Protein 1XIM (pdb70)

Foldseek 3Di:
DAAAVQQFEEEELCALQPQQADPVGDGPADGDQLLVSLVLCLVLHHQAYEYALCSQPPPDDDVVSSVVSLVSNLVSCVVSNHAHQEYEHDLDPDPLQQQWQLQRPDPVSNVVSLVRQLVRLVSCLVRLHAEYEYEGQNHDAQDDVPHDLVVSLVSVQVSVLVVVVVCVVVVSNHAYAYEAAQPPPHNGHQRQALVSLLVSLVPHPCSVSAAHAYEPQRCQLQPHQVQVSVVVSLVVPRHPHYEAAADAHNDHRQQHAGCPHVVVSSLSNLLQQQCDPPRGGSDRHHHYYHGHQHSPDYSVSSSVSSSVNVVSSVLSNVLSVVCVVDVVLVVLCVLLCVVVVVPDPDDVPDDPVNCVVDCCNPVVDDCVVVVPRDNSVVVSVVSSVCSSVVND/DAAAVQQQEEEELCALQVQAADPPHDGLADGDDLLVVLVLCLVLHHQAYEYALCSQDPDPDDPVVSVVSLVSNLVSCVVRNHAHQEYEHDLDPDPLQQQWQQQRVDPVSNVVSLVRVLVRLVVCLVRPHAEYEYEGQNADAQDDVPGDLVVSLVSVLVSVLVSVVSCVVVVSNHAYAYEAAQCPPHNGHQQQALVSLLVSLVPHPPSVRAAHAYEPQRCQLQPHQPQVSVVVSLVVPRHPHYEAAADAHNDPRQQHQHCPHPVLSSLSNLLQQQCDPPSGGSDRHHPYYHGHQHSVDYSVSSSVRVSVNVVSSVLSNVLSVVQVVDPVLVVLCVLLCVVVVVDDPDDPPDDVVNVVVDCCVPVPDDPPVVVVDDRSVVVSSVSSVCSSVVVD/DAAALQQFEEEELCALQPQQADPPHHGLADGDQLLNSLVLCLVLHHQAYEYALCSQQPPPDDCVRSVVSLVSNLVSCVVSNHAYAEYEHDLDDDPLQQQWQQQRPDPVSNVVSLVRQLVRLVSCLVRPHAEYEYEGQNADAQDDVPGDLVVSLVSVQVSVLVSVVVCVVVVSNHAYAYEAAQCPPHNGHQQHALVSLLVSLVPHPCSVRAAHAYEPQRCQLQPHQVQVSVVVSLVVPRHPHYEAAADAHRDPRQQHQHCPHPVVSSLSNLLQQQCDDPSGGSDNHHPYYHGHQHSPDYSVSSSVSSSVNVVSSVLSNVLSNVLVPDPVLVVLCVLLCVVVVVPDPDDPPDDPVNVVVDCCNPVVPDPVVVVVDDNSVVVSSVSSVCSSVVVD/DAAALQQQEEEELCALQVQQADPPGDGLADGDQLLNSLVLCLVRHHQAYEYALCSQPPPPDPPVSSVVSLVSNLVSCVVSVHAHQEYEHDLDPDPLQQQWQLQRVDPVSNVVSLVRQLVRLVSCLVRPHQEYEYEGQNHDAQDDVVGDVVVRLVSVLVSVLVVVVVCVVVVSNHAYAYEAAQCPPHNGHQQHALVSLLVSLVPHPCSVSAAHAYEPQRCQLQPHQVLVSVVVSLVVPRHPHYEAAADAHRDPRQQHQHCPHPVLSSLSNLLQQACDPPNGGSDRHHPYYPGHQDSPDYSVSSSVSSSVNVVSSVLSNVLSVVLVVDVVLVVLCVLLVVCVVVDDPADVVDDVVVVVVDCCNPVVPDCPVVVPDDNNVVVSVVSSVCSSVVVD

Secondary structure (DSSP, 8-state):
----GGG-EEEEHHHHT----BTTB--SSPPPPHHHHHHHHHHHT-SEEE-BHHHHS-TT--HHHHHHHHHHHHHHHHHHT-B--EEE---SSSGGGBTBSTT-SSHHHHHHHHHHHHHHHHHHHHHT--EEEEE-TTSEESSGGG--HHHHHHHHHHHHHHHHHHHHHHT---EEEEE--SSSSSSEESS-SHHHHHHHHTTSSSGGGEEE--BHHHHHTTT--HHHHHHHHHHHT-B---EE-B--SSSS---BPTTSSSHHHHHHHHHHHHS-GGGS-S--S-EEE-----TT--HHHHHHHHHHHHHHHHHHHHHHHHHHH-HHHHHHHHHTTSGGGGS-SSPTT--HHHHHH-GGGTTT--HHHHHTS---HHHHHHHHHHHHTT--/----GGG-EEEEHHHHT----BTTB--SSPPPPHHHHHHHHHHHT-SEEE-BHHHHS-SS--HHHHHHHHHHHHHHHHHHT-B--EEE---SSSGGGTT-STT-SSHHHHHHHHHHHHHHHHHHHHHT--EEEEE-TT-EESSGGG--HHHHHHHHHHHHHHHHHHHHHHT---EEEEE--SSSSSSEESS-SHHHHHHHHTTSSSGGGEEE--BHHHHHTTT--HHHHHHHHHHTT-B---EE-B--SSSS---BPTTSS-HHHHHHHHHHHHS-SSSS-S--S-EEE-----TT--HHHHHHHHHHHHHHHHHHHHHHHHHHH-HHHHHHHHHHTGGGGGS-SSPTT--HHHHHH-GGGTTT--HHHHHTS---HHHHHHHHHHHHTT--/----GGG-EEEEHHHHT----BTTB---SPPPPHHHHHHHHHHHT-SEEE-BHHHHS-TT--HHHHHHHHHHHHHHHHHHT-B--EEE---SSSGGGTT-STT-SSHHHHHHHHHHHHHHHHHHHHHT--EEEEE-TT-EESSGGG--HHHHHHHHHHHHHHHHHHHHHHT---EEEEE--SSSSSSEESS-SHHHHHHHHTTSSSGGGEEE--BHHHHHTTT--HHHHHHHHHHTT-B---EE-B--SSSS---BPTTSS-HHHHHHHHHHHHS-SSSS-S--S-EEE-----TT--HHHHHHHHHHHHHHHHHHHHHHHHHHH-HHHHHHHHHTTGGGGGS-SSPTT--HHHHHH-GGGTTT--HHHHTTS---HHHHHHHHHHHHTT--/----GGG-EEEEHHHHT----BTTB--SSPPPPHHHHHHHHHHHT-SEEE-BHHHHS-TT--HHHHHHHHHHHHHHHHHHT-B--EEE---SSSGGGTT-STT-SSHHHHHHHHHHHHHHHHHHHHHT--EEEE--TTSEESSGGG--HHHHHHHHHHHHHHHHHHHHHHT---EEEE---SSSSSSEESS-SHHHHHHHHTTSSSGGGEEE--BHHHHHTTT--HHHHHHHHHHHT-B---EE-B--SSSS---BPTTSS-HHHHHHHHHHHHS-TTSS-S--S-EEE-----TT--HHHHHHHHHHHHHHHHHHHHHHHHHHT-HHHHHHHHHHTSGGGGS-SSPTT--HHHHHH-GGGTTT--HHHHTTS---HHHHHHHHHHHHTT--

InterPro domains:
  IPR001998 Xylose isomerase [MF_00455] (1-390)
  IPR001998 Xylose isomerase [PR00688] (45-67)
  IPR001998 Xylose isomerase [PR00688] (82-102)
  IPR001998 Xylose isomerase [PR00688] (105-124)
  IPR001998 Xylose isomerase [PR00688] (129-150)
  IPR001998 Xylose isomerase [PR00688] (156-175)
  IPR001998 Xylose isomerase [PR00688] (178-202)
  IPR001998 Xylose isomerase [PR00688] (220-247)
  IPR001998 Xylose isomerase [PR00688] (248-259)
  IPR001998 Xylose isomerase [PR00688] (286-297)
  IPR001998 Xylose isomerase [PS51415] (4-390)
  IPR001998 Xylose isomerase [PTHR48408] (43-247)
  IPR013022 Xylose isomerase-like, TIM barrel domain [PF01261] (41-277)
  IPR013453 Xylose isomerase, actinobacteria [TIGR02631] (3-391)
  IPR036237 Xylose isomerase-like superfamily [SSF51658] (4-394)

Organism: Actinoplanes missouriensis (strain ATCC 14538 / DSM 43046 / CBS 188.64 / JCM 3121 / NBRC 102363 / NCIMB 12654 / NRRL B-3342 / UNCC 431) (NCBI:txid512565)

CATH classification: 3.20.20.150

Structure (mmCIF, N/CA/C/O backbone):
data_1XIM
#
_entry.id   1XIM
#
_cell.length_a   143.450
_cell.length_b   143.450
_cell.length_c   231.500
_cell.angle_alpha   90.00
_cell.angle_beta   90.00
_cell.angle_gamma   120.00
#
_symmetry.space_group_name_H-M   'P 32 2 1'
#
loop_
_entity.id
_entity.type
_entity.pdbx_description
1 polymer 'D-XYLOSE ISOMERASE'
2 non-polymer Xylitol
3 non-polymer 'COBALT (II) ION'
4 water water
#
loop_
_atom_site.group_PDB
_atom_site.id
_atom_site.type_symbol
_atom_site.label_atom_id
_atom_site.label_alt_id
_atom_site.label_comp_id
_atom_site.label_asym_id
_atom_site.label_entity_id
_atom_site.label_seq_id
_atom_site.pdbx_PDB_ins_code
_atom_site.Cartn_x
_atom_site.Cartn_y
_atom_site.Cartn_z
_atom_site.occupancy
_atom_site.B_iso_or_equiv
_atom_site.auth_seq_id
_atom_site.auth_comp_id
_atom_site.auth_asym_id
_atom_site.auth_atom_id
_atom_site.pdbx_PDB_model_num
ATOM 1 N N . VAL A 1 2 ? 21.222 45.104 144.152 1.00 77.89 3 VAL A N 1
ATOM 2 C CA . VAL A 1 2 ? 22.562 44.551 143.894 1.00 78.11 3 VAL A CA 1
ATOM 3 C C . VAL A 1 2 ? 22.627 43.122 144.460 1.00 76.96 3 VAL A C 1
ATOM 4 O O . VAL A 1 2 ? 21.753 42.671 145.241 1.00 78.14 3 VAL A O 1
ATOM 8 N N . GLN A 1 3 ? 23.697 42.440 144.061 1.00 74.40 4 GLN A N 1
ATOM 9 C CA . GLN A 1 3 ? 23.978 41.058 144.488 1.00 71.35 4 GLN A CA 1
ATOM 10 C C . GLN A 1 3 ? 25.388 40.909 145.089 1.00 68.36 4 GLN A C 1
ATOM 11 O O . GLN A 1 3 ? 26.408 41.417 144.573 1.00 67.42 4 GLN A O 1
ATOM 13 N N . ALA A 1 4 ? 25.401 40.180 146.210 1.00 64.68 5 ALA A N 1
ATOM 14 C CA . ALA A 1 4 ? 26.635 39.902 146.952 1.00 61.13 5 ALA A CA 1
ATOM 15 C C . ALA A 1 4 ? 27.300 38.645 146.393 1.00 59.13 5 ALA A C 1
ATOM 16 O O . ALA A 1 4 ? 26.637 37.661 146.046 1.00 59.78 5 ALA A O 1
ATOM 18 N N . THR A 1 5 ? 28.607 38.705 146.338 1.00 56.91 6 THR A N 1
ATOM 19 C CA . THR A 1 5 ? 29.458 37.595 145.869 1.00 54.49 6 THR A CA 1
ATOM 20 C C . THR A 1 5 ? 30.410 37.281 147.023 1.00 53.22 6 THR A C 1
ATOM 21 O O . THR A 1 5 ? 30.572 38.111 147.941 1.00 51.69 6 THR A O 1
ATOM 25 N N . ARG A 1 6 ? 31.006 36.121 146.969 1.00 53.71 7 ARG A N 1
ATOM 26 C CA . ARG A 1 6 ? 31.975 35.694 147.978 1.00 55.84 7 ARG A CA 1
ATOM 27 C C . ARG A 1 6 ? 33.140 36.675 147.958 1.00 53.25 7 ARG A C 1
ATOM 28 O O . ARG A 1 6 ? 33.831 36.863 148.971 1.00 52.15 7 ARG A O 1
ATOM 36 N N . GLU A 1 7 ? 33.336 37.323 146.827 1.00 51.46 8 GLU A N 1
ATOM 37 C CA . GLU A 1 7 ? 34.398 38.323 146.632 1.00 49.69 8 GLU A CA 1
ATOM 38 C C . GLU A 1 7 ? 34.184 39.631 147.373 1.00 45.79 8 GLU A C 1
ATOM 39 O O . GLU A 1 7 ? 35.090 40.490 147.467 1.00 45.99 8 GLU A O 1
ATOM 45 N N . ASP A 1 8 ? 32.990 39.767 147.911 1.00 40.26 9 ASP A N 1
ATOM 46 C CA . ASP A 1 8 ? 32.537 40.906 148.705 1.00 34.90 9 ASP A CA 1
ATOM 47 C C . ASP A 1 8 ? 32.998 40.686 150.153 1.00 32.78 9 ASP A C 1
ATOM 48 O O . ASP A 1 8 ? 33.146 41.658 150.924 1.00 34.05 9 ASP A O 1
ATOM 53 N N . LYS A 1 9 ? 33.150 39.412 150.489 1.00 27.32 10 LYS A N 1
ATOM 54 C CA . LYS A 1 9 ? 33.578 39.013 151.814 1.00 23.95 10 LYS A CA 1
ATOM 55 C C . LYS A 1 9 ? 32.776 39.529 152.987 1.00 21.99 10 LYS A C 1
ATOM 56 O O . LYS A 1 9 ? 33.382 40.085 153.923 1.00 22.33 10 LYS A O 1
ATOM 62 N N . PHE A 1 10 ? 31.486 39.340 152.971 1.00 20.13 11 PHE A N 1
ATOM 63 C CA . PHE A 1 10 ? 30.589 39.765 154.049 1.00 19.42 11 PHE A CA 1
ATOM 64 C C . PHE A 1 10 ? 30.594 38.627 155.067 1.00 19.87 11 PHE A C 1
ATOM 65 O O . PHE A 1 10 ? 30.390 37.480 154.595 1.00 20.02 11 PHE A O 1
ATOM 73 N N . SER A 1 11 ? 30.791 38.920 156.339 1.00 17.54 12 SER A N 1
ATOM 74 C CA . SER A 1 11 ? 30.761 37.844 157.349 1.00 16.69 12 SER A CA 1
ATOM 75 C C . SER A 1 11 ? 29.825 38.317 158.458 1.00 16.83 12 SER A C 1
ATOM 76 O O . SER A 1 11 ? 29.589 39.532 158.547 1.00 17.80 12 SER A O 1
ATOM 79 N N . PHE A 1 12 ? 29.319 37.388 159.239 1.00 16.81 13 PHE A N 1
ATOM 80 C CA . PHE A 1 12 ? 28.393 37.725 160.319 1.00 16.36 13 PHE A CA 1
ATOM 81 C C . PHE A 1 12 ? 28.802 36.916 161.544 1.00 16.83 13 PHE A C 1
ATOM 82 O O . PHE A 1 12 ? 29.287 35.811 161.276 1.00 18.62 13 PHE A O 1
ATOM 90 N N . GLY A 1 13 ? 28.589 37.459 162.719 1.00 15.73 14 GLY A N 1
ATOM 91 C CA . GLY A 1 13 ? 28.953 36.692 163.926 1.00 16.28 14 GLY A CA 1
ATOM 92 C C . GLY A 1 13 ? 27.696 35.850 164.201 1.00 18.42 14 GLY A C 1
ATOM 93 O O . GLY A 1 13 ? 26.583 36.327 163.939 1.00 19.40 14 GLY A O 1
ATOM 94 N N . LEU A 1 14 ? 27.901 34.670 164.735 1.00 17.70 15 LEU A N 1
ATOM 95 C CA . LEU A 1 14 ? 26.774 33.793 165.068 1.00 17.02 15 LEU A CA 1
ATOM 96 C C . LEU A 1 14 ? 25.940 34.468 166.142 1.00 16.88 15 LEU A C 1
ATOM 97 O O . LEU A 1 14 ? 24.716 34.228 166.259 1.00 16.66 15 LEU A O 1
ATOM 102 N N . TRP A 1 15 ? 26.557 35.288 166.964 1.00 16.32 16 TRP A N 1
ATOM 103 C CA . TRP A 1 15 ? 25.892 35.994 168.062 1.00 16.57 16 TRP A CA 1
ATOM 104 C C . TRP A 1 15 ? 25.067 37.192 167.571 1.00 16.76 16 TRP A C 1
ATOM 105 O O . TRP A 1 15 ? 24.348 37.801 168.382 1.00 17.69 16 TRP A O 1
ATOM 116 N N . THR A 1 16 ? 25.155 37.510 166.286 1.00 15.96 17 THR A N 1
ATOM 117 C CA . THR A 1 16 ? 24.404 38.644 165.713 1.00 15.04 17 THR A CA 1
ATOM 118 C C . THR A 1 16 ? 22.984 38.201 165.388 1.00 16.38 17 THR A C 1
ATOM 119 O O . THR A 1 16 ? 22.073 38.517 166.190 1.00 16.05 17 THR A O 1
ATOM 123 N N . VAL A 1 17 ? 22.769 37.475 164.310 1.00 16.32 18 VAL A N 1
ATOM 124 C CA . VAL A 1 17 ? 21.443 36.961 163.935 1.00 15.81 18 VAL A CA 1
ATOM 125 C C . VAL A 1 17 ? 20.937 36.045 165.042 1.00 17.09 18 VAL A C 1
ATOM 126 O O . VAL A 1 17 ? 19.731 35.748 165.136 1.00 19.37 18 VAL A O 1
ATOM 130 N N . GLY A 1 18 ? 21.805 35.569 165.900 1.00 17.08 19 GLY A N 1
ATOM 131 C CA . GLY A 1 18 ? 21.450 34.666 166.993 1.00 16.93 19 GLY A CA 1
ATOM 132 C C . GLY A 1 18 ? 21.040 35.353 168.275 1.00 17.19 19 GLY A C 1
ATOM 133 O O . GLY A 1 18 ? 20.653 34.681 169.250 1.00 16.15 19 GLY A O 1
ATOM 134 N N . TRP A 1 19 ? 21.169 36.670 168.303 1.00 17.91 20 TRP A N 1
ATOM 135 C CA . TRP A 1 19 ? 20.820 37.468 169.497 1.00 18.02 20 TRP A CA 1
ATOM 136 C C . TRP A 1 19 ? 19.320 37.292 169.787 1.00 18.13 20 TRP A C 1
ATOM 137 O O . TRP A 1 19 ? 18.435 37.673 169.004 1.00 18.82 20 TRP A O 1
ATOM 148 N N . GLN A 1 20 ? 19.062 36.755 170.949 1.00 17.87 21 GLN A N 1
ATOM 149 C CA . GLN A 1 20 ? 17.724 36.482 171.445 1.00 19.61 21 GLN A CA 1
ATOM 150 C C . GLN A 1 20 ? 16.962 37.678 171.932 1.00 19.54 21 GLN A C 1
ATOM 151 O O . GLN A 1 20 ? 15.773 37.562 172.291 1.00 20.38 21 GLN A O 1
ATOM 157 N N . ALA A 1 21 ? 17.583 38.818 172.006 1.00 21.22 22 ALA A N 1
ATOM 158 C CA . ALA A 1 21 ? 17.001 40.106 172.403 1.00 21.96 22 ALA A CA 1
ATOM 159 C C . ALA A 1 21 ? 16.588 40.308 173.852 1.00 22.88 22 ALA A C 1
ATOM 160 O O . ALA A 1 21 ? 15.546 40.909 174.191 1.00 21.41 22 ALA A O 1
ATOM 162 N N . ARG A 1 22 ? 17.423 39.810 174.736 1.00 24.21 23 ARG A N 1
ATOM 163 C CA . ARG A 1 22 ? 17.311 39.951 176.195 1.00 26.54 23 ARG A CA 1
ATOM 164 C C . ARG A 1 22 ? 18.220 41.177 176.437 1.00 26.22 23 ARG A C 1
ATOM 165 O O . ARG A 1 22 ? 19.435 40.982 176.247 1.00 26.85 23 ARG A O 1
ATOM 173 N N . ASP A 1 23 ? 17.655 42.326 176.723 1.00 23.40 24 ASP A N 1
ATOM 174 C CA . ASP A 1 23 ? 18.525 43.492 176.939 1.00 21.77 24 ASP A CA 1
ATOM 175 C C . ASP A 1 23 ? 18.602 43.666 178.464 1.00 22.83 24 ASP A C 1
ATOM 176 O O . ASP A 1 23 ? 18.162 42.781 179.227 1.00 22.85 24 ASP A O 1
ATOM 181 N N . ALA A 1 24 ? 19.163 44.800 178.860 1.00 22.43 25 ALA A N 1
ATOM 182 C CA . ALA A 1 24 ? 19.294 45.036 180.307 1.00 23.06 25 ALA A CA 1
ATOM 183 C C . ALA A 1 24 ? 17.951 45.264 180.984 1.00 23.47 25 ALA A C 1
ATOM 184 O O . ALA A 1 24 ? 17.988 45.221 182.226 1.00 25.25 25 ALA A O 1
ATOM 186 N N . PHE A 1 25 ? 16.881 45.536 180.256 1.00 23.19 26 PHE A N 1
ATOM 187 C CA . PHE A 1 25 ? 15.585 45.804 180.879 1.00 22.85 26 PHE A CA 1
ATOM 188 C C . PHE A 1 25 ? 14.507 44.777 180.562 1.00 23.19 26 PHE A C 1
ATOM 189 O O . PHE A 1 25 ? 13.410 45.096 181.041 1.00 24.42 26 PHE A O 1
ATOM 197 N N . GLY A 1 26 ? 14.813 43.731 179.818 1.00 23.05 27 GLY A N 1
ATOM 198 C CA . GLY A 1 26 ? 13.771 42.766 179.497 1.00 22.77 27 GLY A CA 1
ATOM 199 C C . GLY A 1 26 ? 14.308 41.412 179.091 1.00 22.53 27 GLY A C 1
ATOM 200 O O . GLY A 1 26 ? 15.491 41.250 178.818 1.00 22.71 27 GLY A O 1
ATOM 201 N N . ASP A 1 27 ? 13.373 40.486 179.037 1.00 22.41 28 ASP A N 1
ATOM 202 C CA . ASP A 1 27 ? 13.597 39.093 178.681 1.00 22.46 28 ASP A CA 1
ATOM 203 C C . ASP A 1 27 ? 13.722 39.003 177.168 1.00 22.31 28 ASP A C 1
ATOM 204 O O . ASP A 1 27 ? 13.380 39.964 176.463 1.00 23.31 28 ASP A O 1
ATOM 209 N N . ALA A 1 28 ? 14.202 37.864 176.736 1.00 21.29 29 ALA A N 1
ATOM 210 C CA . ALA A 1 28 ? 14.390 37.521 175.330 1.00 21.72 29 ALA A CA 1
ATOM 211 C C . ALA A 1 28 ? 13.037 37.524 174.626 1.00 21.64 29 ALA A C 1
ATOM 212 O O . ALA A 1 28 ? 12.026 37.108 175.214 1.00 22.39 29 ALA A O 1
ATOM 214 N N . THR A 1 29 ? 13.039 37.961 173.385 1.00 21.30 30 THR A N 1
ATOM 215 C CA . THR A 1 29 ? 11.791 37.990 172.601 1.00 20.02 30 THR A CA 1
ATOM 216 C C . THR A 1 29 ? 11.864 36.960 171.490 1.00 21.11 30 THR A C 1
ATOM 217 O O . THR A 1 29 ? 10.857 36.794 170.781 1.00 23.78 30 THR A O 1
ATOM 221 N N . ARG A 1 30 ? 13.009 36.332 171.313 1.00 21.22 31 ARG A N 1
ATOM 222 C CA . ARG A 1 30 ? 13.231 35.337 170.275 1.00 21.17 31 ARG A CA 1
ATOM 223 C C . ARG A 1 30 ? 13.876 34.108 170.910 1.00 24.18 31 ARG A C 1
ATOM 224 O O . ARG A 1 30 ? 14.553 34.165 171.936 1.00 25.72 31 ARG A O 1
ATOM 232 N N . THR A 1 31 ? 13.628 32.997 170.265 1.00 26.32 32 THR A N 1
ATOM 233 C CA . THR A 1 31 ? 14.130 31.686 170.634 1.00 28.29 32 THR A CA 1
ATOM 234 C C . THR A 1 31 ? 15.557 31.606 170.075 1.00 28.71 32 THR A C 1
ATOM 235 O O . THR A 1 31 ? 15.934 32.429 169.221 1.00 28.42 32 THR A O 1
ATOM 239 N N . ALA A 1 32 ? 16.245 30.615 170.619 1.00 28.23 33 ALA A N 1
ATOM 240 C CA . ALA A 1 32 ? 17.635 30.319 170.258 1.00 28.21 33 ALA A CA 1
ATOM 241 C C . ALA A 1 32 ? 17.754 29.843 168.820 1.00 28.79 33 ALA A C 1
ATOM 242 O O . ALA A 1 32 ? 16.871 29.133 168.280 1.00 31.60 33 ALA A O 1
ATOM 244 N N . LEU A 1 33 ? 18.819 30.268 168.176 1.00 28.39 34 LEU A N 1
ATOM 245 C CA . LEU A 1 33 ? 19.116 29.902 166.791 1.00 28.87 34 LEU A CA 1
ATOM 246 C C . LEU A 1 33 ? 20.142 28.763 166.825 1.00 29.77 34 LEU A C 1
ATOM 247 O O . LEU A 1 33 ? 21.176 28.807 167.523 1.00 30.94 34 LEU A O 1
ATOM 252 N N . ASP A 1 34 ? 19.848 27.744 166.038 1.00 31.37 35 ASP A N 1
ATOM 253 C CA . ASP A 1 34 ? 20.705 26.557 165.880 1.00 30.71 35 ASP A CA 1
ATOM 254 C C . ASP A 1 34 ? 21.845 26.982 164.949 1.00 29.52 35 ASP A C 1
ATOM 255 O O . ASP A 1 34 ? 21.580 27.529 163.862 1.00 29.40 35 ASP A O 1
ATOM 260 N N . PRO A 1 35 ? 23.069 26.734 165.385 1.00 28.31 36 PRO A N 1
ATOM 261 C CA . PRO A 1 35 ? 24.274 27.097 164.646 1.00 28.13 36 PRO A CA 1
ATOM 262 C C . PRO A 1 35 ? 24.268 26.611 163.210 1.00 27.98 36 PRO A C 1
ATOM 263 O O . PRO A 1 35 ? 24.652 27.321 162.260 1.00 28.20 36 PRO A O 1
ATOM 267 N N . VAL A 1 36 ? 23.800 25.384 163.063 1.00 27.53 37 VAL A N 1
ATOM 268 C CA . VAL A 1 36 ? 23.718 24.739 161.742 1.00 25.94 37 VAL A CA 1
ATOM 269 C C . VAL A 1 36 ? 22.726 25.479 160.866 1.00 25.35 37 VAL A C 1
ATOM 270 O O . VAL A 1 36 ? 23.040 25.661 159.674 1.00 25.44 37 VAL A O 1
ATOM 274 N N . GLU A 1 37 ? 21.604 25.891 161.404 1.00 25.26 38 GLU A N 1
ATOM 275 C CA . GLU A 1 37 ? 20.600 26.655 160.652 1.00 27.27 38 GLU A CA 1
ATOM 276 C C . GLU A 1 37 ? 21.161 28.037 160.299 1.00 25.96 38 GLU A C 1
ATOM 277 O O . GLU A 1 37 ? 20.945 28.529 159.172 1.00 26.36 38 GLU A O 1
ATOM 283 N N . ALA A 1 38 ? 21.867 28.649 161.248 1.00 23.26 39 ALA A N 1
ATOM 284 C CA . ALA A 1 38 ? 22.483 29.964 160.999 1.00 22.04 39 ALA A CA 1
ATOM 285 C C . ALA A 1 38 ? 23.375 29.839 159.764 1.00 22.25 39 ALA A C 1
ATOM 286 O O . ALA A 1 38 ? 23.286 30.685 158.851 1.00 23.01 39 ALA A O 1
ATOM 288 N N . VAL A 1 39 ? 24.200 28.794 159.716 1.00 22.68 40 VAL A N 1
ATOM 289 C CA . VAL A 1 39 ? 25.103 28.528 158.599 1.00 23.23 40 VAL A CA 1
ATOM 290 C C . VAL A 1 39 ? 24.353 28.438 157.265 1.00 24.82 40 VAL A C 1
ATOM 291 O O . VAL A 1 39 ? 24.847 29.040 156.273 1.00 26.72 40 VAL A O 1
ATOM 295 N N . HIS A 1 40 ? 23.242 27.709 157.226 1.00 25.60 41 HIS A N 1
ATOM 296 C CA . HIS A 1 40 ? 22.483 27.580 155.956 1.00 26.67 41 HIS A CA 1
ATOM 297 C C . HIS A 1 40 ? 21.822 28.894 155.560 1.00 26.85 41 HIS A C 1
ATOM 298 O O . HIS A 1 40 ? 21.869 29.236 154.355 1.00 25.85 41 HIS A O 1
ATOM 305 N N . LYS A 1 41 ? 21.263 29.638 156.514 1.00 27.12 42 LYS A N 1
ATOM 306 C CA . LYS A 1 41 ? 20.609 30.930 156.213 1.00 26.91 42 LYS A CA 1
ATOM 307 C C . LYS A 1 41 ? 21.560 32.016 155.722 1.00 24.56 42 LYS A C 1
ATOM 308 O O . LYS A 1 41 ? 21.235 32.780 154.809 1.00 24.51 42 LYS A O 1
ATOM 314 N N . LEU A 1 42 ? 22.725 32.043 156.354 1.00 22.10 43 LEU A N 1
ATOM 315 C CA . LEU A 1 42 ? 23.733 33.047 155.999 1.00 21.02 43 LEU A CA 1
ATOM 316 C C . LEU A 1 42 ? 24.277 32.783 154.612 1.00 21.34 43 LEU A C 1
ATOM 317 O O . LEU A 1 42 ? 24.553 33.709 153.846 1.00 21.75 43 LEU A O 1
ATOM 322 N N . ALA A 1 43 ? 24.462 31.525 154.318 1.00 22.96 44 ALA A N 1
ATOM 323 C CA . ALA A 1 43 ? 25.008 31.093 153.023 1.00 26.03 44 ALA A CA 1
ATOM 324 C C . ALA A 1 43 ? 24.030 31.570 151.954 1.00 28.09 44 ALA A C 1
ATOM 325 O O . ALA A 1 43 ? 24.360 32.093 150.883 1.00 28.87 44 ALA A O 1
ATOM 327 N N . GLU A 1 44 ? 22.782 31.366 152.311 1.00 31.60 45 GLU A N 1
ATOM 328 C CA . GLU A 1 44 ? 21.640 31.716 151.457 1.00 35.53 45 GLU A CA 1
ATOM 329 C C . GLU A 1 44 ? 21.542 33.221 151.251 1.00 34.04 45 GLU A C 1
ATOM 330 O O . GLU A 1 44 ? 21.264 33.550 150.079 1.00 33.33 45 GLU A O 1
ATOM 336 N N . ILE A 1 45 ? 21.770 34.040 152.281 1.00 32.04 46 ILE A N 1
ATOM 337 C CA . ILE A 1 45 ? 21.654 35.484 152.009 1.00 29.06 46 ILE A CA 1
ATOM 338 C C . ILE A 1 45 ? 22.894 36.027 151.337 1.00 28.66 46 ILE A C 1
ATOM 339 O O . ILE A 1 45 ? 22.783 37.248 151.056 1.00 31.21 46 ILE A O 1
ATOM 344 N N . GLY A 1 46 ? 23.957 35.302 151.065 1.00 26.58 47 GLY A N 1
ATOM 345 C CA . GLY A 1 46 ? 25.146 35.813 150.390 1.00 23.66 47 GLY A CA 1
ATOM 346 C C . GLY A 1 46 ? 26.465 35.990 151.133 1.00 23.40 47 GLY A C 1
ATOM 347 O O . GLY A 1 46 ? 27.477 36.450 150.549 1.00 22.37 47 GLY A O 1
ATOM 348 N N . ALA A 1 47 ? 26.463 35.624 152.414 1.00 21.59 48 ALA A N 1
ATOM 349 C CA . ALA A 1 47 ? 27.664 35.769 153.245 1.00 20.53 48 ALA A CA 1
ATOM 350 C C . ALA A 1 47 ? 28.724 34.781 152.795 1.00 20.46 48 ALA A C 1
ATOM 351 O O . ALA A 1 47 ? 28.341 33.709 152.355 1.00 20.35 48 ALA A O 1
ATOM 353 N N . TYR A 1 48 ? 29.971 35.135 152.963 1.00 20.88 49 TYR A N 1
ATOM 354 C CA . TYR A 1 48 ? 31.055 34.205 152.606 1.00 20.77 49 TYR A CA 1
ATOM 355 C C . TYR A 1 48 ? 31.639 33.549 153.865 1.00 19.55 49 TYR A C 1
ATOM 356 O O . TYR A 1 48 ? 32.360 32.545 153.693 1.00 18.45 49 TYR A O 1
ATOM 365 N N . GLY A 1 49 ? 31.357 34.029 155.073 1.00 17.00 50 GLY A N 1
ATOM 366 C CA . GLY A 1 49 ? 31.974 33.403 156.252 1.00 16.27 50 GLY A CA 1
ATOM 367 C C . GLY A 1 49 ? 31.160 33.695 157.485 1.00 15.77 50 GLY A C 1
ATOM 368 O O . GLY A 1 49 ? 30.312 34.580 157.441 1.00 17.08 50 GLY A O 1
ATOM 369 N N . ILE A 1 50 ? 31.419 32.990 158.541 1.00 15.69 51 ILE A N 1
ATOM 370 C CA . ILE A 1 50 ? 30.750 33.135 159.830 1.00 16.90 51 ILE A CA 1
ATOM 371 C C . ILE A 1 50 ? 31.834 33.184 160.915 1.00 17.16 51 ILE A C 1
ATOM 372 O O . ILE A 1 50 ? 32.910 32.595 160.713 1.00 17.36 51 ILE A O 1
ATOM 377 N N . THR A 1 51 ? 31.536 33.877 162.016 1.00 15.72 52 THR A N 1
ATOM 378 C CA . THR A 1 51 ? 32.480 33.983 163.139 1.00 13.81 52 THR A CA 1
ATOM 379 C C . THR A 1 51 ? 31.725 33.593 164.398 1.00 15.54 52 THR A C 1
ATOM 380 O O . THR A 1 51 ? 30.473 33.582 164.342 1.00 17.08 52 THR A O 1
ATOM 384 N N . PHE A 1 52 ? 32.427 33.296 165.483 1.00 14.99 53 PHE A N 1
ATOM 385 C CA . PHE A 1 52 ? 31.719 32.926 166.717 1.00 15.52 53 PHE A CA 1
ATOM 386 C C . PHE A 1 52 ? 32.671 33.073 167.903 1.00 15.60 53 PHE A C 1
ATOM 387 O O . PHE A 1 52 ? 33.884 33.073 167.739 1.00 15.52 53 PHE A O 1
ATOM 395 N N . HIS A 1 53 ? 32.058 33.170 169.064 1.00 16.60 54 HIS A N 1
ATOM 396 C CA . HIS A 1 53 ? 32.744 33.202 170.352 1.00 16.52 54 HIS A CA 1
ATOM 397 C C . HIS A 1 53 ? 32.727 31.698 170.731 1.00 16.86 54 HIS A C 1
ATOM 398 O O . HIS A 1 53 ? 31.742 31.043 170.337 1.00 16.76 54 HIS A O 1
ATOM 405 N N . ASP A 1 54 ? 33.719 31.198 171.411 1.00 16.41 55 ASP A N 1
ATOM 406 C CA . ASP A 1 54 ? 33.713 29.796 171.827 1.00 16.43 55 ASP A CA 1
ATOM 407 C C . ASP A 1 54 ? 32.340 29.464 172.413 1.00 17.10 55 ASP A C 1
ATOM 408 O O . ASP A 1 54 ? 31.719 28.475 171.979 1.00 18.75 55 ASP A O 1
ATOM 413 N N . ASP A 1 55 ? 31.864 30.246 173.361 1.00 17.45 56 ASP A N 1
ATOM 414 C CA . ASP A 1 55 ? 30.598 29.983 174.030 1.00 17.81 56 ASP A CA 1
ATOM 415 C C . ASP A 1 55 ? 29.343 30.181 173.204 1.00 19.44 56 ASP A C 1
ATOM 416 O O . ASP A 1 55 ? 28.279 29.836 173.768 1.00 21.18 56 ASP A O 1
ATOM 421 N N . ASP A 1 56 ? 29.431 30.720 172.019 1.00 19.45 57 ASP A N 1
ATOM 422 C CA . ASP A 1 56 ? 28.286 30.896 171.141 1.00 19.30 57 ASP A CA 1
ATOM 423 C C . ASP A 1 56 ? 28.038 29.491 170.512 1.00 21.15 57 ASP A C 1
ATOM 424 O O . ASP A 1 56 ? 26.842 29.189 170.350 1.00 23.11 57 ASP A O 1
ATOM 429 N N . LEU A 1 57 ? 29.068 28.748 170.149 1.00 20.17 58 LEU A N 1
ATOM 430 C CA . LEU A 1 57 ? 28.945 27.426 169.530 1.00 20.73 58 LEU A CA 1
ATOM 431 C C . LEU A 1 57 ? 28.842 26.281 170.533 1.00 23.26 58 LEU A C 1
ATOM 432 O O . LEU A 1 57 ? 27.971 25.404 170.376 1.00 23.28 58 LEU A O 1
ATOM 437 N N . VAL A 1 58 ? 29.672 26.269 171.562 1.00 24.31 59 VAL A N 1
ATOM 438 C CA . VAL A 1 58 ? 29.645 25.222 172.580 1.00 24.86 59 VAL A CA 1
ATOM 439 C C . VAL A 1 58 ? 29.290 25.860 173.907 1.00 26.63 59 VAL A C 1
ATOM 440 O O . VAL A 1 58 ? 30.073 26.644 174.454 1.00 29.20 59 VAL A O 1
ATOM 444 N N . PRO A 1 59 ? 28.127 25.522 174.426 1.00 27.95 60 PRO A N 1
ATOM 445 C CA . PRO A 1 59 ? 27.658 26.050 175.716 1.00 28.26 60 PRO A CA 1
ATOM 446 C C . PRO A 1 59 ? 28.746 25.917 176.767 1.00 28.92 60 PRO A C 1
ATOM 447 O O . PRO A 1 59 ? 29.346 24.842 176.898 1.00 31.07 60 PRO A O 1
ATOM 451 N N . PHE A 1 60 ? 29.000 26.991 177.473 1.00 29.46 61 PHE A N 1
ATOM 452 C CA . PHE A 1 60 ? 30.015 27.042 178.536 1.00 30.13 61 PHE A CA 1
ATOM 453 C C . PHE A 1 60 ? 29.825 25.762 179.346 1.00 32.60 61 PHE A C 1
ATOM 454 O O . PHE A 1 60 ? 28.637 25.515 179.659 1.00 32.34 61 PHE A O 1
ATOM 462 N N . GLY A 1 61 ? 30.866 25.021 179.647 1.00 33.92 62 GLY A N 1
ATOM 463 C CA . GLY A 1 61 ? 30.749 23.798 180.448 1.00 35.89 62 GLY A CA 1
ATOM 464 C C . GLY A 1 61 ? 30.268 22.500 179.849 1.00 37.95 62 GLY A C 1
ATOM 465 O O . GLY A 1 61 ? 29.783 21.627 180.600 1.00 39.57 62 GLY A O 1
ATOM 466 N N . SER A 1 62 ? 30.340 22.346 178.558 1.00 38.86 63 SER A N 1
ATOM 467 C CA . SER A 1 62 ? 29.941 21.140 177.841 1.00 40.91 63 SER A CA 1
ATOM 468 C C . SER A 1 62 ? 31.088 20.136 178.014 1.00 42.25 63 SER A C 1
ATOM 469 O O . SER A 1 62 ? 32.250 20.583 178.054 1.00 42.76 63 SER A O 1
ATOM 472 N N . ASP A 1 63 ? 30.759 18.863 178.107 1.00 43.81 64 ASP A N 1
ATOM 473 C CA . ASP A 1 63 ? 31.817 17.824 178.233 1.00 45.21 64 ASP A CA 1
ATOM 474 C C . ASP A 1 63 ? 32.420 17.764 176.823 1.00 44.50 64 ASP A C 1
ATOM 475 O O . ASP A 1 63 ? 31.829 18.356 175.898 1.00 44.86 64 ASP A O 1
ATOM 480 N N . ALA A 1 64 ? 33.524 17.055 176.713 1.00 43.89 65 ALA A N 1
ATOM 481 C CA . ALA A 1 64 ? 34.198 16.949 175.405 1.00 43.47 65 ALA A CA 1
ATOM 482 C C . ALA A 1 64 ? 33.366 16.142 174.410 1.00 42.88 65 ALA A C 1
ATOM 483 O O . ALA A 1 64 ? 33.471 16.356 173.180 1.00 42.77 65 ALA A O 1
ATOM 485 N N . GLN A 1 65 ? 32.557 15.249 174.958 1.00 42.00 66 GLN A N 1
ATOM 486 C CA . GLN A 1 65 ? 31.716 14.423 174.073 1.00 41.95 66 GLN A CA 1
ATOM 487 C C . GLN A 1 65 ? 30.748 15.390 173.384 1.00 41.23 66 GLN A C 1
ATOM 488 O O . GLN A 1 65 ? 30.657 15.343 172.139 1.00 42.66 66 GLN A O 1
ATOM 490 N N . THR A 1 66 ? 30.076 16.213 174.167 1.00 38.58 67 THR A N 1
ATOM 491 C CA . THR A 1 66 ? 29.108 17.183 173.654 1.00 36.90 67 THR A CA 1
ATOM 492 C C . THR A 1 66 ? 29.814 18.163 172.727 1.00 36.02 67 THR A C 1
ATOM 493 O O . THR A 1 66 ? 29.445 18.384 171.571 1.00 36.13 67 THR A O 1
ATOM 497 N N . ARG A 1 67 ? 30.864 18.724 173.285 1.00 34.86 68 ARG A N 1
ATOM 498 C CA . ARG A 1 67 ? 31.708 19.710 172.622 1.00 34.20 68 ARG A CA 1
ATOM 499 C C . ARG A 1 67 ? 32.091 19.173 171.259 1.00 35.50 68 ARG A C 1
ATOM 500 O O . ARG A 1 67 ? 31.875 19.802 170.203 1.00 36.34 68 ARG A O 1
ATOM 508 N N . ASP A 1 68 ? 32.658 17.994 171.253 1.00 37.63 69 ASP A N 1
ATOM 509 C CA . ASP A 1 68 ? 33.108 17.320 170.026 1.00 39.56 69 ASP A CA 1
ATOM 510 C C . ASP A 1 68 ? 32.025 17.108 168.966 1.00 37.70 69 ASP A C 1
ATOM 511 O O . ASP A 1 68 ? 32.298 17.251 167.756 1.00 37.33 69 ASP A O 1
ATOM 516 N N . GLY A 1 69 ? 30.860 16.755 169.471 1.00 35.64 70 GLY A N 1
ATOM 517 C CA . GLY A 1 69 ? 29.695 16.494 168.628 1.00 34.85 70 GLY A CA 1
ATOM 518 C C . GLY A 1 69 ? 29.292 17.752 167.866 1.00 35.03 70 GLY A C 1
ATOM 519 O O . GLY A 1 69 ? 29.111 17.734 166.629 1.00 35.09 70 GLY A O 1
ATOM 520 N N . ILE A 1 70 ? 29.150 18.815 168.660 1.00 34.14 71 ILE A N 1
ATOM 521 C CA . ILE A 1 70 ? 28.797 20.147 168.161 1.00 31.39 71 ILE A CA 1
ATOM 522 C C . ILE A 1 70 ? 29.778 20.593 167.075 1.00 30.87 71 ILE A C 1
ATOM 523 O O . ILE A 1 70 ? 29.339 21.001 165.976 1.00 31.32 71 ILE A O 1
ATOM 528 N N . ILE A 1 71 ? 31.062 20.493 167.378 1.00 29.69 72 ILE A N 1
ATOM 529 C CA . ILE A 1 71 ? 32.045 20.907 166.368 1.00 29.96 72 ILE A CA 1
ATOM 530 C C . ILE A 1 71 ? 31.877 20.128 165.083 1.00 30.82 72 ILE A C 1
ATOM 531 O O . ILE A 1 71 ? 31.891 20.734 163.982 1.00 32.05 72 ILE A O 1
ATOM 536 N N . ALA A 1 72 ? 31.692 18.818 165.178 1.00 31.24 73 ALA A N 1
ATOM 537 C CA . ALA A 1 72 ? 31.519 17.953 163.991 1.00 30.97 73 ALA A CA 1
ATOM 538 C C . ALA A 1 72 ? 30.376 18.362 163.069 1.00 30.56 73 ALA A C 1
ATOM 539 O O . ALA A 1 72 ? 30.541 18.424 161.844 1.00 30.92 73 ALA A O 1
ATOM 541 N N . GLY A 1 73 ? 29.235 18.656 163.636 1.00 31.24 74 GLY A N 1
ATOM 542 C CA . GLY A 1 73 ? 28.036 19.090 162.904 1.00 32.31 74 GLY A CA 1
ATOM 543 C C . GLY A 1 73 ? 28.231 20.457 162.246 1.00 33.21 74 GLY A C 1
ATOM 544 O O . GLY A 1 73 ? 27.849 20.681 161.070 1.00 33.83 74 GLY A O 1
ATOM 545 N N . PHE A 1 74 ? 28.839 21.331 163.047 1.00 32.53 75 PHE A N 1
ATOM 546 C CA . PHE A 1 74 ? 29.098 22.702 162.559 1.00 31.68 75 PHE A CA 1
ATOM 547 C C . PHE A 1 74 ? 29.988 22.578 161.323 1.00 31.52 75 PHE A C 1
ATOM 548 O O . PHE A 1 74 ? 29.762 23.178 160.263 1.00 30.49 75 PHE A O 1
ATOM 556 N N . LYS A 1 75 ? 31.011 21.755 161.481 1.00 32.60 76 LYS A N 1
ATOM 557 C CA . LYS A 1 75 ? 31.978 21.497 160.417 1.00 34.34 76 LYS A CA 1
ATOM 558 C C . LYS A 1 75 ? 31.317 20.978 159.146 1.00 35.22 76 LYS A C 1
ATOM 559 O O . LYS A 1 75 ? 31.753 21.364 158.047 1.00 34.70 76 LYS A O 1
ATOM 565 N N . LYS A 1 76 ? 30.314 20.122 159.287 1.00 35.25 77 LYS A N 1
ATOM 566 C CA . LYS A 1 76 ? 29.607 19.574 158.131 1.00 36.13 77 LYS A CA 1
ATOM 567 C C . LYS A 1 76 ? 28.862 20.687 157.379 1.00 32.03 77 LYS A C 1
ATOM 568 O O . LYS A 1 76 ? 28.941 20.740 156.147 1.00 29.25 77 LYS A O 1
ATOM 574 N N . ALA A 1 77 ? 28.177 21.489 158.187 1.00 28.61 78 ALA A N 1
ATOM 575 C CA . ALA A 1 77 ? 27.397 22.609 157.645 1.00 25.35 78 ALA A CA 1
ATOM 576 C C . ALA A 1 77 ? 28.294 23.514 156.829 1.00 25.30 78 ALA A C 1
ATOM 577 O O . ALA A 1 77 ? 27.839 23.905 155.726 1.00 25.73 78 ALA A O 1
ATOM 579 N N . LEU A 1 78 ? 29.496 23.827 157.272 1.00 24.79 79 LEU A N 1
ATOM 580 C CA . LEU A 1 78 ? 30.374 24.728 156.517 1.00 27.62 79 LEU A CA 1
ATOM 581 C C . LEU A 1 78 ? 30.767 24.115 155.175 1.00 30.66 79 LEU A C 1
ATOM 582 O O . LEU A 1 78 ? 30.985 24.723 154.119 1.00 30.19 79 LEU A O 1
ATOM 587 N N . ASP A 1 79 ? 30.921 22.816 155.300 1.00 35.01 80 ASP A N 1
ATOM 588 C CA . ASP A 1 79 ? 31.293 21.900 154.231 1.00 38.70 80 ASP A CA 1
ATOM 589 C C . ASP A 1 79 ? 30.328 21.920 153.057 1.00 37.67 80 ASP A C 1
ATOM 590 O O . ASP A 1 79 ? 30.736 22.177 151.927 1.00 36.27 80 ASP A O 1
ATOM 595 N N . GLU A 1 80 ? 29.088 21.643 153.431 1.00 38.11 81 GLU A N 1
ATOM 596 C CA . GLU A 1 80 ? 27.978 21.616 152.485 1.00 40.24 81 GLU A CA 1
ATOM 597 C C . GLU A 1 80 ? 27.674 22.967 151.874 1.00 38.17 81 GLU A C 1
ATOM 598 O O . GLU A 1 80 ? 27.346 23.014 150.675 1.00 39.44 81 GLU A O 1
ATOM 604 N N . THR A 1 81 ? 27.783 24.024 152.661 1.00 34.68 82 THR A N 1
ATOM 605 C CA . THR A 1 81 ? 27.511 25.391 152.223 1.00 30.44 82 THR A CA 1
ATOM 606 C C . THR A 1 81 ? 28.671 26.127 151.586 1.00 28.01 82 THR A C 1
ATOM 607 O O . THR A 1 81 ? 28.370 27.070 150.815 1.00 29.43 82 THR A O 1
ATOM 611 N N . GLY A 1 82 ? 29.900 25.761 151.859 1.00 25.35 83 GLY A N 1
ATOM 612 C CA . GLY A 1 82 ? 31.032 26.502 151.269 1.00 24.71 83 GLY A CA 1
ATOM 613 C C . GLY A 1 82 ? 31.410 27.723 152.110 1.00 24.22 83 GLY A C 1
ATOM 614 O O . GLY A 1 82 ? 32.247 28.520 151.647 1.00 24.81 83 GLY A O 1
ATOM 615 N N . LEU A 1 83 ? 30.843 27.883 153.299 1.00 23.57 84 LEU A N 1
ATOM 616 C CA . LEU A 1 83 ? 31.189 29.027 154.150 1.00 23.79 84 LEU A CA 1
ATOM 617 C C . LEU A 1 83 ? 32.521 28.756 154.834 1.00 24.09 84 LEU A C 1
ATOM 618 O O . LEU A 1 83 ? 32.811 27.588 155.140 1.00 25.65 84 LEU A O 1
ATOM 623 N N . ILE A 1 84 ? 33.264 29.813 155.068 1.00 23.60 85 ILE A N 1
ATOM 624 C CA . ILE A 1 84 ? 34.543 29.710 155.799 1.00 21.38 85 ILE A CA 1
ATOM 625 C C . ILE A 1 84 ? 34.367 30.478 157.137 1.00 21.60 85 ILE A C 1
ATOM 626 O O . ILE A 1 84 ? 33.368 31.203 157.373 1.00 22.41 85 ILE A O 1
ATOM 631 N N . VAL A 1 85 ? 35.320 30.289 158.027 1.00 19.13 86 VAL A N 1
ATOM 632 C CA . VAL A 1 85 ? 35.435 30.875 159.353 1.00 17.27 86 VAL A CA 1
ATOM 633 C C . VAL A 1 85 ? 36.707 31.726 159.283 1.00 16.64 86 VAL A C 1
ATOM 634 O O . VAL A 1 85 ? 37.758 31.166 159.548 1.00 17.50 86 VAL A O 1
ATOM 638 N N . PRO A 1 86 ? 36.547 32.996 158.948 1.00 16.24 87 PRO A N 1
ATOM 639 C CA . PRO A 1 86 ? 37.687 33.890 158.830 1.00 15.21 87 PRO A CA 1
ATOM 640 C C . PRO A 1 86 ? 38.189 34.349 160.183 1.00 15.39 87 PRO A C 1
ATOM 641 O O . PRO A 1 86 ? 39.382 34.689 160.209 1.00 16.40 87 PRO A O 1
ATOM 645 N N . MET A 1 87 ? 37.357 34.311 161.206 1.00 13.31 88 MET A N 1
ATOM 646 C CA . MET A 1 87 ? 37.848 34.806 162.506 1.00 12.39 88 MET A CA 1
ATOM 647 C C . MET A 1 87 ? 37.110 34.097 163.613 1.00 11.79 88 MET A C 1
ATOM 648 O O . MET A 1 87 ? 35.980 33.699 163.335 1.00 12.77 88 MET A O 1
ATOM 653 N N . VAL A 1 88 ? 37.718 33.997 164.765 1.00 10.68 89 VAL A N 1
ATOM 654 C CA . VAL A 1 88 ? 37.081 33.400 165.943 1.00 10.54 89 VAL A CA 1
ATOM 655 C C . VAL A 1 88 ? 37.464 34.350 167.094 1.00 11.15 89 VAL A C 1
ATOM 656 O O . VAL A 1 88 ? 38.466 35.097 167.005 1.00 11.41 89 VAL A O 1
ATOM 660 N N . THR A 1 89 ? 36.697 34.266 168.149 1.00 12.24 90 THR A N 1
ATOM 661 C CA . THR A 1 89 ? 36.955 35.108 169.350 1.00 11.97 90 THR A CA 1
ATOM 662 C C . THR A 1 89 ? 36.571 34.275 170.564 1.00 11.91 90 THR A C 1
ATOM 663 O O . THR A 1 89 ? 35.965 33.181 170.412 1.00 12.66 90 THR A O 1
ATOM 667 N N . THR A 1 90 ? 36.897 34.766 171.741 1.00 11.39 91 THR A N 1
ATOM 668 C CA . THR A 1 90 ? 36.597 34.063 172.999 1.00 12.53 91 THR A CA 1
ATOM 669 C C . THR A 1 90 ? 35.729 34.944 173.906 1.00 14.31 91 THR A C 1
ATOM 670 O O . THR A 1 90 ? 35.945 36.167 173.973 1.00 15.77 91 THR A O 1
ATOM 674 N N . ASN A 1 91 ? 34.792 34.318 174.594 1.00 15.09 92 ASN A N 1
ATOM 675 C CA . ASN A 1 91 ? 33.930 35.078 175.525 1.00 14.83 92 ASN A CA 1
ATOM 676 C C . ASN A 1 91 ? 34.606 35.242 176.888 1.00 14.56 92 ASN A C 1
ATOM 677 O O . ASN A 1 91 ? 34.628 34.274 177.669 1.00 14.77 92 ASN A O 1
ATOM 682 N N . LEU A 1 92 ? 35.148 36.419 177.146 1.00 14.41 93 LEU A N 1
ATOM 683 C CA . LEU A 1 92 ? 35.790 36.754 178.426 1.00 14.02 93 LEU A CA 1
ATOM 684 C C . LEU A 1 92 ? 34.968 37.849 179.134 1.00 14.29 93 LEU A C 1
ATOM 685 O O . LEU A 1 92 ? 35.550 38.700 179.837 1.00 14.34 93 LEU A O 1
ATOM 690 N N . PHE A 1 93 ? 33.657 37.850 178.998 1.00 14.45 94 PHE A N 1
ATOM 691 C CA . PHE A 1 93 ? 32.773 38.846 179.605 1.00 15.85 94 PHE A CA 1
ATOM 692 C C . PHE A 1 93 ? 31.481 38.344 180.209 1.00 17.24 94 PHE A C 1
ATOM 693 O O . PHE A 1 93 ? 31.023 38.962 181.204 1.00 18.28 94 PHE A O 1
ATOM 701 N N . THR A 1 94 ? 30.882 37.260 179.748 1.00 18.03 95 THR A N 1
ATOM 702 C CA . THR A 1 94 ? 29.617 36.784 180.277 1.00 18.82 95 THR A CA 1
ATOM 703 C C . THR A 1 94 ? 29.621 36.146 181.651 1.00 19.02 95 THR A C 1
ATOM 704 O O . THR A 1 94 ? 28.762 36.567 182.449 1.00 19.83 95 THR A O 1
ATOM 708 N N . HIS A 1 95 ? 30.460 35.162 181.852 1.00 17.48 96 HIS A N 1
ATOM 709 C CA . HIS A 1 95 ? 30.472 34.470 183.146 1.00 16.36 96 HIS A CA 1
ATOM 710 C C . HIS A 1 95 ? 30.894 35.378 184.290 1.00 15.98 96 HIS A C 1
ATOM 711 O O . HIS A 1 95 ? 31.860 36.167 184.172 1.00 17.11 96 HIS A O 1
ATOM 718 N N . PRO A 1 96 ? 30.192 35.235 185.414 1.00 14.10 97 PRO A N 1
ATOM 719 C CA . PRO A 1 96 ? 30.454 36.016 186.620 1.00 12.97 97 PRO A CA 1
ATOM 720 C C . PRO A 1 96 ? 31.917 36.047 187.008 1.00 14.49 97 PRO A C 1
ATOM 721 O O . PRO A 1 96 ? 32.385 37.031 187.634 1.00 15.87 97 PRO A O 1
ATOM 725 N N . VAL A 1 97 ? 32.685 35.036 186.656 1.00 14.38 98 VAL A N 1
ATOM 726 C CA . VAL A 1 97 ? 34.110 35.024 187.046 1.00 15.52 98 VAL A CA 1
ATOM 727 C C . VAL A 1 97 ? 34.827 36.214 186.423 1.00 15.19 98 VAL A C 1
ATOM 728 O O . VAL A 1 97 ? 35.811 36.722 186.994 1.00 15.69 98 VAL A O 1
ATOM 732 N N . PHE A 1 98 ? 34.339 36.612 185.255 1.00 14.33 99 PHE A N 1
ATOM 733 C CA . PHE A 1 98 ? 35.003 37.738 184.566 1.00 13.94 99 PHE A CA 1
ATOM 734 C C . PHE A 1 98 ? 34.440 39.113 184.947 1.00 14.24 99 PHE A C 1
ATOM 735 O O . PHE A 1 98 ? 34.671 40.067 184.195 1.00 13.28 99 PHE A O 1
ATOM 743 N N . LYS A 1 99 ? 33.774 39.269 186.060 1.00 13.28 100 LYS A N 1
ATOM 744 C CA . LYS A 1 99 ? 33.182 40.540 186.474 1.00 14.18 100 LYS A CA 1
ATOM 745 C C . LYS A 1 99 ? 34.197 41.668 186.557 1.00 13.30 100 LYS A C 1
ATOM 746 O O . LYS A 1 99 ? 33.760 42.817 186.369 1.00 16.01 100 LYS A O 1
ATOM 752 N N . ASP A 1 100 ? 35.453 41.412 186.794 1.00 12.53 101 ASP A N 1
ATOM 753 C CA . ASP A 1 100 ? 36.487 42.453 186.846 1.00 12.72 101 ASP A CA 1
ATOM 754 C C . ASP A 1 100 ? 37.453 42.267 185.664 1.00 12.21 101 ASP A C 1
ATOM 755 O O . ASP A 1 100 ? 38.522 42.899 185.711 1.00 13.50 101 ASP A O 1
ATOM 760 N N . GLY A 1 101 ? 37.056 41.484 184.679 1.00 11.05 102 GLY A N 1
ATOM 761 C CA . GLY A 1 101 ? 37.932 41.306 183.511 1.00 11.18 102 GLY A CA 1
ATOM 762 C C . GLY A 1 101 ? 38.460 39.866 183.421 1.00 10.09 102 GLY A C 1
ATOM 763 O O . GLY A 1 101 ? 38.227 39.093 184.354 1.00 8.31 102 GLY A O 1
ATOM 764 N N . GLY A 1 102 ? 39.137 39.638 182.311 1.00 10.03 103 GLY A N 1
ATOM 765 C CA . GLY A 1 102 ? 39.758 38.329 182.044 1.00 11.25 103 GLY A CA 1
ATOM 766 C C . GLY A 1 102 ? 41.257 38.479 182.362 1.00 13.86 103 GLY A C 1
ATOM 767 O O . GLY A 1 102 ? 41.792 38.238 183.466 1.00 15.37 103 GLY A O 1
ATOM 768 N N . PHE A 1 103 ? 41.951 38.946 181.350 1.00 13.82 104 PHE A N 1
ATOM 769 C CA . PHE A 1 103 ? 43.390 39.211 181.361 1.00 12.96 104 PHE A CA 1
ATOM 770 C C . PHE A 1 103 ? 43.812 40.220 182.416 1.00 13.44 104 PHE A C 1
ATOM 771 O O . PHE A 1 103 ? 45.012 40.151 182.799 1.00 14.60 104 PHE A O 1
ATOM 779 N N . THR A 1 104 ? 42.921 41.143 182.773 1.00 12.51 105 THR A N 1
ATOM 780 C CA . THR A 1 104 ? 43.312 42.185 183.742 1.00 10.82 105 THR A CA 1
ATOM 781 C C . THR A 1 104 ? 42.480 42.142 185.020 1.00 10.27 105 THR A C 1
ATOM 782 O O . THR A 1 104 ? 42.491 43.142 185.765 1.00 11.78 105 THR A O 1
ATOM 786 N N . SER A 1 105 ? 41.840 41.036 185.324 1.00 7.97 106 SER A N 1
ATOM 787 C CA . SER A 1 105 ? 41.127 40.913 186.582 1.00 9.39 106 SER A CA 1
ATOM 788 C C . SER A 1 105 ? 42.148 41.122 187.697 1.00 11.65 106 SER A C 1
ATOM 789 O O . SER A 1 105 ? 43.324 40.706 187.576 1.00 14.37 106 SER A O 1
ATOM 792 N N . ASN A 1 106 ? 41.773 41.721 188.813 1.00 11.94 107 ASN A N 1
ATOM 793 C CA . ASN A 1 106 ? 42.686 41.943 189.941 1.00 11.95 107 ASN A CA 1
ATOM 794 C C . ASN A 1 106 ? 43.033 40.563 190.525 1.00 12.87 107 ASN A C 1
ATOM 795 O O . ASN A 1 106 ? 44.079 40.395 191.147 1.00 13.95 107 ASN A O 1
ATOM 800 N N . ASP A 1 107 ? 42.134 39.615 190.381 1.00 14.55 108 ASP A N 1
ATOM 801 C CA . ASP A 1 107 ? 42.342 38.259 190.905 1.00 14.44 108 ASP A CA 1
ATOM 802 C C . ASP A 1 107 ? 43.291 37.488 189.983 1.00 13.65 108 ASP A C 1
ATOM 803 O O . ASP A 1 107 ? 42.959 37.258 188.807 1.00 13.27 108 ASP A O 1
ATOM 808 N N . ARG A 1 108 ? 44.437 37.095 190.503 1.00 11.17 109 ARG A N 1
ATOM 809 C CA . ARG A 1 108 ? 45.409 36.335 189.712 1.00 13.20 109 ARG A CA 1
ATOM 810 C C . ARG A 1 108 ? 44.935 35.046 189.063 1.00 13.71 109 ARG A C 1
ATOM 811 O O . ARG A 1 108 ? 45.243 34.695 187.900 1.00 14.17 109 ARG A O 1
ATOM 819 N N . SER A 1 109 ? 44.139 34.269 189.760 1.00 14.32 110 SER A N 1
ATOM 820 C CA . SER A 1 109 ? 43.582 32.988 189.300 1.00 14.88 110 SER A CA 1
ATOM 821 C C . SER A 1 109 ? 42.686 33.209 188.094 1.00 14.94 110 SER A C 1
ATOM 822 O O . SER A 1 109 ? 42.693 32.359 187.185 1.00 16.59 110 SER A O 1
ATOM 825 N N . VAL A 1 110 ? 41.964 34.333 188.071 1.00 14.84 111 VAL A N 1
ATOM 826 C CA . VAL A 1 110 ? 41.071 34.633 186.938 1.00 13.02 111 VAL A CA 1
ATOM 827 C C . VAL A 1 110 ? 41.962 34.899 185.723 1.00 12.54 111 VAL A C 1
ATOM 828 O O . VAL A 1 110 ? 41.618 34.404 184.627 1.00 14.90 111 VAL A O 1
ATOM 832 N N . ARG A 1 111 ? 43.062 35.584 185.930 1.00 11.15 112 ARG A N 1
ATOM 833 C CA . ARG A 1 111 ? 43.940 35.864 184.773 1.00 12.38 112 ARG A CA 1
ATOM 834 C C . ARG A 1 111 ? 44.472 34.597 184.134 1.00 14.24 112 ARG A C 1
ATOM 835 O O . ARG A 1 111 ? 44.522 34.562 182.889 1.00 15.21 112 ARG A O 1
ATOM 843 N N . ARG A 1 112 ? 44.886 33.613 184.915 1.00 14.05 113 ARG A N 1
ATOM 844 C CA . ARG A 1 112 ? 45.430 32.322 184.470 1.00 13.39 113 ARG A CA 1
ATOM 845 C C . ARG A 1 112 ? 44.362 31.582 183.660 1.00 12.75 113 ARG A C 1
ATOM 846 O O . ARG A 1 112 ? 44.606 31.100 182.545 1.00 11.89 113 ARG A O 1
ATOM 854 N N . TYR A 1 113 ? 43.187 31.522 184.262 1.00 11.98 114 TYR A N 1
ATOM 855 C CA . TYR A 1 113 ? 42.006 30.926 183.654 1.00 13.40 114 TYR A CA 1
ATOM 856 C C . TYR A 1 113 ? 41.653 31.609 182.330 1.00 14.81 114 TYR A C 1
ATOM 857 O O . TYR A 1 113 ? 41.389 30.902 181.329 1.00 16.66 114 TYR A O 1
ATOM 866 N N . ALA A 1 114 ? 41.622 32.945 182.262 1.00 13.74 115 ALA A N 1
ATOM 867 C CA . ALA A 1 114 ? 41.300 33.620 180.992 1.00 12.42 115 ALA A CA 1
ATOM 868 C C . ALA A 1 114 ? 42.241 33.215 179.872 1.00 12.19 115 ALA A C 1
ATOM 869 O O . ALA A 1 114 ? 41.816 33.024 178.720 1.00 10.49 115 ALA A O 1
ATOM 871 N N . ILE A 1 115 ? 43.530 33.078 180.146 1.00 12.34 116 ILE A N 1
ATOM 872 C CA . ILE A 1 115 ? 44.537 32.700 179.128 1.00 13.19 116 ILE A CA 1
ATOM 873 C C . ILE A 1 115 ? 44.232 31.306 178.581 1.00 14.47 116 ILE A C 1
ATOM 874 O O . ILE A 1 115 ? 44.200 31.078 177.354 1.00 15.57 116 ILE A O 1
ATOM 879 N N . ARG A 1 116 ? 43.952 30.373 179.470 1.00 15.12 117 ARG A N 1
ATOM 880 C CA . ARG A 1 116 ? 43.633 28.986 179.153 1.00 15.52 117 ARG A CA 1
ATOM 881 C C . ARG A 1 116 ? 42.409 28.960 178.237 1.00 16.23 117 ARG A C 1
ATOM 882 O O . ARG A 1 116 ? 42.442 28.263 177.200 1.00 18.02 117 ARG A O 1
ATOM 890 N N . LYS A 1 117 ? 41.360 29.691 178.588 1.00 14.87 118 LYS A N 1
ATOM 891 C CA . LYS A 1 117 ? 40.124 29.751 177.791 1.00 12.93 118 LYS A CA 1
ATOM 892 C C . LYS A 1 117 ? 40.454 30.171 176.361 1.00 13.72 118 LYS A C 1
ATOM 893 O O . LYS A 1 117 ? 39.937 29.541 175.414 1.00 13.54 118 LYS A O 1
ATOM 899 N N . VAL A 1 118 ? 41.295 31.168 176.182 1.00 13.15 119 VAL A N 1
ATOM 900 C CA . VAL A 1 118 ? 41.711 31.675 174.873 1.00 14.02 119 VAL A CA 1
ATOM 901 C C . VAL A 1 118 ? 42.599 30.670 174.133 1.00 14.63 119 VAL A C 1
ATOM 902 O O . VAL A 1 118 ? 42.362 30.462 172.922 1.00 15.07 119 VAL A O 1
ATOM 906 N N . LEU A 1 119 ? 43.576 30.058 174.784 1.00 15.55 120 LEU A N 1
ATOM 907 C CA . LEU A 1 119 ? 44.458 29.072 174.107 1.00 14.74 120 LEU A CA 1
ATOM 908 C C . LEU A 1 119 ? 43.601 27.993 173.445 1.00 14.65 120 LEU A C 1
ATOM 909 O O . LEU A 1 119 ? 43.746 27.585 172.284 1.00 14.75 120 LEU A O 1
ATOM 914 N N . ARG A 1 120 ? 42.665 27.530 174.238 1.00 15.29 121 ARG A N 1
ATOM 915 C CA . ARG A 1 120 ? 41.729 26.500 173.752 1.00 17.07 121 ARG A CA 1
ATOM 916 C C . ARG A 1 120 ? 40.986 26.940 172.501 1.00 18.18 121 ARG A C 1
ATOM 917 O O . ARG A 1 120 ? 40.898 26.160 171.522 1.00 18.96 121 ARG A O 1
ATOM 925 N N . GLN A 1 121 ? 40.483 28.175 172.467 1.00 18.59 122 GLN A N 1
ATOM 926 C CA . GLN A 1 121 ? 39.732 28.727 171.339 1.00 17.16 122 GLN A CA 1
ATOM 927 C C . GLN A 1 121 ? 40.673 28.906 170.164 1.00 17.24 122 GLN A C 1
ATOM 928 O O . GLN A 1 121 ? 40.249 28.759 169.020 1.00 19.68 122 GLN A O 1
ATOM 934 N N . MET A 1 122 ? 41.929 29.196 170.463 1.00 17.14 123 MET A N 1
ATOM 935 C CA . MET A 1 122 ? 42.949 29.338 169.420 1.00 17.08 123 MET A CA 1
ATOM 936 C C . MET A 1 122 ? 43.091 27.991 168.690 1.00 18.78 123 MET A C 1
ATOM 937 O O . MET A 1 122 ? 43.289 27.939 167.456 1.00 19.72 123 MET A O 1
ATOM 942 N N . ASP A 1 123 ? 43.019 26.911 169.451 1.00 18.54 124 ASP A N 1
ATOM 943 C CA . ASP A 1 123 ? 43.113 25.550 168.892 1.00 18.43 124 ASP A CA 1
ATOM 944 C C . ASP A 1 123 ? 41.970 25.282 167.909 1.00 16.92 124 ASP A C 1
ATOM 945 O O . ASP A 1 123 ? 42.232 24.812 166.789 1.00 16.95 124 ASP A O 1
ATOM 950 N N . LEU A 1 124 ? 40.745 25.546 168.280 1.00 17.26 125 LEU A N 1
ATOM 951 C CA . LEU A 1 124 ? 39.583 25.329 167.421 1.00 18.13 125 LEU A CA 1
ATOM 952 C C . LEU A 1 124 ? 39.677 26.210 166.191 1.00 19.17 125 LEU A C 1
ATOM 953 O O . LEU A 1 124 ? 39.403 25.774 165.056 1.00 21.07 125 LEU A O 1
ATOM 958 N N . GLY A 1 125 ? 40.063 27.464 166.436 1.00 19.61 126 GLY A N 1
ATOM 959 C CA . GLY A 1 125 ? 40.214 28.427 165.334 1.00 19.48 126 GLY A CA 1
ATOM 960 C C . GLY A 1 125 ? 41.111 27.887 164.243 1.00 22.05 126 GLY A C 1
ATOM 961 O O . GLY A 1 125 ? 40.813 27.926 163.038 1.00 23.47 126 GLY A O 1
ATOM 962 N N . ALA A 1 126 ? 42.291 27.405 164.617 1.00 23.67 127 ALA A N 1
ATOM 963 C CA . ALA A 1 126 ? 43.331 26.847 163.748 1.00 22.72 127 ALA A CA 1
ATOM 964 C C . ALA A 1 126 ? 42.781 25.620 163.017 1.00 22.87 127 ALA A C 1
ATOM 965 O O . ALA A 1 126 ? 43.021 25.512 161.810 1.00 23.51 127 ALA A O 1
ATOM 967 N N . GLU A 1 127 ? 42.073 24.760 163.695 1.00 23.26 128 GLU A N 1
ATOM 968 C CA . GLU A 1 127 ? 41.452 23.588 163.076 1.00 26.18 128 GLU A CA 1
ATOM 969 C C . GLU A 1 127 ? 40.430 23.948 162.008 1.00 25.17 128 GLU A C 1
ATOM 970 O O . GLU A 1 127 ? 40.347 23.274 160.970 1.00 26.63 128 GLU A O 1
ATOM 976 N N . LEU A 1 128 ? 39.650 24.993 162.196 1.00 23.66 129 LEU A N 1
ATOM 977 C CA . LEU A 1 128 ? 38.651 25.511 161.276 1.00 20.41 129 LEU A CA 1
ATOM 978 C C . LEU A 1 128 ? 39.237 26.435 160.208 1.00 19.53 129 LEU A C 1
ATOM 979 O O . LEU A 1 128 ? 38.474 26.879 159.322 1.00 21.65 129 LEU A O 1
ATOM 984 N N . GLY A 1 129 ? 40.492 26.795 160.206 1.00 17.45 130 GLY A N 1
ATOM 985 C CA . GLY A 1 129 ? 41.136 27.646 159.228 1.00 15.55 130 GLY A CA 1
ATOM 986 C C . GLY A 1 129 ? 41.095 29.148 159.440 1.00 19.03 130 GLY A C 1
ATOM 987 O O . GLY A 1 129 ? 41.459 29.920 158.516 1.00 19.57 130 GLY A O 1
ATOM 988 N N . ALA A 1 130 ? 40.676 29.571 160.623 1.00 18.99 131 ALA A N 1
ATOM 989 C CA . ALA A 1 130 ? 40.564 31.002 160.965 1.00 18.84 131 ALA A CA 1
ATOM 990 C C . ALA A 1 130 ? 41.944 31.622 160.879 1.00 19.64 131 ALA A C 1
ATOM 991 O O . ALA A 1 130 ? 42.922 30.979 161.255 1.00 22.38 131 ALA A O 1
ATOM 993 N N . LYS A 1 131 ? 42.038 32.829 160.402 1.00 20.66 132 LYS A N 1
ATOM 994 C CA . LYS A 1 131 ? 43.283 33.553 160.272 1.00 21.59 132 LYS A CA 1
ATOM 995 C C . LYS A 1 131 ? 43.423 34.671 161.290 1.00 18.73 132 LYS A C 1
ATOM 996 O O . LYS A 1 131 ? 44.566 35.145 161.473 1.00 17.61 132 LYS A O 1
ATOM 1002 N N . THR A 1 132 ? 42.311 35.097 161.868 1.00 15.51 133 THR A N 1
ATOM 1003 C CA . THR A 1 132 ? 42.374 36.188 162.830 1.00 14.26 133 THR A CA 1
ATOM 1004 C C . THR A 1 132 ? 41.752 35.872 164.170 1.00 13.93 133 THR A C 1
ATOM 1005 O O . THR A 1 132 ? 40.633 35.328 164.159 1.00 15.84 133 THR A O 1
ATOM 1009 N N . LEU A 1 133 ? 42.429 36.217 165.245 1.00 12.70 134 LEU A N 1
ATOM 1010 C CA . LEU A 1 133 ? 41.846 36.020 166.583 1.00 12.48 134 LEU A CA 1
ATOM 1011 C C . LEU A 1 133 ? 41.463 37.448 167.041 1.00 12.64 134 LEU A C 1
ATOM 1012 O O . LEU A 1 133 ? 42.363 38.333 167.106 1.00 12.29 134 LEU A O 1
ATOM 1017 N N . VAL A 1 134 ? 40.158 37.652 167.299 1.00 12.24 135 VAL A N 1
ATOM 1018 C CA . VAL A 1 134 ? 39.746 38.986 167.769 1.00 11.37 135 VAL A CA 1
ATOM 1019 C C . VAL A 1 134 ? 39.701 38.954 169.304 1.00 12.35 135 VAL A C 1
ATOM 1020 O O . VAL A 1 134 ? 39.179 37.959 169.840 1.00 11.18 135 VAL A O 1
ATOM 1024 N N . LEU A 1 135 ? 40.202 39.992 169.950 1.00 12.29 136 LEU A N 1
ATOM 1025 C CA . LEU A 1 135 ? 40.186 40.036 171.430 1.00 13.44 136 LEU A CA 1
ATOM 1026 C C . LEU A 1 135 ? 39.360 41.247 171.837 1.00 14.40 136 LEU A C 1
ATOM 1027 O O . LEU A 1 135 ? 39.865 42.343 171.528 1.00 15.74 136 LEU A O 1
ATOM 1032 N N . TRP A 1 136 ? 38.194 41.057 172.399 1.00 14.84 137 TRP A N 1
ATOM 1033 C CA . TRP A 1 136 ? 37.412 42.238 172.824 1.00 16.04 137 TRP A CA 1
ATOM 1034 C C . TRP A 1 136 ? 37.491 42.203 174.357 1.00 17.20 137 TRP A C 1
ATOM 1035 O O . TRP A 1 136 ? 36.860 41.294 174.941 1.00 16.88 137 TRP A O 1
ATOM 1046 N N . GLY A 1 137 ? 38.236 43.145 174.944 1.00 17.35 138 GLY A N 1
ATOM 1047 C CA . GLY A 1 137 ? 38.335 43.124 176.419 1.00 16.75 138 GLY A CA 1
ATOM 1048 C C . GLY A 1 137 ? 37.205 43.921 177.077 1.00 17.11 138 GLY A C 1
ATOM 1049 O O . GLY A 1 137 ? 37.519 44.926 177.744 1.00 17.25 138 GLY A O 1
ATOM 1050 N N . GLY A 1 138 ? 35.978 43.460 176.928 1.00 16.13 139 GLY A N 1
ATOM 1051 C CA . GLY A 1 138 ? 34.786 44.088 177.443 1.00 15.17 139 GLY A CA 1
ATOM 1052 C C . GLY A 1 138 ? 34.719 44.324 178.937 1.00 15.51 139 GLY A C 1
ATOM 1053 O O . GLY A 1 138 ? 34.034 45.273 179.359 1.00 15.31 139 GLY A O 1
ATOM 1054 N N . ARG A 1 139 ? 35.394 43.482 179.712 1.00 13.84 140 ARG A N 1
ATOM 1055 C CA . ARG A 1 139 ? 35.340 43.653 181.170 1.00 12.49 140 ARG A CA 1
ATOM 1056 C C . ARG A 1 139 ? 36.659 44.228 181.656 1.00 12.68 140 ARG A C 1
ATOM 1057 O O . ARG A 1 139 ? 36.769 44.355 182.886 1.00 13.02 140 ARG A O 1
ATOM 1065 N N . GLU A 1 140 ? 37.601 44.558 180.781 1.00 13.01 141 GLU A N 1
ATOM 1066 C CA . GLU A 1 140 ? 38.872 45.119 181.298 1.00 12.97 141 GLU A CA 1
ATOM 1067 C C . GLU A 1 140 ? 38.652 46.615 181.534 1.00 13.33 141 GLU A C 1
ATOM 1068 O O . GLU A 1 140 ? 38.451 47.352 180.556 1.00 12.30 141 GLU A O 1
ATOM 1074 N N . GLY A 1 141 ? 38.696 47.018 182.799 1.00 12.42 142 GLY A N 1
ATOM 1075 C CA . GLY A 1 141 ? 38.485 48.463 183.050 1.00 13.61 142 GLY A CA 1
ATOM 1076 C C . GLY A 1 141 ? 37.973 48.683 184.472 1.00 14.26 142 GLY A C 1
ATOM 1077 O O . GLY A 1 141 ? 38.403 47.925 185.355 1.00 15.29 142 GLY A O 1
ATOM 1078 N N . ALA A 1 142 ? 37.071 49.642 184.624 1.00 12.32 143 ALA A N 1
ATOM 1079 C CA . ALA A 1 142 ? 36.581 49.922 185.985 1.00 12.49 143 ALA A CA 1
ATOM 1080 C C . ALA A 1 142 ? 35.416 50.882 186.038 1.00 13.14 143 ALA A C 1
ATOM 1081 O O . ALA A 1 142 ? 35.172 51.582 185.039 1.00 14.20 143 ALA A O 1
ATOM 1083 N N . GLU A 1 143 ? 34.804 50.914 187.204 1.00 13.03 144 GLU A N 1
ATOM 1084 C CA . GLU A 1 143 ? 33.716 51.835 187.494 1.00 12.59 144 GLU A CA 1
ATOM 1085 C C . GLU A 1 143 ? 34.264 52.956 188.385 1.00 12.67 144 GLU A C 1
ATOM 1086 O O . GLU A 1 143 ? 33.666 54.047 188.352 1.00 13.78 144 GLU A O 1
ATOM 1092 N N . TYR A 1 144 ? 35.296 52.711 189.148 1.00 11.89 145 TYR A N 1
ATOM 1093 C CA . TYR A 1 144 ? 35.919 53.642 190.101 1.00 11.92 145 TYR A CA 1
ATOM 1094 C C . TYR A 1 144 ? 37.422 53.757 189.882 1.00 12.76 145 TYR A C 1
ATOM 1095 O O . TYR A 1 144 ? 38.075 52.701 189.737 1.00 16.03 145 TYR A O 1
ATOM 1104 N N . ASP A 1 145 ? 37.984 54.934 189.873 1.00 13.08 146 ASP A N 1
ATOM 1105 C CA . ASP A 1 145 ? 39.410 55.139 189.617 1.00 13.82 146 ASP A CA 1
ATOM 1106 C C . ASP A 1 145 ? 40.372 54.408 190.540 1.00 14.63 146 ASP A C 1
ATOM 1107 O O . ASP A 1 145 ? 41.374 53.895 189.995 1.00 15.77 146 ASP A O 1
ATOM 1112 N N . SER A 1 146 ? 40.115 54.328 191.825 1.00 13.91 147 SER A N 1
ATOM 1113 C CA . SER A 1 146 ? 41.032 53.669 192.755 1.00 14.67 147 SER A CA 1
ATOM 1114 C C . SER A 1 146 ? 41.000 52.146 192.702 1.00 15.28 147 SER A C 1
ATOM 1115 O O . SER A 1 146 ? 41.890 51.520 193.310 1.00 15.43 147 SER A O 1
ATOM 1118 N N . ALA A 1 147 ? 40.060 51.529 192.009 1.00 13.21 148 ALA A N 1
ATOM 1119 C CA . ALA A 1 147 ? 39.944 50.079 191.940 1.00 12.11 148 ALA A CA 1
ATOM 1120 C C . ALA A 1 147 ? 40.868 49.372 190.967 1.00 13.53 148 ALA A C 1
ATOM 1121 O O . ALA A 1 147 ? 41.038 48.136 191.048 1.00 14.78 148 ALA A O 1
ATOM 1123 N N . LYS A 1 148 ? 41.416 50.135 190.039 1.00 13.09 149 LYS A N 1
ATOM 1124 C CA . LYS A 1 148 ? 42.248 49.550 188.983 1.00 14.00 149 LYS A CA 1
ATOM 1125 C C . LYS A 1 148 ? 43.515 50.333 188.728 1.00 15.31 149 LYS A C 1
ATOM 1126 O O . LYS A 1 148 ? 43.429 51.526 188.414 1.00 17.12 149 LYS A O 1
ATOM 1132 N N . ASP A 1 149 ? 44.629 49.640 188.874 1.00 15.24 150 ASP A N 1
ATOM 1133 C CA . ASP A 1 149 ? 45.955 50.250 188.593 1.00 14.49 150 ASP A CA 1
ATOM 1134 C C . ASP A 1 149 ? 46.139 50.036 187.087 1.00 13.27 150 ASP A C 1
ATOM 1135 O O . ASP A 1 149 ? 46.427 48.914 186.656 1.00 13.79 150 ASP A O 1
ATOM 1140 N N . VAL A 1 150 ? 45.942 51.060 186.288 1.00 12.79 151 VAL A N 1
ATOM 1141 C CA . VAL A 1 150 ? 46.029 50.978 184.830 1.00 12.70 151 VAL A CA 1
ATOM 1142 C C . VAL A 1 150 ? 47.368 50.506 184.305 1.00 13.93 151 VAL A C 1
ATOM 1143 O O . VAL A 1 150 ? 47.464 49.735 183.342 1.00 16.03 151 VAL A O 1
ATOM 1147 N N . SER A 1 151 ? 48.425 50.952 184.926 1.00 14.51 152 SER A N 1
ATOM 1148 C CA . SER A 1 151 ? 49.803 50.586 184.534 1.00 14.53 152 SER A CA 1
ATOM 1149 C C . SER A 1 151 ? 49.988 49.075 184.686 1.00 14.59 152 SER A C 1
ATOM 1150 O O . SER A 1 151 ? 50.441 48.385 183.758 1.00 16.77 152 SER A O 1
ATOM 1153 N N . ALA A 1 152 ? 49.612 48.557 185.843 1.00 11.57 153 ALA A N 1
ATOM 1154 C CA . ALA A 1 152 ? 49.706 47.136 186.161 1.00 11.58 153 ALA A CA 1
ATOM 1155 C C . ALA A 1 152 ? 48.798 46.390 185.181 1.00 13.57 153 ALA A C 1
ATOM 1156 O O . ALA A 1 152 ? 49.148 45.325 184.631 1.00 15.83 153 ALA A O 1
ATOM 1158 N N . ALA A 1 153 ? 47.630 46.951 184.930 1.00 13.08 154 ALA A N 1
ATOM 1159 C CA . ALA A 1 153 ? 46.672 46.337 184.013 1.00 13.02 154 ALA A CA 1
ATOM 1160 C C . ALA A 1 153 ? 47.286 46.214 182.624 1.00 13.09 154 ALA A C 1
ATOM 1161 O O . ALA A 1 153 ? 47.112 45.159 181.977 1.00 13.78 154 ALA A O 1
ATOM 1163 N N . LEU A 1 154 ? 47.941 47.253 182.154 1.00 12.56 155 LEU A N 1
ATOM 1164 C CA . LEU A 1 154 ? 48.550 47.218 180.806 1.00 12.25 155 LEU A CA 1
ATOM 1165 C C . LEU A 1 154 ? 49.684 46.214 180.773 1.00 12.80 155 LEU A C 1
ATOM 1166 O O . LEU A 1 154 ? 49.842 45.494 179.775 1.00 12.86 155 LEU A O 1
ATOM 1171 N N . ASP A 1 155 ? 50.438 46.101 181.846 1.00 12.99 156 ASP A N 1
ATOM 1172 C CA . ASP A 1 155 ? 51.510 45.098 181.941 1.00 11.21 156 ASP A CA 1
ATOM 1173 C C . ASP A 1 155 ? 50.909 43.690 181.815 1.00 13.22 156 ASP A C 1
ATOM 1174 O O . ASP A 1 155 ? 51.487 42.824 181.123 1.00 13.51 156 ASP A O 1
ATOM 1179 N N . ARG A 1 156 ? 49.785 43.468 182.510 1.00 12.17 157 ARG A N 1
ATOM 1180 C CA . ARG A 1 156 ? 49.134 42.166 182.510 1.00 11.65 157 ARG A CA 1
ATOM 1181 C C . ARG A 1 156 ? 48.473 41.828 181.185 1.00 13.51 157 ARG A C 1
ATOM 1182 O O . ARG A 1 156 ? 48.426 40.623 180.822 1.00 14.84 157 ARG A O 1
ATOM 1190 N N . TYR A 1 157 ? 47.980 42.803 180.471 1.00 13.04 158 TYR A N 1
ATOM 1191 C CA . TYR A 1 157 ? 47.341 42.645 179.162 1.00 12.84 158 TYR A CA 1
ATOM 1192 C C . TYR A 1 157 ? 48.420 42.197 178.171 1.00 11.63 158 TYR A C 1
ATOM 1193 O O . TYR A 1 157 ? 48.308 41.310 177.318 1.00 11.87 158 TYR A O 1
ATOM 1202 N N . ARG A 1 158 ? 49.569 42.816 178.243 1.00 12.15 159 ARG A N 1
ATOM 1203 C CA . ARG A 1 158 ? 50.770 42.620 177.450 1.00 13.53 159 ARG A CA 1
ATOM 1204 C C . ARG A 1 158 ? 51.352 41.222 177.717 1.00 13.50 159 ARG A C 1
ATOM 1205 O O . ARG A 1 158 ? 51.617 40.459 176.779 1.00 12.53 159 ARG A O 1
ATOM 1213 N N . GLU A 1 159 ? 51.477 40.902 178.998 1.00 13.39 160 GLU A N 1
ATOM 1214 C CA . GLU A 1 159 ? 51.982 39.584 179.398 1.00 13.38 160 GLU A CA 1
ATOM 1215 C C . GLU A 1 159 ? 51.185 38.461 178.748 1.00 15.32 160 GLU A C 1
ATOM 1216 O O . GLU A 1 159 ? 51.762 37.507 178.229 1.00 14.20 160 GLU A O 1
ATOM 1222 N N . ALA A 1 160 ? 49.858 38.553 178.791 1.00 15.19 161 ALA A N 1
ATOM 1223 C CA . ALA A 1 160 ? 48.925 37.591 178.242 1.00 14.86 161 ALA A CA 1
ATOM 1224 C C . ALA A 1 160 ? 49.038 37.540 176.717 1.00 15.65 161 ALA A C 1
ATOM 1225 O O . ALA A 1 160 ? 49.125 36.426 176.154 1.00 18.26 161 ALA A O 1
ATOM 1227 N N . LEU A 1 161 ? 49.064 38.684 176.075 1.00 14.36 162 LEU A N 1
ATOM 1228 C CA . LEU A 1 161 ? 49.152 38.695 174.614 1.00 13.65 162 LEU A CA 1
ATOM 1229 C C . LEU A 1 161 ? 50.458 38.132 174.092 1.00 13.98 162 LEU A C 1
ATOM 1230 O O . LEU A 1 161 ? 50.432 37.467 173.031 1.00 12.24 162 LEU A O 1
ATOM 1235 N N . ASN A 1 162 ? 51.556 38.439 174.765 1.00 14.89 163 ASN A N 1
ATOM 1236 C CA . ASN A 1 162 ? 52.881 37.962 174.327 1.00 16.59 163 ASN A CA 1
ATOM 1237 C C . ASN A 1 162 ? 52.919 36.422 174.368 1.00 16.91 163 ASN A C 1
ATOM 1238 O O . ASN A 1 162 ? 53.577 35.864 173.475 1.00 17.70 163 ASN A O 1
ATOM 1243 N N . LEU A 1 163 ? 52.252 35.841 175.351 1.00 16.61 164 LEU A N 1
ATOM 1244 C CA . LEU A 1 163 ? 52.204 34.383 175.479 1.00 15.69 164 LEU A CA 1
ATOM 1245 C C . LEU A 1 163 ? 51.386 33.788 174.330 1.00 17.28 164 LEU A C 1
ATOM 1246 O O . LEU A 1 163 ? 51.800 32.779 173.745 1.00 20.01 164 LEU A O 1
ATOM 1251 N N . LEU A 1 164 ? 50.277 34.401 173.999 1.00 15.87 165 LEU A N 1
ATOM 1252 C CA . LEU A 1 164 ? 49.408 33.952 172.904 1.00 15.94 165 LEU A CA 1
ATOM 1253 C C . LEU A 1 164 ? 50.143 33.943 171.559 1.00 15.94 165 LEU A C 1
ATOM 1254 O O . LEU A 1 164 ? 49.973 33.006 170.775 1.00 16.27 165 LEU A O 1
ATOM 1259 N N . ALA A 1 165 ? 50.928 34.971 171.290 1.00 17.50 166 ALA A N 1
ATOM 1260 C CA . ALA A 1 165 ? 51.701 35.074 170.034 1.00 19.05 166 ALA A CA 1
ATOM 1261 C C . ALA A 1 165 ? 52.783 33.979 169.998 1.00 21.60 166 ALA A C 1
ATOM 1262 O O . ALA A 1 165 ? 53.096 33.363 168.960 1.00 23.30 166 ALA A O 1
ATOM 1264 N N . GLN A 1 166 ? 53.400 33.728 171.136 1.00 22.19 167 GLN A N 1
ATOM 1265 C CA . GLN A 1 166 ? 54.454 32.727 171.320 1.00 23.62 167 GLN A CA 1
ATOM 1266 C C . GLN A 1 166 ? 53.898 31.359 170.922 1.00 21.46 167 GLN A C 1
ATOM 1267 O O . GLN A 1 166 ? 54.441 30.671 170.047 1.00 21.72 167 GLN A O 1
ATOM 1273 N N . TYR A 1 167 ? 52.805 30.995 171.524 1.00 19.20 168 TYR A N 1
ATOM 1274 C CA . TYR A 1 167 ? 52.100 29.751 171.255 1.00 18.75 168 TYR A CA 1
ATOM 1275 C C . TYR A 1 167 ? 51.680 29.599 169.796 1.00 20.42 168 TYR A C 1
ATOM 1276 O O . TYR A 1 167 ? 51.886 28.545 169.183 1.00 19.79 168 TYR A O 1
ATOM 1285 N N . SER A 1 168 ? 51.056 30.646 169.247 1.00 20.75 169 SER A N 1
ATOM 1286 C CA . SER A 1 168 ? 50.596 30.582 167.856 1.00 19.86 169 SER A CA 1
ATOM 1287 C C . SER A 1 168 ? 51.789 30.351 166.923 1.00 20.61 169 SER A C 1
ATOM 1288 O O . SER A 1 168 ? 51.754 29.533 165.985 1.00 20.00 169 SER A O 1
ATOM 1291 N N . GLU A 1 169 ? 52.838 31.110 167.149 1.00 21.47 170 GLU A N 1
ATOM 1292 C CA . GLU A 1 169 ? 54.037 31.018 166.323 1.00 23.00 170 GLU A CA 1
ATOM 1293 C C . GLU A 1 169 ? 54.684 29.660 166.461 1.00 22.87 170 GLU A C 1
ATOM 1294 O O . GLU A 1 169 ? 55.084 29.118 165.418 1.00 24.16 170 GLU A O 1
ATOM 1300 N N . ASP A 1 170 ? 54.744 29.123 167.664 1.00 22.05 171 ASP A N 1
ATOM 1301 C CA . ASP A 1 170 ? 55.337 27.824 167.924 1.00 21.38 171 ASP A CA 1
ATOM 1302 C C . ASP A 1 170 ? 54.469 26.712 167.333 1.00 23.18 171 ASP A C 1
ATOM 1303 O O . ASP A 1 170 ? 55.094 25.768 166.812 1.00 23.25 171 ASP A O 1
ATOM 1308 N N . ARG A 1 171 ? 53.170 26.764 167.397 1.00 24.62 172 ARG A N 1
ATOM 1309 C CA . ARG A 1 171 ? 52.312 25.713 166.870 1.00 25.75 172 ARG A CA 1
ATOM 1310 C C . ARG A 1 171 ? 52.130 25.906 165.377 1.00 25.14 172 ARG A C 1
ATOM 1311 O O . ARG A 1 171 ? 51.475 25.076 164.718 1.00 25.85 172 ARG A O 1
ATOM 1319 N N . GLY A 1 172 ? 52.688 26.970 164.861 1.00 23.52 173 GLY A N 1
ATOM 1320 C CA . GLY A 1 172 ? 52.594 27.329 163.439 1.00 22.15 173 GLY A CA 1
ATOM 1321 C C . GLY A 1 172 ? 51.175 27.661 163.025 1.00 23.10 173 GLY A C 1
ATOM 1322 O O . GLY A 1 172 ? 50.879 27.350 161.854 1.00 24.75 173 GLY A O 1
ATOM 1323 N N . TYR A 1 173 ? 50.309 28.262 163.824 1.00 22.25 174 TYR A N 1
ATOM 1324 C CA . TYR A 1 173 ? 48.933 28.587 163.436 1.00 20.49 174 TYR A CA 1
ATOM 1325 C C . TYR A 1 173 ? 48.815 29.753 162.442 1.00 20.59 174 TYR A C 1
ATOM 1326 O O . TYR A 1 173 ? 47.803 29.912 161.730 1.00 20.81 174 TYR A O 1
ATOM 1335 N N . GLY A 1 174 ? 49.817 30.587 162.381 1.00 20.40 175 GLY A N 1
ATOM 1336 C CA . GLY A 1 174 ? 49.865 31.764 161.522 1.00 23.03 175 GLY A CA 1
ATOM 1337 C C . GLY A 1 174 ? 48.719 32.742 161.793 1.00 23.77 175 GLY A C 1
ATOM 1338 O O . GLY A 1 174 ? 48.285 33.369 160.802 1.00 25.94 175 GLY A O 1
ATOM 1339 N N . LEU A 1 175 ? 48.229 32.889 163.017 1.00 22.26 176 LEU A N 1
ATOM 1340 C CA . LEU A 1 175 ? 47.130 33.811 163.315 1.00 19.40 176 LEU A CA 1
ATOM 1341 C C . LEU A 1 175 ? 47.652 35.246 163.414 1.00 19.74 176 LEU A C 1
ATOM 1342 O O . LEU A 1 175 ? 48.849 35.485 163.664 1.00 19.80 176 LEU A O 1
ATOM 1347 N N . ARG A 1 176 ? 46.708 36.160 163.223 1.00 19.58 177 ARG A N 1
ATOM 1348 C CA . ARG A 1 176 ? 46.930 37.605 163.376 1.00 17.34 177 ARG A CA 1
ATOM 1349 C C . ARG A 1 176 ? 45.980 37.903 164.544 1.00 15.14 177 ARG A C 1
ATOM 1350 O O . ARG A 1 176 ? 44.952 37.227 164.674 1.00 13.65 177 ARG A O 1
ATOM 1358 N N . PHE A 1 177 ? 46.331 38.830 165.420 1.00 15.00 178 PHE A N 1
ATOM 1359 C CA . PHE A 1 177 ? 45.533 39.213 166.590 1.00 13.24 178 PHE A CA 1
ATOM 1360 C C . PHE A 1 177 ? 45.024 40.647 166.376 1.00 12.36 178 PHE A C 1
ATOM 1361 O O . PHE A 1 177 ? 45.796 41.549 166.017 1.00 11.51 178 PHE A O 1
ATOM 1369 N N . ALA A 1 178 ? 43.724 40.775 166.649 1.00 11.35 179 ALA A N 1
ATOM 1370 C CA . ALA A 1 178 ? 43.071 42.098 166.483 1.00 11.12 179 ALA A CA 1
ATOM 1371 C C . ALA A 1 178 ? 42.389 42.486 167.778 1.00 11.94 179 ALA A C 1
ATOM 1372 O O . ALA A 1 178 ? 41.451 41.812 168.191 1.00 12.89 179 ALA A O 1
ATOM 1374 N N . ILE A 1 179 ? 42.892 43.548 168.383 1.00 12.33 180 ILE A N 1
ATOM 1375 C CA . ILE A 1 179 ? 42.416 44.112 169.639 1.00 13.89 180 ILE A CA 1
ATOM 1376 C C . ILE A 1 179 ? 41.201 44.994 169.318 1.00 14.15 180 ILE A C 1
ATOM 1377 O O . ILE A 1 179 ? 41.361 45.882 168.460 1.00 14.43 180 ILE A O 1
ATOM 1382 N N . GLU A 1 180 ? 40.097 44.744 170.003 1.00 14.60 181 GLU A N 1
ATOM 1383 C CA . GLU A 1 180 ? 38.915 45.582 169.715 1.00 14.67 181 GLU A CA 1
ATOM 1384 C C . GLU A 1 180 ? 38.703 46.635 170.798 1.00 14.63 181 GLU A C 1
ATOM 1385 O O . GLU A 1 180 ? 38.408 46.234 171.945 1.00 15.10 181 GLU A O 1
ATOM 1391 N N . PRO A 1 181 ? 38.859 47.892 170.392 1.00 12.49 182 PRO A N 1
ATOM 1392 C CA . PRO A 1 181 ? 38.647 49.016 171.311 1.00 13.19 182 PRO A CA 1
ATOM 1393 C C . PRO A 1 181 ? 37.177 49.328 171.540 1.00 12.93 182 PRO A C 1
ATOM 1394 O O . PRO A 1 181 ? 36.322 49.175 170.644 1.00 15.02 182 PRO A O 1
ATOM 1398 N N . LYS A 1 182 ? 36.815 49.765 172.727 1.00 12.35 183 LYS A N 1
ATOM 1399 C CA . LYS A 1 182 ? 35.468 50.164 173.152 1.00 12.06 183 LYS A CA 1
ATOM 1400 C C . LYS A 1 182 ? 35.652 51.136 174.330 1.00 13.46 183 LYS A C 1
ATOM 1401 O O . LYS A 1 182 ? 36.436 50.789 175.219 1.00 14.45 183 LYS A O 1
ATOM 1407 N N . PRO A 1 183 ? 34.917 52.245 174.369 1.00 11.67 184 PRO A N 1
ATOM 1408 C CA . PRO A 1 183 ? 35.097 53.217 175.425 1.00 9.59 184 PRO A CA 1
ATOM 1409 C C . PRO A 1 183 ? 34.470 52.888 176.750 1.00 9.93 184 PRO A C 1
ATOM 1410 O O . PRO A 1 183 ? 35.069 53.233 177.798 1.00 8.95 184 PRO A O 1
ATOM 1414 N N . ASN A 1 184 ? 33.317 52.251 176.675 1.00 9.17 185 ASN A N 1
ATOM 1415 C CA . ASN A 1 184 ? 32.594 51.900 177.908 1.00 9.68 185 ASN A CA 1
ATOM 1416 C C . ASN A 1 184 ? 31.502 50.906 177.531 1.00 11.32 185 ASN A C 1
ATOM 1417 O O . ASN A 1 184 ? 31.282 50.712 176.328 1.00 12.76 185 ASN A O 1
ATOM 1422 N N . GLU A 1 185 ? 30.890 50.334 178.543 1.00 11.93 186 GLU A N 1
ATOM 1423 C CA . GLU A 1 185 ? 29.798 49.368 178.371 1.00 14.27 186 GLU A CA 1
ATOM 1424 C C . GLU A 1 185 ? 30.310 47.983 177.960 1.00 14.45 186 GLU A C 1
ATOM 1425 O O . GLU A 1 185 ? 30.697 47.697 176.814 1.00 14.91 186 GLU A O 1
ATOM 1431 N N . PRO A 1 186 ? 30.279 47.037 178.897 1.00 14.11 187 PRO A N 1
ATOM 1432 C CA . PRO A 1 186 ? 29.752 47.175 180.245 1.00 13.81 187 PRO A CA 1
ATOM 1433 C C . PRO A 1 186 ? 30.538 47.775 181.370 1.00 14.11 187 PRO A C 1
ATOM 1434 O O . PRO A 1 186 ? 29.803 47.940 182.382 1.00 16.73 187 PRO A O 1
ATOM 1438 N N . ARG A 1 187 ? 31.807 48.066 181.354 1.00 10.24 188 ARG A N 1
ATOM 1439 C CA . ARG A 1 187 ? 32.501 48.676 182.496 1.00 10.54 188 ARG A CA 1
ATOM 1440 C C . ARG A 1 187 ? 32.247 50.194 182.396 1.00 10.44 188 ARG A C 1
ATOM 1441 O O . ARG A 1 187 ? 31.954 50.668 181.265 1.00 10.88 188 ARG A O 1
ATOM 1449 N N . GLY A 1 188 ? 32.383 50.904 183.497 1.00 9.47 189 GLY A N 1
ATOM 1450 C CA . GLY A 1 188 ? 32.188 52.378 183.482 1.00 7.33 189 GLY A CA 1
ATOM 1451 C C . GLY A 1 188 ? 33.078 52.964 182.385 1.00 8.97 189 GLY A C 1
ATOM 1452 O O . GLY A 1 188 ? 32.662 53.813 181.557 1.00 10.65 189 GLY A O 1
ATOM 1453 N N . ASP A 1 189 ? 34.330 52.505 182.381 1.00 7.45 190 ASP A N 1
ATOM 1454 C CA . ASP A 1 189 ? 35.364 52.872 181.435 1.00 6.89 190 ASP A CA 1
ATOM 1455 C C . ASP A 1 189 ? 36.147 51.597 181.128 1.00 7.39 190 ASP A C 1
ATOM 1456 O O . ASP A 1 189 ? 36.551 50.925 182.078 1.00 9.17 190 ASP A O 1
ATOM 1461 N N . ILE A 1 190 ? 36.383 51.333 179.868 1.00 8.00 191 ILE A N 1
ATOM 1462 C CA . ILE A 1 190 ? 37.144 50.176 179.378 1.00 8.19 191 ILE A CA 1
ATOM 1463 C C . ILE A 1 190 ? 38.572 50.526 179.048 1.00 8.76 191 ILE A C 1
ATOM 1464 O O . ILE A 1 190 ? 38.778 51.670 178.590 1.00 9.34 191 ILE A O 1
ATOM 1469 N N . LEU A 1 191 ? 39.578 49.678 179.271 1.00 10.32 192 LEU A N 1
ATOM 1470 C CA . LEU A 1 191 ? 40.982 49.957 178.938 1.00 10.47 192 LEU A CA 1
ATOM 1471 C C . LEU A 1 191 ? 41.080 49.986 177.418 1.00 10.13 192 LEU A C 1
ATOM 1472 O O . LEU A 1 191 ? 40.334 49.209 176.800 1.00 12.77 192 LEU A O 1
ATOM 1477 N N . LEU A 1 192 ? 41.929 50.788 176.846 1.00 10.93 193 LEU A N 1
ATOM 1478 C CA . LEU A 1 192 ? 42.088 50.960 175.404 1.00 11.27 193 LEU A CA 1
ATOM 1479 C C . LEU A 1 192 ? 40.726 51.401 174.846 1.00 11.55 193 LEU A C 1
ATOM 1480 O O . LEU A 1 192 ? 40.092 50.685 174.055 1.00 11.61 193 LEU A O 1
ATOM 1485 N N . PRO A 1 193 ? 40.308 52.617 175.209 1.00 11.39 194 PRO A N 1
ATOM 1486 C CA . PRO A 1 193 ? 39.010 53.131 174.777 1.00 10.74 194 PRO A CA 1
ATOM 1487 C C . PRO A 1 193 ? 38.806 53.444 173.326 1.00 12.58 194 PRO A C 1
ATOM 1488 O O . PRO A 1 193 ? 37.613 53.348 172.966 1.00 14.70 194 PRO A O 1
ATOM 1492 N N . THR A 1 194 ? 39.783 53.757 172.509 1.00 13.16 195 THR A N 1
ATOM 1493 C CA . THR A 1 194 ? 39.584 54.095 171.092 1.00 12.56 195 THR A CA 1
ATOM 1494 C C . THR A 1 194 ? 40.563 53.380 170.177 1.00 13.43 195 THR A C 1
ATOM 1495 O O . THR A 1 194 ? 41.484 52.756 170.700 1.00 13.86 195 THR A O 1
ATOM 1499 N N . ALA A 1 195 ? 40.373 53.516 168.876 1.00 13.40 196 ALA A N 1
ATOM 1500 C CA . ALA A 1 195 ? 41.287 52.885 167.897 1.00 12.04 196 ALA A CA 1
ATOM 1501 C C . ALA A 1 195 ? 42.690 53.375 168.171 1.00 11.50 196 ALA A C 1
ATOM 1502 O O . ALA A 1 195 ? 43.688 52.628 168.100 1.00 11.96 196 ALA A O 1
ATOM 1504 N N . GLY A 1 196 ? 42.854 54.649 168.510 1.00 11.71 197 GLY A N 1
ATOM 1505 C CA . GLY A 1 196 ? 44.129 55.276 168.826 1.00 10.56 197 GLY A CA 1
ATOM 1506 C C . GLY A 1 196 ? 44.838 54.608 169.999 1.00 11.61 197 GLY A C 1
ATOM 1507 O O . GLY A 1 196 ? 46.029 54.245 169.880 1.00 12.85 197 GLY A O 1
ATOM 1508 N N . HIS A 1 197 ? 44.185 54.444 171.139 1.00 11.06 198 HIS A N 1
ATOM 1509 C CA . HIS A 1 197 ? 44.763 53.802 172.322 1.00 9.81 198 HIS A CA 1
ATOM 1510 C C . HIS A 1 197 ? 45.125 52.344 172.019 1.00 11.35 198 HIS A C 1
ATOM 1511 O O . HIS A 1 197 ? 46.164 51.886 172.529 1.00 10.64 198 HIS A O 1
ATOM 1518 N N . ALA A 1 198 ? 44.297 51.626 171.254 1.00 11.00 199 ALA A N 1
ATOM 1519 C CA . ALA A 1 198 ? 44.563 50.223 170.914 1.00 11.27 199 ALA A CA 1
ATOM 1520 C C . ALA A 1 198 ? 45.820 50.150 170.051 1.00 13.17 199 ALA A C 1
ATOM 1521 O O . ALA A 1 198 ? 46.701 49.301 170.324 1.00 15.20 199 ALA A O 1
ATOM 1523 N N . ILE A 1 199 ? 45.982 51.004 169.044 1.00 13.14 200 ILE A N 1
ATOM 1524 C CA . ILE A 1 199 ? 47.162 51.012 168.173 1.00 12.52 200 ILE A CA 1
ATOM 1525 C C . ILE A 1 199 ? 48.405 51.323 168.990 1.00 13.98 200 ILE A C 1
ATOM 1526 O O . ILE A 1 199 ? 49.410 50.595 168.821 1.00 17.59 200 ILE A O 1
ATOM 1531 N N . ALA A 1 200 ? 48.386 52.359 169.836 1.00 11.62 201 ALA A N 1
ATOM 1532 C CA . ALA A 1 200 ? 49.568 52.689 170.642 1.00 10.42 201 ALA A CA 1
ATOM 1533 C C . ALA A 1 200 ? 50.004 51.504 171.497 1.00 11.62 201 ALA A C 1
ATOM 1534 O O . ALA A 1 200 ? 51.191 51.137 171.650 1.00 13.62 201 ALA A O 1
ATOM 1536 N N . PHE A 1 201 ? 49.075 50.825 172.129 1.00 12.23 202 PHE A N 1
ATOM 1537 C CA . PHE A 1 201 ? 49.337 49.674 172.990 1.00 12.16 202 PHE A CA 1
ATOM 1538 C C . PHE A 1 201 ? 50.056 48.535 172.260 1.00 13.51 202 PHE A C 1
ATOM 1539 O O . PHE A 1 201 ? 51.060 47.942 172.716 1.00 11.86 202 PHE A O 1
ATOM 1547 N N . VAL A 1 202 ? 49.553 48.158 171.117 1.00 14.85 203 VAL A N 1
ATOM 1548 C CA . VAL A 1 202 ? 50.041 47.073 170.254 1.00 17.25 203 VAL A CA 1
ATOM 1549 C C . VAL A 1 202 ? 51.504 47.236 169.856 1.00 19.51 203 VAL A C 1
ATOM 1550 O O . VAL A 1 202 ? 52.276 46.275 169.692 1.00 20.31 203 VAL A O 1
ATOM 1554 N N . GLN A 1 203 ? 51.901 48.489 169.726 1.00 19.68 204 GLN A N 1
ATOM 1555 C CA . GLN A 1 203 ? 53.218 48.945 169.346 1.00 20.20 204 GLN A CA 1
ATOM 1556 C C . GLN A 1 203 ? 54.189 48.563 170.455 1.00 19.49 204 GLN A C 1
ATOM 1557 O O . GLN A 1 203 ? 55.399 48.549 170.180 1.00 17.70 204 GLN A O 1
ATOM 1563 N N . GLU A 1 204 ? 53.729 48.263 171.643 1.00 18.33 205 GLU A N 1
ATOM 1564 C CA . GLU A 1 204 ? 54.609 47.901 172.757 1.00 18.03 205 GLU A CA 1
ATOM 1565 C C . GLU A 1 204 ? 54.724 46.393 172.958 1.00 18.39 205 GLU A C 1
ATOM 1566 O O . GLU A 1 204 ? 55.385 45.986 173.939 1.00 17.90 205 GLU A O 1
ATOM 1572 N N . LEU A 1 205 ? 54.094 45.588 172.115 1.00 17.00 206 LEU A N 1
ATOM 1573 C CA . LEU A 1 205 ? 54.149 44.130 172.318 1.00 16.57 206 LEU A CA 1
ATOM 1574 C C . LEU A 1 205 ? 55.488 43.585 171.850 1.00 18.88 206 LEU A C 1
ATOM 1575 O O . LEU A 1 205 ? 56.254 44.323 171.235 1.00 18.38 206 LEU A O 1
ATOM 1580 N N . GLU A 1 206 ? 55.740 42.335 172.131 1.00 20.81 207 GLU A N 1
ATOM 1581 C CA . GLU A 1 206 ? 56.978 41.662 171.742 1.00 23.98 207 GLU A CA 1
ATOM 1582 C C . GLU A 1 206 ? 57.051 41.470 170.247 1.00 21.21 207 GLU A C 1
ATOM 1583 O O . GLU A 1 206 ? 58.096 41.826 169.696 1.00 20.85 207 GLU A O 1
ATOM 1589 N N . ARG A 1 207 ? 56.011 40.985 169.620 1.00 20.80 208 ARG A N 1
ATOM 1590 C CA . ARG A 1 207 ? 56.007 40.805 168.142 1.00 22.58 208 ARG A CA 1
ATOM 1591 C C . ARG A 1 207 ? 54.841 41.626 167.584 1.00 21.39 208 ARG A C 1
ATOM 1592 O O . ARG A 1 207 ? 53.780 41.089 167.208 1.00 21.37 208 ARG A O 1
ATOM 1600 N N . PRO A 1 208 ? 55.024 42.925 167.553 1.00 21.08 209 PRO A N 1
ATOM 1601 C CA . PRO A 1 208 ? 53.985 43.883 167.130 1.00 20.66 209 PRO A CA 1
ATOM 1602 C C . PRO A 1 208 ? 53.403 43.662 165.753 1.00 21.05 209 PRO A C 1
ATOM 1603 O O . PRO A 1 208 ? 52.244 44.034 165.488 1.00 22.48 209 PRO A O 1
ATOM 1607 N N . GLU A 1 209 ? 54.160 43.062 164.877 1.00 20.73 210 GLU A N 1
ATOM 1608 C CA . GLU A 1 209 ? 53.764 42.765 163.501 1.00 20.35 210 GLU A CA 1
ATOM 1609 C C . GLU A 1 209 ? 52.646 41.738 163.447 1.00 18.29 210 GLU A C 1
ATOM 1610 O O . GLU A 1 209 ? 51.998 41.696 162.391 1.00 18.26 210 GLU A O 1
ATOM 1616 N N . LEU A 1 210 ? 52.438 41.001 164.526 1.00 15.49 211 LEU A N 1
ATOM 1617 C CA . LEU A 1 210 ? 51.354 40.011 164.518 1.00 14.73 211 LEU A CA 1
ATOM 1618 C C . LEU A 1 210 ? 50.081 40.657 165.057 1.00 14.27 211 LEU A C 1
ATOM 1619 O O . LEU A 1 210 ? 49.078 39.950 165.038 1.00 15.87 211 LEU A O 1
ATOM 1624 N N . PHE A 1 211 ? 50.140 41.879 165.541 1.00 14.05 212 PHE A N 1
ATOM 1625 C CA . PHE A 1 211 ? 49.021 42.581 166.153 1.00 13.55 212 PHE A CA 1
ATOM 1626 C C . PHE A 1 211 ? 48.494 43.820 165.443 1.00 13.36 212 PHE A C 1
ATOM 1627 O O . PHE A 1 211 ? 49.271 44.662 164.986 1.00 15.58 212 PHE A O 1
ATOM 1635 N N . GLY A 1 212 ? 47.162 43.907 165.450 1.00 11.92 213 GLY A N 1
ATOM 1636 C CA . GLY A 1 212 ? 46.484 45.085 164.848 1.00 9.13 213 GLY A CA 1
ATOM 1637 C C . GLY A 1 212 ? 45.197 45.317 165.622 1.00 10.13 213 GLY A C 1
ATOM 1638 O O . GLY A 1 212 ? 45.049 44.792 166.747 1.00 9.97 213 GLY A O 1
ATOM 1639 N N . ILE A 1 213 ? 44.279 46.070 165.040 1.00 10.29 214 ILE A N 1
ATOM 1640 C CA . ILE A 1 213 ? 43.004 46.345 165.732 1.00 11.00 214 ILE A CA 1
ATOM 1641 C C . ILE A 1 213 ? 41.821 45.923 164.875 1.00 11.79 214 ILE A C 1
ATOM 1642 O O . ILE A 1 213 ? 41.950 45.729 163.649 1.00 12.85 214 ILE A O 1
ATOM 1647 N N . ASN A 1 214 ? 40.699 45.756 165.532 1.00 11.46 215 ASN A N 1
ATOM 1648 C CA . ASN A 1 214 ? 39.384 45.416 164.991 1.00 10.80 215 ASN A CA 1
ATOM 1649 C C . ASN A 1 214 ? 38.455 46.554 165.483 1.00 11.50 215 ASN A C 1
ATOM 1650 O O . ASN A 1 214 ? 37.799 46.336 166.528 1.00 11.28 215 ASN A O 1
ATOM 1655 N N . PRO A 1 215 ? 38.448 47.690 164.821 1.00 11.65 216 PRO A N 1
ATOM 1656 C CA . PRO A 1 215 ? 37.604 48.825 165.262 1.00 12.82 216 PRO A CA 1
ATOM 1657 C C . PRO A 1 215 ? 36.149 48.561 164.939 1.00 13.61 216 PRO A C 1
ATOM 1658 O O . PRO A 1 215 ? 35.963 47.895 163.924 1.00 15.39 216 PRO A O 1
ATOM 1662 N N . GLU A 1 216 ? 35.206 49.045 165.719 1.00 13.05 217 GLU A N 1
ATOM 1663 C CA . GLU A 1 216 ? 33.785 48.843 165.439 1.00 12.13 217 GLU A CA 1
ATOM 1664 C C . GLU A 1 216 ? 33.129 50.208 165.226 1.00 12.93 217 GLU A C 1
ATOM 1665 O O . GLU A 1 216 ? 33.380 51.106 166.051 1.00 12.62 217 GLU A O 1
ATOM 1671 N N . THR A 1 217 ? 32.325 50.396 164.204 1.00 12.22 218 THR A N 1
ATOM 1672 C CA . THR A 1 217 ? 31.631 51.648 163.905 1.00 11.78 218 THR A CA 1
ATOM 1673 C C . THR A 1 217 ? 31.017 52.333 165.134 1.00 11.47 218 THR A C 1
ATOM 1674 O O . THR A 1 217 ? 31.390 53.470 165.473 1.00 10.77 218 THR A O 1
ATOM 1678 N N . GLY A 1 218 ? 30.115 51.676 165.816 1.00 11.11 219 GLY A N 1
ATOM 1679 C CA . GLY A 1 218 ? 29.452 52.218 166.978 1.00 11.38 219 GLY A CA 1
ATOM 1680 C C . GLY A 1 218 ? 30.379 52.511 168.113 1.00 12.07 219 GLY A C 1
ATOM 1681 O O . GLY A 1 218 ? 30.109 53.468 168.879 1.00 14.01 219 GLY A O 1
ATOM 1682 N N . HIS A 1 219 ? 31.444 51.760 168.305 1.00 12.16 220 HIS A N 1
ATOM 1683 C CA . HIS A 1 219 ? 32.369 51.991 169.439 1.00 11.40 220 HIS A CA 1
ATOM 1684 C C . HIS A 1 219 ? 32.986 53.373 169.360 1.00 11.53 220 HIS A C 1
ATOM 1685 O O . HIS A 1 219 ? 32.987 54.048 170.389 1.00 10.53 220 HIS A O 1
ATOM 1692 N N . GLU A 1 220 ? 33.495 53.768 168.200 1.00 10.77 221 GLU A N 1
ATOM 1693 C CA . GLU A 1 220 ? 34.112 55.079 168.045 1.00 10.96 221 GLU A CA 1
ATOM 1694 C C . GLU A 1 220 ? 33.026 56.147 168.088 1.00 10.25 221 GLU A C 1
ATOM 1695 O O . GLU A 1 220 ? 33.343 57.220 168.592 1.00 9.84 221 GLU A O 1
ATOM 1701 N N . GLN A 1 221 ? 31.838 55.855 167.610 1.00 10.01 222 GLN A N 1
ATOM 1702 C CA . GLN A 1 221 ? 30.741 56.835 167.611 1.00 9.10 222 GLN A CA 1
ATOM 1703 C C . GLN A 1 221 ? 30.187 57.065 168.991 1.00 9.57 222 GLN A C 1
ATOM 1704 O O . GLN A 1 221 ? 29.584 58.138 169.210 1.00 10.59 222 GLN A O 1
ATOM 1710 N N . MET A 1 222 ? 30.423 56.174 169.915 1.00 9.02 223 MET A N 1
ATOM 1711 C CA . MET A 1 222 ? 29.971 56.250 171.312 1.00 9.09 223 MET A CA 1
ATOM 1712 C C . MET A 1 222 ? 30.704 57.375 172.022 1.00 10.56 223 MET A C 1
ATOM 1713 O O . MET A 1 222 ? 30.276 57.911 173.065 1.00 9.59 223 MET A O 1
ATOM 1718 N N . SER A 1 223 ? 31.849 57.770 171.488 1.00 11.09 224 SER A N 1
ATOM 1719 C CA . SER A 1 223 ? 32.663 58.890 172.019 1.00 11.37 224 SER A CA 1
ATOM 1720 C C . SER A 1 223 ? 32.533 60.100 171.071 1.00 11.12 224 SER A C 1
ATOM 1721 O O . SER A 1 223 ? 33.296 61.071 171.215 1.00 11.92 224 SER A O 1
ATOM 1724 N N . ASN A 1 224 ? 31.625 59.992 170.117 1.00 10.44 225 ASN A N 1
ATOM 1725 C CA . ASN A 1 224 ? 31.404 61.039 169.115 1.00 10.43 225 ASN A CA 1
ATOM 1726 C C . ASN A 1 224 ? 32.624 61.283 168.238 1.00 10.01 225 ASN A C 1
ATOM 1727 O O . ASN A 1 224 ? 32.802 62.429 167.765 1.00 10.95 225 ASN A O 1
ATOM 1732 N N . LEU A 1 225 ? 33.414 60.267 167.953 1.00 10.51 226 LEU A N 1
ATOM 1733 C CA . LEU A 1 225 ? 34.603 60.400 167.085 1.00 10.44 226 LEU A CA 1
ATOM 1734 C C . LEU A 1 225 ? 34.207 60.130 165.630 1.00 11.15 226 LEU A C 1
ATOM 1735 O O . LEU A 1 225 ? 33.118 59.584 165.408 1.00 12.80 226 LEU A O 1
ATOM 1740 N N . ASN A 1 226 ? 35.052 60.520 164.709 1.00 10.68 227 ASN A N 1
ATOM 1741 C CA . ASN A 1 226 ? 34.773 60.294 163.266 1.00 10.36 227 ASN A CA 1
ATOM 1742 C C . ASN A 1 226 ? 35.359 58.912 162.953 1.00 10.67 227 ASN A C 1
ATOM 1743 O O . ASN A 1 226 ? 36.591 58.741 162.981 1.00 10.95 227 ASN A O 1
ATOM 1748 N N . PHE A 1 227 ? 34.461 57.976 162.719 1.00 10.25 228 PHE A N 1
ATOM 1749 C CA . PHE A 1 227 ? 34.909 56.597 162.440 1.00 10.47 228 PHE A CA 1
ATOM 1750 C C . PHE A 1 227 ? 35.754 56.573 161.184 1.00 11.52 228 PHE A C 1
ATOM 1751 O O . PHE A 1 227 ? 36.902 56.086 161.267 1.00 11.83 228 PHE A O 1
ATOM 1759 N N . THR A 1 228 ? 35.324 57.096 160.050 1.00 12.20 229 THR A N 1
ATOM 1760 C CA . THR A 1 228 ? 36.088 57.126 158.821 1.00 11.30 229 THR A CA 1
ATOM 1761 C C . THR A 1 228 ? 37.488 57.674 159.045 1.00 12.54 229 THR A C 1
ATOM 1762 O O . THR A 1 228 ? 38.458 57.057 158.561 1.00 14.11 229 THR A O 1
ATOM 1766 N N . GLN A 1 229 ? 37.617 58.819 159.672 1.00 13.65 230 GLN A N 1
ATOM 1767 C CA . GLN A 1 229 ? 38.954 59.412 159.925 1.00 13.87 230 GLN A CA 1
ATOM 1768 C C . GLN A 1 229 ? 39.822 58.476 160.768 1.00 13.36 230 GLN A C 1
ATOM 1769 O O . GLN A 1 229 ? 41.034 58.380 160.528 1.00 13.88 230 GLN A O 1
ATOM 1775 N N . GLY A 1 230 ? 39.234 57.800 161.746 1.00 13.17 231 GLY A N 1
ATOM 1776 C CA . GLY A 1 230 ? 39.919 56.841 162.605 1.00 13.22 231 GLY A CA 1
ATOM 1777 C C . GLY A 1 230 ? 40.427 55.625 161.826 1.00 13.22 231 GLY A C 1
ATOM 1778 O O . GLY A 1 230 ? 41.517 55.121 162.114 1.00 14.78 231 GLY A O 1
ATOM 1779 N N . ILE A 1 231 ? 39.701 55.094 160.860 1.00 12.42 232 ILE A N 1
ATOM 1780 C CA . ILE A 1 231 ? 40.044 53.971 160.002 1.00 10.86 232 ILE A CA 1
ATOM 1781 C C . ILE A 1 231 ? 41.182 54.436 159.094 1.00 10.38 232 ILE A C 1
ATOM 1782 O O . ILE A 1 231 ? 42.124 53.695 158.853 1.00 14.10 232 ILE A O 1
ATOM 1787 N N . ALA A 1 232 ? 41.096 55.662 158.628 1.00 9.32 233 ALA A N 1
ATOM 1788 C CA . ALA A 1 232 ? 42.108 56.252 157.749 1.00 7.93 233 ALA A CA 1
ATOM 1789 C C . ALA A 1 232 ? 43.453 56.228 158.479 1.00 10.70 233 ALA A C 1
ATOM 1790 O O . ALA A 1 232 ? 44.505 55.918 157.886 1.00 13.56 233 ALA A O 1
ATOM 1792 N N . GLN A 1 233 ? 43.401 56.572 159.759 1.00 10.83 234 GLN A N 1
ATOM 1793 C CA . GLN A 1 233 ? 44.611 56.544 160.584 1.00 11.19 234 GLN A CA 1
ATOM 1794 C C . GLN A 1 233 ? 45.059 55.078 160.736 1.00 11.80 234 GLN A C 1
ATOM 1795 O O . GLN A 1 233 ? 46.260 54.859 160.617 1.00 9.79 234 GLN A O 1
ATOM 1801 N N . ALA A 1 234 ? 44.163 54.142 161.024 1.00 11.53 235 ALA A N 1
ATOM 1802 C CA . ALA A 1 234 ? 44.494 52.738 161.208 1.00 11.41 235 ALA A CA 1
ATOM 1803 C C . ALA A 1 234 ? 45.153 52.213 159.921 1.00 13.58 235 ALA A C 1
ATOM 1804 O O . ALA A 1 234 ? 46.131 51.466 160.026 1.00 15.50 235 ALA A O 1
ATOM 1806 N N . LEU A 1 235 ? 44.621 52.578 158.767 1.00 12.70 236 LEU A N 1
ATOM 1807 C CA . LEU A 1 235 ? 45.188 52.193 157.489 1.00 12.23 236 LEU A CA 1
ATOM 1808 C C . LEU A 1 235 ? 46.576 52.804 157.331 1.00 12.78 236 LEU A C 1
ATOM 1809 O O . LEU A 1 235 ? 47.467 52.109 156.806 1.00 12.26 236 LEU A O 1
ATOM 1814 N N . TRP A 1 236 ? 46.791 54.052 157.713 1.00 12.40 237 TRP A N 1
ATOM 1815 C CA . TRP A 1 236 ? 48.112 54.697 157.581 1.00 11.26 237 TRP A CA 1
ATOM 1816 C C . TRP A 1 236 ? 49.186 53.909 158.344 1.00 14.19 237 TRP A C 1
ATOM 1817 O O . TRP A 1 236 ? 50.355 53.824 157.935 1.00 14.69 237 TRP A O 1
ATOM 1828 N N . HIS A 1 237 ? 48.802 53.374 159.494 1.00 14.01 238 HIS A N 1
ATOM 1829 C CA . HIS A 1 237 ? 49.644 52.569 160.370 1.00 14.19 238 HIS A CA 1
ATOM 1830 C C . HIS A 1 237 ? 49.726 51.103 159.910 1.00 15.17 238 HIS A C 1
ATOM 1831 O O . HIS A 1 237 ? 50.598 50.334 160.374 1.00 15.36 238 HIS A O 1
ATOM 1838 N N . LYS A 1 238 ? 48.831 50.693 159.037 1.00 15.97 239 LYS A N 1
ATOM 1839 C CA . LYS A 1 238 ? 48.769 49.306 158.537 1.00 15.95 239 LYS A CA 1
ATOM 1840 C C . LYS A 1 238 ? 48.361 48.353 159.632 1.00 13.69 239 LYS A C 1
ATOM 1841 O O . LYS A 1 238 ? 48.860 47.230 159.648 1.00 15.73 239 LYS A O 1
ATOM 1847 N N . LYS A 1 239 ? 47.476 48.816 160.483 1.00 11.68 240 LYS A N 1
ATOM 1848 C CA . LYS A 1 239 ? 46.999 48.014 161.607 1.00 11.14 240 LYS A CA 1
ATOM 1849 C C . LYS A 1 239 ? 45.532 47.680 161.470 1.00 9.82 240 LYS A C 1
ATOM 1850 O O . LYS A 1 239 ? 45.019 47.202 162.480 1.00 11.80 240 LYS A O 1
ATOM 1856 N N . LEU A 1 240 ? 44.914 47.886 160.337 1.00 9.99 241 LEU A N 1
ATOM 1857 C CA . LEU A 1 240 ? 43.493 47.540 160.205 1.00 11.46 241 LEU A CA 1
ATOM 1858 C C . LEU A 1 240 ? 43.466 46.044 159.878 1.00 13.76 241 LEU A C 1
ATOM 1859 O O . LEU A 1 240 ? 43.422 45.686 158.685 1.00 16.73 241 LEU A O 1
ATOM 1864 N N . PHE A 1 241 ? 43.443 45.167 160.859 1.00 14.88 242 PHE A N 1
ATOM 1865 C CA . PHE A 1 241 ? 43.416 43.714 160.600 1.00 14.56 242 PHE A CA 1
ATOM 1866 C C . PHE A 1 241 ? 42.024 43.139 160.382 1.00 16.57 242 PHE A C 1
ATOM 1867 O O . PHE A 1 241 ? 41.892 42.029 159.822 1.00 18.51 242 PHE A O 1
ATOM 1875 N N . HIS A 1 242 ? 40.994 43.828 160.828 1.00 16.25 243 HIS A N 1
ATOM 1876 C CA . HIS A 1 242 ? 39.587 43.372 160.703 1.00 15.13 243 HIS A CA 1
ATOM 1877 C C . HIS A 1 242 ? 38.666 44.561 160.945 1.00 14.63 243 HIS A C 1
ATOM 1878 O O . HIS A 1 242 ? 39.158 45.619 161.395 1.00 14.70 243 HIS A O 1
ATOM 1885 N N . ILE A 1 243 ? 37.380 44.413 160.665 1.00 15.18 244 ILE A N 1
ATOM 1886 C CA . ILE A 1 243 ? 36.535 45.598 160.943 1.00 15.27 244 ILE A CA 1
ATOM 1887 C C . ILE A 1 243 ? 35.140 45.150 161.285 1.00 15.93 244 ILE A C 1
ATOM 1888 O O . ILE A 1 243 ? 34.749 44.217 160.594 1.00 17.11 244 ILE A O 1
ATOM 1893 N N . ASP A 1 244 ? 34.523 45.762 162.263 1.00 14.62 245 ASP A N 1
ATOM 1894 C CA . ASP A 1 244 ? 33.150 45.419 162.647 1.00 13.56 245 ASP A CA 1
ATOM 1895 C C . ASP A 1 244 ? 32.283 46.606 162.195 1.00 14.31 245 ASP A C 1
ATOM 1896 O O . ASP A 1 244 ? 32.539 47.709 162.714 1.00 13.68 245 ASP A O 1
ATOM 1901 N N . LEU A 1 245 ? 31.349 46.377 161.306 1.00 12.76 246 LEU A N 1
ATOM 1902 C CA . LEU A 1 245 ? 30.440 47.370 160.767 1.00 12.48 246 LEU A CA 1
ATOM 1903 C C . LEU A 1 245 ? 29.058 47.293 161.402 1.00 13.01 246 LEU A C 1
ATOM 1904 O O . LEU A 1 245 ? 28.512 46.190 161.529 1.00 12.90 246 LEU A O 1
ATOM 1909 N N . ASN A 1 246 ? 28.535 48.462 161.775 1.00 12.99 247 ASN A N 1
ATOM 1910 C CA . ASN A 1 246 ? 27.197 48.520 162.410 1.00 10.27 247 ASN A CA 1
ATOM 1911 C C . ASN A 1 246 ? 26.827 50.000 162.466 1.00 10.85 247 ASN A C 1
ATOM 1912 O O . ASN A 1 246 ? 27.563 50.824 161.893 1.00 11.94 247 ASN A O 1
ATOM 1917 N N . GLY A 1 247 ? 25.705 50.296 163.108 1.00 10.32 248 GLY A N 1
ATOM 1918 C CA . GLY A 1 247 ? 25.181 51.659 163.188 1.00 9.50 248 GLY A CA 1
ATOM 1919 C C . GLY A 1 247 ? 24.968 52.098 164.619 1.00 9.22 248 GLY A C 1
ATOM 1920 O O . GLY A 1 247 ? 24.701 51.221 165.443 1.00 9.03 248 GLY A O 1
ATOM 1921 N N . GLN A 1 248 ? 25.101 53.392 164.850 1.00 8.95 249 GLN A N 1
ATOM 1922 C CA . GLN A 1 248 ? 24.913 53.918 166.229 1.00 9.54 249 GLN A CA 1
ATOM 1923 C C . GLN A 1 248 ? 24.470 55.377 166.106 1.00 10.24 249 GLN A C 1
ATOM 1924 O O . GLN A 1 248 ? 24.837 55.986 165.095 1.00 11.37 249 GLN A O 1
ATOM 1930 N N . HIS A 1 249 ? 23.764 55.904 167.084 1.00 10.67 250 HIS A N 1
ATOM 1931 C CA . HIS A 1 249 ? 23.362 57.320 167.067 1.00 10.98 250 HIS A CA 1
ATOM 1932 C C . HIS A 1 249 ? 24.098 58.076 168.181 1.00 11.99 250 HIS A C 1
ATOM 1933 O O . HIS A 1 249 ? 23.502 58.403 169.220 1.00 12.07 250 HIS A O 1
ATOM 1940 N N . GLY A 1 250 ? 25.392 58.342 168.043 1.00 12.28 251 GLY A N 1
ATOM 1941 C CA . GLY A 1 250 ? 26.225 59.060 168.984 1.00 11.39 251 GLY A CA 1
ATOM 1942 C C . GLY A 1 250 ? 26.427 58.422 170.336 1.00 12.52 251 GLY A C 1
ATOM 1943 O O . GLY A 1 250 ? 26.300 57.206 170.563 1.00 14.91 251 GLY A O 1
ATOM 1944 N N . PRO A 1 251 ? 26.759 59.249 171.317 1.00 14.03 252 PRO A N 1
ATOM 1945 C CA . PRO A 1 251 ? 27.015 58.773 172.681 1.00 14.82 252 PRO A CA 1
ATOM 1946 C C . PRO A 1 251 ? 25.810 58.349 173.470 1.00 15.26 252 PRO A C 1
ATOM 1947 O O . PRO A 1 251 ? 25.145 59.153 174.109 1.00 19.03 252 PRO A O 1
ATOM 1951 N N . LYS A 1 252 ? 25.528 57.067 173.519 1.00 15.66 253 LYS A N 1
ATOM 1952 C CA . LYS A 1 252 ? 24.424 56.436 174.249 1.00 14.55 253 LYS A CA 1
ATOM 1953 C C . LYS A 1 252 ? 24.841 54.961 174.331 1.00 15.54 253 LYS A C 1
ATOM 1954 O O . LYS A 1 252 ? 25.989 54.666 173.937 1.00 15.17 253 LYS A O 1
ATOM 1960 N N . PHE A 1 253 ? 24.000 54.094 174.851 1.00 14.90 254 PHE A N 1
ATOM 1961 C CA . PHE A 1 253 ? 24.311 52.662 174.941 1.00 14.39 254 PHE A CA 1
ATOM 1962 C C . PHE A 1 253 ? 24.661 52.246 173.495 1.00 16.53 254 PHE A C 1
ATOM 1963 O O . PHE A 1 253 ? 24.325 52.912 172.473 1.00 16.17 254 PHE A O 1
ATOM 1971 N N . ASP A 1 254 ? 25.341 51.118 173.428 1.00 16.37 255 ASP A N 1
ATOM 1972 C CA . ASP A 1 254 ? 25.792 50.506 172.157 1.00 17.98 255 ASP A CA 1
ATOM 1973 C C . ASP A 1 254 ? 24.504 49.960 171.533 1.00 16.79 255 ASP A C 1
ATOM 1974 O O . ASP A 1 254 ? 23.887 49.052 172.088 1.00 16.68 255 ASP A O 1
ATOM 1979 N N . GLN A 1 255 ? 24.092 50.524 170.426 1.00 14.17 256 GLN A N 1
ATOM 1980 C CA . GLN A 1 255 ? 22.877 50.179 169.701 1.00 14.02 256 GLN A CA 1
ATOM 1981 C C . GLN A 1 255 ? 23.006 48.990 168.748 1.00 14.72 256 GLN A C 1
ATOM 1982 O O . GLN A 1 255 ? 22.025 48.246 168.604 1.00 14.19 256 GLN A O 1
ATOM 1988 N N . ASP A 1 256 ? 24.149 48.847 168.099 1.00 15.38 257 ASP A N 1
ATOM 1989 C CA . ASP A 1 256 ? 24.364 47.747 167.161 1.00 16.69 257 ASP A CA 1
ATOM 1990 C C . ASP A 1 256 ? 23.296 47.688 166.059 1.00 16.16 257 ASP A C 1
ATOM 1991 O O . ASP A 1 256 ? 22.793 46.569 165.783 1.00 15.96 257 ASP A O 1
ATOM 1996 N N . LEU A 1 257 ? 22.956 48.800 165.436 1.00 12.85 258 LEU A N 1
ATOM 1997 C CA . LEU A 1 257 ? 21.969 48.801 164.354 1.00 11.51 258 LEU A CA 1
ATOM 1998 C C . LEU A 1 257 ? 22.677 48.247 163.107 1.00 12.09 258 LEU A C 1
ATOM 1999 O O . LEU A 1 257 ? 23.909 48.081 163.043 1.00 13.00 258 LEU A O 1
ATOM 2004 N N . VAL A 1 258 ? 21.874 48.038 162.070 1.00 13.77 259 VAL A N 1
ATOM 2005 C CA . VAL A 1 258 ? 22.362 47.580 160.770 1.00 10.65 259 VAL A CA 1
ATOM 2006 C C . VAL A 1 258 ? 23.325 48.676 160.314 1.00 11.87 259 VAL A C 1
ATOM 2007 O O . VAL A 1 258 ? 23.126 49.862 160.622 1.00 12.44 259 VAL A O 1
ATOM 2011 N N . PHE A 1 259 ? 24.350 48.307 159.574 1.00 11.84 260 PHE A N 1
ATOM 2012 C CA . PHE A 1 259 ? 25.347 49.184 159.028 1.00 10.84 260 PHE A CA 1
ATOM 2013 C C . PHE A 1 259 ? 24.672 50.232 158.143 1.00 13.63 260 PHE A C 1
ATOM 2014 O O . PHE A 1 259 ? 23.954 49.876 157.198 1.00 16.21 260 PHE A O 1
ATOM 2022 N N . GLY A 1 260 ? 24.913 51.499 158.387 1.00 14.22 261 GLY A N 1
ATOM 2023 C CA . GLY A 1 260 ? 24.359 52.609 157.640 1.00 12.41 261 GLY A CA 1
ATOM 2024 C C . GLY A 1 260 ? 23.029 53.090 158.207 1.00 12.70 261 GLY A C 1
ATOM 2025 O O . GLY A 1 260 ? 22.576 54.067 157.597 1.00 14.21 261 GLY A O 1
ATOM 2026 N N . HIS A 1 261 ? 22.465 52.465 159.203 1.00 10.09 262 HIS A N 1
ATOM 2027 C CA . HIS A 1 261 ? 21.212 52.916 159.803 1.00 10.74 262 HIS A CA 1
ATOM 2028 C C . HIS A 1 261 ? 21.428 53.935 160.939 1.00 13.00 262 HIS A C 1
ATOM 2029 O O . HIS A 1 261 ? 20.446 54.399 161.564 1.00 14.50 262 HIS A O 1
ATOM 2036 N N . GLY A 1 262 ? 22.665 54.307 161.217 1.00 12.00 263 GLY A N 1
ATOM 2037 C CA . GLY A 1 262 ? 23.044 55.275 162.233 1.00 11.67 263 GLY A CA 1
ATOM 2038 C C . GLY A 1 262 ? 23.573 56.565 161.595 1.00 12.71 263 GLY A C 1
ATOM 2039 O O . GLY A 1 262 ? 22.742 57.383 161.159 1.00 13.50 263 GLY A O 1
ATOM 2040 N N . ASP A 1 263 ? 24.884 56.762 161.548 1.00 11.74 264 ASP A N 1
ATOM 2041 C CA . ASP A 1 263 ? 25.405 57.998 160.909 1.00 9.83 264 ASP A CA 1
ATOM 2042 C C . ASP A 1 263 ? 25.554 57.601 159.451 1.00 11.28 264 ASP A C 1
ATOM 2043 O O . ASP A 1 263 ? 26.560 56.936 159.115 1.00 12.81 264 ASP A O 1
ATOM 2048 N N . LEU A 1 264 ? 24.572 57.931 158.615 1.00 11.48 265 LEU A N 1
ATOM 2049 C CA . LEU A 1 264 ? 24.603 57.561 157.199 1.00 10.83 265 LEU A CA 1
ATOM 2050 C C . LEU A 1 264 ? 25.688 58.237 156.389 1.00 10.61 265 LEU A C 1
ATOM 2051 O O . LEU A 1 264 ? 26.267 57.586 155.485 1.00 13.34 265 LEU A O 1
ATOM 2056 N N . LEU A 1 265 ? 25.955 59.506 156.639 1.00 10.33 266 LEU A N 1
ATOM 2057 C CA . LEU A 1 265 ? 26.988 60.246 155.883 1.00 10.21 266 LEU A CA 1
ATOM 2058 C C . LEU A 1 265 ? 28.377 59.650 156.127 1.00 10.48 266 LEU A C 1
ATOM 2059 O O . LEU A 1 265 ? 29.225 59.580 155.222 1.00 11.54 266 LEU A O 1
ATOM 2064 N N . ASN A 1 266 ? 28.645 59.245 157.344 1.00 11.22 267 ASN A N 1
ATOM 2065 C CA . ASN A 1 266 ? 29.918 58.624 157.750 1.00 11.07 267 ASN A CA 1
ATOM 2066 C C . ASN A 1 266 ? 30.002 57.212 157.170 1.00 12.88 267 ASN A C 1
ATOM 2067 O O . ASN A 1 266 ? 31.134 56.734 156.867 1.00 15.66 267 ASN A O 1
ATOM 2072 N N . ALA A 1 267 ? 28.861 56.541 157.019 1.00 12.73 268 ALA A N 1
ATOM 2073 C CA . ALA A 1 267 ? 28.819 55.186 156.448 1.00 11.70 268 ALA A CA 1
ATOM 2074 C C . ALA A 1 267 ? 29.262 55.281 154.987 1.00 12.40 268 ALA A C 1
ATOM 2075 O O . ALA A 1 267 ? 29.967 54.431 154.428 1.00 14.48 268 ALA A O 1
ATOM 2077 N N . PHE A 1 268 ? 28.887 56.357 154.335 1.00 11.42 269 PHE A N 1
ATOM 2078 C CA . PHE A 1 268 ? 29.228 56.617 152.929 1.00 9.38 269 PHE A CA 1
ATOM 2079 C C . PHE A 1 268 ? 30.705 56.939 152.792 1.00 9.88 269 PHE A C 1
ATOM 2080 O O . PHE A 1 268 ? 31.353 56.377 151.910 1.00 8.67 269 PHE A O 1
ATOM 2088 N N . SER A 1 269 ? 31.259 57.855 153.570 1.00 10.24 270 SER A N 1
ATOM 2089 C CA . SER A 1 269 ? 32.694 58.190 153.475 1.00 9.86 270 SER A CA 1
ATOM 2090 C C . SER A 1 269 ? 33.514 56.961 153.819 1.00 10.82 270 SER A C 1
ATOM 2091 O O . SER A 1 269 ? 34.621 56.782 153.273 1.00 13.65 270 SER A O 1
ATOM 2094 N N . LEU A 1 270 ? 33.048 56.074 154.674 1.00 12.49 271 LEU A N 1
ATOM 2095 C CA . LEU A 1 270 ? 33.745 54.851 155.060 1.00 11.55 271 LEU A CA 1
ATOM 2096 C C . LEU A 1 270 ? 33.863 53.893 153.873 1.00 13.35 271 LEU A C 1
ATOM 2097 O O . LEU A 1 270 ? 34.986 53.450 153.591 1.00 15.31 271 LEU A O 1
ATOM 2102 N N . VAL A 1 271 ? 32.793 53.551 153.188 1.00 13.48 272 VAL A N 1
ATOM 2103 C CA . VAL A 1 271 ? 32.808 52.636 152.039 1.00 12.55 272 VAL A CA 1
ATOM 2104 C C . VAL A 1 271 ? 33.731 53.196 150.971 1.00 12.98 272 VAL A C 1
ATOM 2105 O O . VAL A 1 271 ? 34.497 52.447 150.348 1.00 14.71 272 VAL A O 1
ATOM 2109 N N . ASP A 1 272 ? 33.654 54.484 150.788 1.00 12.39 273 ASP A N 1
ATOM 2110 C CA . ASP A 1 272 ? 34.514 55.229 149.840 1.00 14.15 273 ASP A CA 1
ATOM 2111 C C . ASP A 1 272 ? 35.997 54.971 150.171 1.00 15.60 273 ASP A C 1
ATOM 2112 O O . ASP A 1 272 ? 36.827 54.570 149.306 1.00 14.67 273 ASP A O 1
ATOM 2117 N N . LEU A 1 273 ? 36.357 55.165 151.434 1.00 14.84 274 LEU A N 1
ATOM 2118 C CA . LEU A 1 273 ? 37.711 54.940 151.923 1.00 14.43 274 LEU A CA 1
ATOM 2119 C C . LEU A 1 273 ? 38.091 53.480 151.686 1.00 14.90 274 LEU A C 1
ATOM 2120 O O . LEU A 1 273 ? 39.168 53.272 151.100 1.00 16.75 274 LEU A O 1
ATOM 2125 N N . LEU A 1 274 ? 37.301 52.511 152.126 1.00 15.69 275 LEU A N 1
ATOM 2126 C CA . LEU A 1 274 ? 37.676 51.103 151.981 1.00 14.73 275 LEU A CA 1
ATOM 2127 C C . LEU A 1 274 ? 37.748 50.620 150.534 1.00 16.24 275 LEU A C 1
ATOM 2128 O O . LEU A 1 274 ? 38.635 49.791 150.268 1.00 17.35 275 LEU A O 1
ATOM 2133 N N . GLU A 1 275 ? 36.840 51.081 149.706 1.00 15.60 276 GLU A N 1
ATOM 2134 C CA . GLU A 1 275 ? 36.779 50.631 148.321 1.00 17.11 276 GLU A CA 1
ATOM 2135 C C . GLU A 1 275 ? 37.524 51.391 147.260 1.00 18.84 276 GLU A C 1
ATOM 2136 O O . GLU A 1 275 ? 38.034 50.743 146.334 1.00 18.51 276 GLU A O 1
ATOM 2142 N N . ASN A 1 276 ? 37.559 52.686 147.345 1.00 21.71 277 ASN A N 1
ATOM 2143 C CA . ASN A 1 276 ? 38.247 53.523 146.337 1.00 25.49 277 ASN A CA 1
ATOM 2144 C C . ASN A 1 276 ? 39.643 53.780 146.891 1.00 28.91 277 ASN A C 1
ATOM 2145 O O . ASN A 1 276 ? 40.017 54.877 147.297 1.00 27.27 277 ASN A O 1
ATOM 2150 N N . GLY A 1 277 ? 40.342 52.662 146.926 1.00 35.34 278 GLY A N 1
ATOM 2151 C CA . GLY A 1 277 ? 41.735 52.658 147.416 1.00 42.70 278 GLY A CA 1
ATOM 2152 C C . GLY A 1 277 ? 42.599 53.053 146.199 1.00 49.70 278 GLY A C 1
ATOM 2153 O O . GLY A 1 277 ? 42.127 53.245 145.054 1.00 50.06 278 GLY A O 1
ATOM 2154 N N . PRO A 1 278 ? 43.887 53.143 146.509 1.00 54.36 279 PRO A N 1
ATOM 2155 C CA . PRO A 1 278 ? 44.917 53.482 145.515 1.00 56.29 279 PRO A CA 1
ATOM 2156 C C . PRO A 1 278 ? 44.930 52.495 144.338 1.00 56.87 279 PRO A C 1
ATOM 2157 O O . PRO A 1 278 ? 45.053 51.257 144.412 1.00 56.69 279 PRO A O 1
ATOM 2161 N N . ASP A 1 279 ? 44.762 53.164 143.203 1.00 56.94 280 ASP A N 1
ATOM 2162 C CA . ASP A 1 279 ? 44.733 52.552 141.874 1.00 56.57 280 ASP A CA 1
ATOM 2163 C C . ASP A 1 279 ? 43.533 51.644 141.636 1.00 56.11 280 ASP A C 1
ATOM 2164 O O . ASP A 1 279 ? 43.751 50.497 141.180 1.00 56.37 280 ASP A O 1
ATOM 2166 N N . GLY A 1 280 ? 42.340 52.139 141.908 1.00 55.05 281 GLY A N 1
ATOM 2167 C CA . GLY A 1 280 ? 41.096 51.387 141.704 1.00 53.91 281 GLY A CA 1
ATOM 2168 C C . GLY A 1 280 ? 40.704 50.392 142.800 1.00 53.52 281 GLY A C 1
ATOM 2169 O O . GLY A 1 280 ? 39.517 50.341 143.234 1.00 54.82 281 GLY A O 1
ATOM 2170 N N . ALA A 1 281 ? 41.721 49.629 143.194 1.00 48.80 282 ALA A N 1
ATOM 2171 C CA . ALA A 1 281 ? 41.634 48.583 144.205 1.00 43.54 282 ALA A CA 1
ATOM 2172 C C . ALA A 1 281 ? 41.296 49.095 145.598 1.00 38.92 282 ALA A C 1
ATOM 2173 O O . ALA A 1 281 ? 41.665 50.211 145.967 1.00 37.73 282 ALA A O 1
ATOM 2175 N N . PRO A 1 282 ? 40.624 48.228 146.335 1.00 35.78 283 PRO A N 1
ATOM 2176 C CA . PRO A 1 282 ? 40.214 48.546 147.710 1.00 33.53 283 PRO A CA 1
ATOM 2177 C C . PRO A 1 282 ? 41.464 48.894 148.503 1.00 31.60 283 PRO A C 1
ATOM 2178 O O . PRO A 1 282 ? 42.560 48.418 148.162 1.00 31.30 283 PRO A O 1
ATOM 2182 N N . ALA A 1 283 ? 41.255 49.685 149.532 1.00 29.03 284 ALA A N 1
ATOM 2183 C CA . ALA A 1 283 ? 42.353 50.064 150.435 1.00 27.11 284 ALA A CA 1
ATOM 2184 C C . ALA A 1 283 ? 42.424 48.993 151.528 1.00 26.51 284 ALA A C 1
ATOM 2185 O O . ALA A 1 283 ? 43.439 48.854 152.216 1.00 26.97 284 ALA A O 1
ATOM 2187 N N . TYR A 1 284 ? 41.367 48.218 151.691 1.00 24.68 285 TYR A N 1
ATOM 2188 C CA . TYR A 1 284 ? 41.238 47.155 152.683 1.00 23.31 285 TYR A CA 1
ATOM 2189 C C . TYR A 1 284 ? 40.782 45.859 152.010 1.00 24.44 285 TYR A C 1
ATOM 2190 O O . TYR A 1 284 ? 39.857 45.848 151.198 1.00 26.04 285 TYR A O 1
ATOM 2199 N N . ASP A 1 285 ? 41.415 44.786 152.386 1.00 26.24 286 ASP A N 1
ATOM 2200 C CA . ASP A 1 285 ? 41.216 43.446 151.873 1.00 28.28 286 ASP A CA 1
ATOM 2201 C C . ASP A 1 285 ? 40.600 42.392 152.766 1.00 26.88 286 ASP A C 1
ATOM 2202 O O . ASP A 1 285 ? 40.429 41.279 152.195 1.00 28.21 286 ASP A O 1
ATOM 2207 N N . GLY A 1 286 ? 40.316 42.693 154.009 1.00 23.09 287 GLY A N 1
ATOM 2208 C CA . GLY A 1 286 ? 39.790 41.635 154.885 1.00 19.51 287 GLY A CA 1
ATOM 2209 C C . GLY A 1 286 ? 38.278 41.588 154.789 1.00 18.56 287 GLY A C 1
ATOM 2210 O O . GLY A 1 286 ? 37.687 42.269 153.945 1.00 18.34 287 GLY A O 1
ATOM 2211 N N . PRO A 1 287 ? 37.747 40.780 155.703 1.00 17.87 288 PRO A N 1
ATOM 2212 C CA . PRO A 1 287 ? 36.308 40.622 155.805 1.00 16.56 288 PRO A CA 1
ATOM 2213 C C . PRO A 1 287 ? 35.634 41.957 156.171 1.00 16.58 288 PRO A C 1
ATOM 2214 O O . PRO A 1 287 ? 36.175 42.806 156.890 1.00 16.99 288 PRO A O 1
ATOM 2218 N N . ARG A 1 288 ? 34.439 42.097 155.666 1.00 15.43 289 ARG A N 1
ATOM 2219 C CA . ARG A 1 288 ? 33.518 43.212 155.910 1.00 14.99 289 ARG A CA 1
ATOM 2220 C C . ARG A 1 288 ? 32.553 42.479 156.847 1.00 14.60 289 ARG A C 1
ATOM 2221 O O . ARG A 1 288 ? 31.623 41.834 156.363 1.00 15.16 289 ARG A O 1
ATOM 2229 N N . HIS A 1 289 ? 32.825 42.493 158.131 1.00 13.01 290 HIS A N 1
ATOM 2230 C CA . HIS A 1 289 ? 32.079 41.800 159.166 1.00 11.04 290 HIS A CA 1
ATOM 2231 C C . HIS A 1 289 ? 31.007 42.635 159.821 1.00 13.72 290 HIS A C 1
ATOM 2232 O O . HIS A 1 289 ? 31.368 43.760 160.213 1.00 13.93 290 HIS A O 1
ATOM 2239 N N . PHE A 1 290 ? 29.777 42.116 159.913 1.00 13.91 291 PHE A N 1
ATOM 2240 C CA . PHE A 1 290 ? 28.695 42.901 160.541 1.00 13.53 291 PHE A CA 1
ATOM 2241 C C . PHE A 1 290 ? 28.537 42.442 161.978 1.00 15.22 291 PHE A C 1
ATOM 2242 O O . PHE A 1 290 ? 28.203 41.244 162.156 1.00 17.58 291 PHE A O 1
ATOM 2250 N N . ASP A 1 291 ? 28.769 43.333 162.913 1.00 14.09 292 ASP A N 1
ATOM 2251 C CA . ASP A 1 291 ? 28.604 42.958 164.359 1.00 13.60 292 ASP A CA 1
ATOM 2252 C C . ASP A 1 291 ? 27.481 43.903 164.813 1.00 14.33 292 ASP A C 1
ATOM 2253 O O . ASP A 1 291 ? 27.698 45.034 165.259 1.00 14.54 292 ASP A O 1
ATOM 2258 N N . TYR A 1 292 ? 26.286 43.409 164.585 1.00 14.88 293 TYR A N 1
ATOM 2259 C CA . TYR A 1 292 ? 25.042 44.141 164.839 1.00 15.93 293 TYR A CA 1
ATOM 2260 C C . TYR A 1 292 ? 24.042 43.223 165.500 1.00 16.87 293 TYR A C 1
ATOM 2261 O O . TYR A 1 292 ? 24.394 42.061 165.707 1.00 17.51 293 TYR A O 1
ATOM 2270 N N . LYS A 1 293 ? 22.889 43.747 165.821 1.00 16.80 294 LYS A N 1
ATOM 2271 C CA . LYS A 1 293 ? 21.815 43.005 166.464 1.00 17.20 294 LYS A CA 1
ATOM 2272 C C . LYS A 1 293 ? 20.473 43.378 165.827 1.00 17.26 294 LYS A C 1
ATOM 2273 O O . LYS A 1 293 ? 20.191 44.565 165.653 1.00 18.73 294 LYS A O 1
ATOM 2279 N N . PRO A 1 294 ? 19.700 42.372 165.496 1.00 16.30 295 PRO A N 1
ATOM 2280 C CA . PRO A 1 294 ? 18.360 42.598 164.914 1.00 14.90 295 PRO A CA 1
ATOM 2281 C C . PRO A 1 294 ? 17.580 43.166 166.095 1.00 14.48 295 PRO A C 1
ATOM 2282 O O . PRO A 1 294 ? 17.644 42.546 167.157 1.00 13.97 295 PRO A O 1
ATOM 2286 N N . SER A 1 295 ? 16.909 44.289 165.894 1.00 15.31 296 SER A N 1
ATOM 2287 C CA . SER A 1 295 ? 16.142 44.974 166.947 1.00 14.66 296 SER A CA 1
ATOM 2288 C C . SER A 1 295 ? 15.244 44.015 167.730 1.00 15.27 296 SER A C 1
ATOM 2289 O O . SER A 1 295 ? 14.698 43.046 167.184 1.00 14.86 296 SER A O 1
ATOM 2292 N N . ARG A 1 296 ? 15.072 44.291 169.018 1.00 14.90 297 ARG A N 1
ATOM 2293 C CA . ARG A 1 296 ? 14.284 43.497 169.953 1.00 15.64 297 ARG A CA 1
ATOM 2294 C C . ARG A 1 296 ? 12.819 43.304 169.551 1.00 17.19 297 ARG A C 1
ATOM 2295 O O . ARG A 1 296 ? 12.134 42.336 169.958 1.00 18.55 297 ARG A O 1
ATOM 2303 N N . THR A 1 297 ? 12.316 44.218 168.748 1.00 15.57 298 THR A N 1
ATOM 2304 C CA . THR A 1 297 ? 10.945 44.209 168.289 1.00 13.89 298 THR A CA 1
ATOM 2305 C C . THR A 1 297 ? 10.764 43.234 167.127 1.00 15.10 298 THR A C 1
ATOM 2306 O O . THR A 1 297 ? 9.594 43.163 166.704 1.00 15.04 298 THR A O 1
ATOM 2310 N N . GLU A 1 298 ? 11.797 42.592 166.640 1.00 15.61 299 GLU A N 1
ATOM 2311 C CA . GLU A 1 298 ? 11.619 41.711 165.489 1.00 16.76 299 GLU A CA 1
ATOM 2312 C C . GLU A 1 298 ? 11.583 40.222 165.786 1.00 18.88 299 GLU A C 1
ATOM 2313 O O . GLU A 1 298 ? 12.047 39.754 166.844 1.00 18.43 299 GLU A O 1
ATOM 2319 N N . ASP A 1 299 ? 11.011 39.550 164.790 1.00 19.30 300 ASP A N 1
ATOM 2320 C CA . ASP A 1 299 ? 10.925 38.069 164.891 1.00 20.64 300 ASP A CA 1
ATOM 2321 C C . ASP A 1 299 ? 11.962 37.533 163.917 1.00 21.47 300 ASP A C 1
ATOM 2322 O O . ASP A 1 299 ? 12.693 38.379 163.345 1.00 24.06 300 ASP A O 1
ATOM 2327 N N . TYR A 1 300 ? 12.033 36.220 163.737 1.00 22.77 301 TYR A N 1
ATOM 2328 C CA . TYR A 1 300 ? 13.037 35.640 162.828 1.00 23.58 301 TYR A CA 1
ATOM 2329 C C . TYR A 1 300 ? 12.883 36.210 161.442 1.00 24.05 301 TYR A C 1
ATOM 2330 O O . TYR A 1 300 ? 13.908 36.364 160.758 1.00 24.59 301 TYR A O 1
ATOM 2339 N N . ASP A 1 301 ? 11.675 36.585 161.061 1.00 25.03 302 ASP A N 1
ATOM 2340 C CA . ASP A 1 301 ? 11.515 37.188 159.718 1.00 26.80 302 ASP A CA 1
ATOM 2341 C C . ASP A 1 301 ? 12.361 38.477 159.694 1.00 24.86 302 ASP A C 1
ATOM 2342 O O . ASP A 1 301 ? 13.123 38.704 158.750 1.00 23.59 302 ASP A O 1
ATOM 2347 N N . GLY A 1 302 ? 12.147 39.263 160.745 1.00 22.27 303 GLY A N 1
ATOM 2348 C CA . GLY A 1 302 ? 12.840 40.538 160.944 1.00 19.79 303 GLY A CA 1
ATOM 2349 C C . GLY A 1 302 ? 14.346 40.276 161.002 1.00 17.08 303 GLY A C 1
ATOM 2350 O O . GLY A 1 302 ? 15.100 41.096 160.475 1.00 17.10 303 GLY A O 1
ATOM 2351 N N . VAL A 1 303 ? 14.719 39.159 161.603 1.00 16.27 304 VAL A N 1
ATOM 2352 C CA . VAL A 1 303 ? 16.133 38.786 161.707 1.00 14.93 304 VAL A CA 1
ATOM 2353 C C . VAL A 1 303 ? 16.766 38.639 160.338 1.00 17.61 304 VAL A C 1
ATOM 2354 O O . VAL A 1 303 ? 17.801 39.316 160.082 1.00 18.57 304 VAL A O 1
ATOM 2358 N N . TRP A 1 304 ? 16.191 37.810 159.467 1.00 18.87 305 TRP A N 1
ATOM 2359 C CA . TRP A 1 304 ? 16.833 37.608 158.128 1.00 19.90 305 TRP A CA 1
ATOM 2360 C C . TRP A 1 304 ? 16.833 38.850 157.259 1.00 20.80 305 TRP A C 1
ATOM 2361 O O . TRP A 1 304 ? 17.754 39.080 156.447 1.00 22.06 305 TRP A O 1
ATOM 2372 N N . GLU A 1 305 ? 15.818 39.665 157.420 1.00 21.28 306 GLU A N 1
ATOM 2373 C CA . GLU A 1 305 ? 15.639 40.912 156.722 1.00 22.04 306 GLU A CA 1
ATOM 2374 C C . GLU A 1 305 ? 16.797 41.835 157.082 1.00 19.60 306 GLU A C 1
ATOM 2375 O O . GLU A 1 305 ? 17.421 42.446 156.217 1.00 20.51 306 GLU A O 1
ATOM 2381 N N . SER A 1 306 ? 17.016 41.926 158.374 1.00 17.59 307 SER A N 1
ATOM 2382 C CA . SER A 1 306 ? 18.100 42.811 158.872 1.00 18.47 307 SER A CA 1
ATOM 2383 C C . SER A 1 306 ? 19.471 42.314 158.439 1.00 17.84 307 SER A C 1
ATOM 2384 O O . SER A 1 306 ? 20.384 43.135 158.223 1.00 18.11 307 SER A O 1
ATOM 2387 N N . ALA A 1 307 ? 19.630 41.021 158.258 1.00 16.95 308 ALA A N 1
ATOM 2388 C CA . ALA A 1 307 ? 20.919 40.434 157.842 1.00 15.01 308 ALA A CA 1
ATOM 2389 C C . ALA A 1 307 ? 21.114 40.916 156.426 1.00 15.07 308 ALA A C 1
ATOM 2390 O O . ALA A 1 307 ? 22.181 41.460 156.120 1.00 16.70 308 ALA A O 1
ATOM 2392 N N . LYS A 1 308 ? 20.108 40.754 155.603 1.00 16.90 309 LYS A N 1
ATOM 2393 C CA . LYS A 1 308 ? 20.232 41.242 154.220 1.00 19.19 309 LYS A CA 1
ATOM 2394 C C . LYS A 1 308 ? 20.313 42.759 154.172 1.00 17.09 309 LYS A C 1
ATOM 2395 O O . LYS A 1 308 ? 20.995 43.223 153.229 1.00 18.91 309 LYS A O 1
ATOM 2401 N N . ALA A 1 309 ? 19.701 43.527 155.047 1.00 14.69 310 ALA A N 1
ATOM 2402 C CA . ALA A 1 309 ? 19.815 45.001 154.949 1.00 12.65 310 ALA A CA 1
ATOM 2403 C C . ALA A 1 309 ? 21.276 45.452 155.043 1.00 14.15 310 ALA A C 1
ATOM 2404 O O . ALA A 1 309 ? 21.669 46.412 154.340 1.00 13.29 310 ALA A O 1
ATOM 2406 N N . ASN A 1 310 ? 22.070 44.752 155.876 1.00 14.47 311 ASN A N 1
ATOM 2407 C CA . ASN A 1 310 ? 23.500 45.095 156.029 1.00 15.12 311 ASN A CA 1
ATOM 2408 C C . ASN A 1 310 ? 24.228 45.019 154.680 1.00 15.02 311 ASN A C 1
ATOM 2409 O O . ASN A 1 310 ? 24.930 45.960 154.310 1.00 15.55 311 ASN A O 1
ATOM 2414 N N . ILE A 1 311 ? 24.052 43.905 153.990 1.00 16.24 312 ILE A N 1
ATOM 2415 C CA . ILE A 1 311 ? 24.687 43.714 152.673 1.00 15.14 312 ILE A CA 1
ATOM 2416 C C . ILE A 1 311 ? 24.234 44.740 151.666 1.00 15.13 312 ILE A C 1
ATOM 2417 O O . ILE A 1 311 ? 25.035 45.284 150.899 1.00 16.13 312 ILE A O 1
ATOM 2422 N N . ARG A 1 312 ? 22.950 44.960 151.676 1.00 16.17 313 ARG A N 1
ATOM 2423 C CA . ARG A 1 312 ? 22.246 45.915 150.806 1.00 19.07 313 ARG A CA 1
ATOM 2424 C C . ARG A 1 312 ? 22.784 47.319 150.975 1.00 17.30 313 ARG A C 1
ATOM 2425 O O . ARG A 1 312 ? 23.125 48.019 150.004 1.00 17.79 313 ARG A O 1
ATOM 2433 N N . MET A 1 313 ? 22.851 47.744 152.228 1.00 15.95 314 MET A N 1
ATOM 2434 C CA . MET A 1 313 ? 23.391 49.077 152.592 1.00 14.48 314 MET A CA 1
ATOM 2435 C C . MET A 1 313 ? 24.807 49.257 152.056 1.00 13.36 314 MET A C 1
ATOM 2436 O O . MET A 1 313 ? 25.155 50.256 151.416 1.00 13.93 314 MET A O 1
ATOM 2441 N N . TYR A 1 314 ? 25.673 48.287 152.288 1.00 12.61 315 TYR A N 1
ATOM 2442 C CA . TYR A 1 314 ? 27.068 48.313 151.854 1.00 12.65 315 TYR A CA 1
ATOM 2443 C C . TYR A 1 314 ? 27.176 48.359 150.344 1.00 13.50 315 TYR A C 1
ATOM 2444 O O . TYR A 1 314 ? 28.000 49.174 149.867 1.00 13.21 315 TYR A O 1
ATOM 2453 N N . LEU A 1 315 ? 26.410 47.517 149.640 1.00 14.75 316 LEU A N 1
ATOM 2454 C CA . LEU A 1 315 ? 26.450 47.533 148.155 1.00 15.04 316 LEU A CA 1
ATOM 2455 C C . LEU A 1 315 ? 25.861 48.813 147.562 1.00 15.33 316 LEU A C 1
ATOM 2456 O O . LEU A 1 315 ? 26.404 49.269 146.533 1.00 17.28 316 LEU A O 1
ATOM 2461 N N . LEU A 1 316 ? 24.813 49.403 148.119 1.00 15.12 317 LEU A N 1
ATOM 2462 C CA . LEU A 1 316 ? 24.236 50.656 147.611 1.00 13.66 317 LEU A CA 1
ATOM 2463 C C . LEU A 1 316 ? 25.245 51.784 147.792 1.00 13.49 317 LEU A C 1
ATOM 2464 O O . LEU A 1 316 ? 25.505 52.611 146.910 1.00 14.51 317 LEU A O 1
ATOM 2469 N N . LEU A 1 317 ? 25.872 51.837 148.956 1.00 14.06 318 LEU A N 1
ATOM 2470 C CA . LEU A 1 317 ? 26.875 52.862 149.283 1.00 14.88 318 LEU A CA 1
ATOM 2471 C C . LEU A 1 317 ? 28.074 52.762 148.349 1.00 14.65 318 LEU A C 1
ATOM 2472 O O . LEU A 1 317 ? 28.589 53.775 147.848 1.00 15.20 318 LEU A O 1
ATOM 2477 N N . LYS A 1 318 ? 28.533 51.555 148.109 1.00 15.18 319 LYS A N 1
ATOM 2478 C CA . LYS A 1 318 ? 29.706 51.335 147.231 1.00 18.10 319 LYS A CA 1
ATOM 2479 C C . LYS A 1 318 ? 29.507 51.900 145.840 1.00 17.26 319 LYS A C 1
ATOM 2480 O O . LYS A 1 318 ? 30.307 52.600 145.195 1.00 18.99 319 LYS A O 1
ATOM 2486 N N . GLU A 1 319 ? 28.355 51.569 145.313 1.00 18.10 320 GLU A N 1
ATOM 2487 C CA . GLU A 1 319 ? 27.842 51.987 144.008 1.00 21.13 320 GLU A CA 1
ATOM 2488 C C . GLU A 1 319 ? 27.851 53.502 143.932 1.00 20.44 320 GLU A C 1
ATOM 2489 O O . GLU A 1 319 ? 28.323 54.101 142.940 1.00 20.79 320 GLU A O 1
ATOM 2495 N N . ARG A 1 320 ? 27.387 54.173 144.988 1.00 17.75 321 ARG A N 1
ATOM 2496 C CA . ARG A 1 320 ? 27.388 55.657 144.966 1.00 16.94 321 ARG A CA 1
ATOM 2497 C C . ARG A 1 320 ? 28.761 56.261 145.171 1.00 16.34 321 ARG A C 1
ATOM 2498 O O . ARG A 1 320 ? 29.031 57.344 144.616 1.00 16.32 321 ARG A O 1
ATOM 2506 N N . ALA A 1 321 ? 29.607 55.575 145.926 1.00 16.05 322 ALA A N 1
ATOM 2507 C CA . ALA A 1 321 ? 30.978 56.036 146.201 1.00 16.26 322 ALA A CA 1
ATOM 2508 C C . ALA A 1 321 ? 31.736 55.972 144.876 1.00 17.50 322 ALA A C 1
ATOM 2509 O O . ALA A 1 321 ? 32.475 56.907 144.526 1.00 19.33 322 ALA A O 1
ATOM 2511 N N . LYS A 1 322 ? 31.504 54.912 144.142 1.00 17.58 323 LYS A N 1
ATOM 2512 C CA . LYS A 1 322 ? 32.141 54.744 142.821 1.00 20.90 323 LYS A CA 1
ATOM 2513 C C . LYS A 1 322 ? 31.753 55.809 141.813 1.00 19.24 323 LYS A C 1
ATOM 2514 O O . LYS A 1 322 ? 32.554 56.377 141.068 1.00 19.61 323 LYS A O 1
ATOM 2520 N N . ALA A 1 323 ? 30.451 56.079 141.770 1.00 17.72 324 ALA A N 1
ATOM 2521 C CA . ALA A 1 323 ? 29.849 57.084 140.880 1.00 15.32 324 ALA A CA 1
ATOM 2522 C C . ALA A 1 323 ? 30.363 58.451 141.283 1.00 16.69 324 ALA A C 1
ATOM 2523 O O . ALA A 1 323 ? 30.657 59.266 140.398 1.00 20.10 324 ALA A O 1
ATOM 2525 N N . PHE A 1 324 ? 30.492 58.713 142.567 1.00 16.90 325 PHE A N 1
ATOM 2526 C CA . PHE A 1 324 ? 30.993 59.987 143.091 1.00 16.40 325 PHE A CA 1
ATOM 2527 C C . PHE A 1 324 ? 32.371 60.320 142.514 1.00 17.74 325 PHE A C 1
ATOM 2528 O O . PHE A 1 324 ? 32.641 61.404 141.969 1.00 17.90 325 PHE A O 1
ATOM 2536 N N . ARG A 1 325 ? 33.287 59.380 142.673 1.00 18.84 326 ARG A N 1
ATOM 2537 C CA . ARG A 1 325 ? 34.664 59.511 142.236 1.00 20.97 326 ARG A CA 1
ATOM 2538 C C . ARG A 1 325 ? 34.810 59.588 140.727 1.00 22.05 326 ARG A C 1
ATOM 2539 O O . ARG A 1 325 ? 35.751 60.244 140.242 1.00 23.42 326 ARG A O 1
ATOM 2547 N N . ALA A 1 326 ? 33.929 58.915 140.023 1.00 21.23 327 ALA A N 1
ATOM 2548 C CA . ALA A 1 326 ? 33.949 58.872 138.558 1.00 21.61 327 ALA A CA 1
ATOM 2549 C C . ALA A 1 326 ? 33.418 60.107 137.870 1.00 22.74 327 ALA A C 1
ATOM 2550 O O . ALA A 1 326 ? 33.670 60.299 136.667 1.00 24.77 327 ALA A O 1
ATOM 2552 N N . ASP A 1 327 ? 32.685 60.945 138.561 1.00 24.16 328 ASP A N 1
ATOM 2553 C CA . ASP A 1 327 ? 32.068 62.186 138.084 1.00 22.66 328 ASP A CA 1
ATOM 2554 C C . ASP A 1 327 ? 33.097 63.287 137.855 1.00 24.01 328 ASP A C 1
ATOM 2555 O O . ASP A 1 327 ? 33.779 63.808 138.750 1.00 26.74 328 ASP A O 1
ATOM 2560 N N . PRO A 1 328 ? 33.217 63.699 136.598 1.00 24.39 329 PRO A N 1
ATOM 2561 C CA . PRO A 1 328 ? 34.128 64.769 136.184 1.00 24.06 329 PRO A CA 1
ATOM 2562 C C . PRO A 1 328 ? 33.850 66.059 136.922 1.00 24.45 329 PRO A C 1
ATOM 2563 O O . PRO A 1 328 ? 34.813 66.843 137.123 1.00 25.39 329 PRO A O 1
ATOM 2567 N N . GLU A 1 329 ? 32.620 66.325 137.318 1.00 25.81 330 GLU A N 1
ATOM 2568 C CA . GLU A 1 329 ? 32.329 67.545 138.093 1.00 27.53 330 GLU A CA 1
ATOM 2569 C C . GLU A 1 329 ? 32.938 67.400 139.496 1.00 24.45 330 GLU A C 1
ATOM 2570 O O . GLU A 1 329 ? 33.429 68.407 140.001 1.00 24.03 330 GLU A O 1
ATOM 2576 N N . VAL A 1 330 ? 32.914 66.230 140.083 1.00 22.10 331 VAL A N 1
ATOM 2577 C CA . VAL A 1 330 ? 33.486 65.936 141.391 1.00 21.21 331 VAL A CA 1
ATOM 2578 C C . VAL A 1 330 ? 34.995 66.081 141.227 1.00 21.56 331 VAL A C 1
ATOM 2579 O O . VAL A 1 330 ? 35.655 66.700 142.070 1.00 21.29 331 VAL A O 1
ATOM 2583 N N . GLN A 1 331 ? 35.479 65.537 140.122 1.00 21.93 332 GLN A N 1
ATOM 2584 C CA . GLN A 1 331 ? 36.914 65.574 139.796 1.00 23.97 332 GLN A CA 1
ATOM 2585 C C . GLN A 1 331 ? 37.375 67.023 139.730 1.00 24.83 332 GLN A C 1
ATOM 2586 O O . GLN A 1 331 ? 38.473 67.380 140.208 1.00 24.69 332 GLN A O 1
ATOM 2592 N N . GLU A 1 332 ? 36.576 67.897 139.180 1.00 26.35 333 GLU A N 1
ATOM 2593 C CA . GLU A 1 332 ? 36.866 69.328 139.072 1.00 28.23 333 GLU A CA 1
ATOM 2594 C C . GLU A 1 332 ? 36.837 70.001 140.438 1.00 24.75 333 GLU A C 1
ATOM 2595 O O . GLU A 1 332 ? 37.711 70.826 140.741 1.00 24.69 333 GLU A O 1
ATOM 2601 N N . ALA A 1 333 ? 35.850 69.647 141.238 1.00 20.70 334 ALA A N 1
ATOM 2602 C CA . ALA A 1 333 ? 35.706 70.198 142.592 1.00 17.97 334 ALA A CA 1
ATOM 2603 C C . ALA A 1 333 ? 36.877 69.707 143.431 1.00 16.89 334 ALA A C 1
ATOM 2604 O O . ALA A 1 333 ? 37.381 70.534 144.207 1.00 18.31 334 ALA A O 1
ATOM 2606 N N . LEU A 1 334 ? 37.306 68.462 143.299 1.00 15.39 335 LEU A N 1
ATOM 2607 C CA . LEU A 1 334 ? 38.440 67.942 144.061 1.00 16.04 335 LEU A CA 1
ATOM 2608 C C . LEU A 1 334 ? 39.709 68.752 143.785 1.00 17.02 335 LEU A C 1
ATOM 2609 O O . LEU A 1 334 ? 40.532 69.010 144.667 1.00 17.71 335 LEU A O 1
ATOM 2614 N N . ALA A 1 335 ? 39.854 69.104 142.527 1.00 17.39 336 ALA A N 1
ATOM 2615 C CA . ALA A 1 335 ? 41.008 69.885 142.044 1.00 17.94 336 ALA A CA 1
ATOM 2616 C C . ALA A 1 335 ? 40.972 71.279 142.641 1.00 17.95 336 ALA A C 1
ATOM 2617 O O . ALA A 1 335 ? 41.999 71.738 143.146 1.00 20.91 336 ALA A O 1
ATOM 2619 N N . ALA A 1 336 ? 39.831 71.933 142.584 1.00 18.14 337 ALA A N 1
ATOM 2620 C CA . ALA A 1 336 ? 39.641 73.267 143.135 1.00 17.58 337 ALA A CA 1
ATOM 2621 C C . ALA A 1 336 ? 39.914 73.262 144.640 1.00 18.36 337 ALA A C 1
ATOM 2622 O O . ALA A 1 336 ? 40.518 74.236 145.142 1.00 19.68 337 ALA A O 1
ATOM 2624 N N . SER A 1 337 ? 39.503 72.208 145.348 1.00 17.27 338 SER A N 1
ATOM 2625 C CA . SER A 1 337 ? 39.706 72.155 146.799 1.00 16.38 338 SER A CA 1
ATOM 2626 C C . SER A 1 337 ? 41.100 71.724 147.183 1.00 17.46 338 SER A C 1
ATOM 2627 O O . SER A 1 337 ? 41.421 71.638 148.390 1.00 18.31 338 SER A O 1
ATOM 2630 N N . LYS A 1 338 ? 41.898 71.397 146.184 1.00 17.96 339 LYS A N 1
ATOM 2631 C CA . LYS A 1 338 ? 43.294 70.958 146.378 1.00 17.04 339 LYS A CA 1
ATOM 2632 C C . LYS A 1 338 ? 43.496 69.718 147.240 1.00 14.74 339 LYS A C 1
ATOM 2633 O O . LYS A 1 338 ? 44.547 69.620 147.899 1.00 14.53 339 LYS A O 1
ATOM 2639 N N . VAL A 1 339 ? 42.563 68.816 147.231 1.00 14.17 340 VAL A N 1
ATOM 2640 C CA . VAL A 1 339 ? 42.612 67.608 148.044 1.00 14.06 340 VAL A CA 1
ATOM 2641 C C . VAL A 1 339 ? 43.859 66.785 147.706 1.00 15.99 340 VAL A C 1
ATOM 2642 O O . VAL A 1 339 ? 44.480 66.263 148.678 1.00 17.91 340 VAL A O 1
ATOM 2646 N N . ALA A 1 340 ? 44.176 66.671 146.435 1.00 14.04 341 ALA A N 1
ATOM 2647 C CA . ALA A 1 340 ? 45.353 65.893 146.033 1.00 15.47 341 ALA A CA 1
ATOM 2648 C C . ALA A 1 340 ? 46.657 66.641 146.261 1.00 16.20 341 ALA A C 1
ATOM 2649 O O . ALA A 1 340 ? 47.692 65.997 146.331 1.00 18.43 341 ALA A O 1
ATOM 2651 N N . GLU A 1 341 ? 46.649 67.944 146.397 1.00 18.02 342 GLU A N 1
ATOM 2652 C CA . GLU A 1 341 ? 47.864 68.715 146.649 1.00 17.36 342 GLU A CA 1
ATOM 2653 C C . GLU A 1 341 ? 48.438 68.335 148.002 1.00 17.50 342 GLU A C 1
ATOM 2654 O O . GLU A 1 341 ? 49.618 68.667 148.283 1.00 18.61 342 GLU A O 1
ATOM 2660 N N . LEU A 1 342 ? 47.680 67.675 148.866 1.00 15.79 343 LEU A N 1
ATOM 2661 C CA . LEU A 1 342 ? 48.220 67.302 150.197 1.00 16.09 343 LEU A CA 1
ATOM 2662 C C . LEU A 1 342 ? 49.215 66.149 150.064 1.00 17.47 343 LEU A C 1
ATOM 2663 O O . LEU A 1 342 ? 50.028 65.896 150.968 1.00 18.96 343 LEU A O 1
ATOM 2668 N N . LYS A 1 343 ? 49.198 65.451 148.953 1.00 19.05 344 LYS A N 1
ATOM 2669 C CA . LYS A 1 343 ? 50.072 64.338 148.630 1.00 20.15 344 LYS A CA 1
ATOM 2670 C C . LYS A 1 343 ? 51.438 64.780 148.150 1.00 19.35 344 LYS A C 1
ATOM 2671 O O . LYS A 1 343 ? 52.318 63.932 148.116 1.00 19.46 344 LYS A O 1
ATOM 2677 N N . THR A 1 344 ? 51.570 66.029 147.774 1.00 18.13 345 THR A N 1
ATOM 2678 C CA . THR A 1 344 ? 52.869 66.564 147.338 1.00 17.28 345 THR A CA 1
ATOM 2679 C C . THR A 1 344 ? 53.618 66.957 148.612 1.00 17.13 345 THR A C 1
ATOM 2680 O O . THR A 1 344 ? 53.019 67.707 149.427 1.00 18.57 345 THR A O 1
ATOM 2684 N N . PRO A 1 345 ? 54.833 66.465 148.746 1.00 15.21 346 PRO A N 1
ATOM 2685 C CA . PRO A 1 345 ? 55.650 66.790 149.921 1.00 13.85 346 PRO A CA 1
ATOM 2686 C C . PRO A 1 345 ? 55.732 68.304 150.053 1.00 15.11 346 PRO A C 1
ATOM 2687 O O . PRO A 1 345 ? 55.711 69.045 149.045 1.00 17.40 346 PRO A O 1
ATOM 2691 N N . THR A 1 346 ? 55.792 68.750 151.303 1.00 15.15 347 THR A N 1
ATOM 2692 C CA . THR A 1 346 ? 55.887 70.187 151.610 1.00 14.51 347 THR A CA 1
ATOM 2693 C C . THR A 1 346 ? 57.248 70.699 151.157 1.00 15.36 347 THR A C 1
ATOM 2694 O O . THR A 1 346 ? 57.427 71.848 150.748 1.00 16.57 347 THR A O 1
ATOM 2698 N N . LEU A 1 347 ? 58.227 69.826 151.324 1.00 15.51 348 LEU A N 1
ATOM 2699 C CA . LEU A 1 347 ? 59.624 70.114 150.974 1.00 16.27 348 LEU A CA 1
ATOM 2700 C C . LEU A 1 347 ? 59.986 69.608 149.587 1.00 17.72 348 LEU A C 1
ATOM 2701 O O . LEU A 1 347 ? 59.527 68.536 149.172 1.00 18.37 348 LEU A O 1
ATOM 2706 N N . ASN A 1 348 ? 60.799 70.369 148.883 1.00 19.16 349 ASN A N 1
ATOM 2707 C CA . ASN A 1 348 ? 61.340 70.041 147.565 1.00 18.40 349 ASN A CA 1
ATOM 2708 C C . ASN A 1 348 ? 62.291 68.866 147.805 1.00 17.75 349 ASN A C 1
ATOM 2709 O O . ASN A 1 348 ? 62.739 68.598 148.928 1.00 17.05 349 ASN A O 1
ATOM 2714 N N . PRO A 1 349 ? 62.594 68.204 146.715 1.00 19.77 350 PRO A N 1
ATOM 2715 C CA . PRO A 1 349 ? 63.489 67.022 146.756 1.00 19.69 350 PRO A CA 1
ATOM 2716 C C . PRO A 1 349 ? 64.851 67.486 147.242 1.00 19.14 350 PRO A C 1
ATOM 2717 O O . PRO A 1 349 ? 65.454 68.406 146.692 1.00 20.32 350 PRO A O 1
ATOM 2721 N N . GLY A 1 350 ? 65.306 66.871 148.288 1.00 19.70 351 GLY A N 1
ATOM 2722 C CA . GLY A 1 350 ? 66.555 67.077 148.975 1.00 21.04 351 GLY A CA 1
ATOM 2723 C C . GLY A 1 350 ? 66.586 68.333 149.820 1.00 21.94 351 GLY A C 1
ATOM 2724 O O . GLY A 1 350 ? 67.663 68.625 150.360 1.00 23.33 351 GLY A O 1
ATOM 2725 N N . GLU A 1 351 ? 65.473 69.024 149.935 1.00 22.02 352 GLU A N 1
ATOM 2726 C CA . GLU A 1 351 ? 65.430 70.278 150.724 1.00 20.22 352 GLU A CA 1
ATOM 2727 C C . GLU A 1 351 ? 65.382 70.006 152.199 1.00 18.63 352 GLU A C 1
ATOM 2728 O O . GLU A 1 351 ? 64.679 69.098 152.662 1.00 19.60 352 GLU A O 1
ATOM 2734 N N . GLY A 1 352 ? 66.147 70.730 152.983 1.00 17.49 353 GLY A N 1
ATOM 2735 C CA . GLY A 1 352 ? 66.207 70.556 154.441 1.00 15.38 353 GLY A CA 1
ATOM 2736 C C . GLY A 1 352 ? 65.931 71.907 155.106 1.00 15.17 353 GLY A C 1
ATOM 2737 O O . GLY A 1 352 ? 65.465 72.814 154.412 1.00 14.95 353 GLY A O 1
ATOM 2738 N N . TYR A 1 353 ? 66.224 71.966 156.399 1.00 15.47 354 TYR A N 1
ATOM 2739 C CA . TYR A 1 353 ? 65.969 73.206 157.152 1.00 16.70 354 TYR A CA 1
ATOM 2740 C C . TYR A 1 353 ? 66.683 74.410 156.572 1.00 18.78 354 TYR A C 1
ATOM 2741 O O . TYR A 1 353 ? 66.062 75.504 156.451 1.00 21.71 354 TYR A O 1
ATOM 2750 N N . ALA A 1 354 ? 67.951 74.252 156.213 1.00 18.93 355 ALA A N 1
ATOM 2751 C CA . ALA A 1 354 ? 68.778 75.355 155.657 1.00 16.61 355 ALA A CA 1
ATOM 2752 C C . ALA A 1 354 ? 68.252 75.894 154.344 1.00 14.93 355 ALA A C 1
ATOM 2753 O O . ALA A 1 354 ? 68.232 77.129 154.252 1.00 15.73 355 ALA A O 1
ATOM 2755 N N . GLU A 1 355 ? 67.869 75.044 153.426 1.00 15.03 356 GLU A N 1
ATOM 2756 C CA . GLU A 1 355 ? 67.315 75.534 152.157 1.00 16.68 356 GLU A CA 1
ATOM 2757 C C . GLU A 1 355 ? 65.986 76.243 152.443 1.00 18.02 356 GLU A C 1
ATOM 2758 O O . GLU A 1 355 ? 65.696 77.312 151.854 1.00 18.47 356 GLU A O 1
ATOM 2764 N N . LEU A 1 356 ? 65.186 75.676 153.345 1.00 16.91 357 LEU A N 1
ATOM 2765 C CA . LEU A 1 356 ? 63.885 76.254 153.697 1.00 17.71 357 LEU A CA 1
ATOM 2766 C C . LEU A 1 356 ? 64.088 77.626 154.355 1.00 18.19 357 LEU A C 1
ATOM 2767 O O . LEU A 1 356 ? 63.378 78.590 154.021 1.00 18.72 357 LEU A O 1
ATOM 2772 N N . LEU A 1 357 ? 65.011 77.724 155.274 1.00 17.64 358 LEU A N 1
ATOM 2773 C CA . LEU A 1 357 ? 65.340 78.968 155.961 1.00 20.10 358 LEU A CA 1
ATOM 2774 C C . LEU A 1 357 ? 65.805 80.026 154.954 1.00 21.58 358 LEU A C 1
ATOM 2775 O O . LEU A 1 357 ? 65.609 81.232 155.195 1.00 22.36 358 LEU A O 1
ATOM 2780 N N . ALA A 1 358 ? 66.420 79.603 153.862 1.00 23.08 359 ALA A N 1
ATOM 2781 C CA . ALA A 1 358 ? 66.921 80.543 152.847 1.00 23.94 359 ALA A CA 1
ATOM 2782 C C . ALA A 1 358 ? 65.850 80.930 151.829 1.00 25.48 359 ALA A C 1
ATOM 2783 O O . ALA A 1 358 ? 66.103 81.880 151.054 1.00 27.29 359 ALA A O 1
ATOM 2785 N N . ASP A 1 359 ? 64.726 80.226 151.829 1.00 24.70 360 ASP A N 1
ATOM 2786 C CA . ASP A 1 359 ? 63.631 80.538 150.896 1.00 23.72 360 ASP A CA 1
ATOM 2787 C C . ASP A 1 359 ? 62.748 81.658 151.444 1.00 24.27 360 ASP A C 1
ATOM 2788 O O . ASP A 1 359 ? 61.898 81.403 152.335 1.00 25.14 360 ASP A O 1
ATOM 2793 N N . ARG A 1 360 ? 62.920 82.849 150.915 1.00 23.89 361 ARG A N 1
ATOM 2794 C CA . ARG A 1 360 ? 62.205 84.057 151.307 1.00 24.78 361 ARG A CA 1
ATOM 2795 C C . ARG A 1 360 ? 60.724 84.015 150.998 1.00 25.33 361 ARG A C 1
ATOM 2796 O O . ARG A 1 360 ? 59.920 84.694 151.666 1.00 26.75 361 ARG A O 1
ATOM 2804 N N . SER A 1 361 ? 60.387 83.236 149.997 1.00 23.85 362 SER A N 1
ATOM 2805 C CA . SER A 1 361 ? 59.001 83.053 149.573 1.00 22.80 362 SER A CA 1
ATOM 2806 C C . SER A 1 361 ? 58.231 82.217 150.599 1.00 21.99 362 SER A C 1
ATOM 2807 O O . SER A 1 361 ? 57.008 82.267 150.497 1.00 22.00 362 SER A O 1
ATOM 2810 N N . ALA A 1 362 ? 58.891 81.497 151.471 1.00 20.33 363 ALA A N 1
ATOM 2811 C CA . ALA A 1 362 ? 58.245 80.658 152.466 1.00 20.32 363 ALA A CA 1
ATOM 2812 C C . ALA A 1 362 ? 58.003 81.483 153.732 1.00 21.35 363 ALA A C 1
ATOM 2813 O O . ALA A 1 362 ? 57.409 80.941 154.685 1.00 21.90 363 ALA A O 1
ATOM 2815 N N . PHE A 1 363 ? 58.444 82.735 153.721 1.00 21.38 364 PHE A N 1
ATOM 2816 C CA . PHE A 1 363 ? 58.206 83.519 154.953 1.00 22.50 364 PHE A CA 1
ATOM 2817 C C . PHE A 1 363 ? 58.275 85.020 154.794 1.00 23.55 364 PHE A C 1
ATOM 2818 O O . PHE A 1 363 ? 57.231 85.684 154.813 1.00 24.63 364 PHE A O 1
ATOM 2826 N N . GLU A 1 364 ? 59.470 85.529 154.643 1.00 24.44 365 GLU A N 1
ATOM 2827 C CA . GLU A 1 364 ? 59.762 86.947 154.519 1.00 23.54 365 GLU A CA 1
ATOM 2828 C C . GLU A 1 364 ? 58.939 87.627 153.447 1.00 23.91 365 GLU A C 1
ATOM 2829 O O . GLU A 1 364 ? 58.446 88.722 153.762 1.00 25.51 365 GLU A O 1
ATOM 2835 N N . ASP A 1 365 ? 58.859 87.021 152.294 1.00 24.09 366 ASP A N 1
ATOM 2836 C CA . ASP A 1 365 ? 58.108 87.566 151.168 1.00 25.06 366 ASP A CA 1
ATOM 2837 C C . ASP A 1 365 ? 56.760 86.868 150.965 1.00 25.37 366 ASP A C 1
ATOM 2838 O O . ASP A 1 365 ? 56.236 87.026 149.853 1.00 27.12 366 ASP A O 1
ATOM 2843 N N . TYR A 1 366 ? 56.247 86.135 151.921 1.00 24.63 367 TYR A N 1
ATOM 2844 C CA . TYR A 1 366 ? 54.976 85.427 151.772 1.00 23.08 367 TYR A CA 1
ATOM 2845 C C . TYR A 1 366 ? 53.785 86.328 152.070 1.00 22.94 367 TYR A C 1
ATOM 2846 O O . TYR A 1 366 ? 53.827 87.011 153.095 1.00 23.56 367 TYR A O 1
ATOM 2855 N N . ASP A 1 367 ? 52.779 86.292 151.230 1.00 24.22 368 ASP A N 1
ATOM 2856 C CA . ASP A 1 367 ? 51.585 87.134 151.471 1.00 26.72 368 ASP A CA 1
ATOM 2857 C C . ASP A 1 367 ? 50.481 86.284 152.104 1.00 25.01 368 ASP A C 1
ATOM 2858 O O . ASP A 1 367 ? 49.642 85.731 151.372 1.00 25.79 368 ASP A O 1
ATOM 2863 N N . ALA A 1 368 ? 50.532 86.227 153.420 1.00 24.16 369 ALA A N 1
ATOM 2864 C CA . ALA A 1 368 ? 49.561 85.401 154.157 1.00 23.95 369 ALA A CA 1
ATOM 2865 C C . ALA A 1 368 ? 48.149 85.927 153.974 1.00 25.48 369 ALA A C 1
ATOM 2866 O O . ALA A 1 368 ? 47.208 85.126 153.828 1.00 25.73 369 ALA A O 1
ATOM 2868 N N . ASP A 1 369 ? 48.015 87.238 153.958 1.00 27.58 370 ASP A N 1
ATOM 2869 C CA . ASP A 1 369 ? 46.694 87.881 153.800 1.00 29.87 370 ASP A CA 1
ATOM 2870 C C . ASP A 1 369 ? 46.068 87.508 152.461 1.00 28.70 370 ASP A C 1
ATOM 2871 O O . ASP A 1 369 ? 44.869 87.192 152.434 1.00 29.78 370 ASP A O 1
ATOM 2876 N N . ALA A 1 370 ? 46.870 87.536 151.431 1.00 27.57 371 ALA A N 1
ATOM 2877 C CA . ALA A 1 370 ? 46.341 87.199 150.093 1.00 27.58 371 ALA A CA 1
ATOM 2878 C C . ALA A 1 370 ? 45.926 85.743 150.054 1.00 26.80 371 ALA A C 1
ATOM 2879 O O . ALA A 1 370 ? 44.837 85.453 149.516 1.00 27.52 371 ALA A O 1
ATOM 2881 N N . VAL A 1 371 ? 46.764 84.865 150.566 1.00 26.32 372 VAL A N 1
ATOM 2882 C CA . VAL A 1 371 ? 46.397 83.427 150.562 1.00 23.62 372 VAL A CA 1
ATOM 2883 C C . VAL A 1 371 ? 45.246 83.173 151.529 1.00 21.58 372 VAL A C 1
ATOM 2884 O O . VAL A 1 371 ? 44.417 82.311 151.187 1.00 22.32 372 VAL A O 1
ATOM 2888 N N . GLY A 1 372 ? 45.191 83.871 152.647 1.00 18.16 373 GLY A N 1
ATOM 2889 C CA . GLY A 1 372 ? 44.128 83.652 153.621 1.00 19.26 373 GLY A CA 1
ATOM 2890 C C . GLY A 1 372 ? 42.729 83.964 153.123 1.00 21.01 373 GLY A C 1
ATOM 2891 O O . GLY A 1 372 ? 41.696 83.579 153.729 1.00 22.40 373 GLY A O 1
ATOM 2892 N N . ALA A 1 373 ? 42.640 84.686 152.020 1.00 20.47 374 ALA A N 1
ATOM 2893 C CA . ALA A 1 373 ? 41.346 85.078 151.460 1.00 20.73 374 ALA A CA 1
ATOM 2894 C C . ALA A 1 373 ? 40.766 84.163 150.412 1.00 21.34 374 ALA A C 1
ATOM 2895 O O . ALA A 1 373 ? 39.557 84.354 150.141 1.00 22.42 374 ALA A O 1
ATOM 2897 N N . LYS A 1 374 ? 41.511 83.253 149.845 1.00 22.03 375 LYS A N 1
ATOM 2898 C CA . LYS A 1 374 ? 41.019 82.323 148.826 1.00 23.77 375 LYS A CA 1
ATOM 2899 C C . LYS A 1 374 ? 40.145 81.240 149.451 1.00 21.51 375 LYS A C 1
ATOM 2900 O O . LYS A 1 374 ? 40.587 80.754 150.493 1.00 21.21 375 LYS A O 1
ATOM 2906 N N . GLY A 1 375 ? 39.035 80.856 148.864 1.00 17.44 376 GLY A N 1
ATOM 2907 C CA . GLY A 1 375 ? 38.175 79.839 149.445 1.00 17.72 376 GLY A CA 1
ATOM 2908 C C . GLY A 1 375 ? 38.653 78.462 148.993 1.00 18.92 376 GLY A C 1
ATOM 2909 O O . GLY A 1 375 ? 39.289 78.360 147.917 1.00 19.48 376 GLY A O 1
ATOM 2910 N N . PHE A 1 376 ? 38.276 77.474 149.779 1.00 16.64 377 PHE A N 1
ATOM 2911 C CA . PHE A 1 376 ? 38.667 76.098 149.439 1.00 15.58 377 PHE A CA 1
ATOM 2912 C C . PHE A 1 376 ? 37.577 75.384 148.663 1.00 15.27 377 PHE A C 1
ATOM 2913 O O . PHE A 1 376 ? 37.892 74.274 148.141 1.00 17.25 377 PHE A O 1
ATOM 2921 N N . GLY A 1 377 ? 36.389 75.943 148.569 1.00 14.63 378 GLY A N 1
ATOM 2922 C CA . GLY A 1 377 ? 35.317 75.265 147.826 1.00 12.78 378 GLY A CA 1
ATOM 2923 C C . GLY A 1 377 ? 34.842 73.959 148.446 1.00 13.80 378 GLY A C 1
ATOM 2924 O O . GLY A 1 377 ? 34.284 73.075 147.758 1.00 12.70 378 GLY A O 1
ATOM 2925 N N . PHE A 1 378 ? 34.998 73.802 149.750 1.00 13.89 379 PHE A N 1
ATOM 2926 C CA . PHE A 1 378 ? 34.627 72.566 150.466 1.00 14.18 379 PHE A CA 1
ATOM 2927 C C . PHE A 1 378 ? 33.130 72.260 150.586 1.00 14.94 379 PHE A C 1
ATOM 2928 O O . PHE A 1 378 ? 32.766 71.049 150.592 1.00 15.14 379 PHE A O 1
ATOM 2936 N N . VAL A 1 379 ? 32.272 73.266 150.728 1.00 14.11 380 VAL A N 1
ATOM 2937 C CA . VAL A 1 379 ? 30.825 73.025 150.875 1.00 15.52 380 VAL A CA 1
ATOM 2938 C C . VAL A 1 379 ? 30.249 72.440 149.593 1.00 15.25 380 VAL A C 1
ATOM 2939 O O . VAL A 1 379 ? 29.402 71.549 149.607 1.00 16.87 380 VAL A O 1
ATOM 2943 N N . LYS A 1 380 ? 30.735 72.994 148.511 1.00 15.55 381 LYS A N 1
ATOM 2944 C CA . LYS A 1 380 ? 30.359 72.593 147.162 1.00 15.96 381 LYS A CA 1
ATOM 2945 C C . LYS A 1 380 ? 30.754 71.157 146.903 1.00 15.50 381 LYS A C 1
ATOM 2946 O O . LYS A 1 380 ? 29.964 70.394 146.348 1.00 18.69 381 LYS A O 1
ATOM 2952 N N . LEU A 1 381 ? 31.955 70.743 147.225 1.00 14.24 382 LEU A N 1
ATOM 2953 C CA . LEU A 1 381 ? 32.425 69.363 147.063 1.00 13.17 382 LEU A CA 1
ATOM 2954 C C . LEU A 1 381 ? 31.551 68.476 147.956 1.00 13.16 382 LEU A C 1
ATOM 2955 O O . LEU A 1 381 ? 31.117 67.406 147.480 1.00 14.81 382 LEU A O 1
ATOM 2960 N N . ASN A 1 382 ? 31.306 68.878 149.199 1.00 11.29 383 ASN A N 1
ATOM 2961 C CA . ASN A 1 382 ? 30.457 68.113 150.116 1.00 11.86 383 ASN A CA 1
ATOM 2962 C C . ASN A 1 382 ? 29.015 67.907 149.609 1.00 12.11 383 ASN A C 1
ATOM 2963 O O . ASN A 1 382 ? 28.394 66.849 149.792 1.00 13.31 383 ASN A O 1
ATOM 2968 N N . GLN A 1 383 ? 28.478 68.943 148.991 1.00 12.79 384 GLN A N 1
ATOM 2969 C CA . GLN A 1 383 ? 27.122 68.941 148.423 1.00 13.77 384 GLN A CA 1
ATOM 2970 C C . GLN A 1 383 ? 27.099 67.950 147.263 1.00 15.84 384 GLN A C 1
ATOM 2971 O O . GLN A 1 383 ? 26.100 67.227 147.079 1.00 19.38 384 GLN A O 1
ATOM 2977 N N . LEU A 1 384 ? 28.157 67.867 146.453 1.00 16.07 385 LEU A N 1
ATOM 2978 C CA . LEU A 1 384 ? 28.272 66.951 145.321 1.00 15.12 385 LEU A CA 1
ATOM 2979 C C . LEU A 1 384 ? 28.244 65.507 145.820 1.00 15.76 385 LEU A C 1
ATOM 2980 O O . LEU A 1 384 ? 27.541 64.672 145.208 1.00 16.46 385 LEU A O 1
ATOM 2985 N N . ALA A 1 385 ? 28.966 65.255 146.911 1.00 15.18 386 ALA A N 1
ATOM 2986 C CA . ALA A 1 385 ? 28.986 63.916 147.528 1.00 14.69 386 ALA A CA 1
ATOM 2987 C C . ALA A 1 385 ? 27.598 63.477 147.989 1.00 14.57 386 ALA A C 1
ATOM 2988 O O . ALA A 1 385 ? 27.185 62.318 147.733 1.00 17.45 386 ALA A O 1
ATOM 2990 N N . ILE A 1 386 ? 26.876 64.327 148.709 1.00 13.57 387 ILE A N 1
ATOM 2991 C CA . ILE A 1 386 ? 25.519 64.012 149.192 1.00 12.38 387 ILE A CA 1
ATOM 2992 C C . ILE A 1 386 ? 24.541 63.816 148.033 1.00 12.85 387 ILE A C 1
ATOM 2993 O O . ILE A 1 386 ? 23.660 62.939 148.079 1.00 13.21 387 ILE A O 1
ATOM 2998 N N . GLU A 1 387 ? 24.671 64.583 146.974 1.00 12.52 388 GLU A N 1
ATOM 2999 C CA . GLU A 1 387 ? 23.779 64.404 145.820 1.00 13.37 388 GLU A CA 1
ATOM 3000 C C . GLU A 1 387 ? 24.014 63.065 145.181 1.00 14.50 388 GLU A C 1
ATOM 3001 O O . GLU A 1 387 ? 23.067 62.441 144.648 1.00 16.81 388 GLU A O 1
ATOM 3007 N N . HIS A 1 388 ? 25.250 62.599 145.208 1.00 14.06 389 HIS A N 1
ATOM 3008 C CA . HIS A 1 388 ? 25.577 61.265 144.675 1.00 13.54 389 HIS A CA 1
ATOM 3009 C C . HIS A 1 388 ? 24.941 60.240 145.622 1.00 14.03 389 HIS A C 1
ATOM 3010 O O . HIS A 1 388 ? 24.274 59.287 145.178 1.00 15.75 389 HIS A O 1
ATOM 3017 N N . LEU A 1 389 ? 25.126 60.467 146.926 1.00 12.61 390 LEU A N 1
ATOM 3018 C CA . LEU A 1 389 ? 24.516 59.522 147.884 1.00 11.73 390 LEU A CA 1
ATOM 3019 C C . LEU A 1 389 ? 23.009 59.415 147.698 1.00 12.05 390 LEU A C 1
ATOM 3020 O O . LEU A 1 389 ? 22.418 58.327 147.865 1.00 12.38 390 LEU A O 1
ATOM 3025 N N . LEU A 1 390 ? 22.387 60.543 147.426 1.00 14.22 391 LEU A N 1
ATOM 3026 C CA . LEU A 1 390 ? 20.924 60.662 147.300 1.00 15.88 391 LEU A CA 1
ATOM 3027 C C . LEU A 1 390 ? 20.424 60.168 145.945 1.00 17.89 391 LEU A C 1
ATOM 3028 O O . LEU A 1 390 ? 19.198 60.122 145.755 1.00 19.68 391 LEU A O 1
ATOM 3033 N N . GLY A 1 391 ? 21.357 59.846 145.076 1.00 18.53 392 GLY A N 1
ATOM 3034 C CA . GLY A 1 391 ? 20.980 59.348 143.747 1.00 18.59 392 GLY A CA 1
ATOM 3035 C C . GLY A 1 391 ? 20.399 60.508 142.966 1.00 20.59 392 GLY A C 1
ATOM 3036 O O . GLY A 1 391 ? 19.518 60.234 142.125 1.00 20.34 392 GLY A O 1
ATOM 3037 N N . ALA A 1 392 ? 20.861 61.709 143.206 1.00 20.78 393 ALA A N 1
ATOM 3038 C CA . ALA A 1 392 ? 20.308 62.857 142.469 1.00 23.30 393 ALA A CA 1
ATOM 3039 C C . ALA A 1 392 ? 21.199 63.311 141.329 1.00 25.58 393 ALA A C 1
ATOM 3040 O O . ALA A 1 392 ? 20.892 64.265 140.597 1.00 26.74 393 ALA A O 1
ATOM 3042 N N . ARG A 1 393 ? 22.340 62.694 141.201 1.00 28.90 394 ARG A N 1
ATOM 3043 C CA . ARG A 1 393 ? 23.393 62.989 140.216 1.00 32.52 394 ARG A CA 1
ATOM 3044 C C . ARG A 1 393 ? 23.698 61.628 139.538 1.00 37.40 394 ARG A C 1
ATOM 3045 O O . ARG A 1 393 ? 23.763 60.627 140.333 1.00 40.24 394 ARG A O 1
ATOM 3054 N N . VAL B 1 2 ? 27.449 61.450 210.526 1.00 79.87 3 VAL B N 1
ATOM 3055 C CA . VAL B 1 2 ? 26.016 61.654 210.826 1.00 78.50 3 VAL B CA 1
ATOM 3056 C C . VAL B 1 2 ? 25.264 60.313 210.895 1.00 75.52 3 VAL B C 1
ATOM 3057 O O . VAL B 1 2 ? 25.814 59.197 210.780 1.00 76.75 3 VAL B O 1
ATOM 3061 N N . GLN B 1 3 ? 23.961 60.429 211.115 1.00 70.15 4 GLN B N 1
ATOM 3062 C CA . GLN B 1 3 ? 23.033 59.302 211.226 1.00 64.64 4 GLN B CA 1
ATOM 3063 C C . GLN B 1 3 ? 21.709 59.698 210.575 1.00 60.54 4 GLN B C 1
ATOM 3064 O O . GLN B 1 3 ? 21.275 60.862 210.704 1.00 60.15 4 GLN B O 1
ATOM 3066 N N . ALA B 1 4 ? 21.102 58.740 209.907 1.00 55.46 5 ALA B N 1
ATOM 3067 C CA . ALA B 1 4 ? 19.822 58.991 209.236 1.00 52.44 5 ALA B CA 1
ATOM 3068 C C . ALA B 1 4 ? 18.660 58.917 210.211 1.00 50.95 5 ALA B C 1
ATOM 3069 O O . ALA B 1 4 ? 18.674 58.011 211.050 1.00 51.09 5 ALA B O 1
ATOM 3071 N N . THR B 1 5 ? 17.699 59.800 210.090 1.00 49.63 6 THR B N 1
ATOM 3072 C CA . THR B 1 5 ? 16.488 59.788 210.933 1.00 49.67 6 THR B CA 1
ATOM 3073 C C . THR B 1 5 ? 15.315 59.525 209.982 1.00 50.18 6 THR B C 1
ATOM 3074 O O . THR B 1 5 ? 15.527 59.643 208.750 1.00 49.82 6 THR B O 1
ATOM 3078 N N . ARG B 1 6 ? 14.152 59.204 210.521 1.00 51.28 7 ARG B N 1
ATOM 3079 C CA . ARG B 1 6 ? 13.002 58.975 209.622 1.00 52.75 7 ARG B CA 1
ATOM 3080 C C . ARG B 1 6 ? 12.580 60.286 208.975 1.00 50.40 7 ARG B C 1
ATOM 3081 O O . ARG B 1 6 ? 11.971 60.273 207.889 1.00 48.98 7 ARG B O 1
ATOM 3089 N N . GLU B 1 7 ? 12.944 61.393 209.582 1.00 49.43 8 GLU B N 1
ATOM 3090 C CA . GLU B 1 7 ? 12.636 62.721 209.039 1.00 50.21 8 GLU B CA 1
ATOM 3091 C C . GLU B 1 7 ? 13.420 63.091 207.786 1.00 44.93 8 GLU B C 1
ATOM 3092 O O . GLU B 1 7 ? 13.027 64.050 207.091 1.00 44.71 8 GLU B O 1
ATOM 3098 N N . ASP B 1 8 ? 14.475 62.360 207.493 1.00 38.47 9 ASP B N 1
ATOM 3099 C CA . ASP B 1 8 ? 15.315 62.552 206.305 1.00 33.04 9 ASP B CA 1
ATOM 3100 C C . ASP B 1 8 ? 14.578 61.972 205.084 1.00 29.33 9 ASP B C 1
ATOM 3101 O O . ASP B 1 8 ? 14.801 62.357 203.935 1.00 27.71 9 ASP B O 1
ATOM 3106 N N . LYS B 1 9 ? 13.708 61.024 205.366 1.00 26.64 10 LYS B N 1
ATOM 3107 C CA . LYS B 1 9 ? 12.903 60.357 204.354 1.00 25.02 10 LYS B CA 1
ATOM 3108 C C . LYS B 1 9 ? 13.671 59.684 203.226 1.00 22.56 10 LYS B C 1
ATOM 3109 O O . LYS B 1 9 ? 13.341 59.936 202.057 1.00 21.18 10 LYS B O 1
ATOM 3115 N N . PHE B 1 10 ? 14.618 58.871 203.608 1.00 19.38 11 PHE B N 1
ATOM 3116 C CA . PHE B 1 10 ? 15.432 58.121 202.630 1.00 18.40 11 PHE B CA 1
ATOM 3117 C C . PHE B 1 10 ? 14.592 56.894 202.264 1.00 18.01 11 PHE B C 1
ATOM 3118 O O . PHE B 1 10 ? 14.173 56.223 203.218 1.00 18.57 11 PHE B O 1
ATOM 3126 N N . SER B 1 11 ? 14.335 56.659 200.994 1.00 15.79 12 SER B N 1
ATOM 3127 C CA . SER B 1 11 ? 13.559 55.474 200.607 1.00 16.28 12 SER B CA 1
ATOM 3128 C C . SER B 1 11 ? 14.386 54.769 199.513 1.00 16.75 12 SER B C 1
ATOM 3129 O O . SER B 1 11 ? 15.284 55.414 198.940 1.00 16.62 12 SER B O 1
ATOM 3132 N N . PHE B 1 12 ? 14.096 53.515 199.253 1.00 15.56 13 PHE B N 1
ATOM 3133 C CA . PHE B 1 12 ? 14.827 52.736 198.246 1.00 15.67 13 PHE B CA 1
ATOM 3134 C C . PHE B 1 12 ? 13.880 51.783 197.529 1.00 16.62 13 PHE B C 1
ATOM 3135 O O . PHE B 1 12 ? 12.934 51.312 198.183 1.00 17.04 13 PHE B O 1
ATOM 3143 N N . GLY B 1 13 ? 14.178 51.500 196.279 1.00 17.34 14 GLY B N 1
ATOM 3144 C CA . GLY B 1 13 ? 13.336 50.545 195.528 1.00 17.67 14 GLY B CA 1
ATOM 3145 C C . GLY B 1 13 ? 13.860 49.140 195.860 1.00 20.13 14 GLY B C 1
ATOM 3146 O O . GLY B 1 13 ? 15.064 48.918 196.113 1.00 20.52 14 GLY B O 1
ATOM 3147 N N . LEU B 1 14 ? 12.938 48.202 195.860 1.00 20.65 15 LEU B N 1
ATOM 3148 C CA . LEU B 1 14 ? 13.270 46.795 196.133 1.00 21.99 15 LEU B CA 1
ATOM 3149 C C . LEU B 1 14 ? 14.230 46.284 195.065 1.00 21.19 15 LEU B C 1
ATOM 3150 O O . LEU B 1 14 ? 15.079 45.402 195.270 1.00 22.03 15 LEU B O 1
ATOM 3155 N N . TRP B 1 15 ? 14.121 46.828 193.874 1.00 20.03 16 TRP B N 1
ATOM 3156 C CA . TRP B 1 15 ? 14.913 46.475 192.697 1.00 18.49 16 TRP B CA 1
ATOM 3157 C C . TRP B 1 15 ? 16.318 47.049 192.725 1.00 18.50 16 TRP B C 1
ATOM 3158 O O . TRP B 1 15 ? 17.119 46.730 191.832 1.00 19.73 16 TRP B O 1
ATOM 3169 N N . THR B 1 16 ? 16.611 47.930 193.646 1.00 18.03 17 THR B N 1
ATOM 3170 C CA . THR B 1 16 ? 17.926 48.567 193.760 1.00 16.30 17 THR B CA 1
ATOM 3171 C C . THR B 1 16 ? 18.825 47.569 194.449 1.00 16.99 17 THR B C 1
ATOM 3172 O O . THR B 1 16 ? 19.608 46.945 193.722 1.00 17.46 17 THR B O 1
ATOM 3176 N N . VAL B 1 17 ? 18.692 47.398 195.753 1.00 18.61 18 VAL B N 1
ATOM 3177 C CA . VAL B 1 17 ? 19.500 46.437 196.521 1.00 19.12 18 VAL B CA 1
ATOM 3178 C C . VAL B 1 17 ? 19.193 45.008 196.071 1.00 20.54 18 VAL B C 1
ATOM 3179 O O . VAL B 1 17 ? 20.002 44.120 196.376 1.00 22.53 18 VAL B O 1
ATOM 3183 N N . GLY B 1 18 ? 18.076 44.792 195.412 1.00 20.04 19 GLY B N 1
ATOM 3184 C CA . GLY B 1 18 ? 17.690 43.471 194.913 1.00 19.47 19 GLY B CA 1
ATOM 3185 C C . GLY B 1 18 ? 18.234 43.229 193.498 1.00 21.91 19 GLY B C 1
ATOM 3186 O O . GLY B 1 18 ? 17.943 42.132 192.975 1.00 22.67 19 GLY B O 1
ATOM 3187 N N . TRP B 1 19 ? 18.974 44.147 192.875 1.00 20.67 20 TRP B N 1
ATOM 3188 C CA . TRP B 1 19 ? 19.499 43.912 191.505 1.00 19.08 20 TRP B CA 1
ATOM 3189 C C . TRP B 1 19 ? 20.568 42.810 191.579 1.00 19.62 20 TRP B C 1
ATOM 3190 O O . TRP B 1 19 ? 21.581 42.984 192.278 1.00 19.70 20 TRP B O 1
ATOM 3201 N N . GLN B 1 20 ? 20.297 41.751 190.863 1.00 19.93 21 GLN B N 1
ATOM 3202 C CA . GLN B 1 20 ? 21.128 40.561 190.778 1.00 22.31 21 GLN B CA 1
ATOM 3203 C C . GLN B 1 20 ? 22.340 40.722 189.869 1.00 22.46 21 GLN B C 1
ATOM 3204 O O . GLN B 1 20 ? 23.167 39.815 189.855 1.00 22.12 21 GLN B O 1
ATOM 3210 N N . ALA B 1 21 ? 22.417 41.823 189.164 1.00 22.28 22 ALA B N 1
ATOM 3211 C CA . ALA B 1 21 ? 23.536 42.169 188.302 1.00 21.58 22 ALA B CA 1
ATOM 3212 C C . ALA B 1 21 ? 23.663 41.439 186.985 1.00 22.45 22 ALA B C 1
ATOM 3213 O O . ALA B 1 21 ? 24.782 41.186 186.494 1.00 23.12 22 ALA B O 1
ATOM 3215 N N . ARG B 1 22 ? 22.543 41.121 186.386 1.00 23.19 23 ARG B N 1
ATOM 3216 C CA . ARG B 1 22 ? 22.525 40.524 185.047 1.00 25.84 23 ARG B CA 1
ATOM 3217 C C . ARG B 1 22 ? 22.542 41.787 184.162 1.00 25.82 23 ARG B C 1
ATOM 3218 O O . ARG B 1 22 ? 21.576 42.561 184.224 1.00 27.71 23 ARG B O 1
ATOM 3226 N N . ASP B 1 23 ? 23.599 42.066 183.436 1.00 25.16 24 ASP B N 1
ATOM 3227 C CA . ASP B 1 23 ? 23.647 43.268 182.583 1.00 24.87 24 ASP B CA 1
ATOM 3228 C C . ASP B 1 23 ? 23.437 42.791 181.135 1.00 25.18 24 ASP B C 1
ATOM 3229 O O . ASP B 1 23 ? 23.124 41.602 180.900 1.00 26.64 24 ASP B O 1
ATOM 3234 N N . ALA B 1 24 ? 23.578 43.721 180.211 1.00 24.90 25 ALA B N 1
ATOM 3235 C CA . ALA B 1 24 ? 23.343 43.370 178.799 1.00 24.85 25 ALA B CA 1
ATOM 3236 C C . ALA B 1 24 ? 24.399 42.394 178.302 1.00 25.20 25 ALA B C 1
ATOM 3237 O O . ALA B 1 24 ? 24.168 41.760 177.265 1.00 26.44 25 ALA B O 1
ATOM 3239 N N . PHE B 1 25 ? 25.511 42.280 178.999 1.00 24.52 26 PHE B N 1
ATOM 3240 C CA . PHE B 1 25 ? 26.619 41.435 178.561 1.00 22.94 26 PHE B CA 1
ATOM 3241 C C . PHE B 1 25 ? 26.969 40.272 179.454 1.00 23.26 26 PHE B C 1
ATOM 3242 O O . PHE B 1 25 ? 27.973 39.635 179.108 1.00 22.85 26 PHE B O 1
ATOM 3250 N N . GLY B 1 26 ? 26.253 40.022 180.520 1.00 23.42 27 GLY B N 1
ATOM 3251 C CA . GLY B 1 26 ? 26.640 38.919 181.413 1.00 23.30 27 GLY B CA 1
ATOM 3252 C C . GLY B 1 26 ? 25.535 38.532 182.377 1.00 23.27 27 GLY B C 1
ATOM 3253 O O . GLY B 1 26 ? 24.541 39.252 182.564 1.00 23.75 27 GLY B O 1
ATOM 3254 N N . ASP B 1 27 ? 25.780 37.383 182.976 1.00 23.14 28 ASP B N 1
ATOM 3255 C CA . ASP B 1 27 ? 24.863 36.759 183.927 1.00 23.53 28 ASP B CA 1
ATOM 3256 C C . ASP B 1 27 ? 24.892 37.414 185.306 1.00 22.47 28 ASP B C 1
ATOM 3257 O O . ASP B 1 27 ? 25.832 38.136 185.644 1.00 20.94 28 ASP B O 1
ATOM 3262 N N . ALA B 1 28 ? 23.831 37.069 186.016 1.00 21.37 29 ALA B N 1
ATOM 3263 C CA . ALA B 1 28 ? 23.679 37.581 187.396 1.00 22.25 29 ALA B CA 1
ATOM 3264 C C . ALA B 1 28 ? 24.861 37.097 188.225 1.00 21.71 29 ALA B C 1
ATOM 3265 O O . ALA B 1 28 ? 25.276 35.939 188.049 1.00 23.14 29 ALA B O 1
ATOM 3267 N N . THR B 1 29 ? 25.374 37.963 189.069 1.00 21.08 30 THR B N 1
ATOM 3268 C CA . THR B 1 29 ? 26.492 37.670 189.946 1.00 19.88 30 THR B CA 1
ATOM 3269 C C . THR B 1 29 ? 26.043 37.538 191.404 1.00 22.19 30 THR B C 1
ATOM 3270 O O . THR B 1 29 ? 26.899 37.263 192.289 1.00 24.02 30 THR B O 1
ATOM 3274 N N . ARG B 1 30 ? 24.773 37.783 191.638 1.00 21.19 31 ARG B N 1
ATOM 3275 C CA . ARG B 1 30 ? 24.221 37.714 193.005 1.00 22.02 31 ARG B CA 1
ATOM 3276 C C . ARG B 1 30 ? 22.914 36.918 192.940 1.00 23.28 31 ARG B C 1
ATOM 3277 O O . ARG B 1 30 ? 22.214 36.922 191.895 1.00 24.04 31 ARG B O 1
ATOM 3285 N N . THR B 1 31 ? 22.612 36.276 194.046 1.00 24.98 32 THR B N 1
ATOM 3286 C CA . THR B 1 31 ? 21.344 35.514 194.134 1.00 28.36 32 THR B CA 1
ATOM 3287 C C . THR B 1 31 ? 20.201 36.484 194.434 1.00 28.62 32 THR B C 1
ATOM 3288 O O . THR B 1 31 ? 20.514 37.643 194.769 1.00 29.34 32 THR B O 1
ATOM 3292 N N . ALA B 1 32 ? 18.988 35.959 194.330 1.00 28.16 33 ALA B N 1
ATOM 3293 C CA . ALA B 1 32 ? 17.788 36.796 194.577 1.00 28.57 33 ALA B CA 1
ATOM 3294 C C . ALA B 1 32 ? 17.647 37.234 196.028 1.00 27.82 33 ALA B C 1
ATOM 3295 O O . ALA B 1 32 ? 17.968 36.482 196.957 1.00 30.40 33 ALA B O 1
ATOM 3297 N N . LEU B 1 33 ? 17.201 38.468 196.230 1.00 27.64 34 LEU B N 1
ATOM 3298 C CA . LEU B 1 33 ? 17.036 39.000 197.589 1.00 27.97 34 LEU B CA 1
ATOM 3299 C C . LEU B 1 33 ? 15.588 38.826 198.037 1.00 27.77 34 LEU B C 1
ATOM 3300 O O . LEU B 1 33 ? 14.695 39.173 197.265 1.00 28.59 34 LEU B O 1
ATOM 3305 N N . ASP B 1 34 ? 15.426 38.306 199.225 1.00 29.31 35 ASP B N 1
ATOM 3306 C CA . ASP B 1 34 ? 14.100 38.094 199.805 1.00 30.32 35 ASP B CA 1
ATOM 3307 C C . ASP B 1 34 ? 13.607 39.472 200.292 1.00 29.68 35 ASP B C 1
ATOM 3308 O O . ASP B 1 34 ? 14.299 40.173 201.056 1.00 29.41 35 ASP B O 1
ATOM 3313 N N . PRO B 1 35 ? 12.410 39.804 199.825 1.00 29.06 36 PRO B N 1
ATOM 3314 C CA . PRO B 1 35 ? 11.739 41.053 200.122 1.00 29.92 36 PRO B CA 1
ATOM 3315 C C . PRO B 1 35 ? 11.591 41.338 201.603 1.00 31.71 36 PRO B C 1
ATOM 3316 O O . PRO B 1 35 ? 11.734 42.527 201.957 1.00 33.48 36 PRO B O 1
ATOM 3320 N N . VAL B 1 36 ? 11.302 40.307 202.383 1.00 31.83 37 VAL B N 1
ATOM 3321 C CA . VAL B 1 36 ? 11.131 40.523 203.829 1.00 31.06 37 VAL B CA 1
ATOM 3322 C C . VAL B 1 36 ? 12.479 40.920 204.401 1.00 30.81 37 VAL B C 1
ATOM 3323 O O . VAL B 1 36 ? 12.533 41.827 205.242 1.00 31.51 37 VAL B O 1
ATOM 3327 N N . GLU B 1 37 ? 13.485 40.223 203.911 1.00 30.92 38 GLU B N 1
ATOM 3328 C CA . GLU B 1 37 ? 14.869 40.497 204.340 1.00 32.57 38 GLU B CA 1
ATOM 3329 C C . GLU B 1 37 ? 15.242 41.931 203.962 1.00 30.37 38 GLU B C 1
ATOM 3330 O O . GLU B 1 37 ? 15.823 42.709 204.734 1.00 28.59 38 GLU B O 1
ATOM 3336 N N . ALA B 1 38 ? 14.871 42.265 202.726 1.00 28.68 39 ALA B N 1
ATOM 3337 C CA . ALA B 1 38 ? 15.108 43.620 202.176 1.00 27.02 39 ALA B CA 1
ATOM 3338 C C . ALA B 1 38 ? 14.499 44.624 203.146 1.00 26.28 39 ALA B C 1
ATOM 3339 O O . ALA B 1 38 ? 15.193 45.571 203.558 1.00 28.31 39 ALA B O 1
ATOM 3341 N N . VAL B 1 39 ? 13.257 44.400 203.554 1.00 26.49 40 VAL B N 1
ATOM 3342 C CA . VAL B 1 39 ? 12.552 45.289 204.478 1.00 27.34 40 VAL B CA 1
ATOM 3343 C C . VAL B 1 39 ? 13.368 45.439 205.761 1.00 28.28 40 VAL B C 1
ATOM 3344 O O . VAL B 1 39 ? 13.590 46.571 206.226 1.00 28.31 40 VAL B O 1
ATOM 3348 N N . HIS B 1 40 ? 13.792 44.302 206.272 1.00 29.33 41 HIS B N 1
ATOM 3349 C CA . HIS B 1 40 ? 14.596 44.305 207.509 1.00 29.97 41 HIS B CA 1
ATOM 3350 C C . HIS B 1 40 ? 15.931 45.002 207.353 1.00 29.54 41 HIS B C 1
ATOM 3351 O O . HIS B 1 40 ? 16.311 45.853 208.188 1.00 29.05 41 HIS B O 1
ATOM 3358 N N . LYS B 1 41 ? 16.673 44.694 206.310 1.00 29.67 42 LYS B N 1
ATOM 3359 C CA . LYS B 1 41 ? 17.992 45.277 206.052 1.00 29.77 42 LYS B CA 1
ATOM 3360 C C . LYS B 1 41 ? 17.906 46.776 205.878 1.00 28.58 42 LYS B C 1
ATOM 3361 O O . LYS B 1 41 ? 18.735 47.473 206.474 1.00 27.61 42 LYS B O 1
ATOM 3367 N N . LEU B 1 42 ? 16.931 47.209 205.092 1.00 27.16 43 LEU B N 1
ATOM 3368 C CA . LEU B 1 42 ? 16.780 48.661 204.876 1.00 27.17 43 LEU B CA 1
ATOM 3369 C C . LEU B 1 42 ? 16.401 49.386 206.153 1.00 27.78 43 LEU B C 1
ATOM 3370 O O . LEU B 1 42 ? 16.912 50.507 206.370 1.00 27.86 43 LEU B O 1
ATOM 3375 N N . ALA B 1 43 ? 15.534 48.809 206.978 1.00 28.59 44 ALA B N 1
ATOM 3376 C CA . ALA B 1 43 ? 15.098 49.469 208.228 1.00 29.81 44 ALA B CA 1
ATOM 3377 C C . ALA B 1 43 ? 16.303 49.735 209.123 1.00 31.33 44 ALA B C 1
ATOM 3378 O O . ALA B 1 43 ? 16.451 50.753 209.808 1.00 31.40 44 ALA B O 1
ATOM 3380 N N . GLU B 1 44 ? 17.182 48.763 209.091 1.00 34.09 45 GLU B N 1
ATOM 3381 C CA . GLU B 1 44 ? 18.436 48.776 209.862 1.00 36.96 45 GLU B CA 1
ATOM 3382 C C . GLU B 1 44 ? 19.407 49.865 209.432 1.00 36.43 45 GLU B C 1
ATOM 3383 O O . GLU B 1 44 ? 20.097 50.425 210.311 1.00 36.01 45 GLU B O 1
ATOM 3389 N N . ILE B 1 45 ? 19.496 50.186 208.133 1.00 35.05 46 ILE B N 1
ATOM 3390 C CA . ILE B 1 45 ? 20.435 51.201 207.646 1.00 32.01 46 ILE B CA 1
ATOM 3391 C C . ILE B 1 45 ? 19.878 52.614 207.742 1.00 30.48 46 ILE B C 1
ATOM 3392 O O . ILE B 1 45 ? 20.683 53.541 207.542 1.00 30.53 46 ILE B O 1
ATOM 3397 N N . GLY B 1 46 ? 18.599 52.756 208.048 1.00 29.76 47 GLY B N 1
ATOM 3398 C CA . GLY B 1 46 ? 17.975 54.071 208.205 1.00 27.46 47 GLY B CA 1
ATOM 3399 C C . GLY B 1 46 ? 16.907 54.527 207.246 1.00 24.92 47 GLY B C 1
ATOM 3400 O O . GLY B 1 46 ? 16.482 55.678 207.403 1.00 25.75 47 GLY B O 1
ATOM 3401 N N . ALA B 1 47 ? 16.500 53.731 206.292 1.00 24.13 48 ALA B N 1
ATOM 3402 C CA . ALA B 1 47 ? 15.468 54.065 205.319 1.00 22.98 48 ALA B CA 1
ATOM 3403 C C . ALA B 1 47 ? 14.160 54.224 206.085 1.00 23.95 48 ALA B C 1
ATOM 3404 O O . ALA B 1 47 ? 13.952 53.499 207.085 1.00 26.54 48 ALA B O 1
ATOM 3406 N N . TYR B 1 48 ? 13.311 55.114 205.608 1.00 24.08 49 TYR B N 1
ATOM 3407 C CA . TYR B 1 48 ? 12.008 55.307 206.269 1.00 23.58 49 TYR B CA 1
ATOM 3408 C C . TYR B 1 48 ? 10.940 54.644 205.408 1.00 22.71 49 TYR B C 1
ATOM 3409 O O . TYR B 1 48 ? 9.815 54.477 205.900 1.00 22.60 49 TYR B O 1
ATOM 3418 N N . GLY B 1 49 ? 11.288 54.262 204.186 1.00 21.49 50 GLY B N 1
ATOM 3419 C CA . GLY B 1 49 ? 10.347 53.641 203.252 1.00 20.12 50 GLY B CA 1
ATOM 3420 C C . GLY B 1 49 ? 10.967 52.776 202.173 1.00 19.43 50 GLY B C 1
ATOM 3421 O O . GLY B 1 49 ? 12.173 52.825 201.906 1.00 18.50 50 GLY B O 1
ATOM 3422 N N . ILE B 1 50 ? 10.139 51.953 201.555 1.00 18.99 51 ILE B N 1
ATOM 3423 C CA . ILE B 1 50 ? 10.550 51.050 200.483 1.00 19.69 51 ILE B CA 1
ATOM 3424 C C . ILE B 1 50 ? 9.537 51.188 199.363 1.00 19.38 51 ILE B C 1
ATOM 3425 O O . ILE B 1 50 ? 8.372 51.513 199.690 1.00 20.90 51 ILE B O 1
ATOM 3430 N N . THR B 1 51 ? 9.977 50.961 198.144 1.00 18.06 52 THR B N 1
ATOM 3431 C CA . THR B 1 51 ? 9.085 51.063 196.977 1.00 17.71 52 THR B CA 1
ATOM 3432 C C . THR B 1 51 ? 9.299 49.827 196.108 1.00 17.80 52 THR B C 1
ATOM 3433 O O . THR B 1 51 ? 10.268 49.088 196.390 1.00 17.70 52 THR B O 1
ATOM 3437 N N . PHE B 1 52 ? 8.421 49.626 195.129 1.00 16.89 53 PHE B N 1
ATOM 3438 C CA . PHE B 1 52 ? 8.578 48.455 194.258 1.00 16.48 53 PHE B CA 1
ATOM 3439 C C . PHE B 1 52 ? 7.670 48.520 193.041 1.00 16.98 53 PHE B C 1
ATOM 3440 O O . PHE B 1 52 ? 6.716 49.299 192.977 1.00 17.23 53 PHE B O 1
ATOM 3448 N N . HIS B 1 53 ? 8.001 47.679 192.088 1.00 16.81 54 HIS B N 1
ATOM 3449 C CA . HIS B 1 53 ? 7.234 47.483 190.871 1.00 18.33 54 HIS B CA 1
ATOM 3450 C C . HIS B 1 53 ? 6.387 46.245 191.258 1.00 19.89 54 HIS B C 1
ATOM 3451 O O . HIS B 1 53 ? 6.899 45.436 192.038 1.00 20.53 54 HIS B O 1
ATOM 3458 N N . ASP B 1 54 ? 5.211 46.128 190.703 1.00 21.60 55 ASP B N 1
ATOM 3459 C CA . ASP B 1 54 ? 4.339 44.982 190.981 1.00 22.07 55 ASP B CA 1
ATOM 3460 C C . ASP B 1 54 ? 5.178 43.697 190.940 1.00 22.24 55 ASP B C 1
ATOM 3461 O O . ASP B 1 54 ? 5.206 42.945 191.921 1.00 23.76 55 ASP B O 1
ATOM 3466 N N . ASP B 1 55 ? 5.823 43.481 189.819 1.00 21.11 56 ASP B N 1
ATOM 3467 C CA . ASP B 1 55 ? 6.639 42.329 189.486 1.00 21.48 56 ASP B CA 1
ATOM 3468 C C . ASP B 1 55 ? 7.923 42.136 190.292 1.00 23.24 56 ASP B C 1
ATOM 3469 O O . ASP B 1 55 ? 8.553 41.065 190.131 1.00 23.56 56 ASP B O 1
ATOM 3474 N N . ASP B 1 56 ? 8.293 43.079 191.136 1.00 23.94 57 ASP B N 1
ATOM 3475 C CA . ASP B 1 56 ? 9.489 42.945 191.971 1.00 24.46 57 ASP B CA 1
ATOM 3476 C C . ASP B 1 56 ? 9.034 42.060 193.159 1.00 25.11 57 ASP B C 1
ATOM 3477 O O . ASP B 1 56 ? 9.771 41.174 193.569 1.00 26.81 57 ASP B O 1
ATOM 3482 N N . LEU B 1 57 ? 7.860 42.363 193.643 1.00 25.69 58 LEU B N 1
ATOM 3483 C CA . LEU B 1 57 ? 7.258 41.707 194.783 1.00 27.15 58 LEU B CA 1
ATOM 3484 C C . LEU B 1 57 ? 6.599 40.378 194.449 1.00 29.41 58 LEU B C 1
ATOM 3485 O O . LEU B 1 57 ? 6.940 39.340 195.055 1.00 30.89 58 LEU B O 1
ATOM 3490 N N . VAL B 1 58 ? 5.650 40.429 193.545 1.00 30.52 59 VAL B N 1
ATOM 3491 C CA . VAL B 1 58 ? 4.903 39.250 193.119 1.00 32.16 59 VAL B CA 1
ATOM 3492 C C . VAL B 1 58 ? 5.346 38.857 191.710 1.00 34.40 59 VAL B C 1
ATOM 3493 O O . VAL B 1 58 ? 5.132 39.610 190.739 1.00 34.94 59 VAL B O 1
ATOM 3497 N N . PRO B 1 59 ? 5.911 37.674 191.624 1.00 35.40 60 PRO B N 1
ATOM 3498 C CA . PRO B 1 59 ? 6.355 37.126 190.344 1.00 35.54 60 PRO B CA 1
ATOM 3499 C C . PRO B 1 59 ? 5.244 37.189 189.311 1.00 36.70 60 PRO B C 1
ATOM 3500 O O . PRO B 1 59 ? 4.083 36.828 189.565 1.00 36.64 60 PRO B O 1
ATOM 3504 N N . PHE B 1 60 ? 5.629 37.648 188.139 1.00 38.67 61 PHE B N 1
ATOM 3505 C CA . PHE B 1 60 ? 4.759 37.775 186.971 1.00 41.51 61 PHE B CA 1
ATOM 3506 C C . PHE B 1 60 ? 4.105 36.395 186.795 1.00 45.32 61 PHE B C 1
ATOM 3507 O O . PHE B 1 60 ? 4.833 35.366 186.747 1.00 47.00 61 PHE B O 1
ATOM 3515 N N . GLY B 1 61 ? 2.776 36.426 186.715 1.00 47.60 62 GLY B N 1
ATOM 3516 C CA . GLY B 1 61 ? 2.004 35.182 186.536 1.00 49.10 62 GLY B CA 1
ATOM 3517 C C . GLY B 1 61 ? 1.905 34.321 187.794 1.00 50.36 62 GLY B C 1
ATOM 3518 O O . GLY B 1 61 ? 2.133 33.088 187.773 1.00 52.12 62 GLY B O 1
ATOM 3519 N N . SER B 1 62 ? 1.593 34.976 188.895 1.00 49.90 63 SER B N 1
ATOM 3520 C CA . SER B 1 62 ? 1.432 34.310 190.194 1.00 49.39 63 SER B CA 1
ATOM 3521 C C . SER B 1 62 ? -0.086 34.151 190.313 1.00 50.80 63 SER B C 1
ATOM 3522 O O . SER B 1 62 ? -0.776 35.097 189.869 1.00 51.08 63 SER B O 1
ATOM 3525 N N . ASP B 1 63 ? -0.497 33.018 190.849 1.00 51.73 64 ASP B N 1
ATOM 3526 C CA . ASP B 1 63 ? -1.956 32.799 191.029 1.00 52.36 64 ASP B CA 1
ATOM 3527 C C . ASP B 1 63 ? -2.364 33.700 192.210 1.00 51.45 64 ASP B C 1
ATOM 3528 O O . ASP B 1 63 ? -1.506 34.177 192.977 1.00 50.87 64 ASP B O 1
ATOM 3533 N N . ALA B 1 64 ? -3.657 33.893 192.322 1.00 50.69 65 ALA B N 1
ATOM 3534 C CA . ALA B 1 64 ? -4.242 34.725 193.365 1.00 50.66 65 ALA B CA 1
ATOM 3535 C C . ALA B 1 64 ? -3.733 34.355 194.740 1.00 50.82 65 ALA B C 1
ATOM 3536 O O . ALA B 1 64 ? -3.369 35.245 195.502 1.00 51.62 65 ALA B O 1
ATOM 3538 N N . GLN B 1 65 ? -3.745 33.074 195.012 1.00 52.37 66 GLN B N 1
ATOM 3539 C CA . GLN B 1 65 ? -3.330 32.506 196.302 1.00 53.66 66 GLN B CA 1
ATOM 3540 C C . GLN B 1 65 ? -1.926 32.978 196.666 1.00 52.66 66 GLN B C 1
ATOM 3541 O O . GLN B 1 65 ? -1.772 33.555 197.753 1.00 53.26 66 GLN B O 1
ATOM 3543 N N . THR B 1 66 ? -0.990 32.703 195.785 1.00 51.88 67 THR B N 1
ATOM 3544 C CA . THR B 1 66 ? 0.410 33.090 195.980 1.00 50.97 67 THR B CA 1
ATOM 3545 C C . THR B 1 66 ? 0.587 34.605 196.181 1.00 49.20 67 THR B C 1
ATOM 3546 O O . THR B 1 66 ? 1.253 35.021 197.151 1.00 49.21 67 THR B O 1
ATOM 3550 N N . ARG B 1 67 ? 0.006 35.343 195.250 1.00 46.29 68 ARG B N 1
ATOM 3551 C CA . ARG B 1 67 ? 0.081 36.813 195.286 1.00 44.63 68 ARG B CA 1
ATOM 3552 C C . ARG B 1 67 ? -0.346 37.321 196.657 1.00 43.71 68 ARG B C 1
ATOM 3553 O O . ARG B 1 67 ? 0.372 38.099 197.311 1.00 42.57 68 ARG B O 1
ATOM 3561 N N . ASP B 1 68 ? -1.492 36.840 197.095 1.00 43.98 69 ASP B N 1
ATOM 3562 C CA . ASP B 1 68 ? -2.100 37.184 198.383 1.00 44.04 69 ASP B CA 1
ATOM 3563 C C . ASP B 1 68 ? -1.161 36.844 199.545 1.00 42.10 69 ASP B C 1
ATOM 3564 O O . ASP B 1 68 ? -1.060 37.601 200.507 1.00 41.51 69 ASP B O 1
ATOM 3569 N N . GLY B 1 69 ? -0.557 35.691 199.376 1.00 40.85 70 GLY B N 1
ATOM 3570 C CA . GLY B 1 69 ? 0.384 35.116 200.335 1.00 39.33 70 GLY B CA 1
ATOM 3571 C C . GLY B 1 69 ? 1.581 36.031 200.507 1.00 39.68 70 GLY B C 1
ATOM 3572 O O . GLY B 1 69 ? 1.944 36.326 201.659 1.00 39.81 70 GLY B O 1
ATOM 3573 N N . ILE B 1 70 ? 2.159 36.456 199.382 1.00 39.37 71 ILE B N 1
ATOM 3574 C CA . ILE B 1 70 ? 3.334 37.337 199.346 1.00 37.20 71 ILE B CA 1
ATOM 3575 C C . ILE B 1 70 ? 3.087 38.699 199.999 1.00 37.42 71 ILE B C 1
ATOM 3576 O O . ILE B 1 70 ? 3.895 39.216 200.816 1.00 38.03 71 ILE B O 1
ATOM 3581 N N . ILE B 1 71 ? 1.934 39.250 199.623 1.00 36.37 72 ILE B N 1
ATOM 3582 C CA . ILE B 1 71 ? 1.512 40.556 200.143 1.00 36.57 72 ILE B CA 1
ATOM 3583 C C . ILE B 1 71 ? 1.383 40.574 201.656 1.00 37.73 72 ILE B C 1
ATOM 3584 O O . ILE B 1 71 ? 1.894 41.499 202.327 1.00 38.68 72 ILE B O 1
ATOM 3589 N N . ALA B 1 72 ? 0.705 39.550 202.182 1.00 37.79 73 ALA B N 1
ATOM 3590 C CA . ALA B 1 72 ? 0.480 39.436 203.635 1.00 36.62 73 ALA B CA 1
ATOM 3591 C C . ALA B 1 72 ? 1.782 39.394 204.423 1.00 35.64 73 ALA B C 1
ATOM 3592 O O . ALA B 1 72 ? 1.811 40.023 205.501 1.00 35.60 73 ALA B O 1
ATOM 3594 N N . GLY B 1 73 ? 2.791 38.715 203.929 1.00 34.35 74 GLY B N 1
ATOM 3595 C CA . GLY B 1 73 ? 4.109 38.598 204.553 1.00 34.62 74 GLY B CA 1
ATOM 3596 C C . GLY B 1 73 ? 4.871 39.934 204.527 1.00 35.36 74 GLY B C 1
ATOM 3597 O O . GLY B 1 73 ? 5.533 40.332 205.506 1.00 35.27 74 GLY B O 1
ATOM 3598 N N . PHE B 1 74 ? 4.718 40.566 203.367 1.00 34.79 75 PHE B N 1
ATOM 3599 C CA . PHE B 1 74 ? 5.303 41.878 203.091 1.00 34.09 75 PHE B CA 1
ATOM 3600 C C . PHE B 1 74 ? 4.700 42.906 204.050 1.00 34.00 75 PHE B C 1
ATOM 3601 O O . PHE B 1 74 ? 5.442 43.717 204.634 1.00 33.11 75 PHE B O 1
ATOM 3609 N N . LYS B 1 75 ? 3.389 42.863 204.222 1.00 36.07 76 LYS B N 1
ATOM 3610 C CA . LYS B 1 75 ? 2.714 43.795 205.154 1.00 38.51 76 LYS B CA 1
ATOM 3611 C C . LYS B 1 75 ? 3.195 43.591 206.590 1.00 38.25 76 LYS B C 1
ATOM 3612 O O . LYS B 1 75 ? 3.370 44.586 207.322 1.00 38.29 76 LYS B O 1
ATOM 3618 N N . LYS B 1 76 ? 3.440 42.357 206.982 1.00 39.29 77 LYS B N 1
ATOM 3619 C CA . LYS B 1 76 ? 3.941 42.010 208.309 1.00 40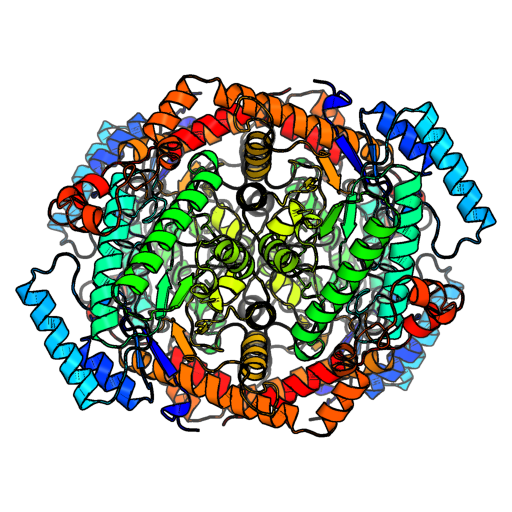.00 77 LYS B CA 1
ATOM 3620 C C . LYS B 1 76 ? 5.316 42.622 208.548 1.00 37.56 77 LYS B C 1
ATOM 3621 O O . LYS B 1 76 ? 5.518 43.155 209.650 1.00 37.24 77 LYS B O 1
ATOM 3627 N N . ALA B 1 77 ? 6.170 42.466 207.544 1.00 34.92 78 ALA B N 1
ATOM 3628 C CA . ALA B 1 77 ? 7.540 43.018 207.654 1.00 32.96 78 ALA B CA 1
ATOM 3629 C C . ALA B 1 77 ? 7.506 44.540 207.818 1.00 31.17 78 ALA B C 1
ATOM 3630 O O . ALA B 1 77 ? 8.288 45.050 208.640 1.00 28.96 78 ALA B O 1
ATOM 3632 N N . LEU B 1 78 ? 6.630 45.203 207.082 1.00 30.49 79 LEU B N 1
ATOM 3633 C CA . LEU B 1 78 ? 6.516 46.666 207.191 1.00 32.75 79 LEU B CA 1
ATOM 3634 C C . LEU B 1 78 ? 6.063 47.027 208.612 1.00 35.87 79 LEU B C 1
ATOM 3635 O O . LEU B 1 78 ? 6.516 47.973 209.277 1.00 36.55 79 LEU B O 1
ATOM 3640 N N . ASP B 1 79 ? 5.092 46.243 209.052 1.00 39.80 80 ASP B N 1
ATOM 3641 C CA . ASP B 1 79 ? 4.467 46.344 210.370 1.00 43.51 80 ASP B CA 1
ATOM 3642 C C . ASP B 1 79 ? 5.468 46.325 211.526 1.00 42.68 80 ASP B C 1
ATOM 3643 O O . ASP B 1 79 ? 5.527 47.185 212.391 1.00 42.61 80 ASP B O 1
ATOM 3648 N N . GLU B 1 80 ? 6.193 45.234 211.456 1.00 42.20 81 GLU B N 1
ATOM 3649 C CA . GLU B 1 80 ? 7.246 44.902 212.398 1.00 42.93 81 GLU B CA 1
ATOM 3650 C C . GLU B 1 80 ? 8.312 45.991 212.402 1.00 41.83 81 GLU B C 1
ATOM 3651 O O . GLU B 1 80 ? 8.752 46.432 213.483 1.00 42.16 81 GLU B O 1
ATOM 3657 N N . THR B 1 81 ? 8.701 46.424 211.196 1.00 38.42 82 THR B N 1
ATOM 3658 C CA . THR B 1 81 ? 9.757 47.422 211.054 1.00 34.25 82 THR B CA 1
ATOM 3659 C C . THR B 1 81 ? 9.387 48.886 211.100 1.00 32.62 82 THR B C 1
ATOM 3660 O O . THR B 1 81 ? 10.335 49.644 211.430 1.00 33.61 82 THR B O 1
ATOM 3664 N N . GLY B 1 82 ? 8.193 49.279 210.765 1.00 29.79 83 GLY B N 1
ATOM 3665 C CA . GLY B 1 82 ? 7.901 50.721 210.784 1.00 30.65 83 GLY B CA 1
ATOM 3666 C C . GLY B 1 82 ? 8.177 51.416 209.453 1.00 31.12 83 GLY B C 1
ATOM 3667 O O . GLY B 1 82 ? 8.067 52.661 209.374 1.00 32.46 83 GLY B O 1
ATOM 3668 N N . LEU B 1 83 ? 8.525 50.678 208.419 1.00 30.16 84 LEU B N 1
ATOM 3669 C CA . LEU B 1 83 ? 8.788 51.226 207.086 1.00 28.72 84 LEU B CA 1
ATOM 3670 C C . LEU B 1 83 ? 7.428 51.438 206.424 1.00 28.79 84 LEU B C 1
ATOM 3671 O O . LEU B 1 83 ? 6.497 50.671 206.705 1.00 30.40 84 LEU B O 1
ATOM 3676 N N . ILE B 1 84 ? 7.324 52.435 205.581 1.00 27.58 85 ILE B N 1
ATOM 3677 C CA . ILE B 1 84 ? 6.117 52.775 204.820 1.00 25.66 85 ILE B CA 1
ATOM 3678 C C . ILE B 1 84 ? 6.419 52.558 203.333 1.00 24.48 85 ILE B C 1
ATOM 3679 O O . ILE B 1 84 ? 7.604 52.310 203.033 1.00 24.25 85 ILE B O 1
ATOM 3684 N N . VAL B 1 85 ? 5.406 52.630 202.493 1.00 22.31 86 VAL B N 1
ATOM 3685 C CA . VAL B 1 85 ? 5.530 52.484 201.043 1.00 19.71 86 VAL B CA 1
ATOM 3686 C C . VAL B 1 85 ? 5.068 53.821 200.498 1.00 19.78 86 VAL B C 1
ATOM 3687 O O . VAL B 1 85 ? 3.868 53.964 200.318 1.00 22.90 86 VAL B O 1
ATOM 3691 N N . PRO B 1 86 ? 5.956 54.768 200.314 1.00 20.56 87 PRO B N 1
ATOM 3692 C CA . PRO B 1 86 ? 5.632 56.100 199.823 1.00 18.83 87 PRO B CA 1
ATOM 3693 C C . PRO B 1 86 ? 5.180 56.120 198.375 1.00 19.68 87 PRO B C 1
ATOM 3694 O O . PRO B 1 86 ? 4.381 57.015 198.041 1.00 20.65 87 PRO B O 1
ATOM 3698 N N . MET B 1 87 ? 5.721 55.176 197.617 1.00 19.51 88 MET B N 1
ATOM 3699 C CA . MET B 1 87 ? 5.413 55.175 196.166 1.00 18.77 88 MET B CA 1
ATOM 3700 C C . MET B 1 87 ? 5.367 53.764 195.631 1.00 17.80 88 MET B C 1
ATOM 3701 O O . MET B 1 87 ? 6.066 52.923 196.231 1.00 19.29 88 MET B O 1
ATOM 3706 N N . VAL B 1 88 ? 4.638 53.531 194.572 1.00 16.84 89 VAL B N 1
ATOM 3707 C CA . VAL B 1 88 ? 4.609 52.194 193.947 1.00 16.96 89 VAL B CA 1
ATOM 3708 C C . VAL B 1 88 ? 4.727 52.508 192.439 1.00 16.65 89 VAL B C 1
ATOM 3709 O O . VAL B 1 88 ? 4.383 53.628 192.027 1.00 16.68 89 VAL B O 1
ATOM 3713 N N . THR B 1 89 ? 5.147 51.494 191.710 1.00 17.18 90 THR B N 1
ATOM 3714 C CA . THR B 1 89 ? 5.293 51.671 190.246 1.00 16.90 90 THR B CA 1
ATOM 3715 C C . THR B 1 89 ? 4.921 50.369 189.561 1.00 17.76 90 THR B C 1
ATOM 3716 O O . THR B 1 89 ? 4.755 49.366 190.299 1.00 18.51 90 THR B O 1
ATOM 3720 N N . THR B 1 90 ? 4.789 50.370 188.254 1.00 17.21 91 THR B N 1
ATOM 3721 C CA . THR B 1 90 ? 4.382 49.166 187.524 1.00 19.19 91 THR B CA 1
ATOM 3722 C C . THR B 1 90 ? 5.423 48.787 186.475 1.00 19.51 91 THR B C 1
ATOM 3723 O O . THR B 1 90 ? 5.896 49.709 185.790 1.00 20.31 91 THR B O 1
ATOM 3727 N N . ASN B 1 91 ? 5.680 47.500 186.340 1.00 19.30 92 ASN B N 1
ATOM 3728 C CA . ASN B 1 91 ? 6.661 47.095 185.321 1.00 18.10 92 ASN B CA 1
ATOM 3729 C C . ASN B 1 91 ? 5.958 46.942 183.978 1.00 18.06 92 ASN B C 1
ATOM 3730 O O . ASN B 1 91 ? 5.223 45.942 183.823 1.00 17.95 92 ASN B O 1
ATOM 3735 N N . LEU B 1 92 ? 6.222 47.877 183.088 1.00 16.56 93 LEU B N 1
ATOM 3736 C CA . LEU B 1 92 ? 5.698 47.871 181.730 1.00 16.78 93 LEU B CA 1
ATOM 3737 C C . LEU B 1 92 ? 6.888 47.795 180.751 1.00 17.95 93 LEU B C 1
ATOM 3738 O O . LEU B 1 92 ? 6.800 48.352 179.628 1.00 17.84 93 LEU B O 1
ATOM 3743 N N . PHE B 1 93 ? 7.966 47.140 181.168 1.00 18.34 94 PHE B N 1
ATOM 3744 C CA . PHE B 1 93 ? 9.151 47.074 180.280 1.00 18.78 94 PHE B CA 1
ATOM 3745 C C . PHE B 1 93 ? 9.789 45.723 180.114 1.00 18.41 94 PHE B C 1
ATOM 3746 O O . PHE B 1 93 ? 10.380 45.494 179.040 1.00 18.11 94 PHE B O 1
ATOM 3754 N N . THR B 1 94 ? 9.681 44.836 181.082 1.00 18.53 95 THR B N 1
ATOM 3755 C CA . THR B 1 94 ? 10.314 43.510 181.010 1.00 18.87 95 THR B CA 1
ATOM 3756 C C . THR B 1 94 ? 9.753 42.452 180.099 1.00 18.89 95 THR B C 1
ATOM 3757 O O . THR B 1 94 ? 10.493 41.895 179.247 1.00 19.89 95 THR B O 1
ATOM 3761 N N . HIS B 1 95 ? 8.486 42.139 180.273 1.00 19.30 96 HIS B N 1
ATOM 3762 C CA . HIS B 1 95 ? 7.862 41.081 179.447 1.00 19.22 96 HIS B CA 1
ATOM 3763 C C . HIS B 1 95 ? 7.915 41.369 177.973 1.00 18.93 96 HIS B C 1
ATOM 3764 O O . HIS B 1 95 ? 7.675 42.543 177.628 1.00 20.71 96 HIS B O 1
ATOM 3771 N N . PRO B 1 96 ? 8.186 40.396 177.109 1.00 17.90 97 PRO B N 1
ATOM 3772 C CA . PRO B 1 96 ? 8.228 40.566 175.661 1.00 16.78 97 PRO B CA 1
ATOM 3773 C C . PRO B 1 96 ? 7.053 41.301 175.033 1.00 18.98 97 PRO B C 1
ATOM 3774 O O . PRO B 1 96 ? 7.213 42.009 174.007 1.00 19.42 97 PRO B O 1
ATOM 3778 N N . VAL B 1 97 ? 5.852 41.172 175.573 1.00 20.06 98 VAL B N 1
ATOM 3779 C CA . VAL B 1 97 ? 4.648 41.843 175.078 1.00 19.68 98 VAL B CA 1
ATOM 3780 C C . VAL B 1 97 ? 4.825 43.366 175.034 1.00 20.57 98 VAL B C 1
ATOM 3781 O O . VAL B 1 97 ? 4.214 44.027 174.156 1.00 22.63 98 VAL B O 1
ATOM 3785 N N . PHE B 1 98 ? 5.605 43.966 175.913 1.00 20.04 99 PHE B N 1
ATOM 3786 C CA . PHE B 1 98 ? 5.872 45.411 175.969 1.00 18.08 99 PHE B CA 1
ATOM 3787 C C . PHE B 1 98 ? 7.083 45.847 175.130 1.00 17.39 99 PHE B C 1
ATOM 3788 O O . PHE B 1 98 ? 7.544 46.975 175.334 1.00 18.00 99 PHE B O 1
ATOM 3796 N N . LYS B 1 99 ? 7.567 45.057 174.201 1.00 17.09 100 LYS B N 1
ATOM 3797 C CA . LYS B 1 99 ? 8.738 45.372 173.390 1.00 16.82 100 LYS B CA 1
ATOM 3798 C C . LYS B 1 99 ? 8.612 46.676 172.628 1.00 17.08 100 LYS B C 1
ATOM 3799 O O . LYS B 1 99 ? 9.663 47.333 172.387 1.00 17.32 100 LYS B O 1
ATOM 3805 N N . ASP B 1 100 ? 7.394 47.052 172.284 1.00 15.74 101 ASP B N 1
ATOM 3806 C CA . ASP B 1 100 ? 7.110 48.310 171.568 1.00 14.22 101 ASP B CA 1
ATOM 3807 C C . ASP B 1 100 ? 6.432 49.362 172.456 1.00 13.39 101 ASP B C 1
ATOM 3808 O O . ASP B 1 100 ? 5.977 50.414 171.950 1.00 14.19 101 ASP B O 1
ATOM 3813 N N . GLY B 1 101 ? 6.374 49.066 173.717 1.00 13.18 102 GLY B N 1
ATOM 3814 C CA . GLY B 1 101 ? 5.800 49.927 174.727 1.00 15.16 102 GLY B CA 1
ATOM 3815 C C . GLY B 1 101 ? 4.593 49.266 175.392 1.00 16.50 102 GLY B C 1
ATOM 3816 O O . GLY B 1 101 ? 4.222 48.162 175.013 1.00 18.14 102 GLY B O 1
ATOM 3817 N N . GLY B 1 102 ? 4.084 49.984 176.362 1.00 15.33 103 GLY B N 1
ATOM 3818 C CA . GLY B 1 102 ? 2.909 49.617 177.136 1.00 15.06 103 GLY B CA 1
ATOM 3819 C C . GLY B 1 102 ? 1.746 50.492 176.603 1.00 16.60 103 GLY B C 1
ATOM 3820 O O . GLY B 1 102 ? 1.005 50.138 175.675 1.00 17.20 103 GLY B O 1
ATOM 3821 N N . PHE B 1 103 ? 1.631 51.675 177.183 1.00 15.38 104 PHE B N 1
ATOM 3822 C CA . PHE B 1 103 ? 0.641 52.664 176.846 1.00 15.73 104 PHE B CA 1
ATOM 3823 C C . PHE B 1 103 ? 0.670 53.135 175.384 1.00 17.63 104 PHE B C 1
ATOM 3824 O O . PHE B 1 103 ? -0.410 53.579 174.901 1.00 19.03 104 PHE B O 1
ATOM 3832 N N . THR B 1 104 ? 1.819 53.113 174.731 1.00 16.24 105 THR B N 1
ATOM 3833 C CA . THR B 1 104 ? 1.888 53.587 173.345 1.00 13.81 105 THR B CA 1
ATOM 3834 C C . THR B 1 104 ? 2.354 52.512 172.391 1.00 14.64 105 THR B C 1
ATOM 3835 O O . THR B 1 104 ? 2.901 52.893 171.348 1.00 14.38 105 THR B O 1
ATOM 3839 N N . SER B 1 105 ? 2.146 51.253 172.750 1.00 14.33 106 SER B N 1
ATOM 3840 C CA . SER B 1 105 ? 2.494 50.167 171.813 1.00 15.91 106 SER B CA 1
ATOM 3841 C C . SER B 1 105 ? 1.678 50.361 170.527 1.00 17.30 106 SER B C 1
ATOM 3842 O O . SER B 1 105 ? 0.512 50.825 170.640 1.00 18.59 106 SER B O 1
ATOM 3845 N N . ASN B 1 106 ? 2.209 50.052 169.354 1.00 16.60 107 ASN B N 1
ATOM 3846 C CA . ASN B 1 106 ? 1.496 50.195 168.073 1.00 15.68 107 ASN B CA 1
ATOM 3847 C C . ASN B 1 106 ? 0.267 49.272 168.163 1.00 17.49 107 ASN B C 1
ATOM 3848 O O . ASN B 1 106 ? -0.808 49.552 167.625 1.00 19.27 107 ASN B O 1
ATOM 3853 N N . ASP B 1 107 ? 0.418 48.177 168.853 1.00 18.41 108 ASP B N 1
ATOM 3854 C CA . ASP B 1 107 ? -0.594 47.169 169.089 1.00 19.08 108 ASP B CA 1
ATOM 3855 C C . ASP B 1 107 ? -1.575 47.598 170.180 1.00 19.08 108 ASP B C 1
ATOM 3856 O O . ASP B 1 107 ? -1.226 47.663 171.389 1.00 20.03 108 ASP B O 1
ATOM 3861 N N . ARG B 1 108 ? -2.800 47.801 169.704 1.00 19.25 109 ARG B N 1
ATOM 3862 C CA . ARG B 1 108 ? -3.917 48.220 170.589 1.00 20.72 109 ARG B CA 1
ATOM 3863 C C . ARG B 1 108 ? -4.241 47.289 171.750 1.00 19.63 109 ARG B C 1
ATOM 3864 O O . ARG B 1 108 ? -4.593 47.755 172.871 1.00 19.03 109 ARG B O 1
ATOM 3872 N N . SER B 1 109 ? -4.073 45.999 171.488 1.00 18.97 110 SER B N 1
ATOM 3873 C CA . SER B 1 109 ? -4.349 44.986 172.536 1.00 20.41 110 SER B CA 1
ATOM 3874 C C . SER B 1 109 ? -3.339 45.119 173.667 1.00 20.16 110 SER B C 1
ATOM 3875 O O . SER B 1 109 ? -3.691 44.879 174.838 1.00 20.63 110 SER B O 1
ATOM 3878 N N . VAL B 1 110 ? -2.116 45.540 173.321 1.00 19.67 111 VAL B N 1
ATOM 3879 C CA . VAL B 1 110 ? -1.088 45.729 174.351 1.00 18.05 111 VAL B CA 1
ATOM 3880 C C . VAL B 1 110 ? -1.424 46.947 175.192 1.00 18.12 111 VAL B C 1
ATOM 3881 O O . VAL B 1 110 ? -1.250 46.875 176.425 1.00 20.72 111 VAL B O 1
ATOM 3885 N N . ARG B 1 111 ? -1.903 47.991 174.559 1.00 18.31 112 ARG B N 1
ATOM 3886 C CA . ARG B 1 111 ? -2.245 49.221 175.312 1.00 17.23 112 ARG B CA 1
ATOM 3887 C C . ARG B 1 111 ? -3.314 48.939 176.344 1.00 18.88 112 ARG B C 1
ATOM 3888 O O . ARG B 1 111 ? -3.213 49.466 177.468 1.00 18.77 112 ARG B O 1
ATOM 3896 N N . ARG B 1 112 ? -4.293 48.124 175.950 1.00 20.69 113 ARG B N 1
ATOM 3897 C CA . ARG B 1 112 ? -5.428 47.780 176.860 1.00 20.28 113 ARG B CA 1
ATOM 3898 C C . ARG B 1 112 ? -4.924 46.968 178.039 1.00 20.40 113 ARG B C 1
ATOM 3899 O O . ARG B 1 112 ? -5.299 47.219 179.198 1.00 20.77 113 ARG B O 1
ATOM 3907 N N . TYR B 1 113 ? -4.057 46.013 177.746 1.00 19.96 114 TYR B N 1
ATOM 3908 C CA . TYR B 1 113 ? -3.433 45.154 178.761 1.00 19.09 114 TYR B CA 1
ATOM 3909 C C . TYR B 1 113 ? -2.615 45.991 179.734 1.00 19.72 114 TYR B C 1
ATOM 3910 O O . TYR B 1 113 ? -2.702 45.865 180.977 1.00 20.58 114 TYR B O 1
ATOM 3919 N N . ALA B 1 114 ? -1.826 46.921 179.210 1.00 19.61 115 ALA B N 1
ATOM 3920 C CA . ALA B 1 114 ? -0.978 47.823 180.028 1.00 18.97 115 ALA B CA 1
ATOM 3921 C C . ALA B 1 114 ? -1.793 48.606 181.053 1.00 19.40 115 ALA B C 1
ATOM 3922 O O . ALA B 1 114 ? -1.411 48.736 182.238 1.00 20.08 115 ALA B O 1
ATOM 3924 N N . ILE B 1 115 ? -2.925 49.152 180.594 1.00 20.32 116 ILE B N 1
ATOM 3925 C CA . ILE B 1 115 ? -3.798 49.911 181.497 1.00 21.41 116 ILE B CA 1
ATOM 3926 C C . ILE B 1 115 ? -4.276 48.979 182.627 1.00 22.92 116 ILE B C 1
ATOM 3927 O O . ILE B 1 115 ? -4.179 49.351 183.831 1.00 23.99 116 ILE B O 1
ATOM 3932 N N . ARG B 1 116 ? -4.743 47.784 182.251 1.00 21.22 117 ARG B N 1
ATOM 3933 C CA . ARG B 1 116 ? -5.238 46.799 183.223 1.00 20.92 117 ARG B CA 1
ATOM 3934 C C . ARG B 1 116 ? -4.159 46.490 184.269 1.00 21.00 117 ARG B C 1
ATOM 3935 O O . ARG B 1 116 ? -4.443 46.493 185.495 1.00 21.09 117 ARG B O 1
ATOM 3943 N N . LYS B 1 117 ? -2.948 46.249 183.785 1.00 18.60 118 LYS B N 1
ATOM 3944 C CA . LYS B 1 117 ? -1.833 45.940 184.682 1.00 17.52 118 LYS B CA 1
ATOM 3945 C C . LYS B 1 117 ? -1.611 47.103 185.633 1.00 17.81 118 LYS B C 1
ATOM 3946 O O . LYS B 1 117 ? -1.336 46.826 186.817 1.00 18.52 118 LYS B O 1
ATOM 3952 N N . VAL B 1 118 ? -1.757 48.346 185.207 1.00 17.65 119 VAL B N 1
ATOM 3953 C CA . VAL B 1 118 ? -1.541 49.465 186.132 1.00 18.57 119 VAL B CA 1
ATOM 3954 C C . VAL B 1 118 ? -2.667 49.622 187.148 1.00 20.86 119 VAL B C 1
ATOM 3955 O O . VAL B 1 118 ? -2.424 49.912 188.352 1.00 22.06 119 VAL B O 1
ATOM 3959 N N . LEU B 1 119 ? -3.904 49.455 186.694 1.00 21.42 120 LEU B N 1
ATOM 3960 C CA . LEU B 1 119 ? -5.072 49.617 187.603 1.00 20.98 120 LEU B CA 1
ATOM 3961 C C . LEU B 1 119 ? -4.859 48.722 188.810 1.00 20.69 120 LEU B C 1
ATOM 3962 O O . LEU B 1 119 ? -5.022 49.135 189.967 1.00 22.02 120 LEU B O 1
ATOM 3967 N N . ARG B 1 120 ? -4.458 47.504 188.517 1.00 21.66 121 ARG B N 1
ATOM 3968 C CA . ARG B 1 120 ? -4.209 46.494 189.555 1.00 23.00 121 ARG B CA 1
ATOM 3969 C C . ARG B 1 120 ? -3.173 46.903 190.577 1.00 22.61 121 ARG B C 1
ATOM 3970 O O . ARG B 1 120 ? -3.346 46.640 191.784 1.00 22.85 121 ARG B O 1
ATOM 3978 N N . GLN B 1 121 ? -2.111 47.541 190.115 1.00 22.15 122 GLN B N 1
ATOM 3979 C CA . GLN B 1 121 ? -1.035 48.025 191.002 1.00 20.41 122 GLN B CA 1
ATOM 3980 C C . GLN B 1 121 ? -1.559 49.223 191.785 1.00 20.77 122 GLN B C 1
ATOM 3981 O O . GLN B 1 121 ? -1.168 49.438 192.946 1.00 21.55 122 GLN B O 1
ATOM 3987 N N . MET B 1 122 ? -2.425 50.023 191.172 1.00 21.18 123 MET B N 1
ATOM 3988 C CA . MET B 1 122 ? -3.004 51.179 191.875 1.00 21.73 123 MET B CA 1
ATOM 3989 C C . MET B 1 122 ? -3.772 50.641 193.094 1.00 22.28 123 MET B C 1
ATOM 3990 O O . MET B 1 122 ? -3.674 51.263 194.174 1.00 23.64 123 MET B O 1
ATOM 3995 N N . ASP B 1 123 ? -4.480 49.535 192.911 1.00 22.37 124 ASP B N 1
ATOM 3996 C CA . ASP B 1 123 ? -5.257 48.960 194.037 1.00 22.87 124 ASP B CA 1
ATOM 3997 C C . ASP B 1 123 ? -4.322 48.533 195.170 1.00 23.33 124 ASP B C 1
ATOM 3998 O O . ASP B 1 123 ? -4.586 48.903 196.334 1.00 24.48 124 ASP B O 1
ATOM 4003 N N . LEU B 1 124 ? -3.280 47.811 194.803 1.00 22.66 125 LEU B N 1
ATOM 4004 C CA . LEU B 1 124 ? -2.313 47.347 195.812 1.00 23.24 125 LEU B CA 1
ATOM 4005 C C . LEU B 1 124 ? -1.634 48.519 196.507 1.00 24.57 125 LEU B C 1
ATOM 4006 O O . LEU B 1 124 ? -1.343 48.502 197.724 1.00 25.92 125 LEU B O 1
ATOM 4011 N N . GLY B 1 125 ? -1.360 49.537 195.707 1.00 24.44 126 GLY B N 1
ATOM 4012 C CA . GLY B 1 125 ? -0.699 50.751 196.186 1.00 24.81 126 GLY B CA 1
ATOM 4013 C C . GLY B 1 125 ? -1.583 51.429 197.215 1.00 26.92 126 GLY B C 1
ATOM 4014 O O . GLY B 1 125 ? -1.116 51.784 198.294 1.00 27.04 126 GLY B O 1
ATOM 4015 N N . ALA B 1 126 ? -2.838 51.627 196.852 1.00 29.40 127 ALA B N 1
ATOM 4016 C CA . ALA B 1 126 ? -3.848 52.280 197.717 1.00 29.93 127 ALA B CA 1
ATOM 4017 C C . ALA B 1 126 ? -3.961 51.519 199.039 1.00 30.24 127 ALA B C 1
ATOM 4018 O O . ALA B 1 126 ? -4.007 52.079 200.133 1.00 30.22 127 ALA B O 1
ATOM 4020 N N . GLU B 1 127 ? -3.984 50.217 198.936 1.00 31.81 128 GLU B N 1
ATOM 4021 C CA . GLU B 1 127 ? -4.053 49.324 200.084 1.00 34.36 128 GLU B CA 1
ATOM 4022 C C . GLU B 1 127 ? -2.848 49.399 201.004 1.00 34.15 128 GLU B C 1
ATOM 4023 O O . GLU B 1 127 ? -3.014 49.204 202.230 1.00 35.89 128 GLU B O 1
ATOM 4029 N N . LEU B 1 128 ? -1.657 49.668 200.486 1.00 33.15 129 LEU B N 1
ATOM 4030 C CA . LEU B 1 128 ? -0.430 49.782 201.286 1.00 30.16 129 LEU B CA 1
ATOM 4031 C C . LEU B 1 128 ? -0.188 51.202 201.783 1.00 30.09 129 LEU B C 1
ATOM 4032 O O . LEU B 1 128 ? 0.775 51.446 202.540 1.00 31.57 129 LEU B O 1
ATOM 4037 N N . GLY B 1 129 ? -1.000 52.182 201.420 1.00 29.65 130 GLY B N 1
ATOM 4038 C CA . GLY B 1 129 ? -0.865 53.569 201.845 1.00 28.21 130 GLY B CA 1
ATOM 4039 C C . GLY B 1 129 ? 0.022 54.457 200.986 1.00 29.30 130 GLY B C 1
ATOM 4040 O O . GLY B 1 129 ? 0.332 55.586 201.419 1.00 29.70 130 GLY B O 1
ATOM 4041 N N . ALA B 1 130 ? 0.405 54.000 199.800 1.00 28.08 131 ALA B N 1
ATOM 4042 C CA . ALA B 1 130 ? 1.253 54.786 198.900 1.00 27.49 131 ALA B CA 1
ATOM 4043 C C . ALA B 1 130 ? 0.526 56.064 198.502 1.00 27.77 131 ALA B C 1
ATOM 4044 O O . ALA B 1 130 ? -0.704 56.112 198.304 1.00 28.67 131 ALA B O 1
ATOM 4046 N N . LYS B 1 131 ? 1.298 57.125 198.357 1.00 28.16 132 LYS B N 1
ATOM 4047 C CA . LYS B 1 131 ? 0.751 58.416 197.935 1.00 30.00 132 LYS B CA 1
ATOM 4048 C C . LYS B 1 131 ? 1.019 58.754 196.475 1.00 26.62 132 LYS B C 1
ATOM 4049 O O . LYS B 1 131 ? 0.343 59.613 195.894 1.00 25.11 132 LYS B O 1
ATOM 4055 N N . THR B 1 132 ? 2.041 58.140 195.900 1.00 24.19 133 THR B N 1
ATOM 4056 C CA . THR B 1 132 ? 2.459 58.419 194.535 1.00 20.67 133 THR B CA 1
ATOM 4057 C C . THR B 1 132 ? 2.550 57.210 193.643 1.00 19.63 133 THR B C 1
ATOM 4058 O O . THR B 1 132 ? 3.019 56.180 194.130 1.00 20.76 133 THR B O 1
ATOM 4062 N N . LEU B 1 133 ? 2.128 57.378 192.416 1.00 18.76 134 LEU B N 1
ATOM 4063 C CA . LEU B 1 133 ? 2.240 56.323 191.410 1.00 18.87 134 LEU B CA 1
ATOM 4064 C C . LEU B 1 133 ? 3.307 56.880 190.429 1.00 18.52 134 LEU B C 1
ATOM 4065 O O . LEU B 1 133 ? 3.027 57.925 189.819 1.00 18.24 134 LEU B O 1
ATOM 4070 N N . VAL B 1 134 ? 4.432 56.223 190.325 1.00 18.62 135 VAL B N 1
ATOM 4071 C CA . VAL B 1 134 ? 5.477 56.674 189.394 1.00 18.28 135 VAL B CA 1
ATOM 4072 C C . VAL B 1 134 ? 5.206 55.939 188.072 1.00 19.12 135 VAL B C 1
ATOM 4073 O O . VAL B 1 134 ? 4.899 54.734 188.100 1.00 20.78 135 VAL B O 1
ATOM 4077 N N . LEU B 1 135 ? 5.322 56.671 186.975 1.00 18.30 136 LEU B N 1
ATOM 4078 C CA . LEU B 1 135 ? 5.099 56.064 185.660 1.00 17.27 136 LEU B CA 1
ATOM 4079 C C . LEU B 1 135 ? 6.377 56.254 184.838 1.00 18.16 136 LEU B C 1
ATOM 4080 O O . LEU B 1 135 ? 6.684 57.397 184.483 1.00 17.37 136 LEU B O 1
ATOM 4085 N N . TRP B 1 136 ? 7.045 55.140 184.593 1.00 19.20 137 TRP B N 1
ATOM 4086 C CA . TRP B 1 136 ? 8.275 55.138 183.770 1.00 21.14 137 TRP B CA 1
ATOM 4087 C C . TRP B 1 136 ? 7.986 54.414 182.447 1.00 19.98 137 TRP B C 1
ATOM 4088 O O . TRP B 1 136 ? 7.818 53.177 182.374 1.00 22.51 137 TRP B O 1
ATOM 4099 N N . GLY B 1 137 ? 7.896 55.180 181.384 1.00 19.22 138 GLY B N 1
ATOM 4100 C CA . GLY B 1 137 ? 7.615 54.634 180.049 1.00 19.13 138 GLY B CA 1
ATOM 4101 C C . GLY B 1 137 ? 8.905 54.261 179.325 1.00 18.94 138 GLY B C 1
ATOM 4102 O O . GLY B 1 137 ? 9.155 54.832 178.255 1.00 21.05 138 GLY B O 1
ATOM 4103 N N . GLY B 1 138 ? 9.665 53.348 179.878 1.00 18.06 139 GLY B N 1
ATOM 4104 C CA . GLY B 1 138 ? 10.919 52.847 179.375 1.00 16.47 139 GLY B CA 1
ATOM 4105 C C . GLY B 1 138 ? 10.882 52.272 177.982 1.00 16.36 139 GLY B C 1
ATOM 4106 O O . GLY B 1 138 ? 11.906 52.327 177.293 1.00 16.82 139 GLY B O 1
ATOM 4107 N N . ARG B 1 139 ? 9.770 51.712 177.549 1.00 16.37 140 ARG B N 1
ATOM 4108 C CA . ARG B 1 139 ? 9.613 51.132 176.214 1.00 14.65 140 ARG B CA 1
ATOM 4109 C C . ARG B 1 139 ? 8.805 52.023 175.270 1.00 14.73 140 ARG B C 1
ATOM 4110 O O . ARG B 1 139 ? 8.571 51.648 174.108 1.00 15.57 140 ARG B O 1
ATOM 4118 N N . GLU B 1 140 ? 8.444 53.211 175.710 1.00 13.84 141 GLU B N 1
ATOM 4119 C CA . GLU B 1 140 ? 7.694 54.170 174.907 1.00 12.53 141 GLU B CA 1
ATOM 4120 C C . GLU B 1 140 ? 8.696 54.913 174.033 1.00 11.71 141 GLU B C 1
ATOM 4121 O O . GLU B 1 140 ? 9.411 55.767 174.582 1.00 12.12 141 GLU B O 1
ATOM 4127 N N . GLY B 1 141 ? 8.750 54.646 172.733 1.00 10.68 142 GLY B N 1
ATOM 4128 C CA . GLY B 1 141 ? 9.702 55.369 171.885 1.00 10.03 142 GLY B CA 1
ATOM 4129 C C . GLY B 1 141 ? 9.917 54.550 170.609 1.00 11.97 142 GLY B C 1
ATOM 4130 O O . GLY B 1 141 ? 8.964 53.901 170.188 1.00 13.22 142 GLY B O 1
ATOM 4131 N N . ALA B 1 142 ? 11.133 54.621 170.089 1.00 10.17 143 ALA B N 1
ATOM 4132 C CA . ALA B 1 142 ? 11.387 53.904 168.844 1.00 10.75 143 ALA B CA 1
ATOM 4133 C C . ALA B 1 142 ? 12.876 53.831 168.561 1.00 12.23 143 ALA B C 1
ATOM 4134 O O . ALA B 1 142 ? 13.628 54.591 169.180 1.00 11.52 143 ALA B O 1
ATOM 4136 N N . GLU B 1 143 ? 13.211 52.984 167.610 1.00 13.01 144 GLU B N 1
ATOM 4137 C CA . GLU B 1 143 ? 14.584 52.829 167.137 1.00 13.18 144 GLU B CA 1
ATOM 4138 C C . GLU B 1 143 ? 14.662 53.514 165.762 1.00 13.92 144 GLU B C 1
ATOM 4139 O O . GLU B 1 143 ? 15.746 53.934 165.317 1.00 14.59 144 GLU B O 1
ATOM 4145 N N . TYR B 1 144 ? 13.501 53.590 165.115 1.00 13.28 145 TYR B N 1
ATOM 4146 C CA . TYR B 1 144 ? 13.359 54.160 163.759 1.00 13.13 145 TYR B CA 1
ATOM 4147 C C . TYR B 1 144 ? 12.237 55.182 163.711 1.00 14.44 145 TYR B C 1
ATOM 4148 O O . TYR B 1 144 ? 11.140 54.883 164.204 1.00 15.65 145 TYR B O 1
ATOM 4157 N N . ASP B 1 145 ? 12.451 56.345 163.127 1.00 13.59 146 ASP B N 1
ATOM 4158 C CA . ASP B 1 145 ? 11.501 57.426 163.044 1.00 15.78 146 ASP B CA 1
ATOM 4159 C C . ASP B 1 145 ? 10.189 57.072 162.336 1.00 16.21 146 ASP B C 1
ATOM 4160 O O . ASP B 1 145 ? 9.187 57.613 162.810 1.00 16.46 146 ASP B O 1
ATOM 4165 N N . SER B 1 146 ? 10.246 56.285 161.281 1.00 14.33 147 SER B N 1
ATOM 4166 C CA . SER B 1 146 ? 8.984 56.004 160.582 1.00 14.41 147 SER B CA 1
ATOM 4167 C C . SER B 1 146 ? 8.154 54.982 161.331 1.00 15.39 147 SER B C 1
ATOM 4168 O O . SER B 1 146 ? 7.003 54.781 160.887 1.00 17.27 147 SER B O 1
ATOM 4171 N N . ALA B 1 147 ? 8.666 54.398 162.393 1.00 14.86 148 ALA B N 1
ATOM 4172 C CA . ALA B 1 147 ? 7.878 53.376 163.098 1.00 14.68 148 ALA B CA 1
ATOM 4173 C C . ALA B 1 147 ? 6.929 53.832 164.183 1.00 14.85 148 ALA B C 1
ATOM 4174 O O . ALA B 1 147 ? 6.210 52.970 164.737 1.00 15.38 148 ALA B O 1
ATOM 4176 N N . LYS B 1 148 ? 6.940 55.112 164.504 1.00 15.07 149 LYS B N 1
ATOM 4177 C CA . LYS B 1 148 ? 6.096 55.586 165.618 1.00 14.83 149 LYS B CA 1
ATOM 4178 C C . LYS B 1 148 ? 5.539 56.955 165.317 1.00 14.87 149 LYS B C 1
ATOM 4179 O O . LYS B 1 148 ? 6.350 57.831 165.055 1.00 13.81 149 LYS B O 1
ATOM 4185 N N . ASP B 1 149 ? 4.238 57.071 165.356 1.00 16.61 150 ASP B N 1
ATOM 4186 C CA . ASP B 1 149 ? 3.610 58.389 165.108 1.00 16.87 150 ASP B CA 1
ATOM 4187 C C . ASP B 1 149 ? 3.668 59.040 166.490 1.00 16.47 150 ASP B C 1
ATOM 4188 O O . ASP B 1 149 ? 2.903 58.589 167.375 1.00 16.01 150 ASP B O 1
ATOM 4193 N N . VAL B 1 150 ? 4.554 60.010 166.667 1.00 15.48 151 VAL B N 1
ATOM 4194 C CA . VAL B 1 150 ? 4.689 60.614 168.013 1.00 14.47 151 VAL B CA 1
ATOM 4195 C C . VAL B 1 150 ? 3.434 61.295 168.523 1.00 14.84 151 VAL B C 1
ATOM 4196 O O . VAL B 1 150 ? 3.066 61.217 169.714 1.00 14.26 151 VAL B O 1
ATOM 4200 N N . SER B 1 151 ? 2.781 61.995 167.625 1.00 14.91 152 SER B N 1
ATOM 4201 C CA . SER B 1 151 ? 1.531 62.728 167.966 1.00 14.42 152 SER B CA 1
ATOM 4202 C C . SER B 1 151 ? 0.479 61.745 168.461 1.00 15.13 152 SER B C 1
ATOM 4203 O O . SER B 1 151 ? -0.115 61.896 169.541 1.00 14.78 152 SER B O 1
ATOM 4206 N N . ALA B 1 152 ? 0.285 60.647 167.750 1.00 14.26 153 ALA B N 1
ATOM 4207 C CA . ALA B 1 152 ? -0.657 59.606 168.131 1.00 14.75 153 ALA B CA 1
ATOM 4208 C C . ALA B 1 152 ? -0.239 58.996 169.459 1.00 15.39 153 ALA B C 1
ATOM 4209 O O . ALA B 1 152 ? -1.099 58.625 170.293 1.00 17.45 153 ALA B O 1
ATOM 4211 N N . ALA B 1 153 ? 1.070 58.821 169.630 1.00 15.16 154 ALA B N 1
ATOM 4212 C CA . ALA B 1 153 ? 1.577 58.200 170.869 1.00 13.30 154 ALA B CA 1
ATOM 4213 C C . ALA B 1 153 ? 1.286 59.149 172.014 1.00 13.62 154 ALA B C 1
ATOM 4214 O O . ALA B 1 153 ? 0.970 58.650 173.100 1.00 14.56 154 ALA B O 1
ATOM 4216 N N . LEU B 1 154 ? 1.387 60.460 171.811 1.00 13.33 155 LEU B N 1
ATOM 4217 C CA . LEU B 1 154 ? 1.110 61.402 172.922 1.00 14.15 155 LEU B CA 1
ATOM 4218 C C . LEU B 1 154 ? -0.387 61.364 173.252 1.00 15.51 155 LEU B C 1
ATOM 4219 O O . LEU B 1 154 ? -0.795 61.486 174.425 1.00 15.28 155 LEU B O 1
ATOM 4224 N N . ASP B 1 155 ? -1.195 61.160 172.214 1.00 15.77 156 ASP B N 1
ATOM 4225 C CA . ASP B 1 155 ? -2.652 61.075 172.414 1.00 16.11 156 ASP B CA 1
ATOM 4226 C C . ASP B 1 155 ? -2.998 59.867 173.271 1.00 16.74 156 ASP B C 1
ATOM 4227 O O . ASP B 1 155 ? -3.835 60.007 174.155 1.00 17.80 156 ASP B O 1
ATOM 4232 N N . ARG B 1 156 ? -2.366 58.742 172.962 1.00 17.01 157 ARG B N 1
ATOM 4233 C CA . ARG B 1 156 ? -2.608 57.482 173.661 1.00 15.82 157 ARG B CA 1
ATOM 4234 C C . ARG B 1 156 ? -2.086 57.471 175.074 1.00 18.27 157 ARG B C 1
ATOM 4235 O O . ARG B 1 156 ? -2.672 56.753 175.905 1.00 19.31 157 ARG B O 1
ATOM 4243 N N . TYR B 1 157 ? -1.021 58.211 175.316 1.00 18.74 158 TYR B N 1
ATOM 4244 C CA . TYR B 1 157 ? -0.353 58.335 176.626 1.00 17.98 158 TYR B CA 1
ATOM 4245 C C . TYR B 1 157 ? -1.288 59.150 177.510 1.00 17.38 158 TYR B C 1
ATOM 4246 O O . TYR B 1 157 ? -1.599 58.823 178.670 1.00 18.94 158 TYR B O 1
ATOM 4255 N N . ARG B 1 158 ? -1.800 60.240 176.963 1.00 17.26 159 ARG B N 1
ATOM 4256 C CA . ARG B 1 158 ? -2.732 61.150 177.629 1.00 17.20 159 ARG B CA 1
ATOM 4257 C C . ARG B 1 158 ? -4.027 60.407 177.952 1.00 17.19 159 ARG B C 1
ATOM 4258 O O . ARG B 1 158 ? -4.555 60.451 179.069 1.00 18.03 159 ARG B O 1
ATOM 4266 N N . GLU B 1 159 ? -4.508 59.704 176.951 1.00 18.32 160 GLU B N 1
ATOM 4267 C CA . GLU B 1 159 ? -5.740 58.895 177.053 1.00 19.65 160 GLU B CA 1
ATOM 4268 C C . GLU B 1 159 ? -5.652 57.918 178.216 1.00 21.07 160 GLU B C 1
ATOM 4269 O O . GLU B 1 159 ? -6.619 57.788 178.989 1.00 23.32 160 GLU B O 1
ATOM 4275 N N . ALA B 1 160 ? -4.526 57.247 178.377 1.00 20.78 161 ALA B N 1
ATOM 4276 C CA . ALA B 1 160 ? -4.302 56.300 179.457 1.00 20.01 161 ALA B CA 1
ATOM 4277 C C . ALA B 1 160 ? -4.177 57.039 180.782 1.00 20.25 161 ALA B C 1
ATOM 4278 O O . ALA B 1 160 ? -4.780 56.512 181.730 1.00 21.10 161 ALA B O 1
ATOM 4280 N N . LEU B 1 161 ? -3.470 58.146 180.859 1.00 19.57 162 LEU B N 1
ATOM 4281 C CA . LEU B 1 161 ? -3.339 58.843 182.151 1.00 19.71 162 LEU B CA 1
ATOM 4282 C C . LEU B 1 161 ? -4.656 59.448 182.645 1.00 19.98 162 LEU B C 1
ATOM 4283 O O . LEU B 1 161 ? -4.941 59.477 183.855 1.00 18.95 162 LEU B O 1
ATOM 4288 N N . ASN B 1 162 ? -5.434 59.980 181.719 1.00 20.84 163 ASN B N 1
ATOM 4289 C CA . ASN B 1 162 ? -6.731 60.594 182.049 1.00 20.97 163 ASN B CA 1
ATOM 4290 C C . ASN B 1 162 ? -7.599 59.578 182.793 1.00 21.77 163 ASN B C 1
ATOM 4291 O O . ASN B 1 162 ? -8.233 59.915 183.814 1.00 22.73 163 ASN B O 1
ATOM 4296 N N . LEU B 1 163 ? -7.606 58.364 182.267 1.00 22.13 164 LEU B N 1
ATOM 4297 C CA . LEU B 1 163 ? -8.358 57.243 182.826 1.00 22.93 164 LEU B CA 1
ATOM 4298 C C . LEU B 1 163 ? -7.884 56.859 184.225 1.00 25.25 164 LEU B C 1
ATOM 4299 O O . LEU B 1 163 ? -8.733 56.649 185.127 1.00 26.12 164 LEU B O 1
ATOM 4304 N N . LEU B 1 164 ? -6.571 56.768 184.432 1.00 25.21 165 LEU B N 1
ATOM 4305 C CA . LEU B 1 164 ? -6.016 56.422 185.738 1.00 23.04 165 LEU B CA 1
ATOM 4306 C C . LEU B 1 164 ? -6.425 57.480 186.765 1.00 22.66 165 LEU B C 1
ATOM 4307 O O . LEU B 1 164 ? -6.671 57.106 187.915 1.00 21.39 165 LEU B O 1
ATOM 4312 N N . ALA B 1 165 ? -6.442 58.742 186.354 1.00 23.91 166 ALA B N 1
ATOM 4313 C CA . ALA B 1 165 ? -6.778 59.853 187.277 1.00 24.69 166 ALA B CA 1
ATOM 4314 C C . ALA B 1 165 ? -8.244 59.703 187.720 1.00 26.59 166 ALA B C 1
ATOM 4315 O O . ALA B 1 165 ? -8.622 59.780 188.893 1.00 25.97 166 ALA B O 1
ATOM 4317 N N . GLN B 1 166 ? -9.077 59.455 186.733 1.00 28.03 167 GLN B N 1
ATOM 4318 C CA . GLN B 1 166 ? -10.511 59.248 186.841 1.00 30.08 167 GLN B CA 1
ATOM 4319 C C . GLN B 1 166 ? -10.775 58.175 187.884 1.00 28.21 167 GLN B C 1
ATOM 4320 O O . GLN B 1 166 ? -11.506 58.381 188.845 1.00 26.91 167 GLN B O 1
ATOM 4326 N N . TYR B 1 167 ? -10.137 57.037 187.690 1.00 27.54 168 TYR B N 1
ATOM 4327 C CA . TYR B 1 167 ? -10.262 55.860 188.561 1.00 26.57 168 TYR B CA 1
ATOM 4328 C C . TYR B 1 167 ? -9.866 56.137 189.993 1.00 26.99 168 TYR B C 1
ATOM 4329 O O . TYR B 1 167 ? -10.616 55.818 190.929 1.00 28.17 168 TYR B O 1
ATOM 4338 N N . SER B 1 168 ? -8.692 56.720 190.131 1.00 26.73 169 SER B N 1
ATOM 4339 C CA . SER B 1 168 ? -8.144 57.039 191.451 1.00 26.46 169 SER B CA 1
ATOM 4340 C C . SER B 1 168 ? -9.071 57.997 192.178 1.00 28.30 169 SER B C 1
ATOM 4341 O O . SER B 1 168 ? -9.261 57.854 193.395 1.00 29.19 169 SER B O 1
ATOM 4344 N N . GLU B 1 169 ? -9.603 58.970 191.462 1.00 30.13 170 GLU B N 1
ATOM 4345 C CA . GLU B 1 169 ? -10.486 59.971 192.081 1.00 32.19 170 GLU B CA 1
ATOM 4346 C C . GLU B 1 169 ? -11.814 59.370 192.498 1.00 33.15 170 GLU B C 1
ATOM 4347 O O . GLU B 1 169 ? -12.246 59.723 193.603 1.00 34.34 170 GLU B O 1
ATOM 4353 N N . ASP B 1 170 ? -12.376 58.501 191.666 1.00 32.63 171 ASP B N 1
ATOM 4354 C CA . ASP B 1 170 ? -13.634 57.833 191.956 1.00 31.61 171 ASP B CA 1
ATOM 4355 C C . ASP B 1 170 ? -13.461 56.811 193.087 1.00 32.88 171 ASP B C 1
ATOM 4356 O O . ASP B 1 170 ? -14.443 56.678 193.854 1.00 35.05 171 ASP B O 1
ATOM 4361 N N . ARG B 1 171 ? -12.349 56.121 193.160 1.00 33.23 172 ARG B N 1
ATOM 4362 C CA . ARG B 1 171 ? -12.144 55.119 194.219 1.00 33.78 172 ARG B CA 1
ATOM 4363 C C . ARG B 1 171 ? -11.720 55.770 195.527 1.00 32.39 172 ARG B C 1
ATOM 4364 O O . ARG B 1 171 ? -11.645 55.131 196.600 1.00 33.83 172 ARG B O 1
ATOM 4372 N N . GLY B 1 172 ? -11.422 57.048 195.453 1.00 30.65 173 GLY B N 1
ATOM 4373 C CA . GLY B 1 172 ? -10.948 57.860 196.573 1.00 30.28 173 GLY B CA 1
ATOM 4374 C C . GLY B 1 172 ? -9.545 57.485 197.032 1.00 30.87 173 GLY B C 1
ATOM 4375 O O . GLY B 1 172 ? -9.301 57.593 198.248 1.00 32.67 173 GLY B O 1
ATOM 4376 N N . TYR B 1 173 ? -8.630 57.101 196.153 1.00 29.89 174 TYR B N 1
ATOM 4377 C CA . TYR B 1 173 ? -7.268 56.708 196.485 1.00 28.46 174 TYR B CA 1
ATOM 4378 C C . TYR B 1 173 ? -6.334 57.842 196.899 1.00 28.63 174 TYR B C 1
ATOM 4379 O O . TY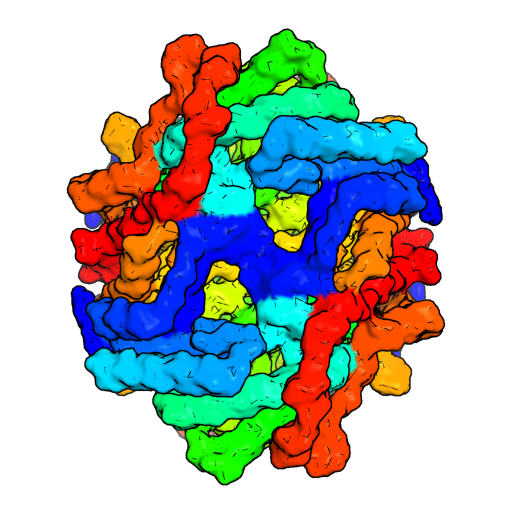R B 1 173 ? -5.364 57.627 197.666 1.00 30.15 174 TYR B O 1
ATOM 4388 N N . GLY B 1 174 ? -6.619 59.014 196.378 1.00 27.71 175 GLY B N 1
ATOM 4389 C CA . GLY B 1 174 ? -5.830 60.213 196.660 1.00 28.16 175 GLY B CA 1
ATOM 4390 C C . GLY B 1 174 ? -4.398 60.107 196.119 1.00 28.43 175 GLY B C 1
ATOM 4391 O O . GLY B 1 174 ? -3.515 60.704 196.768 1.00 28.86 175 GLY B O 1
ATOM 4392 N N . LEU B 1 175 ? -4.157 59.402 195.019 1.00 27.46 176 LEU B N 1
ATOM 4393 C CA . LEU B 1 175 ? -2.806 59.283 194.477 1.00 25.42 176 LEU B CA 1
ATOM 4394 C C . LEU B 1 175 ? -2.440 60.515 193.644 1.00 26.29 176 LEU B C 1
ATOM 4395 O O . LEU B 1 175 ? -3.320 61.157 193.050 1.00 27.19 176 LEU B O 1
ATOM 4400 N N . ARG B 1 176 ? -1.141 60.780 193.606 1.00 25.92 177 ARG B N 1
ATOM 4401 C CA . ARG B 1 176 ? -0.559 61.852 192.772 1.00 24.65 177 ARG B CA 1
ATOM 4402 C C . ARG B 1 176 ? 0.199 61.036 191.715 1.00 22.41 177 ARG B C 1
ATOM 4403 O O . ARG B 1 176 ? 0.574 59.898 192.084 1.00 24.31 177 ARG B O 1
ATOM 4411 N N . PHE B 1 177 ? 0.399 61.511 190.524 1.00 21.11 178 PHE B N 1
ATOM 4412 C CA . PHE B 1 177 ? 1.094 60.722 189.487 1.00 19.84 178 PHE B CA 1
ATOM 4413 C C . PHE B 1 177 ? 2.344 61.490 189.057 1.00 19.31 178 PHE B C 1
ATOM 4414 O O . PHE B 1 177 ? 2.245 62.700 188.778 1.00 21.48 178 PHE B O 1
ATOM 4422 N N . ALA B 1 178 ? 3.408 60.726 189.023 1.00 17.05 179 ALA B N 1
ATOM 4423 C CA . ALA B 1 178 ? 4.719 61.304 188.649 1.00 15.90 179 ALA B CA 1
ATOM 4424 C C . ALA B 1 178 ? 5.263 60.579 187.439 1.00 15.21 179 ALA B C 1
ATOM 4425 O O . ALA B 1 178 ? 5.555 59.369 187.502 1.00 16.35 179 ALA B O 1
ATOM 4427 N N . ILE B 1 179 ? 5.362 61.295 186.337 1.00 15.60 180 ILE B N 1
ATOM 4428 C CA . ILE B 1 179 ? 5.893 60.769 185.072 1.00 17.30 180 ILE B CA 1
ATOM 4429 C C . ILE B 1 179 ? 7.428 60.864 185.123 1.00 16.63 180 ILE B C 1
ATOM 4430 O O . ILE B 1 179 ? 7.967 61.924 185.488 1.00 15.43 180 ILE B O 1
ATOM 4435 N N . GLU B 1 180 ? 8.114 59.798 184.779 1.00 16.07 181 GLU B N 1
ATOM 4436 C CA . GLU B 1 180 ? 9.580 59.779 184.800 1.00 16.02 181 GLU B CA 1
ATOM 4437 C C . GLU B 1 180 ? 10.162 59.831 183.405 1.00 16.84 181 GLU B C 1
ATOM 4438 O O . GLU B 1 180 ? 9.964 58.893 182.596 1.00 19.23 181 GLU B O 1
ATOM 4444 N N . PRO B 1 181 ? 10.818 60.921 183.056 1.00 16.10 182 PRO B N 1
ATOM 4445 C CA . PRO B 1 181 ? 11.442 61.072 181.714 1.00 16.74 182 PRO B CA 1
ATOM 4446 C C . PRO B 1 181 ? 12.801 60.364 181.655 1.00 16.87 182 PRO B C 1
ATOM 4447 O O . PRO B 1 181 ? 13.456 60.234 182.717 1.00 17.67 182 PRO B O 1
ATOM 4451 N N . LYS B 1 182 ? 13.231 59.926 180.487 1.00 15.08 183 LYS B N 1
ATOM 4452 C CA . LYS B 1 182 ? 14.531 59.279 180.252 1.00 13.55 183 LYS B CA 1
ATOM 4453 C C . LYS B 1 182 ? 14.772 59.478 178.756 1.00 12.24 183 LYS B C 1
ATOM 4454 O O . LYS B 1 182 ? 13.798 59.229 178.028 1.00 11.85 183 LYS B O 1
ATOM 4460 N N . PRO B 1 183 ? 15.960 59.848 178.344 1.00 10.86 184 PRO B N 1
ATOM 4461 C CA . PRO B 1 183 ? 16.193 60.087 176.916 1.00 9.38 184 PRO B CA 1
ATOM 4462 C C . PRO B 1 183 ? 16.296 58.905 176.012 1.00 11.24 184 PRO B C 1
ATOM 4463 O O . PRO B 1 183 ? 15.878 59.009 174.844 1.00 12.61 184 PRO B O 1
ATOM 4467 N N . ASN B 1 184 ? 16.857 57.798 176.462 1.00 11.97 185 ASN B N 1
ATOM 4468 C CA . ASN B 1 184 ? 17.074 56.567 175.708 1.00 11.69 185 ASN B CA 1
ATOM 4469 C C . ASN B 1 184 ? 17.391 55.431 176.674 1.00 11.08 185 ASN B C 1
ATOM 4470 O O . ASN B 1 184 ? 17.568 55.677 177.869 1.00 12.60 185 ASN B O 1
ATOM 4475 N N . GLU B 1 185 ? 17.471 54.249 176.128 1.00 13.34 186 GLU B N 1
ATOM 4476 C CA . GLU B 1 185 ? 17.776 53.014 176.871 1.00 15.44 186 GLU B CA 1
ATOM 4477 C C . GLU B 1 185 ? 16.638 52.549 177.789 1.00 15.20 186 GLU B C 1
ATOM 4478 O O . GLU B 1 185 ? 16.409 53.150 178.848 1.00 16.53 186 GLU B O 1
ATOM 4484 N N . PRO B 1 186 ? 15.956 51.470 177.436 1.00 15.16 187 PRO B N 1
ATOM 4485 C CA . PRO B 1 186 ? 16.201 50.617 176.279 1.00 13.90 187 PRO B CA 1
ATOM 4486 C C . PRO B 1 186 ? 15.763 51.035 174.916 1.00 14.90 187 PRO B C 1
ATOM 4487 O O . PRO B 1 186 ? 16.345 50.373 174.029 1.00 16.71 187 PRO B O 1
ATOM 4491 N N . ARG B 1 187 ? 14.871 51.973 174.650 1.00 13.05 188 ARG B N 1
ATOM 4492 C CA . ARG B 1 187 ? 14.557 52.307 173.253 1.00 11.08 188 ARG B CA 1
ATOM 4493 C C . ARG B 1 187 ? 15.632 53.259 172.732 1.00 11.74 188 ARG B C 1
ATOM 4494 O O . ARG B 1 187 ? 16.247 54.009 173.537 1.00 12.37 188 ARG B O 1
ATOM 4502 N N . GLY B 1 188 ? 15.873 53.258 171.449 1.00 9.49 189 GLY B N 1
ATOM 4503 C CA . GLY B 1 188 ? 16.847 54.167 170.821 1.00 10.67 189 GLY B CA 1
ATOM 4504 C C . GLY B 1 188 ? 16.488 55.585 171.280 1.00 13.05 189 GLY B C 1
ATOM 4505 O O . GLY B 1 188 ? 17.416 56.345 171.621 1.00 13.64 189 GLY B O 1
ATOM 4506 N N . ASP B 1 189 ? 15.239 55.996 171.297 1.00 11.56 190 ASP B N 1
ATOM 4507 C CA . ASP B 1 189 ? 14.768 57.296 171.751 1.00 12.21 190 ASP B CA 1
ATOM 4508 C C . ASP B 1 189 ? 13.447 57.018 172.489 1.00 12.11 190 ASP B C 1
ATOM 4509 O O . ASP B 1 189 ? 12.590 56.325 171.960 1.00 14.29 190 ASP B O 1
ATOM 4514 N N . ILE B 1 190 ? 13.354 57.543 173.676 1.00 11.98 191 ILE B N 1
ATOM 4515 C CA . ILE B 1 190 ? 12.195 57.401 174.553 1.00 11.35 191 ILE B CA 1
ATOM 4516 C C . ILE B 1 190 ? 11.345 58.667 174.467 1.00 13.13 191 ILE B C 1
ATOM 4517 O O . ILE B 1 190 ? 11.975 59.724 174.284 1.00 13.93 191 ILE B O 1
ATOM 4522 N N . LEU B 1 191 ? 10.028 58.553 174.542 1.00 13.58 192 LEU B N 1
ATOM 4523 C CA . LEU B 1 191 ? 9.119 59.704 174.502 1.00 14.02 192 LEU B CA 1
ATOM 4524 C C . LEU B 1 191 ? 9.215 60.439 175.841 1.00 13.60 192 LEU B C 1
ATOM 4525 O O . LEU B 1 191 ? 9.234 59.751 176.871 1.00 14.13 192 LEU B O 1
ATOM 4530 N N . LEU B 1 192 ? 9.161 61.748 175.839 1.00 14.29 193 LEU B N 1
ATOM 4531 C CA . LEU B 1 192 ? 9.273 62.589 177.042 1.00 13.43 193 LEU B CA 1
ATOM 4532 C C . LEU B 1 192 ? 10.714 62.388 177.526 1.00 12.22 193 LEU B C 1
ATOM 4533 O O . LEU B 1 192 ? 10.889 61.871 178.633 1.00 15.14 193 LEU B O 1
ATOM 4538 N N . PRO B 1 193 ? 11.675 62.774 176.703 1.00 10.90 194 PRO B N 1
ATOM 4539 C CA . PRO B 1 193 ? 13.082 62.604 177.042 1.00 11.28 194 PRO B CA 1
ATOM 4540 C C . PRO B 1 193 ? 13.650 63.429 178.167 1.00 11.31 194 PRO B C 1
ATOM 4541 O O . PRO B 1 193 ? 14.689 62.920 178.626 1.00 12.56 194 PRO B O 1
ATOM 4545 N N . THR B 1 194 ? 13.125 64.552 178.596 1.00 10.77 195 THR B N 1
ATOM 4546 C CA . THR B 1 194 ? 13.778 65.312 179.668 1.00 10.02 195 THR B CA 1
ATOM 4547 C C . THR B 1 194 ? 12.670 65.782 180.589 1.00 10.81 195 THR B C 1
ATOM 4548 O O . THR B 1 194 ? 11.489 65.649 180.199 1.00 10.76 195 THR B O 1
ATOM 4552 N N . ALA B 1 195 ? 13.066 66.275 181.742 1.00 10.98 196 ALA B N 1
ATOM 4553 C CA . ALA B 1 195 ? 12.150 66.831 182.735 1.00 11.05 196 ALA B CA 1
ATOM 4554 C C . ALA B 1 195 ? 11.264 67.879 182.062 1.00 12.30 196 ALA B C 1
ATOM 4555 O O . ALA B 1 195 ? 10.060 67.993 182.361 1.00 15.77 196 ALA B O 1
ATOM 4557 N N . GLY B 1 196 ? 11.792 68.643 181.142 1.00 12.96 197 GLY B N 1
ATOM 4558 C CA . GLY B 1 196 ? 11.116 69.699 180.401 1.00 11.84 197 GLY B CA 1
ATOM 4559 C C . GLY B 1 196 ? 9.959 69.134 179.613 1.00 11.97 197 GLY B C 1
ATOM 4560 O O . GLY B 1 196 ? 8.802 69.563 179.755 1.00 12.10 197 GLY B O 1
ATOM 4561 N N . HIS B 1 197 ? 10.214 68.202 178.726 1.00 12.37 198 HIS B N 1
ATOM 4562 C CA . HIS B 1 197 ? 9.246 67.527 177.881 1.00 10.60 198 HIS B CA 1
ATOM 4563 C C . HIS B 1 197 ? 8.135 66.907 178.727 1.00 11.74 198 HIS B C 1
ATOM 4564 O O . HIS B 1 197 ? 6.966 66.924 178.301 1.00 13.36 198 HIS B O 1
ATOM 4571 N N . ALA B 1 198 ? 8.470 66.316 179.852 1.00 12.14 199 ALA B N 1
ATOM 4572 C CA . ALA B 1 198 ? 7.505 65.657 180.748 1.00 12.36 199 ALA B CA 1
ATOM 4573 C C . ALA B 1 198 ? 6.596 66.686 181.394 1.00 14.09 199 ALA B C 1
ATOM 4574 O O . ALA B 1 198 ? 5.365 66.444 181.477 1.00 16.47 199 ALA B O 1
ATOM 4576 N N . ILE B 1 199 ? 7.101 67.825 181.832 1.00 14.26 200 ILE B N 1
ATOM 4577 C CA . ILE B 1 199 ? 6.287 68.896 182.416 1.00 14.54 200 ILE B CA 1
ATOM 4578 C C . ILE B 1 199 ? 5.311 69.466 181.380 1.00 14.39 200 ILE B C 1
ATOM 4579 O O . ILE B 1 199 ? 4.123 69.596 181.706 1.00 15.12 200 ILE B O 1
ATOM 4584 N N . ALA B 1 200 ? 5.806 69.749 180.193 1.00 13.88 201 ALA B N 1
ATOM 4585 C CA . ALA B 1 200 ? 4.974 70.286 179.096 1.00 13.81 201 ALA B CA 1
ATOM 4586 C C . ALA B 1 200 ? 3.806 69.347 178.830 1.00 14.92 201 ALA B C 1
ATOM 4587 O O . ALA B 1 200 ? 2.659 69.788 178.684 1.00 19.09 201 ALA B O 1
ATOM 4589 N N . PHE B 1 201 ? 4.030 68.062 178.757 1.00 14.03 202 PHE B N 1
ATOM 4590 C CA . PHE B 1 201 ? 3.032 67.024 178.509 1.00 12.47 202 PHE B CA 1
ATOM 4591 C C . PHE B 1 201 ? 1.952 66.993 179.574 1.00 14.16 202 PHE B C 1
ATOM 4592 O O . PHE B 1 201 ? 0.756 66.958 179.290 1.00 14.75 202 PHE B O 1
ATOM 4600 N N . VAL B 1 202 ? 2.313 67.013 180.816 1.00 15.65 203 VAL B N 1
ATOM 4601 C CA . VAL B 1 202 ? 1.470 66.947 182.011 1.00 18.00 203 VAL B CA 1
ATOM 4602 C C . VAL B 1 202 ? 0.447 68.063 182.050 1.00 19.71 203 VAL B C 1
ATOM 4603 O O . VAL B 1 202 ? -0.693 67.912 182.509 1.00 21.91 203 VAL B O 1
ATOM 4607 N N . GLN B 1 203 ? 0.856 69.183 181.543 1.00 20.81 204 GLN B N 1
ATOM 4608 C CA . GLN B 1 203 ? 0.073 70.419 181.465 1.00 21.96 204 GLN B CA 1
ATOM 4609 C C . GLN B 1 203 ? -1.054 70.186 180.472 1.00 21.55 204 GLN B C 1
ATOM 4610 O O . GLN B 1 203 ? -2.012 70.985 180.506 1.00 21.94 204 GLN B O 1
ATOM 4616 N N . GLU B 1 204 ? -0.992 69.184 179.619 1.00 21.29 205 GLU B N 1
ATOM 4617 C CA . GLU B 1 204 ? -2.035 68.936 178.636 1.00 20.64 205 GLU B CA 1
ATOM 4618 C C . GLU B 1 204 ? -3.067 67.901 179.087 1.00 21.10 205 GLU B C 1
ATOM 4619 O O . GLU B 1 204 ? -3.975 67.656 178.274 1.00 20.26 205 GLU B O 1
ATOM 4625 N N . LEU B 1 205 ? -2.912 67.371 180.287 1.00 20.63 206 LEU B N 1
ATOM 4626 C CA . LEU B 1 205 ? -3.829 66.369 180.801 1.00 22.18 206 LEU B CA 1
ATOM 4627 C C . LEU B 1 205 ? -5.121 67.026 181.313 1.00 24.03 206 LEU B C 1
ATOM 4628 O O . LEU B 1 205 ? -5.201 68.248 181.507 1.00 23.93 206 LEU B O 1
ATOM 4633 N N . GLU B 1 206 ? -6.104 66.175 181.538 1.00 25.85 207 GLU B N 1
ATOM 4634 C CA . GLU B 1 206 ? -7.415 66.623 182.027 1.00 28.55 207 GLU B CA 1
ATOM 4635 C C . GLU B 1 206 ? -7.391 67.131 183.445 1.00 27.15 207 GLU B C 1
ATOM 4636 O O . GLU B 1 206 ? -8.062 68.162 183.656 1.00 28.38 207 GLU B O 1
ATOM 4642 N N . ARG B 1 207 ? -6.689 66.568 184.384 1.00 26.26 208 ARG B N 1
ATOM 4643 C CA . ARG B 1 207 ? -6.564 67.006 185.771 1.00 26.39 208 ARG B CA 1
ATOM 4644 C C . ARG B 1 207 ? -5.077 67.194 186.086 1.00 24.41 208 ARG B C 1
ATOM 4645 O O . ARG B 1 207 ? -4.458 66.473 186.867 1.00 24.34 208 ARG B O 1
ATOM 4653 N N . PRO B 1 208 ? -4.507 68.216 185.485 1.00 24.58 209 PRO B N 1
ATOM 4654 C CA . PRO B 1 208 ? -3.063 68.500 185.603 1.00 24.12 209 PRO B CA 1
ATOM 4655 C C . PRO B 1 208 ? -2.603 68.628 187.026 1.00 24.33 209 PRO B C 1
ATOM 4656 O O . PRO B 1 208 ? -1.433 68.294 187.286 1.00 24.32 209 PRO B O 1
ATOM 4660 N N . GLU B 1 209 ? -3.478 69.089 187.903 1.00 23.92 210 GLU B N 1
ATOM 4661 C CA . GLU B 1 209 ? -3.089 69.238 189.310 1.00 23.78 210 GLU B CA 1
ATOM 4662 C C . GLU B 1 209 ? -2.731 67.882 189.893 1.00 21.07 210 GLU B C 1
ATOM 4663 O O . GLU B 1 209 ? -2.027 67.901 190.917 1.00 22.28 210 GLU B O 1
ATOM 4669 N N . LEU B 1 210 ? -3.160 66.791 189.316 1.00 19.56 211 LEU B N 1
ATOM 4670 C CA . LEU B 1 210 ? -2.825 65.462 189.842 1.00 19.76 211 LEU B CA 1
ATOM 4671 C C . LEU B 1 210 ? -1.489 64.895 189.345 1.00 19.12 211 LEU B C 1
ATOM 4672 O O . LEU B 1 210 ? -0.991 63.873 189.853 1.00 19.00 211 LEU B O 1
ATOM 4677 N N . PHE B 1 211 ? -0.901 65.519 188.351 1.00 18.63 212 PHE B N 1
ATOM 4678 C CA . PHE B 1 211 ? 0.352 65.089 187.730 1.00 18.29 212 PHE B CA 1
ATOM 4679 C C . PHE B 1 211 ? 1.552 66.008 187.866 1.00 18.85 212 PHE B C 1
ATOM 4680 O O . PHE B 1 211 ? 1.455 67.231 187.816 1.00 18.75 212 PHE B O 1
ATOM 4688 N N . GLY B 1 212 ? 2.688 65.346 188.017 1.00 18.84 213 GLY B N 1
ATOM 4689 C CA . GLY B 1 212 ? 3.997 65.985 188.149 1.00 16.42 213 GLY B CA 1
ATOM 4690 C C . GLY B 1 212 ? 5.015 65.005 187.544 1.00 16.33 213 GLY B C 1
ATOM 4691 O O . GLY B 1 212 ? 4.613 64.103 186.776 1.00 15.22 213 GLY B O 1
ATOM 4692 N N . ILE B 1 213 ? 6.277 65.248 187.936 1.00 14.85 214 ILE B N 1
ATOM 4693 C CA . ILE B 1 213 ? 7.346 64.408 187.394 1.00 13.85 214 ILE B CA 1
ATOM 4694 C C . ILE B 1 213 ? 8.220 63.829 188.488 1.00 14.20 214 ILE B C 1
ATOM 4695 O O . ILE B 1 213 ? 8.222 64.296 189.633 1.00 13.50 214 ILE B O 1
ATOM 4700 N N . ASN B 1 214 ? 8.907 62.800 188.044 1.00 14.18 215 ASN B N 1
ATOM 4701 C CA . ASN B 1 214 ? 9.890 62.091 188.913 1.00 15.72 215 ASN B CA 1
ATOM 4702 C C . ASN B 1 214 ? 11.203 62.044 188.113 1.00 16.02 215 ASN B C 1
ATOM 4703 O O . ASN B 1 214 ? 11.404 61.025 187.442 1.00 18.39 215 ASN B O 1
ATOM 4708 N N . PRO B 1 215 ? 12.001 63.094 188.151 1.00 15.61 216 PRO B N 1
ATOM 4709 C CA . PRO B 1 215 ? 13.252 63.172 187.390 1.00 15.03 216 PRO B CA 1
ATOM 4710 C C . PRO B 1 215 ? 14.327 62.363 188.090 1.00 15.29 216 PRO B C 1
ATOM 4711 O O . PRO B 1 215 ? 14.242 62.310 189.321 1.00 15.60 216 PRO B O 1
ATOM 4715 N N . GLU B 1 216 ? 15.228 61.771 187.316 1.00 14.72 217 GLU B N 1
ATOM 4716 C CA . GLU B 1 216 ? 16.318 60.952 187.908 1.00 12.70 217 GLU B CA 1
ATOM 4717 C C . GLU B 1 216 ? 17.660 61.589 187.593 1.00 11.50 217 GLU B C 1
ATOM 4718 O O . GLU B 1 216 ? 17.776 61.969 186.401 1.00 10.09 217 GLU B O 1
ATOM 4724 N N . THR B 1 217 ? 18.585 61.752 188.530 1.00 9.65 218 THR B N 1
ATOM 4725 C CA . THR B 1 217 ? 19.851 62.427 188.289 1.00 9.83 218 THR B CA 1
ATOM 4726 C C . THR B 1 217 ? 20.538 61.977 186.999 1.00 12.87 218 THR B C 1
ATOM 4727 O O . THR B 1 217 ? 20.916 62.799 186.154 1.00 12.28 218 THR B O 1
ATOM 4731 N N . GLY B 1 218 ? 20.695 60.665 186.875 1.00 12.88 219 GLY B N 1
ATOM 4732 C CA . GLY B 1 218 ? 21.332 60.005 185.755 1.00 12.59 219 GLY B CA 1
ATOM 4733 C C . GLY B 1 218 ? 20.681 60.229 184.411 1.00 13.77 219 GLY B C 1
ATOM 4734 O O . GLY B 1 218 ? 21.442 60.361 183.421 1.00 13.42 219 GLY B O 1
ATOM 4735 N N . HIS B 1 219 ? 19.338 60.269 184.404 1.00 13.57 220 HIS B N 1
ATOM 4736 C CA . HIS B 1 219 ? 18.615 60.488 183.136 1.00 13.30 220 HIS B CA 1
ATOM 4737 C C . HIS B 1 219 ? 18.928 61.826 182.470 1.00 11.96 220 HIS B C 1
ATOM 4738 O O . HIS B 1 219 ? 19.143 61.830 181.233 1.00 12.70 220 HIS B O 1
ATOM 4745 N N . GLU B 1 220 ? 18.943 62.906 183.225 1.00 10.25 221 GLU B N 1
ATOM 4746 C CA . GLU B 1 220 ? 19.230 64.227 182.662 1.00 11.13 221 GLU B CA 1
ATOM 4747 C C . GLU B 1 220 ? 20.691 64.304 182.262 1.00 11.42 221 GLU B C 1
ATOM 4748 O O . GLU B 1 220 ? 21.050 64.972 181.268 1.00 13.17 221 GLU B O 1
ATOM 4754 N N . GLN B 1 221 ? 21.555 63.610 183.006 1.00 10.41 222 GLN B N 1
ATOM 4755 C CA . GLN B 1 221 ? 23.001 63.609 182.761 1.00 8.58 222 GLN B CA 1
ATOM 4756 C C . GLN B 1 221 ? 23.327 62.790 181.535 1.00 10.39 222 GLN B C 1
ATOM 4757 O O . GLN B 1 221 ? 24.355 63.130 180.938 1.00 9.99 222 GLN B O 1
ATOM 4763 N N . MET B 1 222 ? 22.493 61.847 181.142 1.00 11.01 223 MET B N 1
ATOM 4764 C CA . MET B 1 222 ? 22.694 61.029 179.930 1.00 11.46 223 MET B CA 1
ATOM 4765 C C . MET B 1 222 ? 22.627 61.923 178.697 1.00 11.48 223 MET B C 1
ATOM 4766 O O . MET B 1 222 ? 23.149 61.535 177.641 1.00 12.59 223 MET B O 1
ATOM 4771 N N . SER B 1 223 ? 21.992 63.080 178.802 1.00 10.69 224 SER B N 1
ATOM 4772 C CA . SER B 1 223 ? 21.876 64.059 177.736 1.00 11.24 224 SER B CA 1
ATOM 4773 C C . SER B 1 223 ? 22.811 65.236 178.006 1.00 11.63 224 SER B C 1
ATOM 4774 O O . SER B 1 223 ? 22.729 66.260 177.323 1.00 12.03 224 SER B O 1
ATOM 4777 N N . ASN B 1 224 ? 23.645 65.130 179.026 1.00 12.24 225 ASN B N 1
ATOM 4778 C CA . ASN B 1 224 ? 24.591 66.145 179.476 1.00 11.43 225 ASN B CA 1
ATOM 4779 C C . ASN B 1 224 ? 23.897 67.401 179.987 1.00 11.48 225 ASN B C 1
ATOM 4780 O O . ASN B 1 224 ? 24.507 68.511 179.962 1.00 11.57 225 ASN B O 1
ATOM 4785 N N . LEU B 1 225 ? 22.668 67.317 180.473 1.00 11.21 226 LEU B N 1
ATOM 4786 C CA . LEU B 1 225 ? 21.978 68.512 181.005 1.00 10.91 226 LEU B CA 1
ATOM 4787 C C . LEU B 1 225 ? 22.358 68.697 182.483 1.00 10.73 226 LEU B C 1
ATOM 4788 O O . LEU B 1 225 ? 22.814 67.784 183.173 1.00 10.99 226 LEU B O 1
ATOM 4793 N N . ASN B 1 226 ? 22.149 69.892 182.998 1.00 11.32 227 ASN B N 1
ATOM 4794 C CA . ASN B 1 226 ? 22.440 70.266 184.399 1.00 10.29 227 ASN B CA 1
ATOM 4795 C C . ASN B 1 226 ? 21.243 69.801 185.220 1.00 12.06 227 ASN B C 1
ATOM 4796 O O . ASN B 1 226 ? 20.167 70.374 185.109 1.00 14.06 227 ASN B O 1
ATOM 4801 N N . PHE B 1 227 ? 21.419 68.780 186.038 1.00 12.82 228 PHE B N 1
ATOM 4802 C CA . PHE B 1 227 ? 20.336 68.233 186.854 1.00 10.49 228 PHE B CA 1
ATOM 4803 C C . PHE B 1 227 ? 19.811 69.289 187.805 1.00 11.11 228 PHE B C 1
ATOM 4804 O O . PHE B 1 227 ? 18.597 69.507 187.769 1.00 12.96 228 PHE B O 1
ATOM 4812 N N . THR B 1 228 ? 20.647 69.866 188.635 1.00 12.67 229 THR B N 1
ATOM 4813 C CA . THR B 1 228 ? 20.193 70.890 189.585 1.00 12.51 229 THR B CA 1
ATOM 4814 C C . THR B 1 228 ? 19.299 71.965 188.960 1.00 13.91 229 THR B C 1
ATOM 4815 O O . THR B 1 228 ? 18.249 72.316 189.541 1.00 14.01 229 THR B O 1
ATOM 4819 N N . GLN B 1 229 ? 19.712 72.492 187.807 1.00 14.18 230 GLN B N 1
ATOM 4820 C CA . GLN B 1 229 ? 18.986 73.527 187.067 1.00 12.29 230 GLN B CA 1
ATOM 4821 C C . GLN B 1 229 ? 17.618 73.025 186.619 1.00 12.65 230 GLN B C 1
ATOM 4822 O O . GLN B 1 229 ? 16.667 73.820 186.701 1.00 13.38 230 GLN B O 1
ATOM 4828 N N . GLY B 1 230 ? 17.520 71.778 186.209 1.00 12.34 231 GLY B N 1
ATOM 4829 C CA . GLY B 1 230 ? 16.243 71.210 185.759 1.00 11.47 231 GLY B CA 1
ATOM 4830 C C . GLY B 1 230 ? 15.320 71.036 186.945 1.00 12.52 231 GLY B C 1
ATOM 4831 O O . GLY B 1 230 ? 14.103 71.246 186.802 1.00 16.12 231 GLY B O 1
ATOM 4832 N N . ILE B 1 231 ? 15.837 70.649 188.082 1.00 12.83 232 ILE B N 1
ATOM 4833 C CA . ILE B 1 231 ? 15.058 70.465 189.304 1.00 11.61 232 ILE B CA 1
ATOM 4834 C C . ILE B 1 231 ? 14.611 71.869 189.732 1.00 12.84 232 ILE B C 1
ATOM 4835 O O . ILE B 1 231 ? 13.468 71.955 190.185 1.00 14.74 232 ILE B O 1
ATOM 4840 N N . ALA B 1 232 ? 15.469 72.858 189.594 1.00 12.06 233 ALA B N 1
ATOM 4841 C CA . ALA B 1 232 ? 15.097 74.235 189.957 1.00 12.73 233 ALA B CA 1
ATOM 4842 C C . ALA B 1 232 ? 13.902 74.667 189.107 1.00 13.02 233 ALA B C 1
ATOM 4843 O O . ALA B 1 232 ? 13.010 75.316 189.649 1.00 15.53 233 ALA B O 1
ATOM 4845 N N . GLN B 1 233 ? 13.849 74.322 187.842 1.00 12.38 234 GLN B N 1
ATOM 4846 C CA . GLN B 1 233 ? 12.738 74.654 186.949 1.00 11.65 234 GLN B CA 1
ATOM 4847 C C . GLN B 1 233 ? 11.519 73.854 187.379 1.00 13.46 234 GLN B C 1
ATOM 4848 O O . GLN B 1 233 ? 10.425 74.440 187.445 1.00 14.43 234 GLN B O 1
ATOM 4854 N N . ALA B 1 234 ? 11.706 72.569 187.682 1.00 13.85 235 ALA B N 1
ATOM 4855 C CA . ALA B 1 234 ? 10.573 71.720 188.124 1.00 13.50 235 ALA B CA 1
ATOM 4856 C C . ALA B 1 234 ? 9.919 72.314 189.368 1.00 14.57 235 ALA B C 1
ATOM 4857 O O . ALA B 1 234 ? 8.683 72.298 189.459 1.00 14.67 235 ALA B O 1
ATOM 4859 N N . LEU B 1 235 ? 10.713 72.769 190.333 1.00 15.45 236 LEU B N 1
ATOM 4860 C CA . LEU B 1 235 ? 10.199 73.377 191.562 1.00 14.39 236 LEU B CA 1
ATOM 4861 C C . LEU B 1 235 ? 9.454 74.678 191.230 1.00 14.67 236 LEU B C 1
ATOM 4862 O O . LEU B 1 235 ? 8.455 74.932 191.877 1.00 15.31 236 LEU B O 1
ATOM 4867 N N . TRP B 1 236 ? 9.948 75.443 190.281 1.00 15.27 237 TRP B N 1
ATOM 4868 C CA . TRP B 1 236 ? 9.347 76.692 189.844 1.00 15.13 237 TRP B CA 1
ATOM 4869 C C . TRP B 1 236 ? 7.913 76.401 189.357 1.00 16.25 237 TRP B C 1
ATOM 4870 O O . TRP B 1 236 ? 6.993 77.175 189.679 1.00 16.71 237 TRP B O 1
ATOM 4881 N N . HIS B 1 237 ? 7.781 75.325 188.606 1.00 15.39 238 HIS B N 1
ATOM 4882 C CA . HIS B 1 237 ? 6.497 74.892 188.097 1.00 13.95 238 HIS B CA 1
ATOM 4883 C C . HIS B 1 237 ? 5.709 74.188 189.182 1.00 16.30 238 HIS B C 1
ATOM 4884 O O . HIS B 1 237 ? 4.518 73.912 188.905 1.00 18.17 238 HIS B O 1
ATOM 4891 N N . LYS B 1 238 ? 6.276 73.815 190.301 1.00 16.95 239 LYS B N 1
ATOM 4892 C CA . LYS B 1 238 ? 5.572 73.063 191.345 1.00 19.80 239 LYS B CA 1
ATOM 4893 C C . LYS B 1 238 ? 5.144 71.669 190.919 1.00 18.16 239 LYS B C 1
ATOM 4894 O O . LYS B 1 238 ? 4.086 71.173 191.329 1.00 18.76 239 LYS B O 1
ATOM 4900 N N . LYS B 1 239 ? 5.993 71.066 190.116 1.00 17.70 240 LYS B N 1
ATOM 4901 C CA . LYS B 1 239 ? 5.806 69.742 189.563 1.00 16.81 240 LYS B CA 1
ATOM 4902 C C . LYS B 1 239 ? 6.793 68.700 190.078 1.00 17.35 240 LYS B C 1
ATOM 4903 O O . LYS B 1 239 ? 6.775 67.592 189.481 1.00 18.01 240 LYS B O 1
ATOM 4909 N N . LEU B 1 240 ? 7.558 68.998 191.139 1.00 16.25 241 LEU B N 1
ATOM 4910 C CA . LEU B 1 240 ? 8.501 68.013 191.680 1.00 15.30 241 LEU B CA 1
ATOM 4911 C C . LEU B 1 240 ? 7.691 67.112 192.631 1.00 15.48 241 LEU B C 1
ATOM 4912 O O . LEU B 1 240 ? 7.671 67.431 193.816 1.00 16.50 241 LEU B O 1
ATOM 4917 N N . PHE B 1 241 ? 7.071 66.077 192.106 1.00 15.85 242 PHE B N 1
ATOM 4918 C CA . PHE B 1 241 ? 6.262 65.172 192.942 1.00 16.86 242 PHE B CA 1
ATOM 4919 C C . PHE B 1 241 ? 7.116 64.103 193.615 1.00 19.16 242 PHE B C 1
ATOM 4920 O O . PHE B 1 241 ? 6.703 63.532 194.656 1.00 20.87 242 PHE B O 1
ATOM 4928 N N . HIS B 1 242 ? 8.281 63.826 193.040 1.00 18.71 243 HIS B N 1
ATOM 4929 C CA . HIS B 1 242 ? 9.167 62.771 193.584 1.00 18.79 243 HIS B CA 1
ATOM 4930 C C . HIS B 1 242 ? 10.525 62.958 192.918 1.00 18.73 243 HIS B C 1
ATOM 4931 O O . HIS B 1 242 ? 10.515 63.670 191.899 1.00 19.71 243 HIS B O 1
ATOM 4938 N N . ILE B 1 243 ? 11.566 62.342 193.425 1.00 17.55 244 ILE B N 1
ATOM 4939 C CA . ILE B 1 243 ? 12.880 62.473 192.803 1.00 17.43 244 ILE B CA 1
ATOM 4940 C C . ILE B 1 243 ? 13.667 61.186 192.938 1.00 17.93 244 ILE B C 1
ATOM 4941 O O . ILE B 1 243 ? 13.585 60.581 194.020 1.00 18.96 244 ILE B O 1
ATOM 4946 N N . ASP B 1 244 ? 14.386 60.796 191.899 1.00 17.03 245 ASP B N 1
ATOM 4947 C CA . ASP B 1 244 ? 15.211 59.566 191.937 1.00 15.22 245 ASP B CA 1
ATOM 4948 C C . ASP B 1 244 ? 16.679 60.034 191.992 1.00 14.72 245 ASP B C 1
ATOM 4949 O O . ASP B 1 244 ? 17.107 60.710 191.043 1.00 14.53 245 ASP B O 1
ATOM 4954 N N . LEU B 1 245 ? 17.408 59.688 193.029 1.00 13.68 246 LEU B N 1
ATOM 4955 C CA . LEU B 1 245 ? 18.806 60.107 193.173 1.00 13.24 246 LEU B CA 1
ATOM 4956 C C . LEU B 1 245 ? 19.783 59.002 192.823 1.00 14.05 246 LEU B C 1
ATOM 4957 O O . LEU B 1 245 ? 19.586 57.871 193.277 1.00 16.25 246 LEU B O 1
ATOM 4962 N N . ASN B 1 246 ? 20.807 59.297 192.034 1.00 14.44 247 ASN B N 1
ATOM 4963 C CA . ASN B 1 246 ? 21.839 58.293 191.665 1.00 12.24 247 ASN B CA 1
ATOM 4964 C C . ASN B 1 246 ? 22.990 59.059 191.038 1.00 13.49 247 ASN B C 1
ATOM 4965 O O . ASN B 1 246 ? 23.045 60.305 191.112 1.00 12.96 247 ASN B O 1
ATOM 4970 N N . GLY B 1 247 ? 23.940 58.331 190.468 1.00 14.25 248 GLY B N 1
ATOM 4971 C CA . GLY B 1 247 ? 25.141 58.982 189.883 1.00 13.09 248 GLY B CA 1
ATOM 4972 C C . GLY B 1 247 ? 25.334 58.497 188.456 1.00 12.43 248 GLY B C 1
ATOM 4973 O O . GLY B 1 247 ? 24.906 57.390 188.138 1.00 12.53 248 GLY B O 1
ATOM 4974 N N . GLN B 1 248 ? 25.968 59.347 187.667 1.00 13.09 249 GLN B N 1
ATOM 4975 C CA . GLN B 1 248 ? 26.204 59.049 186.243 1.00 11.92 249 GLN B CA 1
ATOM 4976 C C . GLN B 1 248 ? 27.408 59.855 185.783 1.00 11.93 249 GLN B C 1
ATOM 4977 O O . GLN B 1 248 ? 27.637 60.919 186.336 1.00 10.75 249 GLN B O 1
ATOM 4983 N N . HIS B 1 249 ? 28.112 59.309 184.809 1.00 12.12 250 HIS B N 1
ATOM 4984 C CA . HIS B 1 249 ? 29.281 59.964 184.205 1.00 12.13 250 HIS B CA 1
ATOM 498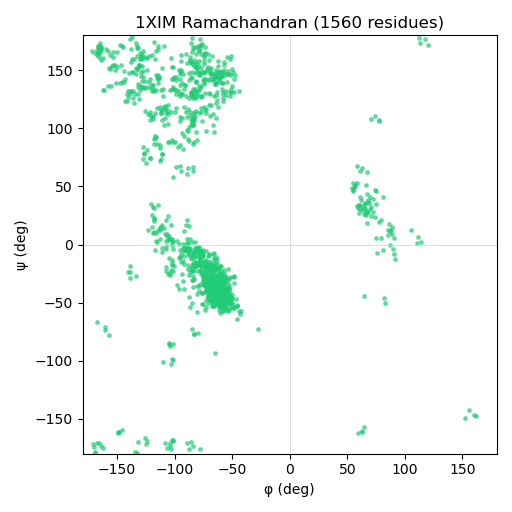5 C C . HIS B 1 249 ? 28.967 60.337 182.740 1.00 13.56 250 HIS B C 1
ATOM 4986 O O . HIS B 1 249 ? 29.440 59.693 181.793 1.00 14.21 250 HIS B O 1
ATOM 4993 N N . GLY B 1 250 ? 28.126 61.342 182.548 1.00 13.67 251 GLY B N 1
ATOM 4994 C CA . GLY B 1 250 ? 27.728 61.895 181.276 1.00 12.43 251 GLY B CA 1
ATOM 4995 C C . GLY B 1 250 ? 26.989 60.974 180.343 1.00 12.66 251 GLY B C 1
ATOM 4996 O O . GLY B 1 250 ? 26.425 59.942 180.758 1.00 13.30 251 GLY B O 1
ATOM 4997 N N . PRO B 1 251 ? 27.000 61.360 179.054 1.00 13.24 252 PRO B N 1
ATOM 4998 C CA . PRO B 1 251 ? 26.296 60.589 178.020 1.00 13.49 252 PRO B CA 1
ATOM 4999 C C . PRO B 1 251 ? 26.853 59.204 177.763 1.00 14.95 252 PRO B C 1
ATOM 5000 O O . PRO B 1 251 ? 27.824 59.103 177.008 1.00 17.56 252 PRO B O 1
ATOM 5004 N N . LYS B 1 252 ? 26.301 58.172 178.352 1.00 14.54 253 LYS B N 1
ATOM 5005 C CA . LYS B 1 252 ? 26.775 56.785 178.116 1.00 15.35 253 LYS B CA 1
ATOM 5006 C C . LYS B 1 252 ? 25.617 55.955 178.651 1.00 16.76 253 LYS B C 1
ATOM 5007 O O . LYS B 1 252 ? 24.599 56.638 178.999 1.00 18.95 253 LYS B O 1
ATOM 5013 N N . PHE B 1 253 ? 25.755 54.654 178.719 1.00 15.28 254 PHE B N 1
ATOM 5014 C CA . PHE B 1 253 ? 24.656 53.818 179.276 1.00 13.86 254 PHE B CA 1
ATOM 5015 C C . PHE B 1 253 ? 24.385 54.330 180.695 1.00 15.18 254 PHE B C 1
ATOM 5016 O O . PHE B 1 253 ? 25.223 54.957 181.382 1.00 15.94 254 PHE B O 1
ATOM 5024 N N . ASP B 1 254 ? 23.188 54.064 181.146 1.00 14.98 255 ASP B N 1
ATOM 5025 C CA . ASP B 1 254 ? 22.664 54.426 182.483 1.00 17.96 255 ASP B CA 1
ATOM 5026 C C . ASP B 1 254 ? 23.485 53.663 183.522 1.00 16.33 255 ASP B C 1
ATOM 5027 O O . ASP B 1 254 ? 23.359 52.423 183.580 1.00 16.72 255 ASP B O 1
ATOM 5032 N N . GLN B 1 255 ? 24.334 54.314 184.289 1.00 14.46 256 GLN B N 1
ATOM 5033 C CA . GLN B 1 255 ? 25.171 53.615 185.256 1.00 12.64 256 GLN B CA 1
ATOM 5034 C C . GLN B 1 255 ? 24.508 53.334 186.590 1.00 15.33 256 GLN B C 1
ATOM 5035 O O . GLN B 1 255 ? 24.932 52.313 187.199 1.00 17.06 256 GLN B O 1
ATOM 5041 N N . ASP B 1 256 ? 23.588 54.139 187.067 1.00 16.07 257 ASP B N 1
ATOM 5042 C CA . ASP B 1 256 ? 22.944 53.894 188.365 1.00 15.34 257 ASP B CA 1
ATOM 5043 C C . ASP B 1 256 ? 23.952 53.780 189.501 1.00 14.03 257 ASP B C 1
ATOM 5044 O O . ASP B 1 256 ? 23.814 52.817 190.278 1.00 13.77 257 ASP B O 1
ATOM 5049 N N . LEU B 1 257 ? 24.900 54.697 189.617 1.00 12.85 258 LEU B N 1
ATOM 5050 C CA . LEU B 1 257 ? 25.891 54.644 190.708 1.00 12.49 258 LEU B CA 1
ATOM 5051 C C . LEU B 1 257 ? 25.227 55.244 191.948 1.00 12.65 258 LEU B C 1
ATOM 5052 O O . LEU B 1 257 ? 24.155 55.843 191.848 1.00 13.84 258 LEU B O 1
ATOM 5057 N N . VAL B 1 258 ? 25.888 55.100 193.066 1.00 13.24 259 VAL B N 1
ATOM 5058 C CA . VAL B 1 258 ? 25.448 55.687 194.336 1.00 13.07 259 VAL B CA 1
ATOM 5059 C C . VAL B 1 258 ? 25.344 57.197 194.109 1.00 13.76 259 VAL B C 1
ATOM 5060 O O . VAL B 1 258 ? 26.179 57.771 193.375 1.00 15.36 259 VAL B O 1
ATOM 5064 N N . PHE B 1 259 ? 24.391 57.832 194.735 1.00 14.11 260 PHE B N 1
ATOM 5065 C CA . PHE B 1 259 ? 24.224 59.289 194.629 1.00 12.84 260 PHE B CA 1
ATOM 5066 C C . PHE B 1 259 ? 25.543 59.941 195.032 1.00 12.98 260 PHE B C 1
ATOM 5067 O O . PHE B 1 259 ? 26.122 59.600 196.078 1.00 13.42 260 PHE B O 1
ATOM 5075 N N . GLY B 1 260 ? 26.009 60.882 194.226 1.00 13.59 261 GLY B N 1
ATOM 5076 C CA . GLY B 1 260 ? 27.252 61.625 194.511 1.00 11.17 261 GLY B CA 1
ATOM 5077 C C . GLY B 1 260 ? 28.491 60.930 193.999 1.00 12.19 261 GLY B C 1
ATOM 5078 O O . GLY B 1 260 ? 29.566 61.517 194.139 1.00 14.64 261 GLY B O 1
ATOM 5079 N N . HIS B 1 261 ? 28.393 59.778 193.371 1.00 12.61 262 HIS B N 1
ATOM 5080 C CA . HIS B 1 261 ? 29.544 59.040 192.846 1.00 12.24 262 HIS B CA 1
ATOM 5081 C C . HIS B 1 261 ? 29.760 59.356 191.378 1.00 13.70 262 HIS B C 1
ATOM 5082 O O . HIS B 1 261 ? 30.774 58.916 190.796 1.00 15.25 262 HIS B O 1
ATOM 5089 N N . GLY B 1 262 ? 28.883 60.130 190.789 1.00 13.98 263 GLY B N 1
ATOM 5090 C CA . GLY B 1 262 ? 28.993 60.566 189.371 1.00 14.40 263 GLY B CA 1
ATOM 5091 C C . GLY B 1 262 ? 29.522 61.991 189.312 1.00 14.26 263 GLY B C 1
ATOM 5092 O O . GLY B 1 262 ? 30.734 62.269 189.406 1.00 18.13 263 GLY B O 1
ATOM 5093 N N . ASP B 1 263 ? 28.657 62.951 189.138 1.00 14.09 264 ASP B N 1
ATOM 5094 C CA . ASP B 1 263 ? 28.988 64.395 189.088 1.00 12.59 264 ASP B CA 1
ATOM 5095 C C . ASP B 1 263 ? 28.808 64.907 190.536 1.00 14.03 264 ASP B C 1
ATOM 5096 O O . ASP B 1 263 ? 27.655 65.223 190.907 1.00 13.79 264 ASP B O 1
ATOM 5101 N N . LEU B 1 264 ? 29.905 64.967 191.297 1.00 12.65 265 LEU B N 1
ATOM 5102 C CA . LEU B 1 264 ? 29.963 65.396 192.676 1.00 9.89 265 LEU B CA 1
ATOM 5103 C C . LEU B 1 264 ? 29.575 66.861 192.864 1.00 10.94 265 LEU B C 1
ATOM 5104 O O . LEU B 1 264 ? 28.809 67.120 193.813 1.00 11.98 265 LEU B O 1
ATOM 5109 N N . LEU B 1 265 ? 30.074 67.738 192.005 1.00 10.58 266 LEU B N 1
ATOM 5110 C CA . LEU B 1 265 ? 29.748 69.155 192.102 1.00 11.29 266 LEU B CA 1
ATOM 5111 C C . LEU B 1 265 ? 28.241 69.384 191.950 1.00 11.59 266 LEU B C 1
ATOM 5112 O O . LEU B 1 265 ? 27.679 70.208 192.703 1.00 13.64 266 LEU B O 1
ATOM 5117 N N . ASN B 1 266 ? 27.610 68.706 191.016 1.00 10.49 267 ASN B N 1
ATOM 5118 C CA . ASN B 1 266 ? 26.167 68.856 190.794 1.00 10.47 267 ASN B CA 1
ATOM 5119 C C . ASN B 1 266 ? 25.373 68.193 191.914 1.00 11.86 267 ASN B C 1
ATOM 5120 O O . ASN B 1 266 ? 24.220 68.607 192.129 1.00 13.26 267 ASN B O 1
ATOM 5125 N N . ALA B 1 267 ? 25.927 67.208 192.593 1.00 12.08 268 ALA B N 1
ATOM 5126 C CA . ALA B 1 267 ? 25.198 66.547 193.684 1.00 10.68 268 ALA B CA 1
ATOM 5127 C C . ALA B 1 267 ? 25.174 67.524 194.855 1.00 10.32 268 ALA B C 1
ATOM 5128 O O . ALA B 1 267 ? 24.221 67.585 195.612 1.00 11.73 268 ALA B O 1
ATOM 5130 N N . PHE B 1 268 ? 26.206 68.303 194.996 1.00 10.22 269 PHE B N 1
ATOM 5131 C CA . PHE B 1 268 ? 26.384 69.306 196.057 1.00 12.23 269 PHE B CA 1
ATOM 5132 C C . PHE B 1 268 ? 25.345 70.432 195.893 1.00 13.94 269 PHE B C 1
ATOM 5133 O O . PHE B 1 268 ? 24.599 70.750 196.846 1.00 14.24 269 PHE B O 1
ATOM 5141 N N . SER B 1 269 ? 25.293 70.996 194.688 1.00 13.10 270 SER B N 1
ATOM 5142 C CA . SER B 1 269 ? 24.352 72.073 194.351 1.00 12.99 270 SER B CA 1
ATOM 5143 C C . SER B 1 269 ? 22.905 71.589 194.436 1.00 14.39 270 SER B C 1
ATOM 5144 O O . SER B 1 269 ? 22.015 72.380 194.777 1.00 15.52 270 SER B O 1
ATOM 5147 N N . LEU B 1 270 ? 22.618 70.338 194.128 1.00 14.45 271 LEU B N 1
ATOM 5148 C CA . LEU B 1 270 ? 21.298 69.737 194.225 1.00 13.42 271 LEU B CA 1
ATOM 5149 C C . LEU B 1 270 ? 20.841 69.681 195.685 1.00 14.46 271 LEU B C 1
ATOM 5150 O O . LEU B 1 270 ? 19.719 70.129 195.992 1.00 15.98 271 LEU B O 1
ATOM 5155 N N . VAL B 1 271 ? 21.698 69.168 196.557 1.00 14.62 272 VAL B N 1
ATOM 5156 C CA . VAL B 1 271 ? 21.384 69.045 197.988 1.00 14.04 272 VAL B CA 1
ATOM 5157 C C . VAL B 1 271 ? 21.157 70.443 198.561 1.00 15.10 272 VAL B C 1
ATOM 5158 O O . VAL B 1 271 ? 20.262 70.664 199.389 1.00 16.60 272 VAL B O 1
ATOM 5162 N N . ASP B 1 272 ? 21.965 71.385 198.144 1.00 15.69 273 ASP B N 1
ATOM 5163 C CA . ASP B 1 272 ? 21.832 72.788 198.567 1.00 16.82 273 ASP B CA 1
ATOM 5164 C C . ASP B 1 272 ? 20.439 73.300 198.173 1.00 17.68 273 ASP B C 1
ATOM 5165 O O . ASP B 1 272 ? 19.735 73.898 199.012 1.00 19.16 273 ASP B O 1
ATOM 5170 N N . LEU B 1 273 ? 20.022 73.078 196.938 1.00 15.98 274 LEU B N 1
ATOM 5171 C CA . LEU B 1 273 ? 18.729 73.511 196.441 1.00 15.12 274 LEU B CA 1
ATOM 5172 C C . LEU B 1 273 ? 17.578 72.869 197.205 1.00 17.09 274 LEU B C 1
ATOM 5173 O O . LEU B 1 273 ? 16.654 73.629 197.569 1.00 19.81 274 LEU B O 1
ATOM 5178 N N . LEU B 1 274 ? 17.588 71.565 197.427 1.00 15.47 275 LEU B N 1
ATOM 5179 C CA . LEU B 1 274 ? 16.508 70.905 198.129 1.00 15.43 275 LEU B CA 1
ATOM 5180 C C . LEU B 1 274 ? 16.387 71.275 199.607 1.00 16.54 275 LEU B C 1
ATOM 5181 O O . LEU B 1 274 ? 15.270 71.264 200.142 1.00 17.88 275 LEU B O 1
ATOM 5186 N N . GLU B 1 275 ? 17.486 71.510 200.265 1.00 17.78 276 GLU B N 1
ATOM 5187 C CA . GLU B 1 275 ? 17.511 71.770 201.685 1.00 20.99 276 GLU B CA 1
ATOM 5188 C C . GLU B 1 275 ? 17.563 73.201 202.171 1.00 24.12 276 GLU B C 1
ATOM 5189 O O . GLU B 1 275 ? 17.021 73.505 203.260 1.00 24.82 276 GLU B O 1
ATOM 5195 N N . ASN B 1 276 ? 18.260 74.019 201.404 1.00 25.93 277 ASN B N 1
ATOM 5196 C CA . ASN B 1 276 ? 18.426 75.436 201.788 1.00 27.13 277 ASN B CA 1
ATOM 5197 C C . ASN B 1 276 ? 17.384 76.171 200.957 1.00 29.91 277 ASN B C 1
ATOM 5198 O O . ASN B 1 276 ? 17.733 76.916 200.054 1.00 30.74 277 ASN B O 1
ATOM 5203 N N . GLY B 1 277 ? 16.179 75.842 201.322 1.00 34.61 278 GLY B N 1
ATOM 5204 C CA . GLY B 1 277 ? 14.986 76.413 200.706 1.00 42.14 278 GLY B CA 1
ATOM 5205 C C . GLY B 1 277 ? 14.716 77.732 201.458 1.00 48.97 278 GLY B C 1
ATOM 5206 O O . GLY B 1 277 ? 15.357 78.091 202.466 1.00 50.56 278 GLY B O 1
ATOM 5207 N N . PRO B 1 278 ? 13.734 78.431 200.907 1.00 53.44 279 PRO B N 1
ATOM 5208 C CA . PRO B 1 278 ? 13.288 79.722 201.454 1.00 54.62 279 PRO B CA 1
ATOM 5209 C C . PRO B 1 278 ? 12.570 79.424 202.780 1.00 54.71 279 PRO B C 1
ATOM 5210 O O . PRO B 1 278 ? 11.839 78.422 202.968 1.00 55.27 279 PRO B O 1
ATOM 5214 N N . ASP B 1 279 ? 12.869 80.396 203.634 1.00 53.54 280 ASP B N 1
ATOM 5215 C CA . ASP B 1 279 ? 12.346 80.409 205.009 1.00 52.47 280 ASP B CA 1
ATOM 5216 C C . ASP B 1 279 ? 13.168 79.326 205.711 1.00 50.58 280 ASP B C 1
ATOM 5217 O O . ASP B 1 279 ? 12.541 78.479 206.377 1.00 50.09 280 ASP B O 1
ATOM 5219 N N . GLY B 1 280 ? 14.468 79.358 205.506 1.00 49.37 281 GLY B N 1
ATOM 5220 C CA . GLY B 1 280 ? 15.375 78.371 206.106 1.00 47.94 281 GLY B CA 1
ATOM 5221 C C . GLY B 1 280 ? 15.220 76.910 205.666 1.00 47.15 281 GLY B C 1
ATOM 5222 O O . GLY B 1 280 ? 16.206 76.149 205.398 1.00 47.88 281 GLY B O 1
ATOM 5223 N N . ALA B 1 281 ? 13.961 76.500 205.615 1.00 45.26 282 ALA B N 1
ATOM 5224 C CA . ALA B 1 281 ? 13.423 75.201 205.246 1.00 42.96 282 ALA B CA 1
ATOM 5225 C C . ALA B 1 281 ? 13.644 74.665 203.829 1.00 40.28 282 ALA B C 1
ATOM 5226 O O . ALA B 1 281 ? 13.852 75.406 202.850 1.00 40.73 282 ALA B O 1
ATOM 5228 N N . PRO B 1 282 ? 13.543 73.342 203.723 1.00 36.74 283 PRO B N 1
ATOM 5229 C CA . PRO B 1 282 ? 13.714 72.639 202.454 1.00 34.11 283 PRO B CA 1
ATOM 5230 C C . PRO B 1 282 ? 12.663 73.129 201.459 1.00 31.94 283 PRO B C 1
ATOM 5231 O O . PRO B 1 282 ? 11.503 73.429 201.788 1.00 31.64 283 PRO B O 1
ATOM 5235 N N . ALA B 1 283 ? 13.152 73.187 200.240 1.00 27.79 284 ALA B N 1
ATOM 5236 C CA . ALA B 1 283 ? 12.324 73.606 199.110 1.00 25.09 284 ALA B CA 1
ATOM 5237 C C . ALA B 1 283 ? 11.519 72.399 198.678 1.00 24.45 284 ALA B C 1
ATOM 5238 O O . ALA B 1 283 ? 10.564 72.543 197.907 1.00 27.04 284 ALA B O 1
ATOM 5240 N N . TYR B 1 284 ? 11.912 71.226 199.126 1.00 23.60 285 TYR B N 1
ATOM 5241 C CA . TYR B 1 284 ? 11.254 69.960 198.732 1.00 22.17 285 TYR B CA 1
ATOM 5242 C C . TYR B 1 284 ? 11.085 69.115 199.980 1.00 23.93 285 TYR B C 1
ATOM 5243 O O . TYR B 1 284 ? 12.014 68.945 200.770 1.00 25.09 285 TYR B O 1
ATOM 5252 N N . ASP B 1 285 ? 9.873 68.618 200.108 1.00 27.98 286 ASP B N 1
ATOM 5253 C CA . ASP B 1 285 ? 9.488 67.796 201.274 1.00 31.34 286 ASP B CA 1
ATOM 5254 C C . ASP B 1 285 ? 9.117 66.376 200.913 1.00 27.96 286 ASP B C 1
ATOM 5255 O O . ASP B 1 285 ? 8.640 65.727 201.861 1.00 29.35 286 ASP B O 1
ATOM 5260 N N . GLY B 1 286 ? 9.305 65.864 199.723 1.00 25.49 287 GLY B N 1
ATOM 5261 C CA . GLY B 1 286 ? 8.946 64.457 199.441 1.00 22.39 287 GLY B CA 1
ATOM 5262 C C . GLY B 1 286 ? 10.137 63.560 199.850 1.00 22.09 287 GLY B C 1
ATOM 5263 O O . GLY B 1 286 ? 11.144 63.970 200.465 1.00 22.59 287 GLY B O 1
ATOM 5264 N N . PRO B 1 287 ? 9.989 62.304 199.443 1.00 21.08 288 PRO B N 1
ATOM 5265 C CA . PRO B 1 287 ? 11.000 61.274 199.670 1.00 20.28 288 PRO B CA 1
ATOM 5266 C C . PRO B 1 287 ? 12.277 61.552 198.861 1.00 18.69 288 PRO B C 1
ATOM 5267 O O . PRO B 1 287 ? 12.245 62.100 197.745 1.00 18.07 288 PRO B O 1
ATOM 5271 N N . ARG B 1 288 ? 13.374 61.191 199.490 1.00 17.55 289 ARG B N 1
ATOM 5272 C CA . ARG B 1 288 ? 14.732 61.288 198.890 1.00 16.71 289 ARG B CA 1
ATOM 5273 C C . ARG B 1 288 ? 14.931 59.825 198.492 1.00 15.12 289 ARG B C 1
ATOM 5274 O O . ARG B 1 288 ? 15.395 59.054 199.329 1.00 16.24 289 ARG B O 1
ATOM 5282 N N . HIS B 1 289 ? 14.502 59.460 197.316 1.00 14.29 290 HIS B N 1
ATOM 5283 C CA . HIS B 1 289 ? 14.582 58.066 196.846 1.00 15.35 290 HIS B CA 1
ATOM 5284 C C . HIS B 1 289 ? 15.799 57.758 195.996 1.00 16.83 290 HIS B C 1
ATOM 5285 O O . HIS B 1 289 ? 16.142 58.460 195.022 1.00 18.74 290 HIS B O 1
ATOM 5292 N N . PHE B 1 290 ? 16.511 56.707 196.347 1.00 16.28 291 PHE B N 1
ATOM 5293 C CA . PHE B 1 290 ? 17.722 56.218 195.671 1.00 14.77 291 PHE B CA 1
ATOM 5294 C C . PHE B 1 290 ? 17.369 55.150 194.644 1.00 13.91 291 PHE B C 1
ATOM 5295 O O . PHE B 1 290 ? 17.002 54.073 195.108 1.00 14.74 291 PHE B O 1
ATOM 5303 N N . ASP B 1 291 ? 17.473 55.446 193.372 1.00 13.70 292 ASP B N 1
ATOM 5304 C CA . ASP B 1 291 ? 17.167 54.425 192.339 1.00 14.56 292 ASP B CA 1
ATOM 5305 C C . ASP B 1 291 ? 18.548 54.197 191.722 1.00 15.27 292 ASP B C 1
ATOM 5306 O O . ASP B 1 291 ? 18.904 54.899 190.767 1.00 17.34 292 ASP B O 1
ATOM 5311 N N . TYR B 1 292 ? 19.316 53.324 192.324 1.00 16.46 293 TYR B N 1
ATOM 5312 C CA . TYR B 1 292 ? 20.694 53.019 191.909 1.00 15.31 293 TYR B CA 1
ATOM 5313 C C . TYR B 1 292 ? 20.849 51.509 191.903 1.00 17.39 293 TYR B C 1
ATOM 5314 O O . TYR B 1 292 ? 19.873 50.771 192.155 1.00 18.41 293 TYR B O 1
ATOM 5323 N N . LYS B 1 293 ? 22.042 51.057 191.573 1.00 17.17 294 LYS B N 1
ATOM 5324 C CA . LYS B 1 293 ? 22.400 49.647 191.499 1.00 17.29 294 LYS B CA 1
ATOM 5325 C C . LYS B 1 293 ? 23.803 49.394 192.053 1.00 15.85 294 LYS B C 1
ATOM 5326 O O . LYS B 1 293 ? 24.751 50.046 191.608 1.00 17.27 294 LYS B O 1
ATOM 5332 N N . PRO B 1 294 ? 23.894 48.464 192.975 1.00 14.09 295 PRO B N 1
ATOM 5333 C CA . PRO B 1 294 ? 25.190 48.080 193.563 1.00 13.62 295 PRO B CA 1
ATOM 5334 C C . PRO B 1 294 ? 25.990 47.509 192.389 1.00 14.31 295 PRO B C 1
ATOM 5335 O O . PRO B 1 294 ? 25.390 46.682 191.691 1.00 14.46 295 PRO B O 1
ATOM 5339 N N . SER B 1 295 ? 27.221 47.909 192.163 1.00 14.23 296 SER B N 1
ATOM 5340 C CA . SER B 1 295 ? 28.002 47.429 191.018 1.00 14.81 296 SER B CA 1
ATOM 5341 C C . SER B 1 295 ? 28.042 45.911 190.982 1.00 16.66 296 SER B C 1
ATOM 5342 O O . SER B 1 295 ? 28.010 45.248 192.028 1.00 17.60 296 SER B O 1
ATOM 5345 N N . ARG B 1 296 ? 28.123 45.361 189.782 1.00 16.28 297 ARG B N 1
ATOM 5346 C CA . ARG B 1 296 ? 28.150 43.922 189.503 1.00 16.35 297 ARG B CA 1
ATOM 5347 C C . ARG B 1 296 ? 29.364 43.231 190.128 1.00 16.98 297 ARG B C 1
ATOM 5348 O O . ARG B 1 296 ? 29.335 42.001 190.336 1.00 17.49 297 ARG B O 1
ATOM 5356 N N . THR B 1 297 ? 30.404 43.972 190.464 1.00 16.20 298 THR B N 1
ATOM 5357 C CA . THR B 1 297 ? 31.611 43.392 191.066 1.00 14.40 298 THR B CA 1
ATOM 5358 C C . THR B 1 297 ? 31.422 43.066 192.537 1.00 14.17 298 THR B C 1
ATOM 5359 O O . THR B 1 297 ? 32.327 42.492 193.168 1.00 14.58 298 THR B O 1
ATOM 5363 N N . GLU B 1 298 ? 30.288 43.434 193.093 1.00 13.42 299 GLU B N 1
ATOM 5364 C CA . GLU B 1 298 ? 29.992 43.287 194.511 1.00 14.53 299 GLU B CA 1
ATOM 5365 C C . GLU B 1 298 ? 29.123 42.142 194.953 1.00 15.86 299 GLU B C 1
ATOM 5366 O O . GLU B 1 298 ? 28.271 41.646 194.224 1.00 16.55 299 GLU B O 1
ATOM 5372 N N . ASP B 1 299 ? 29.331 41.723 196.187 1.00 18.07 300 ASP B N 1
ATOM 5373 C CA . ASP B 1 299 ? 28.520 40.658 196.826 1.00 20.15 300 ASP B CA 1
ATOM 5374 C C . ASP B 1 299 ? 27.550 41.394 197.772 1.00 19.45 300 ASP B C 1
ATOM 5375 O O . ASP B 1 299 ? 27.528 42.639 197.788 1.00 18.22 300 ASP B O 1
ATOM 5380 N N . TYR B 1 300 ? 26.779 40.606 198.511 1.00 21.06 301 TYR B N 1
ATOM 5381 C CA . TYR B 1 300 ? 25.767 41.162 199.427 1.00 22.71 301 TYR B CA 1
ATOM 5382 C C . TYR B 1 300 ? 26.367 42.144 200.417 1.00 24.58 301 TYR B C 1
ATOM 5383 O O . TYR B 1 300 ? 25.632 43.070 200.823 1.00 24.99 301 TYR B O 1
ATOM 5392 N N . ASP B 1 301 ? 27.643 41.998 200.759 1.00 25.04 302 ASP B N 1
ATOM 5393 C CA . ASP B 1 301 ? 28.204 42.968 201.711 1.00 27.33 302 ASP B CA 1
ATOM 5394 C C . ASP B 1 301 ? 28.383 44.307 200.981 1.00 24.35 302 ASP B C 1
ATOM 5395 O O . ASP B 1 301 ? 28.163 45.339 201.630 1.00 23.97 302 ASP B O 1
ATOM 5400 N N . GLY B 1 302 ? 28.787 44.204 199.734 1.00 20.63 303 GLY B N 1
ATOM 5401 C CA . GLY B 1 302 ? 28.991 45.402 198.903 1.00 18.99 303 GLY B CA 1
ATOM 5402 C C . GLY B 1 302 ? 27.615 46.043 198.719 1.00 16.70 303 GLY B C 1
ATOM 5403 O O . GLY B 1 302 ? 27.505 47.264 198.707 1.00 17.09 303 GLY B O 1
ATOM 5404 N N . VAL B 1 303 ? 26.610 45.197 198.621 1.00 16.61 304 VAL B N 1
ATOM 5405 C CA . VAL B 1 303 ? 25.220 45.653 198.485 1.00 15.43 304 VAL B CA 1
ATOM 5406 C C . VAL B 1 303 ? 24.835 46.525 199.682 1.00 17.31 304 VAL B C 1
ATOM 5407 O O . VAL B 1 303 ? 24.439 47.696 199.448 1.00 18.20 304 VAL B O 1
ATOM 5411 N N . TRP B 1 304 ? 24.915 46.098 200.915 1.00 17.73 305 TRP B N 1
ATOM 5412 C CA . TRP B 1 304 ? 24.535 46.935 202.065 1.00 18.83 305 TRP B CA 1
ATOM 5413 C C . TRP B 1 304 ? 25.482 48.102 202.206 1.00 20.75 305 TRP B C 1
ATOM 5414 O O . TRP B 1 304 ? 25.095 49.179 202.712 1.00 22.50 305 TRP B O 1
ATOM 5425 N N . GLU B 1 305 ? 26.722 47.902 201.784 1.00 22.93 306 GLU B N 1
ATOM 5426 C CA . GLU B 1 305 ? 27.709 49.008 201.868 1.00 23.25 306 GLU B CA 1
ATOM 5427 C C . GLU B 1 305 ? 27.263 50.165 200.969 1.00 20.76 306 GLU B C 1
ATOM 5428 O O . GLU B 1 305 ? 27.260 51.361 201.317 1.00 19.09 306 GLU B O 1
ATOM 5434 N N . SER B 1 306 ? 26.865 49.816 199.763 1.00 18.47 307 SER B N 1
ATOM 5435 C CA . SER B 1 306 ? 26.402 50.783 198.755 1.00 18.43 307 SER B CA 1
ATOM 5436 C C . SER B 1 306 ? 25.098 51.448 199.184 1.00 18.82 307 SER B C 1
ATOM 5437 O O . SER B 1 306 ? 24.954 52.648 198.876 1.00 18.79 307 SER B O 1
ATOM 5440 N N . ALA B 1 307 ? 24.203 50.739 199.880 1.00 18.60 308 ALA B N 1
ATOM 5441 C CA . ALA B 1 307 ? 22.942 51.315 200.346 1.00 17.78 308 ALA B CA 1
ATOM 5442 C C . ALA B 1 307 ? 23.250 52.408 201.370 1.00 18.25 308 ALA B C 1
ATOM 5443 O O . ALA B 1 307 ? 22.682 53.504 201.294 1.00 20.79 308 ALA B O 1
ATOM 5445 N N . LYS B 1 308 ? 24.128 52.150 202.294 1.00 19.08 309 LYS B N 1
ATOM 5446 C CA . LYS B 1 308 ? 24.557 53.087 203.321 1.00 19.40 309 LYS B CA 1
ATOM 5447 C C . LYS B 1 308 ? 25.303 54.257 202.706 1.00 17.68 309 LYS B C 1
ATOM 5448 O O . LYS B 1 308 ? 25.207 55.384 203.217 1.00 17.13 309 LYS B O 1
ATOM 5454 N N . ALA B 1 309 ? 26.033 53.984 201.637 1.00 16.83 310 ALA B N 1
ATOM 5455 C CA . ALA B 1 309 ? 26.811 55.042 200.956 1.00 15.18 310 ALA B CA 1
ATOM 5456 C C . ALA B 1 309 ? 25.861 56.109 200.417 1.00 13.73 310 ALA B C 1
ATOM 5457 O O . ALA B 1 309 ? 26.207 57.284 200.473 1.00 13.57 310 ALA B O 1
ATOM 5459 N N . ASN B 1 310 ? 24.706 55.715 199.912 1.00 14.38 311 ASN B N 1
ATOM 5460 C CA . ASN B 1 310 ? 23.723 56.708 199.394 1.00 14.18 311 ASN B CA 1
ATOM 5461 C C . ASN B 1 310 ? 23.360 57.677 200.522 1.00 14.72 311 ASN B C 1
ATOM 5462 O O . ASN B 1 310 ? 23.397 58.890 200.290 1.00 15.27 311 ASN B O 1
ATOM 5467 N N . ILE B 1 311 ? 22.994 57.191 201.685 1.00 15.72 312 ILE B N 1
ATOM 5468 C CA . ILE B 1 311 ? 22.635 58.014 202.831 1.00 17.23 312 ILE B CA 1
ATOM 5469 C C . ILE B 1 311 ? 23.814 58.847 203.306 1.00 19.04 312 ILE B C 1
ATOM 5470 O O . ILE B 1 311 ? 23.632 60.068 203.490 1.00 20.65 312 ILE B O 1
ATOM 5475 N N . ARG B 1 312 ? 24.987 58.255 203.464 1.00 19.48 313 ARG B N 1
ATOM 5476 C CA . ARG B 1 312 ? 26.177 59.013 203.930 1.00 19.10 313 ARG B CA 1
ATOM 5477 C C . ARG B 1 312 ? 26.477 60.178 203.010 1.00 18.32 313 ARG B C 1
ATOM 5478 O O . ARG B 1 312 ? 26.689 61.307 203.476 1.00 19.75 313 ARG B O 1
ATOM 5486 N N . MET B 1 313 ? 26.465 60.036 201.701 1.00 17.24 314 MET B N 1
ATOM 5487 C CA . MET B 1 313 ? 26.713 61.047 200.668 1.00 16.20 314 MET B CA 1
ATOM 5488 C C . MET B 1 313 ? 25.750 62.235 200.817 1.00 14.62 314 MET B C 1
ATOM 5489 O O . MET B 1 313 ? 26.167 63.401 200.895 1.00 15.87 314 MET B O 1
ATOM 5494 N N . TYR B 1 314 ? 24.471 61.972 200.869 1.00 13.98 315 TYR B N 1
ATOM 5495 C CA . TYR B 1 314 ? 23.434 62.989 201.034 1.00 14.22 315 TYR B CA 1
ATOM 5496 C C . TYR B 1 314 ? 23.653 63.792 202.304 1.00 14.38 315 TYR B C 1
ATOM 5497 O O . TYR B 1 314 ? 23.662 65.025 202.204 1.00 14.48 315 TYR B O 1
ATOM 5506 N N . LEU B 1 315 ? 23.854 63.128 203.444 1.00 14.49 316 LEU B N 1
ATOM 5507 C CA . LEU B 1 315 ? 24.081 63.767 204.739 1.00 13.95 316 LEU B CA 1
ATOM 5508 C C . LEU B 1 315 ? 25.397 64.535 204.784 1.00 14.86 316 LEU B C 1
ATOM 5509 O O . LEU B 1 315 ? 25.375 65.614 205.420 1.00 15.53 316 LEU B O 1
ATOM 5514 N N . LEU B 1 316 ? 26.467 64.051 204.181 1.00 15.20 317 LEU B N 1
ATOM 5515 C CA . LEU B 1 316 ? 27.743 64.802 204.169 1.00 15.10 317 LEU B CA 1
ATOM 5516 C C . LEU B 1 316 ? 27.600 66.060 203.318 1.00 14.60 317 LEU B C 1
ATOM 5517 O O . LEU B 1 316 ? 28.184 67.099 203.649 1.00 17.13 317 LEU B O 1
ATOM 5522 N N . LEU B 1 317 ? 26.875 65.958 202.206 1.00 14.97 318 LEU B N 1
ATOM 5523 C CA . LEU B 1 317 ? 26.646 67.081 201.279 1.00 14.82 318 LEU B CA 1
ATOM 5524 C C . LEU B 1 317 ? 25.759 68.125 201.971 1.00 14.47 318 LEU B C 1
ATOM 5525 O O . LEU B 1 317 ? 26.032 69.331 201.882 1.00 14.26 318 LEU B O 1
ATOM 5530 N N . LYS B 1 318 ? 24.726 67.677 202.644 1.00 15.83 319 LYS B N 1
ATOM 5531 C CA . LYS B 1 318 ? 23.796 68.551 203.371 1.00 18.08 319 LYS B CA 1
ATOM 5532 C C . LYS B 1 318 ? 24.544 69.422 204.371 1.00 18.35 319 LYS B C 1
ATOM 5533 O O . LYS B 1 318 ? 24.441 70.642 204.461 1.00 18.34 319 LYS B O 1
ATOM 5539 N N . GLU B 1 319 ? 25.363 68.780 205.152 1.00 20.55 320 GLU B N 1
ATOM 5540 C CA . GLU B 1 319 ? 26.235 69.355 206.171 1.00 22.90 320 GLU B CA 1
ATOM 5541 C C . GLU B 1 319 ? 27.093 70.444 205.561 1.00 21.31 320 GLU B C 1
ATOM 5542 O O . GLU B 1 319 ? 27.236 71.535 206.138 1.00 21.26 320 GLU B O 1
ATOM 5548 N N . ARG B 1 320 ? 27.675 70.195 204.386 1.00 19.05 321 ARG B N 1
ATOM 5549 C CA . ARG B 1 320 ? 28.517 71.189 203.702 1.00 16.03 321 ARG B CA 1
ATOM 5550 C C . ARG B 1 320 ? 27.731 72.330 203.063 1.00 14.41 321 ARG B C 1
ATOM 5551 O O . ARG B 1 320 ? 28.291 73.431 203.055 1.00 14.06 321 ARG B O 1
ATOM 5559 N N . ALA B 1 321 ? 26.550 72.085 202.543 1.00 14.54 322 ALA B N 1
ATOM 5560 C CA . ALA B 1 321 ? 25.667 73.057 201.914 1.00 14.48 322 ALA B CA 1
ATOM 5561 C C . ALA B 1 321 ? 25.235 74.042 202.989 1.00 16.52 322 ALA B C 1
ATOM 5562 O O . ALA B 1 321 ? 25.224 75.244 202.723 1.00 19.56 322 ALA B O 1
ATOM 5564 N N . LYS B 1 322 ? 24.918 73.578 204.181 1.00 18.41 323 LYS B N 1
ATOM 5565 C CA . LYS B 1 322 ? 24.538 74.473 205.288 1.00 21.43 323 LYS B CA 1
ATOM 5566 C C . LYS B 1 322 ? 25.742 75.296 205.718 1.00 20.61 323 LYS B C 1
ATOM 5567 O O . LYS B 1 322 ? 25.618 76.510 205.880 1.00 21.07 323 LYS B O 1
ATOM 5573 N N . ALA B 1 323 ? 26.908 74.672 205.893 1.00 19.05 324 ALA B N 1
ATOM 5574 C CA . ALA B 1 323 ? 28.093 75.439 206.304 1.00 17.47 324 ALA B CA 1
ATOM 5575 C C . ALA B 1 323 ? 28.369 76.528 205.284 1.00 17.12 324 ALA B C 1
ATOM 5576 O O . ALA B 1 323 ? 28.792 77.653 205.639 1.00 17.31 324 ALA B O 1
ATOM 5578 N N . PHE B 1 324 ? 28.205 76.223 204.016 1.00 16.37 325 PHE B N 1
ATOM 5579 C CA . PHE B 1 324 ? 28.451 77.146 202.898 1.00 15.53 325 PHE B CA 1
ATOM 5580 C C . PHE B 1 324 ? 27.570 78.393 203.003 1.00 16.85 325 PHE B C 1
ATOM 5581 O O . PHE B 1 324 ? 28.067 79.537 202.905 1.00 19.00 325 PHE B O 1
ATOM 5589 N N . ARG B 1 325 ? 26.287 78.186 203.196 1.00 16.48 326 ARG B N 1
ATOM 5590 C CA . ARG B 1 325 ? 25.327 79.295 203.280 1.00 18.88 326 ARG B CA 1
ATOM 5591 C C . ARG B 1 325 ? 25.554 80.142 204.537 1.00 19.81 326 ARG B C 1
ATOM 5592 O O . ARG B 1 325 ? 25.329 81.359 204.482 1.00 20.59 326 ARG B O 1
ATOM 5600 N N . ALA B 1 326 ? 25.981 79.511 205.601 1.00 20.68 327 ALA B N 1
ATOM 5601 C CA . ALA B 1 326 ? 26.233 80.197 206.863 1.00 21.34 327 ALA B CA 1
ATOM 5602 C C . ALA B 1 326 ? 27.537 80.966 206.909 1.00 22.65 327 ALA B C 1
ATOM 5603 O O . ALA B 1 326 ? 27.666 81.771 207.847 1.00 25.32 327 ALA B O 1
ATOM 5605 N N . ASP B 1 327 ? 28.470 80.818 206.017 1.00 22.82 328 ASP B N 1
ATOM 5606 C CA . ASP B 1 327 ? 29.751 81.499 205.968 1.00 22.59 328 ASP B CA 1
ATOM 5607 C C . ASP B 1 327 ? 29.646 82.952 205.527 1.00 22.47 328 ASP B C 1
ATOM 5608 O O . ASP B 1 327 ? 29.264 83.267 204.390 1.00 23.70 328 ASP B O 1
ATOM 5613 N N . PRO B 1 328 ? 30.053 83.866 206.397 1.00 22.20 329 PRO B N 1
ATOM 5614 C CA . PRO B 1 328 ? 30.055 85.303 206.140 1.00 22.03 329 PRO B CA 1
ATOM 5615 C C . PRO B 1 328 ? 30.808 85.719 204.877 1.00 22.36 329 PRO B C 1
ATOM 5616 O O . PRO B 1 328 ? 30.387 86.702 204.214 1.00 23.36 329 PRO B O 1
ATOM 5620 N N . GLU B 1 329 ? 31.881 85.006 204.561 1.00 21.74 330 GLU B N 1
ATOM 5621 C CA . GLU B 1 329 ? 32.655 85.292 203.353 1.00 21.72 330 GLU B CA 1
ATOM 5622 C C . GLU B 1 329 ? 31.864 84.902 202.106 1.00 18.30 330 GLU B C 1
ATOM 5623 O O . GLU B 1 329 ? 31.988 85.578 201.079 1.00 16.30 330 GLU B O 1
ATOM 5629 N N . VAL B 1 330 ? 31.076 83.856 202.240 1.00 16.13 331 VAL B N 1
ATOM 5630 C CA . VAL B 1 330 ? 30.212 83.413 201.147 1.00 16.20 331 VAL B CA 1
ATOM 5631 C C . VAL B 1 330 ? 29.149 84.518 200.981 1.00 17.60 331 VAL B C 1
ATOM 5632 O O . VAL B 1 330 ? 28.847 84.986 199.874 1.00 18.65 331 VAL B O 1
ATOM 5636 N N . GLN B 1 331 ? 28.632 84.942 202.130 1.00 18.16 332 GLN B N 1
ATOM 5637 C CA . GLN B 1 331 ? 27.595 85.989 202.190 1.00 19.32 332 GLN B CA 1
ATOM 5638 C C . GLN B 1 331 ? 28.136 87.223 201.471 1.00 17.64 332 GLN B C 1
ATOM 5639 O O . GLN B 1 331 ? 27.478 87.897 200.657 1.00 15.85 332 GLN B O 1
ATOM 5645 N N . GLU B 1 332 ? 29.393 87.508 201.709 1.00 17.84 333 GLU B N 1
ATOM 5646 C CA . GLU B 1 332 ? 30.045 88.654 201.049 1.00 19.33 333 GLU B CA 1
ATOM 5647 C C . GLU B 1 332 ? 30.187 88.417 199.551 1.00 18.57 333 GLU B C 1
ATOM 5648 O O . GLU B 1 332 ? 30.015 89.370 198.759 1.00 17.78 333 GLU B O 1
ATOM 5654 N N . ALA B 1 333 ? 30.478 87.179 199.159 1.00 17.42 334 ALA B N 1
ATOM 5655 C CA . ALA B 1 333 ? 30.623 86.847 197.729 1.00 15.55 334 ALA B CA 1
ATOM 5656 C C . ALA B 1 333 ? 29.255 86.878 197.046 1.00 15.24 334 ALA B C 1
ATOM 5657 O O . ALA B 1 333 ? 29.193 87.393 195.903 1.00 13.92 334 ALA B O 1
ATOM 5659 N N . LEU B 1 334 ? 28.194 86.393 197.687 1.00 15.15 335 LEU B N 1
ATOM 5660 C CA . LEU B 1 334 ? 26.834 86.406 197.124 1.00 15.04 335 LEU B CA 1
ATOM 5661 C C . LEU B 1 334 ? 26.420 87.836 196.809 1.00 15.98 335 LEU B C 1
ATOM 5662 O O . LEU B 1 334 ? 25.873 88.098 195.740 1.00 17.27 335 LEU B O 1
ATOM 5667 N N . ALA B 1 335 ? 26.742 88.735 197.720 1.00 16.25 336 ALA B N 1
ATOM 5668 C CA . ALA B 1 335 ? 26.422 90.166 197.568 1.00 13.42 336 ALA B CA 1
ATOM 5669 C C . ALA B 1 335 ? 27.167 90.746 196.396 1.00 13.80 336 ALA B C 1
ATOM 5670 O O . ALA B 1 335 ? 26.571 91.457 195.587 1.00 14.54 336 ALA B O 1
ATOM 5672 N N . ALA B 1 336 ? 28.453 90.502 196.259 1.00 13.30 337 ALA B N 1
ATOM 5673 C CA . ALA B 1 336 ? 29.226 91.027 195.141 1.00 12.09 337 ALA B CA 1
ATOM 5674 C C . ALA B 1 336 ? 28.736 90.397 193.852 1.00 13.20 337 ALA B C 1
ATOM 5675 O O . ALA B 1 336 ? 28.959 91.071 192.837 1.00 15.24 337 ALA B O 1
ATOM 5677 N N . SER B 1 337 ? 28.162 89.214 193.882 1.00 13.95 338 SER B N 1
ATOM 5678 C CA . SER B 1 337 ? 27.733 88.553 192.633 1.00 14.85 338 SER B CA 1
ATOM 5679 C C . SER B 1 337 ? 26.318 88.942 192.224 1.00 16.00 338 SER B C 1
ATOM 5680 O O . SER B 1 337 ? 25.861 88.588 191.115 1.00 15.13 338 SER B O 1
ATOM 5683 N N . LYS B 1 338 ? 25.662 89.644 193.140 1.00 16.32 339 LYS B N 1
ATOM 5684 C CA . LYS B 1 338 ? 24.314 90.166 193.026 1.00 15.30 339 LYS B CA 1
ATOM 5685 C C . LYS B 1 338 ? 23.252 89.094 192.816 1.00 15.12 339 LYS B C 1
ATOM 5686 O O . LYS B 1 338 ? 22.286 89.323 192.086 1.00 16.12 339 LYS B O 1
ATOM 5692 N N . VAL B 1 339 ? 2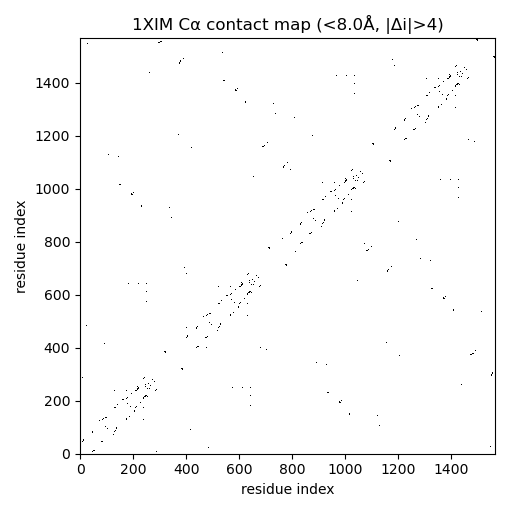3.547 87.977 193.441 1.00 13.92 340 VAL B N 1
ATOM 5693 C CA . VAL B 1 339 ? 22.666 86.829 193.327 1.00 11.94 340 VAL B CA 1
ATOM 5694 C C . VAL B 1 339 ? 21.256 87.243 193.731 1.00 12.49 340 VAL B C 1
ATOM 5695 O O . VAL B 1 339 ? 20.308 86.882 192.977 1.00 13.60 340 VAL B O 1
ATOM 5699 N N . ALA B 1 340 ? 21.091 87.898 194.857 1.00 11.51 341 ALA B N 1
ATOM 5700 C CA . ALA B 1 340 ? 19.764 88.277 195.348 1.00 11.73 341 ALA B CA 1
ATOM 5701 C C . ALA B 1 340 ? 19.097 89.438 194.618 1.00 11.88 341 ALA B C 1
ATOM 5702 O O . ALA B 1 340 ? 17.887 89.604 194.836 1.00 12.11 341 ALA B O 1
ATOM 5704 N N . GLU B 1 341 ? 19.827 90.198 193.843 1.00 13.17 342 GLU B N 1
ATOM 5705 C CA . GLU B 1 341 ? 19.270 91.332 193.116 1.00 13.67 342 GLU B CA 1
ATOM 5706 C C . GLU B 1 341 ? 18.351 90.848 192.014 1.00 15.76 342 GLU B C 1
ATOM 5707 O O . GLU B 1 341 ? 17.543 91.593 191.427 1.00 18.39 342 GLU B O 1
ATOM 5713 N N . LEU B 1 342 ? 18.474 89.562 191.666 1.00 16.02 343 LEU B N 1
ATOM 5714 C CA . LEU B 1 342 ? 17.668 88.906 190.632 1.00 14.29 343 LEU B CA 1
ATOM 5715 C C . LEU B 1 342 ? 16.261 88.668 191.197 1.00 14.96 343 LEU B C 1
ATOM 5716 O O . LEU B 1 342 ? 15.323 88.474 190.410 1.00 17.10 343 LEU B O 1
ATOM 5721 N N . LYS B 1 343 ? 16.150 88.674 192.509 1.00 16.18 344 LYS B N 1
ATOM 5722 C CA . LYS B 1 343 ? 14.817 88.467 193.116 1.00 16.80 344 LYS B CA 1
ATOM 5723 C C . LYS B 1 343 ? 13.981 89.744 193.138 1.00 15.69 344 LYS B C 1
ATOM 5724 O O . LYS B 1 343 ? 12.756 89.630 193.307 1.00 16.82 344 LYS B O 1
ATOM 5730 N N . THR B 1 344 ? 14.596 90.893 193.001 1.00 14.40 345 THR B N 1
ATOM 5731 C CA . THR B 1 344 ? 13.880 92.168 192.953 1.00 13.94 345 THR B CA 1
ATOM 5732 C C . THR B 1 344 ? 13.342 92.327 191.520 1.00 13.37 345 THR B C 1
ATOM 5733 O O . THR B 1 344 ? 14.156 92.210 190.584 1.00 15.37 345 THR B O 1
ATOM 5737 N N . PRO B 1 345 ? 12.072 92.622 191.363 1.00 11.81 346 PRO B N 1
ATOM 5738 C CA . PRO B 1 345 ? 11.481 92.801 190.044 1.00 11.74 346 PRO B CA 1
ATOM 5739 C C . PRO B 1 345 ? 12.276 93.807 189.229 1.00 10.78 346 PRO B C 1
ATOM 5740 O O . PRO B 1 345 ? 12.820 94.784 189.755 1.00 12.73 346 PRO B O 1
ATOM 5744 N N . THR B 1 346 ? 12.298 93.545 187.943 1.00 11.17 347 THR B N 1
ATOM 5745 C CA . THR B 1 346 ? 12.938 94.435 186.970 1.00 12.38 347 THR B CA 1
ATOM 5746 C C . THR B 1 346 ? 12.206 95.794 186.942 1.00 13.69 347 THR B C 1
ATOM 5747 O O . THR B 1 346 ? 12.848 96.862 186.819 1.00 12.87 347 THR B O 1
ATOM 5751 N N . LEU B 1 347 ? 10.886 95.755 187.001 1.00 14.04 348 LEU B N 1
ATOM 5752 C CA . LEU B 1 347 ? 10.073 96.989 187.015 1.00 14.95 348 LEU B CA 1
ATOM 5753 C C . LEU B 1 347 ? 9.704 97.415 188.438 1.00 14.50 348 LEU B C 1
ATOM 5754 O O . LEU B 1 347 ? 9.473 96.571 189.331 1.00 13.76 348 LEU B O 1
ATOM 5759 N N . ASN B 1 348 ? 9.628 98.711 188.630 1.00 13.62 349 ASN B N 1
ATOM 5760 C CA . ASN B 1 348 ? 9.215 99.294 189.930 1.00 13.02 349 ASN B CA 1
ATOM 5761 C C . ASN B 1 348 ? 7.719 99.023 190.059 1.00 13.61 349 ASN B C 1
ATOM 5762 O O . ASN B 1 348 ? 7.066 98.925 189.008 1.00 14.68 349 ASN B O 1
ATOM 5767 N N . PRO B 1 349 ? 7.195 98.888 191.255 1.00 13.91 350 PRO B N 1
ATOM 5768 C CA . PRO B 1 349 ? 5.754 98.636 191.454 1.00 14.76 350 PRO B CA 1
ATOM 5769 C C . PRO B 1 349 ? 4.959 99.681 190.688 1.00 17.62 350 PRO B C 1
ATOM 5770 O O . PRO B 1 349 ? 5.256 100.895 190.683 1.00 19.77 350 PRO B O 1
ATOM 5774 N N . GLY B 1 350 ? 3.981 99.251 189.928 1.00 19.19 351 GLY B N 1
ATOM 5775 C CA . GLY B 1 350 ? 3.109 100.063 189.102 1.00 19.97 351 GLY B CA 1
ATOM 5776 C C . GLY B 1 350 ? 3.705 100.460 187.776 1.00 22.88 351 GLY B C 1
ATOM 5777 O O . GLY B 1 350 ? 2.953 101.107 187.008 1.00 26.06 351 GLY B O 1
ATOM 5778 N N . GLU B 1 351 ? 4.942 100.161 187.460 1.00 21.56 352 GLU B N 1
ATOM 5779 C CA . GLU B 1 351 ? 5.516 100.560 186.159 1.00 21.26 352 GLU B CA 1
ATOM 5780 C C . GLU B 1 351 ? 5.101 99.581 185.083 1.00 20.47 352 GLU B C 1
ATOM 5781 O O . GLU B 1 351 ? 5.059 98.380 185.381 1.00 23.51 352 GLU B O 1
ATOM 5787 N N . GLY B 1 352 ? 4.794 99.986 183.886 1.00 18.38 353 GLY B N 1
ATOM 5788 C CA . GLY B 1 352 ? 4.398 99.139 182.751 1.00 15.41 353 GLY B CA 1
ATOM 5789 C C . GLY B 1 352 ? 5.248 99.597 181.561 1.00 16.16 353 GLY B C 1
ATOM 5790 O O . GLY B 1 352 ? 6.167 100.422 181.822 1.00 16.91 353 GLY B O 1
ATOM 5791 N N . TYR B 1 353 ? 4.969 99.160 180.350 1.00 16.60 354 TYR B N 1
ATOM 5792 C CA . TYR B 1 353 ? 5.830 99.598 179.248 1.00 17.28 354 TYR B CA 1
ATOM 5793 C C . TYR B 1 353 ? 5.853 101.093 179.050 1.00 18.41 354 TYR B C 1
ATOM 5794 O O . TYR B 1 353 ? 6.903 101.645 178.630 1.00 20.68 354 TYR B O 1
ATOM 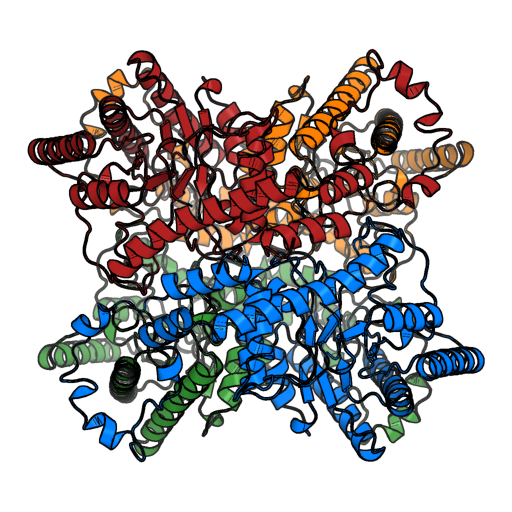5803 N N . ALA B 1 354 ? 4.763 101.766 179.338 1.00 19.68 355 ALA B N 1
ATOM 5804 C CA . ALA B 1 354 ? 4.666 103.241 179.161 1.00 19.35 355 ALA B CA 1
ATOM 5805 C C . ALA B 1 354 ? 5.694 103.983 180.010 1.00 18.63 355 ALA B C 1
ATOM 5806 O O . ALA B 1 354 ? 6.381 104.884 179.539 1.00 18.46 355 ALA B O 1
ATOM 5808 N N . GLU B 1 355 ? 5.774 103.623 181.275 1.00 17.90 356 GLU B N 1
ATOM 5809 C CA . GLU B 1 355 ? 6.735 104.215 182.193 1.00 18.21 356 GLU B CA 1
ATOM 5810 C C . GLU B 1 355 ? 8.133 103.757 181.846 1.00 18.37 356 GLU B C 1
ATOM 5811 O O . GLU B 1 355 ? 9.074 104.557 181.986 1.00 21.63 356 GLU B O 1
ATOM 5817 N N . LEU B 1 356 ? 8.304 102.514 181.424 1.00 18.20 357 LEU B N 1
ATOM 5818 C CA . LEU B 1 356 ? 9.650 102.028 181.073 1.00 18.38 357 LEU B CA 1
ATOM 5819 C C . LEU B 1 356 ? 10.137 102.812 179.863 1.00 18.07 357 LEU B C 1
ATOM 5820 O O . LEU B 1 356 ? 11.303 103.191 179.888 1.00 17.80 357 LEU B O 1
ATOM 5825 N N . LEU B 1 357 ? 9.258 103.039 178.898 1.00 18.00 358 LEU B N 1
ATOM 5826 C CA . LEU B 1 357 ? 9.642 103.803 177.689 1.00 18.04 358 LEU B CA 1
ATOM 5827 C C . LEU B 1 357 ? 10.029 105.243 177.991 1.00 18.32 358 LEU B C 1
ATOM 5828 O O . LEU B 1 357 ? 10.855 105.828 177.274 1.00 19.80 358 LEU B O 1
ATOM 5833 N N . ALA B 1 358 ? 9.459 105.806 179.034 1.00 17.29 359 ALA B N 1
ATOM 5834 C CA . ALA B 1 358 ? 9.691 107.176 179.472 1.00 17.87 359 ALA B CA 1
ATOM 5835 C C . ALA B 1 358 ? 10.994 107.324 180.231 1.00 18.28 359 ALA B C 1
ATOM 5836 O O . ALA B 1 358 ? 11.447 108.460 180.415 1.00 19.22 359 ALA B O 1
ATOM 5838 N N . ASP B 1 359 ? 11.569 106.236 180.687 1.00 17.96 360 ASP B N 1
ATOM 5839 C CA . ASP B 1 359 ? 12.817 106.250 181.476 1.00 16.50 360 ASP B CA 1
ATOM 5840 C C . ASP B 1 359 ? 14.031 106.371 180.580 1.00 17.72 360 ASP B C 1
ATOM 5841 O O . ASP B 1 359 ? 14.505 105.348 180.026 1.00 17.87 360 ASP B O 1
ATOM 5846 N N . ARG B 1 360 ? 14.584 107.555 180.378 1.00 19.50 361 ARG B N 1
ATOM 5847 C CA . ARG B 1 360 ? 15.750 107.698 179.513 1.00 21.49 361 ARG B CA 1
ATOM 5848 C C . ARG B 1 360 ? 16.923 106.900 180.040 1.00 21.54 361 ARG B C 1
ATOM 5849 O O . ARG B 1 360 ? 17.778 106.467 179.268 1.00 22.33 361 ARG B O 1
ATOM 5857 N N . SER B 1 361 ? 16.967 106.737 181.345 1.00 21.21 362 SER B N 1
ATOM 5858 C CA . SER B 1 361 ? 18.074 106.025 182.000 1.00 21.05 362 SER B CA 1
ATOM 5859 C C . SER B 1 361 ? 18.121 104.525 181.686 1.00 20.03 362 SER B C 1
ATOM 5860 O O . SER B 1 361 ? 19.205 103.962 181.916 1.00 20.50 362 SER B O 1
ATOM 5863 N N . ALA B 1 362 ? 17.078 103.920 181.183 1.00 17.87 363 ALA B N 1
ATOM 5864 C CA . ALA B 1 362 ? 17.063 102.506 180.846 1.00 16.95 363 ALA B CA 1
ATOM 5865 C C . ALA B 1 362 ? 17.475 102.355 179.393 1.00 17.09 363 ALA B C 1
ATOM 5866 O O . ALA B 1 362 ? 17.502 101.211 178.962 1.00 17.21 363 ALA B O 1
ATOM 5868 N N . PHE B 1 363 ? 17.748 103.436 178.665 1.00 17.76 364 PHE B N 1
ATOM 5869 C CA . PHE B 1 363 ? 18.118 103.234 177.255 1.00 17.16 364 PHE B CA 1
ATOM 5870 C C . PHE B 1 363 ? 18.904 104.398 176.712 1.00 18.85 364 PHE B C 1
ATOM 5871 O O . PHE B 1 363 ? 20.145 104.314 176.615 1.00 18.64 364 PHE B O 1
ATOM 5879 N N . GLU B 1 364 ? 18.220 105.474 176.390 1.00 19.91 365 GLU B N 1
ATOM 5880 C CA . GLU B 1 364 ? 18.909 106.652 175.828 1.00 20.57 365 GLU B CA 1
ATOM 5881 C C . GLU B 1 364 ? 20.109 107.108 176.612 1.00 20.51 365 GLU B C 1
ATOM 5882 O O . GLU B 1 364 ? 21.120 107.466 175.966 1.00 23.09 365 GLU B O 1
ATOM 5888 N N . ASP B 1 365 ? 20.045 107.163 177.918 1.00 20.17 366 ASP B N 1
ATOM 5889 C CA . ASP B 1 365 ? 21.180 107.656 178.704 1.00 21.44 366 ASP B CA 1
ATOM 5890 C C . ASP B 1 365 ? 21.854 106.497 179.417 1.00 21.42 366 ASP B C 1
ATOM 5891 O O . ASP B 1 365 ? 22.495 106.814 180.438 1.00 22.09 366 ASP B O 1
ATOM 5896 N N . TYR B 1 366 ? 21.665 105.294 178.959 1.00 21.36 367 TYR B N 1
ATOM 5897 C CA . TYR B 1 366 ? 22.322 104.158 179.653 1.00 21.99 367 TYR B CA 1
ATOM 5898 C C . TYR B 1 366 ? 23.740 103.955 179.133 1.00 22.85 367 TYR B C 1
ATOM 5899 O O . TYR B 1 366 ? 23.983 103.870 177.907 1.00 25.53 367 TYR B O 1
ATOM 5908 N N . ASP B 1 367 ? 24.667 103.853 180.069 1.00 24.68 368 ASP B N 1
ATOM 5909 C CA . ASP B 1 367 ? 26.082 103.620 179.736 1.00 26.24 368 ASP B CA 1
ATOM 5910 C C . ASP B 1 367 ? 26.368 102.103 179.758 1.00 25.95 368 ASP B C 1
ATOM 5911 O O . ASP B 1 367 ? 26.866 101.625 180.787 1.00 25.87 368 ASP B O 1
ATOM 5916 N N . ALA B 1 368 ? 26.058 101.405 178.684 1.00 25.57 369 ALA B N 1
ATOM 5917 C CA . ALA B 1 368 ? 26.262 99.969 178.562 1.00 25.64 369 ALA B CA 1
ATOM 5918 C C . ALA B 1 368 ? 27.745 99.628 178.725 1.00 26.79 369 ALA B C 1
ATOM 5919 O O . ALA B 1 368 ? 28.064 98.600 179.351 1.00 27.74 369 ALA B O 1
ATOM 5921 N N . ASP B 1 369 ? 28.614 100.467 178.231 1.00 27.47 370 ASP B N 1
ATOM 5922 C CA . ASP B 1 369 ? 30.056 100.248 178.325 1.00 30.53 370 ASP B CA 1
ATOM 5923 C C . ASP B 1 369 ? 30.584 100.216 179.747 1.00 29.94 370 ASP B C 1
ATOM 5924 O O . ASP B 1 369 ? 31.450 99.370 180.014 1.00 29.83 370 ASP B O 1
ATOM 5929 N N . ALA B 1 370 ? 30.127 101.112 180.576 1.00 29.28 371 ALA B N 1
ATOM 5930 C CA . ALA B 1 370 ? 30.592 101.143 181.969 1.00 27.91 371 ALA B CA 1
ATOM 5931 C C . ALA B 1 370 ? 30.037 99.931 182.702 1.00 28.11 371 ALA B C 1
ATOM 5932 O O . ALA B 1 370 ? 30.835 99.371 183.493 1.00 30.24 371 ALA B O 1
ATOM 5934 N N . VAL B 1 371 ? 28.785 99.575 182.463 1.00 25.56 372 VAL B N 1
ATOM 5935 C CA . VAL B 1 371 ? 28.205 98.412 183.144 1.00 25.06 372 VAL B CA 1
ATOM 5936 C C . VAL B 1 371 ? 28.914 97.121 182.718 1.00 25.03 372 VAL B C 1
ATOM 5937 O O . VAL B 1 371 ? 29.173 96.243 183.563 1.00 26.83 372 VAL B O 1
ATOM 5941 N N . GLY B 1 372 ? 29.204 97.000 181.439 1.00 23.45 373 GLY B N 1
ATOM 5942 C CA . GLY B 1 372 ? 29.880 95.875 180.832 1.00 21.69 373 GLY B CA 1
ATOM 5943 C C . GLY B 1 372 ? 31.293 95.636 181.306 1.00 22.90 373 GLY B C 1
ATOM 5944 O O . GLY B 1 372 ? 31.787 94.489 181.171 1.00 23.48 373 GLY B O 1
ATOM 5945 N N . ALA B 1 373 ? 31.970 96.623 181.868 1.00 22.97 374 ALA B N 1
ATOM 5946 C CA . ALA B 1 373 ? 33.329 96.465 182.385 1.00 24.17 374 ALA B CA 1
ATOM 5947 C C . ALA B 1 373 ? 33.406 95.909 183.815 1.00 24.63 374 ALA B C 1
ATOM 5948 O O . ALA B 1 373 ? 34.492 95.467 184.221 1.00 24.66 374 ALA B O 1
ATOM 5950 N N . LYS B 1 374 ? 32.339 95.918 184.577 1.00 25.36 375 LYS B N 1
ATOM 5951 C CA . LYS B 1 374 ? 32.328 95.427 185.948 1.00 26.51 375 LYS B CA 1
ATOM 5952 C C . LYS B 1 374 ? 32.165 93.921 186.020 1.00 23.23 375 LYS B C 1
ATOM 5953 O O . LYS B 1 374 ? 31.234 93.416 185.402 1.00 23.45 375 LYS B O 1
ATOM 5959 N N . GLY B 1 375 ? 32.993 93.257 186.773 1.00 20.06 376 GLY B N 1
ATOM 5960 C CA . GLY B 1 375 ? 32.954 91.801 186.923 1.00 18.90 376 GLY B CA 1
ATOM 5961 C C . GLY B 1 375 ? 31.937 91.293 187.916 1.00 17.70 376 GLY B C 1
ATOM 5962 O O . GLY B 1 375 ? 31.562 92.059 188.826 1.00 18.57 376 GLY B O 1
ATOM 5963 N N . PHE B 1 376 ? 31.504 90.046 187.808 1.00 15.31 377 PHE B N 1
ATOM 5964 C CA . PHE B 1 376 ? 30.499 89.527 188.742 1.00 12.73 377 PHE B CA 1
ATOM 5965 C C . PHE B 1 376 ? 31.074 88.758 189.908 1.00 12.88 377 PHE B C 1
ATOM 5966 O O . PHE B 1 376 ? 30.290 88.445 190.841 1.00 14.49 377 PHE B O 1
ATOM 5974 N N . GLY B 1 377 ? 32.355 88.416 189.883 1.00 11.54 378 GLY B N 1
ATOM 5975 C CA . GLY B 1 377 ? 32.955 87.687 191.000 1.00 10.47 378 GLY B CA 1
ATOM 5976 C C . GLY B 1 377 ? 32.414 86.275 191.139 1.00 11.28 378 GLY B C 1
ATOM 5977 O O . GLY B 1 377 ? 32.418 85.726 192.257 1.00 12.88 378 GLY B O 1
ATOM 5978 N N . PHE B 1 378 ? 31.985 85.669 190.059 1.00 10.98 379 PHE B N 1
ATOM 5979 C CA . PHE B 1 378 ? 31.422 84.305 190.050 1.00 11.26 379 PHE B CA 1
ATOM 5980 C C . PHE B 1 378 ? 32.488 83.257 190.328 1.00 12.27 379 PHE B C 1
ATOM 5981 O O . PHE B 1 378 ? 32.146 82.289 191.042 1.00 14.00 379 PHE B O 1
ATOM 5989 N N . VAL B 1 379 ? 33.694 83.446 189.803 1.00 12.72 380 VAL B N 1
ATOM 5990 C CA . VAL B 1 379 ? 34.758 82.458 190.039 1.00 13.68 380 VAL B CA 1
ATOM 5991 C C . VAL B 1 379 ? 35.082 82.327 191.527 1.00 15.20 380 VAL B C 1
ATOM 5992 O O . VAL B 1 379 ? 35.187 81.199 192.014 1.00 16.46 380 VAL B O 1
ATOM 5996 N N . LYS B 1 380 ? 35.236 83.447 192.187 1.00 15.73 381 LYS B N 1
ATOM 5997 C CA . LYS B 1 380 ? 35.500 83.462 193.630 1.00 16.29 381 LYS B CA 1
ATOM 5998 C C . LYS B 1 380 ? 34.361 82.789 194.384 1.00 14.52 381 LYS B C 1
ATOM 5999 O O . LYS B 1 380 ? 34.596 82.013 195.322 1.00 15.44 381 LYS B O 1
ATOM 6005 N N . LEU B 1 381 ? 33.136 83.110 194.017 1.00 13.83 382 LEU B N 1
ATOM 6006 C CA . LEU B 1 381 ? 31.962 82.492 194.679 1.00 13.23 382 LEU B CA 1
ATOM 6007 C C . LEU B 1 381 ? 32.027 80.969 194.473 1.00 13.24 382 LEU B C 1
ATOM 6008 O O . LEU B 1 381 ? 31.748 80.225 195.431 1.00 13.95 382 LEU B O 1
ATOM 6013 N N . ASN B 1 382 ? 32.340 80.509 193.267 1.00 11.55 383 ASN B N 1
ATOM 6014 C CA . ASN B 1 382 ? 32.417 79.065 192.999 1.00 11.82 383 ASN B CA 1
ATOM 6015 C C . ASN B 1 382 ? 33.516 78.401 193.835 1.00 12.88 383 ASN B C 1
ATOM 6016 O O . ASN B 1 382 ? 33.323 77.318 194.441 1.00 14.97 383 ASN B O 1
ATOM 6021 N N . GLN B 1 383 ? 34.680 79.012 193.880 1.00 11.67 384 GLN B N 1
ATOM 6022 C CA . GLN B 1 383 ? 35.837 78.520 194.647 1.00 11.90 384 GLN B CA 1
ATOM 6023 C C . GLN B 1 383 ? 35.452 78.393 196.102 1.00 13.90 384 GLN B C 1
ATOM 6024 O O . GLN B 1 383 ? 35.888 77.397 196.734 1.00 17.38 384 GLN B O 1
ATOM 6030 N N . LEU B 1 384 ? 34.687 79.311 196.701 1.00 13.35 385 LEU B N 1
ATOM 6031 C CA . LEU B 1 384 ? 34.262 79.156 198.106 1.00 11.24 385 LEU B CA 1
ATOM 6032 C C . LEU B 1 384 ? 33.297 77.993 198.252 1.00 10.88 385 LEU B C 1
ATOM 6033 O O . LEU B 1 384 ? 33.375 77.279 199.300 1.00 13.59 385 LEU B O 1
ATOM 6038 N N . ALA B 1 385 ? 32.410 77.789 197.294 1.00 7.37 386 ALA B N 1
ATOM 6039 C CA . ALA B 1 385 ? 31.474 76.649 197.370 1.00 6.97 386 ALA B CA 1
ATOM 6040 C C . ALA B 1 385 ? 32.254 75.340 197.444 1.00 9.86 386 ALA B C 1
ATOM 6041 O O . ALA B 1 385 ? 32.011 74.473 198.313 1.00 12.88 386 ALA B O 1
ATOM 6043 N N . ILE B 1 386 ? 33.222 75.179 196.545 1.00 9.90 387 ILE B N 1
ATOM 6044 C CA . ILE B 1 386 ? 34.073 73.974 196.493 1.00 11.00 387 ILE B CA 1
ATOM 6045 C C . ILE B 1 386 ? 34.912 73.774 197.745 1.00 13.39 387 ILE B C 1
ATOM 6046 O O . ILE B 1 386 ? 35.036 72.634 198.256 1.00 16.17 387 ILE B O 1
ATOM 6051 N N . GLU B 1 387 ? 35.532 74.809 198.290 1.00 13.69 388 GLU B N 1
ATOM 6052 C CA . GLU B 1 387 ? 36.329 74.675 199.517 1.00 13.68 388 GLU B CA 1
ATOM 6053 C C . GLU B 1 387 ? 35.418 74.234 200.647 1.00 15.34 388 GLU B C 1
ATOM 6054 O O . GLU B 1 387 ? 35.897 73.489 201.510 1.00 17.28 388 GLU B O 1
ATOM 6060 N N . HIS B 1 388 ? 34.154 74.621 200.664 1.00 15.71 389 HIS B N 1
ATOM 6061 C CA . HIS B 1 388 ? 33.192 74.171 201.671 1.00 14.75 389 HIS B CA 1
ATOM 6062 C C . HIS B 1 388 ? 32.944 72.678 201.427 1.00 15.27 389 HIS B C 1
ATOM 6063 O O . HIS B 1 388 ? 32.904 71.866 202.363 1.00 14.65 389 HIS B O 1
ATOM 6070 N N . LEU B 1 389 ? 32.803 72.293 200.153 1.00 15.15 390 LEU B N 1
ATOM 6071 C CA . LEU B 1 389 ? 32.596 70.881 199.784 1.00 13.51 390 LEU B CA 1
ATOM 6072 C C . LEU B 1 389 ? 33.829 70.063 200.190 1.00 14.15 390 LEU B C 1
ATOM 6073 O O . LEU B 1 389 ? 33.602 68.929 200.640 1.00 12.50 390 LEU B O 1
ATOM 6078 N N . LEU B 1 390 ? 35.048 70.565 200.029 1.00 15.23 391 LEU B N 1
ATOM 6079 C CA . LEU B 1 390 ? 36.235 69.787 200.401 1.00 14.79 391 LEU B CA 1
ATOM 6080 C C . LEU B 1 390 ? 36.488 69.809 201.911 1.00 15.37 391 LEU B C 1
ATOM 6081 O O . LEU B 1 390 ? 37.462 69.157 202.341 1.00 16.22 391 LEU B O 1
ATOM 6086 N N . GLY B 1 391 ? 35.678 70.522 202.658 1.00 15.29 392 GLY B N 1
ATOM 6087 C CA . GLY B 1 391 ? 35.911 70.622 204.112 1.00 15.41 392 GLY B CA 1
ATOM 6088 C C . GLY B 1 391 ? 37.202 71.412 204.355 1.00 17.40 392 GLY B C 1
ATOM 6089 O O . GLY B 1 391 ? 37.881 71.214 205.387 1.00 17.72 392 GLY B O 1
ATOM 6090 N N . ALA B 1 392 ? 37.619 72.314 203.513 1.00 18.59 393 ALA B N 1
ATOM 6091 C CA . ALA B 1 392 ? 38.827 73.114 203.592 1.00 20.02 393 ALA B CA 1
ATOM 6092 C C . ALA B 1 392 ? 38.586 74.455 204.280 1.00 24.58 393 ALA B C 1
ATOM 6093 O O . ALA B 1 392 ? 39.494 75.288 204.426 1.00 27.74 393 ALA B O 1
ATOM 6095 N N . ARG B 1 393 ? 37.341 74.698 204.603 1.00 28.43 394 ARG B N 1
ATOM 6096 C CA . ARG B 1 393 ? 36.907 75.921 205.264 1.00 31.64 394 ARG B CA 1
ATOM 6097 C C . ARG B 1 393 ? 35.921 75.409 206.357 1.00 33.37 394 ARG B C 1
ATOM 6098 O O . ARG B 1 393 ? 35.246 74.381 206.040 1.00 33.59 394 ARG B O 1
ATOM 6107 N N . VAL C 1 2 ? 47.305 76.056 202.276 1.00 76.21 3 VAL C N 1
ATOM 6108 C CA . VAL C 1 2 ? 48.607 75.647 201.703 1.00 74.96 3 VAL C CA 1
ATOM 6109 C C . VAL C 1 2 ? 49.066 76.695 200.675 1.00 72.25 3 VAL C C 1
ATOM 6110 O O . VAL C 1 2 ? 48.261 77.314 199.947 1.00 72.55 3 VAL C O 1
ATOM 6114 N N . GLN C 1 3 ? 50.387 76.876 200.648 1.00 67.80 4 GLN C N 1
ATOM 6115 C CA . GLN C 1 3 ? 51.092 77.816 199.772 1.00 63.10 4 GLN C CA 1
ATOM 6116 C C . GLN C 1 3 ? 51.975 77.082 198.751 1.00 59.28 4 GLN C C 1
ATOM 6117 O O . GLN C 1 3 ? 52.609 76.041 199.023 1.00 58.19 4 GLN C O 1
ATOM 6119 N N . ALA C 1 4 ? 52.016 77.662 197.556 1.00 55.18 5 ALA C N 1
ATOM 6120 C CA . ALA C 1 4 ? 52.791 77.166 196.420 1.00 52.18 5 ALA C CA 1
ATOM 6121 C C . ALA C 1 4 ? 54.290 77.442 196.549 1.00 51.00 5 ALA C C 1
ATOM 6122 O O . ALA C 1 4 ? 54.676 78.537 196.997 1.00 51.57 5 ALA C O 1
ATOM 6124 N N . THR C 1 5 ? 55.109 76.496 196.127 1.00 49.22 6 THR C N 1
ATOM 6125 C CA . THR C 1 5 ? 56.577 76.590 196.119 1.00 47.76 6 THR C CA 1
ATOM 6126 C C . THR C 1 5 ? 57.038 76.436 194.662 1.00 46.29 6 THR C C 1
ATOM 6127 O O . THR C 1 5 ? 56.249 75.949 193.827 1.00 46.72 6 THR C O 1
ATOM 6131 N N . ARG C 1 6 ? 58.263 76.831 194.392 1.00 45.32 7 ARG C N 1
ATOM 6132 C CA . ARG C 1 6 ? 58.788 76.718 193.020 1.00 45.34 7 ARG C CA 1
ATOM 6133 C C . ARG C 1 6 ? 58.896 75.238 192.689 1.00 44.58 7 ARG C C 1
ATOM 6134 O O . ARG C 1 6 ? 58.863 74.810 191.528 1.00 44.19 7 ARG C O 1
ATOM 6142 N N . GLU C 1 7 ? 58.966 74.429 193.712 1.00 44.47 8 GLU C N 1
ATOM 6143 C CA . GLU C 1 7 ? 59.067 72.978 193.625 1.00 45.84 8 GLU C CA 1
ATOM 6144 C C . GLU C 1 7 ? 57.798 72.287 193.163 1.00 41.91 8 GLU C C 1
ATOM 6145 O O . GLU C 1 7 ? 57.805 71.126 192.689 1.00 41.92 8 GLU C O 1
ATOM 6151 N N . ASP C 1 8 ? 56.689 72.998 193.294 1.00 36.26 9 ASP C N 1
ATOM 6152 C CA . ASP C 1 8 ? 55.355 72.545 192.872 1.00 31.21 9 ASP C CA 1
ATOM 6153 C C . ASP C 1 8 ? 55.259 72.648 191.346 1.00 27.72 9 ASP C C 1
ATOM 6154 O O . ASP C 1 8 ? 54.486 71.951 190.689 1.00 27.43 9 ASP C O 1
ATOM 6159 N N . LYS C 1 9 ? 56.037 73.555 190.808 1.00 24.57 10 LYS C N 1
ATOM 6160 C CA . LYS C 1 9 ? 56.123 73.807 189.378 1.00 24.33 10 LYS C CA 1
ATOM 6161 C C . LYS C 1 9 ? 54.824 74.189 188.674 1.00 21.20 10 LYS C C 1
ATOM 6162 O O . LYS C 1 9 ? 54.506 73.555 187.649 1.00 21.17 10 LYS C O 1
ATOM 6168 N N . PHE C 1 10 ? 54.159 75.190 189.187 1.00 16.09 11 PHE C N 1
ATOM 6169 C CA . PHE C 1 10 ? 52.907 75.619 188.556 1.00 13.54 11 PHE C CA 1
ATOM 6170 C C . PHE C 1 10 ? 53.298 76.580 187.453 1.00 12.72 11 PHE C C 1
ATOM 6171 O O . PHE C 1 10 ? 54.094 77.464 187.776 1.00 11.90 11 PHE C O 1
ATOM 6179 N N . SER C 1 11 ? 52.764 76.375 186.267 1.00 11.49 12 SER C N 1
ATOM 6180 C CA . SER C 1 11 ? 53.096 77.316 185.182 1.00 12.41 12 SER C CA 1
ATOM 6181 C C . SER C 1 11 ? 51.766 77.752 184.564 1.00 11.81 12 SER C C 1
ATOM 6182 O O . SER C 1 11 ? 50.777 77.023 184.761 1.00 13.11 12 SER C O 1
ATOM 6185 N N . PHE C 1 12 ? 51.760 78.870 183.859 1.00 11.73 13 PHE C N 1
ATOM 6186 C CA . PHE C 1 12 ? 50.524 79.363 183.238 1.00 11.40 13 PHE C CA 1
ATOM 6187 C C . PHE C 1 12 ? 50.808 79.909 181.855 1.00 11.62 13 PHE C C 1
ATOM 6188 O O . PHE C 1 12 ? 51.906 80.465 181.785 1.00 13.27 13 PHE C O 1
ATOM 6196 N N . GLY C 1 13 ? 49.926 79.825 180.905 1.00 12.93 14 GLY C N 1
ATOM 6197 C CA . GLY C 1 13 ? 50.189 80.410 179.594 1.00 14.04 14 GLY C CA 1
ATOM 6198 C C . GLY C 1 13 ? 49.849 81.909 179.692 1.00 15.00 14 GLY C C 1
ATOM 6199 O O . GLY C 1 13 ? 48.935 82.351 180.413 1.00 15.13 14 GLY C O 1
ATOM 6200 N N . LEU C 1 14 ? 50.589 82.706 178.941 1.00 15.85 15 LEU C N 1
ATOM 6201 C CA . LEU C 1 14 ? 50.377 84.161 178.877 1.00 17.06 15 LEU C CA 1
ATOM 6202 C C . LEU C 1 14 ? 48.940 84.443 178.426 1.00 17.88 15 LEU C C 1
ATOM 6203 O O . LEU C 1 14 ? 48.257 85.391 178.826 1.00 18.68 15 LEU C O 1
ATOM 6208 N N . TRP C 1 15 ? 48.429 83.621 177.531 1.00 17.03 16 TRP C N 1
ATOM 6209 C CA . TRP C 1 15 ? 47.110 83.608 176.920 1.00 15.54 16 TRP C CA 1
ATOM 6210 C C . TRP C 1 15 ? 45.988 83.139 177.852 1.00 15.59 16 TRP C C 1
ATOM 6211 O O . TRP C 1 15 ? 44.825 83.195 177.400 1.00 17.10 16 TRP C O 1
ATOM 6222 N N . THR C 1 16 ? 46.247 82.674 179.070 1.00 14.74 17 THR C N 1
ATOM 6223 C CA . THR C 1 16 ? 45.207 82.205 180.000 1.00 14.76 17 THR C CA 1
ATOM 6224 C C . THR C 1 16 ? 44.709 83.442 180.716 1.00 15.42 17 THR C C 1
ATOM 6225 O O . THR C 1 16 ? 43.613 83.910 180.357 1.00 15.68 17 THR C O 1
ATOM 6229 N N . VAL C 1 17 ? 45.492 84.003 181.609 1.00 16.33 18 VAL C N 1
ATOM 6230 C CA . VAL C 1 17 ? 45.170 85.235 182.349 1.00 16.09 18 VAL C CA 1
ATOM 6231 C C . VAL C 1 17 ? 45.001 86.440 181.415 1.00 15.89 18 VAL C C 1
ATOM 6232 O O . VAL C 1 17 ? 44.348 87.416 181.772 1.00 16.23 18 VAL C O 1
ATOM 6236 N N . GLY C 1 18 ? 45.603 86.390 180.251 1.00 15.22 19 GLY C N 1
ATOM 6237 C CA . GLY C 1 18 ? 45.526 87.436 179.262 1.00 13.01 19 GLY C CA 1
ATOM 6238 C C . GLY C 1 18 ? 44.362 87.263 178.308 1.00 15.42 19 GLY C C 1
ATOM 6239 O O . GLY C 1 18 ? 44.307 88.082 177.362 1.00 15.73 19 GLY C O 1
ATOM 6240 N N . TRP C 1 19 ? 43.469 86.284 178.465 1.00 15.52 20 TRP C N 1
ATOM 6241 C CA . TRP C 1 19 ? 42.340 86.088 177.542 1.00 14.06 20 TRP C CA 1
ATOM 6242 C C . TRP C 1 19 ? 41.343 87.232 177.739 1.00 17.10 20 TRP C C 1
ATOM 6243 O O . TRP C 1 19 ? 40.820 87.367 178.868 1.00 18.01 20 TRP C O 1
ATOM 6254 N N . GLN C 1 20 ? 41.093 87.988 176.697 1.00 17.58 21 GLN C N 1
ATOM 6255 C CA . GLN C 1 20 ? 40.192 89.146 176.739 1.00 18.81 21 GLN C CA 1
ATOM 6256 C C . GLN C 1 20 ? 38.706 88.843 176.767 1.00 17.21 21 GLN C C 1
ATOM 6257 O O . GLN C 1 20 ? 37.903 89.763 176.906 1.00 15.88 21 GLN C O 1
ATOM 6263 N N . ALA C 1 21 ? 38.375 87.594 176.647 1.00 16.78 22 ALA C N 1
ATOM 6264 C CA . ALA C 1 21 ? 37.045 87.045 176.732 1.00 17.73 22 ALA C CA 1
ATOM 6265 C C . ALA C 1 21 ? 36.139 87.442 175.589 1.00 19.96 22 ALA C C 1
ATOM 6266 O O . ALA C 1 21 ? 34.934 87.666 175.784 1.00 20.85 22 ALA C O 1
ATOM 6268 N N . ARG C 1 22 ? 36.752 87.485 174.426 1.00 21.41 23 ARG C N 1
ATOM 6269 C CA . ARG C 1 22 ? 36.041 87.718 173.165 1.00 23.69 23 ARG C CA 1
ATOM 6270 C C . ARG C 1 22 ? 35.637 86.285 172.815 1.00 24.54 23 ARG C C 1
ATOM 6271 O O . ARG C 1 22 ? 36.591 85.501 172.620 1.00 27.70 23 ARG C O 1
ATOM 6279 N N . ASP C 1 23 ? 34.401 85.883 172.784 1.00 22.89 24 ASP C N 1
ATOM 6280 C CA . ASP C 1 23 ? 34.074 84.493 172.450 1.00 19.96 24 ASP C CA 1
ATOM 6281 C C . ASP C 1 23 ? 33.438 84.461 171.058 1.00 19.95 24 ASP C C 1
ATOM 6282 O O . ASP C 1 23 ? 33.457 85.464 170.321 1.00 20.67 24 ASP C O 1
ATOM 6287 N N . ALA C 1 24 ? 32.907 83.306 170.694 1.00 19.03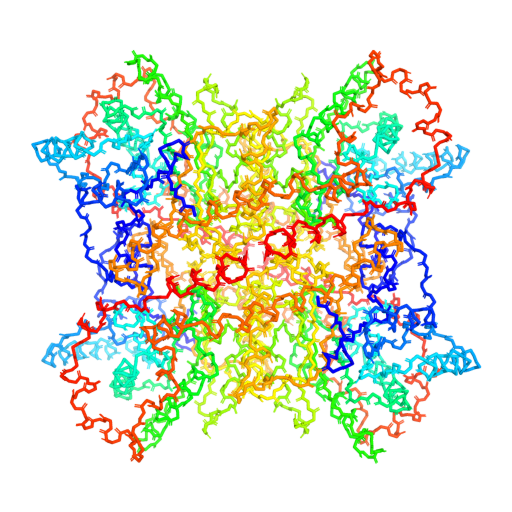 25 ALA C N 1
ATOM 6288 C CA . ALA C 1 24 ? 32.291 83.102 169.389 1.00 21.20 25 ALA C CA 1
ATOM 6289 C C . ALA C 1 24 ? 31.008 83.921 169.234 1.00 22.02 25 ALA C C 1
ATOM 6290 O O . ALA C 1 24 ? 30.582 84.051 168.083 1.00 22.61 25 ALA C O 1
ATOM 6292 N N . PHE C 1 25 ? 30.433 84.383 170.324 1.00 21.71 26 PHE C N 1
ATOM 6293 C CA . PHE C 1 25 ? 29.185 85.154 170.265 1.00 20.79 26 PHE C CA 1
ATOM 6294 C C . PHE C 1 25 ? 29.253 86.546 170.893 1.00 19.41 26 PHE C C 1
ATOM 6295 O O . PHE C 1 25 ? 28.146 87.080 171.103 1.00 18.62 26 PHE C O 1
ATOM 6303 N N . GLY C 1 26 ? 30.437 87.042 171.200 1.00 18.02 27 GLY C N 1
ATOM 6304 C CA . GLY C 1 26 ? 30.450 88.368 171.856 1.00 17.54 27 GLY C CA 1
ATOM 6305 C C . GLY C 1 26 ? 31.817 88.983 171.901 1.00 17.03 27 GLY C C 1
ATOM 6306 O O . GLY C 1 26 ? 32.830 88.312 171.713 1.00 18.90 27 GLY C O 1
ATOM 6307 N N . ASP C 1 27 ? 31.807 90.264 172.154 1.00 17.24 28 ASP C N 1
ATOM 6308 C CA . ASP C 1 27 ? 32.987 91.110 172.218 1.00 17.37 28 ASP C CA 1
ATOM 6309 C C . ASP C 1 27 ? 33.744 90.822 173.516 1.00 17.13 28 ASP C C 1
ATOM 6310 O O . ASP C 1 27 ? 33.202 90.233 174.454 1.00 17.48 28 ASP C O 1
ATOM 6315 N N . ALA C 1 28 ? 34.980 91.305 173.503 1.00 16.72 29 ALA C N 1
ATOM 6316 C CA . ALA C 1 28 ? 35.916 91.169 174.610 1.00 16.36 29 ALA C CA 1
ATOM 6317 C C . ALA C 1 28 ? 35.375 91.940 175.809 1.00 17.44 29 ALA C C 1
ATOM 6318 O O . ALA C 1 28 ? 34.904 93.067 175.575 1.00 19.47 29 ALA C O 1
ATOM 6320 N N . THR C 1 29 ? 35.467 91.407 177.010 1.00 16.81 30 THR C N 1
ATOM 6321 C CA . THR C 1 29 ? 35.004 92.158 178.175 1.00 15.70 30 THR C CA 1
ATOM 6322 C C . THR C 1 29 ? 36.177 92.649 178.992 1.00 17.00 30 THR C C 1
ATOM 6323 O O . THR C 1 29 ? 35.917 93.282 180.035 1.00 17.05 30 THR C O 1
ATOM 6327 N N . ARG C 1 30 ? 37.406 92.348 178.611 1.00 17.56 31 ARG C N 1
ATOM 6328 C CA . ARG C 1 30 ? 38.573 92.796 179.397 1.00 18.22 31 ARG C CA 1
ATOM 6329 C C . ARG C 1 30 ? 39.542 93.435 178.417 1.00 19.98 31 ARG C C 1
ATOM 6330 O O . ARG C 1 30 ? 39.521 93.092 177.229 1.00 19.26 31 ARG C O 1
ATOM 6338 N N . THR C 1 31 ? 40.345 94.321 178.963 1.00 23.05 32 THR C N 1
ATOM 6339 C CA . THR C 1 31 ? 41.371 95.012 178.127 1.00 25.13 32 THR C CA 1
ATOM 6340 C C . THR C 1 31 ? 42.574 94.100 178.063 1.00 24.50 32 THR C C 1
ATOM 6341 O O . THR C 1 31 ? 42.606 93.135 178.840 1.00 26.00 32 THR C O 1
ATOM 6345 N N . ALA C 1 32 ? 43.518 94.409 177.230 1.00 24.63 33 ALA C N 1
ATOM 6346 C CA . ALA C 1 32 ? 44.741 93.619 177.041 1.00 24.63 33 ALA C CA 1
ATOM 6347 C C . ALA C 1 32 ? 45.619 93.651 178.286 1.00 26.04 33 ALA C C 1
ATOM 6348 O O . ALA C 1 32 ? 45.698 94.669 179.003 1.00 28.05 33 ALA C O 1
ATOM 6350 N N . LEU C 1 33 ? 46.227 92.503 178.546 1.00 26.10 34 LEU C N 1
ATOM 6351 C CA . LEU C 1 33 ? 47.126 92.345 179.696 1.00 26.94 34 LEU C CA 1
ATOM 6352 C C . LEU C 1 33 ? 48.536 92.501 179.134 1.00 26.66 34 LEU C C 1
ATOM 6353 O O . LEU C 1 33 ? 48.862 91.894 178.108 1.00 28.66 34 LEU C O 1
ATOM 6358 N N . ASP C 1 34 ? 49.317 93.297 179.802 1.00 28.10 35 ASP C N 1
ATOM 6359 C CA . ASP C 1 34 ? 50.724 93.547 179.447 1.00 28.08 35 ASP C CA 1
ATOM 6360 C C . ASP C 1 34 ? 51.551 92.369 179.983 1.00 26.64 35 ASP C C 1
ATOM 6361 O O . ASP C 1 34 ? 51.413 91.983 181.165 1.00 24.74 35 ASP C O 1
ATOM 6366 N N . PRO C 1 35 ? 52.397 91.845 179.111 1.00 25.12 36 PRO C N 1
ATOM 6367 C CA . PRO C 1 35 ? 53.263 90.701 179.394 1.00 24.82 36 PRO C CA 1
ATOM 6368 C C . PRO C 1 35 ? 54.190 90.836 180.579 1.00 25.35 36 PRO C C 1
ATOM 6369 O O . PRO C 1 35 ? 54.396 89.866 181.322 1.00 27.43 36 PRO C O 1
ATOM 6373 N N . VAL C 1 36 ? 54.755 92.012 180.766 1.00 24.58 37 VAL C N 1
ATOM 6374 C CA . VAL C 1 36 ? 55.673 92.257 181.882 1.00 24.97 37 VAL C CA 1
ATOM 6375 C C . VAL C 1 36 ? 54.848 92.225 183.157 1.00 25.34 37 VAL C C 1
ATOM 6376 O O . VAL C 1 36 ? 55.245 91.736 184.202 1.00 26.61 37 VAL C O 1
ATOM 6380 N N . GLU C 1 37 ? 53.663 92.765 183.060 1.00 26.61 38 GLU C N 1
ATOM 6381 C CA . GLU C 1 37 ? 52.687 92.822 184.143 1.00 27.71 38 GLU C CA 1
ATOM 6382 C C . GLU C 1 37 ? 52.294 91.404 184.534 1.00 25.66 38 GLU C C 1
ATOM 6383 O O . GLU C 1 37 ? 52.300 90.988 185.717 1.00 25.00 38 GLU C O 1
ATOM 6389 N N . ALA C 1 38 ? 51.965 90.632 183.503 1.00 22.82 39 ALA C N 1
ATOM 6390 C CA . ALA C 1 38 ? 51.590 89.218 183.677 1.00 22.48 39 ALA C CA 1
ATOM 6391 C C . ALA C 1 38 ? 52.703 88.468 184.409 1.00 21.56 39 ALA C C 1
ATOM 6392 O O . ALA C 1 38 ? 52.410 87.694 185.348 1.00 21.67 39 ALA C O 1
ATOM 6394 N N . VAL C 1 39 ? 53.955 88.668 184.018 1.00 21.47 40 VAL C N 1
ATOM 6395 C CA . VAL C 1 39 ? 55.086 87.986 184.647 1.00 20.82 40 VAL C CA 1
ATOM 6396 C C . VAL C 1 39 ? 55.171 88.322 186.134 1.00 21.75 40 VAL C C 1
ATOM 6397 O O . VAL C 1 39 ? 55.411 87.457 186.981 1.00 22.39 40 VAL C O 1
ATOM 6401 N N . HIS C 1 40 ? 54.967 89.603 186.402 1.00 23.05 41 HIS C N 1
ATOM 6402 C CA . HIS C 1 40 ? 55.005 90.135 187.768 1.00 24.29 41 HIS C CA 1
ATOM 6403 C C . HIS C 1 40 ? 53.826 89.616 188.549 1.00 24.30 41 HIS C C 1
ATOM 6404 O O . HIS C 1 40 ? 54.108 89.160 189.687 1.00 24.73 41 HIS C O 1
ATOM 6411 N N . LYS C 1 41 ? 52.611 89.641 188.009 1.00 24.49 42 LYS C N 1
ATOM 6412 C CA . LYS C 1 41 ? 51.464 89.094 188.770 1.00 23.87 42 LYS C CA 1
ATOM 6413 C C . LYS C 1 41 ? 51.564 87.598 189.013 1.00 22.45 42 LYS C C 1
ATOM 6414 O O . LYS C 1 41 ? 51.210 87.117 190.100 1.00 22.44 42 LYS C O 1
ATOM 6420 N N . LEU C 1 42 ? 52.004 86.837 188.028 1.00 21.24 43 LEU C N 1
ATOM 6421 C CA . LEU C 1 42 ? 52.161 85.379 188.137 1.00 20.31 43 LEU C CA 1
ATOM 6422 C C . LEU C 1 42 ? 53.245 85.051 189.157 1.00 19.76 43 LEU C C 1
ATOM 6423 O O . LEU C 1 42 ? 53.065 84.088 189.912 1.00 20.02 43 LEU C O 1
ATOM 6428 N N . ALA C 1 43 ? 54.308 85.812 189.171 1.00 20.78 44 ALA C N 1
ATOM 6429 C CA . ALA C 1 43 ? 55.388 85.540 190.152 1.00 24.61 44 ALA C CA 1
ATOM 6430 C C . ALA C 1 43 ? 54.857 85.645 191.576 1.00 25.96 44 ALA C C 1
ATOM 6431 O O . ALA C 1 43 ? 55.188 84.904 192.514 1.00 27.04 44 ALA C O 1
ATOM 6433 N N . GLU C 1 44 ? 54.016 86.631 191.748 1.00 28.66 45 GLU C N 1
ATOM 6434 C CA . GLU C 1 44 ? 53.362 86.957 193.019 1.00 32.52 45 GLU C CA 1
ATOM 6435 C C . GLU C 1 44 ? 52.407 85.900 193.528 1.00 32.10 45 GLU C C 1
ATOM 6436 O O . GLU C 1 44 ? 52.356 85.707 194.768 1.00 32.45 45 GLU C O 1
ATOM 6442 N N . ILE C 1 45 ? 51.662 85.197 192.686 1.00 31.57 46 ILE C N 1
ATOM 6443 C CA . ILE C 1 45 ? 50.705 84.162 193.117 1.00 29.08 46 ILE C CA 1
ATOM 6444 C C . ILE C 1 45 ? 51.372 82.808 193.341 1.00 28.09 46 ILE C C 1
ATOM 6445 O O . ILE C 1 45 ? 50.705 81.892 193.868 1.00 29.18 46 ILE C O 1
ATOM 6450 N N . GLY C 1 46 ? 52.634 82.685 192.970 1.00 26.17 47 GLY C N 1
ATOM 6451 C CA . GLY C 1 46 ? 53.371 81.440 193.192 1.00 24.59 47 GLY C CA 1
ATOM 6452 C C . GLY C 1 46 ? 53.748 80.623 191.978 1.00 23.35 47 GLY C C 1
ATOM 6453 O O . GLY C 1 46 ? 54.236 79.498 192.209 1.00 25.63 47 GLY C O 1
ATOM 6454 N N . ALA C 1 47 ? 53.524 81.120 190.781 1.00 21.48 48 ALA C N 1
ATOM 6455 C CA . ALA C 1 47 ? 53.861 80.369 189.566 1.00 20.97 48 ALA C CA 1
ATOM 6456 C C . ALA C 1 47 ? 55.385 80.298 189.501 1.00 21.28 48 ALA C C 1
ATOM 6457 O O . ALA C 1 47 ? 56.020 81.269 189.945 1.00 21.89 48 ALA C O 1
ATOM 6459 N N . TYR C 1 48 ? 55.925 79.217 188.965 1.00 21.46 49 TYR C N 1
ATOM 6460 C CA . TYR C 1 48 ? 57.399 79.114 188.818 1.00 20.17 49 TYR C CA 1
ATOM 6461 C C . TYR C 1 48 ? 57.775 79.389 187.359 1.00 19.09 49 TYR C C 1
ATOM 6462 O O . TYR C 1 48 ? 58.958 79.668 187.119 1.00 18.97 49 TYR C O 1
ATOM 6471 N N . GLY C 1 49 ? 56.793 79.334 186.449 1.00 17.14 50 GLY C N 1
ATOM 6472 C CA . GLY C 1 49 ? 57.104 79.551 185.030 1.00 15.11 50 GLY C CA 1
ATOM 6473 C C . GLY C 1 49 ? 55.925 80.078 184.239 1.00 14.44 50 GLY C C 1
ATOM 6474 O O . GLY C 1 49 ? 54.779 79.978 184.687 1.00 14.62 50 GLY C O 1
ATOM 6475 N N . ILE C 1 50 ? 56.223 80.649 183.091 1.00 12.63 51 ILE C N 1
ATOM 6476 C CA . ILE C 1 50 ? 55.270 81.210 182.152 1.00 13.60 51 ILE C CA 1
ATOM 6477 C C . ILE C 1 50 ? 55.538 80.642 180.751 1.00 14.67 51 ILE C C 1
ATOM 6478 O O . ILE C 1 50 ? 56.680 80.302 180.409 1.00 14.81 51 ILE C O 1
ATOM 6483 N N . THR C 1 51 ? 54.509 80.495 179.928 1.00 14.15 52 THR C N 1
ATOM 6484 C CA . THR C 1 51 ? 54.619 79.972 178.561 1.00 13.76 52 THR C CA 1
ATOM 6485 C C . THR C 1 51 ? 53.906 80.896 177.583 1.00 12.83 52 THR C C 1
ATOM 6486 O O . THR C 1 51 ? 53.113 81.710 178.072 1.00 13.61 52 THR C O 1
ATOM 6490 N N . PHE C 1 52 ? 54.135 80.781 176.291 1.00 11.52 53 PHE C N 1
ATOM 6491 C CA . PHE C 1 52 ? 53.392 81.694 175.400 1.00 12.69 53 PHE C CA 1
ATOM 6492 C C . PHE C 1 52 ? 53.458 81.203 173.973 1.00 12.72 53 PHE C C 1
ATOM 6493 O O . PHE C 1 52 ? 54.350 80.392 173.691 1.00 14.19 53 PHE C O 1
ATOM 6501 N N . HIS C 1 53 ? 52.530 81.639 173.158 1.00 11.47 54 HIS C N 1
ATOM 6502 C CA . HIS C 1 53 ? 52.554 81.332 171.739 1.00 12.91 54 HIS C CA 1
ATOM 6503 C C . HIS C 1 53 ? 53.403 82.538 171.229 1.00 14.89 54 HIS C C 1
ATOM 6504 O O . HIS C 1 53 ? 53.371 83.570 171.923 1.00 16.42 54 HIS C O 1
ATOM 6511 N N . ASP C 1 54 ? 54.077 82.468 170.108 1.00 13.67 55 ASP C N 1
ATOM 6512 C CA . ASP C 1 54 ? 54.815 83.575 169.547 1.00 14.36 55 ASP C CA 1
ATOM 6513 C C . ASP C 1 54 ? 53.956 84.857 169.513 1.00 17.64 55 ASP C C 1
ATOM 6514 O O . ASP C 1 54 ? 54.336 85.917 170.024 1.00 18.37 55 ASP C O 1
ATOM 6519 N N . ASP C 1 55 ? 52.786 84.766 168.888 1.00 18.51 56 ASP C N 1
ATOM 6520 C CA . ASP C 1 55 ? 51.847 85.851 168.685 1.00 17.51 56 ASP C CA 1
ATOM 6521 C C . ASP C 1 55 ? 51.221 86.363 169.979 1.00 17.51 56 ASP C C 1
ATOM 6522 O O . ASP C 1 55 ? 50.530 87.373 169.802 1.00 16.63 56 ASP C O 1
ATOM 6527 N N . ASP C 1 56 ? 51.395 85.755 171.124 1.00 17.34 57 ASP C N 1
ATOM 6528 C CA . ASP C 1 56 ? 50.837 86.299 172.361 1.00 18.56 57 ASP C CA 1
ATOM 6529 C C . ASP C 1 56 ? 51.791 87.417 172.855 1.00 20.47 57 ASP C C 1
ATOM 6530 O O . ASP C 1 56 ? 51.337 88.389 173.460 1.00 23.20 57 ASP C O 1
ATOM 6535 N N . LEU C 1 57 ? 53.080 87.239 172.660 1.00 20.93 58 LEU C N 1
ATOM 6536 C CA . LEU C 1 57 ? 54.147 88.135 173.073 1.00 21.56 58 LEU C CA 1
ATOM 6537 C C . LEU C 1 57 ? 54.462 89.240 172.058 1.00 21.60 58 LEU C C 1
ATOM 6538 O O . LEU C 1 57 ? 54.485 90.411 172.460 1.00 20.49 58 LEU C O 1
ATOM 6543 N N . VAL C 1 58 ? 54.717 88.854 170.828 1.00 21.34 59 VAL C N 1
ATOM 6544 C CA . VAL C 1 58 ? 55.048 89.725 169.721 1.00 22.46 59 VAL C CA 1
ATOM 6545 C C . VAL C 1 58 ? 53.876 89.669 168.745 1.00 25.48 59 VAL C C 1
ATOM 6546 O O . VAL C 1 58 ? 53.669 88.603 168.156 1.00 27.30 59 VAL C O 1
ATOM 6550 N N . PRO C 1 59 ? 53.164 90.773 168.594 1.00 26.81 60 PRO C N 1
ATOM 6551 C CA . PRO C 1 59 ? 52.006 90.868 167.715 1.00 27.34 60 PRO C CA 1
ATOM 6552 C C . PRO C 1 59 ? 52.378 90.439 166.309 1.00 29.38 60 PRO C C 1
ATOM 6553 O O . PRO C 1 59 ? 53.470 90.757 165.823 1.00 31.57 60 PRO C O 1
ATOM 6557 N N . PHE C 1 60 ? 51.442 89.723 165.730 1.00 31.01 61 PHE C N 1
ATOM 6558 C CA . PHE C 1 60 ? 51.625 89.214 164.362 1.00 32.19 61 PHE C CA 1
ATOM 6559 C C . PHE C 1 60 ? 52.036 90.431 163.520 1.00 35.35 61 PHE C C 1
ATOM 6560 O O . PHE C 1 60 ? 51.410 91.503 163.563 1.00 36.14 61 PHE C O 1
ATOM 6568 N N . GLY C 1 61 ? 53.098 90.175 162.771 1.00 38.32 62 GLY C N 1
ATOM 6569 C CA . GLY C 1 61 ? 53.677 91.146 161.865 1.00 40.99 62 GLY C CA 1
ATOM 6570 C C . GLY C 1 61 ? 54.532 92.252 162.445 1.00 43.28 62 GLY C C 1
ATOM 6571 O O . GLY C 1 61 ? 54.687 93.244 161.705 1.00 44.39 62 GLY C O 1
ATOM 6572 N N . SER C 1 62 ? 55.058 92.146 163.646 1.00 43.58 63 SER C N 1
ATOM 6573 C CA . SER C 1 62 ? 55.907 93.195 164.221 1.00 44.25 63 SER C CA 1
ATOM 6574 C C . SER C 1 62 ? 57.243 93.187 163.465 1.00 45.60 63 SER C C 1
ATOM 6575 O O . SER C 1 62 ? 57.741 92.092 163.124 1.00 46.20 63 SER C O 1
ATOM 6578 N N . ASP C 1 63 ? 57.755 94.385 163.242 1.00 46.09 64 ASP C N 1
ATOM 6579 C CA . ASP C 1 63 ? 59.057 94.514 162.540 1.00 46.76 64 ASP C CA 1
ATOM 6580 C C . ASP C 1 63 ? 60.076 94.093 163.603 1.00 44.89 64 ASP C C 1
ATOM 6581 O O . ASP C 1 63 ? 59.731 94.097 164.798 1.00 44.99 64 ASP C O 1
ATOM 6586 N N . ALA C 1 64 ? 61.258 93.755 163.160 1.00 43.03 65 ALA C N 1
ATOM 6587 C CA . ALA C 1 64 ? 62.346 93.287 164.015 1.00 41.72 65 ALA C CA 1
ATOM 6588 C C . ALA C 1 64 ? 62.709 94.171 165.202 1.00 41.04 65 ALA C C 1
ATOM 6589 O O . ALA C 1 64 ? 63.014 93.633 166.296 1.00 40.58 65 ALA C O 1
ATOM 6591 N N . GLN C 1 65 ? 62.678 95.469 164.936 1.00 39.72 66 GLN C N 1
ATOM 6592 C CA . GLN C 1 65 ? 63.012 96.445 165.984 1.00 39.85 66 GLN C CA 1
ATOM 6593 C C . GLN C 1 65 ? 62.003 96.249 167.126 1.00 38.69 66 GLN C C 1
ATOM 6594 O O . GLN C 1 65 ? 62.419 96.129 168.291 1.00 39.47 66 GLN C O 1
ATOM 6596 N N . THR C 1 66 ? 60.752 96.244 166.726 1.00 37.29 67 THR C N 1
ATOM 6597 C CA . THR C 1 66 ? 59.673 96.085 167.698 1.00 35.73 67 THR C CA 1
ATOM 6598 C C . THR C 1 66 ? 59.792 94.759 168.430 1.00 35.21 67 THR C C 1
ATOM 6599 O O . THR C 1 66 ? 59.810 94.724 169.664 1.00 35.72 67 THR C O 1
ATOM 6603 N N . ARG C 1 67 ? 59.865 93.717 167.636 1.00 34.77 68 ARG C N 1
ATOM 6604 C CA . ARG C 1 67 ? 59.976 92.344 168.135 1.00 35.29 68 ARG C CA 1
ATOM 6605 C C . ARG C 1 67 ? 61.141 92.252 169.115 1.00 34.78 68 ARG C C 1
ATOM 6606 O O . ARG C 1 67 ? 60.981 91.718 170.214 1.00 34.60 68 ARG C O 1
ATOM 6614 N N . ASP C 1 68 ? 62.265 92.784 168.676 1.00 35.29 69 ASP C N 1
ATOM 6615 C CA . ASP C 1 68 ? 63.491 92.783 169.483 1.00 35.84 69 ASP C CA 1
ATOM 6616 C C . ASP C 1 68 ? 63.273 93.527 170.798 1.00 34.42 69 ASP C C 1
ATOM 6617 O O . ASP C 1 68 ? 63.736 93.049 171.840 1.00 34.08 69 ASP C O 1
ATOM 6622 N N . GLY C 1 69 ? 62.586 94.647 170.715 1.00 33.12 70 GLY C N 1
ATOM 6623 C CA . GLY C 1 69 ? 62.316 95.451 171.901 1.00 31.86 70 GLY C CA 1
ATOM 6624 C C . GLY C 1 69 ? 61.515 94.698 172.937 1.00 32.50 70 GLY C C 1
ATOM 6625 O O . GLY C 1 69 ? 61.864 94.710 174.132 1.00 33.13 70 GLY C O 1
ATOM 6626 N N . ILE C 1 70 ? 60.448 94.042 172.486 1.00 32.92 71 ILE C N 1
ATOM 6627 C CA . ILE C 1 70 ? 59.545 93.264 173.352 1.00 31.03 71 ILE C CA 1
ATOM 6628 C C . ILE C 1 70 ? 60.233 92.121 174.091 1.00 30.45 71 ILE C C 1
ATOM 6629 O O . ILE C 1 70 ? 60.000 91.961 175.304 1.00 31.95 71 ILE C O 1
ATOM 6634 N N . ILE C 1 71 ? 61.057 91.381 173.360 1.00 29.46 72 ILE C N 1
ATOM 6635 C CA . ILE C 1 71 ? 61.785 90.251 173.957 1.00 27.99 72 ILE C CA 1
ATOM 6636 C C . ILE C 1 71 ? 62.712 90.675 175.083 1.00 28.53 72 ILE C C 1
ATOM 6637 O O . ILE C 1 71 ? 62.793 90.001 176.138 1.00 29.54 72 ILE C O 1
ATOM 6642 N N . ALA C 1 72 ? 63.386 91.786 174.825 1.00 28.73 73 ALA C N 1
ATOM 6643 C CA . ALA C 1 72 ? 64.338 92.350 175.808 1.00 28.70 73 ALA C CA 1
ATOM 6644 C C . ALA C 1 72 ? 63.618 92.720 177.101 1.00 28.40 73 ALA C C 1
ATOM 6645 O O . ALA C 1 72 ? 64.103 92.391 178.205 1.00 29.08 73 ALA C O 1
ATOM 6647 N N . GLY C 1 73 ? 62.471 93.371 176.964 1.00 27.42 74 GLY C N 1
ATOM 6648 C CA . GLY C 1 73 ? 61.663 93.755 178.138 1.00 26.94 74 GLY C CA 1
ATOM 6649 C C . GLY C 1 73 ? 61.166 92.529 178.914 1.00 26.96 74 GLY C C 1
ATOM 6650 O O . GLY C 1 73 ? 61.180 92.477 180.155 1.00 27.23 74 GLY C O 1
ATOM 6651 N N . PHE C 1 74 ? 60.730 91.555 178.118 1.00 27.47 75 PHE C N 1
ATOM 6652 C CA . PHE C 1 74 ? 60.218 90.280 178.606 1.00 26.22 75 PHE C CA 1
ATOM 6653 C C . PHE C 1 74 ? 61.324 89.582 179.378 1.00 25.95 75 PHE C C 1
ATOM 6654 O O . PHE C 1 74 ? 61.063 89.168 180.519 1.00 27.27 75 PHE C O 1
ATOM 6662 N N . LYS C 1 75 ? 62.500 89.445 178.789 1.00 27.28 76 LYS C N 1
ATOM 6663 C CA . LYS C 1 75 ? 63.596 88.751 179.495 1.00 30.21 76 LYS C CA 1
ATOM 6664 C C . LYS C 1 75 ? 63.962 89.390 180.833 1.00 30.76 76 LYS C C 1
ATOM 6665 O O . LYS C 1 75 ? 64.299 88.703 181.808 1.00 32.30 76 LYS C O 1
ATOM 6671 N N . LYS C 1 76 ? 63.895 90.697 180.887 1.00 31.69 77 LYS C N 1
ATOM 6672 C CA . LYS C 1 76 ? 64.189 91.483 182.080 1.00 32.52 77 LYS C CA 1
ATOM 6673 C C . LYS C 1 76 ? 63.195 91.186 183.187 1.00 29.82 77 LYS C C 1
ATOM 6674 O O . LYS C 1 76 ? 63.635 91.032 184.339 1.00 28.68 77 LYS C O 1
ATOM 6680 N N . ALA C 1 77 ? 61.921 91.085 182.839 1.00 28.43 78 ALA C N 1
ATOM 6681 C CA . ALA C 1 77 ? 60.881 90.750 183.830 1.00 26.90 78 ALA C CA 1
ATOM 6682 C C . ALA C 1 77 ? 61.131 89.354 184.395 1.00 26.70 78 ALA C C 1
ATOM 6683 O O . ALA C 1 77 ? 60.975 89.103 185.621 1.00 26.87 78 ALA C O 1
ATOM 6685 N N . LEU C 1 78 ? 61.532 88.445 183.520 1.00 26.55 79 LEU C N 1
ATOM 6686 C CA . LEU C 1 78 ? 61.823 87.061 183.916 1.00 29.19 79 LEU C CA 1
ATOM 6687 C C . LEU C 1 78 ? 62.925 87.084 184.978 1.00 32.07 79 LEU C C 1
ATOM 6688 O O . LEU C 1 78 ? 62.919 86.504 186.070 1.00 32.41 79 LEU C O 1
ATOM 6693 N N . ASP C 1 79 ? 63.953 87.785 184.573 1.00 36.42 80 ASP C N 1
ATOM 6694 C CA . ASP C 1 79 ? 65.180 88.025 185.342 1.00 40.37 80 ASP C CA 1
ATOM 6695 C C . ASP C 1 79 ? 64.935 88.483 186.774 1.00 38.65 80 ASP C C 1
ATOM 6696 O O . ASP C 1 79 ? 65.432 87.919 187.746 1.00 38.02 80 ASP C O 1
ATOM 6701 N N . GLU C 1 80 ? 64.143 89.534 186.853 1.00 38.15 81 GLU C N 1
ATOM 6702 C CA . GLU C 1 80 ? 63.714 90.185 188.073 1.00 37.80 81 GLU C CA 1
ATOM 6703 C C . GLU C 1 80 ? 62.853 89.326 188.966 1.00 36.59 81 GLU C C 1
ATOM 6704 O O . GLU C 1 80 ? 63.062 89.314 190.202 1.00 38.69 81 GLU C O 1
ATOM 6710 N N . THR C 1 81 ? 61.878 88.627 188.401 1.00 33.66 82 THR C N 1
ATOM 6711 C CA . THR C 1 81 ? 60.983 87.781 189.216 1.00 29.60 82 THR C CA 1
ATOM 6712 C C . THR C 1 81 ? 61.534 86.398 189.492 1.00 28.41 82 THR C C 1
ATOM 6713 O O . THR C 1 81 ? 61.071 85.776 190.477 1.00 30.19 82 THR C O 1
ATOM 6717 N N . GLY C 1 82 ? 62.451 85.902 188.690 1.00 26.19 83 GLY C N 1
ATOM 6718 C CA . GLY C 1 82 ? 62.992 84.557 188.897 1.00 25.18 83 GLY C CA 1
ATOM 6719 C C . GLY C 1 82 ? 62.109 83.498 188.217 1.00 26.03 83 GLY C C 1
ATOM 6720 O O . GLY C 1 82 ? 62.233 82.294 188.547 1.00 26.00 83 GLY C O 1
ATOM 6721 N N . LEU C 1 83 ? 61.265 83.930 187.288 1.00 24.32 84 LEU C N 1
ATOM 6722 C CA . LEU C 1 83 ? 60.389 83.026 186.536 1.00 23.14 84 LEU C CA 1
ATOM 6723 C C . LEU C 1 83 ? 61.155 82.459 185.336 1.00 21.74 84 LEU C C 1
ATOM 6724 O O . LEU C 1 83 ? 61.937 83.190 184.715 1.00 22.34 84 LEU C O 1
ATOM 6729 N N . ILE C 1 84 ? 60.902 81.202 185.029 1.00 21.20 85 ILE C N 1
ATOM 6730 C CA . ILE C 1 84 ? 61.474 80.560 183.843 1.00 20.79 85 ILE C CA 1
ATOM 6731 C C . ILE C 1 84 ? 60.364 80.321 182.795 1.00 20.20 85 ILE C C 1
ATOM 6732 O O . ILE C 1 84 ? 59.166 80.503 183.039 1.00 18.68 85 ILE C O 1
ATOM 6737 N N . VAL C 1 85 ? 60.790 79.917 181.613 1.00 18.98 86 VAL C N 1
ATOM 6738 C CA . VAL C 1 85 ? 59.986 79.577 180.455 1.00 17.95 86 VAL C CA 1
ATOM 6739 C C . VAL C 1 85 ? 60.242 78.088 180.152 1.00 18.01 86 VAL C C 1
ATOM 6740 O O . VAL C 1 85 ? 61.174 77.787 179.405 1.00 17.76 86 VAL C O 1
ATOM 6744 N N . PRO C 1 86 ? 59.412 77.245 180.728 1.00 18.14 87 PRO C N 1
ATOM 6745 C CA . PRO C 1 86 ? 59.583 75.820 180.533 1.00 17.30 87 PRO C CA 1
ATOM 6746 C C . PRO C 1 86 ? 59.149 75.312 179.177 1.00 17.15 87 PRO C C 1
ATOM 6747 O O . PRO C 1 86 ? 59.681 74.270 178.753 1.00 17.29 87 PRO C O 1
ATOM 6751 N N . MET C 1 87 ? 58.225 76.004 178.542 1.00 16.31 88 MET C N 1
ATOM 6752 C CA . MET C 1 87 ? 57.672 75.538 177.243 1.00 14.40 88 MET C CA 1
ATOM 6753 C C . MET C 1 87 ? 57.263 76.751 176.444 1.00 13.26 88 MET C C 1
ATOM 6754 O O . MET C 1 87 ? 56.976 77.766 177.080 1.00 14.15 88 MET C O 1
ATOM 6759 N N . VAL C 1 88 ? 57.269 76.646 175.150 1.00 12.93 89 VAL C N 1
ATOM 6760 C CA . VAL C 1 88 ? 56.881 77.678 174.204 1.00 13.50 89 VAL C CA 1
ATOM 6761 C C . VAL C 1 88 ? 56.069 76.925 173.147 1.00 12.23 89 VAL C C 1
ATOM 6762 O O . VAL C 1 88 ? 56.236 75.717 172.971 1.00 13.75 89 VAL C O 1
ATOM 6766 N N . THR C 1 89 ? 55.242 77.639 172.460 1.00 12.90 90 THR C N 1
ATOM 6767 C CA . THR C 1 89 ? 54.388 77.103 171.375 1.00 12.49 90 THR C CA 1
ATOM 6768 C C . THR C 1 89 ? 54.225 78.210 170.346 1.00 14.16 90 THR C C 1
ATOM 6769 O O . THR C 1 89 ? 54.617 79.382 170.512 1.00 15.83 90 THR C O 1
ATOM 6773 N N . THR C 1 90 ? 53.644 77.878 169.228 1.00 14.43 91 THR C N 1
ATOM 6774 C CA . THR C 1 90 ? 53.408 78.653 168.050 1.00 13.85 91 THR C CA 1
ATOM 6775 C C . THR C 1 90 ? 51.925 78.707 167.676 1.00 15.24 91 THR C C 1
ATOM 6776 O O . THR C 1 90 ? 51.269 77.656 167.692 1.00 17.60 91 THR C O 1
ATOM 6780 N N . ASN C 1 91 ? 51.507 79.925 167.338 1.00 13.98 92 ASN C N 1
ATOM 6781 C CA . ASN C 1 91 ? 50.124 80.110 166.938 1.00 13.09 92 ASN C CA 1
ATOM 6782 C C . ASN C 1 91 ? 50.016 79.766 165.453 1.00 12.33 92 ASN C C 1
ATOM 6783 O O . ASN C 1 91 ? 50.470 80.550 164.613 1.00 11.63 92 ASN C O 1
ATOM 6788 N N . LEU C 1 92 ? 49.392 78.613 165.206 1.00 11.36 93 LEU C N 1
ATOM 6789 C CA . LEU C 1 92 ? 49.160 78.146 163.843 1.00 12.34 93 LEU C CA 1
ATOM 6790 C C . LEU C 1 92 ? 47.640 78.034 163.646 1.00 13.56 93 LEU C C 1
ATOM 6791 O O . LEU C 1 92 ? 47.186 77.143 162.888 1.00 15.77 93 LEU C O 1
ATOM 6796 N N . PHE C 1 93 ? 46.881 78.888 164.291 1.00 12.99 94 PHE C N 1
ATOM 6797 C CA . PHE C 1 93 ? 45.418 78.778 164.188 1.00 13.18 94 PHE C CA 1
ATOM 6798 C C . PHE C 1 93 ? 44.622 80.052 164.039 1.00 13.42 94 PHE C C 1
ATOM 6799 O O . PHE C 1 93 ? 43.513 79.937 163.468 1.00 14.16 94 PHE C O 1
ATOM 6807 N N . THR C 1 94 ? 45.143 81.188 164.469 1.00 14.63 95 THR C N 1
ATOM 6808 C CA . THR C 1 94 ? 44.396 82.436 164.375 1.00 14.05 95 THR C CA 1
ATOM 6809 C C . THR C 1 94 ? 44.262 83.107 163.033 1.00 15.30 95 THR C C 1
ATOM 6810 O O . THR C 1 94 ? 43.152 83.473 162.613 1.00 17.27 95 THR C O 1
ATOM 6814 N N . HIS C 1 95 ? 45.392 83.291 162.386 1.00 14.82 96 HIS C N 1
ATOM 6815 C CA . HIS C 1 95 ? 45.433 83.972 161.088 1.00 13.55 96 HIS C CA 1
ATOM 6816 C C . HIS C 1 95 ? 44.705 83.203 160.032 1.00 15.64 96 HIS C C 1
ATOM 6817 O O . HIS C 1 95 ? 44.880 81.973 159.961 1.00 18.39 96 HIS C O 1
ATOM 6824 N N . PRO C 1 96 ? 43.933 83.886 159.187 1.00 16.50 97 PRO C N 1
ATOM 6825 C CA . PRO C 1 96 ? 43.174 83.274 158.096 1.00 14.10 97 PRO C CA 1
ATOM 6826 C C . PRO C 1 96 ? 43.962 82.356 157.193 1.00 15.69 97 PRO C C 1
ATOM 6827 O O . PRO C 1 96 ? 43.291 81.454 156.641 1.00 16.68 97 PRO C O 1
ATOM 6831 N N . VAL C 1 97 ? 45.268 82.568 157.034 1.00 15.84 98 VAL C N 1
ATOM 6832 C CA . VAL C 1 97 ? 46.053 81.688 156.146 1.00 15.81 98 VAL C CA 1
ATOM 6833 C C . VAL C 1 97 ? 45.964 80.242 156.647 1.00 15.66 98 VAL C C 1
ATOM 6834 O O . VAL C 1 97 ? 46.033 79.293 155.846 1.00 15.93 98 VAL C O 1
ATOM 6838 N N . PHE C 1 98 ? 45.799 80.063 157.948 1.00 13.58 99 PHE C N 1
ATOM 6839 C CA . PHE C 1 98 ? 45.700 78.756 158.591 1.00 13.20 99 PHE C CA 1
ATOM 6840 C C . PHE C 1 98 ? 44.283 78.174 158.657 1.00 13.27 99 PHE C C 1
ATOM 6841 O O . PHE C 1 98 ? 44.112 77.192 159.413 1.00 12.09 99 PHE C O 1
ATOM 6849 N N . LYS C 1 99 ? 43.366 78.706 157.883 1.00 14.65 100 LYS C N 1
ATOM 6850 C CA . LYS C 1 99 ? 41.971 78.194 157.950 1.00 14.99 100 LYS C CA 1
ATOM 6851 C C . LYS C 1 99 ? 41.815 76.721 157.658 1.00 14.66 100 LYS C C 1
ATOM 6852 O O . LYS C 1 99 ? 40.832 76.155 158.204 1.00 13.43 100 LYS C O 1
ATOM 6858 N N . ASP C 1 100 ? 42.708 76.124 156.881 1.00 14.18 101 ASP C N 1
ATOM 6859 C CA . ASP C 1 100 ? 42.582 74.668 156.621 1.00 13.31 101 ASP C CA 1
ATOM 6860 C C . ASP C 1 100 ? 43.727 73.913 157.286 1.00 13.15 101 ASP C C 1
ATOM 6861 O O . ASP C 1 100 ? 43.957 72.764 156.937 1.00 13.49 101 ASP C O 1
ATOM 6866 N N . GLY C 1 101 ? 44.454 74.547 158.189 1.00 14.38 102 GLY C N 1
ATOM 6867 C CA . GLY C 1 101 ? 45.579 73.916 158.889 1.00 12.88 102 GLY C CA 1
ATOM 6868 C C . GLY C 1 101 ? 46.880 74.651 158.638 1.00 12.92 102 GLY C C 1
ATOM 6869 O O . GLY C 1 101 ? 46.940 75.557 157.785 1.00 14.61 102 GLY C O 1
ATOM 6870 N N . GLY C 1 102 ? 47.889 74.241 159.372 1.00 12.00 103 GLY C N 1
ATOM 6871 C CA . GLY C 1 102 ? 49.254 74.813 159.229 1.00 10.92 103 GLY C CA 1
ATOM 6872 C C . GLY C 1 102 ? 50.030 73.724 158.483 1.00 10.98 103 GLY C C 1
ATOM 6873 O O . GLY C 1 102 ? 50.117 73.768 157.265 1.00 11.66 103 GLY C O 1
ATOM 6874 N N . PHE C 1 103 ? 50.556 72.750 159.175 1.00 11.60 104 PHE C N 1
ATOM 6875 C CA . PHE C 1 103 ? 51.296 71.624 158.601 1.00 10.64 104 PHE C CA 1
ATOM 6876 C C . PHE C 1 103 ? 50.483 70.758 157.646 1.00 11.67 104 PHE C C 1
ATOM 6877 O O . PHE C 1 103 ? 51.113 70.086 156.817 1.00 12.09 104 PHE C O 1
ATOM 6885 N N . THR C 1 104 ? 49.163 70.668 157.750 1.00 13.35 105 THR C N 1
ATOM 6886 C CA . THR C 1 104 ? 48.351 69.809 156.879 1.00 12.00 105 THR C CA 1
ATOM 6887 C C . THR C 1 104 ? 47.334 70.569 156.027 1.00 12.92 105 THR C C 1
ATOM 6888 O O . THR C 1 104 ? 46.343 69.943 155.578 1.00 14.03 105 THR C O 1
ATOM 6892 N N . SER C 1 105 ? 47.560 71.840 155.775 1.00 10.68 106 SER C N 1
ATOM 6893 C CA . SER C 1 105 ? 46.673 72.643 154.907 1.00 10.90 106 SER C CA 1
ATOM 6894 C C . SER C 1 105 ? 46.723 72.031 153.519 1.00 12.03 106 SER C C 1
ATOM 6895 O O . SER C 1 105 ? 47.801 71.515 153.125 1.00 12.90 106 SER C O 1
ATOM 6898 N N . ASN C 1 106 ? 45.645 72.027 152.754 1.00 13.48 107 ASN C N 1
ATOM 6899 C CA . ASN C 1 106 ? 45.652 71.479 151.391 1.00 12.11 107 ASN C CA 1
ATOM 6900 C C . ASN C 1 106 ? 46.654 72.284 150.556 1.00 14.84 107 ASN C C 1
ATOM 6901 O O . ASN C 1 106 ? 47.316 71.725 149.649 1.00 17.08 107 ASN C O 1
ATOM 6906 N N . ASP C 1 107 ? 46.784 73.558 150.853 1.00 16.52 108 ASP C N 1
ATOM 6907 C CA . ASP C 1 107 ? 47.691 74.497 150.175 1.00 17.21 108 ASP C CA 1
ATOM 6908 C C . ASP C 1 107 ? 49.156 74.275 150.552 1.00 15.96 108 ASP C C 1
ATOM 6909 O O . ASP C 1 107 ? 49.489 74.466 151.730 1.00 15.17 108 ASP C O 1
ATOM 6914 N N . ARG C 1 108 ? 49.997 73.889 149.603 1.00 15.34 109 ARG C N 1
ATOM 6915 C CA . ARG C 1 108 ? 51.415 73.609 149.857 1.00 16.13 109 ARG C CA 1
ATOM 6916 C C . ARG C 1 108 ? 52.179 74.807 150.393 1.00 14.83 109 ARG C C 1
ATOM 6917 O O . ARG C 1 108 ? 53.036 74.611 151.284 1.00 16.33 109 ARG C O 1
ATOM 6925 N N . SER C 1 109 ? 51.871 75.988 149.929 1.00 13.79 110 SER C N 1
ATOM 6926 C CA . SER C 1 109 ? 52.564 77.204 150.400 1.00 14.43 110 SER C CA 1
ATOM 6927 C C . SER C 1 109 ? 52.328 77.520 151.861 1.00 14.22 110 SER C C 1
ATOM 6928 O O . SER C 1 109 ? 53.242 78.049 152.521 1.00 15.41 110 SER C O 1
ATOM 6931 N N . VAL C 1 110 ? 51.153 77.238 152.409 1.00 14.50 111 VAL C N 1
ATOM 6932 C CA . VAL C 1 110 ? 50.852 77.497 153.830 1.00 13.10 111 VAL C CA 1
ATOM 6933 C C . VAL C 1 110 ? 51.647 76.562 154.736 1.00 12.95 111 VAL C C 1
ATOM 6934 O O . VAL C 1 110 ? 52.090 76.838 155.870 1.00 14.18 111 VAL C O 1
ATOM 6938 N N . ARG C 1 111 ? 51.820 75.338 154.241 1.00 13.12 112 ARG C N 1
ATOM 6939 C CA . ARG C 1 111 ? 52.559 74.266 154.944 1.00 12.56 112 ARG C CA 1
ATOM 6940 C C . ARG C 1 111 ? 53.997 74.726 155.103 1.00 13.10 112 ARG C C 1
ATOM 6941 O O . ARG C 1 111 ? 54.588 74.651 156.189 1.00 14.99 112 ARG C O 1
ATOM 6949 N N . ARG C 1 112 ? 54.549 75.235 154.018 1.00 12.67 113 ARG C N 1
ATOM 6950 C CA . ARG C 1 112 ? 55.927 75.755 153.986 1.00 12.67 113 ARG C CA 1
ATOM 6951 C C . ARG C 1 112 ? 56.020 76.903 154.960 1.00 13.88 113 ARG C C 1
ATOM 6952 O O . ARG C 1 112 ? 56.948 76.952 155.785 1.00 15.60 113 ARG C O 1
ATOM 6960 N N . TYR C 1 113 ? 55.089 77.835 154.903 1.00 13.74 114 TYR C N 1
ATOM 6961 C CA . TYR C 1 113 ? 55.073 78.980 155.822 1.00 13.18 114 TYR C CA 1
ATOM 6962 C C . TYR C 1 113 ? 54.888 78.536 157.254 1.00 13.94 114 TYR C C 1
ATOM 6963 O O . TYR C 1 113 ? 55.519 79.146 158.136 1.00 14.62 114 TYR C O 1
ATOM 6972 N N . ALA C 1 114 ? 54.060 77.545 157.551 1.00 13.99 115 ALA C N 1
ATOM 6973 C CA . ALA C 1 114 ? 53.823 77.035 158.905 1.00 12.72 115 ALA C CA 1
ATOM 6974 C C . ALA C 1 114 ? 55.126 76.547 159.539 1.00 13.78 115 ALA C C 1
ATOM 6975 O O . ALA C 1 114 ? 55.445 76.809 160.716 1.00 13.64 115 ALA C O 1
ATOM 6977 N N . ILE C 1 115 ? 55.940 75.821 158.772 1.00 14.24 116 ILE C N 1
ATOM 6978 C CA . ILE C 1 115 ? 57.238 75.313 159.235 1.00 13.28 116 ILE C CA 1
ATOM 6979 C C . ILE C 1 115 ? 58.161 76.475 159.583 1.00 13.91 116 ILE C C 1
ATOM 6980 O O . ILE C 1 115 ? 58.744 76.477 160.695 1.00 16.53 116 ILE C O 1
ATOM 6985 N N . ARG C 1 116 ? 58.297 77.466 158.706 1.00 13.70 117 ARG C N 1
ATOM 6986 C CA . ARG C 1 116 ? 59.127 78.657 158.971 1.00 12.48 117 ARG C CA 1
ATOM 6987 C C . ARG C 1 116 ? 58.678 79.362 160.247 1.00 13.64 117 ARG C C 1
ATOM 6988 O O . ARG C 1 116 ? 59.536 79.741 161.048 1.00 15.59 117 ARG C O 1
ATOM 6996 N N . LYS C 1 117 ? 57.386 79.529 160.495 1.00 12.90 118 LYS C N 1
ATOM 6997 C CA . LYS C 1 117 ? 56.872 80.194 161.699 1.00 11.73 118 LYS C CA 1
ATOM 6998 C C . LYS C 1 117 ? 57.304 79.429 162.922 1.00 12.25 118 LYS C C 1
ATOM 6999 O O . LYS C 1 117 ? 57.673 80.035 163.931 1.00 13.46 118 LYS C O 1
ATOM 7005 N N . VAL C 1 118 ? 57.276 78.110 162.891 1.00 12.58 119 VAL C N 1
ATOM 7006 C CA . VAL C 1 118 ? 57.692 77.273 164.025 1.00 12.20 119 VAL C CA 1
ATOM 7007 C C . VAL C 1 118 ? 59.202 77.304 164.247 1.00 14.03 119 VAL C C 1
ATOM 7008 O O . VAL C 1 118 ? 59.632 77.433 165.414 1.00 15.42 119 VAL C O 1
ATOM 7012 N N . LEU C 1 119 ? 60.028 77.210 163.212 1.00 13.45 120 LEU C N 1
ATOM 7013 C CA . LEU C 1 119 ? 61.484 77.240 163.381 1.00 13.14 120 LEU C CA 1
ATOM 7014 C C . LEU C 1 119 ? 61.871 78.514 164.123 1.00 14.83 120 LEU C C 1
ATOM 7015 O O . LEU C 1 119 ? 62.704 78.479 165.047 1.00 16.52 120 LEU C O 1
ATOM 7020 N N . ARG C 1 120 ? 61.257 79.588 163.693 1.00 14.34 121 ARG C N 1
ATOM 7021 C CA . ARG C 1 120 ? 61.496 80.904 164.291 1.00 15.79 121 ARG C CA 1
ATOM 7022 C C . ARG C 1 120 ? 61.151 80.900 165.770 1.00 16.51 121 ARG C C 1
ATOM 7023 O O . ARG C 1 120 ? 61.895 81.461 166.608 1.00 15.80 121 ARG C O 1
ATOM 7031 N N . GLN C 1 121 ? 60.060 80.260 166.143 1.00 15.76 122 GLN C N 1
ATOM 7032 C CA . GLN C 1 121 ? 59.659 80.189 167.550 1.00 15.21 122 GLN C CA 1
ATOM 7033 C C . GLN C 1 121 ? 60.624 79.269 168.291 1.00 15.82 122 GLN C C 1
ATOM 7034 O O . GLN C 1 121 ? 60.909 79.522 169.495 1.00 16.56 122 GLN C O 1
ATOM 7040 N N . MET C 1 122 ? 61.170 78.252 167.657 1.00 15.95 123 MET C N 1
ATOM 7041 C CA . MET C 1 122 ? 62.128 77.323 168.280 1.00 15.88 123 MET C CA 1
ATOM 7042 C C . MET C 1 122 ? 63.405 78.051 168.695 1.00 17.26 123 MET C C 1
ATOM 7043 O O . MET C 1 122 ? 63.971 77.782 169.774 1.00 17.84 123 MET C O 1
ATOM 7048 N N . ASP C 1 123 ? 63.843 78.963 167.844 1.00 17.45 124 ASP C N 1
ATOM 7049 C CA . ASP C 1 123 ? 65.039 79.770 168.110 1.00 18.22 124 ASP C CA 1
ATOM 7050 C C . ASP C 1 123 ? 64.769 80.613 169.359 1.00 19.02 124 ASP C C 1
ATOM 7051 O O . ASP C 1 123 ? 65.683 80.671 170.207 1.00 22.38 124 ASP C O 1
ATOM 7056 N N . LEU C 1 124 ? 63.612 81.240 169.470 1.00 18.08 125 LEU C N 1
ATOM 7057 C CA . LEU C 1 124 ? 63.295 82.078 170.639 1.00 17.39 125 LEU C CA 1
ATOM 7058 C C . LEU C 1 124 ? 63.210 81.281 171.931 1.00 18.25 125 LEU C C 1
ATOM 7059 O O . LEU C 1 124 ? 63.738 81.720 172.970 1.00 18.71 125 LEU C O 1
ATOM 7064 N N . GLY C 1 125 ? 62.567 80.124 171.809 1.00 17.42 126 GLY C N 1
ATOM 7065 C CA . GLY C 1 125 ? 62.411 79.240 172.973 1.00 18.91 126 GLY C CA 1
ATOM 7066 C C . GLY C 1 125 ? 63.780 78.776 173.450 1.00 20.05 126 GLY C C 1
ATOM 7067 O O . GLY C 1 125 ? 64.015 78.671 174.667 1.00 20.54 126 GLY C O 1
ATOM 7068 N N . ALA C 1 126 ? 64.629 78.445 172.491 1.00 20.52 127 ALA C N 1
ATOM 7069 C CA . ALA C 1 126 ? 66.000 77.995 172.793 1.00 20.95 127 ALA C CA 1
ATOM 7070 C C . ALA C 1 126 ? 66.707 79.142 173.541 1.00 21.96 127 ALA C C 1
ATOM 7071 O O . ALA C 1 126 ? 67.358 78.924 174.564 1.00 21.70 127 ALA C O 1
ATOM 7073 N N . GLU C 1 127 ? 66.557 80.346 173.048 1.00 23.30 128 GLU C N 1
ATOM 7074 C CA . GLU C 1 127 ? 67.121 81.559 173.615 1.00 26.66 128 GLU C CA 1
ATOM 7075 C C . GLU C 1 127 ? 66.613 81.770 175.039 1.00 25.60 128 GLU C C 1
ATOM 7076 O O . GLU C 1 127 ? 67.446 82.218 175.848 1.00 25.88 128 GLU C O 1
ATOM 7082 N N . LEU C 1 128 ? 65.357 81.466 175.320 1.00 23.69 129 LEU C N 1
ATOM 7083 C CA . LEU C 1 128 ? 64.819 81.683 176.669 1.00 22.15 129 LEU C CA 1
ATOM 7084 C C . LEU C 1 128 ? 65.041 80.513 177.610 1.00 21.06 129 LEU C C 1
ATOM 7085 O O . LEU C 1 128 ? 64.668 80.677 178.791 1.00 22.33 129 LEU C O 1
ATOM 7090 N N . GLY C 1 129 ? 65.593 79.423 177.135 1.00 20.07 130 GLY C N 1
ATOM 7091 C CA . GLY C 1 129 ? 65.836 78.225 177.936 1.00 18.41 130 GLY C CA 1
ATOM 7092 C C . GLY C 1 129 ? 64.704 77.219 177.990 1.00 19.31 130 GLY C C 1
ATOM 7093 O O . GLY C 1 129 ? 64.765 76.317 178.841 1.00 19.81 130 GLY C O 1
ATOM 7094 N N . ALA C 1 130 ? 63.714 77.306 177.101 1.00 18.85 131 ALA C N 1
ATOM 7095 C CA . ALA C 1 130 ? 62.576 76.390 177.114 1.00 17.49 131 ALA C CA 1
ATOM 7096 C C . ALA C 1 130 ? 63.075 74.989 176.776 1.00 18.17 131 ALA C C 1
ATOM 7097 O O . ALA C 1 130 ? 63.918 74.850 175.900 1.00 17.93 131 ALA C O 1
ATOM 7099 N N . LYS C 1 131 ? 62.482 74.011 177.411 1.00 19.62 132 LYS C N 1
ATOM 7100 C CA . LYS C 1 131 ? 62.785 72.606 177.205 1.00 21.40 132 LYS C CA 1
ATOM 7101 C C . LYS C 1 131 ? 61.793 71.840 176.315 1.00 19.46 132 LYS C C 1
ATOM 7102 O O . LYS C 1 131 ? 62.172 70.777 175.807 1.00 18.59 132 LYS C O 1
ATOM 7108 N N . THR C 1 132 ? 60.573 72.317 176.192 1.00 15.71 133 THR C N 1
ATOM 7109 C CA . THR C 1 132 ? 59.543 71.662 175.434 1.00 14.38 133 THR C CA 1
ATOM 7110 C C . THR C 1 132 ? 58.914 72.603 174.425 1.00 14.34 133 THR C C 1
ATOM 7111 O O . THR C 1 132 ? 58.768 73.788 174.752 1.00 14.61 133 THR C O 1
ATOM 7115 N N . LEU C 1 133 ? 58.572 72.030 173.286 1.00 12.59 134 LEU C N 1
ATOM 7116 C CA . LEU C 1 133 ? 57.899 72.775 172.234 1.00 11.79 134 LEU C CA 1
ATOM 7117 C C . LEU C 1 133 ? 56.528 72.066 172.182 1.00 12.26 134 LEU C C 1
ATOM 7118 O O . LEU C 1 133 ? 56.627 70.871 171.901 1.00 12.88 134 LEU C O 1
ATOM 7123 N N . VAL C 1 134 ? 55.450 72.769 172.473 1.00 10.81 135 VAL C N 1
ATOM 7124 C CA . VAL C 1 134 ? 54.152 72.102 172.406 1.00 11.41 135 VAL C CA 1
ATOM 7125 C C . VAL C 1 134 ? 53.627 72.389 170.990 1.00 13.11 135 VAL C C 1
ATOM 7126 O O . VAL C 1 134 ? 53.845 73.528 170.549 1.00 11.83 135 VAL C O 1
ATOM 7130 N N . LEU C 1 135 ? 53.021 71.387 170.352 1.00 14.44 136 LEU C N 1
ATOM 7131 C CA . LEU C 1 135 ? 52.431 71.582 169.020 1.00 16.19 136 LEU C CA 1
ATOM 7132 C C . LEU C 1 135 ? 50.927 71.306 169.112 1.00 16.25 136 LEU C C 1
ATOM 7133 O O . LEU C 1 135 ? 50.538 70.124 169.250 1.00 16.71 136 LEU C O 1
ATOM 7138 N N . TRP C 1 136 ? 50.093 72.311 169.042 1.00 16.38 137 TRP C N 1
ATOM 7139 C CA . TRP C 1 136 ? 48.626 72.090 169.093 1.00 17.83 137 TRP C CA 1
ATOM 7140 C C . TRP C 1 136 ? 48.113 72.291 167.663 1.00 18.00 137 TRP C C 1
ATOM 7141 O O . TRP C 1 136 ? 48.026 73.450 167.231 1.00 18.25 137 TRP C O 1
ATOM 7152 N N . GLY C 1 137 ? 47.800 71.229 166.958 1.00 17.91 138 GLY C N 1
ATOM 7153 C CA . GLY C 1 137 ? 47.290 71.305 165.576 1.00 17.15 138 GLY C CA 1
ATOM 7154 C C . GLY C 1 137 ? 45.772 71.541 165.544 1.00 17.15 138 GLY C C 1
ATOM 7155 O O . GLY C 1 137 ? 45.011 70.704 165.021 1.00 18.37 138 GLY C O 1
ATOM 7156 N N . GLY C 1 138 ? 45.327 72.662 166.059 1.00 15.93 139 GLY C N 1
ATOM 7157 C CA . GLY C 1 138 ? 43.955 73.115 166.163 1.00 14.42 139 GLY C CA 1
ATOM 7158 C C . GLY C 1 138 ? 43.214 73.272 164.855 1.00 13.65 139 GLY C C 1
ATOM 7159 O O . GLY C 1 138 ? 41.985 73.112 164.877 1.00 12.50 139 GLY C O 1
ATOM 7160 N N . ARG C 1 139 ? 43.893 73.586 163.759 1.00 11.88 140 ARG C N 1
ATOM 7161 C CA . ARG C 1 139 ? 43.245 73.748 162.467 1.00 11.83 140 ARG C CA 1
ATOM 7162 C C . ARG C 1 139 ? 43.475 72.516 161.594 1.00 11.58 140 ARG C C 1
ATOM 7163 O O . ARG C 1 139 ? 42.986 72.569 160.456 1.00 13.68 140 ARG C O 1
ATOM 7171 N N . GLU C 1 140 ? 44.093 71.476 162.073 1.00 10.08 141 GLU C N 1
ATOM 7172 C CA . GLU C 1 140 ? 44.340 70.271 161.261 1.00 10.72 141 GLU C CA 1
ATOM 7173 C C . GLU C 1 140 ? 43.129 69.366 161.402 1.00 11.48 141 GLU C C 1
ATOM 7174 O O . GLU C 1 140 ? 42.868 68.893 162.518 1.00 13.07 141 GLU C O 1
ATOM 7180 N N . GLY C 1 141 ? 42.431 69.120 160.314 1.00 11.53 142 GLY C N 1
ATOM 7181 C CA . GLY C 1 141 ? 41.217 68.266 160.412 1.00 11.85 142 GLY C CA 1
ATOM 7182 C C . GLY C 1 141 ? 40.282 68.704 159.285 1.00 12.74 142 GLY C C 1
ATOM 7183 O O . GLY C 1 141 ? 40.797 69.178 158.249 1.00 14.84 142 GLY C O 1
ATOM 7184 N N . ALA C 1 142 ? 38.987 68.584 159.494 1.00 11.67 143 ALA C N 1
ATOM 7185 C CA . ALA C 1 142 ? 38.048 68.962 158.423 1.00 11.37 143 ALA C CA 1
ATOM 7186 C C . ALA C 1 142 ? 36.632 69.131 158.932 1.00 12.06 143 ALA C C 1
ATOM 7187 O O . ALA C 1 142 ? 36.386 68.688 160.079 1.00 14.60 143 ALA C O 1
ATOM 7189 N N . GLU C 1 143 ? 35.774 69.662 158.068 1.00 11.67 144 GLU C N 1
ATOM 7190 C CA . GLU C 1 143 ? 34.352 69.744 158.422 1.00 11.45 144 GLU C CA 1
ATOM 7191 C C . GLU C 1 143 ? 33.580 68.665 157.662 1.00 11.33 144 GLU C C 1
ATOM 7192 O O . GLU C 1 143 ? 32.503 68.236 158.096 1.00 10.02 144 GLU C O 1
ATOM 7198 N N . TYR C 1 144 ? 34.141 68.241 156.530 1.00 10.55 145 TYR C N 1
ATOM 7199 C CA . TYR C 1 144 ? 33.602 67.278 155.575 1.00 9.20 145 TYR C CA 1
ATOM 7200 C C . TYR C 1 144 ? 34.628 66.205 155.258 1.00 11.57 145 TYR C C 1
ATOM 7201 O O . TYR C 1 144 ? 35.791 66.585 155.033 1.00 12.97 145 TYR C O 1
ATOM 7210 N N . ASP C 1 145 ? 34.249 64.952 155.199 1.00 11.72 146 ASP C N 1
ATOM 7211 C CA . ASP C 1 145 ? 35.148 63.838 154.943 1.00 11.67 146 ASP C CA 1
ATOM 7212 C C . ASP C 1 145 ? 35.819 63.893 153.580 1.00 12.64 146 ASP C C 1
ATOM 7213 O O . ASP C 1 145 ? 37.002 63.490 153.594 1.00 13.04 146 ASP C O 1
ATOM 7218 N N . SER C 1 146 ? 35.195 64.332 152.513 1.00 13.05 147 SER C N 1
ATOM 7219 C CA . SER C 1 146 ? 35.872 64.334 151.195 1.00 14.30 147 SER C CA 1
ATOM 7220 C C . SER C 1 146 ? 36.893 65.459 151.036 1.00 14.89 147 SER C C 1
ATOM 7221 O O . SER C 1 146 ? 37.638 65.413 150.038 1.00 16.11 147 SER C O 1
ATOM 7224 N N . ALA C 1 147 ? 36.941 66.395 151.967 1.00 14.79 148 ALA C N 1
ATOM 7225 C CA . ALA C 1 147 ? 37.855 67.535 151.880 1.00 14.27 148 ALA C CA 1
ATOM 7226 C C . ALA C 1 147 ? 39.282 67.274 152.301 1.00 13.34 148 ALA C C 1
ATOM 7227 O O . ALA C 1 147 ? 40.158 68.007 151.845 1.00 13.71 148 ALA C O 1
ATOM 7229 N N . LYS C 1 148 ? 39.545 66.296 153.100 1.00 13.85 149 LYS C N 1
ATOM 7230 C CA . LYS C 1 148 ? 40.848 65.946 153.633 1.00 14.60 149 LYS C CA 1
ATOM 7231 C C . LYS C 1 148 ? 41.222 64.478 153.502 1.00 14.93 149 LYS C C 1
ATOM 7232 O O . LYS C 1 148 ? 40.534 63.582 153.980 1.00 15.93 149 LYS C O 1
ATOM 7238 N N . ASP C 1 149 ? 42.372 64.246 152.885 1.00 16.05 150 ASP C N 1
ATOM 7239 C CA . ASP C 1 149 ? 42.971 62.914 152.707 1.00 14.40 150 ASP C CA 1
ATOM 7240 C C . ASP C 1 149 ? 43.790 62.720 153.993 1.00 12.87 150 ASP C C 1
ATOM 7241 O O . ASP C 1 149 ? 44.885 63.267 154.132 1.00 13.63 150 ASP C O 1
ATOM 7246 N N . VAL C 1 150 ? 43.257 61.962 154.920 1.00 13.75 151 VAL C N 1
ATOM 7247 C CA . VAL C 1 150 ? 43.841 61.718 156.240 1.00 12.80 151 VAL C CA 1
ATOM 7248 C C . VAL C 1 150 ? 45.232 61.125 156.118 1.00 13.49 151 VAL C C 1
ATOM 7249 O O . VAL C 1 150 ? 46.152 61.569 156.850 1.00 16.17 151 VAL C O 1
ATOM 7253 N N . SER C 1 151 ? 45.363 60.182 155.225 1.00 13.10 152 SER C N 1
ATOM 7254 C CA . SER C 1 151 ? 46.658 59.521 155.024 1.00 14.10 152 SER C CA 1
ATOM 7255 C C . SER C 1 151 ? 47.715 60.524 154.597 1.00 13.41 152 SER C C 1
ATOM 7256 O O . SER C 1 151 ? 48.803 60.594 155.204 1.00 14.36 152 SER C O 1
ATOM 7259 N N . ALA C 1 152 ? 47.419 61.296 153.568 1.00 11.62 153 ALA C N 1
ATOM 7260 C CA . ALA C 1 152 ? 48.366 62.310 153.098 1.00 10.79 153 ALA C CA 1
ATOM 7261 C C . ALA C 1 152 ? 48.597 63.314 154.231 1.00 12.26 153 ALA C C 1
ATOM 7262 O O . ALA C 1 152 ? 49.745 63.803 154.392 1.00 12.99 153 ALA C O 1
ATOM 7264 N N . ALA C 1 153 ? 47.555 63.658 154.995 1.00 10.41 154 ALA C N 1
ATOM 7265 C CA . ALA C 1 153 ? 47.722 64.607 156.084 1.00 9.48 154 ALA C CA 1
ATOM 7266 C C . ALA C 1 153 ? 48.730 64.080 157.096 1.00 10.56 154 ALA C C 1
ATOM 7267 O O . ALA C 1 153 ? 49.584 64.855 157.556 1.00 12.99 154 ALA C O 1
ATOM 7269 N N . LEU C 1 154 ? 48.696 62.835 157.500 1.00 10.76 155 LEU C N 1
ATOM 7270 C CA . LEU C 1 154 ? 49.610 62.239 158.479 1.00 10.68 155 LEU C CA 1
ATOM 7271 C C . LEU C 1 154 ? 51.034 62.224 157.928 1.00 11.11 155 LEU C C 1
ATOM 7272 O O . LEU C 1 154 ? 51.987 62.465 158.687 1.00 12.57 155 LEU C O 1
ATOM 7277 N N . ASP C 1 155 ? 51.186 61.985 156.643 1.00 11.82 156 ASP C N 1
ATOM 7278 C CA . ASP C 1 155 ? 52.493 61.998 155.966 1.00 12.64 156 ASP C CA 1
ATOM 7279 C C . ASP C 1 155 ? 53.123 63.391 156.091 1.00 13.83 156 ASP C C 1
ATOM 7280 O O . ASP C 1 155 ? 54.310 63.522 156.398 1.00 16.07 156 ASP C O 1
ATOM 7285 N N . ARG C 1 156 ? 52.293 64.394 155.814 1.00 13.40 157 ARG C N 1
ATOM 7286 C CA . ARG C 1 156 ? 52.732 65.794 155.865 1.00 12.12 157 ARG C CA 1
ATOM 7287 C C . ARG C 1 156 ? 52.979 66.215 157.296 1.00 13.21 157 ARG C C 1
ATOM 7288 O O . ARG C 1 156 ? 53.939 66.995 157.467 1.00 14.85 157 ARG C O 1
ATOM 7296 N N . TYR C 1 157 ? 52.194 65.760 158.259 1.00 12.44 158 TYR C N 1
ATOM 7297 C CA . TYR C 1 157 ? 52.398 66.134 159.677 1.00 12.11 158 TYR C CA 1
ATOM 7298 C C . TYR C 1 157 ? 53.738 65.542 160.100 1.00 11.14 158 TYR C C 1
ATOM 7299 O O . TYR C 1 157 ? 54.589 66.150 160.767 1.00 9.96 158 TYR C O 1
ATOM 7308 N N . ARG C 1 158 ? 53.968 64.299 159.682 1.00 11.55 159 ARG C N 1
ATOM 7309 C CA . ARG C 1 158 ? 55.237 63.607 159.997 1.00 11.70 159 ARG C CA 1
ATOM 7310 C C . ARG C 1 158 ? 56.398 64.279 159.278 1.00 12.03 159 ARG C C 1
ATOM 7311 O O . ARG C 1 158 ? 57.504 64.510 159.842 1.00 13.73 159 ARG C O 1
ATOM 7319 N N . GLU C 1 159 ? 56.218 64.615 158.000 1.00 11.97 160 GLU C N 1
ATOM 7320 C CA . GLU C 1 159 ? 57.292 65.276 157.247 1.00 12.24 160 GLU C CA 1
ATOM 7321 C C . GLU C 1 159 ? 57.779 66.523 157.974 1.00 13.79 160 GLU C C 1
ATOM 7322 O O . GLU C 1 159 ? 58.996 66.788 158.098 1.00 14.00 160 GLU C O 1
ATOM 7328 N N . ALA C 1 160 ? 56.869 67.349 158.483 1.00 13.45 161 ALA C N 1
ATOM 7329 C CA . ALA C 1 160 ? 57.176 68.588 159.192 1.00 12.89 161 ALA C CA 1
ATOM 7330 C C . ALA C 1 160 ? 57.857 68.325 160.535 1.00 14.32 161 ALA C C 1
ATOM 7331 O O . ALA C 1 160 ? 58.852 68.999 160.871 1.00 15.90 161 ALA C O 1
ATOM 7333 N N . LEU C 1 161 ? 57.362 67.377 161.306 1.00 13.32 162 LEU C N 1
ATOM 7334 C CA . LEU C 1 161 ? 57.961 67.117 162.617 1.00 13.92 162 LEU C CA 1
ATOM 7335 C C . LEU C 1 161 ? 59.378 66.568 162.494 1.00 14.44 162 LEU C C 1
ATOM 7336 O O . LEU C 1 161 ? 60.229 66.897 163.350 1.00 15.96 162 LEU C O 1
ATOM 7341 N N . ASN C 1 162 ? 59.619 65.707 161.518 1.00 13.92 163 ASN C N 1
ATOM 7342 C CA . ASN C 1 162 ? 60.950 65.126 161.310 1.00 14.69 163 ASN C CA 1
ATOM 7343 C C . ASN C 1 162 ? 61.995 66.222 161.071 1.00 14.03 163 ASN C C 1
ATOM 7344 O O . ASN C 1 162 ? 63.141 66.141 161.525 1.00 15.91 163 ASN C O 1
ATOM 7349 N N . LEU C 1 163 ? 61.608 67.249 160.336 1.00 15.45 164 LEU C N 1
ATOM 7350 C CA . LEU C 1 163 ? 62.433 68.392 160.002 1.00 15.20 164 LEU C CA 1
ATOM 7351 C C . LEU C 1 163 ? 62.746 69.222 161.252 1.00 16.78 164 LEU C C 1
ATOM 7352 O O . LEU C 1 163 ? 63.914 69.615 161.449 1.00 18.18 164 LEU C O 1
ATOM 7357 N N . LEU C 1 164 ? 61.746 69.454 162.096 1.00 17.18 165 LEU C N 1
ATOM 7358 C CA . LEU C 1 164 ? 61.894 70.235 163.333 1.00 15.33 165 LEU C CA 1
ATOM 7359 C C . LEU C 1 164 ? 62.871 69.506 164.248 1.00 14.86 165 LEU C C 1
ATOM 7360 O O . LEU C 1 164 ? 63.695 70.211 164.827 1.00 14.95 165 LEU C O 1
ATOM 7365 N N . ALA C 1 165 ? 62.749 68.203 164.367 1.00 14.74 166 ALA C N 1
ATOM 7366 C CA . ALA C 1 165 ? 63.671 67.449 165.237 1.00 14.75 166 ALA C CA 1
ATOM 7367 C C . ALA C 1 165 ? 65.098 67.520 164.671 1.00 16.54 166 ALA C C 1
ATOM 7368 O O . ALA C 1 165 ? 66.078 67.626 165.453 1.00 17.95 166 ALA C O 1
ATOM 7370 N N . GLN C 1 166 ? 65.239 67.469 163.360 1.00 16.50 167 GLN C N 1
ATOM 7371 C CA . GLN C 1 166 ? 66.523 67.506 162.680 1.00 16.26 167 GLN C CA 1
ATOM 7372 C C . GLN C 1 166 ? 67.253 68.794 163.055 1.00 16.78 167 GLN C C 1
ATOM 7373 O O . GLN C 1 166 ? 68.418 68.853 163.463 1.00 16.85 167 GLN C O 1
ATOM 7379 N N . TYR C 1 167 ? 66.510 69.862 162.866 1.00 16.23 168 TYR C N 1
ATOM 7380 C CA . TYR C 1 167 ? 67.031 71.205 163.151 1.00 16.75 168 TYR C CA 1
ATOM 7381 C C . TYR C 1 167 ? 67.430 71.368 164.604 1.00 17.33 168 TYR C C 1
ATOM 7382 O O . TYR C 1 167 ? 68.497 71.921 164.925 1.00 17.85 168 TYR C O 1
ATOM 7391 N N . SER C 1 168 ? 66.598 70.940 165.523 1.00 16.48 169 SER C N 1
ATOM 7392 C CA . SER C 1 168 ? 66.829 71.036 166.970 1.00 16.88 169 SER C CA 1
ATOM 7393 C C . SER C 1 168 ? 68.104 70.289 167.368 1.00 17.94 169 SER C C 1
ATOM 7394 O O . SER C 1 168 ? 68.939 70.753 168.175 1.00 17.28 169 SER C O 1
ATOM 7397 N N . GLU C 1 169 ? 68.206 69.087 166.833 1.00 18.13 170 GLU C N 1
ATOM 7398 C CA . GLU C 1 169 ? 69.352 68.203 167.089 1.00 18.57 170 GLU C CA 1
ATOM 7399 C C . GLU C 1 169 ? 70.613 68.763 166.453 1.00 18.73 170 GLU C C 1
ATOM 7400 O O . GLU C 1 169 ? 71.608 68.787 167.197 1.00 19.60 170 GLU C O 1
ATOM 7406 N N . ASP C 1 170 ? 70.621 69.221 165.221 1.00 18.10 171 ASP C N 1
ATOM 7407 C CA . ASP C 1 170 ? 71.828 69.796 164.618 1.00 17.39 171 ASP C CA 1
ATOM 7408 C C . ASP C 1 170 ? 72.300 71.012 165.413 1.00 19.02 171 ASP C C 1
ATOM 7409 O O . ASP C 1 170 ? 73.504 71.120 165.677 1.00 19.51 171 ASP C O 1
ATOM 7414 N N . ARG C 1 171 ? 71.423 71.894 165.783 1.00 19.80 172 ARG C N 1
ATOM 7415 C CA . ARG C 1 171 ? 71.669 73.105 166.536 1.00 23.13 172 ARG C CA 1
ATOM 7416 C C . ARG C 1 171 ? 71.989 72.893 168.007 1.00 22.53 172 ARG C C 1
ATOM 7417 O O . ARG C 1 171 ? 72.419 73.858 168.672 1.00 23.20 172 ARG C O 1
ATOM 7425 N N . GLY C 1 172 ? 71.777 71.720 168.547 1.00 21.18 173 GLY C N 1
ATOM 7426 C CA . GLY C 1 172 ? 72.013 71.390 169.948 1.00 20.48 173 GLY C CA 1
ATOM 7427 C C . GLY C 1 172 ? 70.981 72.012 170.912 1.00 20.77 173 GLY C C 1
ATOM 7428 O O . GLY C 1 172 ? 71.287 72.240 172.111 1.00 18.65 173 GLY C O 1
ATOM 7429 N N . TYR C 1 173 ? 69.758 72.255 170.434 1.00 19.38 174 TYR C N 1
ATOM 7430 C CA . TYR C 1 173 ? 68.728 72.877 171.279 1.00 16.94 174 TYR C CA 1
ATOM 7431 C C . TYR C 1 173 ? 68.246 71.987 172.407 1.00 17.70 174 TYR C C 1
ATOM 7432 O O . TYR C 1 173 ? 67.789 72.562 173.409 1.00 19.79 174 TYR C O 1
ATOM 7441 N N . GLY C 1 174 ? 68.297 70.677 172.291 1.00 18.03 175 GLY C N 1
ATOM 7442 C CA . GLY C 1 174 ? 67.837 69.798 173.364 1.00 18.95 175 GLY C CA 1
ATOM 7443 C C . GLY C 1 174 ? 66.332 69.840 173.643 1.00 19.52 175 GLY C C 1
ATOM 7444 O O . GLY C 1 174 ? 65.950 69.400 174.747 1.00 20.08 175 GLY C O 1
ATOM 7445 N N . LEU C 1 175 ? 65.509 70.324 172.726 1.00 18.00 176 LEU C N 1
ATOM 7446 C CA . LEU C 1 175 ? 64.067 70.369 172.908 1.00 16.23 176 LEU C CA 1
ATOM 7447 C C . LEU C 1 175 ? 63.459 68.965 172.847 1.00 16.95 176 LEU C C 1
ATOM 7448 O O . LEU C 1 175 ? 63.978 68.046 172.172 1.00 17.66 176 LEU C O 1
ATOM 7453 N N . ARG C 1 176 ? 62.330 68.822 173.523 1.00 16.77 177 ARG C N 1
ATOM 7454 C CA . ARG C 1 176 ? 61.449 67.638 173.536 1.00 16.68 177 ARG C CA 1
ATOM 7455 C C . ARG C 1 176 ? 60.174 68.201 172.848 1.00 15.74 177 ARG C C 1
ATOM 7456 O O . ARG C 1 176 ? 59.901 69.413 172.993 1.00 14.40 177 ARG C O 1
ATOM 7464 N N . PHE C 1 177 ? 59.478 67.408 172.052 1.00 14.72 178 PHE C N 1
ATOM 7465 C CA . PHE C 1 177 ? 58.286 67.843 171.312 1.00 13.52 178 PHE C CA 1
ATOM 7466 C C . PHE C 1 177 ? 57.054 67.173 171.897 1.00 12.69 178 PHE C C 1
ATOM 7467 O O . PHE C 1 177 ? 57.102 65.949 172.041 1.00 13.57 178 PHE C O 1
ATOM 7475 N N . ALA C 1 178 ? 56.045 67.931 172.239 1.00 11.12 179 ALA C N 1
ATOM 7476 C CA . ALA C 1 178 ? 54.802 67.389 172.838 1.00 10.37 179 ALA C CA 1
ATOM 7477 C C . ALA C 1 178 ? 53.613 67.717 171.945 1.00 10.61 179 ALA C C 1
ATOM 7478 O O . ALA C 1 178 ? 53.259 68.910 171.810 1.00 12.84 179 ALA C O 1
ATOM 7480 N N . ILE C 1 179 ? 53.042 66.729 171.300 1.00 11.47 180 ILE C N 1
ATOM 7481 C CA . ILE C 1 179 ? 51.878 66.894 170.433 1.00 12.83 180 ILE C CA 1
ATOM 7482 C C . ILE C 1 179 ? 50.636 67.007 171.348 1.00 13.68 180 ILE C C 1
ATOM 7483 O O . ILE C 1 179 ? 50.467 66.211 172.311 1.00 15.00 180 ILE C O 1
ATOM 7488 N N . GLU C 1 180 ? 49.784 67.960 171.061 1.00 13.49 181 GLU C N 1
ATOM 7489 C CA . GLU C 1 180 ? 48.545 68.172 171.819 1.00 13.54 181 GLU C CA 1
ATOM 7490 C C . GLU C 1 180 ? 47.292 67.750 171.042 1.00 13.78 181 GLU C C 1
ATOM 7491 O O . GLU C 1 180 ? 46.935 68.306 169.992 1.00 15.11 181 GLU C O 1
ATOM 7497 N N . PRO C 1 181 ? 46.647 66.705 171.550 1.00 13.49 182 PRO C N 1
ATOM 7498 C CA . PRO C 1 181 ? 45.429 66.170 170.917 1.00 13.52 182 PRO C CA 1
ATOM 7499 C C . PRO C 1 181 ? 44.200 66.964 171.361 1.00 13.92 182 PRO C C 1
ATOM 7500 O O . PRO C 1 181 ? 44.169 67.515 172.486 1.00 15.81 182 PRO C O 1
ATOM 7504 N N . LYS C 1 182 ? 43.188 66.985 170.530 1.00 13.45 183 LYS C N 1
ATOM 7505 C CA . LYS C 1 182 ? 41.867 67.640 170.739 1.00 12.51 183 LYS C CA 1
ATOM 7506 C C . LYS C 1 182 ? 40.937 66.990 169.736 1.00 10.65 183 LYS C C 1
ATOM 7507 O O . LYS C 1 182 ? 41.355 66.824 168.587 1.00 11.06 183 LYS C O 1
ATOM 7513 N N . PRO C 1 183 ? 39.732 66.567 170.111 1.00 12.00 184 PRO C N 1
ATOM 7514 C CA . PRO C 1 183 ? 38.814 65.918 169.183 1.00 9.41 184 PRO C CA 1
ATOM 7515 C C . PRO C 1 183 ? 38.168 66.832 168.168 1.00 10.47 184 PRO C C 1
ATOM 7516 O O . PRO C 1 183 ? 37.932 66.340 167.047 1.00 10.06 184 PRO C O 1
ATOM 7520 N N . ASN C 1 184 ? 37.873 68.068 168.574 1.00 10.54 185 ASN C N 1
ATOM 7521 C CA . ASN C 1 184 ? 37.180 69.025 167.704 1.00 11.60 185 ASN C CA 1
ATOM 7522 C C . ASN C 1 184 ? 37.273 70.453 168.280 1.00 12.29 185 ASN C C 1
ATOM 7523 O O . ASN C 1 184 ? 37.679 70.569 169.443 1.00 13.15 185 ASN C O 1
ATOM 7528 N N . GLU C 1 185 ? 36.838 71.397 167.462 1.00 11.48 186 GLU C N 1
ATOM 7529 C CA . GLU C 1 185 ? 36.835 72.813 167.827 1.00 13.52 186 GLU C CA 1
ATOM 7530 C C . GLU C 1 185 ? 38.226 73.434 167.816 1.00 13.66 186 GLU C C 1
ATOM 7531 O O . GLU C 1 185 ? 39.065 73.153 168.691 1.00 13.89 186 GLU C O 1
ATOM 7537 N N . PRO C 1 186 ? 38.516 74.329 166.874 1.00 13.01 187 PRO C N 1
ATOM 7538 C CA . PRO C 1 186 ? 37.600 74.844 165.862 1.00 12.90 187 PRO C CA 1
ATOM 7539 C C . PRO C 1 186 ? 37.143 74.043 164.675 1.00 14.62 187 PRO C C 1
ATOM 7540 O O . PRO C 1 186 ? 36.108 74.462 164.094 1.00 16.10 187 PRO C O 1
ATOM 7544 N N . ARG C 1 187 ? 37.785 72.965 164.256 1.00 13.86 188 ARG C N 1
ATOM 7545 C CA . ARG C 1 187 ? 37.384 72.141 163.114 1.00 11.47 188 ARG C CA 1
ATOM 7546 C C . ARG C 1 187 ? 36.338 71.127 163.560 1.00 10.78 188 ARG C C 1
ATOM 7547 O O . ARG C 1 187 ? 36.390 70.757 164.757 1.00 12.48 188 ARG C O 1
ATOM 7555 N N . GLY C 1 188 ? 35.523 70.658 162.631 1.00 9.48 189 GLY C N 1
ATOM 7556 C CA . GLY C 1 188 ? 34.469 69.655 162.939 1.00 9.01 189 GLY C CA 1
ATOM 7557 C C . GLY C 1 188 ? 35.100 68.459 163.649 1.00 11.37 189 GLY C C 1
ATOM 7558 O O . GLY C 1 188 ? 34.578 68.010 164.670 1.00 11.38 189 GLY C O 1
ATOM 7559 N N . ASP C 1 189 ? 36.195 67.988 163.070 1.00 11.37 190 ASP C N 1
ATOM 7560 C CA . ASP C 1 189 ? 37.004 66.884 163.590 1.00 10.53 190 ASP C CA 1
ATOM 7561 C C . ASP C 1 189 ? 38.476 67.291 163.393 1.00 10.37 190 ASP C C 1
ATOM 7562 O O . ASP C 1 189 ? 38.794 67.711 162.250 1.00 12.01 190 ASP C O 1
ATOM 7567 N N . ILE C 1 190 ? 39.265 67.141 164.436 1.00 7.88 191 ILE C N 1
ATOM 7568 C CA . ILE C 1 190 ? 40.703 67.475 164.346 1.00 8.45 191 ILE C CA 1
ATOM 7569 C C . ILE C 1 190 ? 41.555 66.221 164.186 1.00 9.99 191 ILE C C 1
ATOM 7570 O O . ILE C 1 190 ? 41.171 65.180 164.792 1.00 10.86 191 ILE C O 1
ATOM 7575 N N . LEU C 1 191 ? 42.629 66.214 163.409 1.00 11.38 192 LEU C N 1
ATOM 7576 C CA . LEU C 1 191 ? 43.481 65.005 163.299 1.00 12.79 192 LEU C CA 1
ATOM 7577 C C . LEU C 1 191 ? 44.129 64.723 164.665 1.00 12.94 192 LEU C C 1
ATOM 7578 O O . LEU C 1 191 ? 44.531 65.693 165.348 1.00 13.81 192 LEU C O 1
ATOM 7583 N N . LEU C 1 192 ? 44.295 63.456 165.016 1.00 12.08 193 LEU C N 1
ATOM 7584 C CA . LEU C 1 192 ? 44.876 63.024 166.303 1.00 11.95 193 LEU C CA 1
ATOM 7585 C C . LEU C 1 192 ? 43.977 63.513 167.446 1.00 12.04 193 LEU C C 1
ATOM 7586 O O . LEU C 1 192 ? 44.409 64.338 168.258 1.00 14.43 193 LEU C O 1
ATOM 7591 N N . PRO C 1 193 ? 42.759 62.989 167.506 1.00 11.33 194 PRO C N 1
ATOM 7592 C CA . PRO C 1 193 ? 41.771 63.411 168.472 1.00 10.64 194 PRO C CA 1
ATOM 7593 C C . PRO C 1 193 ? 41.904 63.050 169.917 1.00 10.91 194 PRO C C 1
ATOM 7594 O O . PRO C 1 193 ? 41.258 63.779 170.702 1.00 10.80 194 PRO C O 1
ATOM 7598 N N . THR C 1 194 ? 42.632 62.010 170.270 1.00 10.30 195 THR C N 1
ATOM 7599 C CA . THR C 1 194 ? 42.736 61.632 171.696 1.00 9.76 195 THR C CA 1
ATOM 7600 C C . THR C 1 194 ? 44.200 61.387 172.016 1.00 10.71 195 THR C C 1
ATOM 7601 O O . THR C 1 194 ? 44.991 61.348 171.065 1.00 11.34 195 THR C O 1
ATOM 7605 N N . ALA C 1 195 ? 44.457 61.231 173.303 1.00 10.86 196 ALA C N 1
ATOM 7606 C CA . ALA C 1 195 ? 45.832 60.965 173.768 1.00 11.86 196 ALA C CA 1
ATOM 7607 C C . ALA C 1 195 ? 46.405 59.759 173.038 1.00 10.99 196 ALA C C 1
ATOM 7608 O O . ALA C 1 195 ? 47.562 59.728 172.569 1.00 12.90 196 ALA C O 1
ATOM 7610 N N . GLY C 1 196 ? 45.563 58.764 172.863 1.00 10.90 197 GLY C N 1
ATOM 7611 C CA . GLY C 1 196 ? 45.883 57.513 172.194 1.00 10.51 197 GLY C CA 1
ATOM 7612 C C . GLY C 1 196 ? 46.326 57.695 170.763 1.00 11.53 197 GLY C C 1
ATOM 7613 O O . GLY C 1 196 ? 47.348 57.120 170.361 1.00 12.97 197 GLY C O 1
ATOM 7614 N N . HIS C 1 197 ? 45.564 58.419 169.976 1.00 11.92 198 HIS C N 1
ATOM 7615 C CA . HIS C 1 197 ? 45.841 58.690 168.562 1.00 10.26 198 HIS C CA 1
ATOM 7616 C C . HIS C 1 197 ? 47.155 59.417 168.435 1.00 10.83 198 HIS C C 1
ATOM 7617 O O . HIS C 1 197 ? 47.908 59.147 167.480 1.00 12.85 198 HIS C O 1
ATOM 7624 N N . ALA C 1 198 ? 47.427 60.317 169.348 1.00 11.44 199 ALA C N 1
ATOM 7625 C CA . ALA C 1 198 ? 48.690 61.089 169.345 1.00 10.83 199 ALA C CA 1
ATOM 7626 C C . ALA C 1 198 ? 49.894 60.208 169.682 1.00 11.20 199 ALA C C 1
ATOM 7627 O O . ALA C 1 198 ? 50.943 60.391 169.057 1.00 11.30 199 ALA C O 1
ATOM 7629 N N . ILE C 1 199 ? 49.748 59.336 170.678 1.00 10.97 200 ILE C N 1
ATOM 7630 C CA . ILE C 1 199 ? 50.835 58.433 171.075 1.00 11.42 200 ILE C CA 1
ATOM 7631 C C . ILE C 1 199 ? 51.130 57.496 169.895 1.00 12.53 200 ILE C C 1
ATOM 7632 O O . ILE C 1 199 ? 52.291 57.392 169.496 1.00 14.95 200 ILE C O 1
ATOM 7637 N N . ALA C 1 200 ? 50.116 56.856 169.312 1.00 12.63 201 ALA C N 1
ATOM 7638 C CA . ALA C 1 200 ? 50.319 55.975 168.164 1.00 9.69 201 ALA C CA 1
ATOM 7639 C C . ALA C 1 200 ? 51.046 56.726 167.065 1.00 9.70 201 ALA C C 1
ATOM 7640 O O . ALA C 1 200 ? 51.945 56.160 166.396 1.00 9.75 201 ALA C O 1
ATOM 7642 N N . PHE C 1 201 ? 50.700 57.963 166.770 1.00 10.37 202 PHE C N 1
ATOM 7643 C CA . PHE C 1 201 ? 51.312 58.743 165.689 1.00 10.91 202 PHE C CA 1
ATOM 7644 C C . PHE C 1 201 ? 52.799 58.966 165.895 1.00 13.95 202 PHE C C 1
ATOM 7645 O O . PHE C 1 201 ? 53.629 58.787 165.004 1.00 15.94 202 PHE C O 1
ATOM 7653 N N . VAL C 1 202 ? 53.149 59.417 167.081 1.00 15.20 203 VAL C N 1
ATOM 7654 C CA . VAL C 1 202 ? 54.503 59.744 167.534 1.00 16.66 203 VAL C CA 1
ATOM 7655 C C . VAL C 1 202 ? 55.435 58.572 167.383 1.00 17.43 203 VAL C C 1
ATOM 7656 O O . VAL C 1 202 ? 56.604 58.727 167.011 1.00 17.81 203 VAL C O 1
ATOM 7660 N N . GLN C 1 203 ? 54.972 57.369 167.600 1.00 18.75 204 GLN C N 1
ATOM 7661 C CA . GLN C 1 203 ? 55.735 56.114 167.477 1.00 19.53 204 GLN C CA 1
ATOM 7662 C C . GLN C 1 203 ? 56.175 55.914 166.031 1.00 19.38 204 GLN C C 1
ATOM 7663 O O . GLN C 1 203 ? 57.020 55.036 165.796 1.00 21.13 204 GLN C O 1
ATOM 7669 N N . GLU C 1 204 ? 55.670 56.647 165.061 1.00 17.92 205 GLU C N 1
ATOM 7670 C CA . GLU C 1 204 ? 56.009 56.531 163.656 1.00 16.29 205 GLU C CA 1
ATOM 7671 C C . GLU C 1 204 ? 56.965 57.578 163.113 1.00 15.06 205 GLU C C 1
ATOM 7672 O O . GLU C 1 204 ? 57.238 57.583 161.887 1.00 13.93 205 GLU C O 1
ATOM 7678 N N . LEU C 1 205 ? 57.448 58.472 163.949 1.00 13.85 206 LEU C N 1
ATOM 7679 C CA . LEU C 1 205 ? 58.367 59.523 163.464 1.00 16.50 206 LEU C CA 1
ATOM 7680 C C . LEU C 1 205 ? 59.777 58.940 163.430 1.00 19.28 206 LEU C C 1
ATOM 7681 O O . LEU C 1 205 ? 60.010 57.864 163.985 1.00 18.78 206 LEU C O 1
ATOM 7686 N N . GLU C 1 206 ? 60.669 59.659 162.803 1.00 22.07 207 GLU C N 1
ATOM 7687 C CA . GLU C 1 206 ? 62.083 59.285 162.686 1.00 25.14 207 GLU C CA 1
ATOM 7688 C C . GLU C 1 206 ? 62.790 59.237 164.029 1.00 24.99 207 GLU C C 1
ATOM 7689 O O . GLU C 1 206 ? 63.492 58.221 164.246 1.00 25.53 207 GLU C O 1
ATOM 7695 N N . ARG C 1 207 ? 62.679 60.171 164.949 1.00 24.12 208 ARG C N 1
ATOM 7696 C CA . ARG C 1 207 ? 63.326 60.140 166.269 1.00 24.28 208 ARG C CA 1
ATOM 7697 C C . ARG C 1 207 ? 62.241 60.216 167.360 1.00 22.21 208 ARG C C 1
ATOM 7698 O O . ARG C 1 207 ? 62.060 61.258 168.000 1.00 22.30 208 ARG C O 1
ATOM 7706 N N . PRO C 1 208 ? 61.534 59.106 167.545 1.00 20.86 209 PRO C N 1
ATOM 7707 C CA . PRO C 1 208 ? 60.409 58.994 168.456 1.00 19.75 209 PRO C CA 1
ATOM 7708 C C . PRO C 1 208 ? 60.744 59.295 169.887 1.00 20.03 209 PRO C C 1
ATOM 7709 O O . PRO C 1 208 ? 59.850 59.803 170.584 1.00 21.33 209 PRO C O 1
ATOM 7713 N N . GLU C 1 209 ? 61.974 59.021 170.240 1.00 19.18 210 GLU C N 1
ATOM 7714 C CA . GLU C 1 209 ? 62.440 59.286 171.608 1.00 19.31 210 GLU C CA 1
ATOM 7715 C C . GLU C 1 209 ? 62.315 60.774 171.934 1.00 17.83 210 GLU C C 1
ATOM 7716 O O . GLU C 1 209 ? 62.236 61.101 173.133 1.00 18.86 210 GLU C O 1
ATOM 7722 N N . LEU C 1 210 ? 62.311 61.644 170.939 1.00 15.60 211 LEU C N 1
ATOM 7723 C CA . LEU C 1 210 ? 62.191 63.067 171.139 1.00 15.60 211 LEU C CA 1
ATOM 7724 C C . LEU C 1 210 ? 60.731 63.562 171.206 1.00 15.35 211 LEU C C 1
ATOM 7725 O O . LEU C 1 210 ? 60.566 64.757 171.518 1.00 13.58 211 LEU C O 1
ATOM 7730 N N . PHE C 1 211 ? 59.793 62.669 170.908 1.00 14.08 212 PHE C N 1
ATOM 7731 C CA . PHE C 1 211 ? 58.382 63.068 170.885 1.00 12.12 212 PHE C CA 1
ATOM 7732 C C . PHE C 1 211 ? 57.495 62.426 171.938 1.00 12.96 212 PHE C C 1
ATOM 7733 O O . PHE C 1 211 ? 57.633 61.225 172.227 1.00 13.46 212 PHE C O 1
ATOM 7741 N N . GLY C 1 212 ? 56.575 63.230 172.445 1.00 11.34 213 GLY C N 1
ATOM 7742 C CA . GLY C 1 212 ? 55.600 62.788 173.455 1.00 10.51 213 GLY C CA 1
ATOM 7743 C C . GLY C 1 212 ? 54.300 63.568 173.253 1.00 11.15 213 GLY C C 1
ATOM 7744 O O . GLY C 1 212 ? 54.078 64.159 172.185 1.00 11.31 213 GLY C O 1
ATOM 7745 N N . ILE C 1 213 ? 53.460 63.598 174.272 1.00 10.15 214 ILE C N 1
ATOM 7746 C CA . ILE C 1 213 ? 52.189 64.317 174.164 1.00 10.90 214 ILE C CA 1
ATOM 7747 C C . ILE C 1 213 ? 51.984 65.328 175.267 1.00 10.68 214 ILE C C 1
ATOM 7748 O O . ILE C 1 213 ? 52.616 65.253 176.319 1.00 12.29 214 ILE C O 1
ATOM 7753 N N . ASN C 1 214 ? 51.081 66.245 175.011 1.00 10.57 215 ASN C N 1
ATOM 7754 C CA . ASN C 1 214 ? 50.658 67.285 175.967 1.00 10.39 215 ASN C CA 1
ATOM 7755 C C . ASN C 1 214 ? 49.123 67.179 176.044 1.00 11.33 215 ASN C C 1
ATOM 7756 O O . ASN C 1 214 ? 48.470 67.974 175.355 1.00 10.78 215 ASN C O 1
ATOM 7761 N N . PRO C 1 215 ? 48.562 66.234 176.772 1.00 10.92 216 PRO C N 1
ATOM 7762 C CA . PRO C 1 215 ? 47.115 66.065 176.883 1.00 11.57 216 PRO C CA 1
ATOM 7763 C C . PRO C 1 215 ? 46.521 67.141 177.792 1.00 11.11 216 PRO C C 1
ATOM 7764 O O . PRO C 1 215 ? 47.182 67.547 178.735 1.00 10.58 216 PRO C O 1
ATOM 7768 N N . GLU C 1 216 ? 45.291 67.526 177.503 1.00 11.11 217 GLU C N 1
ATOM 7769 C CA . GLU C 1 216 ? 44.612 68.556 178.305 1.00 10.14 217 GLU C CA 1
ATOM 7770 C C . GLU C 1 216 ? 43.383 67.973 178.951 1.00 9.69 217 GLU C C 1
ATOM 7771 O O . GLU C 1 216 ? 42.619 67.304 178.211 1.00 9.28 217 GLU C O 1
ATOM 7777 N N . THR C 1 217 ? 43.209 68.204 180.255 1.00 8.17 218 THR C N 1
ATOM 7778 C CA . THR C 1 217 ? 42.020 67.603 180.897 1.00 7.87 218 THR C CA 1
ATOM 7779 C C . THR C 1 217 ? 40.738 67.685 180.074 1.00 7.76 218 THR C C 1
ATOM 7780 O O . THR C 1 217 ? 40.013 66.722 179.817 1.00 7.84 218 THR C O 1
ATOM 7784 N N . GLY C 1 218 ? 40.379 68.913 179.726 1.00 7.79 219 GLY C N 1
ATOM 7785 C CA . GLY C 1 218 ? 39.162 69.219 178.988 1.00 7.08 219 GLY C CA 1
ATOM 7786 C C . GLY C 1 218 ? 39.087 68.571 177.643 1.00 9.26 219 GLY C C 1
ATOM 7787 O O . GLY C 1 218 ? 37.942 68.249 177.254 1.00 10.07 219 GLY C O 1
ATOM 7788 N N . HIS C 1 219 ? 40.212 68.413 176.930 1.00 8.92 220 HIS C N 1
ATOM 7789 C CA . HIS C 1 219 ? 40.099 67.799 175.605 1.00 8.18 220 HIS C CA 1
ATOM 7790 C C . HIS C 1 219 ? 39.663 66.344 175.650 1.00 10.95 220 HIS C C 1
ATOM 7791 O O . HIS C 1 219 ? 38.896 65.921 174.769 1.00 11.61 220 HIS C O 1
ATOM 7798 N N . GLU C 1 220 ? 40.119 65.554 176.620 1.00 11.30 221 GLU C N 1
ATOM 7799 C CA . GLU C 1 220 ? 39.709 64.145 176.704 1.00 9.55 221 GLU C CA 1
ATOM 7800 C C . GLU C 1 220 ? 38.263 64.076 177.127 1.00 9.23 221 GLU C C 1
ATOM 7801 O O . GLU C 1 220 ? 37.497 63.228 176.646 1.00 10.69 221 GLU C O 1
ATOM 7807 N N . GLN C 1 221 ? 37.827 64.938 178.026 1.00 8.93 222 GLN C N 1
ATOM 7808 C CA . GLN C 1 221 ? 36.458 65.036 178.540 1.00 9.13 222 GLN C CA 1
ATOM 7809 C C . GLN C 1 221 ? 35.455 65.492 177.497 1.00 9.79 222 GLN C C 1
ATOM 7810 O O . GLN C 1 221 ? 34.280 65.158 177.639 1.00 9.05 222 GLN C O 1
ATOM 7816 N N . MET C 1 222 ? 35.872 66.180 176.459 1.00 10.12 223 MET C N 1
ATOM 7817 C CA . MET C 1 222 ? 35.005 66.619 175.368 1.00 10.87 223 MET C CA 1
ATOM 7818 C C . MET C 1 222 ? 34.540 65.344 174.650 1.00 13.22 223 MET C C 1
ATOM 7819 O O . MET C 1 222 ? 33.502 65.438 173.959 1.00 15.68 223 MET C O 1
ATOM 7824 N N . SER C 1 223 ? 35.224 64.216 174.784 1.00 12.18 224 SER C N 1
ATOM 7825 C CA . SER C 1 223 ? 34.763 62.969 174.161 1.00 12.50 224 SER C CA 1
ATOM 7826 C C . SER C 1 223 ? 34.193 62.014 175.225 1.00 13.33 224 SER C C 1
ATOM 7827 O O . SER C 1 223 ? 33.913 60.840 174.893 1.00 14.32 224 SER C O 1
ATOM 7830 N N . ASN C 1 224 ? 34.077 62.500 176.435 1.00 12.58 225 ASN C N 1
ATOM 7831 C CA . ASN C 1 224 ? 33.606 61.709 177.583 1.00 11.79 225 ASN C CA 1
ATOM 7832 C C . ASN C 1 224 ? 34.557 60.583 177.975 1.00 11.00 225 ASN C C 1
ATOM 7833 O O . ASN C 1 224 ? 34.091 59.567 178.514 1.00 10.00 225 ASN C O 1
ATOM 7838 N N . LEU C 1 225 ? 35.861 60.704 177.741 1.00 10.31 226 LEU C N 1
ATOM 7839 C CA . LEU C 1 225 ? 36.907 59.723 178.087 1.00 8.40 226 LEU C CA 1
ATOM 7840 C C . LEU C 1 225 ? 37.375 59.956 179.525 1.00 8.31 226 LEU C C 1
ATOM 7841 O O . LEU C 1 225 ? 37.173 61.072 180.081 1.00 8.20 226 LEU C O 1
ATOM 7846 N N . ASN C 1 226 ? 37.944 58.997 180.206 1.00 7.92 227 ASN C N 1
ATOM 7847 C CA . ASN C 1 226 ? 38.438 59.128 181.602 1.00 7.46 227 ASN C CA 1
ATOM 7848 C C . ASN C 1 226 ? 39.811 59.785 181.469 1.00 9.30 227 ASN C C 1
ATOM 7849 O O . ASN C 1 226 ? 40.698 59.161 180.840 1.00 10.97 227 ASN C O 1
ATOM 7854 N N . PHE C 1 227 ? 39.962 61.002 181.974 1.00 9.79 228 PHE C N 1
ATOM 7855 C CA . PHE C 1 227 ? 41.258 61.671 181.833 1.00 10.06 228 PHE C CA 1
ATOM 7856 C C . PHE C 1 227 ? 42.328 60.955 182.652 1.00 11.10 228 PHE C C 1
ATOM 7857 O O . PHE C 1 227 ? 43.385 60.657 182.068 1.00 11.20 228 PHE C O 1
ATOM 7865 N N . THR C 1 228 ? 42.141 60.703 183.928 1.00 10.82 229 THR C N 1
ATOM 7866 C CA . THR C 1 228 ? 43.147 60.000 184.715 1.00 10.98 229 THR C CA 1
ATOM 7867 C C . THR C 1 228 ? 43.629 58.716 184.052 1.00 11.57 229 THR C C 1
ATOM 7868 O O . THR C 1 228 ? 44.849 58.465 183.964 1.00 13.57 229 THR C O 1
ATOM 7872 N N . GLN C 1 229 ? 42.691 57.919 183.563 1.00 12.86 230 GLN C N 1
ATOM 7873 C CA . GLN C 1 229 ? 43.004 56.643 182.907 1.00 12.82 230 GLN C CA 1
ATOM 7874 C C . GLN C 1 229 ? 43.810 56.875 181.645 1.00 14.51 230 GLN C C 1
ATOM 7875 O O . GLN C 1 229 ? 44.691 56.017 181.422 1.00 14.88 230 GLN C O 1
ATOM 7881 N N . GLY C 1 230 ? 43.575 57.925 180.889 1.00 14.40 231 GLY C N 1
ATOM 7882 C CA . GLY C 1 230 ? 44.389 58.163 179.681 1.00 14.01 231 GLY C CA 1
ATOM 7883 C C . GLY C 1 230 ? 45.782 58.610 180.094 1.00 13.59 231 GLY C C 1
ATOM 7884 O O . GLY C 1 230 ? 46.750 58.255 179.397 1.00 15.70 231 GLY C O 1
ATOM 7885 N N . ILE C 1 231 ? 45.930 59.353 181.178 1.00 11.89 232 ILE C N 1
ATOM 7886 C CA . ILE C 1 231 ? 47.234 59.811 181.644 1.00 10.62 232 ILE C CA 1
ATOM 7887 C C . ILE C 1 231 ? 48.046 58.587 182.112 1.00 11.29 232 ILE C C 1
ATOM 7888 O O . ILE C 1 231 ? 49.269 58.530 181.885 1.00 12.57 232 ILE C O 1
ATOM 7893 N N . ALA C 1 232 ? 47.373 57.648 182.764 1.00 10.97 233 ALA C N 1
ATOM 7894 C CA . ALA C 1 232 ? 47.975 56.403 183.275 1.00 10.23 233 ALA C CA 1
ATOM 7895 C C . ALA C 1 232 ? 48.623 55.647 182.104 1.00 11.71 233 ALA C C 1
ATOM 7896 O O . ALA C 1 232 ? 49.797 55.210 182.208 1.00 14.48 233 ALA C O 1
ATOM 7898 N N . GLN C 1 233 ? 47.922 55.516 181.005 1.00 11.40 234 GLN C N 1
ATOM 7899 C CA . GLN C 1 233 ? 48.437 54.863 179.792 1.00 11.37 234 GLN C CA 1
ATOM 7900 C C . GLN C 1 233 ? 49.577 55.704 179.233 1.00 10.65 234 GLN C C 1
ATOM 7901 O O . GLN C 1 233 ? 50.552 55.105 178.762 1.00 12.58 234 GLN C O 1
ATOM 7907 N N . ALA C 1 234 ? 49.489 57.015 179.218 1.00 10.90 235 ALA C N 1
ATOM 7908 C CA . ALA C 1 234 ? 50.559 57.864 178.675 1.00 10.14 235 ALA C CA 1
ATOM 7909 C C . ALA C 1 234 ? 51.822 57.646 179.488 1.00 11.47 235 ALA C C 1
ATOM 7910 O O . ALA C 1 234 ? 52.914 57.619 178.929 1.00 12.70 235 ALA C O 1
ATOM 7912 N N . LEU C 1 235 ? 51.717 57.526 180.776 1.00 11.82 236 LEU C N 1
ATOM 7913 C CA . LEU C 1 235 ? 52.822 57.301 181.701 1.00 12.98 236 LEU C CA 1
ATOM 7914 C C . LEU C 1 235 ? 53.421 55.902 181.458 1.00 13.47 236 LEU C C 1
ATOM 7915 O O . LEU C 1 235 ? 54.650 55.742 181.520 1.00 16.04 236 LEU C O 1
ATOM 7920 N N . TRP C 1 236 ? 52.586 54.932 181.183 1.00 12.99 237 TRP C N 1
ATOM 7921 C CA . TRP C 1 236 ? 53.017 53.552 180.889 1.00 11.55 237 TRP C CA 1
ATOM 7922 C C . TRP C 1 236 ? 53.878 53.561 179.624 1.00 11.30 237 TRP C C 1
ATOM 7923 O O . TRP C 1 236 ? 54.860 52.784 179.528 1.00 11.29 237 TRP C O 1
ATOM 7934 N N . HIS C 1 237 ? 53.531 54.408 178.659 1.00 11.07 238 HIS C N 1
ATOM 7935 C CA . HIS C 1 237 ? 54.330 54.465 177.430 1.00 10.88 238 HIS C CA 1
ATOM 7936 C C . HIS C 1 237 ? 55.499 55.418 177.657 1.00 12.54 238 HIS C C 1
ATOM 7937 O O . HIS C 1 237 ? 56.295 55.575 176.735 1.00 13.93 238 HIS C O 1
ATOM 7944 N N . LYS C 1 238 ? 55.559 56.104 178.765 1.00 12.95 239 LYS C N 1
ATOM 7945 C CA . LYS C 1 238 ? 56.581 57.115 179.031 1.00 14.86 239 LYS C CA 1
ATOM 7946 C C . LYS C 1 238 ? 56.541 58.256 178.020 1.00 15.48 239 LYS C C 1
ATOM 7947 O O . LYS C 1 238 ? 57.608 58.747 177.608 1.00 16.86 239 LYS C O 1
ATOM 7953 N N . LYS C 1 239 ? 55.372 58.708 177.646 1.00 14.06 240 LYS C N 1
ATOM 7954 C CA . LYS C 1 239 ? 55.208 59.791 176.672 1.00 12.92 240 LYS C CA 1
ATOM 7955 C C . LYS C 1 239 ? 54.516 61.003 177.268 1.00 12.60 240 LYS C C 1
ATOM 7956 O O . LYS C 1 239 ? 54.125 61.826 176.432 1.00 13.20 240 LYS C O 1
ATOM 7962 N N . LEU C 1 240 ? 54.336 61.083 178.579 1.00 12.27 241 LEU C N 1
ATOM 7963 C CA . LEU C 1 240 ? 53.735 62.262 179.216 1.00 12.37 241 LEU C CA 1
ATOM 7964 C C . LEU C 1 240 ? 54.859 63.325 179.338 1.00 13.14 241 LEU C C 1
ATOM 7965 O O . LEU C 1 240 ? 55.577 63.353 180.345 1.00 14.44 241 LEU C O 1
ATOM 7970 N N . PHE C 1 241 ? 55.031 64.182 178.338 1.00 12.78 242 PHE C N 1
ATOM 7971 C CA . PHE C 1 241 ? 56.071 65.207 178.279 1.00 12.61 242 PHE C CA 1
ATOM 7972 C C . PHE C 1 241 ? 55.672 66.527 178.903 1.00 14.76 242 PHE C C 1
ATOM 7973 O O . PHE C 1 241 ? 56.520 67.345 179.261 1.00 17.37 242 PHE C O 1
ATOM 7981 N N . HIS C 1 242 ? 54.376 66.733 179.006 1.00 15.97 243 HIS C N 1
ATOM 7982 C CA . HIS C 1 242 ? 53.806 67.970 179.554 1.00 15.15 243 HIS C CA 1
ATOM 7983 C C . HIS C 1 242 ? 52.338 67.623 179.790 1.00 14.93 243 HIS C C 1
ATOM 7984 O O . HIS C 1 242 ? 51.853 66.602 179.275 1.00 15.62 243 HIS C O 1
ATOM 7991 N N . ILE C 1 243 ? 51.682 68.466 180.559 1.00 14.39 244 ILE C N 1
ATOM 7992 C CA . ILE C 1 243 ? 50.258 68.343 180.867 1.00 13.92 244 ILE C CA 1
ATOM 7993 C C . ILE C 1 243 ? 49.602 69.727 180.952 1.00 15.21 244 ILE C C 1
ATOM 7994 O O . ILE C 1 243 ? 50.190 70.671 181.475 1.00 15.67 244 ILE C O 1
ATOM 7999 N N . ASP C 1 244 ? 48.396 69.852 180.431 1.00 14.75 245 ASP C N 1
ATOM 8000 C CA . ASP C 1 244 ? 47.573 71.054 180.463 1.00 13.78 245 ASP C CA 1
ATOM 8001 C C . ASP C 1 244 ? 46.386 70.703 181.384 1.00 13.72 245 ASP C C 1
ATOM 8002 O O . ASP C 1 244 ? 45.619 69.790 180.975 1.00 13.26 245 ASP C O 1
ATOM 8007 N N . LEU C 1 245 ? 46.288 71.382 182.506 1.00 11.60 246 LEU C N 1
ATOM 8008 C CA . LEU C 1 245 ? 45.227 71.165 183.484 1.00 12.17 246 LEU C CA 1
ATOM 8009 C C . LEU C 1 245 ? 44.135 72.219 183.406 1.00 12.72 246 LEU C C 1
ATOM 8010 O O . LEU C 1 245 ? 44.484 73.404 183.350 1.00 13.93 246 LEU C O 1
ATOM 8015 N N . ASN C 1 246 ? 42.875 71.795 183.459 1.00 13.40 247 ASN C N 1
ATOM 8016 C CA . ASN C 1 246 ? 41.712 72.716 183.375 1.00 11.35 247 ASN C CA 1
ATOM 8017 C C . ASN C 1 246 ? 40.464 71.894 183.698 1.00 11.23 247 ASN C C 1
ATOM 8018 O O . ASN C 1 246 ? 40.604 70.750 184.152 1.00 11.78 247 ASN C O 1
ATOM 8023 N N . GLY C 1 247 ? 39.298 72.468 183.520 1.00 11.29 248 GLY C N 1
ATOM 8024 C CA . GLY C 1 247 ? 38.021 71.796 183.875 1.00 9.17 248 GLY C CA 1
ATOM 8025 C C . GLY C 1 247 ? 37.042 71.896 182.705 1.00 8.33 248 GLY C C 1
ATOM 8026 O O . GLY C 1 247 ? 37.081 72.836 181.889 1.00 8.44 248 GLY C O 1
ATOM 8027 N N . GLN C 1 248 ? 36.191 70.884 182.706 1.00 8.18 249 GLN C N 1
ATOM 8028 C CA . GLN C 1 248 ? 35.195 70.783 181.624 1.00 7.84 249 GLN C CA 1
ATOM 8029 C C . GLN C 1 248 ? 34.014 69.958 182.081 1.00 8.89 249 GLN C C 1
ATOM 8030 O O . GLN C 1 248 ? 34.125 69.081 182.942 1.00 9.11 249 GLN C O 1
ATOM 8036 N N . HIS C 1 249 ? 32.857 70.249 181.497 1.00 9.87 250 HIS C N 1
ATOM 8037 C CA . HIS C 1 249 ? 31.652 69.492 181.840 1.00 9.49 250 HIS C CA 1
ATOM 8038 C C . HIS C 1 249 ? 31.236 68.634 180.649 1.00 10.96 250 HIS C C 1
ATOM 8039 O O . HIS C 1 249 ? 30.287 69.061 179.952 1.00 10.86 250 HIS C O 1
ATOM 8046 N N . GLY C 1 250 ? 31.906 67.533 180.431 1.00 10.83 251 GLY C N 1
ATOM 8047 C CA . GLY C 1 250 ? 31.542 66.618 179.361 1.00 10.76 251 GLY C CA 1
ATOM 8048 C C . GLY C 1 250 ? 31.653 67.208 177.976 1.00 11.86 251 GLY C C 1
ATOM 8049 O O . GLY C 1 250 ? 32.348 68.205 177.791 1.00 11.81 251 GLY C O 1
ATOM 8050 N N . PRO C 1 251 ? 30.983 66.567 177.022 1.00 13.65 252 PRO C N 1
ATOM 8051 C CA . PRO C 1 251 ? 31.026 66.975 175.625 1.00 14.78 252 PRO C CA 1
ATOM 8052 C C . PRO C 1 251 ? 30.204 68.192 175.263 1.00 16.64 252 PRO C C 1
ATOM 8053 O O . PRO C 1 251 ? 28.960 68.076 175.188 1.00 20.66 252 PRO C O 1
ATOM 8057 N N . LYS C 1 252 ? 30.814 69.314 175.031 1.00 14.54 253 LYS C N 1
ATOM 8058 C CA . LYS C 1 252 ? 30.215 70.602 174.658 1.00 14.42 253 LYS C CA 1
ATOM 8059 C C . LYS C 1 252 ? 31.434 71.439 174.250 1.00 14.16 253 LYS C C 1
ATOM 8060 O O . LYS C 1 252 ? 32.525 70.809 174.269 1.00 14.70 253 LYS C O 1
ATOM 8066 N N . PHE C 1 253 ? 31.266 72.674 173.889 1.00 13.02 254 PHE C N 1
ATOM 8067 C CA . PHE C 1 253 ? 32.434 73.501 173.536 1.00 11.65 254 PHE C CA 1
ATOM 8068 C C . PHE C 1 253 ? 33.446 73.401 174.676 1.00 12.75 254 PHE C C 1
ATOM 8069 O O . PHE C 1 253 ? 33.148 73.061 175.846 1.00 13.95 254 PHE C O 1
ATOM 8077 N N . ASP C 1 254 ? 34.677 73.701 174.397 1.00 14.06 255 ASP C N 1
ATOM 8078 C CA . ASP C 1 254 ? 35.837 73.690 175.298 1.00 16.34 255 ASP C CA 1
ATOM 8079 C C . ASP C 1 254 ? 35.613 74.793 176.316 1.00 15.41 255 ASP C C 1
ATOM 8080 O O . ASP C 1 254 ? 35.657 75.963 175.888 1.00 15.36 255 ASP C O 1
ATOM 8085 N N . GLN C 1 255 ? 35.389 74.494 177.577 1.00 13.06 256 GLN C N 1
ATOM 8086 C CA . GLN C 1 255 ? 35.126 75.483 178.609 1.00 11.54 256 GLN C CA 1
ATOM 8087 C C . GLN C 1 255 ? 36.338 76.116 179.249 1.00 12.42 256 GLN C C 1
ATOM 8088 O O . GLN C 1 255 ? 36.216 77.263 179.707 1.00 12.29 256 GLN C O 1
ATOM 8094 N N . ASP C 1 256 ? 37.439 75.428 179.351 1.00 12.87 257 ASP C N 1
ATOM 8095 C CA . ASP C 1 256 ? 38.649 75.995 179.956 1.00 14.19 257 ASP C CA 1
ATOM 8096 C C . ASP C 1 256 ? 38.389 76.527 181.355 1.00 11.86 257 ASP C C 1
ATOM 8097 O O . ASP C 1 256 ? 38.855 77.629 181.652 1.00 12.61 257 ASP C O 1
ATOM 8102 N N . LEU C 1 257 ? 37.712 75.751 182.169 1.00 11.34 258 LEU C N 1
ATOM 8103 C CA . LEU C 1 257 ? 37.457 76.198 183.554 1.00 11.79 258 LEU C CA 1
ATOM 8104 C C . LEU C 1 257 ? 38.734 75.992 184.364 1.00 10.95 258 LEU C C 1
ATOM 8105 O O . LEU C 1 257 ? 39.673 75.344 183.905 1.00 12.84 258 LEU C O 1
ATOM 8110 N N . VAL C 1 258 ? 38.740 76.487 185.586 1.00 11.29 259 VAL C N 1
ATOM 8111 C CA . VAL C 1 258 ? 39.849 76.291 186.532 1.00 9.15 259 VAL C CA 1
ATOM 8112 C C . VAL C 1 258 ? 39.904 74.763 186.757 1.00 10.80 259 VAL C C 1
ATOM 8113 O O . VAL C 1 258 ? 38.847 74.065 186.810 1.00 8.36 259 VAL C O 1
ATOM 8117 N N . PHE C 1 259 ? 41.134 74.313 186.988 1.00 10.04 260 PHE C N 1
ATOM 8118 C CA . PHE C 1 259 ? 41.338 72.885 187.271 1.00 9.98 260 PHE C CA 1
ATOM 8119 C C . PHE C 1 259 ? 40.507 72.509 188.500 1.00 11.59 260 PHE C C 1
ATOM 8120 O O . PHE C 1 259 ? 40.545 73.189 189.551 1.00 13.65 260 PHE C O 1
ATOM 8128 N N . GLY C 1 260 ? 39.750 71.414 188.378 1.00 11.69 261 GLY C N 1
ATOM 8129 C CA . GLY C 1 260 ? 38.921 70.932 189.479 1.00 10.83 261 GLY C CA 1
ATOM 8130 C C . GLY C 1 260 ? 37.516 71.514 189.458 1.00 13.85 261 GLY C C 1
ATOM 8131 O O . GLY C 1 260 ? 36.738 71.024 190.286 1.00 15.35 261 GLY C O 1
ATOM 8132 N N . HIS C 1 261 ? 37.167 72.476 188.628 1.00 13.00 262 HIS C N 1
ATOM 8133 C CA . HIS C 1 261 ? 35.831 73.066 188.604 1.00 11.97 262 HIS C CA 1
ATOM 8134 C C . HIS C 1 261 ? 34.885 72.305 187.677 1.00 12.72 262 HIS C C 1
ATOM 8135 O O . HIS C 1 261 ? 33.702 72.670 187.694 1.00 11.20 262 HIS C O 1
ATOM 8142 N N . GLY C 1 262 ? 35.354 71.310 186.952 1.00 10.77 263 GLY C N 1
ATOM 8143 C CA . GLY C 1 262 ? 34.501 70.483 186.075 1.00 11.41 263 GLY C CA 1
ATOM 8144 C C . GLY C 1 262 ? 34.201 69.143 186.737 1.00 12.26 263 GLY C C 1
ATOM 8145 O O . GLY C 1 262 ? 33.302 68.995 187.577 1.00 15.08 263 GLY C O 1
ATOM 8146 N N . ASP C 1 263 ? 34.949 68.113 186.353 1.00 12.22 264 ASP C N 1
ATOM 8147 C CA . ASP C 1 263 ? 34.829 66.753 186.912 1.00 11.50 264 ASP C CA 1
ATOM 8148 C C . ASP C 1 263 ? 35.751 66.677 188.146 1.00 10.83 264 ASP C C 1
ATOM 8149 O O . ASP C 1 263 ? 36.942 66.364 187.989 1.00 11.07 264 ASP C O 1
ATOM 8154 N N . LEU C 1 264 ? 35.213 66.994 189.321 1.00 10.55 265 LEU C N 1
ATOM 8155 C CA . LEU C 1 264 ? 35.990 66.983 190.551 1.00 10.26 265 LEU C CA 1
ATOM 8156 C C . LEU C 1 264 ? 36.532 65.594 190.951 1.00 10.01 265 LEU C C 1
ATOM 8157 O O . LEU C 1 264 ? 37.687 65.575 191.401 1.00 12.11 265 LEU C O 1
ATOM 8162 N N . LEU C 1 265 ? 35.770 64.552 190.874 1.00 9.19 266 LEU C N 1
ATOM 8163 C CA . LEU C 1 265 ? 36.230 63.212 191.236 1.00 9.83 266 LEU C CA 1
ATOM 8164 C C . LEU C 1 265 ? 37.428 62.839 190.359 1.00 10.91 266 LEU C C 1
ATOM 8165 O O . LEU C 1 265 ? 38.401 62.281 190.888 1.00 11.57 266 LEU C O 1
ATOM 8170 N N . ASN C 1 266 ? 37.343 63.122 189.064 1.00 10.90 267 ASN C N 1
ATOM 8171 C CA . ASN C 1 266 ? 38.484 62.776 188.177 1.00 9.39 267 ASN C CA 1
ATOM 8172 C C . ASN C 1 266 ? 39.649 63.710 188.456 1.00 10.81 267 ASN C C 1
ATOM 8173 O O . ASN C 1 266 ? 40.790 63.300 188.203 1.00 11.80 267 ASN C O 1
ATOM 8178 N N . ALA C 1 267 ? 39.445 64.941 188.920 1.00 10.95 268 ALA C N 1
ATOM 8179 C CA . ALA C 1 267 ? 40.540 65.860 189.246 1.00 9.26 268 ALA C CA 1
ATOM 8180 C C . ALA C 1 267 ? 41.298 65.249 190.440 1.00 11.14 268 ALA C C 1
ATOM 8181 O O . ALA C 1 267 ? 42.533 65.284 190.478 1.00 11.68 268 ALA C O 1
ATOM 8183 N N . PHE C 1 268 ? 40.580 64.680 191.392 1.00 9.21 269 PHE C N 1
ATOM 8184 C CA . PHE C 1 268 ? 41.144 64.036 192.572 1.00 10.39 269 PHE C CA 1
ATOM 8185 C C . PHE C 1 268 ? 41.968 62.792 192.201 1.00 11.13 269 PHE C C 1
ATOM 8186 O O . PHE C 1 268 ? 43.097 62.648 192.706 1.00 10.76 269 PHE C O 1
ATOM 8194 N N . SER C 1 269 ? 41.430 61.904 191.379 1.00 10.91 270 SER C N 1
ATOM 8195 C CA . SER C 1 269 ? 42.166 60.675 190.995 1.00 10.50 270 SER C CA 1
ATOM 8196 C C . SER C 1 269 ? 43.374 61.061 190.167 1.00 10.99 270 SER C C 1
ATOM 8197 O O . SER C 1 269 ? 44.433 60.418 190.286 1.00 12.32 270 SER C O 1
ATOM 8200 N N . LEU C 1 270 ? 43.295 62.121 189.384 1.00 10.72 271 LEU C N 1
ATOM 8201 C CA . LEU C 1 270 ? 44.439 62.610 188.614 1.00 10.77 271 LEU C CA 1
ATOM 8202 C C . LEU C 1 270 ? 45.610 63.068 189.493 1.00 11.65 271 LEU C C 1
ATOM 8203 O O . LEU C 1 270 ? 46.754 62.713 189.178 1.00 12.56 271 LEU C O 1
ATOM 8208 N N . VAL C 1 271 ? 45.394 63.849 190.523 1.00 12.49 272 VAL C N 1
ATOM 8209 C CA . VAL C 1 271 ? 46.437 64.362 191.427 1.00 12.83 272 VAL C CA 1
ATOM 8210 C C . VAL C 1 271 ? 47.043 63.185 192.188 1.00 15.11 272 VAL C C 1
ATOM 8211 O O . VAL C 1 271 ? 48.253 63.141 192.448 1.00 18.06 272 VAL C O 1
ATOM 8215 N N . ASP C 1 272 ? 46.230 62.230 192.565 1.00 14.98 273 ASP C N 1
ATOM 8216 C CA . ASP C 1 272 ? 46.658 61.029 193.272 1.00 15.22 273 ASP C CA 1
ATOM 8217 C C . ASP C 1 272 ? 47.649 60.287 192.363 1.00 16.49 273 ASP C C 1
ATOM 8218 O O . ASP C 1 272 ? 48.743 59.933 192.855 1.00 15.28 273 ASP C O 1
ATOM 8223 N N . LEU C 1 273 ? 47.278 60.101 191.105 1.00 14.64 274 LEU C N 1
ATOM 8224 C CA . LEU C 1 273 ? 48.155 59.432 190.138 1.00 13.58 274 LEU C CA 1
ATOM 8225 C C . LEU C 1 273 ? 49.489 60.167 189.930 1.00 14.30 274 LEU C C 1
ATOM 8226 O O . LEU C 1 273 ? 50.580 59.532 189.932 1.00 13.58 274 LEU C O 1
ATOM 8231 N N . LEU C 1 274 ? 49.443 61.480 189.689 1.00 13.12 275 LEU C N 1
ATOM 8232 C CA . LEU C 1 274 ? 50.669 62.237 189.453 1.00 13.23 275 LEU C CA 1
ATOM 8233 C C . LEU C 1 274 ? 51.569 62.358 190.682 1.00 14.55 275 LEU C C 1
ATOM 8234 O O . LEU C 1 274 ? 52.776 62.413 190.445 1.00 16.58 275 LEU C O 1
ATOM 8239 N N . GLU C 1 275 ? 51.068 62.460 191.868 1.00 15.31 276 GLU C N 1
ATOM 8240 C CA . GLU C 1 275 ? 51.798 62.652 193.088 1.00 16.49 276 GLU C CA 1
ATOM 8241 C C . GLU C 1 275 ? 52.123 61.421 193.907 1.00 19.18 276 GLU C C 1
ATOM 8242 O O . GLU C 1 275 ? 53.230 61.417 194.475 1.00 19.51 276 GLU C O 1
ATOM 8248 N N . ASN C 1 276 ? 51.271 60.454 194.019 1.00 21.58 277 ASN C N 1
ATOM 8249 C CA . ASN C 1 276 ? 51.454 59.236 194.805 1.00 25.83 277 ASN C CA 1
ATOM 8250 C C . ASN C 1 276 ? 52.002 58.185 193.841 1.00 30.63 277 ASN C C 1
ATOM 8251 O O . ASN C 1 276 ? 51.377 57.170 193.537 1.00 31.46 277 ASN C O 1
ATOM 8256 N N . GLY C 1 277 ? 53.172 58.540 193.377 1.00 36.63 278 GLY C N 1
ATOM 8257 C CA . GLY C 1 277 ? 53.935 57.769 192.426 1.00 45.26 278 GLY C CA 1
ATOM 8258 C C . GLY C 1 277 ? 54.651 56.587 193.082 1.00 53.51 278 GLY C C 1
ATOM 8259 O O . GLY C 1 277 ? 54.642 56.351 194.301 1.00 52.86 278 GLY C O 1
ATOM 8260 N N . PRO C 1 278 ? 55.289 55.850 192.182 1.00 59.92 279 PRO C N 1
ATOM 8261 C CA . PRO C 1 278 ? 56.084 54.661 192.423 1.00 63.50 279 PRO C CA 1
ATOM 8262 C C . PRO C 1 278 ? 56.761 54.495 193.772 1.00 65.62 279 PRO C C 1
ATOM 8263 O O . PRO C 1 278 ? 56.318 53.592 194.515 1.00 67.31 279 PRO C O 1
ATOM 8267 N N . ASP C 1 279 ? 57.817 55.289 193.975 1.00 66.36 280 ASP C N 1
ATOM 8268 C CA . ASP C 1 279 ? 58.508 55.157 195.296 1.00 67.03 280 ASP C CA 1
ATOM 8269 C C . ASP C 1 279 ? 57.430 55.632 196.290 1.00 66.27 280 ASP C C 1
ATOM 8270 O O . ASP C 1 279 ? 56.551 54.891 196.753 1.00 66.94 280 ASP C O 1
ATOM 8272 N N . GLY C 1 280 ? 57.524 56.913 196.563 1.00 64.92 281 GLY C N 1
ATOM 8273 C CA . GLY C 1 280 ? 56.611 57.680 197.440 1.00 61.41 281 GLY C CA 1
ATOM 8274 C C . GLY C 1 280 ? 56.460 59.005 196.639 1.00 58.09 281 GLY C C 1
ATOM 8275 O O . GLY C 1 280 ? 55.564 59.847 196.760 1.00 59.23 281 GLY C O 1
ATOM 8276 N N . ALA C 1 281 ? 57.455 59.090 195.768 1.00 52.62 282 ALA C N 1
ATOM 8277 C CA . ALA C 1 281 ? 57.742 60.140 194.813 1.00 47.16 282 ALA C CA 1
ATOM 8278 C C . ALA C 1 281 ? 56.738 60.260 193.662 1.00 42.11 282 ALA C C 1
ATOM 8279 O O . ALA C 1 281 ? 56.150 59.253 193.246 1.00 42.77 282 ALA C O 1
ATOM 8281 N N . PRO C 1 282 ? 56.639 61.481 193.165 1.00 36.94 283 PRO C N 1
ATOM 8282 C CA . PRO C 1 282 ? 55.745 61.758 192.050 1.00 33.70 283 PRO C CA 1
ATOM 8283 C C . PRO C 1 282 ? 56.083 60.821 190.897 1.00 31.52 283 PRO C C 1
ATOM 8284 O O . PRO C 1 282 ? 57.235 60.426 190.683 1.00 31.35 283 PRO C O 1
ATOM 8288 N N . ALA C 1 283 ? 55.028 60.474 190.184 1.00 28.64 284 ALA C N 1
ATOM 8289 C CA . ALA C 1 283 ? 55.083 59.634 188.989 1.00 26.06 284 ALA C CA 1
ATOM 8290 C C . ALA C 1 283 ? 55.386 60.544 187.800 1.00 25.22 284 ALA C C 1
ATOM 8291 O O . ALA C 1 283 ? 55.827 60.027 186.753 1.00 28.25 284 ALA C O 1
ATOM 8293 N N . TYR C 1 284 ? 55.176 61.845 187.914 1.00 22.52 285 TYR C N 1
ATOM 8294 C CA . TYR C 1 284 ? 55.419 62.839 186.866 1.00 18.22 285 TYR C CA 1
ATOM 8295 C C . TYR C 1 284 ? 56.195 63.989 187.473 1.00 19.19 285 TYR C C 1
ATOM 8296 O O . TYR C 1 284 ? 55.879 64.562 188.515 1.00 18.98 285 TYR C O 1
ATOM 8305 N N . ASP C 1 285 ? 57.265 64.358 186.820 1.00 21.63 286 ASP C N 1
ATOM 8306 C CA . ASP C 1 285 ? 58.204 65.425 187.198 1.00 23.48 286 ASP C CA 1
ATOM 8307 C C . ASP C 1 285 ? 58.159 66.702 186.374 1.00 21.09 286 ASP C C 1
ATOM 8308 O O . ASP C 1 285 ? 59.026 67.559 186.666 1.00 22.38 286 ASP C O 1
ATOM 8313 N N . GLY C 1 286 ? 57.293 66.886 185.410 1.00 18.54 287 GLY C N 1
ATOM 8314 C CA . GLY C 1 286 ? 57.251 68.104 184.597 1.00 15.70 287 GLY C CA 1
ATOM 8315 C C . GLY C 1 286 ? 56.376 69.185 185.221 1.00 15.38 287 GLY C C 1
ATOM 8316 O O . GLY C 1 286 ? 55.837 69.093 186.340 1.00 16.72 287 GLY C O 1
ATOM 8317 N N . PRO C 1 287 ? 56.254 70.260 184.466 1.00 15.50 288 PRO C N 1
ATOM 8318 C CA . PRO C 1 287 ? 55.403 71.378 184.877 1.00 16.24 288 PRO C CA 1
ATOM 8319 C C . PRO C 1 287 ? 53.924 70.964 184.981 1.00 16.61 288 PRO C C 1
ATOM 8320 O O . PRO C 1 287 ? 53.422 70.110 184.235 1.00 17.04 288 PRO C O 1
ATOM 8324 N N . ARG C 1 288 ? 53.238 71.585 185.926 1.00 14.84 289 ARG C N 1
ATOM 8325 C CA . ARG C 1 288 ? 51.793 71.456 186.174 1.00 13.55 289 ARG C CA 1
ATOM 8326 C C . ARG C 1 288 ? 51.290 72.776 185.544 1.00 12.23 289 ARG C C 1
ATOM 8327 O O . ARG C 1 288 ? 51.291 73.817 186.213 1.00 12.58 289 ARG C O 1
ATOM 8335 N N . HIS C 1 289 ? 50.980 72.686 184.270 1.00 10.25 290 HIS C N 1
ATOM 8336 C CA . HIS C 1 289 ? 50.567 73.861 183.499 1.00 9.89 290 HIS C CA 1
ATOM 8337 C C . HIS C 1 289 ? 49.083 74.085 183.435 1.00 9.93 290 HIS C C 1
ATOM 8338 O O . HIS C 1 289 ? 48.360 73.150 183.069 1.00 10.94 290 HIS C O 1
ATOM 8345 N N . PHE C 1 290 ? 48.638 75.296 183.740 1.00 10.60 291 PHE C N 1
ATOM 8346 C CA . PHE C 1 290 ? 47.166 75.558 183.723 1.00 10.77 291 PHE C CA 1
ATOM 8347 C C . PHE C 1 290 ? 46.809 76.257 182.413 1.00 11.19 291 PHE C C 1
ATOM 8348 O O . PHE C 1 290 ? 47.242 77.394 182.207 1.00 12.62 291 PHE C O 1
ATOM 8356 N N . ASP C 1 291 ? 46.048 75.582 181.572 1.00 11.68 292 ASP C N 1
ATOM 8357 C CA . ASP C 1 291 ? 45.651 76.153 180.257 1.00 13.67 292 ASP C CA 1
ATOM 8358 C C . ASP C 1 291 ? 44.149 76.343 180.446 1.00 14.44 292 ASP C C 1
ATOM 8359 O O . ASP C 1 291 ? 43.412 75.399 180.104 1.00 14.47 292 ASP C O 1
ATOM 8364 N N . TYR C 1 292 ? 43.814 77.460 181.062 1.00 14.76 293 TYR C N 1
ATOM 8365 C CA . TYR C 1 292 ? 42.378 77.709 181.347 1.00 14.16 293 TYR C CA 1
ATOM 8366 C C . TYR C 1 292 ? 42.118 79.155 180.895 1.00 15.18 293 TYR C C 1
ATOM 8367 O O . TYR C 1 292 ? 43.036 79.820 180.397 1.00 14.46 293 TYR C O 1
ATOM 8376 N N . LYS C 1 293 ? 40.887 79.552 181.091 1.00 15.18 294 LYS C N 1
ATOM 8377 C CA . LYS C 1 293 ? 40.382 80.882 180.802 1.00 14.78 294 LYS C CA 1
ATOM 8378 C C . LYS C 1 293 ? 39.488 81.415 181.920 1.00 13.89 294 LYS C C 1
ATOM 8379 O O . LYS C 1 293 ? 38.537 80.716 182.274 1.00 14.85 294 LYS C O 1
ATOM 8385 N N . PRO C 1 294 ? 39.803 82.582 182.417 1.00 13.18 295 PRO C N 1
ATOM 8386 C CA . PRO C 1 294 ? 38.978 83.263 183.449 1.00 14.59 295 PRO C CA 1
ATOM 8387 C C . PRO C 1 294 ? 37.651 83.571 182.725 1.00 13.97 295 PRO C C 1
ATOM 8388 O O . PRO C 1 294 ? 37.641 84.127 181.598 1.00 13.60 295 PRO C O 1
ATOM 8392 N N . SER C 1 295 ? 36.550 83.169 183.316 1.00 14.01 296 SER C N 1
ATOM 8393 C CA . SER C 1 295 ? 35.191 83.344 182.773 1.00 14.05 296 SER C CA 1
ATOM 8394 C C . SER C 1 295 ? 34.971 84.773 182.304 1.00 14.79 296 SER C C 1
ATOM 8395 O O . SER C 1 295 ? 35.455 85.720 182.929 1.00 16.29 296 SER C O 1
ATOM 8398 N N . ARG C 1 296 ? 34.256 84.953 181.206 1.00 14.47 297 ARG C N 1
ATOM 8399 C CA . ARG C 1 296 ? 33.943 86.217 180.545 1.00 14.23 297 ARG C CA 1
ATOM 8400 C C . ARG C 1 296 ? 33.219 87.238 181.427 1.00 15.34 297 ARG C C 1
ATOM 8401 O O . ARG C 1 296 ? 33.316 88.441 181.158 1.00 14.05 297 ARG C O 1
ATOM 8409 N N . THR C 1 297 ? 32.561 86.786 182.475 1.00 15.24 298 THR C N 1
ATOM 8410 C CA . THR C 1 297 ? 31.851 87.595 183.438 1.00 13.61 298 THR C CA 1
ATOM 8411 C C . THR C 1 297 ? 32.735 88.271 184.460 1.00 15.05 298 THR C C 1
ATOM 8412 O O . THR C 1 297 ? 32.229 89.058 185.283 1.00 16.40 298 THR C O 1
ATOM 8416 N N . GLU C 1 298 ? 34.022 88.014 184.463 1.00 15.15 299 GLU C N 1
ATOM 8417 C CA . GLU C 1 298 ? 34.981 88.535 185.428 1.00 15.09 299 GLU C CA 1
ATOM 8418 C C . GLU C 1 298 ? 35.848 89.686 184.948 1.00 14.47 299 GLU C C 1
ATOM 8419 O O . GLU C 1 298 ? 36.112 89.801 183.747 1.00 15.52 299 GLU C O 1
ATOM 8425 N N . ASP C 1 299 ? 36.264 90.489 185.908 1.00 15.22 300 ASP C N 1
ATOM 8426 C CA . ASP C 1 299 ? 37.151 91.638 185.549 1.00 18.26 300 ASP C CA 1
ATOM 8427 C C . ASP C 1 299 ? 38.546 91.165 185.958 1.00 18.59 300 ASP C C 1
ATOM 8428 O O . ASP C 1 299 ? 38.700 89.974 186.283 1.00 19.54 300 ASP C O 1
ATOM 8433 N N . TYR C 1 300 ? 39.511 92.055 185.990 1.00 20.54 301 TYR C N 1
ATOM 8434 C CA . TYR C 1 300 ? 40.880 91.695 186.380 1.00 21.08 301 TYR C CA 1
ATOM 8435 C C . TYR C 1 300 ? 40.938 91.205 187.805 1.00 21.79 301 TYR C C 1
ATOM 8436 O O . TYR C 1 300 ? 41.863 90.380 188.016 1.00 22.51 301 TYR C O 1
ATOM 8445 N N . ASP C 1 301 ? 40.059 91.579 188.721 1.00 21.66 302 ASP C N 1
ATOM 8446 C CA . ASP C 1 301 ? 40.168 90.997 190.070 1.00 23.09 302 ASP C CA 1
ATOM 8447 C C . ASP C 1 301 ? 39.813 89.501 189.973 1.00 21.98 302 ASP C C 1
ATOM 8448 O O . ASP C 1 301 ? 40.329 88.669 190.733 1.00 22.67 302 ASP C O 1
ATOM 8453 N N . GLY C 1 302 ? 38.870 89.228 189.095 1.00 20.09 303 GLY C N 1
ATOM 8454 C CA . GLY C 1 302 ? 38.401 87.859 188.860 1.00 19.36 303 GLY C CA 1
ATOM 8455 C C . GLY C 1 302 ? 39.538 87.029 188.233 1.00 15.89 303 GLY C C 1
ATOM 8456 O O . GLY C 1 302 ? 39.708 85.877 188.609 1.00 17.78 303 GLY C O 1
ATOM 8457 N N . VAL C 1 303 ? 40.266 87.585 187.312 1.00 15.73 304 VAL C N 1
ATOM 8458 C CA . VAL C 1 303 ? 41.398 86.981 186.620 1.00 14.89 304 VAL C CA 1
ATOM 8459 C C . VAL C 1 303 ? 42.423 86.481 187.641 1.00 16.79 304 VAL C C 1
ATOM 8460 O O . VAL C 1 303 ? 42.740 85.267 187.609 1.00 18.77 304 VAL C O 1
ATOM 8464 N N . TRP C 1 304 ? 42.877 87.361 188.520 1.00 17.04 305 TRP C N 1
ATOM 8465 C CA . TRP C 1 304 ? 43.870 87.006 189.542 1.00 17.84 305 TRP C CA 1
ATOM 8466 C C . TRP C 1 304 ? 43.279 86.017 190.514 1.00 18.98 305 TRP C C 1
ATOM 8467 O O . TRP C 1 304 ? 44.017 85.093 190.912 1.00 19.28 305 TRP C O 1
ATOM 8478 N N . GLU C 1 305 ? 41.999 86.105 190.826 1.00 20.40 306 GLU C N 1
ATOM 8479 C CA . GLU C 1 305 ? 41.365 85.121 191.710 1.00 20.48 306 GLU C CA 1
ATOM 8480 C C . GLU C 1 305 ? 41.325 83.694 191.129 1.00 18.20 306 GLU C C 1
ATOM 8481 O O . GLU C 1 305 ? 41.492 82.679 191.833 1.00 17.70 306 GLU C O 1
ATOM 8487 N N . SER C 1 306 ? 41.032 83.647 189.847 1.00 15.67 307 SER C N 1
ATOM 8488 C CA . SER C 1 306 ? 40.940 82.375 189.114 1.00 16.44 307 SER C CA 1
ATOM 8489 C C . SER C 1 306 ? 42.341 81.776 188.946 1.00 14.85 307 SER C C 1
ATOM 8490 O O . SER C 1 306 ? 42.437 80.538 188.948 1.00 14.56 307 SER C O 1
ATOM 8493 N N . ALA C 1 307 ? 43.372 82.590 188.851 1.00 13.83 308 ALA C N 1
ATOM 8494 C CA . ALA C 1 307 ? 44.755 82.094 188.708 1.00 13.45 308 ALA C CA 1
ATOM 8495 C C . ALA C 1 307 ? 45.092 81.383 190.013 1.00 15.40 308 ALA C C 1
ATOM 8496 O O . ALA C 1 307 ? 45.520 80.209 189.978 1.00 18.02 308 ALA C O 1
ATOM 8498 N N . LYS C 1 308 ? 44.888 82.030 191.137 1.00 15.40 309 LYS C N 1
ATOM 8499 C CA . LYS C 1 308 ? 45.135 81.447 192.438 1.00 16.64 309 LYS C CA 1
ATOM 8500 C C . LYS C 1 308 ? 44.250 80.221 192.692 1.00 15.28 309 LYS C C 1
ATOM 8501 O O . LYS C 1 308 ? 44.678 79.283 193.397 1.00 15.60 309 LYS C O 1
ATOM 8507 N N . ALA C 1 309 ? 43.033 80.243 192.185 1.00 12.78 310 ALA C N 1
ATOM 8508 C CA . ALA C 1 309 ? 42.129 79.094 192.390 1.00 11.64 310 ALA C CA 1
ATOM 8509 C C . ALA C 1 309 ? 42.757 77.825 191.817 1.00 11.88 310 ALA C C 1
ATOM 8510 O O . ALA C 1 309 ? 42.658 76.749 192.447 1.00 12.84 310 ALA C O 1
ATOM 8512 N N . ASN C 1 310 ? 43.409 77.909 190.675 1.00 12.59 311 ASN C N 1
ATOM 8513 C CA . ASN C 1 310 ? 44.036 76.743 190.029 1.00 13.05 311 ASN C CA 1
ATOM 8514 C C . ASN C 1 310 ? 45.055 76.120 190.993 1.00 13.83 311 ASN C C 1
ATOM 8515 O O . ASN C 1 310 ? 44.998 74.910 191.206 1.00 13.79 311 ASN C O 1
ATOM 8520 N N . ILE C 1 311 ? 45.926 76.928 191.535 1.00 14.12 312 ILE C N 1
ATOM 8521 C CA . ILE C 1 311 ? 46.947 76.411 192.461 1.00 15.19 312 ILE C CA 1
ATOM 8522 C C . ILE C 1 311 ? 46.310 75.856 193.725 1.00 16.78 312 ILE C C 1
ATOM 8523 O O . ILE C 1 311 ? 46.756 74.819 194.249 1.00 16.95 312 ILE C O 1
ATOM 8528 N N . ARG C 1 312 ? 45.275 76.534 194.205 1.00 16.96 313 ARG C N 1
ATOM 8529 C CA . ARG C 1 312 ? 44.566 76.125 195.436 1.00 17.07 313 ARG C CA 1
ATOM 8530 C C . ARG C 1 312 ? 43.893 74.779 195.203 1.00 15.26 313 ARG C C 1
ATOM 8531 O O . ARG C 1 312 ? 44.044 73.924 196.088 1.00 15.91 313 ARG C O 1
ATOM 8539 N N . MET C 1 313 ? 43.183 74.574 194.105 1.00 14.30 314 MET C N 1
ATOM 8540 C CA . MET C 1 313 ? 42.528 73.273 193.839 1.00 13.34 314 MET C CA 1
ATOM 8541 C C . MET C 1 313 ? 43.604 72.180 193.859 1.00 12.64 314 MET C C 1
ATOM 8542 O O . MET C 1 313 ? 43.398 71.183 194.577 1.00 13.58 314 MET C O 1
ATOM 8547 N N . TYR C 1 314 ? 44.693 72.345 193.120 1.00 12.00 315 TYR C N 1
ATOM 8548 C CA . TYR C 1 314 ? 45.753 71.318 193.083 1.00 11.70 315 TYR C CA 1
ATOM 8549 C C . TYR C 1 314 ? 46.302 70.963 194.462 1.00 12.42 315 TYR C C 1
ATOM 8550 O O . TYR C 1 314 ? 46.349 69.756 194.832 1.00 14.57 315 TYR C O 1
ATOM 8559 N N . LEU C 1 315 ? 46.700 71.930 195.263 1.00 11.91 316 LEU C N 1
ATOM 8560 C CA . LEU C 1 315 ? 47.257 71.729 196.597 1.00 11.62 316 LEU C CA 1
ATOM 8561 C C . LEU C 1 315 ? 46.218 71.116 197.504 1.00 13.19 316 LEU C C 1
ATOM 8562 O O . LEU C 1 315 ? 46.622 70.233 198.287 1.00 16.21 316 LEU C O 1
ATOM 8567 N N . LEU C 1 316 ? 44.959 71.524 197.409 1.00 14.12 317 LEU C N 1
ATOM 8568 C CA . LEU C 1 316 ? 43.924 70.915 198.277 1.00 13.99 317 LEU C CA 1
ATOM 8569 C C . LEU C 1 316 ? 43.737 69.460 197.867 1.00 13.58 317 LEU C C 1
ATOM 8570 O O . LEU C 1 316 ? 43.588 68.645 198.769 1.00 16.03 317 LEU C O 1
ATOM 8575 N N . LEU C 1 317 ? 43.712 69.107 196.590 1.00 14.55 318 LEU C N 1
ATOM 8576 C CA . LEU C 1 317 ? 43.525 67.717 196.157 1.00 13.55 318 LEU C CA 1
ATOM 8577 C C . LEU C 1 317 ? 44.736 66.871 196.558 1.00 14.54 318 LEU C C 1
ATOM 8578 O O . LEU C 1 317 ? 44.563 65.700 196.939 1.00 15.45 318 LEU C O 1
ATOM 8583 N N . LYS C 1 318 ? 45.911 67.437 196.467 1.00 14.07 319 LYS C N 1
ATOM 8584 C CA . LYS C 1 318 ? 47.154 66.746 196.802 1.00 17.72 319 LYS C CA 1
ATOM 8585 C C . LYS C 1 318 ? 47.159 66.268 198.247 1.00 17.46 319 LYS C C 1
ATOM 8586 O O . LYS C 1 318 ? 47.449 65.114 198.575 1.00 18.73 319 LYS C O 1
ATOM 8592 N N . GLU C 1 319 ? 46.780 67.166 199.100 1.00 17.63 320 GLU C N 1
ATOM 8593 C CA . GLU C 1 319 ? 46.650 66.963 200.540 1.00 19.88 320 GLU C CA 1
ATOM 8594 C C . GLU C 1 319 ? 45.695 65.836 200.864 1.00 18.73 320 GLU C C 1
ATOM 8595 O O . GLU C 1 319 ? 45.976 65.011 201.737 1.00 19.63 320 GLU C O 1
ATOM 8601 N N . ARG C 1 320 ? 44.548 65.730 200.232 1.00 17.90 321 ARG C N 1
ATOM 8602 C CA . ARG C 1 320 ? 43.552 64.686 200.431 1.00 16.53 321 ARG C CA 1
ATOM 8603 C C . ARG C 1 320 ? 43.998 63.380 199.789 1.00 16.48 321 ARG C C 1
ATOM 8604 O O . ARG C 1 320 ? 43.660 62.306 200.345 1.00 17.61 321 ARG C O 1
ATOM 8612 N N . ALA C 1 321 ? 44.731 63.456 198.692 1.00 14.15 322 ALA C N 1
ATOM 8613 C CA . ALA C 1 321 ? 45.212 62.234 198.032 1.00 14.57 322 ALA C CA 1
ATOM 8614 C C . ALA C 1 321 ? 46.235 61.582 198.974 1.00 16.09 322 ALA C C 1
ATOM 8615 O O . ALA C 1 321 ? 46.198 60.365 199.177 1.00 16.84 322 ALA C O 1
ATOM 8617 N N . LYS C 1 322 ? 47.099 62.394 199.542 1.00 17.12 323 LYS C N 1
ATOM 8618 C CA . LYS C 1 322 ? 48.106 61.886 200.490 1.00 19.20 323 LYS C CA 1
ATOM 8619 C C . LYS C 1 322 ? 47.393 61.244 201.677 1.00 18.70 323 LYS C C 1
ATOM 8620 O O . LYS C 1 322 ? 47.711 60.116 202.067 1.00 21.48 323 LYS C O 1
ATOM 8626 N N . ALA C 1 323 ? 46.430 61.928 202.251 1.00 16.82 324 ALA C N 1
ATOM 8627 C CA . ALA C 1 323 ? 45.690 61.437 203.411 1.00 16.19 324 ALA C CA 1
ATOM 8628 C C . ALA C 1 323 ? 44.988 60.128 203.061 1.00 17.56 324 ALA C C 1
ATOM 8629 O O . ALA C 1 323 ? 44.970 59.219 203.911 1.00 18.72 324 ALA C O 1
ATOM 8631 N N . PHE C 1 324 ? 44.457 60.042 201.849 1.00 15.76 325 PHE C N 1
ATOM 8632 C CA . PHE C 1 324 ? 43.752 58.821 201.435 1.00 13.69 325 PHE C CA 1
ATOM 8633 C C . PHE C 1 324 ? 44.675 57.603 201.516 1.00 13.79 325 PHE C C 1
ATOM 8634 O O . PHE C 1 324 ? 44.307 56.544 202.058 1.00 13.37 325 PHE C O 1
ATOM 8642 N N . ARG C 1 325 ? 45.833 57.762 200.888 1.00 14.51 326 ARG C N 1
ATOM 8643 C CA . ARG C 1 325 ? 46.795 56.672 200.825 1.00 16.50 326 ARG C CA 1
ATOM 8644 C C . ARG C 1 325 ? 47.359 56.318 202.187 1.00 18.39 326 ARG C C 1
ATOM 8645 O O . ARG C 1 325 ? 47.639 55.113 202.411 1.00 20.36 326 ARG C O 1
ATOM 8653 N N . ALA C 1 326 ? 47.477 57.263 203.086 1.00 18.50 327 ALA C N 1
ATOM 8654 C CA . ALA C 1 326 ? 48.012 56.982 204.426 1.00 20.01 327 ALA C CA 1
ATOM 8655 C C . ALA C 1 326 ? 47.023 56.343 205.390 1.00 21.28 327 ALA C C 1
ATOM 8656 O O . ALA C 1 326 ? 47.469 55.970 206.502 1.00 23.92 327 ALA C O 1
ATOM 8658 N N . ASP C 1 327 ? 45.777 56.225 205.032 1.00 21.43 328 ASP C N 1
ATOM 8659 C CA . ASP C 1 327 ? 44.769 55.675 205.963 1.00 23.00 328 ASP C CA 1
ATOM 8660 C C . ASP C 1 327 ? 44.719 54.160 205.975 1.00 23.53 328 ASP C C 1
ATOM 8661 O O . ASP C 1 327 ? 44.551 53.464 204.953 1.00 24.27 328 ASP C O 1
ATOM 8666 N N . PRO C 1 328 ? 44.842 53.600 207.182 1.00 23.95 329 PRO C N 1
ATOM 8667 C CA . PRO C 1 328 ? 44.804 52.168 207.445 1.00 22.92 329 PRO C CA 1
ATOM 8668 C C . PRO C 1 328 ? 43.509 51.503 206.972 1.00 22.13 329 PRO C C 1
ATOM 8669 O O . PRO C 1 328 ? 43.557 50.308 206.580 1.00 20.81 329 PRO C O 1
ATOM 8673 N N . GLU C 1 329 ? 42.423 52.262 207.031 1.00 21.08 330 GLU C N 1
ATOM 8674 C CA . GLU C 1 329 ? 41.148 51.706 206.548 1.00 22.33 330 GLU C CA 1
ATOM 8675 C C . GLU C 1 329 ? 41.126 51.584 205.016 1.00 18.02 330 GLU C C 1
ATOM 8676 O O . GLU C 1 329 ? 40.449 50.702 204.486 1.00 16.81 330 GLU C O 1
ATOM 8682 N N . VAL C 1 330 ? 41.835 52.477 204.374 1.00 15.12 331 VAL C N 1
ATOM 8683 C CA . VAL C 1 330 ? 41.988 52.507 202.917 1.00 16.32 331 VAL C CA 1
ATOM 8684 C C . VAL C 1 330 ? 42.911 51.320 202.592 1.00 16.77 331 VAL C C 1
ATOM 8685 O O . VAL C 1 330 ? 42.542 50.515 201.731 1.00 18.83 331 VAL C O 1
ATOM 8689 N N . GLN C 1 331 ? 44.015 51.166 203.288 1.00 17.71 332 GLN C N 1
ATOM 8690 C CA . GLN C 1 331 ? 44.966 50.043 203.127 1.00 19.32 332 GLN C CA 1
ATOM 8691 C C . GLN C 1 331 ? 44.209 48.712 203.176 1.00 18.13 332 GLN C C 1
ATOM 8692 O O . GLN C 1 331 ? 44.348 47.792 202.360 1.00 18.50 332 GLN C O 1
ATOM 8698 N N . GLU C 1 332 ? 43.327 48.630 204.155 1.00 18.29 333 GLU C N 1
ATOM 8699 C CA . GLU C 1 332 ? 42.494 47.458 204.313 1.00 19.91 333 GLU C CA 1
ATOM 8700 C C . GLU C 1 332 ? 41.569 47.292 203.112 1.00 18.82 333 GLU C C 1
ATOM 8701 O O . GLU C 1 332 ? 41.447 46.156 202.616 1.00 18.90 333 GLU C O 1
ATOM 8707 N N . ALA C 1 333 ? 40.896 48.353 202.664 1.00 15.76 334 ALA C N 1
ATOM 8708 C CA . ALA C 1 333 ? 39.982 48.241 201.520 1.00 12.38 334 ALA C CA 1
ATOM 8709 C C . ALA C 1 333 ? 40.799 47.907 200.292 1.00 10.27 334 ALA C C 1
ATOM 8710 O O . ALA C 1 333 ? 40.288 47.147 199.465 1.00 10.52 334 ALA C O 1
ATOM 8712 N N . LEU C 1 334 ? 42.001 48.435 200.159 1.00 11.21 335 LEU C N 1
ATOM 8713 C CA . LEU C 1 334 ? 42.826 48.145 198.965 1.00 12.18 335 LEU C CA 1
ATOM 8714 C C . LEU C 1 334 ? 43.194 46.660 198.963 1.00 15.04 335 LEU C C 1
ATOM 8715 O O . LEU C 1 334 ? 43.226 46.101 197.858 1.00 17.00 335 LEU C O 1
ATOM 8720 N N . ALA C 1 335 ? 43.463 46.137 200.157 1.00 15.50 336 ALA C N 1
ATOM 8721 C CA . ALA C 1 335 ? 43.817 44.715 200.281 1.00 13.90 336 ALA C CA 1
ATOM 8722 C C . ALA C 1 335 ? 42.584 43.913 199.896 1.00 14.57 336 ALA C C 1
ATOM 8723 O O . ALA C 1 335 ? 42.734 42.978 199.083 1.00 16.50 336 ALA C O 1
ATOM 8725 N N . ALA C 1 336 ? 41.412 44.214 200.427 1.00 13.47 337 ALA C N 1
ATOM 8726 C CA . ALA C 1 336 ? 40.213 43.446 200.035 1.00 12.90 337 ALA C CA 1
ATOM 8727 C C . ALA C 1 336 ? 39.908 43.523 198.540 1.00 14.56 337 ALA C C 1
ATOM 8728 O O . ALA C 1 336 ? 39.398 42.528 197.964 1.00 17.38 337 ALA C O 1
ATOM 8730 N N . SER C 1 337 ? 40.188 44.587 197.819 1.00 14.23 338 SER C N 1
ATOM 8731 C CA . SER C 1 337 ? 39.884 44.719 196.392 1.00 13.44 338 SER C CA 1
ATOM 8732 C C . SER C 1 337 ? 40.957 44.158 195.486 1.00 14.68 338 SER C C 1
ATOM 8733 O O . SER C 1 337 ? 40.821 44.218 194.247 1.00 14.34 338 SER C O 1
ATOM 8736 N N . LYS C 1 338 ? 42.046 43.704 196.095 1.00 15.40 339 LYS C N 1
ATOM 8737 C CA . LYS C 1 338 ? 43.167 43.087 195.388 1.00 15.15 339 LYS C CA 1
ATOM 8738 C C . LYS C 1 338 ? 43.868 43.973 194.375 1.00 14.12 339 LYS C C 1
ATOM 8739 O O . LYS C 1 338 ? 44.470 43.492 193.396 1.00 13.31 339 LYS C O 1
ATOM 8745 N N . VAL C 1 339 ? 43.846 45.251 194.677 1.00 12.87 340 VAL C N 1
ATOM 8746 C CA . VAL C 1 339 ? 44.468 46.200 193.751 1.00 13.42 340 VAL C CA 1
ATOM 8747 C C . VAL C 1 339 ? 45.897 45.796 193.426 1.00 13.95 340 VAL C C 1
ATOM 8748 O O . VAL C 1 339 ? 46.315 45.794 192.256 1.00 16.48 340 VAL C O 1
ATOM 8752 N N . ALA C 1 340 ? 46.684 45.512 194.430 1.00 13.38 341 ALA C N 1
ATOM 8753 C CA . ALA C 1 340 ? 48.094 45.175 194.378 1.00 13.95 341 ALA C CA 1
ATOM 8754 C C . ALA C 1 340 ? 48.359 43.815 193.740 1.00 13.74 341 ALA C C 1
ATOM 8755 O O . ALA C 1 340 ? 49.458 43.705 193.191 1.00 13.78 341 ALA C O 1
ATOM 8757 N N . GLU C 1 341 ? 47.403 42.921 193.788 1.00 13.07 342 GLU C N 1
ATOM 8758 C CA . GLU C 1 341 ? 47.571 41.616 193.173 1.00 13.93 342 GLU C CA 1
ATOM 8759 C C . GLU C 1 341 ? 47.706 41.734 191.668 1.00 15.08 342 GLU C C 1
ATOM 8760 O O . GLU C 1 341 ? 48.236 40.790 191.042 1.00 17.24 342 GLU C O 1
ATOM 8766 N N . LEU C 1 342 ? 47.269 42.832 191.076 1.00 14.67 343 LEU C N 1
ATOM 8767 C CA . LEU C 1 342 ? 47.391 43.028 189.615 1.00 13.43 343 LEU C CA 1
ATOM 8768 C C . LEU C 1 342 ? 48.849 43.238 189.217 1.00 12.27 343 LEU C C 1
ATOM 8769 O O . LEU C 1 342 ? 49.249 42.972 188.081 1.00 12.34 343 LEU C O 1
ATOM 8774 N N . LYS C 1 343 ? 49.649 43.689 190.162 1.00 13.63 344 LYS C N 1
ATOM 8775 C CA . LYS C 1 343 ? 51.076 43.936 189.935 1.00 15.46 344 LYS C CA 1
ATOM 8776 C C . LYS C 1 343 ? 51.906 42.649 189.940 1.00 15.45 344 LYS C C 1
ATOM 8777 O O . LYS C 1 343 ? 53.065 42.746 189.519 1.00 14.10 344 LYS C O 1
ATOM 8783 N N . THR C 1 344 ? 51.330 41.554 190.425 1.00 15.34 345 THR C N 1
ATOM 8784 C CA . THR C 1 344 ? 52.040 40.263 190.425 1.00 14.34 345 THR C CA 1
ATOM 8785 C C . THR C 1 344 ? 51.792 39.615 189.058 1.00 12.71 345 THR C C 1
ATOM 8786 O O . THR C 1 344 ? 50.603 39.551 188.687 1.00 13.36 345 THR C O 1
ATOM 8790 N N . PRO C 1 345 ? 52.847 39.191 188.395 1.00 11.40 346 PRO C N 1
ATOM 8791 C CA . PRO C 1 345 ? 52.708 38.568 187.074 1.00 11.74 346 PRO C CA 1
ATOM 8792 C C . PRO C 1 345 ? 51.684 37.463 187.098 1.00 12.64 346 PRO C C 1
ATOM 8793 O O . PRO C 1 345 ? 51.568 36.846 188.162 1.00 14.07 346 PRO C O 1
ATOM 8797 N N . THR C 1 346 ? 50.958 37.299 185.998 1.00 12.97 347 THR C N 1
ATOM 8798 C CA . THR C 1 346 ? 49.971 36.224 185.915 1.00 12.83 347 THR C CA 1
ATOM 8799 C C . THR C 1 346 ? 50.684 34.860 185.940 1.00 13.96 347 THR C C 1
ATOM 8800 O O . THR C 1 346 ? 50.194 33.865 186.501 1.00 14.55 347 THR C O 1
ATOM 8804 N N . LEU C 1 347 ? 51.843 34.810 185.305 1.00 13.94 348 LEU C N 1
ATOM 8805 C CA . LEU C 1 347 ? 52.670 33.619 185.197 1.00 13.68 348 LEU C CA 1
ATOM 8806 C C . LEU C 1 347 ? 53.737 33.625 186.286 1.00 14.22 348 LEU C C 1
ATOM 8807 O O . LEU C 1 347 ? 54.200 34.690 186.697 1.00 14.55 348 LEU C O 1
ATOM 8812 N N . ASN C 1 348 ? 54.100 32.411 186.694 1.00 14.49 349 ASN C N 1
ATOM 8813 C CA . ASN C 1 348 ? 55.149 32.222 187.708 1.00 12.91 349 ASN C CA 1
ATOM 8814 C C . ASN C 1 348 ? 56.430 32.367 186.873 1.00 13.59 349 ASN C C 1
ATOM 8815 O O . ASN C 1 348 ? 56.393 32.151 185.650 1.00 14.78 349 ASN C O 1
ATOM 8820 N N . PRO C 1 349 ? 57.488 32.741 187.534 1.00 14.61 350 PRO C N 1
ATOM 8821 C CA . PRO C 1 349 ? 58.811 32.908 186.882 1.00 15.56 350 PRO C CA 1
ATOM 8822 C C . PRO C 1 349 ? 59.220 31.637 186.157 1.00 17.62 350 PRO C C 1
ATOM 8823 O O . PRO C 1 349 ? 59.175 30.524 186.717 1.00 18.82 350 PRO C O 1
ATOM 8827 N N . GLY C 1 350 ? 59.597 31.763 184.904 1.00 20.26 351 GLY C N 1
ATOM 8828 C CA . GLY C 1 350 ? 59.998 30.663 184.034 1.00 21.63 351 GLY C CA 1
ATOM 8829 C C . GLY C 1 350 ? 58.828 29.880 183.455 1.00 24.76 351 GLY C C 1
ATOM 8830 O O . GLY C 1 350 ? 59.056 28.847 182.773 1.00 27.31 351 GLY C O 1
ATOM 8831 N N . GLU C 1 351 ? 57.597 30.304 183.667 1.00 23.35 352 GLU C N 1
ATOM 8832 C CA . GLU C 1 351 ? 56.408 29.613 183.155 1.00 22.26 352 GLU C CA 1
ATOM 8833 C C . GLU C 1 351 ? 56.031 30.177 181.790 1.00 21.94 352 GLU C C 1
ATOM 8834 O O . GLU C 1 351 ? 56.030 31.401 181.596 1.00 23.08 352 GLU C O 1
ATOM 8840 N N . GLY C 1 352 ? 55.755 29.305 180.854 1.00 20.80 353 GLY C N 1
ATOM 8841 C CA . GLY C 1 352 ? 55.370 29.629 179.494 1.00 19.63 353 GLY C CA 1
ATOM 8842 C C . GLY C 1 352 ? 54.030 28.951 179.234 1.00 18.38 353 GLY C C 1
ATOM 8843 O O . GLY C 1 352 ? 53.382 28.424 180.154 1.00 18.94 353 GLY C O 1
ATOM 8844 N N . TYR C 1 353 ? 53.661 28.964 177.965 1.00 18.36 354 TYR C N 1
ATOM 8845 C CA . TYR C 1 353 ? 52.374 28.335 177.622 1.00 18.96 354 TYR C CA 1
ATOM 8846 C C . TYR C 1 353 ? 52.442 26.845 177.934 1.00 19.08 354 TYR C C 1
ATOM 8847 O O . TYR C 1 353 ? 51.364 26.350 178.338 1.00 21.45 354 TYR C O 1
ATOM 8856 N N . ALA C 1 354 ? 53.594 26.204 177.744 1.00 18.11 355 ALA C N 1
ATOM 8857 C CA . ALA C 1 354 ? 53.613 24.740 178.017 1.00 16.99 355 ALA C CA 1
ATOM 8858 C C . ALA C 1 354 ? 53.317 24.457 179.470 1.00 17.04 355 ALA C C 1
ATOM 8859 O O . ALA C 1 354 ? 52.508 23.537 179.716 1.00 16.91 355 ALA C O 1
ATOM 8861 N N . GLU C 1 355 ? 53.879 25.219 180.397 1.00 17.11 356 GLU C N 1
ATOM 8862 C CA . GLU C 1 355 ? 53.586 24.991 181.826 1.00 16.64 356 GLU C CA 1
ATOM 8863 C C . GLU C 1 355 ? 52.158 25.383 182.176 1.00 17.47 356 GLU C C 1
ATOM 8864 O O . GLU C 1 355 ? 51.543 24.685 183.006 1.00 18.28 356 GLU C O 1
ATOM 8870 N N . LEU C 1 356 ? 51.638 26.452 181.576 1.00 17.52 357 LEU C N 1
ATOM 8871 C CA . LEU C 1 356 ? 50.262 26.874 181.882 1.00 16.78 357 LEU C CA 1
ATOM 8872 C C . LEU C 1 356 ? 49.310 25.783 181.441 1.00 16.24 357 LEU C C 1
ATOM 8873 O O . LEU C 1 356 ? 48.384 25.360 182.152 1.00 16.65 357 LEU C O 1
ATOM 8878 N N . LEU C 1 357 ? 49.544 25.282 180.232 1.00 16.24 358 LEU C N 1
ATOM 8879 C CA . LEU C 1 357 ? 48.692 24.214 179.678 1.00 16.20 358 LEU C CA 1
ATOM 8880 C C . LEU C 1 357 ? 48.739 22.997 180.587 1.00 17.02 358 LEU C C 1
ATOM 8881 O O . LEU C 1 357 ? 47.729 22.272 180.600 1.00 18.31 358 LEU C O 1
ATOM 8886 N N . ALA C 1 358 ? 49.846 22.796 181.287 1.00 16.20 359 ALA C N 1
ATOM 8887 C CA . ALA C 1 358 ? 49.929 21.605 182.136 1.00 16.22 359 ALA C CA 1
ATOM 8888 C C . ALA C 1 358 ? 49.262 21.838 183.464 1.00 17.47 359 ALA C C 1
ATOM 8889 O O . ALA C 1 358 ? 49.110 20.831 184.201 1.00 19.39 359 ALA C O 1
ATOM 8891 N N . ASP C 1 359 ? 48.862 23.047 183.780 1.00 17.00 360 ASP C N 1
ATOM 8892 C CA . ASP C 1 359 ? 48.234 23.338 185.084 1.00 15.89 360 ASP C CA 1
ATOM 8893 C C . ASP C 1 359 ? 46.735 23.169 185.070 1.00 19.51 360 ASP C C 1
ATOM 8894 O O . ASP C 1 359 ? 45.955 24.056 184.651 1.00 20.29 360 ASP C O 1
ATOM 8899 N N . ARG C 1 360 ? 46.316 22.003 185.566 1.00 20.06 361 ARG C N 1
ATOM 8900 C CA . ARG C 1 360 ? 44.894 21.645 185.597 1.00 20.61 361 ARG C CA 1
ATOM 8901 C C . ARG C 1 360 ? 44.072 22.628 186.403 1.00 20.57 361 ARG C C 1
ATOM 8902 O O . ARG C 1 360 ? 42.878 22.841 186.125 1.00 20.95 361 ARG C O 1
ATOM 8910 N N . SER C 1 361 ? 44.741 23.189 187.382 1.00 19.59 362 SER C N 1
ATOM 8911 C CA . SER C 1 361 ? 44.081 24.167 188.260 1.00 20.46 362 SER C CA 1
ATOM 8912 C C . SER C 1 361 ? 43.783 25.495 187.551 1.00 20.55 362 SER C C 1
ATOM 8913 O O . SER C 1 361 ? 42.924 26.234 188.055 1.00 20.94 362 SER C O 1
ATOM 8916 N N . ALA C 1 362 ? 44.428 25.815 186.456 1.00 19.72 363 ALA C N 1
ATOM 8917 C CA . ALA C 1 362 ? 44.154 27.059 185.732 1.00 18.35 363 ALA C CA 1
ATOM 8918 C C . ALA C 1 362 ? 42.970 26.845 184.790 1.00 20.18 363 ALA C C 1
ATOM 8919 O O . ALA C 1 362 ? 42.632 27.766 184.030 1.00 20.22 363 ALA C O 1
ATOM 8921 N N . PHE C 1 363 ? 42.364 25.655 184.782 1.00 20.59 364 PHE C N 1
ATOM 8922 C CA . PHE C 1 363 ? 41.264 25.479 183.826 1.00 19.74 364 PHE C CA 1
ATOM 8923 C C . PHE C 1 363 ? 40.451 24.239 184.077 1.00 22.34 364 PHE C C 1
ATOM 8924 O O . PHE C 1 363 ? 39.281 24.390 184.459 1.00 22.73 364 PHE C O 1
ATOM 8932 N N . GLU C 1 364 ? 41.075 23.075 183.893 1.00 23.54 365 GLU C N 1
ATOM 8933 C CA . GLU C 1 364 ? 40.336 21.821 184.058 1.00 24.25 365 GLU C CA 1
ATOM 8934 C C . GLU C 1 364 ? 39.726 21.656 185.423 1.00 24.70 365 GLU C C 1
ATOM 8935 O O . GLU C 1 364 ? 38.557 21.201 185.455 1.00 26.29 365 GLU C O 1
ATOM 8941 N N . ASP C 1 365 ? 40.407 22.031 186.471 1.00 25.15 366 ASP C N 1
ATOM 8942 C CA . ASP C 1 365 ? 39.831 21.879 187.824 1.00 26.53 366 ASP C CA 1
ATOM 8943 C C . ASP C 1 365 ? 39.502 23.221 188.466 1.00 27.24 366 ASP C C 1
ATOM 8944 O O . ASP C 1 365 ? 39.346 23.291 189.706 1.00 28.86 366 ASP C O 1
ATOM 8949 N N . TYR C 1 366 ? 39.433 24.261 187.653 1.00 27.05 367 TYR C N 1
ATOM 8950 C CA . TYR C 1 366 ? 39.131 25.616 188.139 1.00 26.57 367 TYR C CA 1
ATOM 8951 C C . TYR C 1 366 ? 37.647 25.792 188.461 1.00 26.17 367 TYR C C 1
ATOM 8952 O O . TYR C 1 366 ? 36.821 25.513 187.575 1.00 28.86 367 TYR C O 1
ATOM 8961 N N . ASP C 1 367 ? 37.337 26.262 189.639 1.00 25.41 368 ASP C N 1
ATOM 8962 C CA . ASP C 1 367 ? 35.938 26.476 190.051 1.00 26.76 368 ASP C CA 1
ATOM 8963 C C . ASP C 1 367 ? 35.583 27.958 189.815 1.00 24.92 368 ASP C C 1
ATOM 8964 O O . ASP C 1 367 ? 35.704 28.785 190.726 1.00 24.77 368 ASP C O 1
ATOM 8969 N N . ALA C 1 368 ? 35.209 28.225 188.602 1.00 23.84 369 ALA C N 1
ATOM 8970 C CA . ALA C 1 368 ? 34.841 29.570 188.159 1.00 24.78 369 ALA C CA 1
ATOM 8971 C C . ALA C 1 368 ? 33.609 30.106 188.872 1.00 25.53 369 ALA C C 1
ATOM 8972 O O . ALA C 1 368 ? 33.558 31.310 189.181 1.00 25.23 369 ALA C O 1
ATOM 8974 N N . ASP C 1 369 ? 32.661 29.245 189.173 1.00 28.73 370 ASP C N 1
ATOM 8975 C CA . ASP C 1 369 ? 31.412 29.608 189.855 1.00 31.29 370 ASP C CA 1
ATOM 8976 C C . ASP C 1 369 ? 31.683 30.155 191.254 1.00 32.28 370 ASP C C 1
ATOM 8977 O O . ASP C 1 369 ? 31.012 31.133 191.626 1.00 34.29 370 ASP C O 1
ATOM 8982 N N . ALA C 1 370 ? 32.607 29.528 191.941 1.00 31.78 371 ALA C N 1
ATOM 8983 C CA . ALA C 1 370 ? 32.964 29.941 193.302 1.00 30.94 371 ALA C CA 1
ATOM 8984 C C . ALA C 1 370 ? 33.724 31.261 193.288 1.00 30.17 371 ALA C C 1
ATOM 8985 O O . ALA C 1 370 ? 33.424 32.141 194.121 1.00 30.45 371 ALA C O 1
ATOM 8987 N N . VAL C 1 371 ? 34.659 31.347 192.357 1.00 28.81 372 VAL C N 1
ATOM 8988 C CA . VAL C 1 371 ? 35.416 32.605 192.266 1.00 28.50 372 VAL C CA 1
ATOM 8989 C C . VAL C 1 371 ? 34.455 33.728 191.869 1.00 27.78 372 VAL C C 1
ATOM 8990 O O . VAL C 1 371 ? 34.601 34.790 192.482 1.00 29.12 372 VAL C O 1
ATOM 8994 N N . GLY C 1 372 ? 33.571 33.495 190.926 1.00 25.74 373 GLY C N 1
ATOM 8995 C CA . GLY C 1 372 ? 32.642 34.521 190.479 1.00 23.97 373 GLY C CA 1
ATOM 8996 C C . GLY C 1 372 ? 31.658 35.006 191.529 1.00 24.67 373 GLY C C 1
ATOM 8997 O O . GLY C 1 372 ? 30.946 36.012 191.324 1.00 24.76 373 GLY C O 1
ATOM 8998 N N . ALA C 1 373 ? 31.555 34.345 192.658 1.00 23.76 374 ALA C N 1
ATOM 8999 C CA . ALA C 1 373 ? 30.621 34.726 193.706 1.00 23.17 374 ALA C CA 1
ATOM 9000 C C . ALA C 1 373 ? 31.238 35.669 194.710 1.00 25.31 374 ALA C C 1
ATOM 9001 O O . ALA C 1 373 ? 30.423 36.280 195.430 1.00 27.91 374 ALA C O 1
ATOM 9003 N N . LYS C 1 374 ? 32.539 35.786 194.770 1.00 26.24 375 LYS C N 1
ATOM 9004 C CA . LYS C 1 374 ? 33.205 36.677 195.708 1.00 28.39 375 LYS C CA 1
ATOM 9005 C C . LYS C 1 374 ? 33.199 38.141 195.257 1.00 25.05 375 LYS C C 1
ATOM 9006 O O . LYS C 1 374 ? 33.502 38.382 194.087 1.00 24.50 375 LYS C O 1
ATOM 9012 N N . GLY C 1 375 ? 32.926 39.024 196.177 1.00 21.55 376 GLY C N 1
ATOM 9013 C CA . GLY C 1 375 ? 32.883 40.457 195.822 1.00 21.79 376 GLY C CA 1
ATOM 9014 C C . GLY C 1 375 ? 34.262 41.108 195.872 1.00 19.60 376 GLY C C 1
ATOM 9015 O O . GLY C 1 375 ? 35.113 40.600 196.591 1.00 18.65 376 GLY C O 1
ATOM 9016 N N . PHE C 1 376 ? 34.410 42.187 195.131 1.00 17.49 377 PHE C N 1
ATOM 9017 C CA . PHE C 1 376 ? 35.686 42.918 195.098 1.00 15.11 377 PHE C CA 1
ATOM 9018 C C . PHE C 1 376 ? 35.681 44.056 196.100 1.00 15.29 377 PHE C C 1
ATOM 9019 O O . PHE C 1 376 ? 36.777 44.587 196.374 1.00 17.56 377 PHE C O 1
ATOM 9027 N N . GLY C 1 377 ? 34.528 44.447 196.623 1.00 14.64 378 GLY C N 1
ATOM 9028 C CA . GLY C 1 377 ? 34.462 45.543 197.590 1.00 13.20 378 GLY C CA 1
ATOM 9029 C C . GLY C 1 377 ? 34.885 46.874 196.986 1.00 15.04 378 GLY C C 1
ATOM 9030 O O . GLY C 1 377 ? 35.408 47.739 197.713 1.00 14.97 378 GLY C O 1
ATOM 9031 N N . PHE C 1 378 ? 34.658 47.104 195.703 1.00 13.94 379 PHE C N 1
ATOM 9032 C CA . PHE C 1 378 ? 35.055 48.362 195.052 1.00 12.60 379 PHE C CA 1
ATOM 9033 C C . PHE C 1 378 ? 34.229 49.581 195.471 1.00 12.41 379 PHE C C 1
ATOM 9034 O O . PHE C 1 378 ? 34.783 50.698 195.510 1.00 12.58 379 PHE C O 1
ATOM 9042 N N . VAL C 1 379 ? 32.961 49.440 195.763 1.00 13.35 380 VAL C N 1
ATOM 9043 C CA . VAL C 1 379 ? 32.114 50.576 196.171 1.00 15.58 380 VAL C CA 1
ATOM 9044 C C . VAL C 1 379 ? 32.621 51.143 197.496 1.00 16.06 380 VAL C C 1
ATOM 9045 O O . VAL C 1 379 ? 32.753 52.365 197.705 1.00 17.57 380 VAL C O 1
ATOM 9049 N N . LYS C 1 380 ? 32.904 50.233 198.426 1.00 15.93 381 LYS C N 1
ATOM 9050 C CA . LYS C 1 380 ? 33.397 50.631 199.742 1.00 15.68 381 LYS C CA 1
ATOM 9051 C C . LYS C 1 380 ? 34.699 51.384 199.578 1.00 14.96 381 LYS C C 1
ATOM 9052 O O . LYS C 1 380 ? 34.891 52.423 200.226 1.00 16.39 381 LYS C O 1
ATOM 9058 N N . LEU C 1 381 ? 35.588 50.929 198.708 1.00 13.40 382 LEU C N 1
ATOM 9059 C CA . LEU C 1 381 ? 36.874 51.620 198.484 1.00 11.93 382 LEU C CA 1
ATOM 9060 C C . LEU C 1 381 ? 36.599 53.009 197.898 1.00 13.04 382 LEU C C 1
ATOM 9061 O O . LEU C 1 381 ? 37.273 53.973 198.263 1.00 13.51 382 LEU C O 1
ATOM 9066 N N . ASN C 1 382 ? 35.662 53.090 196.958 1.00 13.69 383 ASN C N 1
ATOM 9067 C CA . ASN C 1 382 ? 35.318 54.371 196.331 1.00 15.16 383 ASN C CA 1
ATOM 9068 C C . ASN C 1 382 ? 34.748 55.319 197.402 1.00 15.92 383 ASN C C 1
ATOM 9069 O O . ASN C 1 382 ? 35.090 56.515 197.430 1.00 18.10 383 ASN C O 1
ATOM 9074 N N . GLN C 1 383 ? 33.865 54.785 198.239 1.00 15.04 384 GLN C N 1
ATOM 9075 C CA . GLN C 1 383 ? 33.266 55.577 199.319 1.00 14.57 384 GLN C CA 1
ATOM 9076 C C . GLN C 1 383 ? 34.360 56.150 200.217 1.00 15.54 384 GLN C C 1
ATOM 9077 O O . GLN C 1 383 ? 34.251 57.340 200.559 1.00 15.98 384 GLN C O 1
ATOM 9083 N N . LEU C 1 384 ? 35.413 55.448 200.592 1.00 15.01 385 LEU C N 1
ATOM 9084 C CA . LEU C 1 384 ? 36.484 55.991 201.453 1.00 14.78 385 LEU C CA 1
ATOM 9085 C C . LEU C 1 384 ? 37.242 57.109 200.750 1.00 14.63 385 LEU C C 1
ATOM 9086 O O . LEU C 1 384 ? 37.730 58.071 201.355 1.00 14.77 385 LEU C O 1
ATOM 9091 N N . ALA C 1 385 ? 37.413 56.931 199.446 1.00 13.52 386 ALA C N 1
ATOM 9092 C CA . ALA C 1 385 ? 38.119 57.932 198.625 1.00 12.27 386 ALA C CA 1
ATOM 9093 C C . ALA C 1 385 ? 37.337 59.259 198.657 1.00 12.18 386 ALA C C 1
ATOM 9094 O O . ALA C 1 385 ? 37.932 60.305 198.937 1.00 12.02 386 ALA C O 1
ATOM 9096 N N . ILE C 1 386 ? 36.043 59.207 198.377 1.00 12.90 387 ILE C N 1
ATOM 9097 C CA . ILE C 1 386 ? 35.199 60.391 198.381 1.00 13.58 387 ILE C CA 1
ATOM 9098 C C . ILE C 1 386 ? 35.170 61.037 199.758 1.00 15.38 387 ILE C C 1
ATOM 9099 O O . ILE C 1 386 ? 35.187 62.277 199.834 1.00 16.60 387 ILE C O 1
ATOM 9104 N N . GLU C 1 387 ? 35.169 60.253 200.810 1.00 16.42 388 GLU C N 1
ATOM 9105 C CA . GLU C 1 387 ? 35.138 60.814 202.193 1.00 16.77 388 GLU C CA 1
ATOM 9106 C C . GLU C 1 387 ? 36.438 61.529 202.499 1.00 16.75 388 GLU C C 1
ATOM 9107 O O . GLU C 1 387 ? 36.369 62.510 203.261 1.00 17.36 388 GLU C O 1
ATOM 9113 N N . HIS C 1 388 ? 37.539 61.093 201.912 1.00 14.54 389 HIS C N 1
ATOM 9114 C CA . HIS C 1 388 ? 38.819 61.775 202.107 1.00 14.23 389 HIS C CA 1
ATOM 9115 C C . HIS C 1 388 ? 38.732 63.090 201.336 1.00 14.04 389 HIS C C 1
ATOM 9116 O O . HIS C 1 388 ? 39.151 64.139 201.856 1.00 14.27 389 HIS C O 1
ATOM 9123 N N . LEU C 1 389 ? 38.153 63.028 200.145 1.00 13.01 390 LEU C N 1
ATOM 9124 C CA . LEU C 1 389 ? 38.016 64.241 199.305 1.00 12.67 390 LEU C CA 1
ATOM 9125 C C . LEU C 1 389 ? 37.207 65.323 200.022 1.00 13.58 390 LEU C C 1
ATOM 9126 O O . LEU C 1 389 ? 37.570 66.506 199.955 1.00 14.09 390 LEU C O 1
ATOM 9131 N N . LEU C 1 390 ? 36.143 64.952 200.693 1.00 15.32 391 LEU C N 1
ATOM 9132 C CA . LEU C 1 390 ? 35.242 65.854 201.386 1.00 16.82 391 LEU C CA 1
ATOM 9133 C C . LEU C 1 390 ? 35.733 66.266 202.766 1.00 18.80 391 LEU C C 1
ATOM 9134 O O . LEU C 1 390 ? 34.975 66.970 203.438 1.00 19.03 391 LEU C O 1
ATOM 9139 N N . GLY C 1 391 ? 36.900 65.817 203.150 1.00 22.10 392 GLY C N 1
ATOM 9140 C CA . GLY C 1 391 ? 37.485 66.096 204.459 1.00 24.95 392 GLY C CA 1
ATOM 9141 C C . GLY C 1 391 ? 36.581 65.485 205.539 1.00 28.04 392 GLY C C 1
ATOM 9142 O O . GLY C 1 391 ? 36.555 66.049 206.645 1.00 28.00 392 GLY C O 1
ATOM 9143 N N . ALA C 1 392 ? 35.885 64.412 205.271 1.00 31.33 393 ALA C N 1
ATOM 9144 C CA . ALA C 1 392 ? 34.978 63.747 206.203 1.00 34.99 393 ALA C CA 1
ATOM 9145 C C . ALA C 1 392 ? 35.707 62.745 207.093 1.00 37.36 393 ALA C C 1
ATOM 9146 O O . ALA C 1 392 ? 35.170 62.080 207.989 1.00 39.09 393 ALA C O 1
ATOM 9148 N N . ARG C 1 393 ? 36.978 62.593 206.829 1.00 40.60 394 ARG C N 1
ATOM 9149 C CA . ARG C 1 393 ? 37.893 61.708 207.554 1.00 43.46 394 ARG C CA 1
ATOM 9150 C C . ARG C 1 393 ? 39.278 62.372 207.480 1.00 46.65 394 ARG C C 1
ATOM 9151 O O . ARG C 1 393 ? 39.546 63.063 206.452 1.00 47.83 394 ARG C O 1
ATOM 9160 N N . VAL D 1 2 ? 14.998 70.319 140.895 1.00 74.40 3 VAL D N 1
ATOM 9161 C CA . VAL D 1 2 ? 14.013 71.310 141.351 1.00 72.99 3 VAL D CA 1
ATOM 9162 C C . VAL D 1 2 ? 14.605 72.703 141.641 1.00 70.81 3 VAL D C 1
ATOM 9163 O O . VAL D 1 2 ? 15.800 72.933 141.879 1.00 70.78 3 VAL D O 1
ATOM 9167 N N . GLN D 1 3 ? 13.647 73.627 141.656 1.00 67.59 4 GLN D N 1
ATOM 9168 C CA . GLN D 1 3 ? 13.818 75.066 141.921 1.00 63.88 4 GLN D CA 1
ATOM 9169 C C . GLN D 1 3 ? 12.825 75.521 143.011 1.00 60.64 4 GLN D C 1
ATOM 9170 O O . GLN D 1 3 ? 11.681 75.023 143.138 1.00 59.61 4 GLN D O 1
ATOM 9172 N N . ALA D 1 4 ? 13.308 76.470 143.822 1.00 56.64 5 ALA D N 1
ATOM 9173 C CA . ALA D 1 4 ? 12.511 77.012 144.924 1.00 52.63 5 ALA D CA 1
ATOM 9174 C C . ALA D 1 4 ? 11.547 78.073 144.390 1.00 51.40 5 ALA D C 1
ATOM 9175 O O . ALA D 1 4 ? 11.898 78.896 143.518 1.00 51.62 5 ALA D O 1
ATOM 9177 N N . THR D 1 5 ? 10.360 78.012 144.958 1.00 48.76 6 THR D N 1
ATOM 9178 C CA . THR D 1 5 ? 9.270 78.967 144.670 1.00 46.17 6 THR D CA 1
ATOM 9179 C C . THR D 1 5 ? 8.993 79.695 145.991 1.00 45.70 6 THR D C 1
ATOM 9180 O O . THR D 1 5 ? 9.338 79.171 147.084 1.00 45.25 6 THR D O 1
ATOM 9184 N N . ARG D 1 6 ? 8.377 80.855 145.899 1.00 45.13 7 ARG D N 1
ATOM 9185 C CA . ARG D 1 6 ? 8.047 81.675 147.076 1.00 45.22 7 ARG D CA 1
ATOM 9186 C C . ARG D 1 6 ? 7.105 80.956 148.024 1.00 44.72 7 ARG D C 1
ATOM 9187 O O . ARG D 1 6 ? 6.989 81.237 149.222 1.00 43.50 7 ARG D O 1
ATOM 9195 N N . GLU D 1 7 ? 6.450 79.960 147.472 1.00 45.05 8 GLU D N 1
ATOM 9196 C CA . GLU D 1 7 ? 5.511 79.111 148.182 1.00 45.63 8 GLU D CA 1
ATOM 9197 C C . GLU D 1 7 ? 6.232 78.141 149.108 1.00 40.73 8 GLU D C 1
ATOM 9198 O O . GLU D 1 7 ? 5.635 77.588 150.048 1.00 39.46 8 GLU D O 1
ATOM 9204 N N . ASP D 1 8 ? 7.505 77.944 148.815 1.00 34.63 9 ASP D N 1
ATOM 9205 C CA . ASP D 1 8 ? 8.401 77.074 149.581 1.00 29.46 9 ASP D CA 1
ATOM 9206 C C . ASP D 1 8 ? 8.726 77.781 150.900 1.00 27.59 9 ASP D C 1
ATOM 9207 O O . ASP D 1 8 ? 9.015 77.089 151.890 1.00 27.64 9 ASP D O 1
ATOM 9212 N N . LYS D 1 9 ? 8.678 79.102 150.909 1.00 24.47 10 LYS D N 1
ATOM 9213 C CA . LYS D 1 9 ? 8.924 79.906 152.093 1.00 22.30 10 LYS D CA 1
ATOM 9214 C C . LYS D 1 9 ? 10.281 79.677 152.756 1.00 20.49 10 LYS D C 1
ATOM 9215 O O . LYS D 1 9 ? 10.345 79.512 153.987 1.00 21.24 10 LYS D O 1
ATOM 9221 N N . PHE D 1 10 ? 11.309 79.745 151.941 1.00 17.77 11 PHE D N 1
ATOM 9222 C CA . PHE D 1 10 ? 12.693 79.580 152.433 1.00 16.46 11 PHE D CA 1
ATOM 9223 C C . PHE D 1 10 ? 13.185 80.964 152.878 1.00 15.52 11 PHE D C 1
ATOM 9224 O O . PHE D 1 10 ? 13.116 81.897 152.058 1.00 15.26 11 PHE D O 1
ATOM 9232 N N . SER D 1 11 ? 13.674 81.132 154.092 1.00 15.59 12 SER D N 1
ATOM 9233 C CA . SER D 1 11 ? 14.167 82.449 154.538 1.00 14.92 12 SER D CA 1
ATOM 9234 C C . SER D 1 11 ? 15.558 82.214 155.121 1.00 14.73 12 SER D C 1
ATOM 9235 O O . SER D 1 11 ? 15.840 81.070 155.482 1.00 14.12 12 SER D O 1
ATOM 9238 N N . PHE D 1 12 ? 16.328 83.265 155.192 1.00 14.67 13 PHE D N 1
ATOM 9239 C CA . PHE D 1 12 ? 17.690 83.259 155.721 1.00 14.33 13 PHE D CA 1
ATOM 9240 C C . PHE D 1 12 ? 17.902 84.470 156.618 1.00 15.95 13 PHE D C 1
ATOM 9241 O O . PHE D 1 12 ? 17.298 85.523 156.341 1.00 17.25 13 PHE D O 1
ATOM 9249 N N . GLY D 1 13 ? 18.732 84.324 157.629 1.00 16.03 14 GLY D N 1
ATOM 9250 C CA . GLY D 1 13 ? 19.046 85.423 158.536 1.00 13.47 14 GLY D CA 1
ATOM 9251 C C . GLY D 1 13 ? 20.189 86.168 157.839 1.00 16.86 14 GLY D C 1
ATOM 9252 O O . GLY D 1 13 ? 21.086 85.594 157.177 1.00 16.93 14 GLY D O 1
ATOM 9253 N N . LEU D 1 14 ? 20.143 87.479 158.016 1.00 17.15 15 LEU D N 1
ATOM 9254 C CA . LEU D 1 14 ? 21.186 88.328 157.424 1.00 17.58 15 LEU D CA 1
ATOM 9255 C C . LEU D 1 14 ? 22.525 87.891 157.971 1.00 17.66 15 LEU D C 1
ATOM 9256 O O . LEU D 1 14 ? 23.577 88.017 157.326 1.00 19.65 15 LEU D O 1
ATOM 9261 N N . TRP D 1 15 ? 22.534 87.408 159.199 1.00 16.54 16 TRP D N 1
ATOM 9262 C CA . TRP D 1 15 ? 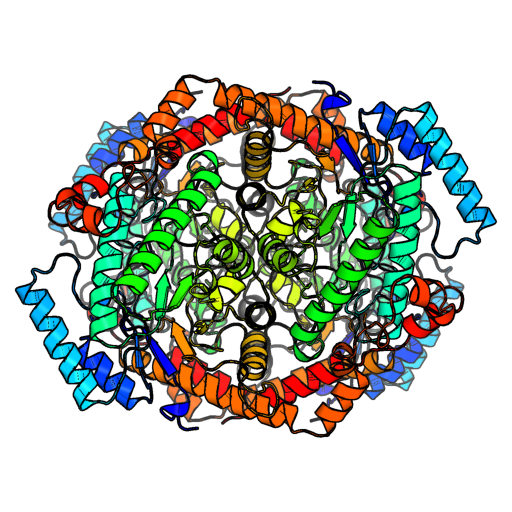23.739 86.964 159.917 1.00 15.88 16 TRP D CA 1
ATOM 9263 C C . TRP D 1 15 ? 24.307 85.619 159.470 1.00 16.75 16 TRP D C 1
ATOM 9264 O O . TRP D 1 15 ? 25.395 85.268 159.971 1.00 19.34 16 TRP D O 1
ATOM 9275 N N . THR D 1 16 ? 23.632 84.879 158.617 1.00 15.92 17 THR D N 1
ATOM 9276 C CA . THR D 1 16 ? 24.041 83.562 158.126 1.00 14.71 17 THR D CA 1
ATOM 9277 C C . THR D 1 16 ? 25.007 83.816 156.991 1.00 15.90 17 THR D C 1
ATOM 9278 O O . THR D 1 16 ? 26.234 83.721 157.218 1.00 17.11 17 THR D O 1
ATOM 9282 N N . VAL D 1 17 ? 24.511 84.187 155.821 1.00 16.62 18 VAL D N 1
ATOM 9283 C CA . VAL D 1 17 ? 25.378 84.501 154.678 1.00 15.86 18 VAL D CA 1
ATOM 9284 C C . VAL D 1 17 ? 26.326 85.661 154.998 1.00 16.37 18 VAL D C 1
ATOM 9285 O O . VAL D 1 17 ? 27.337 85.815 154.290 1.00 16.67 18 VAL D O 1
ATOM 9289 N N . GLY D 1 18 ? 26.022 86.452 156.015 1.00 16.65 19 GLY D N 1
ATOM 9290 C CA . GLY D 1 18 ? 26.867 87.600 156.400 1.00 15.87 19 GLY D CA 1
ATOM 9291 C C . GLY D 1 18 ? 27.881 87.215 157.467 1.00 16.86 19 GLY D C 1
ATOM 9292 O O . GLY D 1 18 ? 28.622 88.129 157.873 1.00 18.53 19 GLY D O 1
ATOM 9293 N N . TRP D 1 19 ? 27.936 85.977 157.929 1.00 15.15 20 TRP D N 1
ATOM 9294 C CA . TRP D 1 19 ? 28.925 85.628 158.966 1.00 15.17 20 TRP D CA 1
ATOM 9295 C C . TRP D 1 19 ? 30.322 85.816 158.373 1.00 15.56 20 TRP D C 1
ATOM 9296 O O . TRP D 1 19 ? 30.656 85.130 157.391 1.00 15.02 20 TRP D O 1
ATOM 9307 N N . GLN D 1 20 ? 31.108 86.658 158.995 1.00 16.28 21 GLN D N 1
ATOM 9308 C CA . GLN D 1 20 ? 32.484 86.929 158.544 1.00 18.38 21 GLN D CA 1
ATOM 9309 C C . GLN D 1 20 ? 33.522 85.859 158.895 1.00 17.92 21 GLN D C 1
ATOM 9310 O O . GLN D 1 20 ? 34.683 85.936 158.468 1.00 18.60 21 GLN D O 1
ATOM 9316 N N . ALA D 1 21 ? 33.095 84.880 159.647 1.00 16.42 22 ALA D N 1
ATOM 9317 C CA . ALA D 1 21 ? 33.864 83.730 160.031 1.00 16.26 22 ALA D CA 1
ATOM 9318 C C . ALA D 1 21 ? 34.952 83.993 161.050 1.00 17.84 22 ALA D C 1
ATOM 9319 O O . ALA D 1 21 ? 35.995 83.348 160.898 1.00 18.71 22 ALA D O 1
ATOM 9321 N N . ARG D 1 22 ? 34.678 84.838 162.013 1.00 18.88 23 ARG D N 1
ATOM 9322 C CA . ARG D 1 22 ? 35.634 85.048 163.108 1.00 21.40 23 ARG D CA 1
ATOM 9323 C C . ARG D 1 22 ? 35.153 83.976 164.107 1.00 21.60 23 ARG D C 1
ATOM 9324 O O . ARG D 1 22 ? 33.982 84.085 164.517 1.00 25.08 23 ARG D O 1
ATOM 9332 N N . ASP D 1 23 ? 35.893 82.951 164.417 1.00 20.10 24 ASP D N 1
ATOM 9333 C CA . ASP D 1 23 ? 35.389 81.948 165.383 1.00 19.45 24 ASP D CA 1
ATOM 9334 C C . ASP D 1 23 ? 36.082 82.251 166.719 1.00 19.85 24 ASP D C 1
ATOM 9335 O O . ASP D 1 23 ? 36.698 83.312 166.880 1.00 19.70 24 ASP D O 1
ATOM 9340 N N . ALA D 1 24 ? 35.972 81.335 167.663 1.00 21.08 25 ALA D N 1
ATOM 9341 C CA . ALA D 1 24 ? 36.593 81.514 168.987 1.00 21.29 25 ALA D CA 1
ATOM 9342 C C . ALA D 1 24 ? 38.114 81.409 168.929 1.00 21.61 25 ALA D C 1
ATOM 9343 O O . ALA D 1 24 ? 38.767 81.877 169.886 1.00 22.29 25 ALA D O 1
ATOM 9345 N N . PHE D 1 25 ? 38.636 80.803 167.854 1.00 21.03 26 PHE D N 1
ATOM 9346 C CA . PHE D 1 25 ? 40.093 80.668 167.752 1.00 19.95 26 PHE D CA 1
ATOM 9347 C C . PHE D 1 25 ? 40.700 81.485 166.623 1.00 20.00 26 PHE D C 1
ATOM 9348 O O . PHE D 1 25 ? 41.935 81.323 166.436 1.00 20.34 26 PHE D O 1
ATOM 9356 N N . GLY D 1 26 ? 39.963 82.299 165.888 1.00 20.40 27 GLY D N 1
ATOM 9357 C CA . GLY D 1 26 ? 40.675 83.031 164.807 1.00 19.51 27 GLY D CA 1
ATOM 9358 C C . GLY D 1 26 ? 39.892 84.181 164.254 1.00 18.93 27 GLY D C 1
ATOM 9359 O O . GLY D 1 26 ? 38.714 84.368 164.548 1.00 20.49 27 GLY D O 1
ATOM 9360 N N . ASP D 1 27 ? 40.598 84.928 163.443 1.00 19.56 28 ASP D N 1
ATOM 9361 C CA . ASP D 1 27 ? 40.087 86.130 162.788 1.00 19.64 28 ASP D CA 1
ATOM 9362 C C . ASP D 1 27 ? 39.125 85.782 161.643 1.00 18.16 28 ASP D C 1
ATOM 9363 O O . ASP D 1 27 ? 39.115 84.654 161.138 1.00 17.98 28 ASP D O 1
ATOM 9368 N N . ALA D 1 28 ? 38.389 86.813 161.273 1.00 16.48 29 ALA D N 1
ATOM 9369 C CA . ALA D 1 28 ? 37.418 86.723 160.173 1.00 19.13 29 ALA D CA 1
ATOM 9370 C C . ALA D 1 28 ? 38.201 86.361 158.915 1.00 18.37 29 ALA D C 1
ATOM 9371 O O . ALA D 1 28 ? 39.374 86.754 158.817 1.00 21.41 29 ALA D O 1
ATOM 9373 N N . THR D 1 29 ? 37.583 85.653 158.015 1.00 18.07 30 THR D N 1
ATOM 9374 C CA . THR D 1 29 ? 38.221 85.251 156.767 1.00 17.84 30 THR D CA 1
ATOM 9375 C C . THR D 1 29 ? 37.487 85.867 155.584 1.00 19.03 30 THR D C 1
ATOM 9376 O O . THR D 1 29 ? 37.922 85.628 154.433 1.00 19.84 30 THR D O 1
ATOM 9380 N N . ARG D 1 30 ? 36.390 86.547 155.922 1.00 18.27 31 ARG D N 1
ATOM 9381 C CA . ARG D 1 30 ? 35.589 87.187 154.862 1.00 17.54 31 ARG D CA 1
ATOM 9382 C C . ARG D 1 30 ? 35.334 88.630 155.297 1.00 19.36 31 ARG D C 1
ATOM 9383 O O . ARG D 1 30 ? 35.348 88.936 156.497 1.00 20.85 31 ARG D O 1
ATOM 9391 N N . THR D 1 31 ? 35.118 89.465 154.305 1.00 21.39 32 THR D N 1
ATOM 9392 C CA . THR D 1 31 ? 34.817 90.889 154.574 1.00 25.21 32 THR D CA 1
ATOM 9393 C C . THR D 1 31 ? 33.322 90.996 154.826 1.00 25.23 32 THR D C 1
ATOM 9394 O O . THR D 1 31 ? 32.619 90.017 154.492 1.00 26.90 32 THR D O 1
ATOM 9398 N N . ALA D 1 32 ? 32.860 92.099 155.364 1.00 25.58 33 ALA D N 1
ATOM 9399 C CA . ALA D 1 32 ? 31.422 92.256 155.638 1.00 26.27 33 ALA D CA 1
ATOM 9400 C C . ALA D 1 32 ? 30.545 92.303 154.391 1.00 26.67 33 ALA D C 1
ATOM 9401 O O . ALA D 1 32 ? 30.965 92.807 153.326 1.00 27.70 33 ALA D O 1
ATOM 9403 N N . LEU D 1 33 ? 29.338 91.768 154.550 1.00 25.57 34 LEU D N 1
ATOM 9404 C CA . LEU D 1 33 ? 28.351 91.736 153.468 1.00 26.89 34 LEU D CA 1
ATOM 9405 C C . LEU D 1 33 ? 27.376 92.898 153.664 1.00 28.11 34 LEU D C 1
ATOM 9406 O O . LEU D 1 33 ? 26.820 93.058 154.764 1.00 29.11 34 LEU D O 1
ATOM 9411 N N . ASP D 1 34 ? 27.177 93.648 152.607 1.00 29.59 35 ASP D N 1
ATOM 9412 C CA . ASP D 1 34 ? 26.212 94.772 152.640 1.00 28.82 35 ASP D CA 1
ATOM 9413 C C . ASP D 1 34 ? 24.798 94.184 152.630 1.00 26.29 35 ASP D C 1
ATOM 9414 O O . ASP D 1 34 ? 24.463 93.329 151.769 1.00 26.39 35 ASP D O 1
ATOM 9419 N N . PRO D 1 35 ? 23.963 94.651 153.548 1.00 24.11 36 PRO D N 1
ATOM 9420 C CA . PRO D 1 35 ? 22.583 94.188 153.672 1.00 23.45 36 PRO D CA 1
ATOM 9421 C C . PRO D 1 35 ? 21.779 94.283 152.404 1.00 23.74 36 PRO D C 1
ATOM 9422 O O . PRO D 1 35 ? 20.966 93.395 152.169 1.00 23.92 36 PRO D O 1
ATOM 9426 N N . VAL D 1 36 ? 21.964 95.312 151.606 1.00 25.62 37 VAL D N 1
ATOM 9427 C CA . VAL D 1 36 ? 21.197 95.506 150.348 1.00 26.42 37 VAL D CA 1
ATOM 9428 C C . VAL D 1 36 ? 21.594 94.442 149.339 1.00 26.87 37 VAL D C 1
ATOM 9429 O O . VAL D 1 36 ? 20.762 93.838 148.652 1.00 26.48 37 VAL D O 1
ATOM 9433 N N . GLU D 1 37 ? 22.888 94.202 149.300 1.00 28.45 38 GLU D N 1
ATOM 9434 C CA . GLU D 1 37 ? 23.507 93.173 148.462 1.00 30.11 38 GLU D CA 1
ATOM 9435 C C . GLU D 1 37 ? 23.047 91.778 148.886 1.00 28.47 38 GLU D C 1
ATOM 9436 O O . GLU D 1 37 ? 22.817 90.895 148.033 1.00 28.52 38 GLU D O 1
ATOM 9442 N N . ALA D 1 38 ? 22.909 91.584 150.193 1.00 25.00 39 ALA D N 1
ATOM 9443 C CA . ALA D 1 38 ? 22.425 90.308 150.725 1.00 22.51 39 ALA D CA 1
ATOM 9444 C C . ALA D 1 38 ? 20.980 90.147 150.285 1.00 22.37 39 ALA D C 1
ATOM 9445 O O . ALA D 1 38 ? 20.630 89.020 149.912 1.00 23.92 39 ALA D O 1
ATOM 9447 N N . VAL D 1 39 ? 20.145 91.168 150.288 1.00 22.93 40 VAL D N 1
ATOM 9448 C CA . VAL D 1 39 ? 18.734 91.100 149.867 1.00 22.27 40 VAL D CA 1
ATOM 9449 C C . VAL D 1 39 ? 18.606 90.619 148.421 1.00 23.28 40 VAL D C 1
ATOM 9450 O O . VAL D 1 39 ? 17.826 89.715 148.055 1.00 22.77 40 VAL D O 1
ATOM 9454 N N . HIS D 1 40 ? 19.377 91.255 147.551 1.00 24.55 41 HIS D N 1
ATOM 9455 C CA . HIS D 1 40 ? 19.429 90.937 146.122 1.00 27.12 41 HIS D CA 1
ATOM 9456 C C . HIS D 1 40 ? 19.880 89.512 145.808 1.00 27.14 41 HIS D C 1
ATOM 9457 O O . HIS D 1 40 ? 19.232 88.830 144.980 1.00 28.24 41 HIS D O 1
ATOM 9464 N N . LYS D 1 41 ? 20.964 89.062 146.406 1.00 26.66 42 LYS D N 1
ATOM 9465 C CA . LYS D 1 41 ? 21.528 87.723 146.233 1.00 26.34 42 LYS D CA 1
ATOM 9466 C C . LYS D 1 41 ? 20.582 86.640 146.713 1.00 24.31 42 LYS D C 1
AT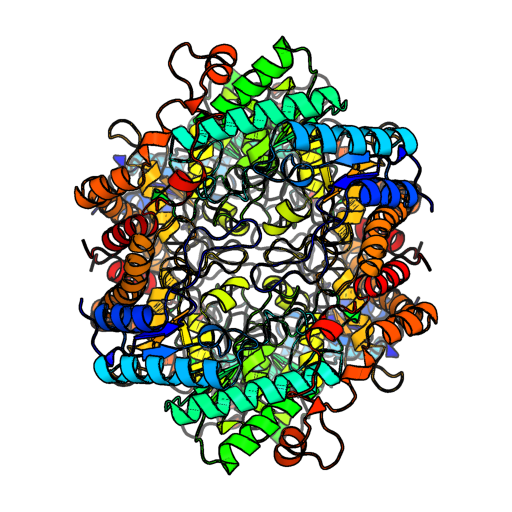OM 9467 O O . LYS D 1 41 ? 20.472 85.622 146.031 1.00 25.13 42 LYS D O 1
ATOM 9473 N N . LEU D 1 42 ? 19.950 86.873 147.848 1.00 22.47 43 LEU D N 1
ATOM 9474 C CA . LEU D 1 42 ? 18.996 85.895 148.413 1.00 23.10 43 LEU D CA 1
ATOM 9475 C C . LEU D 1 42 ? 17.776 85.784 147.515 1.00 22.77 43 LEU D C 1
ATOM 9476 O O . LEU D 1 42 ? 17.277 84.677 147.246 1.00 23.15 43 LEU D O 1
ATOM 9481 N N . ALA D 1 43 ? 17.288 86.914 147.021 1.00 24.49 44 ALA D N 1
ATOM 9482 C CA . ALA D 1 43 ? 16.116 86.964 146.128 1.00 25.37 44 ALA D CA 1
ATOM 9483 C C . ALA D 1 43 ? 16.416 86.093 144.899 1.00 26.55 44 ALA D C 1
ATOM 9484 O O . ALA D 1 43 ? 15.619 85.277 144.427 1.00 26.47 44 ALA D O 1
ATOM 9486 N N . GLU D 1 44 ? 17.624 86.318 144.429 1.00 27.99 45 GLU D N 1
ATOM 9487 C CA . GLU D 1 44 ? 18.153 85.614 143.275 1.00 30.28 45 GLU D CA 1
ATOM 9488 C C . GLU D 1 44 ? 18.237 84.116 143.448 1.00 29.36 45 GLU D C 1
ATOM 9489 O O . GLU D 1 44 ? 18.066 83.438 142.414 1.00 29.27 45 GLU D O 1
ATOM 9495 N N . ILE D 1 45 ? 18.482 83.573 144.632 1.00 27.49 46 ILE D N 1
ATOM 9496 C CA . ILE D 1 45 ? 18.581 82.117 144.791 1.00 25.02 46 ILE D CA 1
ATOM 9497 C C . ILE D 1 45 ? 17.233 81.507 145.150 1.00 24.59 46 ILE D C 1
ATOM 9498 O O . ILE D 1 45 ? 17.172 80.268 145.279 1.00 27.19 46 ILE D O 1
ATOM 9503 N N . GLY D 1 46 ? 16.220 82.334 145.319 1.00 22.45 47 GLY D N 1
ATOM 9504 C CA . GLY D 1 46 ? 14.895 81.848 145.626 1.00 21.16 47 GLY D CA 1
ATOM 9505 C C . GLY D 1 46 ? 14.345 81.989 147.006 1.00 21.85 47 GLY D C 1
ATOM 9506 O O . GLY D 1 46 ? 13.319 81.315 147.244 1.00 24.19 47 GLY D O 1
ATOM 9507 N N . ALA D 1 47 ? 14.964 82.771 147.866 1.00 20.80 48 ALA D N 1
ATOM 9508 C CA . ALA D 1 47 ? 14.455 82.985 149.234 1.00 19.99 48 ALA D CA 1
ATOM 9509 C C . ALA D 1 47 ? 13.198 83.851 149.146 1.00 20.69 48 ALA D C 1
ATOM 9510 O O . ALA D 1 47 ? 13.094 84.688 148.219 1.00 21.91 48 ALA D O 1
ATOM 9512 N N . TYR D 1 48 ? 12.254 83.685 150.043 1.00 20.07 49 TYR D N 1
ATOM 9513 C CA . TYR D 1 48 ? 11.047 84.525 150.031 1.00 20.34 49 TYR D CA 1
ATOM 9514 C C . TYR D 1 48 ? 11.200 85.612 151.092 1.00 20.54 49 TYR D C 1
ATOM 9515 O O . TYR D 1 48 ? 10.477 86.619 151.014 1.00 21.81 49 TYR D O 1
ATOM 9524 N N . GLY D 1 49 ? 12.107 85.424 152.056 1.00 19.44 50 GLY D N 1
ATOM 9525 C CA . GLY D 1 49 ? 12.260 86.394 153.128 1.00 17.65 50 GLY D CA 1
ATOM 9526 C C . GLY D 1 49 ? 13.643 86.400 153.723 1.00 18.25 50 GLY D C 1
ATOM 9527 O O . GLY D 1 49 ? 14.443 85.487 153.484 1.00 18.48 50 GLY D O 1
ATOM 9528 N N . ILE D 1 50 ? 13.889 87.454 154.482 1.00 17.04 51 ILE D N 1
ATOM 9529 C CA . ILE D 1 50 ? 15.149 87.717 155.180 1.00 16.09 51 ILE D CA 1
ATOM 9530 C C . ILE D 1 50 ? 14.779 88.115 156.609 1.00 16.53 51 ILE D C 1
ATOM 9531 O O . ILE D 1 50 ? 13.703 88.699 156.789 1.00 15.66 51 ILE D O 1
ATOM 9536 N N . THR D 1 51 ? 15.606 87.768 157.575 1.00 15.62 52 THR D N 1
ATOM 9537 C CA . THR D 1 51 ? 15.402 88.075 158.984 1.00 13.97 52 THR D CA 1
ATOM 9538 C C . THR D 1 51 ? 16.657 88.759 159.509 1.00 14.44 52 THR D C 1
ATOM 9539 O O . THR D 1 51 ? 17.686 88.714 158.772 1.00 14.96 52 THR D O 1
ATOM 9543 N N . PHE D 1 52 ? 16.595 89.368 160.694 1.00 11.79 53 PHE D N 1
ATOM 9544 C CA . PHE D 1 52 ? 17.858 89.997 161.129 1.00 13.05 53 PHE D CA 1
ATOM 9545 C C . PHE D 1 52 ? 17.734 90.318 162.597 1.00 13.22 53 PHE D C 1
ATOM 9546 O O . PHE D 1 52 ? 16.604 90.352 163.074 1.00 13.28 53 PHE D O 1
ATOM 9554 N N . HIS D 1 53 ? 18.865 90.525 163.222 1.00 13.50 54 HIS D N 1
ATOM 9555 C CA . HIS D 1 53 ? 18.946 90.960 164.610 1.00 13.51 54 HIS D CA 1
ATOM 9556 C C . HIS D 1 53 ? 19.074 92.480 164.365 1.00 14.43 54 HIS D C 1
ATOM 9557 O O . HIS D 1 53 ? 19.644 92.867 163.329 1.00 14.68 54 HIS D O 1
ATOM 9564 N N . ASP D 1 54 ? 18.583 93.260 165.295 1.00 15.78 55 ASP D N 1
ATOM 9565 C CA . ASP D 1 54 ? 18.682 94.722 165.239 1.00 15.81 55 ASP D CA 1
ATOM 9566 C C . ASP D 1 54 ? 20.124 95.106 164.855 1.00 17.15 55 ASP D C 1
ATOM 9567 O O . ASP D 1 54 ? 20.304 95.878 163.906 1.00 18.38 55 ASP D O 1
ATOM 9572 N N . ASP D 1 55 ? 21.090 94.585 165.586 1.00 15.46 56 ASP D N 1
ATOM 9573 C CA . ASP D 1 55 ? 22.505 94.921 165.373 1.00 16.15 56 ASP D CA 1
ATOM 9574 C C . ASP D 1 55 ? 23.135 94.386 164.096 1.00 16.32 56 ASP D C 1
ATOM 9575 O O . ASP D 1 55 ? 24.260 94.781 163.756 1.00 15.61 56 ASP D O 1
ATOM 9580 N N . ASP D 1 56 ? 22.467 93.531 163.373 1.00 16.83 57 ASP D N 1
ATOM 9581 C CA . ASP D 1 56 ? 23.000 93.025 162.109 1.00 17.83 57 ASP D CA 1
ATOM 9582 C C . ASP D 1 56 ? 22.812 94.150 161.061 1.00 19.30 57 ASP D C 1
ATOM 9583 O O . ASP D 1 56 ? 23.662 94.320 160.161 1.00 20.13 57 ASP D O 1
ATOM 9588 N N . LEU D 1 57 ? 21.654 94.796 161.118 1.00 20.02 58 LEU D N 1
ATOM 9589 C CA . LEU D 1 57 ? 21.315 95.846 160.134 1.00 20.34 58 LEU D CA 1
ATOM 9590 C C . LEU D 1 57 ? 21.858 97.216 160.510 1.00 22.07 58 LEU D C 1
ATOM 9591 O O . LEU D 1 57 ? 22.478 97.853 159.645 1.00 23.42 58 LEU D O 1
ATOM 9596 N N . VAL D 1 58 ? 21.593 97.625 161.733 1.00 23.88 59 VAL D N 1
ATOM 9597 C CA . VAL D 1 58 ? 22.041 98.931 162.250 1.00 24.88 59 VAL D CA 1
ATOM 9598 C C . VAL D 1 58 ? 23.101 98.702 163.326 1.00 25.03 59 VAL D C 1
ATOM 9599 O O . VAL D 1 58 ? 22.777 98.181 164.401 1.00 26.67 59 VAL D O 1
ATOM 9603 N N . PRO D 1 59 ? 24.315 99.106 163.018 1.00 25.74 60 PRO D N 1
ATOM 9604 C CA . PRO D 1 59 ? 25.462 98.949 163.925 1.00 25.01 60 PRO D CA 1
ATOM 9605 C C . PRO D 1 59 ? 25.093 99.487 165.293 1.00 25.66 60 PRO D C 1
ATOM 9606 O O . PRO D 1 59 ? 24.442 100.526 165.395 1.00 27.17 60 PRO D O 1
ATOM 9610 N N . PHE D 1 60 ? 25.468 98.746 166.294 1.00 26.53 61 PHE D N 1
ATOM 9611 C CA . PHE D 1 60 ? 25.200 99.090 167.692 1.00 27.08 61 PHE D CA 1
ATOM 9612 C C . PHE D 1 60 ? 25.686 100.535 167.843 1.00 29.54 61 PHE D C 1
ATOM 9613 O O . PHE D 1 60 ? 26.824 100.843 167.433 1.00 30.41 61 PHE D O 1
ATOM 9621 N N . GLY D 1 61 ? 24.824 101.328 168.432 1.00 32.09 62 GLY D N 1
ATOM 9622 C CA . GLY D 1 61 ? 25.091 102.739 168.687 1.00 35.86 62 GLY D CA 1
ATOM 9623 C C . GLY D 1 61 ? 25.057 103.743 167.547 1.00 37.72 62 GLY D C 1
ATOM 9624 O O . GLY D 1 61 ? 25.720 104.801 167.665 1.00 39.05 62 GLY D O 1
ATOM 9625 N N . SER D 1 62 ? 24.358 103.464 166.468 1.00 38.51 63 SER D N 1
ATOM 9626 C CA . SER D 1 62 ? 24.238 104.354 165.321 1.00 38.93 63 SER D CA 1
ATOM 9627 C C . SER D 1 62 ? 23.289 105.479 165.772 1.00 40.53 63 SER D C 1
ATOM 9628 O O . SER D 1 62 ? 22.314 105.172 166.496 1.00 40.54 63 SER D O 1
ATOM 9631 N N . ASP D 1 63 ? 23.579 106.699 165.341 1.00 40.83 64 ASP D N 1
ATOM 9632 C CA . ASP D 1 63 ? 22.696 107.835 165.684 1.00 41.76 64 ASP D CA 1
ATOM 9633 C C . ASP D 1 63 ? 21.416 107.615 164.856 1.00 40.02 64 ASP D C 1
ATOM 9634 O O . ASP D 1 63 ? 21.434 106.845 163.880 1.00 39.42 64 ASP D O 1
ATOM 9639 N N . ALA D 1 64 ? 20.394 108.332 165.267 1.00 38.89 65 ALA D N 1
ATOM 9640 C CA . ALA D 1 64 ? 19.089 108.223 164.615 1.00 38.97 65 ALA D CA 1
ATOM 9641 C C . ALA D 1 64 ? 19.110 108.540 163.134 1.00 39.31 65 ALA D C 1
ATOM 9642 O O . ALA D 1 64 ? 18.318 107.899 162.410 1.00 40.47 65 ALA D O 1
ATOM 9644 N N . GLN D 1 65 ? 19.938 109.449 162.686 1.00 39.57 66 GLN D N 1
ATOM 9645 C CA . GLN D 1 65 ? 19.940 109.773 161.242 1.00 41.06 66 GLN D CA 1
ATOM 9646 C C . GLN D 1 65 ? 20.529 108.640 160.412 1.00 40.23 66 GLN D C 1
ATOM 9647 O O . GLN D 1 65 ? 20.114 108.342 159.287 1.00 40.96 66 GLN D O 1
ATOM 9649 N N . THR D 1 66 ? 21.557 108.048 160.979 1.00 40.01 67 THR D N 1
ATOM 9650 C CA . THR D 1 66 ? 22.297 106.931 160.394 1.00 39.17 67 THR D CA 1
ATOM 9651 C C . THR D 1 66 ? 21.392 105.688 160.338 1.00 38.26 67 THR D C 1
ATOM 9652 O O . THR D 1 66 ? 21.358 104.971 159.323 1.00 38.44 67 THR D O 1
ATOM 9656 N N . ARG D 1 67 ? 20.696 105.464 161.447 1.00 35.89 68 ARG D N 1
ATOM 9657 C CA . ARG D 1 67 ? 19.792 104.320 161.590 1.00 32.43 68 ARG D CA 1
ATOM 9658 C C . ARG D 1 67 ? 18.652 104.436 160.608 1.00 33.45 68 ARG D C 1
ATOM 9659 O O . ARG D 1 67 ? 18.272 103.444 159.985 1.00 34.27 68 ARG D O 1
ATOM 9667 N N . ASP D 1 68 ? 18.129 105.634 160.473 1.00 35.01 69 ASP D N 1
ATOM 9668 C CA . ASP D 1 68 ? 17.000 105.937 159.577 1.00 36.26 69 ASP D CA 1
ATOM 9669 C C . ASP D 1 68 ? 17.353 105.717 158.111 1.00 35.25 69 ASP D C 1
ATOM 9670 O O . ASP D 1 68 ? 16.537 105.208 157.335 1.00 35.04 69 ASP D O 1
ATOM 9675 N N . GLY D 1 69 ? 18.567 106.084 157.780 1.00 34.63 70 GLY D N 1
ATOM 9676 C CA . GLY D 1 69 ? 19.129 105.956 156.437 1.00 33.92 70 GLY D CA 1
ATOM 9677 C C . GLY D 1 69 ? 19.265 104.478 156.082 1.00 34.79 70 GLY D C 1
ATOM 9678 O O . GLY D 1 69 ? 18.841 104.117 154.960 1.00 35.78 70 GLY D O 1
ATOM 9679 N N . ILE D 1 70 ? 19.829 103.699 157.014 1.00 32.90 71 ILE D N 1
ATOM 9680 C CA . ILE D 1 70 ? 19.985 102.257 156.764 1.00 29.79 71 ILE D CA 1
ATOM 9681 C C . ILE D 1 70 ? 18.601 101.626 156.551 1.00 27.67 71 ILE D C 1
ATOM 9682 O O . ILE D 1 70 ? 18.397 100.907 155.560 1.00 26.95 71 ILE D O 1
ATOM 9687 N N . ILE D 1 71 ? 17.687 101.922 157.451 1.00 26.01 72 ILE D N 1
ATOM 9688 C CA . ILE D 1 71 ? 16.353 101.338 157.335 1.00 26.06 72 ILE D CA 1
ATOM 9689 C C . ILE D 1 71 ? 15.704 101.673 156.012 1.00 28.34 72 ILE D C 1
ATOM 9690 O O . ILE D 1 71 ? 15.065 100.767 155.431 1.00 31.28 72 ILE D O 1
ATOM 9695 N N . ALA D 1 72 ? 15.851 102.894 155.576 1.00 28.89 73 ALA D N 1
ATOM 9696 C CA . ALA D 1 72 ? 15.227 103.329 154.306 1.00 29.99 73 ALA D CA 1
ATOM 9697 C C . ALA D 1 72 ? 15.766 102.619 153.078 1.00 29.55 73 ALA D C 1
ATOM 9698 O O . ALA D 1 72 ? 14.957 102.197 152.231 1.00 29.93 73 ALA D O 1
ATOM 9700 N N . GLY D 1 73 ? 17.072 102.489 152.979 1.00 29.82 74 GLY D N 1
ATOM 9701 C CA . GLY D 1 73 ? 17.727 101.787 151.854 1.00 29.65 74 GLY D CA 1
ATOM 9702 C C . GLY D 1 73 ? 17.336 100.306 151.869 1.00 30.72 74 GLY D C 1
ATOM 9703 O O . GLY D 1 73 ? 17.116 99.677 150.822 1.00 31.52 74 GLY D O 1
ATOM 9704 N N . PHE D 1 74 ? 17.219 99.764 153.074 1.00 29.88 75 PHE D N 1
ATOM 9705 C CA . PHE D 1 74 ? 16.841 98.375 153.320 1.00 28.18 75 PHE D CA 1
ATOM 9706 C C . PHE D 1 74 ? 15.442 98.116 152.750 1.00 27.45 75 PHE D C 1
ATOM 9707 O O . PHE D 1 74 ? 15.215 97.135 152.019 1.00 26.76 75 PHE D O 1
ATOM 9715 N N . LYS D 1 75 ? 14.553 99.022 153.144 1.00 27.15 76 LYS D N 1
ATOM 9716 C CA . LYS D 1 75 ? 13.153 98.914 152.690 1.00 29.52 76 LYS D CA 1
ATOM 9717 C C . LYS D 1 75 ? 13.036 98.983 151.172 1.00 30.15 76 LYS D C 1
ATOM 9718 O O . LYS D 1 75 ? 12.183 98.253 150.612 1.00 29.23 76 LYS D O 1
ATOM 9724 N N . LYS D 1 76 ? 13.899 99.818 150.602 1.00 30.82 77 LYS D N 1
ATOM 9725 C CA . LYS D 1 76 ? 13.900 99.969 149.136 1.00 32.24 77 LYS D CA 1
ATOM 9726 C C . LYS D 1 76 ? 14.292 98.668 148.455 1.00 30.26 77 LYS D C 1
ATOM 9727 O O . LYS D 1 76 ? 13.609 98.256 147.501 1.00 30.13 77 LYS D O 1
ATOM 9733 N N . ALA D 1 77 ? 15.312 97.992 148.947 1.00 28.24 78 ALA D N 1
ATOM 9734 C CA . ALA D 1 77 ? 15.801 96.713 148.421 1.00 26.35 78 ALA D CA 1
ATOM 9735 C C . ALA D 1 77 ? 14.683 95.677 148.528 1.00 25.68 78 ALA D C 1
ATOM 9736 O O . ALA D 1 77 ? 14.438 94.927 147.584 1.00 24.61 78 ALA D O 1
ATOM 9738 N N . LEU D 1 78 ? 14.014 95.666 149.663 1.00 26.45 79 LEU D N 1
ATOM 9739 C CA . LEU D 1 78 ? 12.925 94.715 149.896 1.00 28.95 79 LEU D CA 1
ATOM 9740 C C . LEU D 1 78 ? 11.818 94.877 148.861 1.00 31.18 79 LEU D C 1
ATOM 9741 O O . LEU D 1 78 ? 11.187 93.945 148.343 1.00 30.96 79 LEU D O 1
ATOM 9746 N N . ASP D 1 79 ? 11.561 96.148 148.629 1.00 35.11 80 ASP D N 1
ATOM 9747 C CA . ASP D 1 79 ? 10.510 96.569 147.689 1.00 38.04 80 ASP D CA 1
ATOM 9748 C C . ASP D 1 79 ? 10.771 96.114 146.258 1.00 35.67 80 ASP D C 1
ATOM 9749 O O . ASP D 1 79 ? 9.886 95.572 145.594 1.00 34.35 80 ASP D O 1
ATOM 9754 N N . GLU D 1 80 ? 11.984 96.394 145.853 1.00 34.19 81 GLU D N 1
ATOM 9755 C CA . GLU D 1 80 ? 12.462 96.070 144.528 1.00 36.08 81 GLU D CA 1
ATOM 9756 C C . GLU D 1 80 ? 12.614 94.584 144.294 1.00 34.79 81 GLU D C 1
ATOM 9757 O O . GLU D 1 80 ? 12.455 94.194 143.122 1.00 36.15 81 GLU D O 1
ATOM 9763 N N . THR D 1 81 ? 12.951 93.821 145.317 1.00 32.58 82 THR D N 1
ATOM 9764 C CA . THR D 1 81 ? 13.139 92.373 145.113 1.00 29.02 82 THR D CA 1
ATOM 9765 C C . THR D 1 81 ? 11.858 91.616 145.406 1.00 28.03 82 THR D C 1
ATOM 9766 O O . THR D 1 81 ? 11.694 90.512 144.857 1.00 28.85 82 THR D O 1
ATOM 9770 N N . GLY D 1 82 ? 10.999 92.169 146.232 1.00 27.16 83 GLY D N 1
ATOM 9771 C CA . GLY D 1 82 ? 9.758 91.474 146.615 1.00 25.89 83 GLY D CA 1
ATOM 9772 C C . GLY D 1 82 ? 9.977 90.514 147.788 1.00 25.84 83 GLY D C 1
ATOM 9773 O O . GLY D 1 82 ? 9.058 89.730 148.047 1.00 26.60 83 GLY D O 1
ATOM 9774 N N . LEU D 1 83 ? 11.101 90.568 148.477 1.00 24.65 84 LEU D N 1
ATOM 9775 C CA . LEU D 1 83 ? 11.381 89.708 149.623 1.00 24.24 84 LEU D CA 1
ATOM 9776 C C . LEU D 1 83 ? 10.615 90.260 150.810 1.00 24.13 84 LEU D C 1
ATOM 9777 O O . LEU D 1 83 ? 10.381 91.477 150.814 1.00 24.77 84 LEU D O 1
ATOM 9782 N N . ILE D 1 84 ? 10.238 89.448 151.767 1.00 23.75 85 ILE D N 1
ATOM 9783 C CA . ILE D 1 84 ? 9.549 89.996 152.957 1.00 21.69 85 ILE D CA 1
ATOM 9784 C C . ILE D 1 84 ? 10.429 89.698 154.177 1.00 19.33 85 ILE D C 1
ATOM 9785 O O . ILE D 1 84 ? 11.447 89.017 154.004 1.00 18.67 85 ILE D O 1
ATOM 9790 N N . VAL D 1 85 ? 10.034 90.219 155.301 1.00 16.55 86 VAL D N 1
ATOM 9791 C CA . VAL D 1 85 ? 10.690 90.064 156.595 1.00 15.80 86 VAL D CA 1
ATOM 9792 C C . VAL D 1 85 ? 9.669 89.343 157.467 1.00 16.06 86 VAL D C 1
ATOM 9793 O O . VAL D 1 85 ? 8.845 90.074 158.046 1.00 19.55 86 VAL D O 1
ATOM 9797 N N . PRO D 1 86 ? 9.730 88.036 157.527 1.00 15.28 87 PRO D N 1
ATOM 9798 C CA . PRO D 1 86 ? 8.767 87.276 158.311 1.00 14.50 87 PRO D CA 1
ATOM 9799 C C . PRO D 1 86 ? 9.020 87.268 159.805 1.00 15.44 87 PRO D C 1
ATOM 9800 O O . PRO D 1 86 ? 8.053 86.995 160.557 1.00 16.04 87 PRO D O 1
ATOM 9804 N N . MET D 1 87 ? 10.255 87.538 160.215 1.00 14.05 88 MET D N 1
ATOM 9805 C CA . MET D 1 87 ? 10.612 87.481 161.649 1.00 13.18 88 MET D CA 1
ATOM 9806 C C . MET D 1 87 ? 11.759 88.451 161.864 1.00 13.95 88 MET D C 1
ATOM 9807 O O . MET D 1 87 ? 12.546 88.625 160.908 1.00 15.43 88 MET D O 1
ATOM 9812 N N . VAL D 1 88 ? 11.813 88.998 163.051 1.00 13.26 89 VAL D N 1
ATOM 9813 C CA . VAL D 1 88 ? 12.924 89.883 163.444 1.00 13.94 89 VAL D CA 1
ATOM 9814 C C . VAL D 1 88 ? 13.322 89.336 164.840 1.00 14.97 89 VAL D C 1
ATOM 9815 O O . VAL D 1 88 ? 12.594 88.583 165.513 1.00 13.73 89 VAL D O 1
ATOM 9819 N N . THR D 1 89 ? 14.519 89.717 165.255 1.00 15.14 90 THR D N 1
ATOM 9820 C CA . THR D 1 89 ? 15.082 89.329 166.546 1.00 14.80 90 THR D CA 1
ATOM 9821 C C . THR D 1 89 ? 16.011 90.415 167.054 1.00 15.06 90 THR D C 1
ATOM 9822 O O . THR D 1 89 ? 16.371 91.304 166.271 1.00 14.98 90 THR D O 1
ATOM 9826 N N . THR D 1 90 ? 16.391 90.378 168.317 1.00 14.99 91 THR D N 1
ATOM 9827 C CA . THR D 1 90 ? 17.247 91.326 168.994 1.00 15.10 91 THR D CA 1
ATOM 9828 C C . THR D 1 90 ? 18.507 90.667 169.533 1.00 15.38 91 THR D C 1
ATOM 9829 O O . THR D 1 90 ? 18.418 89.579 170.113 1.00 17.81 91 THR D O 1
ATOM 9833 N N . ASN D 1 91 ? 19.599 91.346 169.347 1.00 15.68 92 ASN D N 1
ATOM 9834 C CA . ASN D 1 91 ? 20.886 90.837 169.855 1.00 14.24 92 ASN D CA 1
ATOM 9835 C C . ASN D 1 91 ? 21.019 91.233 171.330 1.00 13.43 92 ASN D C 1
ATOM 9836 O O . ASN D 1 91 ? 21.205 92.409 171.641 1.00 14.80 92 ASN D O 1
ATOM 9841 N N . LEU D 1 92 ? 20.933 90.296 172.228 1.00 12.85 93 LEU D N 1
ATOM 9842 C CA . LEU D 1 92 ? 21.088 90.453 173.660 1.00 13.35 93 LEU D CA 1
ATOM 9843 C C . LEU D 1 92 ? 22.262 89.546 174.080 1.00 14.18 93 LEU D C 1
ATOM 9844 O O . LEU D 1 92 ? 22.153 88.951 175.176 1.00 13.82 93 LEU D O 1
ATOM 9849 N N . PHE D 1 93 ? 23.278 89.411 173.232 1.00 14.01 94 PHE D N 1
ATOM 9850 C CA . PHE D 1 93 ? 24.375 88.494 173.603 1.00 14.59 94 PHE D CA 1
ATOM 9851 C C . PHE D 1 93 ? 25.744 89.009 173.230 1.00 15.56 94 PHE D C 1
ATOM 9852 O O . PHE D 1 93 ? 26.681 88.584 173.916 1.00 17.22 94 PHE D O 1
ATOM 9860 N N . THR D 1 94 ? 25.880 89.882 172.267 1.00 15.54 95 THR D N 1
ATOM 9861 C CA . THR D 1 94 ? 27.201 90.357 171.871 1.00 15.63 95 THR D CA 1
ATOM 9862 C C . THR D 1 94 ? 27.885 91.367 172.757 1.00 15.69 95 THR D C 1
ATOM 9863 O O . THR D 1 94 ? 29.078 91.178 173.072 1.00 15.25 95 THR D O 1
ATOM 9867 N N . HIS D 1 95 ? 27.158 92.423 173.060 1.00 15.52 96 HIS D N 1
ATOM 9868 C CA . HIS D 1 95 ? 27.784 93.488 173.881 1.00 14.81 96 HIS D CA 1
ATOM 9869 C C . HIS D 1 95 ? 28.166 93.010 175.264 1.00 13.63 96 HIS D C 1
ATOM 9870 O O . HIS D 1 95 ? 27.421 92.272 175.936 1.00 13.20 96 HIS D O 1
ATOM 9877 N N . PRO D 1 96 ? 29.324 93.431 175.767 1.00 12.59 97 PRO D N 1
ATOM 9878 C CA . PRO D 1 96 ? 29.792 93.060 177.098 1.00 12.52 97 PRO D CA 1
ATOM 9879 C C . PRO D 1 96 ? 28.753 93.238 178.192 1.00 14.83 97 PRO D C 1
ATOM 9880 O O . PRO D 1 96 ? 28.825 92.520 179.203 1.00 15.86 97 PRO D O 1
ATOM 9884 N N . VAL D 1 97 ? 27.811 94.165 178.040 1.00 14.80 98 VAL D N 1
ATOM 9885 C CA . VAL D 1 97 ? 26.816 94.435 179.080 1.00 14.10 98 VAL D CA 1
ATOM 9886 C C . VAL D 1 97 ? 25.950 93.215 179.322 1.00 13.40 98 VAL D C 1
ATOM 9887 O O . VAL D 1 97 ? 25.458 93.025 180.449 1.00 13.14 98 VAL D O 1
ATOM 9891 N N . PHE D 1 98 ? 25.813 92.376 178.318 1.00 12.25 99 PHE D N 1
ATOM 9892 C CA . PHE D 1 98 ? 24.990 91.168 178.390 1.00 12.16 99 PHE D CA 1
ATOM 9893 C C . PHE D 1 98 ? 25.766 89.941 178.840 1.00 12.99 99 PHE D C 1
ATOM 9894 O O . PHE D 1 98 ? 25.222 88.832 178.718 1.00 14.30 99 PHE D O 1
ATOM 9902 N N . LYS D 1 99 ? 26.969 90.119 179.333 1.00 14.18 100 LYS D N 1
ATOM 9903 C CA . LYS D 1 99 ? 27.792 88.952 179.770 1.00 13.52 100 LYS D CA 1
ATOM 9904 C C . LYS D 1 99 ? 27.074 88.036 180.734 1.00 13.11 100 LYS D C 1
ATOM 9905 O O . LYS D 1 99 ? 27.337 86.806 180.683 1.00 12.76 100 LYS D O 1
ATOM 9911 N N . ASP D 1 100 ? 26.139 88.481 181.564 1.00 12.41 101 ASP D N 1
ATOM 9912 C CA . ASP D 1 100 ? 25.380 87.599 182.488 1.00 10.52 101 ASP D CA 1
ATOM 9913 C C . ASP D 1 100 ? 23.925 87.441 182.038 1.00 9.11 101 ASP D C 1
ATOM 9914 O O . ASP D 1 100 ? 23.049 86.931 182.774 1.00 10.09 101 ASP D O 1
ATOM 9919 N N . GLY D 1 101 ? 23.630 87.823 180.827 1.00 7.70 102 GLY D N 1
ATOM 9920 C CA . GLY D 1 101 ? 22.299 87.735 180.234 1.00 8.29 102 GLY D CA 1
ATOM 9921 C C . GLY D 1 101 ? 21.677 89.099 179.994 1.00 8.99 102 GLY D C 1
ATOM 9922 O O . GLY D 1 101 ? 22.230 90.163 180.357 1.00 9.29 102 GLY D O 1
ATOM 9923 N N . GLY D 1 102 ? 20.511 89.059 179.426 1.00 9.29 103 GLY D N 1
ATOM 9924 C CA . GLY D 1 102 ? 19.696 90.250 179.102 1.00 10.03 103 GLY D CA 1
ATOM 9925 C C . GLY D 1 102 ? 18.567 90.332 180.128 1.00 11.11 103 GLY D C 1
ATOM 9926 O O . GLY D 1 102 ? 18.725 90.989 181.167 1.00 12.01 103 GLY D O 1
ATOM 9927 N N . PHE D 1 103 ? 17.481 89.644 179.900 1.00 11.76 104 PHE D N 1
ATOM 9928 C CA . PHE D 1 103 ? 16.333 89.613 180.781 1.00 12.20 104 PHE D CA 1
ATOM 9929 C C . PHE D 1 103 ? 16.639 89.057 182.162 1.00 13.42 104 PHE D C 1
ATOM 9930 O O . PHE D 1 103 ? 15.821 89.378 183.070 1.00 14.27 104 PHE D O 1
ATOM 9938 N N . THR D 1 104 ? 17.660 88.199 182.257 1.00 11.50 105 THR D N 1
ATOM 9939 C CA . THR D 1 104 ? 17.951 87.582 183.534 1.00 10.46 105 THR D CA 1
ATOM 9940 C C . THR D 1 104 ? 19.311 87.913 184.101 1.00 12.17 105 THR D C 1
ATOM 9941 O O . THR D 1 104 ? 19.767 87.099 184.937 1.00 14.24 105 THR D O 1
ATOM 9945 N N . SER D 1 105 ? 19.955 88.981 183.714 1.00 11.36 106 SER D N 1
ATOM 9946 C CA . SER D 1 105 ? 21.246 89.394 184.291 1.00 11.17 106 SER D CA 1
ATOM 9947 C C . SER D 1 105 ? 21.005 89.597 185.784 1.00 13.34 106 SER D C 1
ATOM 9948 O O . SER D 1 105 ? 19.855 89.989 186.128 1.00 13.84 106 SER D O 1
ATOM 9951 N N . ASN D 1 106 ? 21.975 89.341 186.658 1.00 13.51 107 ASN D N 1
ATOM 9952 C CA . ASN D 1 106 ? 21.790 89.540 188.097 1.00 12.11 107 ASN D CA 1
ATOM 9953 C C . ASN D 1 106 ? 21.634 91.053 188.357 1.00 14.10 107 ASN D C 1
ATOM 9954 O O . ASN D 1 106 ? 21.017 91.468 189.340 1.00 15.47 107 ASN D O 1
ATOM 9959 N N . ASP D 1 107 ? 22.227 91.848 187.509 1.00 14.43 108 ASP D N 1
ATOM 9960 C CA . ASP D 1 107 ? 22.182 93.312 187.549 1.00 15.87 108 ASP D CA 1
ATOM 9961 C C . ASP D 1 107 ? 20.860 93.885 187.017 1.00 15.57 108 ASP D C 1
ATOM 9962 O O . ASP D 1 107 ? 20.510 93.804 185.827 1.00 15.69 108 ASP D O 1
ATOM 9967 N N . ARG D 1 108 ? 20.081 94.507 187.874 1.00 15.16 109 ARG D N 1
ATOM 9968 C CA . ARG D 1 108 ? 18.777 95.088 187.567 1.00 15.95 109 ARG D CA 1
ATOM 9969 C C . ARG D 1 108 ? 18.727 96.074 186.410 1.00 14.99 109 ARG D C 1
ATOM 9970 O O . ARG D 1 108 ? 17.774 96.087 185.601 1.00 15.67 109 ARG D O 1
ATOM 9978 N N . SER D 1 109 ? 19.757 96.874 186.339 1.00 13.68 110 SER D N 1
ATOM 9979 C CA . SER D 1 109 ? 19.803 97.906 185.294 1.00 14.81 110 SER D CA 1
ATOM 9980 C C . SER D 1 109 ? 19.954 97.284 183.929 1.00 14.39 110 SER D C 1
ATOM 9981 O O . SER D 1 109 ? 19.455 97.847 182.942 1.00 15.25 110 SER D O 1
ATOM 9984 N N . VAL D 1 110 ? 20.650 96.158 183.863 1.00 14.69 111 VAL D N 1
ATOM 9985 C CA . VAL D 1 110 ? 20.852 95.473 182.582 1.00 11.71 111 VAL D CA 1
ATOM 9986 C C . VAL D 1 110 ? 19.495 94.915 182.149 1.00 10.36 111 VAL D C 1
ATOM 9987 O O . VAL D 1 110 ? 19.211 94.905 180.950 1.00 10.50 111 VAL D O 1
ATOM 9991 N N . ARG D 1 111 ? 18.738 94.417 183.102 1.00 10.76 112 ARG D N 1
ATOM 9992 C CA . ARG D 1 111 ? 17.421 93.840 182.755 1.00 10.63 112 ARG D CA 1
ATOM 9993 C C . ARG D 1 111 ? 16.530 94.961 182.211 1.00 13.42 112 ARG D C 1
ATOM 9994 O O . ARG D 1 111 ? 15.819 94.678 181.220 1.00 14.88 112 ARG D O 1
ATOM 10002 N N . ARG D 1 112 ? 16.614 96.154 182.806 1.00 12.86 113 ARG D N 1
ATOM 10003 C CA . ARG D 1 112 ? 15.780 97.264 182.294 1.00 11.99 113 ARG D CA 1
ATOM 10004 C C . ARG D 1 112 ? 16.165 97.622 180.887 1.00 10.87 113 ARG D C 1
ATOM 10005 O O . ARG D 1 112 ? 15.330 97.825 180.001 1.00 11.41 113 ARG D O 1
ATOM 10013 N N . TYR D 1 113 ? 17.420 97.743 180.581 1.00 12.30 114 TYR D N 1
ATOM 10014 C CA . TYR D 1 113 ? 17.970 98.056 179.263 1.00 12.91 114 TYR D CA 1
ATOM 10015 C C . TYR D 1 113 ? 17.664 97.000 178.209 1.00 14.20 114 TYR D C 1
ATOM 10016 O O . TYR D 1 113 ? 17.406 97.384 177.044 1.00 14.39 114 TYR D O 1
ATOM 10025 N N . ALA D 1 114 ? 17.673 95.723 178.565 1.00 13.96 115 ALA D N 1
ATOM 10026 C CA . ALA D 1 114 ? 17.388 94.611 177.652 1.00 14.01 115 ALA D CA 1
ATOM 10027 C C . ALA D 1 114 ? 15.972 94.716 177.104 1.00 14.31 115 ALA D C 1
ATOM 10028 O O . ALA D 1 114 ? 15.739 94.487 175.903 1.00 15.24 115 ALA D O 1
ATOM 10030 N N . ILE D 1 115 ? 15.025 95.005 177.996 1.00 14.32 116 ILE D N 1
ATOM 10031 C CA . ILE D 1 115 ? 13.608 95.157 177.627 1.00 13.33 116 ILE D CA 1
ATOM 10032 C C . ILE D 1 115 ? 13.490 96.330 176.655 1.00 14.07 116 ILE D C 1
ATOM 10033 O O . ILE D 1 115 ? 12.905 96.159 175.565 1.00 15.96 116 ILE D O 1
ATOM 10038 N N . ARG D 1 116 ? 14.080 97.473 176.968 1.00 14.30 117 ARG D N 1
ATOM 10039 C CA . ARG D 1 116 ? 14.045 98.629 176.051 1.00 14.60 117 ARG D CA 1
ATOM 10040 C C . ARG D 1 116 ? 14.644 98.289 174.683 1.00 15.68 117 ARG D C 1
ATOM 10041 O O . ARG D 1 116 ? 14.102 98.774 173.670 1.00 16.04 117 ARG D O 1
ATOM 10049 N N . LYS D 1 117 ? 15.723 97.515 174.592 1.00 15.31 118 LYS D N 1
ATOM 10050 C CA . LYS D 1 117 ? 16.346 97.167 173.303 1.00 14.61 118 LYS D CA 1
ATOM 10051 C C . LYS D 1 117 ? 15.389 96.344 172.447 1.00 15.09 118 LYS D C 1
ATOM 10052 O O . LYS D 1 117 ? 15.283 96.508 171.216 1.00 15.55 118 LYS D O 1
ATOM 10058 N N . VAL D 1 118 ? 14.658 95.451 173.101 1.00 14.28 119 VAL D N 1
ATOM 10059 C CA . VAL D 1 118 ? 13.660 94.595 172.476 1.00 14.40 119 VAL D CA 1
ATOM 10060 C C . VAL D 1 118 ? 12.437 95.402 172.017 1.00 15.57 119 VAL D C 1
ATOM 10061 O O . VAL D 1 118 ? 12.042 95.155 170.875 1.00 16.25 119 VAL D O 1
ATOM 10065 N N . LEU D 1 119 ? 11.882 96.273 172.851 1.00 16.67 120 LEU D N 1
ATOM 10066 C CA . LEU D 1 119 ? 10.726 97.089 172.508 1.00 16.83 120 LEU D CA 1
ATOM 10067 C C . LEU D 1 119 ? 11.043 97.878 171.221 1.00 16.63 120 LEU D C 1
ATOM 10068 O O . LEU D 1 119 ? 10.230 97.908 170.295 1.00 17.52 120 LEU D O 1
ATOM 10073 N N . ARG D 1 120 ? 12.201 98.479 171.188 1.00 16.29 121 ARG D N 1
ATOM 10074 C CA . ARG D 1 120 ? 12.626 99.246 170.031 1.00 16.55 121 ARG D CA 1
ATOM 10075 C C . ARG D 1 120 ? 12.664 98.358 168.811 1.00 19.42 121 ARG D C 1
ATOM 10076 O O . ARG D 1 120 ? 12.338 98.847 167.698 1.00 22.22 121 ARG D O 1
ATOM 10084 N N . GLN D 1 121 ? 13.047 97.090 168.939 1.00 20.24 122 GLN D N 1
ATOM 10085 C CA . GLN D 1 121 ? 13.109 96.176 167.781 1.00 17.46 122 GLN D CA 1
ATOM 10086 C C . GLN D 1 121 ? 11.727 95.730 167.348 1.00 17.14 122 GLN D C 1
ATOM 10087 O O . GLN D 1 121 ? 11.512 95.389 166.161 1.00 17.06 122 GLN D O 1
ATOM 10093 N N . MET D 1 122 ? 10.776 95.683 168.268 1.00 16.77 123 MET D N 1
ATOM 10094 C CA . MET D 1 122 ? 9.389 95.273 167.994 1.00 16.88 123 MET D CA 1
ATOM 10095 C C . MET D 1 122 ? 8.771 96.345 167.087 1.00 17.77 123 MET D C 1
ATOM 10096 O O . MET D 1 122 ? 8.022 96.048 166.156 1.00 17.62 123 MET D O 1
ATOM 10101 N N . ASP D 1 123 ? 9.107 97.593 167.391 1.00 18.07 124 ASP D N 1
ATOM 10102 C CA . ASP D 1 123 ? 8.591 98.732 166.593 1.00 19.05 124 ASP D CA 1
ATOM 10103 C C . ASP D 1 123 ? 9.034 98.574 165.131 1.00 18.87 124 ASP D C 1
ATOM 10104 O O . ASP D 1 123 ? 8.190 98.639 164.242 1.00 20.06 124 ASP D O 1
ATOM 10109 N N . LEU D 1 124 ? 10.316 98.403 164.912 1.00 19.99 125 LEU D N 1
ATOM 10110 C CA . LEU D 1 124 ? 10.917 98.241 163.596 1.00 19.23 125 LEU D CA 1
ATOM 10111 C C . LEU D 1 124 ? 10.343 96.993 162.964 1.00 20.86 125 LEU D C 1
ATOM 10112 O O . LEU D 1 124 ? 10.033 97.070 161.773 1.00 23.58 125 LEU D O 1
ATOM 10117 N N . GLY D 1 125 ? 10.171 95.912 163.700 1.00 21.52 126 GLY D N 1
ATOM 10118 C CA . GLY D 1 125 ? 9.622 94.689 163.110 1.00 22.40 126 GLY D CA 1
ATOM 10119 C C . GLY D 1 125 ? 8.207 94.938 162.611 1.00 23.15 126 GLY D C 1
ATOM 10120 O O . GLY D 1 125 ? 7.838 94.552 161.488 1.00 24.72 126 GLY D O 1
ATOM 10121 N N . ALA D 1 126 ? 7.403 95.537 163.447 1.00 23.39 127 ALA D N 1
ATOM 10122 C CA . ALA D 1 126 ? 6.000 95.847 163.169 1.00 24.23 127 ALA D CA 1
ATOM 10123 C C . ALA D 1 126 ? 5.939 96.721 161.919 1.00 25.54 127 ALA D C 1
ATOM 10124 O O . ALA D 1 126 ? 5.028 96.533 161.098 1.00 27.98 127 ALA D O 1
ATOM 10126 N N . GLU D 1 127 ? 6.854 97.624 161.731 1.00 24.73 128 GLU D N 1
ATOM 10127 C CA . GLU D 1 127 ? 6.901 98.502 160.571 1.00 25.84 128 GLU D CA 1
ATOM 10128 C C . GLU D 1 127 ? 7.349 97.775 159.319 1.00 25.13 128 GLU D C 1
ATOM 10129 O O . GLU D 1 127 ? 6.960 98.233 158.231 1.00 25.22 128 GLU D O 1
ATOM 10135 N N . LEU D 1 128 ? 8.125 96.713 159.409 1.00 23.94 129 LEU D N 1
ATOM 10136 C CA . LEU D 1 128 ? 8.592 95.947 158.254 1.00 22.52 129 LEU D CA 1
ATOM 10137 C C . LEU D 1 128 ? 7.587 94.821 157.975 1.00 21.97 129 LEU D C 1
ATOM 10138 O O . LEU D 1 128 ? 7.790 94.129 156.970 1.00 23.99 129 LEU D O 1
ATOM 10143 N N . GLY D 1 129 ? 6.595 94.663 158.816 1.00 21.07 130 GLY D N 1
ATOM 10144 C CA . GLY D 1 129 ? 5.590 93.620 158.612 1.00 20.66 130 GLY D CA 1
ATOM 10145 C C . GLY D 1 129 ? 5.866 92.256 159.217 1.00 22.36 130 GLY D C 1
ATOM 10146 O O . GLY D 1 129 ? 5.102 91.310 158.907 1.00 24.03 130 GLY D O 1
ATOM 10147 N N . ALA D 1 130 ? 6.894 92.139 160.029 1.00 20.88 131 ALA D N 1
ATOM 10148 C CA . ALA D 1 130 ? 7.243 90.884 160.692 1.00 19.75 131 ALA D CA 1
ATOM 10149 C C . ALA D 1 130 ? 6.067 90.401 161.520 1.00 20.64 131 ALA D C 1
ATOM 10150 O O . ALA D 1 130 ? 5.385 91.173 162.212 1.00 22.07 131 ALA D O 1
ATOM 10152 N N . LYS D 1 131 ? 5.813 89.110 161.487 1.00 21.69 132 LYS D N 1
ATOM 10153 C CA . LYS D 1 131 ? 4.750 88.486 162.260 1.00 24.72 132 LYS D CA 1
ATOM 10154 C C . LYS D 1 131 ? 5.255 87.760 163.496 1.00 23.27 132 LYS D C 1
ATOM 10155 O O . LYS D 1 131 ? 4.452 87.492 164.415 1.00 21.82 132 LYS D O 1
ATOM 10161 N N . THR D 1 132 ? 6.541 87.455 163.551 1.00 20.32 133 THR D N 1
ATOM 10162 C CA . THR D 1 132 ? 7.132 86.742 164.688 1.00 17.84 133 THR D CA 1
ATOM 10163 C C . THR D 1 132 ? 8.366 87.443 165.251 1.00 16.05 133 THR D C 1
ATOM 10164 O O . THR D 1 132 ? 9.174 87.952 164.464 1.00 15.49 133 THR D O 1
ATOM 10168 N N . LEU D 1 133 ? 8.430 87.402 166.562 1.00 15.06 134 LEU D N 1
ATOM 10169 C CA . LEU D 1 133 ? 9.580 87.939 167.252 1.00 14.32 134 LEU D CA 1
ATOM 10170 C C . LEU D 1 133 ? 10.235 86.681 167.862 1.00 13.30 134 LEU D C 1
ATOM 10171 O O . LEU D 1 133 ? 9.573 86.008 168.637 1.00 14.21 134 LEU D O 1
ATOM 10176 N N . VAL D 1 134 ? 11.448 86.370 167.491 1.00 13.62 135 VAL D N 1
ATOM 10177 C CA . VAL D 1 134 ? 12.215 85.248 168.023 1.00 14.44 135 VAL D CA 1
ATOM 10178 C C . VAL D 1 134 ? 13.019 85.819 169.224 1.00 15.82 135 VAL D C 1
ATOM 10179 O O . VAL D 1 134 ? 13.566 86.962 169.168 1.00 15.02 135 VAL D O 1
ATOM 10183 N N . LEU D 1 135 ? 13.038 85.037 170.301 1.00 14.03 136 LEU D N 1
ATOM 10184 C CA . LEU D 1 135 ? 13.792 85.446 171.504 1.00 13.63 136 LEU D CA 1
ATOM 10185 C C . LEU D 1 135 ? 14.836 84.366 171.795 1.00 14.36 136 LEU D C 1
ATOM 10186 O O . LEU D 1 135 ? 14.390 83.278 172.230 1.00 12.65 136 LEU D O 1
ATOM 10191 N N . TRP D 1 136 ? 16.110 84.632 171.547 1.00 13.79 137 TRP D N 1
ATOM 10192 C CA . TRP D 1 136 ? 17.155 83.622 171.845 1.00 15.35 137 TRP D CA 1
ATOM 10193 C C . TRP D 1 136 ? 17.968 84.130 173.045 1.00 14.73 137 TRP D C 1
ATOM 10194 O O . TRP D 1 136 ? 18.812 85.037 172.883 1.00 15.26 137 TRP D O 1
ATOM 10205 N N . GLY D 1 137 ? 17.731 83.595 174.216 1.00 14.18 138 GLY D N 1
ATOM 10206 C CA . GLY D 1 137 ? 18.461 84.044 175.413 1.00 13.00 138 GLY D CA 1
ATOM 10207 C C . GLY D 1 137 ? 19.792 83.330 175.515 1.00 13.10 138 GLY D C 1
ATOM 10208 O O . GLY D 1 137 ? 19.957 82.553 176.468 1.00 13.64 138 GLY D O 1
ATOM 10209 N N . GLY D 1 138 ? 20.685 83.593 174.602 1.00 13.40 139 GLY D N 1
ATOM 10210 C CA . GLY D 1 138 ? 22.020 82.945 174.564 1.00 13.66 139 GLY D CA 1
ATOM 10211 C C . GLY D 1 138 ? 22.882 83.169 175.790 1.00 14.75 139 GLY D C 1
ATOM 10212 O O . GLY D 1 138 ? 23.738 82.325 176.130 1.00 14.63 139 GLY D O 1
ATOM 10213 N N . ARG D 1 139 ? 22.697 84.280 176.503 1.00 13.70 140 ARG D N 1
ATOM 10214 C CA . ARG D 1 139 ? 23.428 84.624 177.712 1.00 12.09 140 ARG D CA 1
ATOM 10215 C C . ARG D 1 139 ? 22.659 84.384 179.010 1.00 12.27 140 ARG D C 1
ATOM 10216 O O . ARG D 1 139 ? 23.308 84.642 180.048 1.00 12.34 140 ARG D O 1
ATOM 10224 N N . GLU D 1 140 ? 21.440 83.915 178.993 1.00 11.12 141 GLU D N 1
ATOM 10225 C CA . GLU D 1 140 ? 20.696 83.659 180.220 1.00 12.10 141 GLU D CA 1
ATOM 10226 C C . GLU D 1 140 ? 21.162 82.278 180.694 1.00 12.11 141 GLU D C 1
ATOM 10227 O O . GLU D 1 140 ? 20.868 81.250 180.022 1.00 11.65 141 GLU D O 1
ATOM 10233 N N . GLY D 1 141 ? 21.862 82.237 181.814 1.00 11.74 142 GLY D N 1
ATOM 10234 C CA . GLY D 1 141 ? 22.336 80.933 182.304 1.00 11.89 142 GLY D CA 1
ATOM 10235 C C . GLY D 1 141 ? 23.457 81.105 183.295 1.00 12.55 142 GLY D C 1
ATOM 10236 O O . GLY D 1 141 ? 23.456 82.105 183.998 1.00 14.43 142 GLY D O 1
ATOM 10237 N N . ALA D 1 142 ? 24.375 80.173 183.329 1.00 12.31 143 ALA D N 1
ATOM 10238 C CA . ALA D 1 142 ? 25.485 80.225 184.282 1.00 12.64 143 ALA D CA 1
ATOM 10239 C C . ALA D 1 142 ? 26.613 79.264 183.925 1.00 12.74 143 ALA D C 1
ATOM 10240 O O . ALA D 1 142 ? 26.432 78.336 183.121 1.00 13.77 143 ALA D O 1
ATOM 10242 N N . GLU D 1 143 ? 27.741 79.534 184.575 1.00 12.76 144 GLU D N 1
ATOM 10243 C CA . GLU D 1 143 ? 28.899 78.638 184.419 1.00 11.29 144 GLU D CA 1
ATOM 10244 C C . GLU D 1 143 ? 28.995 77.902 185.752 1.00 9.68 144 GLU D C 1
ATOM 10245 O O . GLU D 1 143 ? 29.572 76.816 185.719 1.00 9.96 144 GLU D O 1
ATOM 10251 N N . TYR D 1 144 ? 28.443 78.475 186.809 1.00 10.11 145 TYR D N 1
ATOM 10252 C CA . TYR D 1 144 ? 28.505 77.934 188.175 1.00 10.16 145 TYR D CA 1
ATOM 10253 C C . TYR D 1 144 ? 27.117 77.940 188.773 1.00 12.08 145 TYR D C 1
ATOM 10254 O O . TYR D 1 144 ? 26.376 78.925 188.617 1.00 13.62 145 TYR D O 1
ATOM 10263 N N . ASP D 1 145 ? 26.740 76.878 189.469 1.00 12.62 146 ASP D N 1
ATOM 10264 C CA . ASP D 1 145 ? 25.404 76.711 190.016 1.00 13.08 146 ASP D CA 1
ATOM 10265 C C . ASP D 1 145 ? 24.995 77.762 191.039 1.00 13.71 146 ASP D C 1
ATOM 10266 O O . ASP D 1 145 ? 23.788 78.098 191.011 1.00 13.78 146 ASP D O 1
ATOM 10271 N N . SER D 1 146 ? 25.935 78.200 191.856 1.00 13.16 147 SER D N 1
ATOM 10272 C CA . SER D 1 146 ? 25.579 79.182 192.892 1.00 13.13 147 SER D CA 1
ATOM 10273 C C . SER D 1 146 ? 25.510 80.601 192.393 1.00 12.66 147 SER D C 1
ATOM 10274 O O . SER D 1 146 ? 25.120 81.447 193.210 1.00 14.12 147 SER D O 1
ATOM 10277 N N . ALA D 1 147 ? 25.869 80.843 191.154 1.00 11.88 148 ALA D N 1
ATOM 10278 C CA . ALA D 1 147 ? 25.850 82.223 190.651 1.00 11.67 148 ALA D CA 1
ATOM 10279 C C . ALA D 1 147 ? 24.494 82.705 190.177 1.00 11.87 148 ALA D C 1
ATOM 10280 O O . ALA D 1 147 ? 24.365 83.907 189.895 1.00 12.98 148 ALA D O 1
ATOM 10282 N N . LYS D 1 148 ? 23.581 81.782 190.030 1.00 11.33 149 LYS D N 1
ATOM 10283 C CA . LYS D 1 148 ? 22.265 82.117 189.475 1.00 11.97 149 LYS D CA 1
ATOM 10284 C C . LYS D 1 148 ? 21.126 81.390 190.128 1.00 13.27 149 LYS D C 1
ATOM 10285 O O . LYS D 1 148 ? 21.070 80.148 190.223 1.00 16.39 149 LYS D O 1
ATOM 10291 N N . ASP D 1 149 ? 20.204 82.178 190.620 1.00 13.61 150 ASP D N 1
ATOM 10292 C CA . ASP D 1 149 ? 18.963 81.665 191.247 1.00 13.50 150 ASP D CA 1
ATOM 10293 C C . ASP D 1 149 ? 18.009 81.424 190.080 1.00 12.47 150 ASP D C 1
ATOM 10294 O O . ASP D 1 149 ? 17.508 82.424 189.505 1.00 13.57 150 ASP D O 1
ATOM 10299 N N . VAL D 1 150 ? 17.804 80.178 189.691 1.00 12.18 151 VAL D N 1
ATOM 10300 C CA . VAL D 1 150 ? 16.971 79.833 188.527 1.00 12.18 151 VAL D CA 1
ATOM 10301 C C . VAL D 1 150 ? 15.506 80.254 188.600 1.00 13.66 151 VAL D C 1
ATOM 10302 O O . VAL D 1 150 ? 14.838 80.710 187.645 1.00 15.09 151 VAL D O 1
ATOM 10306 N N . SER D 1 151 ? 14.996 80.046 189.779 1.00 13.43 152 SER D N 1
ATOM 10307 C CA . SER D 1 151 ? 13.611 80.396 190.121 1.00 14.72 152 SER D CA 1
ATOM 10308 C C . SER D 1 151 ? 13.459 81.898 189.954 1.00 14.10 152 SER D C 1
ATOM 10309 O O . SER D 1 151 ? 12.518 82.304 189.254 1.00 14.65 152 SER D O 1
ATOM 10312 N N . ALA D 1 152 ? 14.362 82.691 190.535 1.00 12.70 153 ALA D N 1
ATOM 10313 C CA . ALA D 1 152 ? 14.314 84.148 190.375 1.00 11.77 153 ALA D CA 1
ATOM 10314 C C . ALA D 1 152 ? 14.468 84.477 188.884 1.00 11.48 153 ALA D C 1
ATOM 10315 O O . ALA D 1 152 ? 13.752 85.358 188.351 1.00 13.90 153 ALA D O 1
ATOM 10317 N N . ALA D 1 153 ? 15.352 83.791 188.221 1.00 10.11 154 ALA D N 1
ATOM 10318 C CA . ALA D 1 153 ? 15.625 83.956 186.792 1.00 10.22 154 ALA D CA 1
ATOM 10319 C C . ALA D 1 153 ? 14.377 83.651 185.980 1.00 11.16 154 ALA D C 1
ATOM 10320 O O . ALA D 1 153 ? 14.193 84.441 185.017 1.00 12.56 154 ALA D O 1
ATOM 10322 N N . LEU D 1 154 ? 13.615 82.611 186.291 1.00 12.51 155 LEU D N 1
ATOM 10323 C CA . LEU D 1 154 ? 12.395 82.321 185.514 1.00 12.25 155 LEU D CA 1
ATOM 10324 C C . LEU D 1 154 ? 11.311 83.369 185.753 1.00 12.40 155 LEU D C 1
ATOM 10325 O O . LEU D 1 154 ? 10.533 83.666 184.841 1.00 13.60 155 LEU D O 1
ATOM 10330 N N . ASP D 1 155 ? 11.277 83.903 186.953 1.00 12.53 156 ASP D N 1
ATOM 10331 C CA . ASP D 1 155 ? 10.330 84.956 187.340 1.00 11.92 156 ASP D CA 1
ATOM 10332 C C . ASP D 1 155 ? 10.625 86.207 186.525 1.00 11.75 156 ASP D C 1
ATOM 10333 O O . ASP D 1 155 ? 9.708 86.873 186.052 1.00 13.83 156 ASP D O 1
ATOM 10338 N N . ARG D 1 156 ? 11.888 86.561 186.427 1.00 12.13 157 ARG D N 1
ATOM 10339 C CA . ARG D 1 156 ? 12.331 87.751 185.675 1.00 12.24 157 ARG D CA 1
ATOM 10340 C C . ARG D 1 156 ? 12.105 87.595 184.163 1.00 13.68 157 ARG D C 1
ATOM 10341 O O . ARG D 1 156 ? 11.813 88.582 183.447 1.00 15.15 157 ARG D O 1
ATOM 10349 N N . TYR D 1 157 ? 12.285 86.384 183.674 1.00 13.83 158 TYR D N 1
ATOM 10350 C CA . TYR D 1 157 ? 12.121 86.022 182.281 1.00 14.51 158 TYR D CA 1
ATOM 10351 C C . TYR D 1 157 ? 10.637 86.245 181.934 1.00 14.74 158 TYR D C 1
ATOM 10352 O O . TYR D 1 157 ? 10.272 86.884 180.932 1.00 14.81 158 TYR D O 1
ATOM 10361 N N . ARG D 1 158 ? 9.790 85.667 182.777 1.00 14.27 159 ARG D N 1
ATOM 10362 C CA . ARG D 1 158 ? 8.342 85.763 182.636 1.00 14.83 159 ARG D CA 1
ATOM 10363 C C . ARG D 1 158 ? 7.908 87.230 182.743 1.00 15.66 159 ARG D C 1
ATOM 10364 O O . ARG D 1 158 ? 7.082 87.725 181.969 1.00 17.06 159 ARG D O 1
ATOM 10372 N N . GLU D 1 159 ? 8.478 87.961 183.676 1.00 15.67 160 GLU D N 1
ATOM 10373 C CA . GLU D 1 159 ? 8.205 89.367 183.912 1.00 15.35 160 GLU D CA 1
ATOM 10374 C C . GLU D 1 159 ? 8.470 90.163 182.648 1.00 16.86 160 GLU D C 1
ATOM 10375 O O . GLU D 1 159 ? 7.612 90.989 182.281 1.00 16.82 160 GLU D O 1
ATOM 10381 N N . ALA D 1 160 ? 9.585 89.918 181.971 1.00 16.27 161 ALA D N 1
ATOM 10382 C CA . ALA D 1 160 ? 9.882 90.624 180.733 1.00 14.04 161 ALA D CA 1
ATOM 10383 C C . ALA D 1 160 ? 8.959 90.227 179.586 1.00 14.68 161 ALA D C 1
ATOM 10384 O O . ALA D 1 160 ? 8.575 91.119 178.810 1.00 15.88 161 ALA D O 1
ATOM 10386 N N . LEU D 1 161 ? 8.666 88.955 179.438 1.00 14.21 162 LEU D N 1
ATOM 10387 C CA . LEU D 1 161 ? 7.827 88.475 178.330 1.00 13.35 162 LEU D CA 1
ATOM 10388 C C . LEU D 1 161 ? 6.408 88.977 178.453 1.00 13.78 162 LEU D C 1
ATOM 10389 O O . LEU D 1 161 ? 5.823 89.312 177.420 1.00 13.28 162 LEU D O 1
ATOM 10394 N N . ASN D 1 162 ? 5.828 89.036 179.631 1.00 13.90 163 ASN D N 1
ATOM 10395 C CA . ASN D 1 162 ? 4.476 89.551 179.854 1.00 14.36 163 ASN D CA 1
ATOM 10396 C C . ASN D 1 162 ? 4.338 91.009 179.409 1.00 15.16 163 ASN D C 1
ATOM 10397 O O . ASN D 1 162 ? 3.262 91.335 178.865 1.00 16.07 163 ASN D O 1
ATOM 10402 N N . LEU D 1 163 ? 5.368 91.787 179.654 1.00 16.52 164 LEU D N 1
ATOM 10403 C CA . LEU D 1 163 ? 5.372 93.202 179.281 1.00 17.15 164 LEU D CA 1
ATOM 10404 C C . LEU D 1 163 ? 5.343 93.346 177.763 1.00 18.25 164 LEU D C 1
ATOM 10405 O O . LEU D 1 163 ? 4.625 94.194 177.203 1.00 18.93 164 LEU D O 1
ATOM 10410 N N . LEU D 1 164 ? 6.171 92.545 177.108 1.00 18.23 165 LEU D N 1
ATOM 10411 C CA . LEU D 1 164 ? 6.280 92.545 175.643 1.00 16.57 165 LEU D CA 1
ATOM 10412 C C . LEU D 1 164 ? 4.943 92.158 175.021 1.00 16.92 165 LEU D C 1
ATOM 10413 O O . LEU D 1 164 ? 4.597 92.810 174.033 1.00 17.95 165 LEU D O 1
ATOM 10418 N N . ALA D 1 165 ? 4.243 91.151 175.506 1.00 17.85 166 ALA D N 1
ATOM 10419 C CA . ALA D 1 165 ? 2.953 90.722 174.969 1.00 18.62 166 ALA D CA 1
ATOM 10420 C C . ALA D 1 165 ? 1.973 91.909 175.105 1.00 21.36 166 ALA D C 1
ATOM 10421 O O . ALA D 1 165 ? 1.248 92.245 174.162 1.00 22.79 166 ALA D O 1
ATOM 10423 N N . GLN D 1 166 ? 1.981 92.540 176.255 1.00 21.74 167 GLN D N 1
ATOM 10424 C CA . GLN D 1 166 ? 1.151 93.681 176.628 1.00 22.65 167 GLN D CA 1
ATOM 10425 C C . GLN D 1 166 ? 1.316 94.822 175.631 1.00 20.45 167 GLN D C 1
ATOM 10426 O O . GLN D 1 166 ? 0.336 95.295 175.041 1.00 20.61 167 GLN D O 1
ATOM 10432 N N . TYR D 1 167 ? 2.514 95.281 175.430 1.00 17.80 168 TYR D N 1
ATOM 10433 C CA . TYR D 1 167 ? 2.855 96.340 174.514 1.00 17.03 168 TYR D CA 1
ATOM 10434 C C . TYR D 1 167 ? 2.377 95.991 173.116 1.00 20.01 168 TYR D C 1
ATOM 10435 O O . TYR D 1 167 ? 1.695 96.796 172.429 1.00 22.52 168 TYR D O 1
ATOM 10444 N N . SER D 1 168 ? 2.685 94.800 172.640 1.00 18.78 169 SER D N 1
ATOM 10445 C CA . SER D 1 168 ? 2.294 94.346 171.309 1.00 17.92 169 SER D CA 1
ATOM 10446 C C . SER D 1 168 ? 0.774 94.365 171.169 1.00 18.93 169 SER D C 1
ATOM 10447 O O . SER D 1 168 ? 0.314 94.846 170.131 1.00 19.02 169 SER D O 1
ATOM 10450 N N . GLU D 1 169 ? 0.062 93.809 172.109 1.00 18.61 170 GLU D N 1
ATOM 10451 C CA . GLU D 1 169 ? -1.400 93.761 172.060 1.00 21.82 170 GLU D CA 1
ATOM 10452 C C . GLU D 1 169 ? -1.942 95.183 172.106 1.00 22.99 170 GLU D C 1
ATOM 10453 O O . GLU D 1 169 ? -2.820 95.509 171.280 1.00 23.30 170 GLU D O 1
ATOM 10459 N N . ASP D 1 170 ? -1.388 96.033 172.959 1.00 22.82 171 ASP D N 1
ATOM 10460 C CA . ASP D 1 170 ? -1.850 97.411 173.024 1.00 23.43 171 ASP D CA 1
ATOM 10461 C C . ASP D 1 170 ? -1.567 98.137 171.721 1.00 25.19 171 ASP D C 1
ATOM 10462 O O . ASP D 1 170 ? -2.452 98.930 171.370 1.00 28.66 171 ASP D O 1
ATOM 10467 N N . ARG D 1 171 ? -0.430 97.927 171.116 1.00 25.46 172 ARG D N 1
ATOM 10468 C CA . ARG D 1 171 ? -0.139 98.649 169.875 1.00 25.84 172 ARG D CA 1
ATOM 10469 C C . ARG D 1 171 ? -0.787 98.023 168.658 1.00 24.18 172 ARG D C 1
ATOM 10470 O O . ARG D 1 171 ? -0.654 98.637 167.589 1.00 24.07 172 ARG D O 1
ATOM 10478 N N . GLY D 1 172 ? -1.426 96.891 168.791 1.00 22.58 173 GLY D N 1
ATOM 10479 C CA . GLY D 1 172 ? -2.048 96.211 167.648 1.00 22.04 173 GLY D CA 1
ATOM 10480 C C . GLY D 1 172 ? -1.002 95.625 166.702 1.00 21.82 173 GLY D C 1
ATOM 10481 O O . GLY D 1 172 ? -1.312 95.447 165.516 1.00 21.68 173 GLY D O 1
ATOM 10482 N N . TYR D 1 173 ? 0.203 95.319 167.160 1.00 21.30 174 TYR D N 1
ATOM 10483 C CA . TYR D 1 173 ? 1.250 94.742 166.307 1.00 20.87 174 TYR D CA 1
ATOM 10484 C C . TYR D 1 173 ? 0.962 93.325 165.807 1.00 19.85 174 TYR D C 1
ATOM 10485 O O . TYR D 1 173 ? 1.478 92.886 164.771 1.00 19.24 174 TYR D O 1
ATOM 10494 N N . GLY D 1 174 ? 0.151 92.617 166.562 1.00 20.21 175 GLY D N 1
ATOM 10495 C CA . GLY D 1 174 ? -0.230 91.246 166.224 1.00 20.73 175 GLY D CA 1
ATOM 10496 C C . GLY D 1 174 ? 0.965 90.278 166.138 1.00 20.99 175 GLY D C 1
ATOM 10497 O O . GLY D 1 174 ? 0.795 89.297 165.383 1.00 22.29 175 GLY D O 1
ATOM 10498 N N . LEU D 1 175 ? 2.057 90.526 166.854 1.00 20.64 176 LEU D N 1
ATOM 10499 C CA . LEU D 1 175 ? 3.199 89.627 166.833 1.00 20.31 176 LEU D CA 1
ATOM 10500 C C . LEU D 1 175 ? 2.903 88.362 167.642 1.00 22.19 176 LEU D C 1
ATOM 10501 O O . LEU D 1 175 ? 2.073 88.368 168.570 1.00 22.86 176 LEU D O 1
ATOM 10506 N N . ARG D 1 176 ? 3.605 87.295 167.290 1.00 23.02 177 ARG D N 1
ATOM 10507 C CA . ARG D 1 176 ? 3.606 86.012 167.996 1.00 22.42 177 ARG D CA 1
ATOM 10508 C C . ARG D 1 176 ? 5.061 85.940 168.500 1.00 19.96 177 ARG D C 1
ATOM 10509 O O . ARG D 1 176 ? 5.964 86.454 167.813 1.00 19.80 177 ARG D O 1
ATOM 10517 N N . PHE D 1 177 ? 5.263 85.363 169.659 1.00 17.71 178 PHE D N 1
ATOM 10518 C CA . PHE D 1 177 ? 6.628 85.279 170.228 1.00 16.18 178 PHE D CA 1
ATOM 10519 C C . PHE D 1 177 ? 7.132 83.851 170.206 1.00 15.36 178 PHE D C 1
ATOM 10520 O O . PHE D 1 177 ? 6.365 82.961 170.619 1.00 18.08 178 PHE D O 1
ATOM 10528 N N . ALA D 1 178 ? 8.358 83.649 169.772 1.00 14.08 179 ALA D N 1
ATOM 10529 C CA . ALA D 1 178 ? 8.939 82.293 169.724 1.00 12.22 179 ALA D CA 1
ATOM 10530 C C . ALA D 1 178 ? 10.226 82.238 170.540 1.00 12.41 179 ALA D C 1
ATOM 10531 O O . ALA D 1 178 ? 11.187 82.916 170.155 1.00 12.91 179 ALA D O 1
ATOM 10533 N N . ILE D 1 179 ? 10.265 81.513 171.650 1.00 13.18 180 ILE D N 1
ATOM 10534 C CA . ILE D 1 179 ? 11.437 81.373 172.494 1.00 14.45 180 ILE D CA 1
ATOM 10535 C C . ILE D 1 179 ? 12.309 80.283 171.834 1.00 14.21 180 ILE D C 1
ATOM 10536 O O . ILE D 1 179 ? 11.757 79.227 171.468 1.00 12.13 180 ILE D O 1
ATOM 10541 N N . GLU D 1 180 ? 13.596 80.540 171.711 1.00 13.82 181 GLU D N 1
ATOM 10542 C CA . GLU D 1 180 ? 14.524 79.557 171.120 1.00 14.31 181 GLU D CA 1
ATOM 10543 C C . GLU D 1 180 ? 15.390 78.903 172.209 1.00 15.28 181 GLU D C 1
ATOM 10544 O O . GLU D 1 180 ? 16.223 79.580 172.857 1.00 17.08 181 GLU D O 1
ATOM 10550 N N . PRO D 1 181 ? 15.200 77.609 172.400 1.00 13.84 182 PRO D N 1
ATOM 10551 C CA . PRO D 1 181 ? 15.979 76.855 173.397 1.00 14.00 182 PRO D CA 1
ATOM 10552 C C . PRO D 1 181 ? 17.360 76.525 172.837 1.00 14.14 182 PRO D C 1
ATOM 10553 O O . PRO D 1 181 ? 17.552 76.382 171.593 1.00 16.57 182 PRO D O 1
ATOM 10557 N N . LYS D 1 182 ? 18.347 76.344 173.671 1.00 12.49 183 LYS D N 1
ATOM 10558 C CA . LYS D 1 182 ? 19.738 75.988 173.422 1.00 10.68 183 LYS D CA 1
ATOM 10559 C C . LYS D 1 182 ? 20.303 75.487 174.752 1.00 11.93 183 LYS D C 1
ATOM 10560 O O . LYS D 1 182 ? 20.106 76.163 175.769 1.00 11.41 183 LYS D O 1
ATOM 10566 N N . PRO D 1 183 ? 21.000 74.351 174.745 1.00 12.54 184 PRO D N 1
ATOM 10567 C CA . PRO D 1 183 ? 21.529 73.753 175.975 1.00 10.99 184 PRO D CA 1
ATOM 10568 C C . PRO D 1 183 ? 22.708 74.431 176.621 1.00 10.63 184 PRO D C 1
ATOM 10569 O O . PRO D 1 183 ? 22.774 74.447 177.859 1.00 10.20 184 PRO D O 1
ATOM 10573 N N . ASN D 1 184 ? 23.586 74.919 175.770 1.00 9.92 185 ASN D N 1
ATOM 10574 C CA . ASN D 1 184 ? 24.819 75.570 176.271 1.00 9.43 185 ASN D CA 1
ATOM 10575 C C . ASN D 1 184 ? 25.431 76.326 175.111 1.00 10.42 185 ASN D C 1
ATOM 10576 O O . ASN D 1 184 ? 24.973 76.142 173.966 1.00 13.88 185 ASN D O 1
ATOM 10581 N N . GLU D 1 185 ? 26.420 77.128 175.387 1.00 10.36 186 GLU D N 1
ATOM 10582 C CA . GLU D 1 185 ? 27.179 77.891 174.392 1.00 11.12 186 GLU D CA 1
ATOM 10583 C C . GLU D 1 185 ? 26.439 79.124 173.886 1.00 11.61 186 GLU D C 1
ATOM 10584 O O . GLU D 1 185 ? 25.489 78.999 173.099 1.00 12.67 186 GLU D O 1
ATOM 10590 N N . PRO D 1 186 ? 26.856 80.327 174.289 1.00 11.83 187 PRO D N 1
ATOM 10591 C CA . PRO D 1 186 ? 28.015 80.612 175.129 1.00 10.69 187 PRO D CA 1
ATOM 10592 C C . PRO D 1 186 ? 27.962 80.427 176.610 1.00 11.70 187 PRO D C 1
ATOM 10593 O O . PRO D 1 186 ? 29.116 80.491 177.099 1.00 14.82 187 PRO D O 1
ATOM 10597 N N . ARG D 1 187 ? 26.888 80.197 177.316 1.00 9.90 188 ARG D N 1
ATOM 10598 C CA . ARG D 1 187 ? 27.022 79.976 178.775 1.00 10.35 188 ARG D CA 1
ATOM 10599 C C . ARG D 1 187 ? 27.300 78.483 178.992 1.00 10.90 188 ARG D C 1
ATOM 10600 O O . ARG D 1 187 ? 26.897 77.639 178.156 1.00 10.01 188 ARG D O 1
ATOM 10608 N N . GLY D 1 188 ? 27.876 78.083 180.117 1.00 10.17 189 GLY D N 1
ATOM 10609 C CA . GLY D 1 188 ? 28.115 76.670 180.432 1.00 9.72 189 GLY D CA 1
ATOM 10610 C C . GLY D 1 188 ? 26.805 75.918 180.339 1.00 9.86 189 GLY D C 1
ATOM 10611 O O . GLY D 1 188 ? 26.736 74.784 179.790 1.00 9.89 189 GLY D O 1
ATOM 10612 N N . ASP D 1 189 ? 25.740 76.435 180.913 1.00 10.32 190 ASP D N 1
ATOM 10613 C CA . ASP D 1 189 ? 24.379 75.882 180.892 1.00 10.07 190 ASP D CA 1
ATOM 10614 C C . ASP D 1 189 ? 23.436 77.063 180.590 1.00 10.42 190 ASP D C 1
ATOM 10615 O O . ASP D 1 189 ? 23.580 78.056 181.297 1.00 11.79 190 ASP D O 1
ATOM 10620 N N . ILE D 1 190 ? 22.555 76.907 179.618 1.00 10.16 191 ILE D N 1
ATOM 10621 C CA . ILE D 1 190 ? 21.604 77.962 179.240 1.00 9.83 191 ILE D CA 1
ATOM 10622 C C . ILE D 1 190 ? 20.229 77.625 179.816 1.00 9.90 191 ILE D C 1
ATOM 10623 O O . ILE D 1 190 ? 19.888 76.423 179.883 1.00 9.85 191 ILE D O 1
ATOM 10628 N N . LEU D 1 191 ? 19.501 78.647 180.272 1.00 10.21 192 LEU D N 1
ATOM 10629 C CA . LEU D 1 191 ? 18.144 78.406 180.843 1.00 10.43 192 LEU D CA 1
ATOM 10630 C C . LEU D 1 191 ? 17.215 77.980 179.701 1.00 10.45 192 LEU D C 1
ATOM 10631 O O . LEU D 1 191 ? 17.379 78.521 178.578 1.00 9.49 192 LEU D O 1
ATOM 10636 N N . LEU D 1 192 ? 16.253 77.128 179.990 1.00 10.81 193 LEU D N 1
ATOM 10637 C CA . LEU D 1 192 ? 15.334 76.642 178.924 1.00 11.54 193 LEU D CA 1
ATOM 10638 C C . LEU D 1 192 ? 16.209 75.917 177.885 1.00 12.89 193 LEU D C 1
ATOM 10639 O O . LEU D 1 192 ? 16.299 76.348 176.733 1.00 15.15 193 LEU D O 1
ATOM 10644 N N . PRO D 1 193 ? 16.849 74.826 178.308 1.00 12.53 194 PRO D N 1
ATOM 10645 C CA . PRO D 1 193 ? 17.768 74.094 177.456 1.00 11.62 194 PRO D CA 1
ATOM 10646 C C . PRO D 1 193 ? 17.238 73.298 176.310 1.00 13.13 194 PRO D C 1
ATOM 10647 O O . PRO D 1 193 ? 18.074 73.127 175.388 1.00 13.71 194 PRO D O 1
ATOM 10651 N N . THR D 1 194 ? 16.027 72.784 176.298 1.00 13.23 195 THR D N 1
ATOM 10652 C CA . THR D 1 194 ? 15.527 71.987 175.158 1.00 12.69 195 THR D CA 1
ATOM 10653 C C . THR D 1 194 ? 14.156 72.472 174.738 1.00 12.99 195 THR D C 1
ATOM 10654 O O . THR D 1 194 ? 13.554 73.241 175.512 1.00 13.31 195 THR D O 1
ATOM 10658 N N . ALA D 1 195 ? 13.665 72.014 173.596 1.00 12.32 196 ALA D N 1
ATOM 10659 C CA . ALA D 1 195 ? 12.314 72.437 173.192 1.00 12.05 196 ALA D CA 1
ATOM 10660 C C . ALA D 1 195 ? 11.316 72.171 174.293 1.00 12.69 196 ALA D C 1
ATOM 10661 O O . ALA D 1 195 ? 10.348 72.931 174.452 1.00 15.30 196 ALA D O 1
ATOM 10663 N N . GLY D 1 196 ? 11.457 71.113 175.061 1.00 12.31 197 GLY D N 1
ATOM 10664 C CA . GLY D 1 196 ? 10.536 70.737 176.127 1.00 10.38 197 GLY D CA 1
ATOM 10665 C C . GLY D 1 196 ? 10.463 71.780 177.228 1.00 12.80 197 GLY D C 1
ATOM 10666 O O . GLY D 1 196 ? 9.383 72.245 177.665 1.00 13.93 197 GLY D O 1
ATOM 10667 N N . HIS D 1 197 ? 11.610 72.156 177.732 1.00 12.24 198 HIS D N 1
ATOM 10668 C CA . HIS D 1 197 ? 11.747 73.153 178.801 1.00 11.59 198 HIS D CA 1
ATOM 10669 C C . HIS D 1 197 ? 11.119 74.452 178.328 1.00 12.15 198 HIS D C 1
ATOM 10670 O O . HIS D 1 197 ? 10.467 75.086 179.160 1.00 14.16 198 HIS D O 1
ATOM 10677 N N . ALA D 1 198 ? 11.313 74.847 177.076 1.00 12.91 199 ALA D N 1
ATOM 10678 C CA . ALA D 1 198 ? 10.746 76.127 176.578 1.00 12.18 199 ALA D CA 1
ATOM 10679 C C . ALA D 1 198 ? 9.223 76.076 176.506 1.00 13.05 199 ALA D C 1
ATOM 10680 O O . ALA D 1 198 ? 8.526 77.043 176.887 1.00 14.88 199 ALA D O 1
ATOM 10682 N N . ILE D 1 199 ? 8.669 74.967 176.034 1.00 13.43 200 ILE D N 1
ATOM 10683 C CA . ILE D 1 199 ? 7.225 74.781 175.949 1.00 12.46 200 ILE D CA 1
ATOM 10684 C C . ILE D 1 199 ? 6.651 74.818 177.361 1.00 14.30 200 ILE D C 1
ATOM 10685 O O . ILE D 1 199 ? 5.682 75.553 177.572 1.00 16.63 200 ILE D O 1
ATOM 10690 N N . ALA D 1 200 ? 7.192 74.099 178.312 1.00 13.57 201 ALA D N 1
ATOM 10691 C CA . ALA D 1 200 ? 6.669 74.108 179.672 1.00 13.97 201 ALA D CA 1
ATOM 10692 C C . ALA D 1 200 ? 6.685 75.519 180.255 1.00 14.47 201 ALA D C 1
ATOM 10693 O O . ALA D 1 200 ? 5.807 75.859 181.067 1.00 15.06 201 ALA D O 1
ATOM 10695 N N . PHE D 1 201 ? 7.674 76.332 179.938 1.00 14.41 202 PHE D N 1
ATOM 10696 C CA . PHE D 1 201 ? 7.813 77.696 180.451 1.00 14.24 202 PHE D CA 1
ATOM 10697 C C . PHE D 1 201 ? 6.732 78.628 179.874 1.00 15.17 202 PHE D C 1
ATOM 10698 O O . PHE D 1 201 ? 6.058 79.404 180.595 1.00 14.62 202 PHE D O 1
ATOM 10706 N N . VAL D 1 202 ? 6.561 78.529 178.573 1.00 16.11 203 VAL D N 1
ATOM 10707 C CA . VAL D 1 202 ? 5.598 79.337 177.790 1.00 18.17 203 VAL D CA 1
ATOM 10708 C C . VAL D 1 202 ? 4.210 79.232 178.385 1.00 19.06 203 VAL D C 1
ATOM 10709 O O . VAL D 1 202 ? 3.430 80.187 178.485 1.00 19.10 203 VAL D O 1
ATOM 10713 N N . GLN D 1 203 ? 3.858 78.071 178.864 1.00 18.78 204 GLN D N 1
ATOM 10714 C CA . GLN D 1 203 ? 2.576 77.696 179.432 1.00 20.30 204 GLN D CA 1
ATOM 10715 C C . GLN D 1 203 ? 2.338 78.465 180.719 1.00 20.20 204 GLN D C 1
ATOM 10716 O O . GLN D 1 203 ? 1.173 78.461 181.134 1.00 21.06 204 GLN D O 1
ATOM 10722 N N . GLU D 1 204 ? 3.308 79.111 181.307 1.00 19.50 205 GLU D N 1
ATOM 10723 C CA . GLU D 1 204 ? 3.158 79.839 182.560 1.00 18.96 205 GLU D CA 1
ATOM 10724 C C . GLU D 1 204 ? 3.041 81.346 182.380 1.00 18.07 205 GLU D C 1
ATOM 10725 O O . GLU D 1 204 ? 2.978 82.073 183.373 1.00 17.73 205 GLU D O 1
ATOM 10731 N N . LEU D 1 205 ? 3.024 81.795 181.151 1.00 17.08 206 LEU D N 1
ATOM 10732 C CA . LEU D 1 205 ? 2.943 83.232 180.871 1.00 17.77 206 LEU D CA 1
ATOM 10733 C C . LEU D 1 205 ? 1.516 83.733 181.041 1.00 20.26 206 LEU D C 1
ATOM 10734 O O . LEU D 1 205 ? 0.631 82.878 181.148 1.00 22.17 206 LEU D O 1
ATOM 10739 N N . GLU D 1 206 ? 1.343 85.049 181.035 1.00 22.02 207 GLU D N 1
ATOM 10740 C CA . GLU D 1 206 ? -0.002 85.623 181.199 1.00 25.98 207 GLU D CA 1
ATOM 10741 C C . GLU D 1 206 ? -0.899 85.316 180.011 1.00 25.22 207 GLU D C 1
ATOM 10742 O O . GLU D 1 206 ? -2.076 84.992 180.192 1.00 25.38 207 GLU D O 1
ATOM 10748 N N . ARG D 1 207 ? -0.328 85.372 178.828 1.00 24.12 208 ARG D N 1
ATOM 10749 C CA . ARG D 1 207 ? -1.046 85.090 177.571 1.00 24.60 208 ARG D CA 1
ATOM 10750 C C . ARG D 1 207 ? -0.324 84.046 176.732 1.00 22.24 208 ARG D C 1
ATOM 10751 O O . ARG D 1 207 ? 0.298 84.372 175.702 1.00 21.90 208 ARG D O 1
ATOM 10759 N N . PRO D 1 208 ? -0.403 82.807 177.185 1.00 21.07 209 PRO D N 1
ATOM 10760 C CA . PRO D 1 208 ? 0.266 81.667 176.554 1.00 20.13 209 PRO D CA 1
ATOM 10761 C C . PRO D 1 208 ? -0.044 81.502 175.096 1.00 19.86 209 PRO D C 1
ATOM 10762 O O . PRO D 1 208 ? 0.846 81.014 174.378 1.00 21.18 209 PRO D O 1
ATOM 10766 N N . GLU D 1 209 ? -1.210 81.890 174.648 1.00 19.42 210 GLU D N 1
ATOM 10767 C CA . GLU D 1 209 ? -1.574 81.745 173.242 1.00 20.46 210 GLU D CA 1
ATOM 10768 C C . GLU D 1 209 ? -0.699 82.577 172.341 1.00 19.39 210 GLU D C 1
ATOM 10769 O O . GLU D 1 209 ? -0.710 82.225 171.147 1.00 21.42 210 GLU D O 1
ATOM 10775 N N . LEU D 1 210 ? -0.022 83.589 172.829 1.00 17.96 211 LEU D N 1
ATOM 10776 C CA . LEU D 1 210 ? 0.828 84.415 171.958 1.00 17.55 211 LEU D CA 1
ATOM 10777 C C . LEU D 1 210 ? 2.243 83.862 171.889 1.00 16.39 211 LEU D C 1
ATOM 10778 O O . LEU D 1 210 ? 3.052 84.405 171.149 1.00 15.57 211 LEU D O 1
ATOM 10783 N N . PHE D 1 211 ? 2.522 82.824 172.663 1.00 16.24 212 PHE D N 1
ATOM 10784 C CA . PHE D 1 211 ? 3.849 82.223 172.761 1.00 15.36 212 PHE D CA 1
ATOM 10785 C C . PHE D 1 211 ? 4.003 80.772 172.347 1.00 14.98 212 PHE D C 1
ATOM 10786 O O . PHE D 1 211 ? 3.209 79.884 172.684 1.00 15.37 212 PHE D O 1
ATOM 10794 N N . GLY D 1 212 ? 5.111 80.591 171.633 1.00 14.36 213 GLY D N 1
ATOM 10795 C CA . GLY D 1 212 ? 5.499 79.253 171.120 1.00 14.19 213 GLY D CA 1
ATOM 10796 C C . GLY D 1 212 ? 7.020 79.156 171.134 1.00 14.46 213 GLY D C 1
ATOM 10797 O O . GLY D 1 212 ? 7.680 79.911 171.871 1.00 14.52 213 GLY D O 1
ATOM 10798 N N . ILE D 1 213 ? 7.571 78.249 170.350 1.00 14.62 214 ILE D N 1
ATOM 10799 C CA . ILE D 1 213 ? 9.037 78.064 170.314 1.00 14.94 214 ILE D CA 1
ATOM 10800 C C . ILE D 1 213 ? 9.593 78.132 168.907 1.00 14.09 214 ILE D C 1
ATOM 10801 O O . ILE D 1 213 ? 8.844 77.985 167.948 1.00 14.52 214 ILE D O 1
ATOM 10806 N N . ASN D 1 214 ? 10.875 78.373 168.842 1.00 13.93 215 ASN D N 1
ATOM 10807 C CA . ASN D 1 214 ? 11.683 78.435 167.629 1.00 13.35 215 ASN D CA 1
ATOM 10808 C C . ASN D 1 214 ? 12.850 77.451 167.869 1.00 13.14 215 ASN D C 1
ATOM 10809 O O . ASN D 1 214 ? 13.931 77.896 168.217 1.00 14.38 215 ASN D O 1
ATOM 10814 N N . PRO D 1 215 ? 12.606 76.184 167.733 1.00 14.07 216 PRO D N 1
ATOM 10815 C CA . PRO D 1 215 ? 13.634 75.134 167.935 1.00 13.57 216 PRO D CA 1
ATOM 10816 C C . PRO D 1 215 ? 14.585 75.098 166.766 1.00 12.41 216 PRO D C 1
ATOM 10817 O O . PRO D 1 215 ? 14.175 75.413 165.632 1.00 11.67 216 PRO D O 1
ATOM 10821 N N . GLU D 1 216 ? 15.850 74.751 167.047 1.00 11.91 217 GLU D N 1
ATOM 10822 C CA . GLU D 1 216 ? 16.878 74.689 165.999 1.00 11.20 217 GLU D CA 1
ATOM 10823 C C . GLU D 1 216 ? 17.458 73.287 165.902 1.00 11.13 217 GLU D C 1
ATOM 10824 O O . GLU D 1 216 ? 17.770 72.689 166.950 1.00 11.10 217 GLU D O 1
ATOM 10830 N N . THR D 1 217 ? 17.610 72.778 164.690 1.00 10.46 218 THR D N 1
ATOM 10831 C CA . THR D 1 217 ? 18.119 71.406 164.482 1.00 10.23 218 THR D CA 1
ATOM 10832 C C . THR D 1 217 ? 19.344 71.127 165.342 1.00 9.74 218 THR D C 1
ATOM 10833 O O . THR D 1 217 ? 19.263 70.280 166.234 1.00 9.46 218 THR D O 1
ATOM 10837 N N . GLY D 1 218 ? 20.437 71.829 165.115 1.00 8.21 219 GLY D N 1
ATOM 10838 C CA . GLY D 1 218 ? 21.632 71.578 165.902 1.00 10.08 219 GLY D CA 1
ATOM 10839 C C . GLY D 1 218 ? 21.514 71.701 167.390 1.00 12.38 219 GLY D C 1
ATOM 10840 O O . GLY D 1 218 ? 22.318 71.016 168.087 1.00 14.24 219 GLY D O 1
ATOM 10841 N N . HIS D 1 219 ? 20.664 72.576 167.899 1.00 11.66 220 HIS D N 1
ATOM 10842 C CA . HIS D 1 219 ? 20.548 72.791 169.349 1.00 10.37 220 HIS D CA 1
ATOM 10843 C C . HIS D 1 219 ? 20.050 71.539 170.051 1.00 10.88 220 HIS D C 1
ATOM 10844 O O . HIS D 1 219 ? 20.568 71.265 171.142 1.00 10.89 220 HIS D O 1
ATOM 10851 N N . GLU D 1 220 ? 19.060 70.856 169.469 1.00 9.31 221 GLU D N 1
ATOM 10852 C CA . GLU D 1 220 ? 18.585 69.642 170.155 1.00 10.66 221 GLU D CA 1
ATOM 10853 C C . GLU D 1 220 ? 19.629 68.535 169.973 1.00 10.14 221 GLU D C 1
ATOM 10854 O O . GLU D 1 220 ? 19.802 67.739 170.898 1.00 9.06 221 GLU D O 1
ATOM 10860 N N . GLN D 1 221 ? 20.276 68.515 168.824 1.00 9.13 222 GLN D N 1
ATOM 10861 C CA . GLN D 1 221 ? 21.337 67.541 168.544 1.00 10.51 222 GLN D CA 1
ATOM 10862 C C . GLN D 1 221 ? 22.557 67.767 169.439 1.00 12.21 222 GLN D C 1
ATOM 10863 O O . GLN D 1 221 ? 23.315 66.797 169.678 1.00 12.44 222 GLN D O 1
ATOM 10869 N N . MET D 1 222 ? 22.783 68.958 169.964 1.00 11.53 223 MET D N 1
ATOM 10870 C CA . MET D 1 222 ? 23.891 69.230 170.885 1.00 12.27 223 MET D CA 1
ATOM 10871 C C . MET D 1 222 ? 23.695 68.413 172.178 1.00 13.88 223 MET D C 1
ATOM 10872 O O . MET D 1 222 ? 24.669 68.146 172.921 1.00 14.11 223 MET D O 1
ATOM 10877 N N . SER D 1 223 ? 22.478 67.984 172.472 1.00 14.17 224 SER D N 1
ATOM 10878 C CA . SER D 1 223 ? 22.159 67.164 173.649 1.00 13.23 224 SER D CA 1
ATOM 10879 C C . SER D 1 223 ? 21.918 65.709 173.235 1.00 12.07 224 SER D C 1
ATOM 10880 O O . SER D 1 223 ? 21.524 64.893 174.067 1.00 11.05 224 SER D O 1
ATOM 10883 N N . ASN D 1 224 ? 22.125 65.438 171.977 1.00 11.67 225 ASN D N 1
ATOM 10884 C CA . ASN D 1 224 ? 21.952 64.156 171.317 1.00 12.08 225 ASN D CA 1
ATOM 10885 C C . ASN D 1 224 ? 20.485 63.706 171.397 1.00 12.36 225 ASN D C 1
ATOM 10886 O O . ASN D 1 224 ? 20.229 62.493 171.528 1.00 12.22 225 ASN D O 1
ATOM 10891 N N . LEU D 1 225 ? 19.568 64.638 171.264 1.00 10.90 226 LEU D N 1
ATOM 10892 C CA . LEU D 1 225 ? 18.125 64.315 171.292 1.00 11.98 226 LEU D CA 1
ATOM 10893 C C . LEU D 1 225 ? 17.647 64.133 169.841 1.00 11.65 226 LEU D C 1
ATOM 10894 O O . LEU D 1 225 ? 18.349 64.546 168.905 1.00 11.80 226 LEU D O 1
ATOM 10899 N N . ASN D 1 226 ? 16.490 63.502 169.713 1.00 10.20 227 ASN D N 1
ATOM 10900 C CA . ASN D 1 226 ? 15.927 63.283 168.349 1.00 10.93 227 ASN D CA 1
ATOM 10901 C C . ASN D 1 226 ? 15.173 64.546 167.924 1.00 11.65 227 ASN D C 1
ATOM 10902 O O . ASN D 1 226 ? 14.114 64.815 168.512 1.00 14.13 227 ASN D O 1
ATOM 10907 N N . PHE D 1 227 ? 15.671 65.314 166.978 1.00 12.23 228 PHE D N 1
ATOM 10908 C CA . PHE D 1 227 ? 15.032 66.553 166.554 1.00 12.21 228 PHE D CA 1
ATOM 10909 C C . PHE D 1 227 ? 13.636 66.320 165.985 1.00 13.49 228 PHE D C 1
ATOM 10910 O O . PHE D 1 227 ? 12.706 67.008 166.458 1.00 13.35 228 PHE D O 1
ATOM 10918 N N . THR D 1 228 ? 13.466 65.433 165.024 1.00 14.10 229 THR D N 1
ATOM 10919 C CA . THR D 1 228 ? 12.134 65.161 164.473 1.00 12.06 229 THR D CA 1
ATOM 10920 C C . THR D 1 228 ? 11.130 64.831 165.559 1.00 13.26 229 THR D C 1
ATOM 10921 O O . THR D 1 228 ? 9.993 65.345 165.525 1.00 14.34 229 THR D O 1
ATOM 10925 N N . GLN D 1 229 ? 11.533 63.981 166.488 1.00 14.33 230 GLN D N 1
ATOM 10926 C CA . GLN D 1 229 ? 10.633 63.576 167.585 1.00 14.90 230 GLN D CA 1
ATOM 10927 C C . GLN D 1 229 ? 10.235 64.744 168.485 1.00 15.38 230 GLN D C 1
ATOM 10928 O O . GLN D 1 229 ? 9.051 64.772 168.925 1.00 13.70 230 GLN D O 1
ATOM 10934 N N . GLY D 1 230 ? 11.147 65.680 168.753 1.00 13.91 231 GLY D N 1
ATOM 10935 C CA . GLY D 1 230 ? 10.836 66.844 169.592 1.00 13.00 231 GLY D CA 1
ATOM 10936 C C . GLY D 1 230 ? 9.950 67.813 168.802 1.00 13.66 231 GLY D C 1
ATOM 10937 O O . GLY D 1 230 ? 9.111 68.513 169.371 1.00 14.37 231 GLY D O 1
ATOM 10938 N N . ILE D 1 231 ? 10.126 67.862 167.493 1.00 13.81 232 ILE D N 1
ATOM 10939 C CA . ILE D 1 231 ? 9.323 68.713 166.618 1.00 13.37 232 ILE D CA 1
ATOM 10940 C C . ILE D 1 231 ? 7.897 68.139 166.597 1.00 14.22 232 ILE D C 1
ATOM 10941 O O . ILE D 1 231 ? 6.950 68.944 166.619 1.00 14.28 232 ILE D O 1
ATOM 10946 N N . ALA D 1 232 ? 7.769 66.810 166.571 1.00 14.93 233 ALA D N 1
ATOM 10947 C CA . ALA D 1 232 ? 6.477 66.141 166.586 1.00 15.32 233 ALA D CA 1
ATOM 10948 C C . ALA D 1 232 ? 5.692 66.529 167.846 1.00 15.59 233 ALA D C 1
ATOM 10949 O O . ALA D 1 232 ? 4.466 66.767 167.775 1.00 17.45 233 ALA D O 1
ATOM 10951 N N . GLN D 1 233 ? 6.356 66.572 168.976 1.00 14.16 234 GLN D N 1
ATOM 10952 C CA . GLN D 1 233 ? 5.770 66.957 170.246 1.00 14.56 234 GLN D CA 1
ATOM 10953 C C . GLN D 1 233 ? 5.417 68.457 170.200 1.00 15.01 234 GLN D C 1
ATOM 10954 O O . GLN D 1 233 ? 4.333 68.751 170.719 1.00 15.51 234 GLN D O 1
ATOM 10960 N N . ALA D 1 234 ? 6.260 69.319 169.656 1.00 14.09 235 ALA D N 1
ATOM 10961 C CA . ALA D 1 234 ? 5.960 70.746 169.586 1.00 14.00 235 ALA D CA 1
ATOM 10962 C C . ALA D 1 234 ? 4.678 70.944 168.767 1.00 14.19 235 ALA D C 1
ATOM 10963 O O . ALA D 1 234 ? 3.865 71.811 169.100 1.00 16.69 235 ALA D O 1
ATOM 10965 N N . LEU D 1 235 ? 4.545 70.176 167.713 1.00 14.76 236 LEU D N 1
ATOM 10966 C CA . LEU D 1 235 ? 3.366 70.214 166.828 1.00 13.45 236 LEU D CA 1
ATOM 10967 C C . LEU D 1 235 ? 2.152 69.691 167.606 1.00 13.85 236 LEU D C 1
ATOM 10968 O O . LEU D 1 235 ? 1.032 70.167 167.392 1.00 15.40 236 LEU D O 1
ATOM 10973 N N . TRP D 1 236 ? 2.268 68.721 168.468 1.00 13.21 237 TRP D N 1
ATOM 10974 C CA . TRP D 1 236 ? 1.168 68.166 169.260 1.00 12.74 237 TRP D CA 1
ATOM 10975 C C . TRP D 1 236 ? 0.630 69.230 170.219 1.00 15.57 237 TRP D C 1
ATOM 10976 O O . TRP D 1 236 ? -0.573 69.287 170.523 1.00 18.18 237 TRP D O 1
ATOM 10987 N N . HIS D 1 237 ? 1.493 70.085 170.741 1.00 15.48 238 HIS D N 1
ATOM 10988 C CA . HIS D 1 237 ? 1.187 71.163 171.657 1.00 15.49 238 HIS D CA 1
ATOM 10989 C C . HIS D 1 237 ? 0.718 72.404 170.889 1.00 17.36 238 HIS D C 1
ATOM 10990 O O . HIS D 1 237 ? 0.177 73.355 171.472 1.00 17.41 238 HIS D O 1
ATOM 10997 N N . LYS D 1 238 ? 0.984 72.416 169.598 1.00 18.61 239 LYS D N 1
ATOM 10998 C CA . LYS D 1 238 ? 0.666 73.509 168.687 1.00 21.05 239 LYS D CA 1
ATOM 10999 C C . LYS D 1 238 ? 1.510 74.733 169.036 1.00 19.97 239 LYS D C 1
ATOM 11000 O O . LYS D 1 238 ? 0.933 75.831 169.038 1.00 20.44 239 LYS D O 1
ATOM 11006 N N . LYS D 1 239 ? 2.781 74.479 169.294 1.00 17.49 240 LYS D N 1
ATOM 11007 C CA . LYS D 1 239 ? 3.679 75.561 169.692 1.00 15.43 240 LYS D CA 1
ATOM 11008 C C . LYS D 1 239 ? 4.842 75.751 168.749 1.00 14.15 240 LYS D C 1
ATOM 11009 O O . LYS D 1 239 ? 5.770 76.424 169.184 1.00 14.54 240 LYS D O 1
ATOM 11015 N N . LEU D 1 240 ? 4.794 75.195 167.577 1.00 12.19 241 LEU D N 1
ATOM 11016 C CA . LEU D 1 240 ? 5.884 75.372 166.606 1.00 12.85 241 LEU D CA 1
ATOM 11017 C C . LEU D 1 240 ? 5.550 76.653 165.818 1.00 14.82 241 LEU D C 1
ATOM 11018 O O . LEU D 1 240 ? 4.887 76.578 164.767 1.00 15.65 241 LEU D O 1
ATOM 11023 N N . PHE D 1 241 ? 5.992 77.796 166.294 1.00 15.30 242 PHE D N 1
ATOM 11024 C CA . PHE D 1 241 ? 5.748 79.107 165.708 1.00 15.62 242 PHE D CA 1
ATOM 11025 C C . PHE D 1 241 ? 6.736 79.455 164.609 1.00 17.70 242 PHE D C 1
ATOM 11026 O O . PHE D 1 241 ? 6.411 80.301 163.748 1.00 18.42 242 PHE D O 1
ATOM 11034 N N . HIS D 1 242 ? 7.883 78.787 164.702 1.00 16.35 243 HIS D N 1
ATOM 11035 C CA . HIS D 1 242 ? 8.964 79.046 163.713 1.00 15.63 243 HIS D CA 1
ATOM 11036 C C . HIS D 1 242 ? 9.952 77.884 163.832 1.00 14.70 243 HIS D C 1
ATOM 11037 O O . HIS D 1 242 ? 9.828 77.136 164.812 1.00 13.86 243 HIS D O 1
ATOM 11044 N N . ILE D 1 243 ? 10.875 77.742 162.894 1.00 15.30 244 ILE D N 1
ATOM 11045 C CA . ILE D 1 243 ? 11.877 76.689 162.920 1.00 14.03 244 ILE D CA 1
ATOM 11046 C C . ILE D 1 243 ? 13.179 77.178 162.288 1.00 16.24 244 ILE D C 1
ATOM 11047 O O . ILE D 1 243 ? 13.155 77.863 161.254 1.00 16.79 244 ILE D O 1
ATOM 11052 N N . ASP D 1 244 ? 14.298 76.814 162.900 1.00 15.36 245 ASP D N 1
ATOM 11053 C CA . ASP D 1 244 ? 15.657 77.097 162.450 1.00 14.63 245 ASP D CA 1
ATOM 11054 C C . ASP D 1 244 ? 16.242 75.751 161.946 1.00 15.36 245 ASP D C 1
ATOM 11055 O O . ASP D 1 244 ? 16.391 74.804 162.759 1.00 14.83 245 ASP D O 1
ATOM 11060 N N . LEU D 1 245 ? 16.560 75.682 160.650 1.00 14.48 246 LEU D N 1
ATOM 11061 C CA . LEU D 1 245 ? 17.096 74.452 160.048 1.00 11.61 246 LEU D CA 1
ATOM 11062 C C . LEU D 1 245 ? 18.594 74.580 159.811 1.00 12.39 246 LEU D C 1
ATOM 11063 O O . LEU D 1 245 ? 19.057 75.597 159.271 1.00 12.77 246 LEU D O 1
ATOM 11068 N N . ASN D 1 246 ? 19.333 73.557 160.217 1.00 12.44 247 ASN D N 1
ATOM 11069 C CA . ASN D 1 246 ? 20.797 73.514 160.035 1.00 12.15 247 ASN D CA 1
ATOM 11070 C C . ASN D 1 246 ? 21.270 72.076 160.284 1.00 12.87 247 ASN D C 1
ATOM 11071 O O . ASN D 1 246 ? 20.462 71.128 160.396 1.00 13.73 247 ASN D O 1
ATOM 11076 N N . GLY D 1 247 ? 22.594 71.930 160.338 1.00 13.61 248 GLY D N 1
ATOM 11077 C CA . GLY D 1 247 ? 23.248 70.608 160.535 1.00 11.06 248 GLY D CA 1
ATOM 11078 C C . GLY D 1 247 ? 24.238 70.640 161.684 1.00 10.06 248 GLY D C 1
ATOM 11079 O O . GLY D 1 247 ? 24.895 71.639 161.987 1.00 10.38 248 GLY D O 1
ATOM 11080 N N . GLN D 1 248 ? 24.379 69.496 162.334 1.00 9.85 249 GLN D N 1
ATOM 11081 C CA . GLN D 1 248 ? 25.271 69.324 163.485 1.00 7.84 249 GLN D CA 1
ATOM 11082 C C . GLN D 1 248 ? 25.694 67.862 163.592 1.00 8.82 249 GLN D C 1
ATOM 11083 O O . GLN D 1 248 ? 24.937 66.939 163.225 1.00 9.40 249 GLN D O 1
ATOM 11089 N N . HIS D 1 249 ? 26.868 67.638 164.193 1.00 9.30 250 HIS D N 1
ATOM 11090 C CA . HIS D 1 249 ? 27.304 66.236 164.416 1.00 11.05 250 HIS D CA 1
ATOM 11091 C C . HIS D 1 249 ? 27.260 65.944 165.920 1.00 11.21 250 HIS D C 1
ATOM 11092 O O . HIS D 1 249 ? 28.354 65.950 166.514 1.00 11.38 250 HIS D O 1
ATOM 11099 N N . GLY D 1 250 ? 26.122 65.704 166.512 1.00 12.08 251 GLY D N 1
ATOM 11100 C CA . GLY D 1 250 ? 26.043 65.377 167.933 1.00 13.10 251 GLY D CA 1
ATOM 11101 C C . GLY D 1 250 ? 26.593 66.427 168.875 1.00 13.79 251 GLY D C 1
ATOM 11102 O O . GLY D 1 250 ? 26.755 67.611 168.514 1.00 14.34 251 GLY D O 1
ATOM 11103 N N . PRO D 1 251 ? 26.867 66.022 170.118 1.00 13.88 252 PRO D N 1
ATOM 11104 C CA . PRO D 1 251 ? 27.367 66.919 171.160 1.00 15.02 252 PRO D CA 1
ATOM 11105 C C . PRO D 1 251 ? 28.753 67.499 170.989 1.00 17.16 252 PRO D C 1
ATOM 11106 O O . PRO D 1 251 ? 29.751 66.815 171.297 1.00 22.57 252 PRO D O 1
ATOM 11110 N N . LYS D 1 252 ? 28.899 68.726 170.591 1.00 16.10 253 LYS D N 1
ATOM 11111 C CA . LYS D 1 252 ? 30.151 69.456 170.421 1.00 15.12 253 LYS D CA 1
ATOM 11112 C C . LYS D 1 252 ? 29.685 70.895 170.202 1.00 15.79 253 LYS D C 1
ATOM 11113 O O . LYS D 1 252 ? 28.445 71.075 170.275 1.00 15.51 253 LYS D O 1
ATOM 11119 N N . PHE D 1 253 ? 30.602 71.806 169.996 1.00 15.06 254 PHE D N 1
ATOM 11120 C CA . PHE D 1 253 ? 30.208 73.220 169.753 1.00 14.52 254 PHE D CA 1
ATOM 11121 C C . PHE D 1 253 ? 29.147 73.245 168.652 1.00 15.42 254 PHE D C 1
ATOM 11122 O O . PHE D 1 253 ? 29.012 72.276 167.887 1.00 16.23 254 PHE D O 1
ATOM 11130 N N . ASP D 1 254 ? 28.418 74.328 168.538 1.00 16.00 255 ASP D N 1
ATOM 11131 C CA . ASP D 1 254 ? 27.352 74.551 167.546 1.00 17.05 255 ASP D CA 1
ATOM 11132 C C . ASP D 1 254 ? 28.027 74.686 166.169 1.00 15.81 255 ASP D C 1
ATOM 11133 O O . ASP D 1 254 ? 28.690 75.735 166.022 1.00 16.09 255 ASP D O 1
ATOM 11138 N N . GLN D 1 255 ? 27.856 73.723 165.289 1.00 13.56 256 GLN D N 1
ATOM 11139 C CA . GLN D 1 255 ? 28.502 73.805 163.970 1.00 13.48 256 GLN D CA 1
ATOM 11140 C C . GLN D 1 255 ? 27.767 74.637 162.921 1.00 13.92 256 GLN D C 1
ATOM 11141 O O . GLN D 1 255 ? 28.443 75.198 162.020 1.00 13.31 256 GLN D O 1
ATOM 11147 N N . ASP D 1 256 ? 26.433 74.695 163.008 1.00 13.90 257 ASP D N 1
ATOM 11148 C CA . ASP D 1 256 ? 25.687 75.490 162.017 1.00 13.99 257 ASP D CA 1
ATOM 11149 C C . ASP D 1 256 ? 26.003 75.106 160.567 1.00 14.32 257 ASP D C 1
ATOM 11150 O O . ASP D 1 256 ? 26.217 76.017 159.735 1.00 13.67 257 ASP D O 1
ATOM 11155 N N . LEU D 1 257 ? 25.974 73.816 160.284 1.00 12.28 258 LEU D N 1
ATOM 11156 C CA . LEU D 1 257 ? 26.252 73.359 158.912 1.00 12.11 258 LEU D CA 1
ATOM 11157 C C . LEU D 1 257 ? 24.986 73.577 158.097 1.00 11.02 258 LEU D C 1
ATOM 11158 O O . LEU D 1 257 ? 23.925 73.817 158.657 1.00 11.94 258 LEU D O 1
ATOM 11163 N N . VAL D 1 258 ? 25.066 73.417 156.786 1.00 12.21 259 VAL D N 1
ATOM 11164 C CA . VAL D 1 258 ? 23.907 73.486 155.894 1.00 9.88 259 VAL D CA 1
ATOM 11165 C C . VAL D 1 258 ? 22.930 72.419 156.392 1.00 11.19 259 VAL D C 1
ATOM 11166 O O . VAL D 1 258 ? 23.391 71.367 156.921 1.00 10.94 259 VAL D O 1
ATOM 11170 N N . PHE D 1 259 ? 21.633 72.646 156.241 1.00 10.68 260 PHE D N 1
ATOM 11171 C CA . PHE D 1 259 ? 20.611 71.679 156.641 1.00 9.02 260 PHE D CA 1
ATOM 11172 C C . PHE D 1 259 ? 20.858 70.371 155.875 1.00 10.94 260 PHE D C 1
ATOM 11173 O O . PHE D 1 259 ? 21.099 70.475 154.655 1.00 12.36 260 PHE D O 1
ATOM 11181 N N . GLY D 1 260 ? 20.821 69.223 156.523 1.00 11.21 261 GLY D N 1
ATOM 11182 C CA . GLY D 1 260 ? 21.039 67.921 155.896 1.00 12.67 261 GLY D CA 1
ATOM 11183 C C . GLY D 1 260 ? 22.477 67.410 155.883 1.00 13.94 261 GLY D C 1
ATOM 11184 O O . GLY D 1 260 ? 22.700 66.238 155.551 1.00 15.14 261 GLY D O 1
ATOM 11185 N N . HIS D 1 261 ? 23.440 68.267 156.200 1.00 12.65 262 HIS D N 1
ATOM 11186 C CA . HIS D 1 261 ? 24.858 67.940 156.228 1.00 11.13 262 HIS D CA 1
ATOM 11187 C C . HIS D 1 261 ? 25.341 67.388 157.568 1.00 11.61 262 HIS D C 1
ATOM 11188 O O . HIS D 1 261 ? 26.529 67.044 157.697 1.00 13.23 262 HIS D O 1
ATOM 11195 N N . GLY D 1 262 ? 24.464 67.287 158.532 1.00 10.99 263 GLY D N 1
ATOM 11196 C CA . GLY D 1 262 ? 24.758 66.744 159.856 1.00 11.26 263 GLY D CA 1
ATOM 11197 C C . GLY D 1 262 ? 24.186 65.327 159.904 1.00 13.02 263 GLY D C 1
ATOM 11198 O O . GLY D 1 262 ? 24.764 64.376 159.352 1.00 15.98 263 GLY D O 1
ATOM 11199 N N . ASP D 1 263 ? 23.050 65.202 160.564 1.00 12.76 264 ASP D N 1
ATOM 11200 C CA . ASP D 1 263 ? 22.350 63.896 160.707 1.00 10.45 264 ASP D CA 1
ATOM 11201 C C . ASP D 1 263 ? 21.364 63.827 159.530 1.00 12.17 264 ASP D C 1
ATOM 11202 O O . ASP D 1 263 ? 20.270 64.391 159.633 1.00 12.92 264 ASP D O 1
ATOM 11207 N N . LEU D 1 264 ? 21.748 63.230 158.423 1.00 12.53 265 LEU D N 1
ATOM 11208 C CA . LEU D 1 264 ? 20.968 63.106 157.214 1.00 12.41 265 LEU D CA 1
ATOM 11209 C C . LEU D 1 264 ? 19.666 62.342 157.382 1.00 12.22 265 LEU D C 1
ATOM 11210 O O . LEU D 1 264 ? 18.632 62.781 156.842 1.00 12.48 265 LEU D O 1
ATOM 11215 N N . LEU D 1 265 ? 19.703 61.226 158.092 1.00 12.22 266 LEU D N 1
ATOM 11216 C CA . LEU D 1 265 ? 18.518 60.422 158.330 1.00 10.94 266 LEU D CA 1
ATOM 11217 C C . LEU D 1 265 ? 17.495 61.220 159.134 1.00 12.01 266 LEU D C 1
ATOM 11218 O O . LEU D 1 265 ? 16.319 61.019 158.855 1.00 15.80 266 LEU D O 1
ATOM 11223 N N . ASN D 1 266 ? 17.864 62.031 160.082 1.00 12.24 267 ASN D N 1
ATOM 11224 C CA . ASN D 1 266 ? 16.940 62.820 160.925 1.00 11.70 267 ASN D CA 1
ATOM 11225 C C . ASN D 1 266 ? 16.392 63.984 160.111 1.00 12.14 267 ASN D C 1
ATOM 11226 O O . ASN D 1 266 ? 15.261 64.429 160.363 1.00 14.99 267 ASN D O 1
ATOM 11231 N N . ALA D 1 267 ? 17.178 64.475 159.160 1.00 13.60 268 ALA D N 1
ATOM 11232 C CA . ALA D 1 267 ? 16.784 65.568 158.251 1.00 11.96 268 ALA D CA 1
ATOM 11233 C C . ALA D 1 267 ? 15.660 65.029 157.358 1.00 12.72 268 ALA D C 1
ATOM 11234 O O . ALA D 1 267 ? 14.623 65.669 157.126 1.00 15.21 268 ALA D O 1
ATOM 11236 N N . PHE D 1 268 ? 15.829 63.806 156.907 1.00 13.14 269 PHE D N 1
ATOM 11237 C CA . PHE D 1 268 ? 14.865 63.116 156.040 1.00 13.39 269 PHE D CA 1
ATOM 11238 C C . PHE D 1 268 ? 13.530 62.936 156.738 1.00 13.37 269 PHE D C 1
ATOM 11239 O O . PHE D 1 268 ? 12.470 63.297 156.165 1.00 14.75 269 PHE D O 1
ATOM 11247 N N . SER D 1 269 ? 13.586 62.375 157.930 1.00 11.75 270 SER D N 1
ATOM 11248 C CA . SER D 1 269 ? 12.358 62.159 158.703 1.00 13.78 270 SER D CA 1
ATOM 11249 C C . SER D 1 269 ? 11.772 63.527 159.106 1.00 16.53 270 SER D C 1
ATOM 11250 O O . SER D 1 269 ? 10.527 63.552 159.261 1.00 17.45 270 SER D O 1
ATOM 11253 N N . LEU D 1 270 ? 12.581 64.590 159.260 1.00 14.80 271 LEU D N 1
ATOM 11254 C CA . LEU D 1 270 ? 11.998 65.891 159.598 1.00 13.89 271 LEU D CA 1
ATOM 11255 C C . LEU D 1 270 ? 11.175 66.443 158.423 1.00 14.67 271 LEU D C 1
ATOM 11256 O O . LEU D 1 270 ? 10.049 66.936 158.641 1.00 14.69 271 LEU D O 1
ATOM 11261 N N . VAL D 1 271 ? 11.719 66.390 157.223 1.00 14.17 272 VAL D N 1
ATOM 11262 C CA . VAL D 1 271 ? 11.018 66.875 156.037 1.00 13.82 272 VAL D CA 1
ATOM 11263 C C . VAL D 1 271 ? 9.738 66.062 155.856 1.00 15.57 272 VAL D C 1
ATOM 11264 O O . VAL D 1 271 ? 8.715 66.648 155.495 1.00 17.08 272 VAL D O 1
ATOM 11268 N N . ASP D 1 272 ? 9.740 64.773 156.085 1.00 16.07 273 ASP D N 1
ATOM 11269 C CA . ASP D 1 272 ? 8.563 63.924 155.975 1.00 15.85 273 ASP D CA 1
ATOM 11270 C C . ASP D 1 272 ? 7.484 64.452 156.927 1.00 17.28 273 ASP D C 1
ATOM 11271 O O . ASP D 1 272 ? 6.310 64.666 156.533 1.00 18.67 273 ASP D O 1
ATOM 11276 N N . LEU D 1 273 ? 7.816 64.686 158.172 1.00 14.68 274 LEU D N 1
ATOM 11277 C CA . LEU D 1 273 ? 6.929 65.193 159.192 1.00 14.73 274 LEU D CA 1
ATOM 11278 C C . LEU D 1 273 ? 6.297 66.544 158.838 1.00 15.12 274 LEU D C 1
ATOM 11279 O O . LEU D 1 273 ? 5.087 66.694 159.039 1.00 15.20 274 LEU D O 1
ATOM 11284 N N . LEU D 1 274 ? 7.080 67.504 158.373 1.00 15.63 275 LEU D N 1
ATOM 11285 C CA . LEU D 1 274 ? 6.625 68.839 158.036 1.00 15.73 275 LEU D CA 1
ATOM 11286 C C . LEU D 1 274 ? 5.735 68.906 156.796 1.00 17.24 275 LEU D C 1
ATOM 11287 O O . LEU D 1 274 ? 4.767 69.653 156.805 1.00 17.97 275 LEU D O 1
ATOM 11292 N N . GLU D 1 275 ? 6.068 68.215 155.745 1.00 17.84 276 GLU D N 1
ATOM 11293 C CA . GLU D 1 275 ? 5.329 68.260 154.504 1.00 19.88 276 GLU D CA 1
ATOM 11294 C C . GLU D 1 275 ? 4.237 67.252 154.270 1.00 21.99 276 GLU D C 1
ATOM 11295 O O . GLU D 1 275 ? 3.322 67.607 153.523 1.00 24.46 276 GLU D O 1
ATOM 11301 N N . ASN D 1 276 ? 4.355 66.082 154.798 1.00 23.81 277 ASN D N 1
ATOM 11302 C CA . ASN D 1 276 ? 3.395 64.996 154.597 1.00 28.67 277 ASN D CA 1
ATOM 11303 C C . ASN D 1 276 ? 2.549 64.979 155.874 1.00 31.87 277 ASN D C 1
ATOM 11304 O O . ASN D 1 276 ? 2.511 63.967 156.584 1.00 31.88 277 ASN D O 1
ATOM 11309 N N . GLY D 1 277 ? 1.965 66.136 156.087 1.00 36.90 278 GLY D N 1
ATOM 11310 C CA . GLY D 1 277 ? 1.145 66.270 157.304 1.00 44.74 278 GLY D CA 1
ATOM 11311 C C . GLY D 1 277 ? -0.201 65.588 157.054 1.00 51.25 278 GLY D C 1
ATOM 11312 O O . GLY D 1 277 ? -0.454 64.985 156.000 1.00 51.33 278 GLY D O 1
ATOM 11313 N N . PRO D 1 278 ? -1.033 65.748 158.078 1.00 56.46 279 PRO D N 1
ATOM 11314 C CA . PRO D 1 278 ? -2.409 65.215 158.049 1.00 59.28 279 PRO D CA 1
ATOM 11315 C C . PRO D 1 278 ? -3.252 66.015 157.044 1.00 61.40 279 PRO D C 1
ATOM 11316 O O . PRO D 1 278 ? -3.322 67.264 156.933 1.00 61.49 279 PRO D O 1
ATOM 11320 N N . ASP D 1 279 ? -3.913 65.213 156.213 1.00 62.90 280 ASP D N 1
ATOM 11321 C CA . ASP D 1 279 ? -4.813 65.655 155.141 1.00 63.93 280 ASP D CA 1
ATOM 11322 C C . ASP D 1 279 ? -4.084 66.090 153.874 1.00 63.73 280 ASP D C 1
ATOM 11323 O O . ASP D 1 279 ? -4.527 67.104 153.277 1.00 65.38 280 ASP D O 1
ATOM 11325 N N . GLY D 1 280 ? -3.049 65.363 153.478 1.00 62.27 281 GLY D N 1
ATOM 11326 C CA . GLY D 1 280 ? -2.275 65.689 152.266 1.00 59.91 281 GLY D CA 1
ATOM 11327 C C . GLY D 1 280 ? -1.203 66.764 152.455 1.00 57.65 281 GLY D C 1
ATOM 11328 O O . GLY D 1 280 ? -0.010 66.633 152.094 1.00 58.60 281 GLY D O 1
ATOM 11329 N N . ALA D 1 281 ? -1.651 67.862 153.044 1.00 52.81 282 ALA D N 1
ATOM 11330 C CA . ALA D 1 281 ? -0.946 69.081 153.377 1.00 46.93 282 ALA D CA 1
ATOM 11331 C C . ALA D 1 281 ? 0.098 69.038 154.496 1.00 41.47 282 ALA D C 1
ATOM 11332 O O . ALA D 1 281 ? 0.109 68.188 155.404 1.00 41.82 282 ALA D O 1
ATOM 11334 N N . PRO D 1 282 ? 0.979 70.028 154.434 1.00 36.26 283 PRO D N 1
ATOM 11335 C CA . PRO D 1 282 ? 2.052 70.163 155.414 1.00 33.46 283 PRO D CA 1
ATOM 11336 C C . PRO D 1 282 ? 1.452 70.259 156.804 1.00 31.33 283 PRO D C 1
ATOM 11337 O O . PRO D 1 282 ? 0.347 70.790 156.955 1.00 31.39 283 PRO D O 1
ATOM 11341 N N . ALA D 1 283 ? 2.211 69.786 157.760 1.00 28.43 284 ALA D N 1
ATOM 11342 C CA . ALA D 1 283 ? 1.822 69.857 159.170 1.00 26.53 284 ALA D CA 1
ATOM 11343 C C . ALA D 1 283 ? 2.175 71.240 159.735 1.00 25.27 284 ALA D C 1
ATOM 11344 O O . ALA D 1 283 ? 1.637 71.721 160.768 1.00 26.77 284 ALA D O 1
ATOM 11346 N N . TYR D 1 284 ? 3.073 71.914 159.051 1.00 22.50 285 TYR D N 1
ATOM 11347 C CA . TYR D 1 284 ? 3.591 73.238 159.423 1.00 21.20 285 TYR D CA 1
ATOM 11348 C C . TYR D 1 284 ? 3.578 74.192 158.241 1.00 21.67 285 TYR D C 1
ATOM 11349 O O . TYR D 1 284 ? 4.026 73.820 157.148 1.00 20.94 285 TYR D O 1
ATOM 11358 N N . ASP D 1 285 ? 3.122 75.409 158.497 1.00 24.01 286 ASP D N 1
ATOM 11359 C CA . ASP D 1 285 ? 3.067 76.402 157.412 1.00 26.02 286 ASP D CA 1
ATOM 11360 C C . ASP D 1 285 ? 3.897 77.645 157.620 1.00 24.03 286 ASP D C 1
ATOM 11361 O O . ASP D 1 285 ? 3.677 78.535 156.778 1.00 25.68 286 ASP D O 1
ATOM 11366 N N . GLY D 1 286 ? 4.773 77.777 158.581 1.00 21.55 287 GLY D N 1
ATOM 11367 C CA . GLY D 1 286 ? 5.583 78.990 158.761 1.00 17.51 287 GLY D CA 1
ATOM 11368 C C . GLY D 1 286 ? 6.798 78.888 157.843 1.00 18.19 287 GLY D C 1
ATOM 11369 O O . GLY D 1 286 ? 6.943 77.976 157.009 1.00 18.34 287 GLY D O 1
ATOM 11370 N N . PRO D 1 287 ? 7.692 79.869 158.010 1.00 17.54 288 PRO D N 1
ATOM 11371 C CA . PRO D 1 287 ? 8.923 79.893 157.215 1.00 17.28 288 PRO D CA 1
ATOM 11372 C C . PRO D 1 287 ? 9.787 78.660 157.506 1.00 16.92 288 PRO D C 1
ATOM 11373 O O . PRO D 1 287 ? 9.768 78.064 158.597 1.00 16.73 288 PRO D O 1
ATOM 11377 N N . ARG D 1 288 ? 10.564 78.310 156.520 1.00 15.90 289 ARG D N 1
ATOM 11378 C CA . ARG D 1 288 ? 11.568 77.225 156.545 1.00 14.98 289 ARG D CA 1
ATOM 11379 C C . ARG D 1 288 ? 12.831 78.093 156.617 1.00 13.61 289 ARG D C 1
ATOM 11380 O O . ARG D 1 288 ? 13.356 78.500 155.580 1.00 13.46 289 ARG D O 1
ATOM 11388 N N . HIS D 1 289 ? 13.216 78.412 157.822 1.00 13.59 290 HIS D N 1
ATOM 11389 C CA . HIS D 1 289 ? 14.370 79.302 158.038 1.00 12.48 290 HIS D CA 1
ATOM 11390 C C . HIS D 1 289 ? 15.678 78.598 158.275 1.00 13.32 290 HIS D C 1
ATOM 11391 O O . HIS D 1 289 ? 15.793 77.776 159.201 1.00 14.64 290 HIS D O 1
ATOM 11398 N N . PHE D 1 290 ? 16.705 78.949 157.533 1.00 12.98 291 PHE D N 1
ATOM 11399 C CA . PHE D 1 290 ? 18.064 78.419 157.613 1.00 11.93 291 PHE D CA 1
ATOM 11400 C C . PHE D 1 290 ? 18.923 79.322 158.491 1.00 14.17 291 PHE D C 1
ATOM 11401 O O . PHE D 1 290 ? 19.262 80.448 158.098 1.00 16.39 291 PHE D O 1
ATOM 11409 N N . ASP D 1 291 ? 19.275 78.832 159.661 1.00 14.37 292 ASP D N 1
ATOM 11410 C CA . ASP D 1 291 ? 20.122 79.552 160.632 1.00 14.82 292 ASP D CA 1
ATOM 11411 C C . ASP D 1 291 ? 21.383 78.662 160.684 1.00 15.39 292 ASP D C 1
ATOM 11412 O O . ASP D 1 291 ? 21.534 77.736 161.464 1.00 13.93 292 ASP D O 1
ATOM 11417 N N . TYR D 1 292 ? 22.262 78.971 159.751 1.00 16.63 293 TYR D N 1
ATOM 11418 C CA . TYR D 1 292 ? 23.515 78.270 159.482 1.00 15.97 293 TYR D CA 1
ATOM 11419 C C . TYR D 1 292 ? 24.616 79.292 159.200 1.00 16.77 293 TYR D C 1
ATOM 11420 O O . TYR D 1 292 ? 24.433 80.521 159.223 1.00 16.31 293 TYR D O 1
ATOM 11429 N N . LYS D 1 293 ? 25.819 78.753 159.003 1.00 16.63 294 LYS D N 1
ATOM 11430 C CA . LYS D 1 293 ? 26.996 79.542 158.704 1.00 15.30 294 LYS D CA 1
ATOM 11431 C C . LYS D 1 293 ? 27.838 78.882 157.625 1.00 14.82 294 LYS D C 1
ATOM 11432 O O . LYS D 1 293 ? 28.139 77.698 157.743 1.00 16.24 294 LYS D O 1
ATOM 11438 N N . PRO D 1 294 ? 28.174 79.665 156.633 1.00 13.85 295 PRO D N 1
ATOM 11439 C CA . PRO D 1 294 ? 29.066 79.167 155.558 1.00 13.21 295 PRO D CA 1
ATOM 11440 C C . PRO D 1 294 ? 30.411 78.861 156.251 1.00 12.81 295 PRO D C 1
ATOM 11441 O O . PRO D 1 294 ? 30.932 79.734 156.979 1.00 11.70 295 PRO D O 1
ATOM 11445 N N . SER D 1 295 ? 30.979 77.672 156.062 1.00 12.08 296 SER D N 1
ATOM 11446 C CA . SER D 1 295 ? 32.241 77.296 156.703 1.00 12.68 296 SER D CA 1
ATOM 11447 C C . SER D 1 295 ? 33.316 78.365 156.539 1.00 13.73 296 SER D C 1
ATOM 11448 O O . SER D 1 295 ? 33.394 79.053 155.505 1.00 14.69 296 SER D O 1
ATOM 11451 N N . ARG D 1 296 ? 34.168 78.449 157.551 1.00 13.07 297 ARG D N 1
ATOM 11452 C CA . ARG D 1 296 ? 35.276 79.402 157.608 1.00 13.08 297 ARG D CA 1
ATOM 11453 C C . ARG D 1 296 ? 36.269 79.251 156.455 1.00 14.80 297 ARG D C 1
ATOM 11454 O O . ARG D 1 296 ? 36.953 80.249 156.145 1.00 13.93 297 ARG D O 1
ATOM 11462 N N . THR D 1 297 ? 36.331 78.085 155.831 1.00 14.85 298 THR D N 1
ATOM 11463 C CA . THR D 1 297 ? 37.211 77.829 154.702 1.00 14.45 298 THR D CA 1
ATOM 11464 C C . THR D 1 297 ? 36.743 78.466 153.398 1.00 15.63 298 THR D C 1
ATOM 11465 O O . THR D 1 297 ? 37.532 78.518 152.433 1.00 16.17 298 THR D O 1
ATOM 11469 N N . GLU D 1 298 ? 35.513 78.921 153.320 1.00 15.56 299 GLU D N 1
ATOM 11470 C CA . GLU D 1 298 ? 34.993 79.486 152.052 1.00 15.17 299 GLU D CA 1
ATOM 11471 C C . GLU D 1 298 ? 35.068 80.981 151.862 1.00 15.87 299 GLU D C 1
ATOM 11472 O O . GLU D 1 298 ? 35.180 81.769 152.822 1.00 14.44 299 GLU D O 1
ATOM 11478 N N . ASP D 1 299 ? 35.026 81.374 150.591 1.00 16.93 300 ASP D N 1
ATOM 11479 C CA . ASP D 1 299 ? 35.016 82.797 150.181 1.00 18.35 300 ASP D CA 1
ATOM 11480 C C . ASP D 1 299 ? 33.570 83.126 149.762 1.00 18.83 300 ASP D C 1
ATOM 11481 O O . ASP D 1 299 ? 32.699 82.246 149.969 1.00 18.80 300 ASP D O 1
ATOM 11486 N N . TYR D 1 300 ? 33.340 84.307 149.179 1.00 20.06 301 TYR D N 1
ATOM 11487 C CA . TYR D 1 300 ? 31.959 84.658 148.803 1.00 19.87 301 TYR D CA 1
ATOM 11488 C C . TYR D 1 300 ? 31.398 83.678 147.818 1.00 20.20 301 TYR D C 1
ATOM 11489 O O . TYR D 1 300 ? 30.174 83.478 147.896 1.00 21.37 301 TYR D O 1
ATOM 11498 N N . ASP D 1 301 ? 32.143 83.012 146.984 1.00 22.73 302 ASP D N 1
ATOM 11499 C CA . ASP D 1 301 ? 31.556 82.010 146.071 1.00 25.59 302 ASP D CA 1
ATOM 11500 C C . ASP D 1 301 ? 31.009 80.861 146.921 1.00 24.30 302 ASP D C 1
ATOM 11501 O O . ASP D 1 301 ? 29.884 80.452 146.611 1.00 26.34 302 ASP D O 1
ATOM 11506 N N . GLY D 1 302 ? 31.767 80.389 147.890 1.00 21.16 303 GLY D N 1
ATOM 11507 C CA . GLY D 1 302 ? 31.343 79.303 148.767 1.00 17.71 303 GLY D CA 1
ATOM 11508 C C . GLY D 1 302 ? 30.133 79.750 149.585 1.00 17.13 303 GLY D C 1
ATOM 11509 O O . GLY D 1 302 ? 29.288 78.887 149.908 1.00 18.64 303 GLY D O 1
ATOM 11510 N N . VAL D 1 303 ? 30.028 81.026 149.901 1.00 15.58 304 VAL D N 1
ATOM 11511 C CA . VAL D 1 303 ? 28.884 81.536 150.676 1.00 15.34 304 VAL D CA 1
ATOM 11512 C C . VAL D 1 303 ? 27.581 81.283 149.907 1.00 16.08 304 VAL D C 1
ATOM 11513 O O . VAL D 1 303 ? 26.672 80.681 150.500 1.00 17.24 304 VAL D O 1
ATOM 11517 N N . TRP D 1 304 ? 27.485 81.692 148.653 1.00 15.46 305 TRP D N 1
ATOM 11518 C CA . TRP D 1 304 ? 26.275 81.527 147.853 1.00 16.09 305 TRP D CA 1
ATOM 11519 C C . TRP D 1 304 ? 25.978 80.086 147.515 1.00 15.85 305 TRP D C 1
ATOM 11520 O O . TRP D 1 304 ? 24.806 79.678 147.475 1.00 18.39 305 TRP D O 1
ATOM 11531 N N . GLU D 1 305 ? 26.992 79.307 147.314 1.00 17.79 306 GLU D N 1
ATOM 11532 C CA . GLU D 1 305 ? 26.898 77.874 147.062 1.00 18.82 306 GLU D CA 1
ATOM 11533 C C . GLU D 1 305 ? 26.249 77.247 148.296 1.00 15.35 306 GLU D C 1
ATOM 11534 O O . GLU D 1 305 ? 25.426 76.364 148.115 1.00 16.80 306 GLU D O 1
ATOM 11540 N N . SER D 1 306 ? 26.697 77.662 149.464 1.00 12.22 307 SER D N 1
ATOM 11541 C CA . SER D 1 306 ? 26.134 77.076 150.690 1.00 11.75 307 SER D CA 1
ATOM 11542 C C . SER D 1 306 ? 24.705 77.538 150.887 1.00 13.83 307 SER D C 1
ATOM 11543 O O . SER D 1 306 ? 23.954 76.732 151.478 1.00 15.11 307 SER D O 1
ATOM 11546 N N . ALA D 1 307 ? 24.326 78.734 150.454 1.00 14.16 308 ALA D N 1
ATOM 11547 C CA . ALA D 1 307 ? 22.945 79.241 150.620 1.00 13.55 308 ALA D CA 1
ATOM 11548 C C . ALA D 1 307 ? 22.062 78.363 149.730 1.00 14.84 308 ALA D C 1
ATOM 11549 O O . ALA D 1 307 ? 21.028 77.843 150.156 1.00 13.69 308 ALA D O 1
ATOM 11551 N N . LYS D 1 308 ? 22.509 78.203 148.491 1.00 16.24 309 LYS D N 1
ATOM 11552 C CA . LYS D 1 308 ? 21.778 77.315 147.566 1.00 17.60 309 LYS D CA 1
ATOM 11553 C C . LYS D 1 308 ? 21.762 75.872 148.076 1.00 17.40 309 LYS D C 1
ATOM 11554 O O . LYS D 1 308 ? 20.734 75.198 147.839 1.00 19.56 309 LYS D O 1
ATOM 11560 N N . ALA D 1 309 ? 22.785 75.323 148.712 1.00 15.11 310 ALA D N 1
ATOM 11561 C CA . ALA D 1 309 ? 22.806 73.948 149.207 1.00 12.78 310 ALA D CA 1
ATOM 11562 C C . ALA D 1 309 ? 21.691 73.677 150.201 1.00 12.91 310 ALA D C 1
ATOM 11563 O O . ALA D 1 309 ? 21.144 72.545 150.243 1.00 15.00 310 ALA D O 1
ATOM 11565 N N . ASN D 1 310 ? 21.308 74.659 150.987 1.00 12.72 311 ASN D N 1
ATOM 11566 C CA . ASN D 1 310 ? 20.250 74.539 152.003 1.00 12.55 311 ASN D CA 1
ATOM 11567 C C . ASN D 1 310 ? 18.913 74.250 151.313 1.00 12.93 311 ASN D C 1
ATOM 11568 O O . ASN D 1 310 ? 18.227 73.324 151.756 1.00 13.46 311 ASN D O 1
ATOM 11573 N N . ILE D 1 311 ? 18.618 75.032 150.308 1.00 13.47 312 ILE D N 1
ATOM 11574 C CA . ILE D 1 311 ? 17.384 74.876 149.535 1.00 14.32 312 ILE D CA 1
ATOM 11575 C C . ILE D 1 311 ? 17.375 73.562 148.759 1.00 15.09 312 ILE D C 1
ATOM 11576 O O . ILE D 1 311 ? 16.308 72.913 148.781 1.00 17.32 312 ILE D O 1
ATOM 11581 N N . ARG D 1 312 ? 18.476 73.218 148.114 1.00 14.41 313 ARG D N 1
ATOM 11582 C CA . ARG D 1 312 ? 18.570 71.980 147.337 1.00 14.78 313 ARG D CA 1
ATOM 11583 C C . ARG D 1 312 ? 18.320 70.825 148.298 1.00 13.94 313 ARG D C 1
ATOM 11584 O O . ARG D 1 312 ? 17.535 69.937 147.980 1.00 15.50 313 ARG D O 1
ATOM 11592 N N . MET D 1 313 ? 19.008 70.856 149.423 1.00 14.54 314 MET D N 1
ATOM 11593 C CA . MET D 1 313 ? 18.873 69.777 150.428 1.00 13.97 314 MET D CA 1
ATOM 11594 C C . MET D 1 313 ? 17.401 69.642 150.809 1.00 14.58 314 MET D C 1
ATOM 11595 O O . MET D 1 313 ? 16.952 68.477 150.822 1.00 15.78 314 MET D O 1
ATOM 11600 N N . TYR D 1 314 ? 16.728 70.740 151.128 1.00 13.91 315 TYR D N 1
ATOM 11601 C CA . TYR D 1 314 ? 15.300 70.598 151.526 1.00 13.84 315 TYR D CA 1
ATOM 11602 C C . TYR D 1 314 ? 14.447 69.987 150.421 1.00 14.10 315 TYR D C 1
ATOM 11603 O O . TYR D 1 314 ? 13.617 69.094 150.698 1.00 14.65 315 TYR D O 1
ATOM 11612 N N . LEU D 1 315 ? 14.615 70.459 149.186 1.00 14.74 316 LEU D N 1
ATOM 11613 C CA . LEU D 1 315 ? 13.822 69.994 148.018 1.00 15.40 316 LEU D CA 1
ATOM 11614 C C . LEU D 1 315 ? 14.073 68.543 147.649 1.00 14.60 316 LEU D C 1
ATOM 11615 O O . LEU D 1 315 ? 13.077 67.806 147.422 1.00 14.36 316 LEU D O 1
ATOM 11620 N N . LEU D 1 316 ? 15.327 68.093 147.659 1.00 14.15 317 LEU D N 1
ATOM 11621 C CA . LEU D 1 316 ? 15.652 66.682 147.395 1.00 13.46 317 LEU D CA 1
ATOM 11622 C C . LEU D 1 316 ? 15.004 65.791 148.445 1.00 13.14 317 LEU D C 1
ATOM 11623 O O . LEU D 1 316 ? 14.422 64.784 148.040 1.00 15.18 317 LEU D O 1
ATOM 11628 N N . LEU D 1 317 ? 15.136 66.104 149.710 1.00 13.10 318 LEU D N 1
ATOM 11629 C CA . LEU D 1 317 ? 14.544 65.323 150.794 1.00 13.58 318 LEU D CA 1
ATOM 11630 C C . LEU D 1 317 ? 13.033 65.316 150.650 1.00 15.09 318 LEU D C 1
ATOM 11631 O O . LEU D 1 317 ? 12.377 64.306 150.910 1.00 17.80 318 LEU D O 1
ATOM 11636 N N . LYS D 1 318 ? 12.430 66.420 150.290 1.00 16.06 319 LYS D N 1
ATOM 11637 C CA . LYS D 1 318 ? 10.972 66.526 150.131 1.00 17.82 319 LYS D CA 1
ATOM 11638 C C . LYS D 1 318 ? 10.454 65.574 149.064 1.00 17.96 319 LYS D C 1
ATOM 11639 O O . LYS D 1 318 ? 9.464 64.844 149.215 1.00 18.95 319 LYS D O 1
ATOM 11645 N N . GLU D 1 319 ? 11.156 65.552 147.952 1.00 19.13 320 GLU D N 1
ATOM 11646 C CA . GLU D 1 319 ? 10.908 64.693 146.785 1.00 20.35 320 GLU D CA 1
ATOM 11647 C C . GLU D 1 319 ? 10.920 63.237 147.198 1.00 19.02 320 GLU D C 1
ATOM 11648 O O . GLU D 1 319 ? 9.964 62.484 146.925 1.00 18.88 320 GLU D O 1
ATOM 11654 N N . ARG D 1 320 ? 11.970 62.844 147.923 1.00 18.67 321 ARG D N 1
ATOM 11655 C CA . ARG D 1 320 ? 12.131 61.454 148.424 1.00 16.34 321 ARG D CA 1
ATOM 11656 C C . ARG D 1 320 ? 11.103 61.103 149.478 1.00 15.34 321 ARG D C 1
ATOM 11657 O O . ARG D 1 320 ? 10.644 59.946 149.491 1.00 16.01 321 ARG D O 1
ATOM 11665 N N . ALA D 1 321 ? 10.720 62.042 150.320 1.00 14.19 322 ALA D N 1
ATOM 11666 C CA . ALA D 1 321 ? 9.711 61.809 151.353 1.00 13.96 322 ALA D CA 1
ATOM 11667 C C . ALA D 1 321 ? 8.385 61.538 150.658 1.00 15.80 322 ALA D C 1
ATOM 11668 O O . ALA D 1 321 ? 7.628 60.644 151.074 1.00 17.36 322 ALA D O 1
ATOM 11670 N N . LYS D 1 322 ? 8.094 62.304 149.635 1.00 17.84 323 LYS D N 1
ATOM 11671 C CA . LYS D 1 322 ? 6.837 62.143 148.877 1.00 20.71 323 LYS D CA 1
ATOM 11672 C C . LYS D 1 322 ? 6.738 60.768 148.223 1.00 19.75 323 LYS D C 1
ATOM 11673 O O . LYS D 1 322 ? 5.697 60.105 148.285 1.00 22.01 323 LYS D O 1
ATOM 11679 N N . ALA D 1 323 ? 7.806 60.358 147.565 1.00 17.80 324 ALA D N 1
ATOM 11680 C CA . ALA D 1 323 ? 7.889 59.067 146.866 1.00 15.49 324 ALA D CA 1
ATOM 11681 C C . ALA D 1 323 ? 7.791 57.929 147.859 1.00 16.44 324 ALA D C 1
ATOM 11682 O O . ALA D 1 323 ? 7.197 56.868 147.593 1.00 17.31 324 ALA D O 1
ATOM 11684 N N . PHE D 1 324 ? 8.344 58.166 149.032 1.00 16.19 325 PHE D N 1
ATOM 11685 C CA . PHE D 1 324 ? 8.329 57.140 150.101 1.00 15.41 325 PHE D CA 1
ATOM 11686 C C . PHE D 1 324 ? 6.907 56.714 150.450 1.00 16.58 325 PHE D C 1
ATOM 11687 O O . PHE D 1 324 ? 6.488 55.548 150.505 1.00 17.58 325 PHE D O 1
ATOM 11695 N N . ARG D 1 325 ? 6.108 57.710 150.749 1.00 17.76 326 ARG D N 1
ATOM 11696 C CA . ARG D 1 325 ? 4.716 57.605 151.152 1.00 18.94 326 ARG D CA 1
ATOM 11697 C C . ARG D 1 325 ? 3.799 57.112 150.026 1.00 18.00 326 ARG D C 1
ATOM 11698 O O . ARG D 1 325 ? 2.756 56.512 150.349 1.00 19.02 326 ARG D O 1
ATOM 11706 N N . ALA D 1 326 ? 4.113 57.374 148.799 1.00 15.02 327 ALA D N 1
ATOM 11707 C CA . ALA D 1 326 ? 3.301 56.934 147.675 1.00 15.82 327 ALA D CA 1
ATOM 11708 C C . ALA D 1 326 ? 3.678 55.531 147.230 1.00 17.71 327 ALA D C 1
ATOM 11709 O O . ALA D 1 326 ? 3.141 55.064 146.197 1.00 18.73 327 ALA D O 1
ATOM 11711 N N . ASP D 1 327 ? 4.573 54.871 147.919 1.00 18.59 328 ASP D N 1
ATOM 11712 C CA . ASP D 1 327 ? 5.025 53.511 147.544 1.00 17.43 328 ASP D CA 1
ATOM 11713 C C . ASP D 1 327 ? 4.162 52.482 148.255 1.00 17.65 328 ASP D C 1
ATOM 11714 O O . ASP D 1 327 ? 4.098 52.370 149.491 1.00 17.48 328 ASP D O 1
ATOM 11719 N N . PRO D 1 328 ? 3.492 51.707 147.402 1.00 18.93 329 PRO D N 1
ATOM 11720 C CA . PRO D 1 328 ? 2.569 50.659 147.860 1.00 19.71 329 PRO D CA 1
ATOM 11721 C C . PRO D 1 328 ? 3.366 49.691 148.708 1.00 20.42 329 PRO D C 1
ATOM 11722 O O . PRO D 1 328 ? 2.742 49.185 149.662 1.00 22.43 329 PRO D O 1
ATOM 11726 N N . GLU D 1 329 ? 4.649 49.520 148.426 1.00 20.93 330 GLU D N 1
ATOM 11727 C CA . GLU D 1 329 ? 5.374 48.586 149.325 1.00 21.77 330 GLU D CA 1
ATOM 11728 C C . GLU D 1 329 ? 5.603 49.217 150.690 1.00 18.76 330 GLU D C 1
ATOM 11729 O O . GLU D 1 329 ? 5.563 48.520 151.725 1.00 18.65 330 GLU D O 1
ATOM 11735 N N . VAL D 1 330 ? 5.818 50.520 150.655 1.00 16.50 331 VAL D N 1
ATOM 11736 C CA . VAL D 1 330 ? 6.015 51.242 151.940 1.00 15.55 331 VAL D CA 1
ATOM 11737 C C . VAL D 1 330 ? 4.691 51.148 152.684 1.00 16.27 331 VAL D C 1
ATOM 11738 O O . VAL D 1 330 ? 4.688 50.814 153.885 1.00 18.30 331 VAL D O 1
ATOM 11742 N N . GLN D 1 331 ? 3.578 51.374 151.956 1.00 16.58 332 GLN D N 1
ATOM 11743 C CA . GLN D 1 331 ? 2.245 51.313 152.619 1.00 15.69 332 GLN D CA 1
ATOM 11744 C C . GLN D 1 331 ? 1.985 49.973 153.271 1.00 15.75 332 GLN D C 1
ATOM 11745 O O . GLN D 1 331 ? 1.492 49.839 154.411 1.00 15.29 332 GLN D O 1
ATOM 11751 N N . GLU D 1 332 ? 2.339 48.938 152.537 1.00 17.87 333 GLU D N 1
ATOM 11752 C CA . GLU D 1 332 ? 2.187 47.559 153.044 1.00 20.68 333 GLU D CA 1
ATOM 11753 C C . GLU D 1 332 ? 3.011 47.369 154.306 1.00 18.51 333 GLU D C 1
ATOM 11754 O O . GLU D 1 332 ? 2.548 46.706 155.250 1.00 19.54 333 GLU D O 1
ATOM 11760 N N . ALA D 1 333 ? 4.218 47.912 154.347 1.00 16.28 334 ALA D N 1
ATOM 11761 C CA . ALA D 1 333 ? 5.107 47.802 155.519 1.00 13.71 334 ALA D CA 1
ATOM 11762 C C . ALA D 1 333 ? 4.518 48.557 156.695 1.00 13.06 334 ALA D C 1
ATOM 11763 O O . ALA D 1 333 ? 4.539 48.066 157.842 1.00 13.68 334 ALA D O 1
ATOM 11765 N N . LEU D 1 334 ? 4.011 49.753 156.392 1.00 12.82 335 LEU D N 1
ATOM 11766 C CA . LEU D 1 334 ? 3.358 50.562 157.458 1.00 13.90 335 LEU D CA 1
ATOM 11767 C C . LEU D 1 334 ? 2.224 49.760 158.105 1.00 15.10 335 LEU D C 1
ATOM 11768 O O . LEU D 1 334 ? 2.037 49.760 159.347 1.00 15.30 335 LEU D O 1
ATOM 11773 N N . ALA D 1 335 ? 1.419 49.109 157.258 1.00 16.80 336 ALA D N 1
ATOM 11774 C CA . ALA D 1 335 ? 0.275 48.299 157.748 1.00 16.20 336 ALA D CA 1
ATOM 11775 C C . ALA D 1 335 ? 0.774 47.146 158.612 1.00 16.93 336 ALA D C 1
ATOM 11776 O O . ALA D 1 335 ? 0.216 46.871 159.688 1.00 18.09 336 ALA D O 1
ATOM 11778 N N . ALA D 1 336 ? 1.808 46.471 158.131 1.00 16.25 337 ALA D N 1
ATOM 11779 C CA . ALA D 1 336 ? 2.415 45.339 158.855 1.00 15.36 337 ALA D CA 1
ATOM 11780 C C . ALA D 1 336 ? 3.004 45.840 160.165 1.00 16.79 337 ALA D C 1
ATOM 11781 O O . ALA D 1 336 ? 2.895 45.070 161.143 1.00 19.69 337 ALA D O 1
ATOM 11783 N N . SER D 1 337 ? 3.580 47.037 160.207 1.00 16.99 338 SER D N 1
ATOM 11784 C CA . SER D 1 337 ? 4.163 47.567 161.456 1.00 15.49 338 SER D CA 1
ATOM 11785 C C . SER D 1 337 ? 3.155 48.190 162.397 1.00 17.29 338 SER D C 1
ATOM 11786 O O . SER D 1 337 ? 3.516 48.619 163.506 1.00 18.94 338 SER D O 1
ATOM 11789 N N . LYS D 1 338 ? 1.916 48.283 161.924 1.00 17.84 339 LYS D N 1
ATOM 11790 C CA . LYS D 1 338 ? 0.802 48.856 162.689 1.00 16.48 339 LYS D CA 1
ATOM 11791 C C . LYS D 1 338 ? 0.980 50.313 163.105 1.00 17.22 339 LYS D C 1
ATOM 11792 O O . LYS D 1 338 ? 0.503 50.662 164.195 1.00 16.96 339 LYS D O 1
ATOM 11798 N N . VAL D 1 339 ? 1.631 51.134 162.289 1.00 16.94 340 VAL D N 1
ATOM 11799 C CA . VAL D 1 339 ? 1.875 52.526 162.659 1.00 15.68 340 VAL D CA 1
ATOM 11800 C C . VAL D 1 339 ? 0.586 53.288 162.882 1.00 16.33 340 VAL D C 1
ATOM 11801 O O . VAL D 1 339 ? 0.490 54.033 163.848 1.00 16.99 340 VAL D O 1
ATOM 11805 N N . ALA D 1 340 ? -0.394 53.071 162.034 1.00 17.75 341 ALA D N 1
ATOM 11806 C CA . ALA D 1 340 ? -1.675 53.753 162.062 1.00 16.85 341 ALA D CA 1
ATOM 11807 C C . ALA D 1 340 ? -2.566 53.260 163.168 1.00 16.83 341 ALA D C 1
ATOM 11808 O O . ALA D 1 340 ? -3.423 54.053 163.558 1.00 19.43 341 ALA D O 1
ATOM 11810 N N . GLU D 1 341 ? -2.351 52.069 163.627 1.00 16.36 342 GLU D N 1
ATOM 11811 C CA . GLU D 1 341 ? -3.194 51.527 164.702 1.00 15.79 342 GLU D CA 1
ATOM 11812 C C . GLU D 1 341 ? -2.993 52.306 165.971 1.00 16.89 342 GLU D C 1
ATOM 11813 O O . GLU D 1 341 ? -3.800 52.078 166.907 1.00 17.49 342 GLU D O 1
ATOM 11819 N N . LEU D 1 342 ? -1.981 53.155 166.050 1.00 17.36 343 LEU D N 1
ATOM 11820 C CA . LEU D 1 342 ? -1.731 53.939 167.272 1.00 16.78 343 LEU D CA 1
ATOM 11821 C C . LEU D 1 342 ? -2.729 55.097 167.334 1.00 17.18 343 LEU D C 1
ATOM 11822 O O . LEU D 1 342 ? -3.021 55.604 168.443 1.00 17.36 343 LEU D O 1
ATOM 11827 N N . LYS D 1 343 ? -3.216 55.460 166.150 1.00 17.74 344 LYS D N 1
ATOM 11828 C CA . LYS D 1 343 ? -4.199 56.535 166.017 1.00 18.13 344 LYS D CA 1
ATOM 11829 C C . LYS D 1 343 ? -5.612 56.150 166.450 1.00 18.60 344 LYS D C 1
ATOM 11830 O O . LYS D 1 343 ? -6.415 57.092 166.540 1.00 18.73 344 LYS D O 1
ATOM 11836 N N . THR D 1 344 ? -5.897 54.901 166.703 1.00 18.82 345 THR D N 1
ATOM 11837 C CA . THR D 1 344 ? -7.191 54.425 167.158 1.00 19.24 345 THR D CA 1
ATOM 11838 C C . THR D 1 344 ? -7.172 54.456 168.673 1.00 19.49 345 THR D C 1
ATOM 11839 O O . THR D 1 344 ? -6.252 53.848 169.214 1.00 22.41 345 THR D O 1
ATOM 11843 N N . PRO D 1 345 ? -8.146 55.080 169.281 1.00 20.57 346 PRO D N 1
ATOM 11844 C CA . PRO D 1 345 ? -8.223 55.176 170.742 1.00 19.57 346 PRO D CA 1
ATOM 11845 C C . PRO D 1 345 ? -8.041 53.788 171.315 1.00 20.49 346 PRO D C 1
ATOM 11846 O O . PRO D 1 345 ? -8.416 52.842 170.601 1.00 22.29 346 PRO D O 1
ATOM 11850 N N . THR D 1 346 ? -7.504 53.727 172.519 1.00 19.99 347 THR D N 1
ATOM 11851 C CA . THR D 1 346 ? -7.261 52.464 173.197 1.00 20.39 347 THR D CA 1
ATOM 11852 C C . THR D 1 346 ? -8.578 51.961 173.767 1.00 22.63 347 THR D C 1
ATOM 11853 O O . THR D 1 346 ? -8.844 50.757 173.901 1.00 23.87 347 THR D O 1
ATOM 11857 N N . LEU D 1 347 ? -9.391 52.919 174.172 1.00 23.72 348 LEU D N 1
ATOM 11858 C CA . LEU D 1 347 ? -10.708 52.582 174.738 1.00 25.04 348 LEU D CA 1
ATOM 11859 C C . LEU D 1 347 ? -11.739 52.648 173.613 1.00 26.03 348 LEU D C 1
ATOM 11860 O O . LEU D 1 347 ? -11.636 53.429 172.655 1.00 26.10 348 LEU D O 1
ATOM 11865 N N . ASN D 1 348 ? -12.735 51.801 173.767 1.00 29.31 349 ASN D N 1
ATOM 11866 C CA . ASN D 1 348 ? -13.865 51.791 172.815 1.00 32.01 349 ASN D CA 1
ATOM 11867 C C . ASN D 1 348 ? -14.683 53.043 173.178 1.00 33.47 349 ASN D C 1
ATOM 11868 O O . ASN D 1 348 ? -14.619 53.536 174.311 1.00 32.84 349 ASN D O 1
ATOM 11873 N N . PRO D 1 349 ? -15.437 53.476 172.201 1.00 35.66 350 PRO D N 1
ATOM 11874 C CA . PRO D 1 349 ? -16.328 54.635 172.376 1.00 37.73 350 PRO D CA 1
ATOM 11875 C C . PRO D 1 349 ? -17.255 54.264 173.541 1.00 39.07 350 PRO D C 1
ATOM 11876 O O . PRO D 1 349 ? -17.832 53.151 173.618 1.00 39.92 350 PRO D O 1
ATOM 11880 N N . GLY D 1 350 ? -17.299 55.226 174.451 1.00 40.13 351 GLY D N 1
ATOM 11881 C CA . GLY D 1 350 ? -18.112 55.087 175.652 1.00 41.64 351 GLY D CA 1
ATOM 11882 C C . GLY D 1 350 ? -17.499 54.155 176.680 1.00 43.13 351 GLY D C 1
ATOM 11883 O O . GLY D 1 350 ? -18.071 54.114 177.801 1.00 45.94 351 GLY D O 1
ATOM 11884 N N . GLU D 1 351 ? -16.421 53.451 176.385 1.00 41.51 352 GLU D N 1
ATOM 11885 C CA . GLU D 1 351 ? -15.838 52.561 177.416 1.00 39.02 352 GLU D CA 1
ATOM 11886 C C . GLU D 1 351 ? -15.108 53.397 178.450 1.00 37.68 352 GLU D C 1
ATOM 11887 O O . GLU D 1 351 ? -14.443 54.407 178.141 1.00 37.67 352 GLU D O 1
ATOM 11893 N N . GLY D 1 352 ? -15.265 53.010 179.691 1.00 36.17 353 GLY D N 1
ATOM 11894 C CA . GLY D 1 352 ? -14.656 53.683 180.867 1.00 33.82 353 GLY D CA 1
ATOM 11895 C C . GLY D 1 352 ? -13.876 52.598 181.618 1.00 32.76 353 GLY D C 1
ATOM 11896 O O . GLY D 1 352 ? -13.749 51.450 181.118 1.00 33.07 353 GLY D O 1
ATOM 11897 N N . TYR D 1 353 ? -13.411 52.974 182.790 1.00 32.30 354 TYR D N 1
ATOM 11898 C CA . TYR D 1 353 ? -12.618 51.967 183.541 1.00 32.95 354 TYR D CA 1
ATOM 11899 C C . TYR D 1 353 ? -13.421 50.764 184.000 1.00 34.48 354 TYR D C 1
ATOM 11900 O O . TYR D 1 353 ? -12.910 49.632 184.158 1.00 35.18 354 TYR D O 1
ATOM 11909 N N . ALA D 1 354 ? -14.687 51.035 184.225 1.00 35.13 355 ALA D N 1
ATOM 11910 C CA . ALA D 1 354 ? -15.646 50.012 184.693 1.00 35.53 355 ALA D CA 1
ATOM 11911 C C . ALA D 1 354 ? -15.776 48.897 183.671 1.00 34.88 355 ALA D C 1
ATOM 11912 O O . ALA D 1 354 ? -15.718 47.702 183.986 1.00 34.83 355 ALA D O 1
ATOM 11914 N N . GLU D 1 355 ? -15.942 49.324 182.431 1.00 35.09 356 GLU D N 1
ATOM 11915 C CA . GLU D 1 355 ? -16.068 48.394 181.305 1.00 35.44 356 GLU D CA 1
ATOM 11916 C C . GLU D 1 355 ? -14.696 47.779 181.033 1.00 34.79 356 GLU D C 1
ATOM 11917 O O . GLU D 1 355 ? -14.701 46.567 180.750 1.00 34.57 356 GLU D O 1
ATOM 11923 N N . LEU D 1 356 ? -13.620 48.559 181.122 1.00 33.51 357 LEU D N 1
ATOM 11924 C CA . LEU D 1 356 ? -12.286 47.984 180.862 1.00 32.42 357 LEU D CA 1
ATOM 11925 C C . LEU D 1 356 ? -12.023 46.912 181.920 1.00 32.04 357 LEU D C 1
ATOM 11926 O O . LEU D 1 356 ? -11.515 45.850 181.533 1.00 30.89 357 LEU D O 1
ATOM 11931 N N . LEU D 1 357 ? -12.373 47.228 183.163 1.00 32.29 358 LEU D N 1
ATOM 11932 C CA . LEU D 1 357 ? -12.136 46.236 184.242 1.00 33.86 358 LEU D CA 1
ATOM 11933 C C . LEU D 1 357 ? -12.897 44.921 184.060 1.00 36.06 358 LEU D C 1
ATOM 11934 O O . LEU D 1 357 ? -12.555 43.808 184.533 1.00 36.45 358 LEU D O 1
ATOM 11939 N N . ALA D 1 358 ? -13.998 45.050 183.340 1.00 37.40 359 ALA D N 1
ATOM 11940 C CA . ALA D 1 358 ? -14.932 43.976 183.017 1.00 37.86 359 ALA D CA 1
ATOM 11941 C C . ALA D 1 358 ? -14.528 43.122 181.833 1.00 38.55 359 ALA D C 1
ATOM 11942 O O . ALA D 1 358 ? -15.096 42.014 181.713 1.00 39.82 359 ALA D O 1
ATOM 11944 N N . ASP D 1 359 ? -13.634 43.580 180.987 1.00 37.98 360 ASP D N 1
ATOM 11945 C CA . ASP D 1 359 ? -13.132 42.876 179.800 1.00 36.83 360 ASP D CA 1
ATOM 11946 C C . ASP D 1 359 ? -11.984 41.944 180.161 1.00 36.44 360 ASP D C 1
ATOM 11947 O O . ASP D 1 359 ? -10.843 42.388 180.411 1.00 36.04 360 ASP D O 1
ATOM 11952 N N . ARG D 1 360 ? -12.256 40.656 180.210 1.00 36.33 361 ARG D N 1
ATOM 11953 C CA . ARG D 1 360 ? -11.289 39.613 180.579 1.00 35.94 361 ARG D CA 1
ATOM 11954 C C . ARG D 1 360 ? -10.278 39.405 179.451 1.00 33.71 361 ARG D C 1
ATOM 11955 O O . ARG D 1 360 ? -9.254 38.755 179.678 1.00 33.59 361 ARG D O 1
ATOM 11963 N N . SER D 1 361 ? -10.638 39.913 178.307 1.00 32.08 362 SER D N 1
ATOM 11964 C CA . SER D 1 361 ? -9.754 39.805 177.145 1.00 33.51 362 SER D CA 1
ATOM 11965 C C . SER D 1 361 ? -8.603 40.821 177.275 1.00 33.26 362 SER D C 1
ATOM 11966 O O . SER D 1 361 ? -7.610 40.665 176.551 1.00 33.28 362 SER D O 1
ATOM 11969 N N . ALA D 1 362 ? -8.736 41.810 178.130 1.00 31.63 363 ALA D N 1
ATOM 11970 C CA . ALA D 1 362 ? -7.739 42.836 178.376 1.00 30.89 363 ALA D CA 1
ATOM 11971 C C . ALA D 1 362 ? -6.796 42.400 179.497 1.00 31.07 363 ALA D C 1
ATOM 11972 O O . ALA D 1 362 ? -5.829 43.129 179.772 1.00 30.72 363 ALA D O 1
ATOM 11974 N N . PHE D 1 363 ? -7.067 41.269 180.123 1.00 31.98 364 PHE D N 1
ATOM 11975 C CA . PHE D 1 363 ? -6.188 40.835 181.211 1.00 33.34 364 PHE D CA 1
ATOM 11976 C C . PHE D 1 363 ? -6.270 39.366 181.568 1.00 34.91 364 PHE D C 1
ATOM 11977 O O . PHE D 1 363 ? -5.329 38.585 181.351 1.00 36.57 364 PHE D O 1
ATOM 11985 N N . GLU D 1 364 ? -7.391 39.028 182.173 1.00 35.68 365 GLU D N 1
ATOM 11986 C CA . GLU D 1 364 ? -7.635 37.645 182.624 1.00 35.42 365 GLU D CA 1
ATOM 11987 C C . GLU D 1 364 ? -7.359 36.654 181.523 1.00 34.78 365 GLU D C 1
ATOM 11988 O O . GLU D 1 364 ? -6.585 35.726 181.793 1.00 35.89 365 GLU D O 1
ATOM 11994 N N . ASP D 1 365 ? -7.912 36.869 180.360 1.00 34.46 366 ASP D N 1
ATOM 11995 C CA . ASP D 1 365 ? -7.695 35.943 179.237 1.00 34.22 366 ASP D CA 1
ATOM 11996 C C . ASP D 1 365 ? -6.751 36.458 178.169 1.00 34.52 366 ASP D C 1
ATOM 11997 O O . ASP D 1 365 ? -6.897 36.033 176.996 1.00 35.64 366 ASP D O 1
ATOM 12002 N N . TYR D 1 366 ? -5.868 37.372 178.527 1.00 33.53 367 TYR D N 1
ATOM 12003 C CA . TYR D 1 366 ? -4.928 37.936 177.561 1.00 32.10 367 TYR D CA 1
ATOM 12004 C C . TYR D 1 366 ? -3.706 37.023 177.433 1.00 31.82 367 TYR D C 1
ATOM 12005 O O . TYR D 1 366 ? -3.149 36.742 178.515 1.00 30.65 367 TYR D O 1
ATOM 12014 N N . ASP D 1 367 ? -3.388 36.668 176.200 1.00 32.44 368 ASP D N 1
ATOM 12015 C CA . ASP D 1 367 ? -2.178 35.829 176.036 1.00 34.20 368 ASP D CA 1
ATOM 12016 C C . ASP D 1 367 ? -0.978 36.745 175.704 1.00 33.88 368 ASP D C 1
ATOM 12017 O O . ASP D 1 367 ? -0.649 36.934 174.518 1.00 33.76 368 ASP D O 1
ATOM 12022 N N . ALA D 1 368 ? -0.357 37.255 176.749 1.00 32.28 369 ALA D N 1
ATOM 12023 C CA . ALA D 1 368 ? 0.791 38.147 176.640 1.00 31.72 369 ALA D CA 1
ATOM 12024 C C . ALA D 1 368 ? 1.926 37.515 175.843 1.00 31.86 369 ALA D C 1
ATOM 12025 O O . ALA D 1 368 ? 2.554 38.170 175.018 1.00 31.21 369 ALA D O 1
ATOM 12027 N N . ASP D 1 369 ? 2.143 36.252 176.136 1.00 33.33 370 ASP D N 1
ATOM 12028 C CA . ASP D 1 369 ? 3.194 35.427 175.546 1.00 35.21 370 ASP D CA 1
ATOM 12029 C C . ASP D 1 369 ? 3.050 35.272 174.054 1.00 34.39 370 ASP D C 1
ATOM 12030 O O . ASP D 1 369 ? 4.091 35.328 173.384 1.00 35.91 370 ASP D O 1
ATOM 12035 N N . ALA D 1 370 ? 1.851 35.131 173.556 1.00 34.28 371 ALA D N 1
ATOM 12036 C CA . ALA D 1 370 ? 1.658 34.982 172.091 1.00 32.46 371 ALA D CA 1
ATOM 12037 C C . ALA D 1 370 ? 1.804 36.324 171.394 1.00 31.49 371 ALA D C 1
ATOM 12038 O O . ALA D 1 370 ? 2.430 36.378 170.307 1.00 31.86 371 ALA D O 1
ATOM 12040 N N . VAL D 1 371 ? 1.248 37.369 171.994 1.00 29.25 372 VAL D N 1
ATOM 12041 C CA . VAL D 1 371 ? 1.406 38.693 171.365 1.00 28.12 372 VAL D CA 1
ATOM 12042 C C . VAL D 1 371 ? 2.895 39.062 171.376 1.00 28.56 372 VAL D C 1
ATOM 12043 O O . VAL D 1 371 ? 3.422 39.525 170.350 1.00 30.68 372 VAL D O 1
ATOM 12047 N N . GLY D 1 372 ? 3.527 38.861 172.514 1.00 26.28 373 GLY D N 1
ATOM 12048 C CA . GLY D 1 372 ? 4.927 39.155 172.727 1.00 26.27 373 GLY D CA 1
ATOM 12049 C C . GLY D 1 372 ? 5.846 38.508 171.712 1.00 26.51 373 GLY D C 1
ATOM 12050 O O . GLY D 1 372 ? 6.991 38.987 171.556 1.00 27.66 373 GLY D O 1
ATOM 12051 N N . ALA D 1 373 ? 5.434 37.455 171.031 1.00 25.47 374 ALA D N 1
ATOM 12052 C CA . ALA D 1 373 ? 6.281 36.783 170.032 1.00 24.10 374 ALA D CA 1
ATOM 12053 C C . ALA D 1 373 ? 6.108 37.308 168.609 1.00 24.66 374 ALA D C 1
ATOM 12054 O O . ALA D 1 373 ? 6.961 36.879 167.800 1.00 25.49 374 ALA D O 1
ATOM 12056 N N . LYS D 1 374 ? 5.145 38.140 168.300 1.00 24.76 375 LYS D N 1
ATOM 12057 C CA . LYS D 1 374 ? 4.959 38.683 166.949 1.00 26.45 375 LYS D CA 1
ATOM 12058 C C . LYS D 1 374 ? 5.938 39.821 166.670 1.00 24.88 375 LYS D C 1
ATOM 12059 O O . LYS D 1 374 ? 6.044 40.698 167.535 1.00 25.39 375 LYS D O 1
ATOM 12065 N N . GLY D 1 375 ? 6.583 39.803 165.537 1.00 22.21 376 GLY D N 1
ATOM 12066 C CA . GLY D 1 375 ? 7.550 40.837 165.163 1.00 21.00 376 GLY D CA 1
ATOM 12067 C C . GLY D 1 375 ? 6.780 42.037 164.631 1.00 21.16 376 GLY D C 1
ATOM 12068 O O . GLY D 1 375 ? 5.694 41.823 164.085 1.00 21.15 376 GLY D O 1
ATOM 12069 N N . PHE D 1 376 ? 7.344 43.229 164.771 1.00 19.44 377 PHE D N 1
ATOM 12070 C CA . PHE D 1 376 ? 6.675 44.436 164.278 1.00 15.90 377 PHE D CA 1
ATOM 12071 C C . PHE D 1 376 ? 7.182 44.763 162.897 1.00 15.68 377 PHE D C 1
ATOM 12072 O O . PHE D 1 376 ? 6.527 45.650 162.333 1.00 19.57 377 PHE D O 1
ATOM 12080 N N . GLY D 1 377 ? 8.210 44.191 162.351 1.00 14.33 378 GLY D N 1
ATOM 12081 C CA . GLY D 1 377 ? 8.721 44.525 161.021 1.00 12.77 378 GLY D CA 1
ATOM 12082 C C . GLY D 1 377 ? 9.299 45.929 160.879 1.00 13.41 378 GLY D C 1
ATOM 12083 O O . GLY D 1 377 ? 9.346 46.470 159.761 1.00 13.34 378 GLY D O 1
ATOM 12084 N N . PHE D 1 378 ? 9.812 46.531 161.930 1.00 13.01 379 PHE D N 1
ATOM 12085 C CA . PHE D 1 378 ? 10.363 47.879 161.964 1.00 12.26 379 PHE D CA 1
ATOM 12086 C C . PHE D 1 378 ? 11.612 48.032 161.115 1.00 14.10 379 PHE D C 1
ATOM 12087 O O . PHE D 1 378 ? 11.764 49.082 160.442 1.00 14.82 379 PHE D O 1
ATOM 12095 N N . VAL D 1 379 ? 12.493 47.038 161.126 1.00 14.29 380 VAL D N 1
ATOM 12096 C CA . VAL D 1 379 ? 13.746 47.128 160.355 1.00 13.26 380 VAL D CA 1
ATOM 12097 C C . VAL D 1 379 ? 13.484 47.168 158.872 1.00 13.42 380 VAL D C 1
ATOM 12098 O O . VAL D 1 379 ? 14.122 47.920 158.133 1.00 17.27 380 VAL D O 1
ATOM 12102 N N . LYS D 1 380 ? 12.572 46.326 158.452 1.00 14.60 381 LYS D N 1
ATOM 12103 C CA . LYS D 1 380 ? 12.241 46.295 157.016 1.00 15.05 381 LYS D CA 1
ATOM 12104 C C . LYS D 1 380 ? 11.681 47.635 156.571 1.00 14.25 381 LYS D C 1
ATOM 12105 O O . LYS D 1 380 ? 12.015 48.135 155.475 1.00 15.13 381 LYS D O 1
ATOM 12111 N N . LEU D 1 381 ? 10.855 48.239 157.412 1.00 13.29 382 LEU D N 1
ATOM 12112 C CA . LEU D 1 381 ? 10.260 49.562 157.160 1.00 13.38 382 LEU D CA 1
ATOM 12113 C C . LEU D 1 381 ? 11.358 50.632 157.045 1.00 12.35 382 LEU D C 1
ATOM 12114 O O . LEU D 1 381 ? 11.356 51.439 156.113 1.00 12.25 382 LEU D O 1
ATOM 12119 N N . ASN D 1 382 ? 12.286 50.608 157.989 1.00 11.73 383 ASN D N 1
ATOM 12120 C CA . ASN D 1 382 ? 13.415 51.555 158.021 1.00 11.55 383 ASN D CA 1
ATOM 12121 C C . ASN D 1 382 ? 14.254 51.358 156.773 1.00 11.64 383 ASN D C 1
ATOM 12122 O O . ASN D 1 382 ? 14.727 52.344 156.202 1.00 11.69 383 ASN D O 1
ATOM 12127 N N . GLN D 1 383 ? 14.418 50.107 156.353 1.00 12.31 384 GLN D N 1
ATOM 12128 C CA . GLN D 1 383 ? 15.211 49.834 155.137 1.00 11.53 384 GLN D CA 1
ATOM 12129 C C . GLN D 1 383 ? 14.546 50.441 153.905 1.00 13.37 384 GLN D C 1
ATOM 12130 O O . GLN D 1 383 ? 15.284 51.032 153.075 1.00 14.43 384 GLN D O 1
ATOM 12136 N N . LEU D 1 384 ? 13.234 50.374 153.721 1.00 11.97 385 LEU D N 1
ATOM 12137 C CA . LEU D 1 384 ? 12.575 50.977 152.551 1.00 12.68 385 LEU D CA 1
ATOM 12138 C C . LEU D 1 384 ? 12.690 52.500 152.587 1.00 13.39 385 LEU D C 1
ATOM 12139 O O . LEU D 1 384 ? 12.821 53.159 151.541 1.00 13.56 385 LEU D O 1
ATOM 12144 N N . ALA D 1 385 ? 12.619 53.045 153.804 1.00 13.71 386 ALA D N 1
ATOM 12145 C CA . ALA D 1 385 ? 12.748 54.499 154.011 1.00 13.01 386 ALA D CA 1
ATOM 12146 C C . ALA D 1 385 ? 14.098 54.943 153.473 1.00 13.70 386 ALA D C 1
ATOM 12147 O O . ALA D 1 385 ? 14.162 55.889 152.667 1.00 15.05 386 ALA D O 1
ATOM 12149 N N . ILE D 1 386 ? 15.175 54.249 153.856 1.00 13.23 387 ILE D N 1
ATOM 12150 C CA . ILE D 1 386 ? 16.520 54.623 153.401 1.00 11.79 387 ILE D CA 1
ATOM 12151 C C . ILE D 1 386 ? 16.716 54.390 151.917 1.00 12.34 387 ILE D C 1
ATOM 12152 O O . ILE D 1 386 ? 17.432 55.171 151.254 1.00 13.17 387 ILE D O 1
ATOM 12157 N N . GLU D 1 387 ? 16.103 53.362 151.350 1.00 13.10 388 GLU D N 1
ATOM 12158 C CA . GLU D 1 387 ? 16.233 53.069 149.908 1.00 14.76 388 GLU D CA 1
ATOM 12159 C C . GLU D 1 387 ? 15.559 54.153 149.130 1.00 14.34 388 GLU D C 1
ATOM 12160 O O . GLU D 1 387 ? 16.052 54.476 148.051 1.00 16.22 388 GLU D O 1
ATOM 12166 N N . HIS D 1 388 ? 14.540 54.759 149.696 1.00 14.70 389 HIS D N 1
ATOM 12167 C CA . HIS D 1 388 ? 13.908 55.928 149.016 1.00 14.14 389 HIS D CA 1
ATOM 12168 C C . HIS D 1 388 ? 14.862 57.126 149.063 1.00 15.09 389 HIS D C 1
ATOM 12169 O O . HIS D 1 388 ? 15.070 57.836 148.065 1.00 15.57 389 HIS D O 1
ATOM 12176 N N . LEU D 1 389 ? 15.443 57.399 150.240 1.00 13.36 390 LEU D N 1
ATOM 12177 C CA . LEU D 1 389 ? 16.375 58.497 150.442 1.00 13.13 390 LEU D CA 1
ATOM 12178 C C . LEU D 1 389 ? 17.562 58.350 149.498 1.00 14.66 390 LEU D C 1
ATOM 12179 O O . LEU D 1 389 ? 18.036 59.351 148.979 1.00 15.39 390 LEU D O 1
ATOM 12184 N N . LEU D 1 390 ? 18.028 57.115 149.333 1.00 16.60 391 LEU D N 1
ATOM 12185 C CA . LEU D 1 390 ? 19.174 56.798 148.487 1.00 16.97 391 LEU D CA 1
ATOM 12186 C C . LEU D 1 390 ? 18.825 56.834 147.010 1.00 18.47 391 LEU D C 1
ATOM 12187 O O . LEU D 1 390 ? 19.750 56.727 146.195 1.00 17.84 391 LEU D O 1
ATOM 12192 N N . GLY D 1 391 ? 17.555 56.929 146.680 1.00 20.25 392 GLY D N 1
ATOM 12193 C CA . GLY D 1 391 ? 17.120 56.963 145.281 1.00 20.49 392 GLY D CA 1
ATOM 12194 C C . GLY D 1 391 ? 17.335 55.591 144.651 1.00 22.69 392 GLY D C 1
ATOM 12195 O O . GLY D 1 391 ? 17.569 55.525 143.438 1.00 23.69 392 GLY D O 1
ATOM 12196 N N . ALA D 1 392 ? 17.246 54.540 145.425 1.00 23.88 393 ALA D N 1
ATOM 12197 C CA . ALA D 1 392 ? 17.412 53.147 145.060 1.00 25.88 393 ALA D CA 1
ATOM 12198 C C . ALA D 1 392 ? 16.081 52.459 144.735 1.00 28.95 393 ALA D C 1
ATOM 12199 O O . ALA D 1 392 ? 16.046 51.282 144.344 1.00 30.95 393 ALA D O 1
ATOM 12201 N N . ARG D 1 393 ? 15.021 53.161 144.987 1.00 32.17 394 ARG D N 1
ATOM 12202 C CA . ARG D 1 393 ? 13.616 52.832 144.813 1.00 36.25 394 ARG D CA 1
ATOM 12203 C C . ARG D 1 393 ? 12.991 54.056 144.119 1.00 40.89 394 ARG D C 1
ATOM 12204 O O . ARG D 1 393 ? 13.349 55.189 144.584 1.00 43.49 394 ARG D O 1
#

Nearest PDB structures (foldseek):
  5xin-assembly1_B  TM=1.003E+00  e=1.653E-71  Actinoplanes missouriensis
  1bhw-assembly1_B  TM=1.002E+00  e=1.841E-71  Actinoplanes missouriensis
  2xim-assembly1_A  TM=1.002E+00  e=1.114E-69  Actinoplanes missouriensis
  8xim-assembly1_A  TM=1.002E+00  e=2.642E-69  Actinoplanes missouriensis
  1xim-assembly1_A  TM=1.002E+00  e=9.144E-69  Actinoplanes missouriensis

B-factor: mean 21.13, std 11.39, range [4.16, 88.85]

Sequence (1568 aa):
VQATREDKFSFGLWTVGWQARDAFGDATRTALDPVEAVHKLAEIGAYGITFHDDDLVPFGSDAQTRDGIIAGFKKALDETGLIVPMVTTNLFTHPVFKDGGFTSNDRSVRRYAIRKVLRQMDLGAELGAKTLVLWGGREGAEYDSAKDVSAALDRYREALNLLAQYSEDRGYGLRFAIEPKPNEPRGDILLPTAGHAIAFVQELERPELFGINPETGHEQMSNLNFTQGIAQALWHKKLFHIDLNGQHGPKFDQDLVFGHGDLLNAFSLVDLLENGPDGAPAYDGPRHFDYKPSRTEDYDGVWESAKANIRMYLLLKERAKAFRADPEVQEALAASKVAELKTPTLNPGEGYAELLADRSAFEDYDADAVGAKGFGFVKLNQLAIEHLLGARVQATREDKFSFGLWTVGWQARDAFGDATRTALDPVEAVHKLAEIGAYGITFHDDDLVPFGSDAQTRDGIIAGFKKALDETGLIVPMVTTNLFTHPVFKDGGFTSNDRSVRRYAIRKVLRQMDLGAELGAKTLVLWGGREGAEYDSAKDVSAALDRYREALNLLAQYSEDRGYGLRFAIEPKPNEPRGDILLPTAGHAIAFVQELERPELFGINPETGHEQMSNLNFTQGIAQALWHKKLFHIDLNGQHGPKFDQDLVFGHGDLLNAFSLVDLLENGPDGAPAYDGPRHFDYKPSRTEDYDGVWESAKANIRMYLLLKERAKAFRADPEVQEALAASKVAELKTPTLNPGEGYAELLADRSAFEDYDADAVGAKGFGFVKLNQLAIEHLLGARVQATREDKFSFGLWTVGWQARDAFGDATRTALDPVEAVHKLAEIGAYGITFHDDDLVPFGSDAQTRDGIIAGFKKALDETGLIVPMVTTNLFTHPVFKDGGFTSNDRSVRRYAIRKVLRQMDLGAELGAKTLVLWGGREGAEYDSAKDVSAALDRYREALNLLAQYSEDRGYGLRFAIEPKPNEPRGDILLPTAGHAIAFVQELERPELFGINPETGHEQMSNLNFTQGIAQALWHKKLFHIDLNGQHGPKFDQDLVFGHGDLLNAFSLVDLLENGPDGAPAYDGPRHFDYKPSRTEDYDGVWESAKANIRMYLLLKERAKAFRADPEVQEALAASKVAELKTPTLNPGEGYAELLADRSAFEDYDADAVGAKGFGFVKLNQLAIEHLLGARVQATREDKFSFGLWTVGWQARDAFGDATRTALDPVEAVHKLAEIGAYGITFHDDDLVPFGSDAQTRDGIIAGFKKALDETGLIVPMVTTNLFTHPVFKDGGFTSNDRSVRRYAIRKVLRQMDLGAELGAKTLVLWGGREGAEYDSAKDVSAALDRYREALNLLAQYSEDRGYGLRFAIEPKPNEPRGDILLPTAGHAIAFVQELERPELFGINPETGHEQMSNLNFTQGIAQALWHKKLFHIDLNGQHGPKFDQDLVFGHGDLLNAFSLVDLLENGPDGAPAYDGPRHFDYKPSRTEDYDGVWESAKANIRMYLLLKERAKAFRADPEVQEALAASKVAELKTPTLNPGEGYAELLADRSAFEDYDADAVGAKGFGFVKLNQLAIEHLLGAR

Radius of gyration: 31.8 Å; Cα contacts (8 Å, |Δi|>4): 3401; chains: 4; bounding box: 90×95×76 Å

Solvent-accessible surface area: 48063 Å² total; per-residue (Å²): 112,79,28,72,152,155,24,64,1,0,0,0,9,42,0,0,18,55,67,0,116,23,41,32,2,57,34,14,14,105,78,26,77,29,52,87,0,0,79,62,0,31,131,27,20,3,31,0,0,0,0,16,22,41,48,5,14,78,88,77,29,90,62,85,64,37,86,44,50,10,56,30,1,78,145,3,18,115,132,22,35,10,87,3,12,2,0,5,9,14,11,21,42,19,22,3,1,4,1,0,0,5,0,0,0,9,53,44,1,0,22,11,0,0,15,11,0,1,92,1,0,47,9,0,32,103,26,52,5,153,14,0,5,10,30,10,0,4,2,0,3,34,12,38,18,2,8,38,11,50,7,0,1,48,22,5,70,31,1,0,28,12,0,2,72,6,0,66,86,136,60,43,49,0,112,0,0,2,15,0,1,7,8,12,15,5,2,22,6,12,4,24,1,1,0,5,0,1,0,0,0,42,58,11,111,89,44,86,5,0,0,0,0,0,2,8,0,7,5,11,6,4,34,16,25,1,10,18,11,1,5,6,0,40,34,13,171,25,16,42,0,0,2,0,1,2,0,50,14,5,8,27,18,17,6,5,3,0,2,2,2,52,3,25,13,4,9,16,1,0,15,48,0,8,42,10,112,108,59,53,61,38,10,107,17,17,11,0,0,17,0,47,1,11,16,2,1,45,54,116,6,0,24,57,0,0,105,3,0,10,76,0,4,10,4,0,58,89,19,0,82,46,2,72,80,22,105,88,0,90,116,4,18,75,72,1,65,17,69,51,0,130,63,65,2,23,68,141,82,25,25,52,60,99,0,62,80,39,135,69,2,39,86,91,36,82,9,102,54,31,1,58,138,25,16,25,2,2,84,0,16,16,10,7,1,2,10,0,0,38,38,127,121,75,28,74,116,152,25,64,1,0,0,0,9,43,0,0,19,53,68,0,47,25,46,35,8,69,38,15,13,107,79,24,74,31,55,86,0,0,72,65,0,25,136,30,16,0,28,0,0,0,0,14,19,42,51,6,11,75,90,76,26,89,72,78,62,36,90,46,48,12,60,30,2,74,139,1,18,116,132,24,35,7,89,2,8,2,0,5,10,13,13,24,41,18,23,3,0,4,1,0,0,6,0,0,0,17,54,45,1,1,18,12,0,1,18,11,0,0,100,2,0,51,8,0,29,102,27,54,7,154,11,0,5,10,34,10,1,4,2,0,3,34,12,39,18,1,9,40,11,46,5,0,1,45,22,5,70,30,2,0,33,13,0,1,54,7,0,78,87,140,63,42,57,2,118,0,0,2,15,0,2,7,8,15,16,4,2,23,5,12,4,22,1,2,0,5,0,1,0,0,0,44,57,10,111,71,42,120,24,0,0,0,0,0,3,8,0,7,5,12,8,6,34,15,27,1,9,20,10,1,6,7,0,41,32,12,170,25,15,16,0,0,3,0,1,2,1,51,15,5,8,29,17,17,5,5,4,0,2,3,1,52,2,25,12,4,10,16,1,0,14,49,0,19,43,10,112,102,71,47,69,38,9,110,14,17,13,0,0,18,0,46,1,12,15,2,0,49,55,118,6,0,21,50,0,0,106,3,0,10,79,0,4,13,6,0,44,91,21,0,109,49,3,76,81,20,105,84,0,88,116,5,20,75,68,0,65,18,67,55,0,126,64,65,2,22,67,139,82,30,28,43,60,85,0,64,80,38,132,70,3,42,83,90,36,86,8,101,48,22,1,62,128,24,15,26,3,2,74,0,16,14,10,8,3,7,11,0,0,38,32,124,118,86,27,75,114,148,23,63,1,0,0,0,9,44,0,0,21,54,67,0,121,22,40,36,1,66,37,15,11,106,80,24,73,28,54,82,0,0,73,66,0,24,133,23,16,0,29,0,0,0,0,15,19,38,50,6,13,76,94,70,27,87,66,83,63,37,88,46,50,11,63,30,1,73,131,2,17,116,116,23,39,7,88,2,8,2,0,4,10,12,12,22,40,18,21,2,0,4,1,0,0,6,0,0,0,14,54,44,1,0,18,13,0,1,15,12,0,0,101,1,0,51,6,0,30,106,27,54,7,151,8,0,5,10,30,10,1,5,2,0,2,33,13,38,19,2,9,37,11,47,6,0,1,45,23,5,69,31,2,0,32,13,0,1,54,5,0,74,83,139,66,44,58,2,115,0,0,1,14,0,1,9,8,13,18,5,2,23,5,11,4,23,1,2,0,5,0,2,0,0,0,44,55,9,114,68,42,121,24,0,0,0,0,0,2,9,0,7,4,11,7,5,32,14,26,1,10,19,10,0,6,7,0,39,32,12,171,26,16,14,0,0,2,0,1,2,1,49,14,5,8,29,17,18,6,5,3,0,3,3,2,53,2,25,13,5,12,17,1,0,13,50,0,11,40,10,122,96,55,49,74,35,7,117,13,17,10,0,0,17,0,45,1,10,15,2,2,46,54,114,6,0,28,58,0,0,106,3,0,10,73,0,3,12,5,0,54,88,19,0,85,45,3,80,82,22,105,88,0,90,115,6,22,76,69,0,68,18,70,51,0,128,61,65,1,23,68,139,83,30,28,45,60,86,0,63,81,37,137,69,4,40,83,93,36,88,9,104,50,22,2,61,119,25,17,24,2,1,79,0,15,11,8,8,3,3,9,0,0,36,30,122,122,78,24,78,123,150,24,65,2,0,0,0,9,44,0,0,20,53,67,0,50,25,50,34,8,61,37,14,14,107,78,23,73,32,56,87,0,0,73,71,0,27,139,30,18,1,33,0,0,0,0,17,20,40,48,6,12,79,92,72,27,84,67,85,62,36,85,46,47,12,58,32,1,77,136,3,16,120,108,25,34,5,89,3,13,2,0,5,11,13,12,19,43,19,23,3,1,4,1,0,0,6,0,0,0,14,56,44,0,0,23,12,0,1,14,11,0,0,93,2,0,49,8,0,32,105,25,45,5,154,11,0,6,11,32,12,0,4,2,1,1,34,12,40,18,1,8,40,12,46,6,0,1,49,23,6,71,30,2,0,31,11,0,1,68,7,0,62,83,125,65,41,52,2,112,0,0,1,14,0,1,7,8,14,15,4,2,23,6,12,4,22,2,2,0,6,0,2,0,0,0,41,55,10,113,73,44,106,23,0,0,0,0,0,2,8,0,6,7,11,7,5,36,17,26,1,10,19,12,2,6,8,0,41,32,12,172,25,15,14,0,0,3,0,1,2,1,50,16,6,8,29,18,18,7,5,3,0,2,3,2,54,3,24,11,6,11,16,1,0,14,49,0,10,38,12,113,104,66,51,68,36,9,108,15,14,12,0,0,19,0,47,1,12,17,2,1,46,55,116,6,0,19,57,0,0,97,2,0,10,75,0,4,11,4,0,58,88,22,0,84,49,2,82,81,16,108,88,0,83,118,6,17,78,70,1,70,19,69,53,0,127,64,68,1,27,62,138,81,25,28,45,59,90,0,62,77,42,137,74,3,41,80,94,34,84,8,96,54,32,1,62,145,25,16,25,4,1,88,0,16,14,13,8,2,8,9,0,0,38,36,117